Protein 2LF6 (pdb70)

Organism: Pseudomonas savastanoi pv. phaseolicola (strain 1448A / Race 6) (NCBI:txid264730)

CATH classification: 1.20.1280.220

Secondary structure (DSSP, 8-state):
----HHHHHHHHHH-----THHHHHHHHHHHHHT--HHHHHHHHHHHHSSSPPPPHHHHHHHHHHT--S---TTTTTTSSTHHHHHHHHHHHHHHHS----

Structure (mmCIF, N/CA/C/O backbone):
data_2LF6
#
_entry.id   2LF6
#
loop_
_atom_site.group_PDB
_atom_site.id
_atom_site.type_symbol
_atom_site.label_atom_id
_atom_site.label_alt_id
_atom_site.label_comp_id
_atom_site.label_asym_id
_atom_site.label_entity_id
_atom_site.label_seq_id
_atom_site.pdbx_PDB_ins_code
_atom_site.Cartn_x
_atom_site.Cartn_y
_atom_site.Cartn_z
_atom_site.occupancy
_atom_site.B_iso_or_equiv
_atom_site.auth_seq_id
_atom_site.auth_comp_id
_atom_site.auth_asym_id
_atom_site.auth_atom_id
_atom_site.pdbx_PDB_model_num
ATOM 1 N N . GLN A 1 1 ? 2.845 -0.960 3.459 1.00 0.00 220 GLN A N 1
ATOM 2 C CA . GLN A 1 1 ? 3.633 -0.729 2.223 1.00 0.00 220 GLN A CA 1
ATOM 3 C C . GLN A 1 1 ? 4.763 0.286 2.479 1.00 0.00 220 GLN A C 1
ATOM 4 O O . GLN A 1 1 ? 4.789 0.951 3.515 1.00 0.00 220 GLN A O 1
ATOM 20 N N . GLY A 1 2 ? 5.692 0.393 1.516 1.00 0.00 221 GLY A N 1
ATOM 21 C CA . GLY A 1 2 ? 6.870 1.270 1.631 1.00 0.00 221 GLY A CA 1
ATOM 22 C C . GLY A 1 2 ? 8.175 0.496 1.486 1.00 0.00 221 GLY A C 1
ATOM 23 O O . GLY A 1 2 ? 9.171 0.817 2.146 1.00 0.00 221 GLY A O 1
ATOM 27 N N . LEU A 1 3 ? 8.161 -0.530 0.610 1.00 0.00 222 LEU A N 1
ATOM 28 C CA . LEU A 1 3 ? 9.340 -1.369 0.324 1.00 0.00 222 LEU A CA 1
ATOM 29 C C . LEU A 1 3 ? 10.259 -0.646 -0.687 1.00 0.00 222 LEU A C 1
ATOM 30 O O . LEU A 1 3 ? 10.218 -0.895 -1.897 1.00 0.00 222 LEU A O 1
ATOM 46 N N . ASP A 1 4 ? 11.042 0.297 -0.153 1.00 0.00 223 ASP A N 1
ATOM 47 C CA . ASP A 1 4 ? 12.017 1.117 -0.910 1.00 0.00 223 ASP A CA 1
ATOM 48 C C . ASP A 1 4 ? 13.329 1.156 -0.097 1.00 0.00 223 ASP A C 1
ATOM 49 O O . ASP A 1 4 ? 14.150 2.082 -0.187 1.00 0.00 223 ASP A O 1
ATOM 58 N N . LEU A 1 5 ? 13.528 0.057 0.646 1.00 0.00 224 LEU A N 1
ATOM 59 C CA . LEU A 1 5 ? 14.563 -0.073 1.676 1.00 0.00 224 LEU A CA 1
ATOM 60 C C . LEU A 1 5 ? 15.960 -0.199 1.055 1.00 0.00 224 LEU A C 1
ATOM 61 O O . LEU A 1 5 ? 16.942 0.206 1.676 1.00 0.00 224 LEU A O 1
ATOM 77 N N . GLU A 1 6 ? 16.019 -0.763 -0.173 1.00 0.00 225 GLU A N 1
ATOM 78 C CA . GLU A 1 6 ? 17.260 -0.881 -0.964 1.00 0.00 225 GLU A CA 1
ATOM 79 C C . GLU A 1 6 ? 17.874 0.512 -1.209 1.00 0.00 225 GLU A C 1
ATOM 80 O O . GLU A 1 6 ? 19.051 0.741 -0.921 1.00 0.00 225 GLU A O 1
ATOM 92 N N . SER A 1 7 ? 17.018 1.434 -1.695 1.00 0.00 226 SER A N 1
ATOM 93 C CA . SER A 1 7 ? 17.399 2.815 -2.053 1.00 0.00 226 SER A CA 1
ATOM 94 C C . SER A 1 7 ? 17.910 3.586 -0.820 1.00 0.00 226 SER A C 1
ATOM 95 O O . SER A 1 7 ? 18.854 4.384 -0.907 1.00 0.00 226 SER A O 1
ATOM 103 N N . ALA A 1 8 ? 17.269 3.314 0.325 1.00 0.00 227 ALA A N 1
ATOM 104 C CA . ALA A 1 8 ? 17.573 3.971 1.599 1.00 0.00 227 ALA A CA 1
ATOM 105 C C . ALA A 1 8 ? 18.916 3.490 2.182 1.00 0.00 227 ALA A C 1
ATOM 106 O O . ALA A 1 8 ? 19.736 4.300 2.640 1.00 0.00 227 ALA A O 1
ATOM 113 N N . ARG A 1 9 ? 19.130 2.163 2.144 1.00 0.00 228 ARG A N 1
ATOM 114 C CA . ARG A 1 9 ? 20.277 1.520 2.816 1.00 0.00 228 ARG A CA 1
ATOM 115 C C . ARG A 1 9 ? 21.582 1.685 2.020 1.00 0.00 228 ARG A C 1
ATOM 116 O O . ARG A 1 9 ? 22.648 1.718 2.623 1.00 0.00 228 ARG A O 1
ATOM 137 N N . LEU A 1 10 ? 21.494 1.794 0.668 1.00 0.00 229 LEU A N 1
ATOM 138 C CA . LEU A 1 10 ? 22.693 1.965 -0.196 1.00 0.00 229 LEU A CA 1
ATOM 139 C C . LEU A 1 10 ? 23.315 3.359 0.003 1.00 0.00 229 LEU A C 1
ATOM 140 O O . LEU A 1 10 ? 24.533 3.531 -0.105 1.00 0.00 229 LEU A O 1
ATOM 156 N N . ALA A 1 11 ? 22.452 4.339 0.308 1.00 0.00 230 ALA A N 1
ATOM 157 C CA . ALA A 1 11 ? 22.863 5.725 0.586 1.00 0.00 230 ALA A CA 1
ATOM 158 C C . ALA A 1 11 ? 23.634 5.807 1.916 1.00 0.00 230 ALA A C 1
ATOM 159 O O . ALA A 1 11 ? 24.616 6.548 2.046 1.00 0.00 230 ALA A O 1
ATOM 166 N N . SER A 1 12 ? 23.176 5.010 2.892 1.00 0.00 231 SER A N 1
ATOM 167 C CA . SER A 1 12 ? 23.812 4.892 4.211 1.00 0.00 231 SER A CA 1
ATOM 168 C C . SER A 1 12 ? 25.067 3.989 4.141 1.00 0.00 231 SER A C 1
ATOM 169 O O . SER A 1 12 ? 26.009 4.168 4.919 1.00 0.00 231 SER A O 1
ATOM 177 N N . ALA A 1 13 ? 25.062 3.029 3.190 1.00 0.00 232 ALA A N 1
ATOM 178 C CA . ALA A 1 13 ? 26.185 2.095 2.963 1.00 0.00 232 ALA A CA 1
ATOM 179 C C . ALA A 1 13 ? 27.390 2.842 2.386 1.00 0.00 232 ALA A C 1
ATOM 180 O O . ALA A 1 13 ? 28.535 2.562 2.755 1.00 0.00 232 ALA A O 1
ATOM 187 N N . ALA A 1 14 ? 27.104 3.795 1.478 1.00 0.00 233 ALA A N 1
ATOM 188 C CA . ALA A 1 14 ? 28.116 4.679 0.901 1.00 0.00 233 ALA A CA 1
ATOM 189 C C . ALA A 1 14 ? 28.669 5.603 1.999 1.00 0.00 233 ALA A C 1
ATOM 190 O O . ALA A 1 14 ? 29.826 5.451 2.401 1.00 0.00 233 ALA A O 1
ATOM 197 N N . ARG A 1 15 ? 27.799 6.521 2.494 1.00 0.00 234 ARG A N 1
ATOM 198 C CA . ARG A 1 15 ? 28.096 7.481 3.589 1.00 0.00 234 ARG A CA 1
ATOM 199 C C . ARG A 1 15 ? 29.260 8.459 3.238 1.00 0.00 234 ARG A C 1
ATOM 200 O O . ARG A 1 15 ? 30.098 8.178 2.374 1.00 0.00 234 ARG A O 1
ATOM 221 N N . HIS A 1 16 ? 29.289 9.632 3.899 1.00 0.00 235 HIS A N 1
ATOM 222 C CA . HIS A 1 16 ? 30.410 10.591 3.783 1.00 0.00 235 HIS A CA 1
ATOM 223 C C . HIS A 1 16 ? 31.096 10.750 5.156 1.00 0.00 235 HIS A C 1
ATOM 224 O O . HIS A 1 16 ? 30.519 11.309 6.092 1.00 0.00 235 HIS A O 1
ATOM 239 N N . ASN A 1 17 ? 32.325 10.210 5.264 1.00 0.00 236 ASN A N 1
ATOM 240 C CA . ASN A 1 17 ? 33.134 10.250 6.491 1.00 0.00 236 ASN A CA 1
ATOM 241 C C . ASN A 1 17 ? 34.624 9.983 6.149 1.00 0.00 236 ASN A C 1
ATOM 242 O O . ASN A 1 17 ? 34.988 8.888 5.706 1.00 0.00 236 ASN A O 1
ATOM 253 N N . HIS A 1 18 ? 35.460 11.026 6.312 1.00 0.00 237 HIS A N 1
ATOM 254 C CA . HIS A 1 18 ? 36.926 10.973 6.092 1.00 0.00 237 HIS A CA 1
ATOM 255 C C . HIS A 1 18 ? 37.552 12.332 6.428 1.00 0.00 237 HIS A C 1
ATOM 256 O O . HIS A 1 18 ? 36.872 13.363 6.324 1.00 0.00 237 HIS A O 1
ATOM 271 N N . SER A 1 19 ? 38.844 12.314 6.808 1.00 0.00 238 SER A N 1
ATOM 272 C CA . SER A 1 19 ? 39.597 13.524 7.179 1.00 0.00 238 SER A CA 1
ATOM 273 C C . SER A 1 19 ? 41.101 13.207 7.297 1.00 0.00 238 SER A C 1
ATOM 274 O O . SER A 1 19 ? 41.502 12.035 7.302 1.00 0.00 238 SER A O 1
ATOM 282 N N . ALA A 1 20 ? 41.913 14.278 7.427 1.00 0.00 239 ALA A N 1
ATOM 283 C CA . ALA A 1 20 ? 43.348 14.183 7.757 1.00 0.00 239 ALA A CA 1
ATOM 284 C C . ALA A 1 20 ? 43.541 13.749 9.226 1.00 0.00 239 ALA A C 1
ATOM 285 O O . ALA A 1 20 ? 44.667 13.431 9.642 1.00 0.00 239 ALA A O 1
ATOM 292 N N . ASN A 1 21 ? 42.426 13.753 10.000 1.00 0.00 240 ASN A N 1
ATOM 293 C CA . ASN A 1 21 ? 42.378 13.172 11.348 1.00 0.00 240 ASN A CA 1
ATOM 294 C C . ASN A 1 21 ? 42.750 11.690 11.295 1.00 0.00 240 ASN A C 1
ATOM 295 O O . ASN A 1 21 ? 43.513 11.252 12.129 1.00 0.00 240 ASN A O 1
ATOM 306 N N . GLN A 1 22 ? 42.232 10.961 10.273 1.00 0.00 241 GLN A N 1
ATOM 307 C CA . GLN A 1 22 ? 42.449 9.499 10.097 1.00 0.00 241 GLN A CA 1
ATOM 308 C C . GLN A 1 22 ? 43.947 9.144 9.971 1.00 0.00 241 GLN A C 1
ATOM 309 O O . GLN A 1 22 ? 44.364 8.040 10.328 1.00 0.00 241 GLN A O 1
ATOM 323 N N . THR A 1 23 ? 44.727 10.096 9.440 1.00 0.00 242 THR A N 1
ATOM 324 C CA . THR A 1 23 ? 46.185 9.985 9.316 1.00 0.00 242 THR A CA 1
ATOM 325 C C . THR A 1 23 ? 46.858 9.957 10.716 1.00 0.00 242 THR A C 1
ATOM 326 O O . THR A 1 23 ? 47.537 8.984 11.076 1.00 0.00 242 THR A O 1
ATOM 337 N N . ASN A 1 24 ? 46.617 11.030 11.506 1.00 0.00 243 ASN A N 1
ATOM 338 C CA . ASN A 1 24 ? 47.184 11.186 12.869 1.00 0.00 243 ASN A CA 1
ATOM 339 C C . ASN A 1 24 ? 46.586 10.152 13.833 1.00 0.00 243 ASN A C 1
ATOM 340 O O . ASN A 1 24 ? 47.236 9.731 14.797 1.00 0.00 243 ASN A O 1
ATOM 351 N N . GLU A 1 25 ? 45.341 9.752 13.522 1.00 0.00 244 GLU A N 1
ATOM 352 C CA . GLU A 1 25 ? 44.608 8.714 14.237 1.00 0.00 244 GLU A CA 1
ATOM 353 C C . GLU A 1 25 ? 45.339 7.386 14.050 1.00 0.00 244 GLU A C 1
ATOM 354 O O . GLU A 1 25 ? 45.580 6.692 15.015 1.00 0.00 244 GLU A O 1
ATOM 366 N N . ALA A 1 26 ? 45.719 7.072 12.799 1.00 0.00 245 ALA A N 1
ATOM 367 C CA . ALA A 1 26 ? 46.452 5.841 12.477 1.00 0.00 245 ALA A CA 1
ATOM 368 C C . ALA A 1 26 ? 47.779 5.791 13.235 1.00 0.00 245 ALA A C 1
ATOM 369 O O . ALA A 1 26 ? 48.063 4.795 13.879 1.00 0.00 245 ALA A O 1
ATOM 376 N N . LEU A 1 27 ? 48.541 6.901 13.191 1.00 0.00 246 LEU A N 1
ATOM 377 C CA . LEU A 1 27 ? 49.843 7.026 13.891 1.00 0.00 246 LEU A CA 1
ATOM 378 C C . LEU A 1 27 ? 49.723 6.660 15.391 1.00 0.00 246 LEU A C 1
ATOM 379 O O . LEU A 1 27 ? 50.389 5.724 15.875 1.00 0.00 246 LEU A O 1
ATOM 395 N N . ARG A 1 28 ? 48.826 7.383 16.092 1.00 0.00 247 ARG A N 1
ATOM 396 C CA . ARG A 1 28 ? 48.621 7.225 17.542 1.00 0.00 247 ARG A CA 1
ATOM 397 C C . ARG A 1 28 ? 48.016 5.843 17.883 1.00 0.00 247 ARG A C 1
ATOM 398 O O . ARG A 1 28 ? 48.375 5.257 18.901 1.00 0.00 247 ARG A O 1
ATOM 419 N N . ARG A 1 29 ? 47.134 5.313 16.997 1.00 0.00 248 ARG A N 1
ATOM 420 C CA . ARG A 1 29 ? 46.484 4.001 17.201 1.00 0.00 248 ARG A CA 1
ATOM 421 C C . ARG A 1 29 ? 47.517 2.891 17.148 1.00 0.00 248 ARG A C 1
ATOM 422 O O . ARG A 1 29 ? 47.513 2.035 18.016 1.00 0.00 248 ARG A O 1
ATOM 443 N N . LEU A 1 30 ? 48.415 2.942 16.140 1.00 0.00 249 LEU A N 1
ATOM 444 C CA . LEU A 1 30 ? 49.493 1.947 15.984 1.00 0.00 249 LEU A CA 1
ATOM 445 C C . LEU A 1 30 ? 50.410 1.978 17.215 1.00 0.00 249 LEU A C 1
ATOM 446 O O . LEU A 1 30 ? 50.827 0.933 17.691 1.00 0.00 249 LEU A O 1
ATOM 462 N N . THR A 1 31 ? 50.669 3.193 17.743 1.00 0.00 250 THR A N 1
ATOM 463 C CA . THR A 1 31 ? 51.428 3.374 18.998 1.00 0.00 250 THR A CA 1
ATOM 464 C C . THR A 1 31 ? 50.767 2.598 20.172 1.00 0.00 250 THR A C 1
ATOM 465 O O . THR A 1 31 ? 51.443 1.853 20.889 1.00 0.00 250 THR A O 1
ATOM 476 N N . GLN A 1 32 ? 49.428 2.740 20.306 1.00 0.00 251 GLN A N 1
ATOM 477 C CA . GLN A 1 32 ? 48.647 2.104 21.405 1.00 0.00 251 GLN A CA 1
ATOM 478 C C . GLN A 1 32 ? 48.410 0.601 21.122 1.00 0.00 251 GLN A C 1
ATOM 479 O O . GLN A 1 32 ? 48.144 -0.182 22.038 1.00 0.00 251 GLN A O 1
ATOM 493 N N . GLU A 1 33 ? 48.520 0.232 19.834 1.00 0.00 252 GLU A N 1
ATOM 494 C CA . GLU A 1 33 ? 48.282 -1.128 19.326 1.00 0.00 252 GLU A CA 1
ATOM 495 C C . GLU A 1 33 ? 49.507 -2.021 19.632 1.00 0.00 252 GLU A C 1
ATOM 496 O O . GLU A 1 33 ? 49.363 -3.227 19.846 1.00 0.00 252 GLU A O 1
ATOM 508 N N . GLY A 1 34 ? 50.700 -1.401 19.693 1.00 0.00 253 GLY A N 1
ATOM 509 C CA . GLY A 1 34 ? 51.947 -2.108 20.035 1.00 0.00 253 GLY A CA 1
ATOM 510 C C . GLY A 1 34 ? 52.999 -2.003 18.944 1.00 0.00 253 GLY A C 1
ATOM 511 O O . GLY A 1 34 ? 54.001 -2.723 18.976 1.00 0.00 253 GLY A O 1
ATOM 515 N N . VAL A 1 35 ? 52.763 -1.118 17.966 1.00 0.00 254 VAL A N 1
ATOM 516 C CA . VAL A 1 35 ? 53.715 -0.835 16.874 1.00 0.00 254 VAL A CA 1
ATOM 517 C C . VAL A 1 35 ? 54.542 0.408 17.244 1.00 0.00 254 VAL A C 1
ATOM 518 O O . VAL A 1 35 ? 53.969 1.474 17.514 1.00 0.00 254 VAL A O 1
ATOM 531 N N . ASP A 1 36 ? 55.880 0.251 17.269 1.00 0.00 255 ASP A N 1
ATOM 532 C CA . ASP A 1 36 ? 56.812 1.357 17.544 1.00 0.00 255 ASP A CA 1
ATOM 533 C C . ASP A 1 36 ? 56.824 2.339 16.370 1.00 0.00 255 ASP A C 1
ATOM 534 O O . ASP A 1 36 ? 56.821 1.916 15.217 1.00 0.00 255 ASP A O 1
ATOM 543 N N . MET A 1 37 ? 56.846 3.639 16.694 1.00 0.00 256 MET A N 1
ATOM 544 C CA . MET A 1 37 ? 56.807 4.739 15.711 1.00 0.00 256 MET A CA 1
ATOM 545 C C . MET A 1 37 ? 57.977 4.659 14.707 1.00 0.00 256 MET A C 1
ATOM 546 O O . MET A 1 37 ? 57.778 4.823 13.501 1.00 0.00 256 MET A O 1
ATOM 560 N N . GLU A 1 38 ? 59.184 4.393 15.236 1.00 0.00 257 GLU A N 1
ATOM 561 C CA . GLU A 1 38 ? 60.430 4.329 14.445 1.00 0.00 257 GLU A CA 1
ATOM 562 C C . GLU A 1 38 ? 60.424 3.127 13.480 1.00 0.00 257 GLU A C 1
ATOM 563 O O . GLU A 1 38 ? 60.829 3.250 12.326 1.00 0.00 257 GLU A O 1
ATOM 575 N N . ARG A 1 39 ? 59.938 1.971 13.986 1.00 0.00 258 ARG A N 1
ATOM 576 C CA . ARG A 1 39 ? 59.926 0.693 13.232 1.00 0.00 258 ARG A CA 1
ATOM 577 C C . ARG A 1 39 ? 58.880 0.767 12.111 1.00 0.00 258 ARG A C 1
ATOM 578 O O . ARG A 1 39 ? 59.087 0.268 11.002 1.00 0.00 258 ARG A O 1
ATOM 599 N N . LEU A 1 40 ? 57.755 1.405 12.457 1.00 0.00 259 LEU A N 1
ATOM 600 C CA . LEU A 1 40 ? 56.681 1.777 11.530 1.00 0.00 259 LEU A CA 1
ATOM 601 C C . LEU A 1 40 ? 57.238 2.680 10.410 1.00 0.00 259 LEU A C 1
ATOM 602 O O . LEU A 1 40 ? 57.002 2.406 9.241 1.00 0.00 259 LEU A O 1
ATOM 618 N N . ARG A 1 41 ? 58.022 3.711 10.786 1.00 0.00 260 ARG A N 1
ATOM 619 C CA . ARG A 1 41 ? 58.588 4.700 9.836 1.00 0.00 260 ARG A CA 1
ATOM 620 C C . ARG A 1 41 ? 59.585 4.040 8.868 1.00 0.00 260 ARG A C 1
ATOM 621 O O . ARG A 1 41 ? 59.685 4.436 7.697 1.00 0.00 260 ARG A O 1
ATOM 642 N N . THR A 1 42 ? 60.325 3.042 9.380 1.00 0.00 261 THR A N 1
ATOM 643 C CA . THR A 1 42 ? 61.270 2.258 8.581 1.00 0.00 261 THR A CA 1
ATOM 644 C C . THR A 1 42 ? 60.517 1.418 7.534 1.00 0.00 261 THR A C 1
ATOM 645 O O . THR A 1 42 ? 60.731 1.582 6.337 1.00 0.00 261 THR A O 1
ATOM 656 N N . SER A 1 43 ? 59.595 0.565 8.013 1.00 0.00 262 SER A N 1
ATOM 657 C CA . SER A 1 43 ? 58.834 -0.385 7.178 1.00 0.00 262 SER A CA 1
ATOM 658 C C . SER A 1 43 ? 57.946 0.340 6.140 1.00 0.00 262 SER A C 1
ATOM 659 O O . SER A 1 43 ? 57.703 -0.178 5.040 1.00 0.00 262 SER A O 1
ATOM 667 N N . LEU A 1 44 ? 57.485 1.546 6.508 1.00 0.00 263 LEU A N 1
ATOM 668 C CA . LEU A 1 44 ? 56.610 2.368 5.663 1.00 0.00 263 LEU A CA 1
ATOM 669 C C . LEU A 1 44 ? 57.445 3.017 4.538 1.00 0.00 263 LEU A C 1
ATOM 670 O O . LEU A 1 44 ? 57.055 2.975 3.363 1.00 0.00 263 LEU A O 1
ATOM 686 N N . GLY A 1 45 ? 58.589 3.616 4.928 1.00 0.00 264 GLY A N 1
ATOM 687 C CA . GLY A 1 45 ? 59.512 4.254 3.979 1.00 0.00 264 GLY A CA 1
ATOM 688 C C . GLY A 1 45 ? 60.090 3.256 2.974 1.00 0.00 264 GLY A C 1
ATOM 689 O O . GLY A 1 45 ? 60.343 3.601 1.811 1.00 0.00 264 GLY A O 1
ATOM 693 N N . ARG A 1 46 ? 60.274 2.006 3.446 1.00 0.00 265 ARG A N 1
ATOM 694 C CA . ARG A 1 46 ? 60.690 0.865 2.611 1.00 0.00 265 ARG A CA 1
ATOM 695 C C . ARG A 1 46 ? 59.618 0.540 1.554 1.00 0.00 265 ARG A C 1
ATOM 696 O O . ARG A 1 46 ? 59.945 0.294 0.391 1.00 0.00 265 ARG A O 1
ATOM 717 N N . TYR A 1 47 ? 58.344 0.531 1.995 1.00 0.00 266 TYR A N 1
ATOM 718 C CA . TYR A 1 47 ? 57.189 0.257 1.120 1.00 0.00 266 TYR A CA 1
ATOM 719 C C . TYR A 1 47 ? 57.093 1.302 -0.023 1.00 0.00 266 TYR A C 1
ATOM 720 O O . TYR A 1 47 ? 56.748 0.948 -1.155 1.00 0.00 266 TYR A O 1
ATOM 738 N N . ILE A 1 48 ? 57.381 2.582 0.296 1.00 0.00 267 ILE A N 1
ATOM 739 C CA . ILE A 1 48 ? 57.342 3.686 -0.693 1.00 0.00 267 ILE A CA 1
ATOM 740 C C . ILE A 1 48 ? 58.311 3.405 -1.863 1.00 0.00 267 ILE A C 1
ATOM 741 O O . ILE A 1 48 ? 57.976 3.601 -3.040 1.00 0.00 267 ILE A O 1
ATOM 757 N N . MET A 1 49 ? 59.504 2.921 -1.502 1.00 0.00 268 MET A N 1
ATOM 758 C CA . MET A 1 49 ? 60.620 2.713 -2.439 1.00 0.00 268 MET A CA 1
ATOM 759 C C . MET A 1 49 ? 60.705 1.239 -2.893 1.00 0.00 268 MET A C 1
ATOM 760 O O . MET A 1 49 ? 59.912 0.391 -2.461 1.00 0.00 268 MET A O 1
ATOM 774 N N . SER A 1 50 ? 61.665 0.962 -3.795 1.00 0.00 269 SER A N 1
ATOM 775 C CA . SER A 1 50 ? 62.015 -0.407 -4.202 1.00 0.00 269 SER A CA 1
ATOM 776 C C . SER A 1 50 ? 62.884 -1.047 -3.099 1.00 0.00 269 SER A C 1
ATOM 777 O O . SER A 1 50 ? 64.117 -0.975 -3.142 1.00 0.00 269 SER A O 1
ATOM 785 N N . LEU A 1 51 ? 62.218 -1.617 -2.085 1.00 0.00 270 LEU A N 1
ATOM 786 C CA . LEU A 1 51 ? 62.862 -2.123 -0.845 1.00 0.00 270 LEU A CA 1
ATOM 787 C C . LEU A 1 51 ? 62.020 -3.300 -0.290 1.00 0.00 270 LEU A C 1
ATOM 788 O O . LEU A 1 51 ? 61.004 -3.668 -0.882 1.00 0.00 270 LEU A O 1
ATOM 804 N N . GLU A 1 52 ? 62.479 -3.897 0.824 1.00 0.00 271 GLU A N 1
ATOM 805 C CA . GLU A 1 52 ? 61.726 -4.918 1.590 1.00 0.00 271 GLU A CA 1
ATOM 806 C C . GLU A 1 52 ? 60.363 -4.354 2.071 1.00 0.00 271 GLU A C 1
ATOM 807 O O . GLU A 1 52 ? 60.318 -3.227 2.555 1.00 0.00 271 GLU A O 1
ATOM 819 N N . PRO A 1 53 ? 59.234 -5.121 1.950 1.00 0.00 272 PRO A N 1
ATOM 820 C CA . PRO A 1 53 ? 57.893 -4.633 2.354 1.00 0.00 272 PRO A CA 1
ATOM 821 C C . PRO A 1 53 ? 57.716 -4.590 3.889 1.00 0.00 272 PRO A C 1
ATOM 822 O O . PRO A 1 53 ? 58.565 -5.078 4.653 1.00 0.00 272 PRO A O 1
ATOM 833 N N . LEU A 1 54 ? 56.605 -3.982 4.321 1.00 0.00 273 LEU A N 1
ATOM 834 C CA . LEU A 1 54 ? 56.218 -3.934 5.736 1.00 0.00 273 LEU A CA 1
ATOM 835 C C . LEU A 1 54 ? 55.616 -5.297 6.174 1.00 0.00 273 LEU A C 1
ATOM 836 O O . LEU A 1 54 ? 54.968 -5.968 5.354 1.00 0.00 273 LEU A O 1
ATOM 852 N N . PRO A 1 55 ? 55.845 -5.745 7.457 1.00 0.00 274 PRO A N 1
ATOM 853 C CA . PRO A 1 55 ? 55.325 -7.047 7.960 1.00 0.00 274 PRO A CA 1
ATOM 854 C C . PRO A 1 55 ? 53.778 -7.053 8.072 1.00 0.00 274 PRO A C 1
ATOM 855 O O . PRO A 1 55 ? 53.165 -5.976 8.123 1.00 0.00 274 PRO A O 1
ATOM 866 N N . PRO A 1 56 ? 53.121 -8.269 8.102 1.00 0.00 275 PRO A N 1
ATOM 867 C CA . PRO A 1 56 ? 51.648 -8.398 8.277 1.00 0.00 275 PRO A CA 1
ATOM 868 C C . PRO A 1 56 ? 51.132 -7.772 9.597 1.00 0.00 275 PRO A C 1
ATOM 869 O O . PRO A 1 56 ? 49.926 -7.608 9.762 1.00 0.00 275 PRO A O 1
ATOM 880 N N . ASP A 1 57 ? 52.062 -7.469 10.530 1.00 0.00 276 ASP A N 1
ATOM 881 C CA . ASP A 1 57 ? 51.794 -6.649 11.730 1.00 0.00 276 ASP A CA 1
ATOM 882 C C . ASP A 1 57 ? 51.418 -5.212 11.319 1.00 0.00 276 ASP A C 1
ATOM 883 O O . ASP A 1 57 ? 50.348 -4.709 11.683 1.00 0.00 276 ASP A O 1
ATOM 892 N N . LEU A 1 58 ? 52.317 -4.570 10.549 1.00 0.00 277 LEU A N 1
ATOM 893 C CA . LEU A 1 58 ? 52.102 -3.207 10.022 1.00 0.00 277 LEU A CA 1
ATOM 894 C C . LEU A 1 58 ? 50.859 -3.162 9.114 1.00 0.00 277 LEU A C 1
ATOM 895 O O . LEU A 1 58 ? 50.100 -2.190 9.140 1.00 0.00 277 LEU A O 1
ATOM 911 N N . ARG A 1 59 ? 50.677 -4.239 8.329 1.00 0.00 278 ARG A N 1
ATOM 912 C CA . ARG A 1 59 ? 49.554 -4.371 7.398 1.00 0.00 278 ARG A CA 1
ATOM 913 C C . ARG A 1 59 ? 48.211 -4.372 8.148 1.00 0.00 278 ARG A C 1
ATOM 914 O O . ARG A 1 59 ? 47.350 -3.549 7.858 1.00 0.00 278 ARG A O 1
ATOM 935 N N . ARG A 1 60 ? 48.072 -5.297 9.127 1.00 0.00 279 ARG A N 1
ATOM 936 C CA . ARG A 1 60 ? 46.814 -5.496 9.884 1.00 0.00 279 ARG A CA 1
ATOM 937 C C . ARG A 1 60 ? 46.461 -4.233 10.686 1.00 0.00 279 ARG A C 1
ATOM 938 O O . ARG A 1 60 ? 45.296 -3.894 10.813 1.00 0.00 279 ARG A O 1
ATOM 959 N N . ALA A 1 61 ? 47.507 -3.552 11.205 1.00 0.00 280 ALA A N 1
ATOM 960 C CA . ALA A 1 61 ? 47.377 -2.334 12.021 1.00 0.00 280 ALA A CA 1
ATOM 961 C C . ALA A 1 61 ? 46.769 -1.185 11.189 1.00 0.00 280 ALA A C 1
ATOM 962 O O . ALA A 1 61 ? 45.747 -0.582 11.571 1.00 0.00 280 ALA A O 1
ATOM 969 N N . LEU A 1 62 ? 47.391 -0.942 10.021 1.00 0.00 281 LEU A N 1
ATOM 970 C CA . LEU A 1 62 ? 46.960 0.090 9.061 1.00 0.00 281 LEU A CA 1
ATOM 971 C C . LEU A 1 62 ? 45.529 -0.168 8.552 1.00 0.00 281 LEU A C 1
ATOM 972 O O . LEU A 1 62 ? 44.689 0.732 8.575 1.00 0.00 281 LEU A O 1
ATOM 988 N N . GLU A 1 63 ? 45.277 -1.410 8.109 1.00 0.00 282 GLU A N 1
ATOM 989 C CA . GLU A 1 63 ? 43.974 -1.853 7.557 1.00 0.00 282 GLU A CA 1
ATOM 990 C C . GLU A 1 63 ? 42.855 -1.820 8.616 1.00 0.00 282 GLU A C 1
ATOM 991 O O . GLU A 1 63 ? 41.679 -1.630 8.281 1.00 0.00 282 GLU A O 1
ATOM 1003 N N . SER A 1 64 ? 43.233 -2.012 9.885 1.00 0.00 283 SER A N 1
ATOM 1004 C CA . SER A 1 64 ? 42.297 -1.950 11.018 1.00 0.00 283 SER A CA 1
ATOM 1005 C C . SER A 1 64 ? 41.864 -0.500 11.290 1.00 0.00 283 SER A C 1
ATOM 1006 O O . SER A 1 64 ? 40.714 -0.263 11.671 1.00 0.00 283 SER A O 1
ATOM 1014 N N . VAL A 1 65 ? 42.788 0.466 11.084 1.00 0.00 284 VAL A N 1
ATOM 1015 C CA . VAL A 1 65 ? 42.430 1.903 11.115 1.00 0.00 284 VAL A CA 1
ATOM 1016 C C . VAL A 1 65 ? 41.620 2.283 9.845 1.00 0.00 284 VAL A C 1
ATOM 1017 O O . VAL A 1 65 ? 40.718 3.118 9.901 1.00 0.00 284 VAL A O 1
ATOM 1030 N N . GLY A 1 66 ? 41.944 1.649 8.709 1.00 0.00 285 GLY A N 1
ATOM 1031 C CA . GLY A 1 66 ? 41.240 1.888 7.437 1.00 0.00 285 GLY A CA 1
ATOM 1032 C C . GLY A 1 66 ? 42.152 2.383 6.323 1.00 0.00 285 GLY A C 1
ATOM 1033 O O . GLY A 1 66 ? 41.680 2.634 5.205 1.00 0.00 285 GLY A O 1
ATOM 1037 N N . ILE A 1 67 ? 43.454 2.536 6.622 1.00 0.00 286 ILE A N 1
ATOM 1038 C CA . ILE A 1 67 ? 44.464 2.931 5.626 1.00 0.00 286 ILE A CA 1
ATOM 1039 C C . ILE A 1 67 ? 45.092 1.661 5.052 1.00 0.00 286 ILE A C 1
ATOM 1040 O O . ILE A 1 67 ? 45.818 0.967 5.750 1.00 0.00 286 ILE A O 1
ATOM 1056 N N . ASN A 1 68 ? 44.784 1.340 3.795 1.00 0.00 287 ASN A N 1
ATOM 1057 C CA . ASN A 1 68 ? 45.340 0.152 3.138 1.00 0.00 287 ASN A CA 1
ATOM 1058 C C . ASN A 1 68 ? 46.814 0.404 2.764 1.00 0.00 287 ASN A C 1
ATOM 1059 O O . ASN A 1 68 ? 47.080 1.374 2.057 1.00 0.00 287 ASN A O 1
ATOM 1070 N N . PRO A 1 69 ? 47.796 -0.420 3.268 1.00 0.00 288 PRO A N 1
ATOM 1071 C CA . PRO A 1 69 ? 49.192 -0.353 2.810 1.00 0.00 288 PRO A CA 1
ATOM 1072 C C . PRO A 1 69 ? 49.325 -0.807 1.342 1.00 0.00 288 PRO A C 1
ATOM 1073 O O . PRO A 1 69 ? 49.684 -0.004 0.493 1.00 0.00 288 PRO A O 1
ATOM 1084 N N . PHE A 1 70 ? 48.956 -2.073 1.046 1.00 0.00 289 PHE A N 1
ATOM 1085 C CA . PHE A 1 70 ? 49.226 -2.712 -0.256 1.00 0.00 289 PHE A CA 1
ATOM 1086 C C . PHE A 1 70 ? 48.303 -2.180 -1.365 1.00 0.00 289 PHE A C 1
ATOM 1087 O O . PHE A 1 70 ? 47.186 -2.669 -1.576 1.00 0.00 289 PHE A O 1
ATOM 1104 N N . ILE A 1 71 ? 48.801 -1.130 -2.025 1.00 0.00 290 ILE A N 1
ATOM 1105 C CA . ILE A 1 71 ? 48.218 -0.545 -3.235 1.00 0.00 290 ILE A CA 1
ATOM 1106 C C . ILE A 1 71 ? 48.992 -1.093 -4.455 1.00 0.00 290 ILE A C 1
ATOM 1107 O O . ILE A 1 71 ? 50.222 -1.199 -4.386 1.00 0.00 290 ILE A O 1
ATOM 1123 N N . PRO A 1 72 ? 48.295 -1.474 -5.570 1.00 0.00 291 PRO A N 1
ATOM 1124 C CA . PRO A 1 72 ? 48.959 -1.983 -6.790 1.00 0.00 291 PRO A CA 1
ATOM 1125 C C . PRO A 1 72 ? 49.712 -0.871 -7.556 1.00 0.00 291 PRO A C 1
ATOM 1126 O O . PRO A 1 72 ? 49.422 0.331 -7.405 1.00 0.00 291 PRO A O 1
ATOM 1137 N N . GLU A 1 73 ? 50.654 -1.296 -8.405 1.00 0.00 292 GLU A N 1
ATOM 1138 C CA . GLU A 1 73 ? 51.582 -0.388 -9.115 1.00 0.00 292 GLU A CA 1
ATOM 1139 C C . GLU A 1 73 ? 50.930 0.295 -10.335 1.00 0.00 292 GLU A C 1
ATOM 1140 O O . GLU A 1 73 ? 51.608 1.026 -11.069 1.00 0.00 292 GLU A O 1
ATOM 1152 N N . GLU A 1 74 ? 49.615 0.082 -10.532 1.00 0.00 293 GLU A N 1
ATOM 1153 C CA . GLU A 1 74 ? 48.812 0.866 -11.495 1.00 0.00 293 GLU A CA 1
ATOM 1154 C C . GLU A 1 74 ? 48.628 2.321 -10.988 1.00 0.00 293 GLU A C 1
ATOM 1155 O O . GLU A 1 74 ? 48.400 3.233 -11.784 1.00 0.00 293 GLU A O 1
ATOM 1167 N N . LEU A 1 75 ? 48.709 2.514 -9.647 1.00 0.00 294 LEU A N 1
ATOM 1168 C CA . LEU A 1 75 ? 48.796 3.867 -9.033 1.00 0.00 294 LEU A CA 1
ATOM 1169 C C . LEU A 1 75 ? 50.257 4.370 -9.062 1.00 0.00 294 LEU A C 1
ATOM 1170 O O . LEU A 1 75 ? 50.509 5.557 -8.842 1.00 0.00 294 LEU A O 1
ATOM 1186 N N . SER A 1 76 ? 51.193 3.419 -9.285 1.00 0.00 295 SER A N 1
ATOM 1187 C CA . SER A 1 76 ? 52.658 3.628 -9.253 1.00 0.00 295 SER A CA 1
ATOM 1188 C C . SER A 1 76 ? 53.132 4.070 -7.854 1.00 0.00 295 SER A C 1
ATOM 1189 O O . SER A 1 76 ? 54.209 4.648 -7.713 1.00 0.00 295 SER A O 1
ATOM 1197 N N . LEU A 1 77 ? 52.309 3.734 -6.829 1.00 0.00 296 LEU A N 1
ATOM 1198 C CA . LEU A 1 77 ? 52.490 4.158 -5.426 1.00 0.00 296 LEU A CA 1
ATOM 1199 C C . LEU A 1 77 ? 52.543 5.699 -5.298 1.00 0.00 296 LEU A C 1
ATOM 1200 O O . LEU A 1 77 ? 53.262 6.248 -4.453 1.00 0.00 296 LEU A O 1
ATOM 1216 N N . VAL A 1 78 ? 51.740 6.388 -6.128 1.00 0.00 297 VAL A N 1
ATOM 1217 C CA . VAL A 1 78 ? 51.616 7.861 -6.096 1.00 0.00 297 VAL A CA 1
ATOM 1218 C C . VAL A 1 78 ? 50.263 8.253 -5.466 1.00 0.00 297 VAL A C 1
ATOM 1219 O O . VAL A 1 78 ? 50.215 8.932 -4.440 1.00 0.00 297 VAL A O 1
ATOM 1232 N N . ASP A 1 79 ? 49.164 7.773 -6.072 1.00 0.00 298 ASP A N 1
ATOM 1233 C CA . ASP A 1 79 ? 47.779 8.155 -5.683 1.00 0.00 298 ASP A CA 1
ATOM 1234 C C . ASP A 1 79 ? 47.344 7.543 -4.316 1.00 0.00 298 ASP A C 1
ATOM 1235 O O . ASP A 1 79 ? 46.338 7.968 -3.733 1.00 0.00 298 ASP A O 1
ATOM 1244 N N . HIS A 1 80 ? 48.135 6.587 -3.793 1.00 0.00 299 HIS A N 1
ATOM 1245 C CA . HIS A 1 80 ? 47.800 5.831 -2.557 1.00 0.00 299 HIS A CA 1
ATOM 1246 C C . HIS A 1 80 ? 47.693 6.749 -1.304 1.00 0.00 299 HIS A C 1
ATOM 1247 O O . HIS A 1 80 ? 48.434 7.731 -1.205 1.00 0.00 299 HIS A O 1
ATOM 1262 N N . PRO A 1 81 ? 46.795 6.417 -0.311 1.00 0.00 300 PRO A N 1
ATOM 1263 C CA . PRO A 1 81 ? 46.606 7.246 0.922 1.00 0.00 300 PRO A CA 1
ATOM 1264 C C . PRO A 1 81 ? 47.827 7.164 1.873 1.00 0.00 300 PRO A C 1
ATOM 1265 O O . PRO A 1 81 ? 47.985 7.979 2.793 1.00 0.00 300 PRO A O 1
ATOM 1276 N N . VAL A 1 82 ? 48.693 6.176 1.584 1.00 0.00 301 VAL A N 1
ATOM 1277 C CA . VAL A 1 82 ? 49.848 5.804 2.410 1.00 0.00 301 VAL A CA 1
ATOM 1278 C C . VAL A 1 82 ? 50.955 6.887 2.349 1.00 0.00 301 VAL A C 1
ATOM 1279 O O . VAL A 1 82 ? 51.816 6.939 3.231 1.00 0.00 301 VAL A O 1
ATOM 1292 N N . LEU A 1 83 ? 50.921 7.746 1.293 1.00 0.00 302 LEU A N 1
ATOM 1293 C CA . LEU A 1 83 ? 51.854 8.891 1.162 1.00 0.00 302 LEU A CA 1
ATOM 1294 C C . LEU A 1 83 ? 51.627 9.918 2.279 1.00 0.00 302 LEU A C 1
ATOM 1295 O O . LEU A 1 83 ? 52.568 10.279 2.976 1.00 0.00 302 LEU A O 1
ATOM 1311 N N . ASN A 1 84 ? 50.369 10.389 2.406 1.00 0.00 303 ASN A N 1
ATOM 1312 C CA . ASN A 1 84 ? 49.974 11.407 3.411 1.00 0.00 303 ASN A CA 1
ATOM 1313 C C . ASN A 1 84 ? 50.197 10.883 4.837 1.00 0.00 303 ASN A C 1
ATOM 1314 O O . ASN A 1 84 ? 50.571 11.644 5.747 1.00 0.00 303 ASN A O 1
ATOM 1325 N N . PHE A 1 85 ? 49.980 9.563 4.991 1.00 0.00 304 PHE A N 1
ATOM 1326 C CA . PHE A 1 85 ? 50.245 8.845 6.239 1.00 0.00 304 PHE A CA 1
ATOM 1327 C C . PHE A 1 85 ? 51.735 8.936 6.595 1.00 0.00 304 PHE A C 1
ATOM 1328 O O . PHE A 1 85 ? 52.092 9.364 7.695 1.00 0.00 304 PHE A O 1
ATOM 1345 N N . SER A 1 86 ? 52.582 8.555 5.624 1.00 0.00 305 SER A N 1
ATOM 1346 C CA . SER A 1 86 ? 54.037 8.533 5.781 1.00 0.00 305 SER A CA 1
ATOM 1347 C C . SER A 1 86 ? 54.597 9.944 5.981 1.00 0.00 305 SER A C 1
ATOM 1348 O O . SER A 1 86 ? 55.572 10.110 6.701 1.00 0.00 305 SER A O 1
ATOM 1356 N N . ALA A 1 87 ? 53.947 10.938 5.343 1.00 0.00 306 ALA A N 1
ATOM 1357 C CA . ALA A 1 87 ? 54.354 12.347 5.388 1.00 0.00 306 ALA A CA 1
ATOM 1358 C C . ALA A 1 87 ? 54.255 12.858 6.819 1.00 0.00 306 ALA A C 1
ATOM 1359 O O . ALA A 1 87 ? 55.253 13.313 7.395 1.00 0.00 306 ALA A O 1
ATOM 1366 N N . ALA A 1 88 ? 53.047 12.689 7.394 1.00 0.00 307 ALA A N 1
ATOM 1367 C CA . ALA A 1 88 ? 52.747 13.083 8.776 1.00 0.00 307 ALA A CA 1
ATOM 1368 C C . ALA A 1 88 ? 53.615 12.306 9.767 1.00 0.00 307 ALA A C 1
ATOM 1369 O O . ALA A 1 88 ? 54.044 12.859 10.767 1.00 0.00 307 ALA A O 1
ATOM 1376 N N . LEU A 1 89 ? 53.883 11.037 9.434 1.00 0.00 308 LEU A N 1
ATOM 1377 C CA . LEU A 1 89 ? 54.709 10.125 10.239 1.00 0.00 308 LEU A CA 1
ATOM 1378 C C . LEU A 1 89 ? 56.157 10.635 10.380 1.00 0.00 308 LEU A C 1
ATOM 1379 O O . LEU A 1 89 ? 56.626 10.863 11.503 1.00 0.00 308 LEU A O 1
ATOM 1395 N N . ASN A 1 90 ? 56.843 10.841 9.239 1.00 0.00 309 ASN A N 1
ATOM 1396 C CA . ASN A 1 90 ? 58.277 11.184 9.232 1.00 0.00 309 ASN A CA 1
ATOM 1397 C C . ASN A 1 90 ? 58.500 12.597 9.790 1.00 0.00 309 ASN A C 1
ATOM 1398 O O . ASN A 1 90 ? 59.470 12.822 10.503 1.00 0.00 309 ASN A O 1
ATOM 1409 N N . ARG A 1 91 ? 57.576 13.539 9.477 1.00 0.00 310 ARG A N 1
ATOM 1410 C CA . ARG A 1 91 ? 57.694 14.945 9.932 1.00 0.00 310 ARG A CA 1
ATOM 1411 C C . ARG A 1 91 ? 57.404 15.054 11.441 1.00 0.00 310 ARG A C 1
ATOM 1412 O O . ARG A 1 91 ? 57.991 15.895 12.127 1.00 0.00 310 ARG A O 1
ATOM 1433 N N . MET A 1 92 ? 56.509 14.169 11.943 1.00 0.00 311 MET A N 1
ATOM 1434 C CA . MET A 1 92 ? 56.194 14.065 13.379 1.00 0.00 311 MET A CA 1
ATOM 1435 C C . MET A 1 92 ? 57.441 13.634 14.159 1.00 0.00 311 MET A C 1
ATOM 1436 O O . MET A 1 92 ? 57.850 14.309 15.106 1.00 0.00 311 MET A O 1
ATOM 1450 N N . LEU A 1 93 ? 58.059 12.524 13.709 1.00 0.00 312 LEU A N 1
ATOM 1451 C CA . LEU A 1 93 ? 59.238 11.940 14.374 1.00 0.00 312 LEU A CA 1
ATOM 1452 C C . LEU A 1 93 ? 60.462 12.864 14.254 1.00 0.00 312 LEU A C 1
ATOM 1453 O O . LEU A 1 93 ? 61.232 12.986 15.200 1.00 0.00 312 LEU A O 1
ATOM 1469 N N . ALA A 1 94 ? 60.598 13.523 13.088 1.00 0.00 313 ALA A N 1
ATOM 1470 C CA . ALA A 1 94 ? 61.665 14.509 12.824 1.00 0.00 313 ALA A CA 1
ATOM 1471 C C . ALA A 1 94 ? 61.559 15.692 13.799 1.00 0.00 313 ALA A C 1
ATOM 1472 O O . ALA A 1 94 ? 62.570 16.185 14.305 1.00 0.00 313 ALA A O 1
ATOM 1479 N N . SER A 1 95 ? 60.309 16.115 14.059 1.00 0.00 314 SER A N 1
ATOM 1480 C CA . SER A 1 95 ? 60.000 17.204 14.995 1.00 0.00 314 SER A CA 1
ATOM 1481 C C . SER A 1 95 ? 60.246 16.763 16.463 1.00 0.00 314 SER A C 1
ATOM 1482 O O . SER A 1 95 ? 60.646 17.582 17.302 1.00 0.00 314 SER A O 1
ATOM 1490 N N . ARG A 1 96 ? 60.014 15.457 16.748 1.00 0.00 315 ARG A N 1
ATOM 1491 C CA . ARG A 1 96 ? 60.176 14.876 18.103 1.00 0.00 315 ARG A CA 1
ATOM 1492 C C . ARG A 1 96 ? 61.663 14.838 18.520 1.00 0.00 315 ARG A C 1
ATOM 1493 O O . ARG A 1 96 ? 62.045 15.432 19.539 1.00 0.00 315 ARG A O 1
ATOM 1514 N N . GLN A 1 97 ? 62.492 14.126 17.733 1.00 0.00 316 GLN A N 1
ATOM 1515 C CA . GLN A 1 97 ? 63.952 14.084 17.951 1.00 0.00 316 GLN A CA 1
ATOM 1516 C C . GLN A 1 97 ? 64.615 15.349 17.342 1.00 0.00 316 GLN A C 1
ATOM 1517 O O . GLN A 1 97 ? 64.688 16.376 18.024 1.00 0.00 316 GLN A O 1
ATOM 1531 N N . THR A 1 98 ? 65.037 15.286 16.059 1.00 0.00 317 THR A N 1
ATOM 1532 C CA . THR A 1 98 ? 65.745 16.376 15.361 1.00 0.00 317 THR A CA 1
ATOM 1533 C C . THR A 1 98 ? 66.109 15.918 13.930 1.00 0.00 317 THR A C 1
ATOM 1534 O O . THR A 1 98 ? 66.012 14.723 13.601 1.00 0.00 317 THR A O 1
ATOM 1545 N N . THR A 1 99 ? 66.507 16.885 13.086 1.00 0.00 318 THR A N 1
ATOM 1546 C CA . THR A 1 99 ? 67.108 16.633 11.762 1.00 0.00 318 THR A CA 1
ATOM 1547 C C . THR A 1 99 ? 68.425 17.430 11.662 1.00 0.00 318 THR A C 1
ATOM 1548 O O . THR A 1 99 ? 68.442 18.591 11.229 1.00 0.00 318 THR A O 1
ATOM 1559 N N . THR A 1 100 ? 69.515 16.811 12.147 1.00 0.00 319 THR A N 1
ATOM 1560 C CA . THR A 1 100 ? 70.855 17.414 12.175 1.00 0.00 319 THR A CA 1
ATOM 1561 C C . THR A 1 100 ? 71.652 17.023 10.906 1.00 0.00 319 THR A C 1
ATOM 1562 O O . THR A 1 100 ? 71.895 15.831 10.679 1.00 0.00 319 THR A O 1
ATOM 1573 N N . ASN A 1 101 ? 72.018 18.038 10.087 1.00 0.00 320 ASN A N 1
ATOM 1574 C CA . ASN A 1 101 ? 72.799 17.881 8.838 1.00 0.00 320 ASN A CA 1
ATOM 1575 C C . ASN A 1 101 ? 72.106 16.884 7.853 1.00 0.00 320 ASN A C 1
ATOM 1576 O O . ASN A 1 101 ? 72.497 15.696 7.780 1.00 0.00 320 ASN A O 1
ATOM 1588 N N . GLN A 1 1 ? 6.862 17.262 3.760 1.00 0.00 220 GLN A N 2
ATOM 1589 C CA . GLN A 1 1 ? 7.795 17.941 4.677 1.00 0.00 220 GLN A CA 2
ATOM 1590 C C . GLN A 1 1 ? 9.230 17.449 4.424 1.00 0.00 220 GLN A C 2
ATOM 1591 O O . GLN A 1 1 ? 10.090 18.215 3.982 1.00 0.00 220 GLN A O 2
ATOM 1607 N N . GLY A 1 2 ? 9.474 16.158 4.707 1.00 0.00 221 GLY A N 2
ATOM 1608 C CA . GLY A 1 2 ? 10.789 15.542 4.534 1.00 0.00 221 GLY A CA 2
ATOM 1609 C C . GLY A 1 2 ? 10.726 14.317 3.642 1.00 0.00 221 GLY A C 2
ATOM 1610 O O . GLY A 1 2 ? 10.207 13.276 4.051 1.00 0.00 221 GLY A O 2
ATOM 1614 N N . LEU A 1 3 ? 11.219 14.454 2.407 1.00 0.00 222 LEU A N 2
ATOM 1615 C CA . LEU A 1 3 ? 11.347 13.344 1.447 1.00 0.00 222 LEU A CA 2
ATOM 1616 C C . LEU A 1 3 ? 12.795 12.825 1.450 1.00 0.00 222 LEU A C 2
ATOM 1617 O O . LEU A 1 3 ? 13.708 13.528 1.909 1.00 0.00 222 LEU A O 2
ATOM 1633 N N . ASP A 1 4 ? 12.979 11.589 0.940 1.00 0.00 223 ASP A N 2
ATOM 1634 C CA . ASP A 1 4 ? 14.291 10.916 0.839 1.00 0.00 223 ASP A CA 2
ATOM 1635 C C . ASP A 1 4 ? 14.962 10.751 2.216 1.00 0.00 223 ASP A C 2
ATOM 1636 O O . ASP A 1 4 ? 16.184 10.837 2.327 1.00 0.00 223 ASP A O 2
ATOM 1645 N N . LEU A 1 5 ? 14.142 10.459 3.244 1.00 0.00 224 LEU A N 2
ATOM 1646 C CA . LEU A 1 5 ? 14.607 10.275 4.642 1.00 0.00 224 LEU A CA 2
ATOM 1647 C C . LEU A 1 5 ? 15.677 9.169 4.745 1.00 0.00 224 LEU A C 2
ATOM 1648 O O . LEU A 1 5 ? 16.697 9.344 5.420 1.00 0.00 224 LEU A O 2
ATOM 1664 N N . GLU A 1 6 ? 15.429 8.053 4.035 1.00 0.00 225 GLU A N 2
ATOM 1665 C CA . GLU A 1 6 ? 16.340 6.892 3.986 1.00 0.00 225 GLU A CA 2
ATOM 1666 C C . GLU A 1 6 ? 17.688 7.239 3.303 1.00 0.00 225 GLU A C 2
ATOM 1667 O O . GLU A 1 6 ? 18.736 6.734 3.711 1.00 0.00 225 GLU A O 2
ATOM 1679 N N . SER A 1 7 ? 17.646 8.122 2.287 1.00 0.00 226 SER A N 2
ATOM 1680 C CA . SER A 1 7 ? 18.841 8.551 1.533 1.00 0.00 226 SER A CA 2
ATOM 1681 C C . SER A 1 7 ? 19.672 9.559 2.354 1.00 0.00 226 SER A C 2
ATOM 1682 O O . SER A 1 7 ? 20.908 9.530 2.330 1.00 0.00 226 SER A O 2
ATOM 1690 N N . ALA A 1 8 ? 18.964 10.429 3.091 1.00 0.00 227 ALA A N 2
ATOM 1691 C CA . ALA A 1 8 ? 19.571 11.515 3.881 1.00 0.00 227 ALA A CA 2
ATOM 1692 C C . ALA A 1 8 ? 20.276 10.970 5.134 1.00 0.00 227 ALA A C 2
ATOM 1693 O O . ALA A 1 8 ? 21.369 11.424 5.494 1.00 0.00 227 ALA A O 2
ATOM 1700 N N . ARG A 1 9 ? 19.640 9.964 5.765 1.00 0.00 228 ARG A N 2
ATOM 1701 C CA . ARG A 1 9 ? 20.115 9.377 7.031 1.00 0.00 228 ARG A CA 2
ATOM 1702 C C . ARG A 1 9 ? 21.411 8.567 6.837 1.00 0.00 228 ARG A C 2
ATOM 1703 O O . ARG A 1 9 ? 22.262 8.572 7.714 1.00 0.00 228 ARG A O 2
ATOM 1724 N N . LEU A 1 10 ? 21.544 7.870 5.683 1.00 0.00 229 LEU A N 2
ATOM 1725 C CA . LEU A 1 10 ? 22.745 7.055 5.383 1.00 0.00 229 LEU A CA 2
ATOM 1726 C C . LEU A 1 10 ? 23.909 7.967 4.980 1.00 0.00 229 LEU A C 2
ATOM 1727 O O . LEU A 1 10 ? 25.069 7.642 5.218 1.00 0.00 229 LEU A O 2
ATOM 1743 N N . ALA A 1 11 ? 23.563 9.113 4.361 1.00 0.00 230 ALA A N 2
ATOM 1744 C CA . ALA A 1 11 ? 24.532 10.157 3.986 1.00 0.00 230 ALA A CA 2
ATOM 1745 C C . ALA A 1 11 ? 25.100 10.840 5.245 1.00 0.00 230 ALA A C 2
ATOM 1746 O O . ALA A 1 11 ? 26.242 11.310 5.253 1.00 0.00 230 ALA A O 2
ATOM 1753 N N . SER A 1 12 ? 24.277 10.883 6.303 1.00 0.00 231 SER A N 2
ATOM 1754 C CA . SER A 1 12 ? 24.681 11.373 7.626 1.00 0.00 231 SER A CA 2
ATOM 1755 C C . SER A 1 12 ? 25.485 10.283 8.376 1.00 0.00 231 SER A C 2
ATOM 1756 O O . SER A 1 12 ? 26.507 10.573 9.011 1.00 0.00 231 SER A O 2
ATOM 1764 N N . ALA A 1 13 ? 25.017 9.027 8.251 1.00 0.00 232 ALA A N 2
ATOM 1765 C CA . ALA A 1 13 ? 25.581 7.855 8.949 1.00 0.00 232 ALA A CA 2
ATOM 1766 C C . ALA A 1 13 ? 26.979 7.488 8.422 1.00 0.00 232 ALA A C 2
ATOM 1767 O O . ALA A 1 13 ? 27.812 6.952 9.166 1.00 0.00 232 ALA A O 2
ATOM 1774 N N . ALA A 1 14 ? 27.214 7.774 7.129 1.00 0.00 233 ALA A N 2
ATOM 1775 C CA . ALA A 1 14 ? 28.502 7.516 6.467 1.00 0.00 233 ALA A CA 2
ATOM 1776 C C . ALA A 1 14 ? 29.586 8.442 7.032 1.00 0.00 233 ALA A C 2
ATOM 1777 O O . ALA A 1 14 ? 30.672 7.976 7.399 1.00 0.00 233 ALA A O 2
ATOM 1784 N N . ARG A 1 15 ? 29.232 9.747 7.128 1.00 0.00 234 ARG A N 2
ATOM 1785 C CA . ARG A 1 15 ? 30.101 10.826 7.634 1.00 0.00 234 ARG A CA 2
ATOM 1786 C C . ARG A 1 15 ? 31.488 10.787 6.946 1.00 0.00 234 ARG A C 2
ATOM 1787 O O . ARG A 1 15 ? 32.485 10.331 7.535 1.00 0.00 234 ARG A O 2
ATOM 1808 N N . HIS A 1 16 ? 31.491 11.196 5.663 1.00 0.00 235 HIS A N 2
ATOM 1809 C CA . HIS A 1 16 ? 32.672 11.144 4.777 1.00 0.00 235 HIS A CA 2
ATOM 1810 C C . HIS A 1 16 ? 33.899 11.864 5.396 1.00 0.00 235 HIS A C 2
ATOM 1811 O O . HIS A 1 16 ? 33.940 13.099 5.481 1.00 0.00 235 HIS A O 2
ATOM 1826 N N . ASN A 1 17 ? 34.876 11.070 5.873 1.00 0.00 236 ASN A N 2
ATOM 1827 C CA . ASN A 1 17 ? 36.081 11.599 6.525 1.00 0.00 236 ASN A CA 2
ATOM 1828 C C . ASN A 1 17 ? 37.271 10.645 6.315 1.00 0.00 236 ASN A C 2
ATOM 1829 O O . ASN A 1 17 ? 37.288 9.525 6.831 1.00 0.00 236 ASN A O 2
ATOM 1840 N N . HIS A 1 18 ? 38.244 11.109 5.523 1.00 0.00 237 HIS A N 2
ATOM 1841 C CA . HIS A 1 18 ? 39.562 10.472 5.346 1.00 0.00 237 HIS A CA 2
ATOM 1842 C C . HIS A 1 18 ? 40.642 11.570 5.463 1.00 0.00 237 HIS A C 2
ATOM 1843 O O . HIS A 1 18 ? 41.715 11.486 4.859 1.00 0.00 237 HIS A O 2
ATOM 1858 N N . SER A 1 19 ? 40.332 12.575 6.308 1.00 0.00 238 SER A N 2
ATOM 1859 C CA . SER A 1 19 ? 41.142 13.792 6.508 1.00 0.00 238 SER A CA 2
ATOM 1860 C C . SER A 1 19 ? 42.437 13.497 7.308 1.00 0.00 238 SER A C 2
ATOM 1861 O O . SER A 1 19 ? 42.746 12.331 7.610 1.00 0.00 238 SER A O 2
ATOM 1869 N N . ALA A 1 20 ? 43.194 14.567 7.644 1.00 0.00 239 ALA A N 2
ATOM 1870 C CA . ALA A 1 20 ? 44.388 14.485 8.506 1.00 0.00 239 ALA A CA 2
ATOM 1871 C C . ALA A 1 20 ? 44.045 13.905 9.893 1.00 0.00 239 ALA A C 2
ATOM 1872 O O . ALA A 1 20 ? 44.923 13.384 10.576 1.00 0.00 239 ALA A O 2
ATOM 1879 N N . ASN A 1 21 ? 42.756 14.009 10.280 1.00 0.00 240 ASN A N 2
ATOM 1880 C CA . ASN A 1 21 ? 42.206 13.363 11.484 1.00 0.00 240 ASN A CA 2
ATOM 1881 C C . ASN A 1 21 ? 42.449 11.843 11.444 1.00 0.00 240 ASN A C 2
ATOM 1882 O O . ASN A 1 21 ? 42.977 11.289 12.392 1.00 0.00 240 ASN A O 2
ATOM 1893 N N . GLN A 1 22 ? 42.071 11.216 10.312 1.00 0.00 241 GLN A N 2
ATOM 1894 C CA . GLN A 1 22 ? 42.164 9.749 10.095 1.00 0.00 241 GLN A CA 2
ATOM 1895 C C . GLN A 1 22 ? 43.645 9.295 10.047 1.00 0.00 241 GLN A C 2
ATOM 1896 O O . GLN A 1 22 ? 43.997 8.208 10.517 1.00 0.00 241 GLN A O 2
ATOM 1910 N N . THR A 1 23 ? 44.487 10.168 9.483 1.00 0.00 242 THR A N 2
ATOM 1911 C CA . THR A 1 23 ? 45.932 9.951 9.333 1.00 0.00 242 THR A CA 2
ATOM 1912 C C . THR A 1 23 ? 46.658 9.935 10.703 1.00 0.00 242 THR A C 2
ATOM 1913 O O . THR A 1 23 ? 47.417 9.009 11.014 1.00 0.00 242 THR A O 2
ATOM 1924 N N . ASN A 1 24 ? 46.402 10.976 11.512 1.00 0.00 243 ASN A N 2
ATOM 1925 C CA . ASN A 1 24 ? 47.024 11.154 12.842 1.00 0.00 243 ASN A CA 2
ATOM 1926 C C . ASN A 1 24 ? 46.425 10.149 13.845 1.00 0.00 243 ASN A C 2
ATOM 1927 O O . ASN A 1 24 ? 47.105 9.715 14.791 1.00 0.00 243 ASN A O 2
ATOM 1938 N N . GLU A 1 25 ? 45.142 9.787 13.600 1.00 0.00 244 GLU A N 2
ATOM 1939 C CA . GLU A 1 25 ? 44.451 8.674 14.274 1.00 0.00 244 GLU A CA 2
ATOM 1940 C C . GLU A 1 25 ? 45.237 7.377 14.049 1.00 0.00 244 GLU A C 2
ATOM 1941 O O . GLU A 1 25 ? 45.475 6.637 14.989 1.00 0.00 244 GLU A O 2
ATOM 1953 N N . ALA A 1 26 ? 45.648 7.139 12.786 1.00 0.00 245 ALA A N 2
ATOM 1954 C CA . ALA A 1 26 ? 46.417 5.948 12.401 1.00 0.00 245 ALA A CA 2
ATOM 1955 C C . ALA A 1 26 ? 47.748 5.882 13.149 1.00 0.00 245 ALA A C 2
ATOM 1956 O O . ALA A 1 26 ? 48.049 4.858 13.752 1.00 0.00 245 ALA A O 2
ATOM 1963 N N . LEU A 1 27 ? 48.508 6.996 13.135 1.00 0.00 246 LEU A N 2
ATOM 1964 C CA . LEU A 1 27 ? 49.817 7.095 13.822 1.00 0.00 246 LEU A CA 2
ATOM 1965 C C . LEU A 1 27 ? 49.712 6.694 15.310 1.00 0.00 246 LEU A C 2
ATOM 1966 O O . LEU A 1 27 ? 50.384 5.746 15.760 1.00 0.00 246 LEU A O 2
ATOM 1982 N N . ARG A 1 28 ? 48.822 7.400 16.043 1.00 0.00 247 ARG A N 2
ATOM 1983 C CA . ARG A 1 28 ? 48.643 7.204 17.493 1.00 0.00 247 ARG A CA 2
ATOM 1984 C C . ARG A 1 28 ? 48.084 5.800 17.799 1.00 0.00 247 ARG A C 2
ATOM 1985 O O . ARG A 1 28 ? 48.495 5.180 18.777 1.00 0.00 247 ARG A O 2
ATOM 2006 N N . ARG A 1 29 ? 47.174 5.291 16.923 1.00 0.00 248 ARG A N 2
ATOM 2007 C CA . ARG A 1 29 ? 46.567 3.955 17.081 1.00 0.00 248 ARG A CA 2
ATOM 2008 C C . ARG A 1 29 ? 47.649 2.886 17.067 1.00 0.00 248 ARG A C 2
ATOM 2009 O O . ARG A 1 29 ? 47.702 2.074 17.980 1.00 0.00 248 ARG A O 2
ATOM 2030 N N . LEU A 1 30 ? 48.528 2.940 16.042 1.00 0.00 249 LEU A N 2
ATOM 2031 C CA . LEU A 1 30 ? 49.614 1.966 15.866 1.00 0.00 249 LEU A CA 2
ATOM 2032 C C . LEU A 1 30 ? 50.564 2.001 17.070 1.00 0.00 249 LEU A C 2
ATOM 2033 O O . LEU A 1 30 ? 51.004 0.953 17.535 1.00 0.00 249 LEU A O 2
ATOM 2049 N N . THR A 1 31 ? 50.827 3.216 17.595 1.00 0.00 250 THR A N 2
ATOM 2050 C CA . THR A 1 31 ? 51.659 3.401 18.802 1.00 0.00 250 THR A CA 2
ATOM 2051 C C . THR A 1 31 ? 51.071 2.628 20.011 1.00 0.00 250 THR A C 2
ATOM 2052 O O . THR A 1 31 ? 51.791 1.911 20.716 1.00 0.00 250 THR A O 2
ATOM 2063 N N . GLN A 1 32 ? 49.739 2.741 20.185 1.00 0.00 251 GLN A N 2
ATOM 2064 C CA . GLN A 1 32 ? 49.016 2.157 21.345 1.00 0.00 251 GLN A CA 2
ATOM 2065 C C . GLN A 1 32 ? 48.641 0.682 21.081 1.00 0.00 251 GLN A C 2
ATOM 2066 O O . GLN A 1 32 ? 48.236 -0.046 21.995 1.00 0.00 251 GLN A O 2
ATOM 2080 N N . GLU A 1 33 ? 48.772 0.276 19.808 1.00 0.00 252 GLU A N 2
ATOM 2081 C CA . GLU A 1 33 ? 48.529 -1.085 19.323 1.00 0.00 252 GLU A CA 2
ATOM 2082 C C . GLU A 1 33 ? 49.784 -1.943 19.593 1.00 0.00 252 GLU A C 2
ATOM 2083 O O . GLU A 1 33 ? 49.688 -3.147 19.837 1.00 0.00 252 GLU A O 2
ATOM 2095 N N . GLY A 1 34 ? 50.956 -1.292 19.596 1.00 0.00 253 GLY A N 2
ATOM 2096 C CA . GLY A 1 34 ? 52.226 -1.955 19.910 1.00 0.00 253 GLY A CA 2
ATOM 2097 C C . GLY A 1 34 ? 53.279 -1.710 18.850 1.00 0.00 253 GLY A C 2
ATOM 2098 O O . GLY A 1 34 ? 54.452 -2.041 19.052 1.00 0.00 253 GLY A O 2
ATOM 2102 N N . VAL A 1 35 ? 52.859 -1.131 17.712 1.00 0.00 254 VAL A N 2
ATOM 2103 C CA . VAL A 1 35 ? 53.758 -0.825 16.594 1.00 0.00 254 VAL A CA 2
ATOM 2104 C C . VAL A 1 35 ? 54.639 0.383 16.982 1.00 0.00 254 VAL A C 2
ATOM 2105 O O . VAL A 1 35 ? 54.131 1.507 17.145 1.00 0.00 254 VAL A O 2
ATOM 2118 N N . ASP A 1 36 ? 55.944 0.114 17.163 1.00 0.00 255 ASP A N 2
ATOM 2119 C CA . ASP A 1 36 ? 56.956 1.139 17.471 1.00 0.00 255 ASP A CA 2
ATOM 2120 C C . ASP A 1 36 ? 57.024 2.165 16.326 1.00 0.00 255 ASP A C 2
ATOM 2121 O O . ASP A 1 36 ? 57.066 1.772 15.166 1.00 0.00 255 ASP A O 2
ATOM 2130 N N . MET A 1 37 ? 57.035 3.464 16.678 1.00 0.00 256 MET A N 2
ATOM 2131 C CA . MET A 1 37 ? 56.981 4.588 15.711 1.00 0.00 256 MET A CA 2
ATOM 2132 C C . MET A 1 37 ? 58.131 4.546 14.687 1.00 0.00 256 MET A C 2
ATOM 2133 O O . MET A 1 37 ? 57.924 4.823 13.501 1.00 0.00 256 MET A O 2
ATOM 2147 N N . GLU A 1 38 ? 59.329 4.193 15.166 1.00 0.00 257 GLU A N 2
ATOM 2148 C CA . GLU A 1 38 ? 60.550 4.159 14.342 1.00 0.00 257 GLU A CA 2
ATOM 2149 C C . GLU A 1 38 ? 60.558 2.927 13.422 1.00 0.00 257 GLU A C 2
ATOM 2150 O O . GLU A 1 38 ? 60.982 3.020 12.275 1.00 0.00 257 GLU A O 2
ATOM 2162 N N . ARG A 1 39 ? 60.057 1.785 13.944 1.00 0.00 258 ARG A N 2
ATOM 2163 C CA . ARG A 1 39 ? 59.967 0.508 13.190 1.00 0.00 258 ARG A CA 2
ATOM 2164 C C . ARG A 1 39 ? 58.909 0.624 12.090 1.00 0.00 258 ARG A C 2
ATOM 2165 O O . ARG A 1 39 ? 59.074 0.104 10.988 1.00 0.00 258 ARG A O 2
ATOM 2186 N N . LEU A 1 40 ? 57.831 1.328 12.443 1.00 0.00 259 LEU A N 2
ATOM 2187 C CA . LEU A 1 40 ? 56.740 1.707 11.546 1.00 0.00 259 LEU A CA 2
ATOM 2188 C C . LEU A 1 40 ? 57.280 2.574 10.401 1.00 0.00 259 LEU A C 2
ATOM 2189 O O . LEU A 1 40 ? 57.038 2.268 9.243 1.00 0.00 259 LEU A O 2
ATOM 2205 N N . ARG A 1 41 ? 58.036 3.626 10.752 1.00 0.00 260 ARG A N 2
ATOM 2206 C CA . ARG A 1 41 ? 58.612 4.582 9.781 1.00 0.00 260 ARG A CA 2
ATOM 2207 C C . ARG A 1 41 ? 59.649 3.904 8.868 1.00 0.00 260 ARG A C 2
ATOM 2208 O O . ARG A 1 41 ? 59.769 4.259 7.692 1.00 0.00 260 ARG A O 2
ATOM 2229 N N . THR A 1 42 ? 60.381 2.925 9.420 1.00 0.00 261 THR A N 2
ATOM 2230 C CA . THR A 1 42 ? 61.347 2.127 8.657 1.00 0.00 261 THR A CA 2
ATOM 2231 C C . THR A 1 42 ? 60.605 1.248 7.629 1.00 0.00 261 THR A C 2
ATOM 2232 O O . THR A 1 42 ? 60.921 1.274 6.448 1.00 0.00 261 THR A O 2
ATOM 2243 N N . SER A 1 43 ? 59.565 0.537 8.103 1.00 0.00 262 SER A N 2
ATOM 2244 C CA . SER A 1 43 ? 58.759 -0.395 7.285 1.00 0.00 262 SER A CA 2
ATOM 2245 C C . SER A 1 43 ? 57.922 0.350 6.227 1.00 0.00 262 SER A C 2
ATOM 2246 O O . SER A 1 43 ? 57.668 -0.181 5.140 1.00 0.00 262 SER A O 2
ATOM 2254 N N . LEU A 1 44 ? 57.519 1.585 6.563 1.00 0.00 263 LEU A N 2
ATOM 2255 C CA . LEU A 1 44 ? 56.694 2.436 5.697 1.00 0.00 263 LEU A CA 2
ATOM 2256 C C . LEU A 1 44 ? 57.587 3.003 4.578 1.00 0.00 263 LEU A C 2
ATOM 2257 O O . LEU A 1 44 ? 57.210 2.990 3.405 1.00 0.00 263 LEU A O 2
ATOM 2273 N N . GLY A 1 45 ? 58.774 3.496 4.985 1.00 0.00 264 GLY A N 2
ATOM 2274 C CA . GLY A 1 45 ? 59.772 4.024 4.061 1.00 0.00 264 GLY A CA 2
ATOM 2275 C C . GLY A 1 45 ? 60.255 2.968 3.079 1.00 0.00 264 GLY A C 2
ATOM 2276 O O . GLY A 1 45 ? 60.416 3.249 1.895 1.00 0.00 264 GLY A O 2
ATOM 2280 N N . ARG A 1 46 ? 60.443 1.732 3.585 1.00 0.00 265 ARG A N 2
ATOM 2281 C CA . ARG A 1 46 ? 60.825 0.562 2.767 1.00 0.00 265 ARG A CA 2
ATOM 2282 C C . ARG A 1 46 ? 59.720 0.229 1.751 1.00 0.00 265 ARG A C 2
ATOM 2283 O O . ARG A 1 46 ? 60.000 0.035 0.567 1.00 0.00 265 ARG A O 2
ATOM 2304 N N . TYR A 1 47 ? 58.467 0.190 2.246 1.00 0.00 266 TYR A N 2
ATOM 2305 C CA . TYR A 1 47 ? 57.265 -0.058 1.426 1.00 0.00 266 TYR A CA 2
ATOM 2306 C C . TYR A 1 47 ? 57.221 0.895 0.204 1.00 0.00 266 TYR A C 2
ATOM 2307 O O . TYR A 1 47 ? 56.867 0.476 -0.901 1.00 0.00 266 TYR A O 2
ATOM 2325 N N . ILE A 1 48 ? 57.592 2.167 0.429 1.00 0.00 267 ILE A N 2
ATOM 2326 C CA . ILE A 1 48 ? 57.598 3.197 -0.628 1.00 0.00 267 ILE A CA 2
ATOM 2327 C C . ILE A 1 48 ? 58.830 3.049 -1.546 1.00 0.00 267 ILE A C 2
ATOM 2328 O O . ILE A 1 48 ? 58.716 3.185 -2.766 1.00 0.00 267 ILE A O 2
ATOM 2344 N N . MET A 1 49 ? 59.997 2.754 -0.948 1.00 0.00 268 MET A N 2
ATOM 2345 C CA . MET A 1 49 ? 61.302 2.801 -1.650 1.00 0.00 268 MET A CA 2
ATOM 2346 C C . MET A 1 49 ? 61.732 1.407 -2.156 1.00 0.00 268 MET A C 2
ATOM 2347 O O . MET A 1 49 ? 61.561 1.103 -3.342 1.00 0.00 268 MET A O 2
ATOM 2361 N N . SER A 1 50 ? 62.244 0.552 -1.244 1.00 0.00 269 SER A N 2
ATOM 2362 C CA . SER A 1 50 ? 62.907 -0.724 -1.610 1.00 0.00 269 SER A CA 2
ATOM 2363 C C . SER A 1 50 ? 63.018 -1.641 -0.369 1.00 0.00 269 SER A C 2
ATOM 2364 O O . SER A 1 50 ? 62.296 -1.425 0.608 1.00 0.00 269 SER A O 2
ATOM 2372 N N . LEU A 1 51 ? 63.915 -2.670 -0.424 1.00 0.00 270 LEU A N 2
ATOM 2373 C CA . LEU A 1 51 ? 64.107 -3.662 0.660 1.00 0.00 270 LEU A CA 2
ATOM 2374 C C . LEU A 1 51 ? 62.822 -4.517 0.815 1.00 0.00 270 LEU A C 2
ATOM 2375 O O . LEU A 1 51 ? 62.102 -4.736 -0.171 1.00 0.00 270 LEU A O 2
ATOM 2391 N N . GLU A 1 52 ? 62.568 -5.033 2.024 1.00 0.00 271 GLU A N 2
ATOM 2392 C CA . GLU A 1 52 ? 61.309 -5.724 2.354 1.00 0.00 271 GLU A CA 2
ATOM 2393 C C . GLU A 1 52 ? 60.132 -4.709 2.420 1.00 0.00 271 GLU A C 2
ATOM 2394 O O . GLU A 1 52 ? 60.303 -3.615 2.964 1.00 0.00 271 GLU A O 2
ATOM 2406 N N . PRO A 1 53 ? 58.936 -5.018 1.821 1.00 0.00 272 PRO A N 2
ATOM 2407 C CA . PRO A 1 53 ? 57.687 -4.253 2.101 1.00 0.00 272 PRO A CA 2
ATOM 2408 C C . PRO A 1 53 ? 57.280 -4.402 3.583 1.00 0.00 272 PRO A C 2
ATOM 2409 O O . PRO A 1 53 ? 57.752 -5.331 4.258 1.00 0.00 272 PRO A O 2
ATOM 2420 N N . LEU A 1 54 ? 56.406 -3.502 4.081 1.00 0.00 273 LEU A N 2
ATOM 2421 C CA . LEU A 1 54 ? 55.971 -3.509 5.498 1.00 0.00 273 LEU A CA 2
ATOM 2422 C C . LEU A 1 54 ? 55.335 -4.876 5.890 1.00 0.00 273 LEU A C 2
ATOM 2423 O O . LEU A 1 54 ? 54.614 -5.471 5.073 1.00 0.00 273 LEU A O 2
ATOM 2439 N N . PRO A 1 55 ? 55.613 -5.407 7.128 1.00 0.00 274 PRO A N 2
ATOM 2440 C CA . PRO A 1 55 ? 55.146 -6.755 7.553 1.00 0.00 274 PRO A CA 2
ATOM 2441 C C . PRO A 1 55 ? 53.597 -6.844 7.687 1.00 0.00 274 PRO A C 2
ATOM 2442 O O . PRO A 1 55 ? 52.928 -5.807 7.756 1.00 0.00 274 PRO A O 2
ATOM 2453 N N . PRO A 1 56 ? 53.006 -8.094 7.701 1.00 0.00 275 PRO A N 2
ATOM 2454 C CA . PRO A 1 56 ? 51.561 -8.317 7.977 1.00 0.00 275 PRO A CA 2
ATOM 2455 C C . PRO A 1 56 ? 51.086 -7.681 9.307 1.00 0.00 275 PRO A C 2
ATOM 2456 O O . PRO A 1 56 ? 49.895 -7.443 9.471 1.00 0.00 275 PRO A O 2
ATOM 2467 N N . ASP A 1 57 ? 52.034 -7.440 10.239 1.00 0.00 276 ASP A N 2
ATOM 2468 C CA . ASP A 1 57 ? 51.800 -6.667 11.481 1.00 0.00 276 ASP A CA 2
ATOM 2469 C C . ASP A 1 57 ? 51.357 -5.224 11.143 1.00 0.00 276 ASP A C 2
ATOM 2470 O O . ASP A 1 57 ? 50.310 -4.740 11.605 1.00 0.00 276 ASP A O 2
ATOM 2479 N N . LEU A 1 58 ? 52.169 -4.562 10.305 1.00 0.00 277 LEU A N 2
ATOM 2480 C CA . LEU A 1 58 ? 51.892 -3.199 9.811 1.00 0.00 277 LEU A CA 2
ATOM 2481 C C . LEU A 1 58 ? 50.671 -3.178 8.881 1.00 0.00 277 LEU A C 2
ATOM 2482 O O . LEU A 1 58 ? 49.960 -2.168 8.814 1.00 0.00 277 LEU A O 2
ATOM 2498 N N . ARG A 1 59 ? 50.447 -4.302 8.167 1.00 0.00 278 ARG A N 2
ATOM 2499 C CA . ARG A 1 59 ? 49.339 -4.430 7.222 1.00 0.00 278 ARG A CA 2
ATOM 2500 C C . ARG A 1 59 ? 48.006 -4.360 7.978 1.00 0.00 278 ARG A C 2
ATOM 2501 O O . ARG A 1 59 ? 47.216 -3.452 7.754 1.00 0.00 278 ARG A O 2
ATOM 2522 N N . ARG A 1 60 ? 47.827 -5.304 8.925 1.00 0.00 279 ARG A N 2
ATOM 2523 C CA . ARG A 1 60 ? 46.602 -5.428 9.746 1.00 0.00 279 ARG A CA 2
ATOM 2524 C C . ARG A 1 60 ? 46.343 -4.142 10.552 1.00 0.00 279 ARG A C 2
ATOM 2525 O O . ARG A 1 60 ? 45.194 -3.743 10.715 1.00 0.00 279 ARG A O 2
ATOM 2546 N N . ALA A 1 61 ? 47.437 -3.515 11.048 1.00 0.00 280 ALA A N 2
ATOM 2547 C CA . ALA A 1 61 ? 47.386 -2.274 11.840 1.00 0.00 280 ALA A CA 2
ATOM 2548 C C . ALA A 1 61 ? 46.728 -1.130 11.031 1.00 0.00 280 ALA A C 2
ATOM 2549 O O . ALA A 1 61 ? 45.676 -0.572 11.429 1.00 0.00 280 ALA A O 2
ATOM 2556 N N . LEU A 1 62 ? 47.327 -0.847 9.862 1.00 0.00 281 LEU A N 2
ATOM 2557 C CA . LEU A 1 62 ? 46.867 0.209 8.947 1.00 0.00 281 LEU A CA 2
ATOM 2558 C C . LEU A 1 62 ? 45.437 -0.048 8.447 1.00 0.00 281 LEU A C 2
ATOM 2559 O O . LEU A 1 62 ? 44.604 0.863 8.462 1.00 0.00 281 LEU A O 2
ATOM 2575 N N . GLU A 1 63 ? 45.176 -1.294 8.011 1.00 0.00 282 GLU A N 2
ATOM 2576 C CA . GLU A 1 63 ? 43.860 -1.728 7.488 1.00 0.00 282 GLU A CA 2
ATOM 2577 C C . GLU A 1 63 ? 42.754 -1.557 8.539 1.00 0.00 282 GLU A C 2
ATOM 2578 O O . GLU A 1 63 ? 41.625 -1.182 8.205 1.00 0.00 282 GLU A O 2
ATOM 2590 N N . SER A 1 64 ? 43.105 -1.839 9.801 1.00 0.00 283 SER A N 2
ATOM 2591 C CA . SER A 1 64 ? 42.184 -1.720 10.939 1.00 0.00 283 SER A CA 2
ATOM 2592 C C . SER A 1 64 ? 41.768 -0.259 11.148 1.00 0.00 283 SER A C 2
ATOM 2593 O O . SER A 1 64 ? 40.610 0.014 11.495 1.00 0.00 283 SER A O 2
ATOM 2601 N N . VAL A 1 65 ? 42.719 0.679 10.924 1.00 0.00 284 VAL A N 2
ATOM 2602 C CA . VAL A 1 65 ? 42.399 2.124 10.966 1.00 0.00 284 VAL A CA 2
ATOM 2603 C C . VAL A 1 65 ? 41.562 2.542 9.732 1.00 0.00 284 VAL A C 2
ATOM 2604 O O . VAL A 1 65 ? 40.653 3.366 9.841 1.00 0.00 284 VAL A O 2
ATOM 2617 N N . GLY A 1 66 ? 41.868 1.951 8.565 1.00 0.00 285 GLY A N 2
ATOM 2618 C CA . GLY A 1 66 ? 41.160 2.256 7.308 1.00 0.00 285 GLY A CA 2
ATOM 2619 C C . GLY A 1 66 ? 42.092 2.586 6.147 1.00 0.00 285 GLY A C 2
ATOM 2620 O O . GLY A 1 66 ? 41.626 2.812 5.024 1.00 0.00 285 GLY A O 2
ATOM 2624 N N . ILE A 1 67 ? 43.409 2.606 6.413 1.00 0.00 286 ILE A N 2
ATOM 2625 C CA . ILE A 1 67 ? 44.436 2.848 5.385 1.00 0.00 286 ILE A CA 2
ATOM 2626 C C . ILE A 1 67 ? 44.924 1.499 4.862 1.00 0.00 286 ILE A C 2
ATOM 2627 O O . ILE A 1 67 ? 45.572 0.760 5.594 1.00 0.00 286 ILE A O 2
ATOM 2643 N N . ASN A 1 68 ? 44.594 1.153 3.616 1.00 0.00 287 ASN A N 2
ATOM 2644 C CA . ASN A 1 68 ? 45.130 -0.070 3.006 1.00 0.00 287 ASN A CA 2
ATOM 2645 C C . ASN A 1 68 ? 46.596 0.202 2.604 1.00 0.00 287 ASN A C 2
ATOM 2646 O O . ASN A 1 68 ? 46.838 1.146 1.852 1.00 0.00 287 ASN A O 2
ATOM 2657 N N . PRO A 1 69 ? 47.593 -0.553 3.164 1.00 0.00 288 PRO A N 2
ATOM 2658 C CA . PRO A 1 69 ? 49.019 -0.346 2.852 1.00 0.00 288 PRO A CA 2
ATOM 2659 C C . PRO A 1 69 ? 49.391 -0.823 1.432 1.00 0.00 288 PRO A C 2
ATOM 2660 O O . PRO A 1 69 ? 49.840 -0.022 0.622 1.00 0.00 288 PRO A O 2
ATOM 2671 N N . PHE A 1 70 ? 49.151 -2.114 1.130 1.00 0.00 289 PHE A N 2
ATOM 2672 C CA . PHE A 1 70 ? 49.611 -2.751 -0.116 1.00 0.00 289 PHE A CA 2
ATOM 2673 C C . PHE A 1 70 ? 48.800 -2.236 -1.312 1.00 0.00 289 PHE A C 2
ATOM 2674 O O . PHE A 1 70 ? 47.692 -2.713 -1.596 1.00 0.00 289 PHE A O 2
ATOM 2691 N N . ILE A 1 71 ? 49.369 -1.230 -1.986 1.00 0.00 290 ILE A N 2
ATOM 2692 C CA . ILE A 1 71 ? 48.770 -0.566 -3.147 1.00 0.00 290 ILE A CA 2
ATOM 2693 C C . ILE A 1 71 ? 49.360 -1.151 -4.453 1.00 0.00 290 ILE A C 2
ATOM 2694 O O . ILE A 1 71 ? 50.576 -1.391 -4.525 1.00 0.00 290 ILE A O 2
ATOM 2710 N N . PRO A 1 72 ? 48.498 -1.436 -5.484 1.00 0.00 291 PRO A N 2
ATOM 2711 C CA . PRO A 1 72 ? 48.956 -1.999 -6.777 1.00 0.00 291 PRO A CA 2
ATOM 2712 C C . PRO A 1 72 ? 49.783 -1.008 -7.628 1.00 0.00 291 PRO A C 2
ATOM 2713 O O . PRO A 1 72 ? 49.761 0.215 -7.407 1.00 0.00 291 PRO A O 2
ATOM 2724 N N . GLU A 1 73 ? 50.469 -1.579 -8.634 1.00 0.00 292 GLU A N 2
ATOM 2725 C CA . GLU A 1 73 ? 51.440 -0.866 -9.504 1.00 0.00 292 GLU A CA 2
ATOM 2726 C C . GLU A 1 73 ? 50.782 0.245 -10.352 1.00 0.00 292 GLU A C 2
ATOM 2727 O O . GLU A 1 73 ? 51.466 1.155 -10.828 1.00 0.00 292 GLU A O 2
ATOM 2739 N N . GLU A 1 74 ? 49.459 0.141 -10.536 1.00 0.00 293 GLU A N 2
ATOM 2740 C CA . GLU A 1 74 ? 48.654 1.145 -11.255 1.00 0.00 293 GLU A CA 2
ATOM 2741 C C . GLU A 1 74 ? 48.707 2.529 -10.548 1.00 0.00 293 GLU A C 2
ATOM 2742 O O . GLU A 1 74 ? 48.854 3.562 -11.210 1.00 0.00 293 GLU A O 2
ATOM 2754 N N . LEU A 1 75 ? 48.629 2.534 -9.198 1.00 0.00 294 LEU A N 2
ATOM 2755 C CA . LEU A 1 75 ? 48.792 3.772 -8.391 1.00 0.00 294 LEU A CA 2
ATOM 2756 C C . LEU A 1 75 ? 50.280 4.173 -8.312 1.00 0.00 294 LEU A C 2
ATOM 2757 O O . LEU A 1 75 ? 50.590 5.330 -8.029 1.00 0.00 294 LEU A O 2
ATOM 2773 N N . SER A 1 76 ? 51.174 3.171 -8.511 1.00 0.00 295 SER A N 2
ATOM 2774 C CA . SER A 1 76 ? 52.645 3.346 -8.598 1.00 0.00 295 SER A CA 2
ATOM 2775 C C . SER A 1 76 ? 53.269 3.833 -7.270 1.00 0.00 295 SER A C 2
ATOM 2776 O O . SER A 1 76 ? 54.384 4.353 -7.272 1.00 0.00 295 SER A O 2
ATOM 2784 N N . LEU A 1 77 ? 52.535 3.629 -6.143 1.00 0.00 296 LEU A N 2
ATOM 2785 C CA . LEU A 1 77 ? 52.896 4.154 -4.797 1.00 0.00 296 LEU A CA 2
ATOM 2786 C C . LEU A 1 77 ? 52.923 5.698 -4.782 1.00 0.00 296 LEU A C 2
ATOM 2787 O O . LEU A 1 77 ? 53.539 6.307 -3.908 1.00 0.00 296 LEU A O 2
ATOM 2803 N N . VAL A 1 78 ? 52.223 6.310 -5.748 1.00 0.00 297 VAL A N 2
ATOM 2804 C CA . VAL A 1 78 ? 52.037 7.767 -5.828 1.00 0.00 297 VAL A CA 2
ATOM 2805 C C . VAL A 1 78 ? 50.641 8.110 -5.295 1.00 0.00 297 VAL A C 2
ATOM 2806 O O . VAL A 1 78 ? 50.496 8.806 -4.302 1.00 0.00 297 VAL A O 2
ATOM 2819 N N . ASP A 1 79 ? 49.618 7.526 -5.937 1.00 0.00 298 ASP A N 2
ATOM 2820 C CA . ASP A 1 79 ? 48.191 7.820 -5.660 1.00 0.00 298 ASP A CA 2
ATOM 2821 C C . ASP A 1 79 ? 47.677 7.045 -4.404 1.00 0.00 298 ASP A C 2
ATOM 2822 O O . ASP A 1 79 ? 46.476 6.998 -4.134 1.00 0.00 298 ASP A O 2
ATOM 2831 N N . HIS A 1 80 ? 48.604 6.476 -3.604 1.00 0.00 299 HIS A N 2
ATOM 2832 C CA . HIS A 1 80 ? 48.264 5.667 -2.412 1.00 0.00 299 HIS A CA 2
ATOM 2833 C C . HIS A 1 80 ? 47.779 6.561 -1.236 1.00 0.00 299 HIS A C 2
ATOM 2834 O O . HIS A 1 80 ? 48.311 7.660 -1.047 1.00 0.00 299 HIS A O 2
ATOM 2849 N N . PRO A 1 81 ? 46.759 6.108 -0.423 1.00 0.00 300 PRO A N 2
ATOM 2850 C CA . PRO A 1 81 ? 46.301 6.844 0.802 1.00 0.00 300 PRO A CA 2
ATOM 2851 C C . PRO A 1 81 ? 47.391 6.881 1.901 1.00 0.00 300 PRO A C 2
ATOM 2852 O O . PRO A 1 81 ? 47.341 7.694 2.833 1.00 0.00 300 PRO A O 2
ATOM 2863 N N . VAL A 1 82 ? 48.391 5.997 1.735 1.00 0.00 301 VAL A N 2
ATOM 2864 C CA . VAL A 1 82 ? 49.529 5.842 2.655 1.00 0.00 301 VAL A CA 2
ATOM 2865 C C . VAL A 1 82 ? 50.539 7.016 2.493 1.00 0.00 301 VAL A C 2
ATOM 2866 O O . VAL A 1 82 ? 51.496 7.121 3.265 1.00 0.00 301 VAL A O 2
ATOM 2879 N N . LEU A 1 83 ? 50.322 7.877 1.461 1.00 0.00 302 LEU A N 2
ATOM 2880 C CA . LEU A 1 83 ? 51.164 9.066 1.192 1.00 0.00 302 LEU A CA 2
ATOM 2881 C C . LEU A 1 83 ? 51.067 10.049 2.372 1.00 0.00 302 LEU A C 2
ATOM 2882 O O . LEU A 1 83 ? 52.082 10.404 2.974 1.00 0.00 302 LEU A O 2
ATOM 2898 N N . ASN A 1 84 ? 49.819 10.463 2.686 1.00 0.00 303 ASN A N 2
ATOM 2899 C CA . ASN A 1 84 ? 49.522 11.410 3.788 1.00 0.00 303 ASN A CA 2
ATOM 2900 C C . ASN A 1 84 ? 49.987 10.839 5.132 1.00 0.00 303 ASN A C 2
ATOM 2901 O O . ASN A 1 84 ? 50.451 11.581 6.005 1.00 0.00 303 ASN A O 2
ATOM 2912 N N . PHE A 1 85 ? 49.852 9.507 5.265 1.00 0.00 304 PHE A N 2
ATOM 2913 C CA . PHE A 1 85 ? 50.263 8.770 6.457 1.00 0.00 304 PHE A CA 2
ATOM 2914 C C . PHE A 1 85 ? 51.779 8.899 6.683 1.00 0.00 304 PHE A C 2
ATOM 2915 O O . PHE A 1 85 ? 52.206 9.288 7.766 1.00 0.00 304 PHE A O 2
ATOM 2932 N N . SER A 1 86 ? 52.561 8.574 5.638 1.00 0.00 305 SER A N 2
ATOM 2933 C CA . SER A 1 86 ? 54.028 8.682 5.642 1.00 0.00 305 SER A CA 2
ATOM 2934 C C . SER A 1 86 ? 54.475 10.125 5.917 1.00 0.00 305 SER A C 2
ATOM 2935 O O . SER A 1 86 ? 55.418 10.336 6.669 1.00 0.00 305 SER A O 2
ATOM 2943 N N . ALA A 1 87 ? 53.755 11.096 5.316 1.00 0.00 306 ALA A N 2
ATOM 2944 C CA . ALA A 1 87 ? 54.054 12.539 5.411 1.00 0.00 306 ALA A CA 2
ATOM 2945 C C . ALA A 1 87 ? 53.988 13.024 6.871 1.00 0.00 306 ALA A C 2
ATOM 2946 O O . ALA A 1 87 ? 54.945 13.626 7.392 1.00 0.00 306 ALA A O 2
ATOM 2953 N N . ALA A 1 88 ? 52.861 12.696 7.521 1.00 0.00 307 ALA A N 2
ATOM 2954 C CA . ALA A 1 88 ? 52.596 13.047 8.923 1.00 0.00 307 ALA A CA 2
ATOM 2955 C C . ALA A 1 88 ? 53.547 12.296 9.868 1.00 0.00 307 ALA A C 2
ATOM 2956 O O . ALA A 1 88 ? 53.994 12.841 10.878 1.00 0.00 307 ALA A O 2
ATOM 2963 N N . LEU A 1 89 ? 53.868 11.052 9.487 1.00 0.00 308 LEU A N 2
ATOM 2964 C CA . LEU A 1 89 ? 54.760 10.162 10.243 1.00 0.00 308 LEU A CA 2
ATOM 2965 C C . LEU A 1 89 ? 56.193 10.718 10.300 1.00 0.00 308 LEU A C 2
ATOM 2966 O O . LEU A 1 89 ? 56.776 10.832 11.389 1.00 0.00 308 LEU A O 2
ATOM 2982 N N . ASN A 1 90 ? 56.743 11.096 9.127 1.00 0.00 309 ASN A N 2
ATOM 2983 C CA . ASN A 1 90 ? 58.141 11.539 9.022 1.00 0.00 309 ASN A CA 2
ATOM 2984 C C . ASN A 1 90 ? 58.318 12.926 9.657 1.00 0.00 309 ASN A C 2
ATOM 2985 O O . ASN A 1 90 ? 59.324 13.159 10.322 1.00 0.00 309 ASN A O 2
ATOM 2996 N N . ARG A 1 91 ? 57.325 13.837 9.465 1.00 0.00 310 ARG A N 2
ATOM 2997 C CA . ARG A 1 91 ? 57.383 15.205 10.042 1.00 0.00 310 ARG A CA 2
ATOM 2998 C C . ARG A 1 91 ? 57.296 15.148 11.583 1.00 0.00 310 ARG A C 2
ATOM 2999 O O . ARG A 1 91 ? 57.938 15.947 12.278 1.00 0.00 310 ARG A O 2
ATOM 3020 N N . MET A 1 92 ? 56.502 14.177 12.095 1.00 0.00 311 MET A N 2
ATOM 3021 C CA . MET A 1 92 ? 56.310 13.964 13.536 1.00 0.00 311 MET A CA 2
ATOM 3022 C C . MET A 1 92 ? 57.622 13.512 14.178 1.00 0.00 311 MET A C 2
ATOM 3023 O O . MET A 1 92 ? 58.087 14.116 15.150 1.00 0.00 311 MET A O 2
ATOM 3037 N N . LEU A 1 93 ? 58.237 12.474 13.579 1.00 0.00 312 LEU A N 2
ATOM 3038 C CA . LEU A 1 93 ? 59.490 11.894 14.084 1.00 0.00 312 LEU A CA 2
ATOM 3039 C C . LEU A 1 93 ? 60.696 12.802 13.798 1.00 0.00 312 LEU A C 2
ATOM 3040 O O . LEU A 1 93 ? 61.745 12.613 14.392 1.00 0.00 312 LEU A O 2
ATOM 3056 N N . ALA A 1 94 ? 60.540 13.759 12.864 1.00 0.00 313 ALA A N 2
ATOM 3057 C CA . ALA A 1 94 ? 61.556 14.803 12.592 1.00 0.00 313 ALA A CA 2
ATOM 3058 C C . ALA A 1 94 ? 61.522 15.892 13.673 1.00 0.00 313 ALA A C 2
ATOM 3059 O O . ALA A 1 94 ? 62.565 16.413 14.079 1.00 0.00 313 ALA A O 2
ATOM 3066 N N . SER A 1 95 ? 60.303 16.234 14.127 1.00 0.00 314 SER A N 2
ATOM 3067 C CA . SER A 1 95 ? 60.100 17.224 15.203 1.00 0.00 314 SER A CA 2
ATOM 3068 C C . SER A 1 95 ? 60.514 16.633 16.569 1.00 0.00 314 SER A C 2
ATOM 3069 O O . SER A 1 95 ? 60.921 17.371 17.475 1.00 0.00 314 SER A O 2
ATOM 3077 N N . ARG A 1 96 ? 60.394 15.295 16.697 1.00 0.00 315 ARG A N 2
ATOM 3078 C CA . ARG A 1 96 ? 60.839 14.549 17.891 1.00 0.00 315 ARG A CA 2
ATOM 3079 C C . ARG A 1 96 ? 62.372 14.379 17.871 1.00 0.00 315 ARG A C 2
ATOM 3080 O O . ARG A 1 96 ? 63.054 14.645 18.863 1.00 0.00 315 ARG A O 2
ATOM 3101 N N . GLN A 1 97 ? 62.891 13.940 16.717 1.00 0.00 316 GLN A N 2
ATOM 3102 C CA . GLN A 1 97 ? 64.330 13.706 16.492 1.00 0.00 316 GLN A CA 2
ATOM 3103 C C . GLN A 1 97 ? 64.912 14.909 15.724 1.00 0.00 316 GLN A C 2
ATOM 3104 O O . GLN A 1 97 ? 64.988 14.899 14.485 1.00 0.00 316 GLN A O 2
ATOM 3118 N N . THR A 1 98 ? 65.246 15.971 16.472 1.00 0.00 317 THR A N 2
ATOM 3119 C CA . THR A 1 98 ? 65.818 17.206 15.911 1.00 0.00 317 THR A CA 2
ATOM 3120 C C . THR A 1 98 ? 67.283 16.974 15.459 1.00 0.00 317 THR A C 2
ATOM 3121 O O . THR A 1 98 ? 68.210 16.966 16.280 1.00 0.00 317 THR A O 2
ATOM 3132 N N . THR A 1 99 ? 67.457 16.730 14.150 1.00 0.00 318 THR A N 2
ATOM 3133 C CA . THR A 1 99 ? 68.767 16.523 13.517 1.00 0.00 318 THR A CA 2
ATOM 3134 C C . THR A 1 99 ? 68.748 17.145 12.112 1.00 0.00 318 THR A C 2
ATOM 3135 O O . THR A 1 99 ? 67.799 16.938 11.349 1.00 0.00 318 THR A O 2
ATOM 3146 N N . THR A 1 100 ? 69.791 17.929 11.791 1.00 0.00 319 THR A N 2
ATOM 3147 C CA . THR A 1 100 ? 69.981 18.498 10.447 1.00 0.00 319 THR A CA 2
ATOM 3148 C C . THR A 1 100 ? 70.360 17.365 9.466 1.00 0.00 319 THR A C 2
ATOM 3149 O O . THR A 1 100 ? 71.035 16.402 9.859 1.00 0.00 319 THR A O 2
ATOM 3160 N N . ASN A 1 101 ? 69.878 17.458 8.218 1.00 0.00 320 ASN A N 2
ATOM 3161 C CA . ASN A 1 101 ? 70.107 16.434 7.178 1.00 0.00 320 ASN A CA 2
ATOM 3162 C C . ASN A 1 101 ? 70.795 17.107 5.966 1.00 0.00 320 ASN A C 2
ATOM 3163 O O . ASN A 1 101 ? 70.097 17.670 5.096 1.00 0.00 320 ASN A O 2
ATOM 3175 N N . GLN A 1 1 ? 6.466 5.754 -4.848 1.00 0.00 220 GLN A N 3
ATOM 3176 C CA . GLN A 1 1 ? 7.681 4.914 -4.797 1.00 0.00 220 GLN A CA 3
ATOM 3177 C C . GLN A 1 1 ? 8.888 5.765 -4.364 1.00 0.00 220 GLN A C 3
ATOM 3178 O O . GLN A 1 1 ? 8.968 6.945 -4.714 1.00 0.00 220 GLN A O 3
ATOM 3194 N N . GLY A 1 2 ? 9.814 5.158 -3.595 1.00 0.00 221 GLY A N 3
ATOM 3195 C CA . GLY A 1 2 ? 11.013 5.851 -3.102 1.00 0.00 221 GLY A CA 3
ATOM 3196 C C . GLY A 1 2 ? 10.883 6.336 -1.666 1.00 0.00 221 GLY A C 3
ATOM 3197 O O . GLY A 1 2 ? 11.783 7.015 -1.158 1.00 0.00 221 GLY A O 3
ATOM 3201 N N . LEU A 1 3 ? 9.759 5.972 -1.011 1.00 0.00 222 LEU A N 3
ATOM 3202 C CA . LEU A 1 3 ? 9.521 6.250 0.424 1.00 0.00 222 LEU A CA 3
ATOM 3203 C C . LEU A 1 3 ? 10.382 5.328 1.316 1.00 0.00 222 LEU A C 3
ATOM 3204 O O . LEU A 1 3 ? 10.442 5.551 2.528 1.00 0.00 222 LEU A O 3
ATOM 3220 N N . ASP A 1 4 ? 11.028 4.313 0.679 1.00 0.00 223 ASP A N 3
ATOM 3221 C CA . ASP A 1 4 ? 11.830 3.261 1.337 1.00 0.00 223 ASP A CA 3
ATOM 3222 C C . ASP A 1 4 ? 12.797 3.822 2.395 1.00 0.00 223 ASP A C 3
ATOM 3223 O O . ASP A 1 4 ? 13.874 4.333 2.070 1.00 0.00 223 ASP A O 3
ATOM 3232 N N . LEU A 1 5 ? 12.359 3.739 3.663 1.00 0.00 224 LEU A N 3
ATOM 3233 C CA . LEU A 1 5 ? 13.185 4.062 4.837 1.00 0.00 224 LEU A CA 3
ATOM 3234 C C . LEU A 1 5 ? 14.340 3.036 4.934 1.00 0.00 224 LEU A C 3
ATOM 3235 O O . LEU A 1 5 ? 15.392 3.341 5.466 1.00 0.00 224 LEU A O 3
ATOM 3251 N N . GLU A 1 6 ? 14.107 1.818 4.394 1.00 0.00 225 GLU A N 3
ATOM 3252 C CA . GLU A 1 6 ? 15.132 0.764 4.279 1.00 0.00 225 GLU A CA 3
ATOM 3253 C C . GLU A 1 6 ? 16.329 1.244 3.425 1.00 0.00 225 GLU A C 3
ATOM 3254 O O . GLU A 1 6 ? 17.488 0.986 3.761 1.00 0.00 225 GLU A O 3
ATOM 3266 N N . SER A 1 7 ? 16.023 1.967 2.333 1.00 0.00 226 SER A N 3
ATOM 3267 C CA . SER A 1 7 ? 17.042 2.566 1.449 1.00 0.00 226 SER A CA 3
ATOM 3268 C C . SER A 1 7 ? 17.686 3.794 2.129 1.00 0.00 226 SER A C 3
ATOM 3269 O O . SER A 1 7 ? 18.905 3.996 2.059 1.00 0.00 226 SER A O 3
ATOM 3277 N N . ALA A 1 8 ? 16.839 4.575 2.820 1.00 0.00 227 ALA A N 3
ATOM 3278 C CA . ALA A 1 8 ? 17.231 5.836 3.477 1.00 0.00 227 ALA A CA 3
ATOM 3279 C C . ALA A 1 8 ? 18.168 5.612 4.682 1.00 0.00 227 ALA A C 3
ATOM 3280 O O . ALA A 1 8 ? 19.067 6.407 4.917 1.00 0.00 227 ALA A O 3
ATOM 3287 N N . ARG A 1 9 ? 17.953 4.500 5.415 1.00 0.00 228 ARG A N 3
ATOM 3288 C CA . ARG A 1 9 ? 18.643 4.223 6.695 1.00 0.00 228 ARG A CA 3
ATOM 3289 C C . ARG A 1 9 ? 20.104 3.777 6.465 1.00 0.00 228 ARG A C 3
ATOM 3290 O O . ARG A 1 9 ? 20.999 4.193 7.204 1.00 0.00 228 ARG A O 3
ATOM 3311 N N . LEU A 1 10 ? 20.334 2.944 5.421 1.00 0.00 229 LEU A N 3
ATOM 3312 C CA . LEU A 1 10 ? 21.681 2.418 5.105 1.00 0.00 229 LEU A CA 3
ATOM 3313 C C . LEU A 1 10 ? 22.551 3.535 4.514 1.00 0.00 229 LEU A C 3
ATOM 3314 O O . LEU A 1 10 ? 23.751 3.601 4.778 1.00 0.00 229 LEU A O 3
ATOM 3330 N N . ALA A 1 11 ? 21.899 4.424 3.739 1.00 0.00 230 ALA A N 3
ATOM 3331 C CA . ALA A 1 11 ? 22.539 5.593 3.119 1.00 0.00 230 ALA A CA 3
ATOM 3332 C C . ALA A 1 11 ? 22.861 6.660 4.178 1.00 0.00 230 ALA A C 3
ATOM 3333 O O . ALA A 1 11 ? 23.879 7.346 4.089 1.00 0.00 230 ALA A O 3
ATOM 3340 N N . SER A 1 12 ? 21.982 6.763 5.191 1.00 0.00 231 SER A N 3
ATOM 3341 C CA . SER A 1 12 ? 22.167 7.657 6.348 1.00 0.00 231 SER A CA 3
ATOM 3342 C C . SER A 1 12 ? 23.333 7.163 7.236 1.00 0.00 231 SER A C 3
ATOM 3343 O O . SER A 1 12 ? 24.062 7.969 7.829 1.00 0.00 231 SER A O 3
ATOM 3351 N N . ALA A 1 13 ? 23.498 5.828 7.298 1.00 0.00 232 ALA A N 3
ATOM 3352 C CA . ALA A 1 13 ? 24.539 5.170 8.105 1.00 0.00 232 ALA A CA 3
ATOM 3353 C C . ALA A 1 13 ? 25.861 5.024 7.329 1.00 0.00 232 ALA A C 3
ATOM 3354 O O . ALA A 1 13 ? 26.894 4.719 7.935 1.00 0.00 232 ALA A O 3
ATOM 3361 N N . ALA A 1 14 ? 25.817 5.230 5.991 1.00 0.00 233 ALA A N 3
ATOM 3362 C CA . ALA A 1 14 ? 26.984 5.054 5.103 1.00 0.00 233 ALA A CA 3
ATOM 3363 C C . ALA A 1 14 ? 28.095 6.067 5.440 1.00 0.00 233 ALA A C 3
ATOM 3364 O O . ALA A 1 14 ? 29.094 5.698 6.074 1.00 0.00 233 ALA A O 3
ATOM 3371 N N . ARG A 1 15 ? 27.873 7.339 5.043 1.00 0.00 234 ARG A N 3
ATOM 3372 C CA . ARG A 1 15 ? 28.787 8.471 5.308 1.00 0.00 234 ARG A CA 3
ATOM 3373 C C . ARG A 1 15 ? 30.247 8.160 4.894 1.00 0.00 234 ARG A C 3
ATOM 3374 O O . ARG A 1 15 ? 31.112 7.909 5.751 1.00 0.00 234 ARG A O 3
ATOM 3395 N N . HIS A 1 16 ? 30.499 8.127 3.572 1.00 0.00 235 HIS A N 3
ATOM 3396 C CA . HIS A 1 16 ? 31.848 7.915 3.015 1.00 0.00 235 HIS A CA 3
ATOM 3397 C C . HIS A 1 16 ? 32.630 9.238 3.063 1.00 0.00 235 HIS A C 3
ATOM 3398 O O . HIS A 1 16 ? 32.553 10.055 2.135 1.00 0.00 235 HIS A O 3
ATOM 3413 N N . ASN A 1 17 ? 33.352 9.452 4.179 1.00 0.00 236 ASN A N 3
ATOM 3414 C CA . ASN A 1 17 ? 34.139 10.678 4.423 1.00 0.00 236 ASN A CA 3
ATOM 3415 C C . ASN A 1 17 ? 35.373 10.360 5.280 1.00 0.00 236 ASN A C 3
ATOM 3416 O O . ASN A 1 17 ? 35.402 9.361 6.014 1.00 0.00 236 ASN A O 3
ATOM 3427 N N . HIS A 1 18 ? 36.376 11.238 5.178 1.00 0.00 237 HIS A N 3
ATOM 3428 C CA . HIS A 1 18 ? 37.647 11.147 5.905 1.00 0.00 237 HIS A CA 3
ATOM 3429 C C . HIS A 1 18 ? 38.321 12.531 5.893 1.00 0.00 237 HIS A C 3
ATOM 3430 O O . HIS A 1 18 ? 37.827 13.463 5.249 1.00 0.00 237 HIS A O 3
ATOM 3445 N N . SER A 1 19 ? 39.453 12.641 6.595 1.00 0.00 238 SER A N 3
ATOM 3446 C CA . SER A 1 19 ? 40.245 13.882 6.680 1.00 0.00 238 SER A CA 3
ATOM 3447 C C . SER A 1 19 ? 41.686 13.559 7.119 1.00 0.00 238 SER A C 3
ATOM 3448 O O . SER A 1 19 ? 42.057 12.381 7.212 1.00 0.00 238 SER A O 3
ATOM 3456 N N . ALA A 1 20 ? 42.484 14.614 7.413 1.00 0.00 239 ALA A N 3
ATOM 3457 C CA . ALA A 1 20 ? 43.849 14.473 7.963 1.00 0.00 239 ALA A CA 3
ATOM 3458 C C . ALA A 1 20 ? 43.813 13.903 9.400 1.00 0.00 239 ALA A C 3
ATOM 3459 O O . ALA A 1 20 ? 44.836 13.421 9.904 1.00 0.00 239 ALA A O 3
ATOM 3466 N N . ASN A 1 21 ? 42.614 13.957 10.038 1.00 0.00 240 ASN A N 3
ATOM 3467 C CA . ASN A 1 21 ? 42.352 13.314 11.342 1.00 0.00 240 ASN A CA 3
ATOM 3468 C C . ASN A 1 21 ? 42.672 11.819 11.279 1.00 0.00 240 ASN A C 3
ATOM 3469 O O . ASN A 1 21 ? 43.323 11.310 12.170 1.00 0.00 240 ASN A O 3
ATOM 3480 N N . GLN A 1 22 ? 42.206 11.162 10.194 1.00 0.00 241 GLN A N 3
ATOM 3481 C CA . GLN A 1 22 ? 42.339 9.698 9.975 1.00 0.00 241 GLN A CA 3
ATOM 3482 C C . GLN A 1 22 ? 43.828 9.268 9.933 1.00 0.00 241 GLN A C 3
ATOM 3483 O O . GLN A 1 22 ? 44.187 8.167 10.371 1.00 0.00 241 GLN A O 3
ATOM 3497 N N . THR A 1 23 ? 44.674 10.179 9.435 1.00 0.00 242 THR A N 3
ATOM 3498 C CA . THR A 1 23 ? 46.124 9.980 9.315 1.00 0.00 242 THR A CA 3
ATOM 3499 C C . THR A 1 23 ? 46.825 10.021 10.696 1.00 0.00 242 THR A C 3
ATOM 3500 O O . THR A 1 23 ? 47.583 9.109 11.043 1.00 0.00 242 THR A O 3
ATOM 3511 N N . ASN A 1 24 ? 46.567 11.097 11.474 1.00 0.00 243 ASN A N 3
ATOM 3512 C CA . ASN A 1 24 ? 47.149 11.261 12.833 1.00 0.00 243 ASN A CA 3
ATOM 3513 C C . ASN A 1 24 ? 46.564 10.208 13.791 1.00 0.00 243 ASN A C 3
ATOM 3514 O O . ASN A 1 24 ? 47.241 9.752 14.725 1.00 0.00 243 ASN A O 3
ATOM 3525 N N . GLU A 1 25 ? 45.297 9.827 13.511 1.00 0.00 244 GLU A N 3
ATOM 3526 C CA . GLU A 1 25 ? 44.596 8.719 14.178 1.00 0.00 244 GLU A CA 3
ATOM 3527 C C . GLU A 1 25 ? 45.363 7.420 13.940 1.00 0.00 244 GLU A C 3
ATOM 3528 O O . GLU A 1 25 ? 45.564 6.655 14.867 1.00 0.00 244 GLU A O 3
ATOM 3540 N N . ALA A 1 26 ? 45.797 7.204 12.684 1.00 0.00 245 ALA A N 3
ATOM 3541 C CA . ALA A 1 26 ? 46.574 6.022 12.301 1.00 0.00 245 ALA A CA 3
ATOM 3542 C C . ALA A 1 26 ? 47.863 5.925 13.106 1.00 0.00 245 ALA A C 3
ATOM 3543 O O . ALA A 1 26 ? 48.115 4.897 13.721 1.00 0.00 245 ALA A O 3
ATOM 3550 N N . LEU A 1 27 ? 48.625 7.031 13.136 1.00 0.00 246 LEU A N 3
ATOM 3551 C CA . LEU A 1 27 ? 49.906 7.123 13.869 1.00 0.00 246 LEU A CA 3
ATOM 3552 C C . LEU A 1 27 ? 49.740 6.715 15.356 1.00 0.00 246 LEU A C 3
ATOM 3553 O O . LEU A 1 27 ? 50.405 5.770 15.839 1.00 0.00 246 LEU A O 3
ATOM 3569 N N . ARG A 1 28 ? 48.811 7.404 16.053 1.00 0.00 247 ARG A N 3
ATOM 3570 C CA . ARG A 1 28 ? 48.583 7.201 17.496 1.00 0.00 247 ARG A CA 3
ATOM 3571 C C . ARG A 1 28 ? 48.010 5.801 17.792 1.00 0.00 247 ARG A C 3
ATOM 3572 O O . ARG A 1 28 ? 48.460 5.160 18.741 1.00 0.00 247 ARG A O 3
ATOM 3593 N N . ARG A 1 29 ? 47.065 5.311 16.938 1.00 0.00 248 ARG A N 3
ATOM 3594 C CA . ARG A 1 29 ? 46.457 3.958 17.080 1.00 0.00 248 ARG A CA 3
ATOM 3595 C C . ARG A 1 29 ? 47.531 2.885 17.054 1.00 0.00 248 ARG A C 3
ATOM 3596 O O . ARG A 1 29 ? 47.519 1.984 17.890 1.00 0.00 248 ARG A O 3
ATOM 3617 N N . LEU A 1 30 ? 48.465 3.009 16.084 1.00 0.00 249 LEU A N 3
ATOM 3618 C CA . LEU A 1 30 ? 49.571 2.060 15.929 1.00 0.00 249 LEU A CA 3
ATOM 3619 C C . LEU A 1 30 ? 50.422 2.045 17.205 1.00 0.00 249 LEU A C 3
ATOM 3620 O O . LEU A 1 30 ? 50.753 0.973 17.717 1.00 0.00 249 LEU A O 3
ATOM 3636 N N . THR A 1 31 ? 50.683 3.243 17.757 1.00 0.00 250 THR A N 3
ATOM 3637 C CA . THR A 1 31 ? 51.461 3.387 18.998 1.00 0.00 250 THR A CA 3
ATOM 3638 C C . THR A 1 31 ? 50.756 2.710 20.207 1.00 0.00 250 THR A C 3
ATOM 3639 O O . THR A 1 31 ? 51.424 2.189 21.108 1.00 0.00 250 THR A O 3
ATOM 3650 N N . GLN A 1 32 ? 49.402 2.702 20.202 1.00 0.00 251 GLN A N 3
ATOM 3651 C CA . GLN A 1 32 ? 48.608 2.123 21.315 1.00 0.00 251 GLN A CA 3
ATOM 3652 C C . GLN A 1 32 ? 48.526 0.588 21.193 1.00 0.00 251 GLN A C 3
ATOM 3653 O O . GLN A 1 32 ? 48.566 -0.119 22.204 1.00 0.00 251 GLN A O 3
ATOM 3667 N N . GLU A 1 33 ? 48.438 0.083 19.943 1.00 0.00 252 GLU A N 3
ATOM 3668 C CA . GLU A 1 33 ? 48.208 -1.356 19.661 1.00 0.00 252 GLU A CA 3
ATOM 3669 C C . GLU A 1 33 ? 49.510 -2.177 19.678 1.00 0.00 252 GLU A C 3
ATOM 3670 O O . GLU A 1 33 ? 49.484 -3.390 19.444 1.00 0.00 252 GLU A O 3
ATOM 3682 N N . GLY A 1 34 ? 50.642 -1.509 19.966 1.00 0.00 253 GLY A N 3
ATOM 3683 C CA . GLY A 1 34 ? 51.926 -2.185 20.141 1.00 0.00 253 GLY A CA 3
ATOM 3684 C C . GLY A 1 34 ? 52.971 -1.723 19.152 1.00 0.00 253 GLY A C 3
ATOM 3685 O O . GLY A 1 34 ? 54.165 -1.819 19.434 1.00 0.00 253 GLY A O 3
ATOM 3689 N N . VAL A 1 35 ? 52.525 -1.213 17.989 1.00 0.00 254 VAL A N 3
ATOM 3690 C CA . VAL A 1 35 ? 53.420 -0.843 16.871 1.00 0.00 254 VAL A CA 3
ATOM 3691 C C . VAL A 1 35 ? 54.237 0.424 17.225 1.00 0.00 254 VAL A C 3
ATOM 3692 O O . VAL A 1 35 ? 53.660 1.506 17.407 1.00 0.00 254 VAL A O 3
ATOM 3705 N N . ASP A 1 36 ? 55.574 0.269 17.339 1.00 0.00 255 ASP A N 3
ATOM 3706 C CA . ASP A 1 36 ? 56.486 1.378 17.684 1.00 0.00 255 ASP A CA 3
ATOM 3707 C C . ASP A 1 36 ? 56.600 2.355 16.511 1.00 0.00 255 ASP A C 3
ATOM 3708 O O . ASP A 1 36 ? 56.688 1.914 15.371 1.00 0.00 255 ASP A O 3
ATOM 3717 N N . MET A 1 37 ? 56.643 3.661 16.819 1.00 0.00 256 MET A N 3
ATOM 3718 C CA . MET A 1 37 ? 56.630 4.746 15.816 1.00 0.00 256 MET A CA 3
ATOM 3719 C C . MET A 1 37 ? 57.803 4.654 14.824 1.00 0.00 256 MET A C 3
ATOM 3720 O O . MET A 1 37 ? 57.613 4.834 13.619 1.00 0.00 256 MET A O 3
ATOM 3734 N N . GLU A 1 38 ? 59.008 4.372 15.347 1.00 0.00 257 GLU A N 3
ATOM 3735 C CA . GLU A 1 38 ? 60.246 4.382 14.539 1.00 0.00 257 GLU A CA 3
ATOM 3736 C C . GLU A 1 38 ? 60.390 3.102 13.712 1.00 0.00 257 GLU A C 3
ATOM 3737 O O . GLU A 1 38 ? 60.857 3.153 12.576 1.00 0.00 257 GLU A O 3
ATOM 3749 N N . ARG A 1 39 ? 59.980 1.958 14.298 1.00 0.00 258 ARG A N 3
ATOM 3750 C CA . ARG A 1 39 ? 60.023 0.647 13.607 1.00 0.00 258 ARG A CA 3
ATOM 3751 C C . ARG A 1 39 ? 59.004 0.640 12.454 1.00 0.00 258 ARG A C 3
ATOM 3752 O O . ARG A 1 39 ? 59.271 0.125 11.361 1.00 0.00 258 ARG A O 3
ATOM 3773 N N . LEU A 1 40 ? 57.847 1.253 12.747 1.00 0.00 259 LEU A N 3
ATOM 3774 C CA . LEU A 1 40 ? 56.788 1.565 11.780 1.00 0.00 259 LEU A CA 3
ATOM 3775 C C . LEU A 1 40 ? 57.347 2.444 10.649 1.00 0.00 259 LEU A C 3
ATOM 3776 O O . LEU A 1 40 ? 57.184 2.095 9.494 1.00 0.00 259 LEU A O 3
ATOM 3792 N N . ARG A 1 41 ? 58.047 3.544 11.008 1.00 0.00 260 ARG A N 3
ATOM 3793 C CA . ARG A 1 41 ? 58.575 4.531 10.034 1.00 0.00 260 ARG A CA 3
ATOM 3794 C C . ARG A 1 41 ? 59.572 3.888 9.057 1.00 0.00 260 ARG A C 3
ATOM 3795 O O . ARG A 1 41 ? 59.546 4.165 7.852 1.00 0.00 260 ARG A O 3
ATOM 3816 N N . THR A 1 42 ? 60.435 3.025 9.613 1.00 0.00 261 THR A N 3
ATOM 3817 C CA . THR A 1 42 ? 61.457 2.304 8.853 1.00 0.00 261 THR A CA 3
ATOM 3818 C C . THR A 1 42 ? 60.790 1.348 7.852 1.00 0.00 261 THR A C 3
ATOM 3819 O O . THR A 1 42 ? 61.099 1.383 6.667 1.00 0.00 261 THR A O 3
ATOM 3830 N N . SER A 1 43 ? 59.830 0.549 8.360 1.00 0.00 262 SER A N 3
ATOM 3831 C CA . SER A 1 43 ? 59.125 -0.492 7.580 1.00 0.00 262 SER A CA 3
ATOM 3832 C C . SER A 1 43 ? 58.161 0.119 6.532 1.00 0.00 262 SER A C 3
ATOM 3833 O O . SER A 1 43 ? 57.908 -0.490 5.483 1.00 0.00 262 SER A O 3
ATOM 3841 N N . LEU A 1 44 ? 57.646 1.324 6.840 1.00 0.00 263 LEU A N 3
ATOM 3842 C CA . LEU A 1 44 ? 56.667 2.044 6.007 1.00 0.00 263 LEU A CA 3
ATOM 3843 C C . LEU A 1 44 ? 57.387 2.604 4.767 1.00 0.00 263 LEU A C 3
ATOM 3844 O O . LEU A 1 44 ? 56.980 2.343 3.628 1.00 0.00 263 LEU A O 3
ATOM 3860 N N . GLY A 1 45 ? 58.471 3.362 5.029 1.00 0.00 264 GLY A N 3
ATOM 3861 C CA . GLY A 1 45 ? 59.320 3.926 3.976 1.00 0.00 264 GLY A CA 3
ATOM 3862 C C . GLY A 1 45 ? 60.045 2.852 3.170 1.00 0.00 264 GLY A C 3
ATOM 3863 O O . GLY A 1 45 ? 60.330 3.049 1.984 1.00 0.00 264 GLY A O 3
ATOM 3867 N N . ARG A 1 46 ? 60.307 1.700 3.823 1.00 0.00 265 ARG A N 3
ATOM 3868 C CA . ARG A 1 46 ? 60.957 0.534 3.190 1.00 0.00 265 ARG A CA 3
ATOM 3869 C C . ARG A 1 46 ? 60.027 -0.072 2.116 1.00 0.00 265 ARG A C 3
ATOM 3870 O O . ARG A 1 46 ? 60.491 -0.508 1.054 1.00 0.00 265 ARG A O 3
ATOM 3891 N N . TYR A 1 47 ? 58.703 -0.076 2.419 1.00 0.00 266 TYR A N 3
ATOM 3892 C CA . TYR A 1 47 ? 57.656 -0.509 1.470 1.00 0.00 266 TYR A CA 3
ATOM 3893 C C . TYR A 1 47 ? 57.593 0.436 0.253 1.00 0.00 266 TYR A C 3
ATOM 3894 O O . TYR A 1 47 ? 57.470 -0.021 -0.888 1.00 0.00 266 TYR A O 3
ATOM 3912 N N . ILE A 1 48 ? 57.631 1.753 0.526 1.00 0.00 267 ILE A N 3
ATOM 3913 C CA . ILE A 1 48 ? 57.512 2.802 -0.514 1.00 0.00 267 ILE A CA 3
ATOM 3914 C C . ILE A 1 48 ? 58.698 2.727 -1.506 1.00 0.00 267 ILE A C 3
ATOM 3915 O O . ILE A 1 48 ? 58.538 2.960 -2.712 1.00 0.00 267 ILE A O 3
ATOM 3931 N N . MET A 1 49 ? 59.883 2.386 -0.974 1.00 0.00 268 MET A N 3
ATOM 3932 C CA . MET A 1 49 ? 61.095 2.158 -1.780 1.00 0.00 268 MET A CA 3
ATOM 3933 C C . MET A 1 49 ? 61.085 0.735 -2.389 1.00 0.00 268 MET A C 3
ATOM 3934 O O . MET A 1 49 ? 60.224 -0.089 -2.060 1.00 0.00 268 MET A O 3
ATOM 3948 N N . SER A 1 50 ? 62.082 0.447 -3.245 1.00 0.00 269 SER A N 3
ATOM 3949 C CA . SER A 1 50 ? 62.252 -0.872 -3.899 1.00 0.00 269 SER A CA 3
ATOM 3950 C C . SER A 1 50 ? 62.897 -1.905 -2.925 1.00 0.00 269 SER A C 3
ATOM 3951 O O . SER A 1 50 ? 63.298 -3.001 -3.339 1.00 0.00 269 SER A O 3
ATOM 3959 N N . LEU A 1 51 ? 62.998 -1.532 -1.631 1.00 0.00 270 LEU A N 3
ATOM 3960 C CA . LEU A 1 51 ? 63.443 -2.424 -0.548 1.00 0.00 270 LEU A CA 3
ATOM 3961 C C . LEU A 1 51 ? 62.327 -3.437 -0.174 1.00 0.00 270 LEU A C 3
ATOM 3962 O O . LEU A 1 51 ? 61.377 -3.633 -0.936 1.00 0.00 270 LEU A O 3
ATOM 3978 N N . GLU A 1 52 ? 62.480 -4.106 0.990 1.00 0.00 271 GLU A N 3
ATOM 3979 C CA . GLU A 1 52 ? 61.489 -5.076 1.510 1.00 0.00 271 GLU A CA 3
ATOM 3980 C C . GLU A 1 52 ? 60.127 -4.394 1.811 1.00 0.00 271 GLU A C 3
ATOM 3981 O O . GLU A 1 52 ? 60.105 -3.251 2.274 1.00 0.00 271 GLU A O 3
ATOM 3993 N N . PRO A 1 53 ? 58.969 -5.081 1.555 1.00 0.00 272 PRO A N 3
ATOM 3994 C CA . PRO A 1 53 ? 57.635 -4.563 1.952 1.00 0.00 272 PRO A CA 3
ATOM 3995 C C . PRO A 1 53 ? 57.445 -4.628 3.483 1.00 0.00 272 PRO A C 3
ATOM 3996 O O . PRO A 1 53 ? 58.232 -5.272 4.196 1.00 0.00 272 PRO A O 3
ATOM 4007 N N . LEU A 1 54 ? 56.411 -3.949 3.985 1.00 0.00 273 LEU A N 3
ATOM 4008 C CA . LEU A 1 54 ? 56.045 -3.999 5.410 1.00 0.00 273 LEU A CA 3
ATOM 4009 C C . LEU A 1 54 ? 55.369 -5.358 5.740 1.00 0.00 273 LEU A C 3
ATOM 4010 O O . LEU A 1 54 ? 54.677 -5.916 4.872 1.00 0.00 273 LEU A O 3
ATOM 4026 N N . PRO A 1 55 ? 55.585 -5.932 6.976 1.00 0.00 274 PRO A N 3
ATOM 4027 C CA . PRO A 1 55 ? 55.000 -7.245 7.371 1.00 0.00 274 PRO A CA 3
ATOM 4028 C C . PRO A 1 55 ? 53.456 -7.173 7.523 1.00 0.00 274 PRO A C 3
ATOM 4029 O O . PRO A 1 55 ? 52.906 -6.065 7.614 1.00 0.00 274 PRO A O 3
ATOM 4040 N N . PRO A 1 56 ? 52.737 -8.357 7.559 1.00 0.00 275 PRO A N 3
ATOM 4041 C CA . PRO A 1 56 ? 51.280 -8.420 7.846 1.00 0.00 275 PRO A CA 3
ATOM 4042 C C . PRO A 1 56 ? 50.907 -7.820 9.227 1.00 0.00 275 PRO A C 3
ATOM 4043 O O . PRO A 1 56 ? 49.731 -7.597 9.494 1.00 0.00 275 PRO A O 3
ATOM 4054 N N . ASP A 1 57 ? 51.919 -7.598 10.092 1.00 0.00 276 ASP A N 3
ATOM 4055 C CA . ASP A 1 57 ? 51.768 -6.867 11.367 1.00 0.00 276 ASP A CA 3
ATOM 4056 C C . ASP A 1 57 ? 51.471 -5.373 11.106 1.00 0.00 276 ASP A C 3
ATOM 4057 O O . ASP A 1 57 ? 50.478 -4.823 11.600 1.00 0.00 276 ASP A O 3
ATOM 4066 N N . LEU A 1 58 ? 52.352 -4.721 10.323 1.00 0.00 277 LEU A N 3
ATOM 4067 C CA . LEU A 1 58 ? 52.159 -3.316 9.901 1.00 0.00 277 LEU A CA 3
ATOM 4068 C C . LEU A 1 58 ? 50.933 -3.176 8.971 1.00 0.00 277 LEU A C 3
ATOM 4069 O O . LEU A 1 58 ? 50.258 -2.133 8.973 1.00 0.00 277 LEU A O 3
ATOM 4085 N N . ARG A 1 59 ? 50.654 -4.248 8.202 1.00 0.00 278 ARG A N 3
ATOM 4086 C CA . ARG A 1 59 ? 49.511 -4.308 7.285 1.00 0.00 278 ARG A CA 3
ATOM 4087 C C . ARG A 1 59 ? 48.198 -4.244 8.076 1.00 0.00 278 ARG A C 3
ATOM 4088 O O . ARG A 1 59 ? 47.380 -3.359 7.844 1.00 0.00 278 ARG A O 3
ATOM 4109 N N . ARG A 1 60 ? 48.055 -5.180 9.044 1.00 0.00 279 ARG A N 3
ATOM 4110 C CA . ARG A 1 60 ? 46.838 -5.317 9.878 1.00 0.00 279 ARG A CA 3
ATOM 4111 C C . ARG A 1 60 ? 46.619 -4.045 10.715 1.00 0.00 279 ARG A C 3
ATOM 4112 O O . ARG A 1 60 ? 45.485 -3.679 10.972 1.00 0.00 279 ARG A O 3
ATOM 4133 N N . ALA A 1 61 ? 47.735 -3.401 11.130 1.00 0.00 280 ALA A N 3
ATOM 4134 C CA . ALA A 1 61 ? 47.731 -2.146 11.901 1.00 0.00 280 ALA A CA 3
ATOM 4135 C C . ALA A 1 61 ? 47.035 -1.016 11.120 1.00 0.00 280 ALA A C 3
ATOM 4136 O O . ALA A 1 61 ? 46.009 -0.449 11.562 1.00 0.00 280 ALA A O 3
ATOM 4143 N N . LEU A 1 62 ? 47.582 -0.746 9.927 1.00 0.00 281 LEU A N 3
ATOM 4144 C CA . LEU A 1 62 ? 47.082 0.295 9.021 1.00 0.00 281 LEU A CA 3
ATOM 4145 C C . LEU A 1 62 ? 45.626 0.044 8.612 1.00 0.00 281 LEU A C 3
ATOM 4146 O O . LEU A 1 62 ? 44.805 0.961 8.653 1.00 0.00 281 LEU A O 3
ATOM 4162 N N . GLU A 1 63 ? 45.333 -1.208 8.228 1.00 0.00 282 GLU A N 3
ATOM 4163 C CA . GLU A 1 63 ? 43.992 -1.653 7.802 1.00 0.00 282 GLU A CA 3
ATOM 4164 C C . GLU A 1 63 ? 42.965 -1.541 8.940 1.00 0.00 282 GLU A C 3
ATOM 4165 O O . GLU A 1 63 ? 41.789 -1.281 8.691 1.00 0.00 282 GLU A O 3
ATOM 4177 N N . SER A 1 64 ? 43.433 -1.737 10.176 1.00 0.00 283 SER A N 3
ATOM 4178 C CA . SER A 1 64 ? 42.599 -1.621 11.384 1.00 0.00 283 SER A CA 3
ATOM 4179 C C . SER A 1 64 ? 42.190 -0.161 11.626 1.00 0.00 283 SER A C 3
ATOM 4180 O O . SER A 1 64 ? 41.140 0.098 12.230 1.00 0.00 283 SER A O 3
ATOM 4188 N N . VAL A 1 65 ? 43.047 0.785 11.184 1.00 0.00 284 VAL A N 3
ATOM 4189 C CA . VAL A 1 65 ? 42.665 2.216 11.126 1.00 0.00 284 VAL A CA 3
ATOM 4190 C C . VAL A 1 65 ? 41.730 2.476 9.919 1.00 0.00 284 VAL A C 3
ATOM 4191 O O . VAL A 1 65 ? 40.760 3.232 10.027 1.00 0.00 284 VAL A O 3
ATOM 4204 N N . GLY A 1 66 ? 42.035 1.828 8.780 1.00 0.00 285 GLY A N 3
ATOM 4205 C CA . GLY A 1 66 ? 41.299 2.020 7.520 1.00 0.00 285 GLY A CA 3
ATOM 4206 C C . GLY A 1 66 ? 42.204 2.289 6.319 1.00 0.00 285 GLY A C 3
ATOM 4207 O O . GLY A 1 66 ? 41.718 2.314 5.181 1.00 0.00 285 GLY A O 3
ATOM 4211 N N . ILE A 1 67 ? 43.517 2.493 6.563 1.00 0.00 286 ILE A N 3
ATOM 4212 C CA . ILE A 1 67 ? 44.520 2.698 5.489 1.00 0.00 286 ILE A CA 3
ATOM 4213 C C . ILE A 1 67 ? 44.997 1.338 4.960 1.00 0.00 286 ILE A C 3
ATOM 4214 O O . ILE A 1 67 ? 45.580 0.559 5.707 1.00 0.00 286 ILE A O 3
ATOM 4230 N N . ASN A 1 68 ? 44.745 1.037 3.680 1.00 0.00 287 ASN A N 3
ATOM 4231 C CA . ASN A 1 68 ? 45.307 -0.175 3.063 1.00 0.00 287 ASN A CA 3
ATOM 4232 C C . ASN A 1 68 ? 46.756 0.145 2.630 1.00 0.00 287 ASN A C 3
ATOM 4233 O O . ASN A 1 68 ? 46.963 1.158 1.963 1.00 0.00 287 ASN A O 3
ATOM 4244 N N . PRO A 1 69 ? 47.787 -0.638 3.091 1.00 0.00 288 PRO A N 3
ATOM 4245 C CA . PRO A 1 69 ? 49.209 -0.403 2.726 1.00 0.00 288 PRO A CA 3
ATOM 4246 C C . PRO A 1 69 ? 49.603 -0.892 1.309 1.00 0.00 288 PRO A C 3
ATOM 4247 O O . PRO A 1 69 ? 50.273 -0.152 0.570 1.00 0.00 288 PRO A O 3
ATOM 4258 N N . PHE A 1 70 ? 49.198 -2.132 0.942 1.00 0.00 289 PHE A N 3
ATOM 4259 C CA . PHE A 1 70 ? 49.623 -2.770 -0.321 1.00 0.00 289 PHE A CA 3
ATOM 4260 C C . PHE A 1 70 ? 48.833 -2.205 -1.518 1.00 0.00 289 PHE A C 3
ATOM 4261 O O . PHE A 1 70 ? 47.756 -2.695 -1.861 1.00 0.00 289 PHE A O 3
ATOM 4278 N N . ILE A 1 71 ? 49.382 -1.125 -2.105 1.00 0.00 290 ILE A N 3
ATOM 4279 C CA . ILE A 1 71 ? 48.853 -0.478 -3.313 1.00 0.00 290 ILE A CA 3
ATOM 4280 C C . ILE A 1 71 ? 49.599 -1.023 -4.556 1.00 0.00 290 ILE A C 3
ATOM 4281 O O . ILE A 1 71 ? 50.833 -1.050 -4.557 1.00 0.00 290 ILE A O 3
ATOM 4297 N N . PRO A 1 72 ? 48.857 -1.473 -5.615 1.00 0.00 291 PRO A N 3
ATOM 4298 C CA . PRO A 1 72 ? 49.458 -1.973 -6.880 1.00 0.00 291 PRO A CA 3
ATOM 4299 C C . PRO A 1 72 ? 50.055 -0.841 -7.760 1.00 0.00 291 PRO A C 3
ATOM 4300 O O . PRO A 1 72 ? 49.828 0.358 -7.518 1.00 0.00 291 PRO A O 3
ATOM 4311 N N . GLU A 1 73 ? 50.798 -1.254 -8.804 1.00 0.00 292 GLU A N 3
ATOM 4312 C CA . GLU A 1 73 ? 51.549 -0.341 -9.696 1.00 0.00 292 GLU A CA 3
ATOM 4313 C C . GLU A 1 73 ? 50.634 0.471 -10.641 1.00 0.00 292 GLU A C 3
ATOM 4314 O O . GLU A 1 73 ? 51.119 1.364 -11.342 1.00 0.00 292 GLU A O 3
ATOM 4326 N N . GLU A 1 74 ? 49.325 0.160 -10.669 1.00 0.00 293 GLU A N 3
ATOM 4327 C CA . GLU A 1 74 ? 48.346 0.933 -11.461 1.00 0.00 293 GLU A CA 3
ATOM 4328 C C . GLU A 1 74 ? 48.166 2.363 -10.881 1.00 0.00 293 GLU A C 3
ATOM 4329 O O . GLU A 1 74 ? 47.984 3.318 -11.640 1.00 0.00 293 GLU A O 3
ATOM 4341 N N . LEU A 1 75 ? 48.248 2.502 -9.533 1.00 0.00 294 LEU A N 3
ATOM 4342 C CA . LEU A 1 75 ? 48.300 3.838 -8.869 1.00 0.00 294 LEU A CA 3
ATOM 4343 C C . LEU A 1 75 ? 49.720 4.442 -8.987 1.00 0.00 294 LEU A C 3
ATOM 4344 O O . LEU A 1 75 ? 49.900 5.635 -8.725 1.00 0.00 294 LEU A O 3
ATOM 4360 N N . SER A 1 76 ? 50.711 3.574 -9.323 1.00 0.00 295 SER A N 3
ATOM 4361 C CA . SER A 1 76 ? 52.139 3.924 -9.504 1.00 0.00 295 SER A CA 3
ATOM 4362 C C . SER A 1 76 ? 52.791 4.409 -8.191 1.00 0.00 295 SER A C 3
ATOM 4363 O O . SER A 1 76 ? 53.846 5.043 -8.224 1.00 0.00 295 SER A O 3
ATOM 4371 N N . LEU A 1 77 ? 52.153 4.056 -7.039 1.00 0.00 296 LEU A N 3
ATOM 4372 C CA . LEU A 1 77 ? 52.536 4.526 -5.684 1.00 0.00 296 LEU A CA 3
ATOM 4373 C C . LEU A 1 77 ? 52.465 6.066 -5.583 1.00 0.00 296 LEU A C 3
ATOM 4374 O O . LEU A 1 77 ? 53.147 6.685 -4.759 1.00 0.00 296 LEU A O 3
ATOM 4390 N N . VAL A 1 78 ? 51.591 6.661 -6.413 1.00 0.00 297 VAL A N 3
ATOM 4391 C CA . VAL A 1 78 ? 51.319 8.109 -6.416 1.00 0.00 297 VAL A CA 3
ATOM 4392 C C . VAL A 1 78 ? 50.032 8.382 -5.627 1.00 0.00 297 VAL A C 3
ATOM 4393 O O . VAL A 1 78 ? 50.047 9.092 -4.628 1.00 0.00 297 VAL A O 3
ATOM 4406 N N . ASP A 1 79 ? 48.924 7.750 -6.057 1.00 0.00 298 ASP A N 3
ATOM 4407 C CA . ASP A 1 79 ? 47.576 7.986 -5.477 1.00 0.00 298 ASP A CA 3
ATOM 4408 C C . ASP A 1 79 ? 47.315 7.065 -4.243 1.00 0.00 298 ASP A C 3
ATOM 4409 O O . ASP A 1 79 ? 46.176 6.841 -3.833 1.00 0.00 298 ASP A O 3
ATOM 4418 N N . HIS A 1 80 ? 48.390 6.559 -3.610 1.00 0.00 299 HIS A N 3
ATOM 4419 C CA . HIS A 1 80 ? 48.274 5.662 -2.439 1.00 0.00 299 HIS A CA 3
ATOM 4420 C C . HIS A 1 80 ? 47.870 6.469 -1.173 1.00 0.00 299 HIS A C 3
ATOM 4421 O O . HIS A 1 80 ? 48.425 7.545 -0.946 1.00 0.00 299 HIS A O 3
ATOM 4436 N N . PRO A 1 81 ? 46.881 5.983 -0.338 1.00 0.00 300 PRO A N 3
ATOM 4437 C CA . PRO A 1 81 ? 46.504 6.644 0.963 1.00 0.00 300 PRO A CA 3
ATOM 4438 C C . PRO A 1 81 ? 47.677 6.673 1.981 1.00 0.00 300 PRO A C 3
ATOM 4439 O O . PRO A 1 81 ? 47.679 7.445 2.947 1.00 0.00 300 PRO A O 3
ATOM 4450 N N . VAL A 1 82 ? 48.672 5.815 1.711 1.00 0.00 301 VAL A N 3
ATOM 4451 C CA . VAL A 1 82 ? 49.918 5.684 2.487 1.00 0.00 301 VAL A CA 3
ATOM 4452 C C . VAL A 1 82 ? 50.838 6.935 2.317 1.00 0.00 301 VAL A C 3
ATOM 4453 O O . VAL A 1 82 ? 51.793 7.115 3.081 1.00 0.00 301 VAL A O 3
ATOM 4466 N N . LEU A 1 83 ? 50.520 7.798 1.318 1.00 0.00 302 LEU A N 3
ATOM 4467 C CA . LEU A 1 83 ? 51.275 9.039 1.017 1.00 0.00 302 LEU A CA 3
ATOM 4468 C C . LEU A 1 83 ? 51.209 9.989 2.228 1.00 0.00 302 LEU A C 3
ATOM 4469 O O . LEU A 1 83 ? 52.239 10.323 2.823 1.00 0.00 302 LEU A O 3
ATOM 4485 N N . ASN A 1 84 ? 49.966 10.390 2.572 1.00 0.00 303 ASN A N 3
ATOM 4486 C CA . ASN A 1 84 ? 49.683 11.339 3.670 1.00 0.00 303 ASN A CA 3
ATOM 4487 C C . ASN A 1 84 ? 50.166 10.759 5.012 1.00 0.00 303 ASN A C 3
ATOM 4488 O O . ASN A 1 84 ? 50.654 11.497 5.874 1.00 0.00 303 ASN A O 3
ATOM 4499 N N . PHE A 1 85 ? 50.032 9.423 5.150 1.00 0.00 304 PHE A N 3
ATOM 4500 C CA . PHE A 1 85 ? 50.441 8.694 6.352 1.00 0.00 304 PHE A CA 3
ATOM 4501 C C . PHE A 1 85 ? 51.953 8.842 6.608 1.00 0.00 304 PHE A C 3
ATOM 4502 O O . PHE A 1 85 ? 52.346 9.343 7.658 1.00 0.00 304 PHE A O 3
ATOM 4519 N N . SER A 1 86 ? 52.771 8.391 5.632 1.00 0.00 305 SER A N 3
ATOM 4520 C CA . SER A 1 86 ? 54.243 8.466 5.686 1.00 0.00 305 SER A CA 3
ATOM 4521 C C . SER A 1 86 ? 54.727 9.908 5.896 1.00 0.00 305 SER A C 3
ATOM 4522 O O . SER A 1 86 ? 55.675 10.131 6.646 1.00 0.00 305 SER A O 3
ATOM 4530 N N . ALA A 1 87 ? 54.047 10.865 5.229 1.00 0.00 306 ALA A N 3
ATOM 4531 C CA . ALA A 1 87 ? 54.348 12.307 5.307 1.00 0.00 306 ALA A CA 3
ATOM 4532 C C . ALA A 1 87 ? 54.241 12.804 6.761 1.00 0.00 306 ALA A C 3
ATOM 4533 O O . ALA A 1 87 ? 55.212 13.339 7.319 1.00 0.00 306 ALA A O 3
ATOM 4540 N N . ALA A 1 88 ? 53.068 12.545 7.369 1.00 0.00 307 ALA A N 3
ATOM 4541 C CA . ALA A 1 88 ? 52.758 12.930 8.757 1.00 0.00 307 ALA A CA 3
ATOM 4542 C C . ALA A 1 88 ? 53.674 12.205 9.757 1.00 0.00 307 ALA A C 3
ATOM 4543 O O . ALA A 1 88 ? 54.083 12.778 10.765 1.00 0.00 307 ALA A O 3
ATOM 4550 N N . LEU A 1 89 ? 54.007 10.957 9.421 1.00 0.00 308 LEU A N 3
ATOM 4551 C CA . LEU A 1 89 ? 54.835 10.071 10.249 1.00 0.00 308 LEU A CA 3
ATOM 4552 C C . LEU A 1 89 ? 56.278 10.593 10.364 1.00 0.00 308 LEU A C 3
ATOM 4553 O O . LEU A 1 89 ? 56.795 10.779 11.480 1.00 0.00 308 LEU A O 3
ATOM 4569 N N . ASN A 1 90 ? 56.913 10.850 9.203 1.00 0.00 309 ASN A N 3
ATOM 4570 C CA . ASN A 1 90 ? 58.330 11.242 9.147 1.00 0.00 309 ASN A CA 3
ATOM 4571 C C . ASN A 1 90 ? 58.518 12.663 9.712 1.00 0.00 309 ASN A C 3
ATOM 4572 O O . ASN A 1 90 ? 59.496 12.912 10.414 1.00 0.00 309 ASN A O 3
ATOM 4583 N N . ARG A 1 91 ? 57.559 13.576 9.405 1.00 0.00 310 ARG A N 3
ATOM 4584 C CA . ARG A 1 91 ? 57.622 14.989 9.860 1.00 0.00 310 ARG A CA 3
ATOM 4585 C C . ARG A 1 91 ? 57.403 15.084 11.387 1.00 0.00 310 ARG A C 3
ATOM 4586 O O . ARG A 1 91 ? 57.970 15.963 12.042 1.00 0.00 310 ARG A O 3
ATOM 4607 N N . MET A 1 92 ? 56.569 14.166 11.935 1.00 0.00 311 MET A N 3
ATOM 4608 C CA . MET A 1 92 ? 56.276 14.098 13.378 1.00 0.00 311 MET A CA 3
ATOM 4609 C C . MET A 1 92 ? 57.518 13.650 14.152 1.00 0.00 311 MET A C 3
ATOM 4610 O O . MET A 1 92 ? 57.914 14.288 15.132 1.00 0.00 311 MET A O 3
ATOM 4624 N N . LEU A 1 93 ? 58.136 12.550 13.681 1.00 0.00 312 LEU A N 3
ATOM 4625 C CA . LEU A 1 93 ? 59.337 11.973 14.317 1.00 0.00 312 LEU A CA 3
ATOM 4626 C C . LEU A 1 93 ? 60.577 12.860 14.084 1.00 0.00 312 LEU A C 3
ATOM 4627 O O . LEU A 1 93 ? 61.534 12.788 14.850 1.00 0.00 312 LEU A O 3
ATOM 4643 N N . ALA A 1 94 ? 60.533 13.695 13.024 1.00 0.00 313 ALA A N 3
ATOM 4644 C CA . ALA A 1 94 ? 61.561 14.729 12.753 1.00 0.00 313 ALA A CA 3
ATOM 4645 C C . ALA A 1 94 ? 61.416 15.897 13.743 1.00 0.00 313 ALA A C 3
ATOM 4646 O O . ALA A 1 94 ? 62.411 16.450 14.224 1.00 0.00 313 ALA A O 3
ATOM 4653 N N . SER A 1 95 ? 60.150 16.247 14.043 1.00 0.00 314 SER A N 3
ATOM 4654 C CA . SER A 1 95 ? 59.795 17.301 15.011 1.00 0.00 314 SER A CA 3
ATOM 4655 C C . SER A 1 95 ? 60.188 16.878 16.444 1.00 0.00 314 SER A C 3
ATOM 4656 O O . SER A 1 95 ? 60.524 17.727 17.282 1.00 0.00 314 SER A O 3
ATOM 4664 N N . ARG A 1 96 ? 60.143 15.557 16.700 1.00 0.00 315 ARG A N 3
ATOM 4665 C CA . ARG A 1 96 ? 60.582 14.964 17.976 1.00 0.00 315 ARG A CA 3
ATOM 4666 C C . ARG A 1 96 ? 62.122 14.953 18.057 1.00 0.00 315 ARG A C 3
ATOM 4667 O O . ARG A 1 96 ? 62.717 15.412 19.039 1.00 0.00 315 ARG A O 3
ATOM 4688 N N . GLN A 1 97 ? 62.751 14.435 16.992 1.00 0.00 316 GLN A N 3
ATOM 4689 C CA . GLN A 1 97 ? 64.192 14.129 16.970 1.00 0.00 316 GLN A CA 3
ATOM 4690 C C . GLN A 1 97 ? 64.946 15.147 16.104 1.00 0.00 316 GLN A C 3
ATOM 4691 O O . GLN A 1 97 ? 64.995 15.014 14.874 1.00 0.00 316 GLN A O 3
ATOM 4705 N N . THR A 1 98 ? 65.485 16.183 16.758 1.00 0.00 317 THR A N 3
ATOM 4706 C CA . THR A 1 98 ? 66.393 17.150 16.130 1.00 0.00 317 THR A CA 3
ATOM 4707 C C . THR A 1 98 ? 67.773 16.483 15.942 1.00 0.00 317 THR A C 3
ATOM 4708 O O . THR A 1 98 ? 68.241 16.331 14.810 1.00 0.00 317 THR A O 3
ATOM 4719 N N . THR A 1 99 ? 68.353 16.025 17.076 1.00 0.00 318 THR A N 3
ATOM 4720 C CA . THR A 1 99 ? 69.647 15.317 17.165 1.00 0.00 318 THR A CA 3
ATOM 4721 C C . THR A 1 99 ? 70.808 16.064 16.438 1.00 0.00 318 THR A C 3
ATOM 4722 O O . THR A 1 99 ? 71.468 16.912 17.050 1.00 0.00 318 THR A O 3
ATOM 4733 N N . THR A 1 100 ? 71.024 15.768 15.132 1.00 0.00 319 THR A N 3
ATOM 4734 C CA . THR A 1 100 ? 72.141 16.310 14.331 1.00 0.00 319 THR A CA 3
ATOM 4735 C C . THR A 1 100 ? 71.692 16.518 12.870 1.00 0.00 319 THR A C 3
ATOM 4736 O O . THR A 1 100 ? 70.974 15.674 12.311 1.00 0.00 319 THR A O 3
ATOM 4747 N N . ASN A 1 101 ? 72.115 17.648 12.272 1.00 0.00 320 ASN A N 3
ATOM 4748 C CA . ASN A 1 101 ? 71.914 17.954 10.843 1.00 0.00 320 ASN A CA 3
ATOM 4749 C C . ASN A 1 101 ? 72.891 19.092 10.452 1.00 0.00 320 ASN A C 3
ATOM 4750 O O . ASN A 1 101 ? 72.638 20.262 10.816 1.00 0.00 320 ASN A O 3
ATOM 4762 N N . GLN A 1 1 ? 6.152 9.332 -0.347 1.00 0.00 220 GLN A N 4
ATOM 4763 C CA . GLN A 1 1 ? 6.702 10.701 -0.271 1.00 0.00 220 GLN A CA 4
ATOM 4764 C C . GLN A 1 1 ? 7.002 11.083 1.187 1.00 0.00 220 GLN A C 4
ATOM 4765 O O . GLN A 1 1 ? 6.184 10.833 2.079 1.00 0.00 220 GLN A O 4
ATOM 4781 N N . GLY A 1 2 ? 8.190 11.684 1.412 1.00 0.00 221 GLY A N 4
ATOM 4782 C CA . GLY A 1 2 ? 8.593 12.151 2.735 1.00 0.00 221 GLY A CA 4
ATOM 4783 C C . GLY A 1 2 ? 10.067 12.534 2.792 1.00 0.00 221 GLY A C 4
ATOM 4784 O O . GLY A 1 2 ? 10.921 11.794 2.297 1.00 0.00 221 GLY A O 4
ATOM 4788 N N . LEU A 1 3 ? 10.359 13.712 3.376 1.00 0.00 222 LEU A N 4
ATOM 4789 C CA . LEU A 1 3 ? 11.732 14.176 3.632 1.00 0.00 222 LEU A CA 4
ATOM 4790 C C . LEU A 1 3 ? 12.162 13.674 5.017 1.00 0.00 222 LEU A C 4
ATOM 4791 O O . LEU A 1 3 ? 11.664 14.162 6.043 1.00 0.00 222 LEU A O 4
ATOM 4807 N N . ASP A 1 4 ? 13.050 12.671 5.035 1.00 0.00 223 ASP A N 4
ATOM 4808 C CA . ASP A 1 4 ? 13.651 12.133 6.279 1.00 0.00 223 ASP A CA 4
ATOM 4809 C C . ASP A 1 4 ? 15.109 12.619 6.406 1.00 0.00 223 ASP A C 4
ATOM 4810 O O . ASP A 1 4 ? 15.924 11.993 7.088 1.00 0.00 223 ASP A O 4
ATOM 4819 N N . LEU A 1 5 ? 15.397 13.785 5.780 1.00 0.00 224 LEU A N 4
ATOM 4820 C CA . LEU A 1 5 ? 16.735 14.427 5.752 1.00 0.00 224 LEU A CA 4
ATOM 4821 C C . LEU A 1 5 ? 17.346 14.603 7.156 1.00 0.00 224 LEU A C 4
ATOM 4822 O O . LEU A 1 5 ? 18.556 14.495 7.320 1.00 0.00 224 LEU A O 4
ATOM 4838 N N . GLU A 1 6 ? 16.484 14.869 8.147 1.00 0.00 225 GLU A N 4
ATOM 4839 C CA . GLU A 1 6 ? 16.885 15.038 9.557 1.00 0.00 225 GLU A CA 4
ATOM 4840 C C . GLU A 1 6 ? 17.386 13.704 10.168 1.00 0.00 225 GLU A C 4
ATOM 4841 O O . GLU A 1 6 ? 18.357 13.691 10.933 1.00 0.00 225 GLU A O 4
ATOM 4853 N N . SER A 1 7 ? 16.734 12.596 9.789 1.00 0.00 226 SER A N 4
ATOM 4854 C CA . SER A 1 7 ? 17.122 11.233 10.218 1.00 0.00 226 SER A CA 4
ATOM 4855 C C . SER A 1 7 ? 18.355 10.729 9.426 1.00 0.00 226 SER A C 4
ATOM 4856 O O . SER A 1 7 ? 19.136 9.907 9.920 1.00 0.00 226 SER A O 4
ATOM 4864 N N . ALA A 1 8 ? 18.516 11.250 8.200 1.00 0.00 227 ALA A N 4
ATOM 4865 C CA . ALA A 1 8 ? 19.554 10.809 7.247 1.00 0.00 227 ALA A CA 4
ATOM 4866 C C . ALA A 1 8 ? 20.904 11.520 7.486 1.00 0.00 227 ALA A C 4
ATOM 4867 O O . ALA A 1 8 ? 21.972 10.914 7.327 1.00 0.00 227 ALA A O 4
ATOM 4874 N N . ARG A 1 9 ? 20.833 12.804 7.885 1.00 0.00 228 ARG A N 4
ATOM 4875 C CA . ARG A 1 9 ? 22.012 13.701 8.003 1.00 0.00 228 ARG A CA 4
ATOM 4876 C C . ARG A 1 9 ? 22.997 13.231 9.092 1.00 0.00 228 ARG A C 4
ATOM 4877 O O . ARG A 1 9 ? 24.206 13.363 8.927 1.00 0.00 228 ARG A O 4
ATOM 4898 N N . LEU A 1 10 ? 22.451 12.668 10.192 1.00 0.00 229 LEU A N 4
ATOM 4899 C CA . LEU A 1 10 ? 23.246 12.212 11.350 1.00 0.00 229 LEU A CA 4
ATOM 4900 C C . LEU A 1 10 ? 24.096 10.981 10.975 1.00 0.00 229 LEU A C 4
ATOM 4901 O O . LEU A 1 10 ? 25.220 10.819 11.457 1.00 0.00 229 LEU A O 4
ATOM 4917 N N . ALA A 1 11 ? 23.547 10.147 10.072 1.00 0.00 230 ALA A N 4
ATOM 4918 C CA . ALA A 1 11 ? 24.200 8.920 9.595 1.00 0.00 230 ALA A CA 4
ATOM 4919 C C . ALA A 1 11 ? 25.360 9.260 8.643 1.00 0.00 230 ALA A C 4
ATOM 4920 O O . ALA A 1 11 ? 26.451 8.681 8.738 1.00 0.00 230 ALA A O 4
ATOM 4927 N N . SER A 1 12 ? 25.105 10.227 7.748 1.00 0.00 231 SER A N 4
ATOM 4928 C CA . SER A 1 12 ? 26.097 10.733 6.781 1.00 0.00 231 SER A CA 4
ATOM 4929 C C . SER A 1 12 ? 27.257 11.462 7.496 1.00 0.00 231 SER A C 4
ATOM 4930 O O . SER A 1 12 ? 28.425 11.308 7.123 1.00 0.00 231 SER A O 4
ATOM 4938 N N . ALA A 1 13 ? 26.911 12.234 8.544 1.00 0.00 232 ALA A N 4
ATOM 4939 C CA . ALA A 1 13 ? 27.879 13.019 9.341 1.00 0.00 232 ALA A CA 4
ATOM 4940 C C . ALA A 1 13 ? 28.704 12.131 10.290 1.00 0.00 232 ALA A C 4
ATOM 4941 O O . ALA A 1 13 ? 29.801 12.510 10.710 1.00 0.00 232 ALA A O 4
ATOM 4948 N N . ALA A 1 14 ? 28.147 10.958 10.636 1.00 0.00 233 ALA A N 4
ATOM 4949 C CA . ALA A 1 14 ? 28.853 9.938 11.427 1.00 0.00 233 ALA A CA 4
ATOM 4950 C C . ALA A 1 14 ? 29.930 9.242 10.574 1.00 0.00 233 ALA A C 4
ATOM 4951 O O . ALA A 1 14 ? 30.968 8.816 11.086 1.00 0.00 233 ALA A O 4
ATOM 4958 N N . ARG A 1 15 ? 29.670 9.157 9.250 1.00 0.00 234 ARG A N 4
ATOM 4959 C CA . ARG A 1 15 ? 30.590 8.543 8.261 1.00 0.00 234 ARG A CA 4
ATOM 4960 C C . ARG A 1 15 ? 31.428 9.626 7.545 1.00 0.00 234 ARG A C 4
ATOM 4961 O O . ARG A 1 15 ? 31.876 9.438 6.402 1.00 0.00 234 ARG A O 4
ATOM 4982 N N . HIS A 1 16 ? 31.669 10.751 8.255 1.00 0.00 235 HIS A N 4
ATOM 4983 C CA . HIS A 1 16 ? 32.478 11.885 7.749 1.00 0.00 235 HIS A CA 4
ATOM 4984 C C . HIS A 1 16 ? 34.004 11.602 7.858 1.00 0.00 235 HIS A C 4
ATOM 4985 O O . HIS A 1 16 ? 34.824 12.430 7.444 1.00 0.00 235 HIS A O 4
ATOM 5000 N N . ASN A 1 17 ? 34.380 10.419 8.392 1.00 0.00 236 ASN A N 4
ATOM 5001 C CA . ASN A 1 17 ? 35.795 10.017 8.556 1.00 0.00 236 ASN A CA 4
ATOM 5002 C C . ASN A 1 17 ? 36.435 9.706 7.188 1.00 0.00 236 ASN A C 4
ATOM 5003 O O . ASN A 1 17 ? 36.483 8.548 6.761 1.00 0.00 236 ASN A O 4
ATOM 5014 N N . HIS A 1 18 ? 36.856 10.786 6.509 1.00 0.00 237 HIS A N 4
ATOM 5015 C CA . HIS A 1 18 ? 37.630 10.785 5.254 1.00 0.00 237 HIS A CA 4
ATOM 5016 C C . HIS A 1 18 ? 38.390 12.113 5.203 1.00 0.00 237 HIS A C 4
ATOM 5017 O O . HIS A 1 18 ? 38.009 13.044 4.482 1.00 0.00 237 HIS A O 4
ATOM 5032 N N . SER A 1 19 ? 39.437 12.210 6.040 1.00 0.00 238 SER A N 4
ATOM 5033 C CA . SER A 1 19 ? 40.177 13.460 6.289 1.00 0.00 238 SER A CA 4
ATOM 5034 C C . SER A 1 19 ? 41.634 13.150 6.699 1.00 0.00 238 SER A C 4
ATOM 5035 O O . SER A 1 19 ? 41.992 11.982 6.914 1.00 0.00 238 SER A O 4
ATOM 5043 N N . ALA A 1 20 ? 42.455 14.217 6.832 1.00 0.00 239 ALA A N 4
ATOM 5044 C CA . ALA A 1 20 ? 43.843 14.136 7.358 1.00 0.00 239 ALA A CA 4
ATOM 5045 C C . ALA A 1 20 ? 43.853 13.756 8.853 1.00 0.00 239 ALA A C 4
ATOM 5046 O O . ALA A 1 20 ? 44.881 13.325 9.387 1.00 0.00 239 ALA A O 4
ATOM 5053 N N . ASN A 1 21 ? 42.686 13.936 9.505 1.00 0.00 240 ASN A N 4
ATOM 5054 C CA . ASN A 1 21 ? 42.425 13.481 10.881 1.00 0.00 240 ASN A CA 4
ATOM 5055 C C . ASN A 1 21 ? 42.669 11.966 11.027 1.00 0.00 240 ASN A C 4
ATOM 5056 O O . ASN A 1 21 ? 43.177 11.531 12.056 1.00 0.00 240 ASN A O 4
ATOM 5067 N N . GLN A 1 22 ? 42.337 11.184 9.967 1.00 0.00 241 GLN A N 4
ATOM 5068 C CA . GLN A 1 22 ? 42.507 9.711 9.972 1.00 0.00 241 GLN A CA 4
ATOM 5069 C C . GLN A 1 22 ? 43.992 9.304 9.980 1.00 0.00 241 GLN A C 4
ATOM 5070 O O . GLN A 1 22 ? 44.329 8.214 10.434 1.00 0.00 241 GLN A O 4
ATOM 5084 N N . THR A 1 23 ? 44.847 10.171 9.413 1.00 0.00 242 THR A N 4
ATOM 5085 C CA . THR A 1 23 ? 46.302 9.973 9.398 1.00 0.00 242 THR A CA 4
ATOM 5086 C C . THR A 1 23 ? 46.882 10.056 10.830 1.00 0.00 242 THR A C 4
ATOM 5087 O O . THR A 1 23 ? 47.643 9.183 11.247 1.00 0.00 242 THR A O 4
ATOM 5098 N N . ASN A 1 24 ? 46.473 11.100 11.576 1.00 0.00 243 ASN A N 4
ATOM 5099 C CA . ASN A 1 24 ? 46.880 11.301 12.989 1.00 0.00 243 ASN A CA 4
ATOM 5100 C C . ASN A 1 24 ? 46.303 10.186 13.880 1.00 0.00 243 ASN A C 4
ATOM 5101 O O . ASN A 1 24 ? 46.996 9.663 14.776 1.00 0.00 243 ASN A O 4
ATOM 5112 N N . GLU A 1 25 ? 45.020 9.856 13.606 1.00 0.00 244 GLU A N 4
ATOM 5113 C CA . GLU A 1 25 ? 44.304 8.725 14.211 1.00 0.00 244 GLU A CA 4
ATOM 5114 C C . GLU A 1 25 ? 45.114 7.429 14.021 1.00 0.00 244 GLU A C 4
ATOM 5115 O O . GLU A 1 25 ? 45.331 6.701 14.974 1.00 0.00 244 GLU A O 4
ATOM 5127 N N . ALA A 1 26 ? 45.604 7.198 12.790 1.00 0.00 245 ALA A N 4
ATOM 5128 C CA . ALA A 1 26 ? 46.356 5.989 12.441 1.00 0.00 245 ALA A CA 4
ATOM 5129 C C . ALA A 1 26 ? 47.655 5.905 13.238 1.00 0.00 245 ALA A C 4
ATOM 5130 O O . ALA A 1 26 ? 47.899 4.892 13.871 1.00 0.00 245 ALA A O 4
ATOM 5137 N N . LEU A 1 27 ? 48.432 7.012 13.248 1.00 0.00 246 LEU A N 4
ATOM 5138 C CA . LEU A 1 27 ? 49.726 7.097 13.970 1.00 0.00 246 LEU A CA 4
ATOM 5139 C C . LEU A 1 27 ? 49.578 6.691 15.452 1.00 0.00 246 LEU A C 4
ATOM 5140 O O . LEU A 1 27 ? 50.280 5.774 15.929 1.00 0.00 246 LEU A O 4
ATOM 5156 N N . ARG A 1 28 ? 48.624 7.347 16.156 1.00 0.00 247 ARG A N 4
ATOM 5157 C CA . ARG A 1 28 ? 48.386 7.091 17.589 1.00 0.00 247 ARG A CA 4
ATOM 5158 C C . ARG A 1 28 ? 47.859 5.649 17.819 1.00 0.00 247 ARG A C 4
ATOM 5159 O O . ARG A 1 28 ? 48.362 4.961 18.700 1.00 0.00 247 ARG A O 4
ATOM 5180 N N . ARG A 1 29 ? 46.911 5.176 16.959 1.00 0.00 248 ARG A N 4
ATOM 5181 C CA . ARG A 1 29 ? 46.302 3.818 17.075 1.00 0.00 248 ARG A CA 4
ATOM 5182 C C . ARG A 1 29 ? 47.355 2.723 16.945 1.00 0.00 248 ARG A C 4
ATOM 5183 O O . ARG A 1 29 ? 47.320 1.743 17.690 1.00 0.00 248 ARG A O 4
ATOM 5204 N N . LEU A 1 30 ? 48.294 2.916 16.000 1.00 0.00 249 LEU A N 4
ATOM 5205 C CA . LEU A 1 30 ? 49.387 1.968 15.762 1.00 0.00 249 LEU A CA 4
ATOM 5206 C C . LEU A 1 30 ? 50.295 1.906 16.990 1.00 0.00 249 LEU A C 4
ATOM 5207 O O . LEU A 1 30 ? 50.678 0.822 17.420 1.00 0.00 249 LEU A O 4
ATOM 5223 N N . THR A 1 31 ? 50.585 3.080 17.580 1.00 0.00 250 THR A N 4
ATOM 5224 C CA . THR A 1 31 ? 51.430 3.161 18.787 1.00 0.00 250 THR A CA 4
ATOM 5225 C C . THR A 1 31 ? 50.766 2.440 19.988 1.00 0.00 250 THR A C 4
ATOM 5226 O O . THR A 1 31 ? 51.451 1.794 20.789 1.00 0.00 250 THR A O 4
ATOM 5237 N N . GLN A 1 32 ? 49.418 2.513 20.061 1.00 0.00 251 GLN A N 4
ATOM 5238 C CA . GLN A 1 32 ? 48.648 1.948 21.193 1.00 0.00 251 GLN A CA 4
ATOM 5239 C C . GLN A 1 32 ? 48.431 0.437 21.017 1.00 0.00 251 GLN A C 4
ATOM 5240 O O . GLN A 1 32 ? 48.363 -0.297 22.004 1.00 0.00 251 GLN A O 4
ATOM 5254 N N . GLU A 1 33 ? 48.340 -0.015 19.753 1.00 0.00 252 GLU A N 4
ATOM 5255 C CA . GLU A 1 33 ? 48.059 -1.428 19.428 1.00 0.00 252 GLU A CA 4
ATOM 5256 C C . GLU A 1 33 ? 49.333 -2.281 19.589 1.00 0.00 252 GLU A C 4
ATOM 5257 O O . GLU A 1 33 ? 49.244 -3.481 19.848 1.00 0.00 252 GLU A O 4
ATOM 5269 N N . GLY A 1 34 ? 50.518 -1.645 19.423 1.00 0.00 253 GLY A N 4
ATOM 5270 C CA . GLY A 1 34 ? 51.803 -2.323 19.619 1.00 0.00 253 GLY A CA 4
ATOM 5271 C C . GLY A 1 34 ? 52.899 -1.855 18.675 1.00 0.00 253 GLY A C 4
ATOM 5272 O O . GLY A 1 34 ? 54.086 -2.055 18.962 1.00 0.00 253 GLY A O 4
ATOM 5276 N N . VAL A 1 35 ? 52.510 -1.243 17.543 1.00 0.00 254 VAL A N 4
ATOM 5277 C CA . VAL A 1 35 ? 53.461 -0.794 16.496 1.00 0.00 254 VAL A CA 4
ATOM 5278 C C . VAL A 1 35 ? 54.187 0.490 16.945 1.00 0.00 254 VAL A C 4
ATOM 5279 O O . VAL A 1 35 ? 53.575 1.556 17.045 1.00 0.00 254 VAL A O 4
ATOM 5292 N N . ASP A 1 36 ? 55.491 0.358 17.233 1.00 0.00 255 ASP A N 4
ATOM 5293 C CA . ASP A 1 36 ? 56.350 1.478 17.672 1.00 0.00 255 ASP A CA 4
ATOM 5294 C C . ASP A 1 36 ? 56.586 2.456 16.512 1.00 0.00 255 ASP A C 4
ATOM 5295 O O . ASP A 1 36 ? 56.808 2.022 15.384 1.00 0.00 255 ASP A O 4
ATOM 5304 N N . MET A 1 37 ? 56.558 3.768 16.827 1.00 0.00 256 MET A N 4
ATOM 5305 C CA . MET A 1 37 ? 56.638 4.879 15.849 1.00 0.00 256 MET A CA 4
ATOM 5306 C C . MET A 1 37 ? 57.859 4.772 14.919 1.00 0.00 256 MET A C 4
ATOM 5307 O O . MET A 1 37 ? 57.753 5.029 13.719 1.00 0.00 256 MET A O 4
ATOM 5321 N N . GLU A 1 38 ? 59.006 4.384 15.497 1.00 0.00 257 GLU A N 4
ATOM 5322 C CA . GLU A 1 38 ? 60.291 4.298 14.770 1.00 0.00 257 GLU A CA 4
ATOM 5323 C C . GLU A 1 38 ? 60.316 3.096 13.801 1.00 0.00 257 GLU A C 4
ATOM 5324 O O . GLU A 1 38 ? 60.799 3.208 12.666 1.00 0.00 257 GLU A O 4
ATOM 5336 N N . ARG A 1 39 ? 59.768 1.957 14.272 1.00 0.00 258 ARG A N 4
ATOM 5337 C CA . ARG A 1 39 ? 59.711 0.697 13.496 1.00 0.00 258 ARG A CA 4
ATOM 5338 C C . ARG A 1 39 ? 58.753 0.877 12.316 1.00 0.00 258 ARG A C 4
ATOM 5339 O O . ARG A 1 39 ? 59.045 0.483 11.182 1.00 0.00 258 ARG A O 4
ATOM 5360 N N . LEU A 1 40 ? 57.616 1.498 12.651 1.00 0.00 259 LEU A N 4
ATOM 5361 C CA . LEU A 1 40 ? 56.586 1.953 11.723 1.00 0.00 259 LEU A CA 4
ATOM 5362 C C . LEU A 1 40 ? 57.202 2.848 10.632 1.00 0.00 259 LEU A C 4
ATOM 5363 O O . LEU A 1 40 ? 57.008 2.575 9.454 1.00 0.00 259 LEU A O 4
ATOM 5379 N N . ARG A 1 41 ? 57.994 3.859 11.049 1.00 0.00 260 ARG A N 4
ATOM 5380 C CA . ARG A 1 41 ? 58.592 4.858 10.138 1.00 0.00 260 ARG A CA 4
ATOM 5381 C C . ARG A 1 41 ? 59.493 4.194 9.088 1.00 0.00 260 ARG A C 4
ATOM 5382 O O . ARG A 1 41 ? 59.328 4.418 7.879 1.00 0.00 260 ARG A O 4
ATOM 5403 N N . THR A 1 42 ? 60.424 3.369 9.584 1.00 0.00 261 THR A N 4
ATOM 5404 C CA . THR A 1 42 ? 61.430 2.695 8.762 1.00 0.00 261 THR A CA 4
ATOM 5405 C C . THR A 1 42 ? 60.767 1.739 7.748 1.00 0.00 261 THR A C 4
ATOM 5406 O O . THR A 1 42 ? 61.028 1.833 6.551 1.00 0.00 261 THR A O 4
ATOM 5417 N N . SER A 1 43 ? 59.859 0.877 8.245 1.00 0.00 262 SER A N 4
ATOM 5418 C CA . SER A 1 43 ? 59.155 -0.137 7.427 1.00 0.00 262 SER A CA 4
ATOM 5419 C C . SER A 1 43 ? 58.226 0.507 6.376 1.00 0.00 262 SER A C 4
ATOM 5420 O O . SER A 1 43 ? 58.019 -0.053 5.286 1.00 0.00 262 SER A O 4
ATOM 5428 N N . LEU A 1 44 ? 57.682 1.689 6.718 1.00 0.00 263 LEU A N 4
ATOM 5429 C CA . LEU A 1 44 ? 56.787 2.459 5.838 1.00 0.00 263 LEU A CA 4
ATOM 5430 C C . LEU A 1 44 ? 57.604 3.006 4.643 1.00 0.00 263 LEU A C 4
ATOM 5431 O O . LEU A 1 44 ? 57.198 2.866 3.477 1.00 0.00 263 LEU A O 4
ATOM 5447 N N . GLY A 1 45 ? 58.771 3.601 4.972 1.00 0.00 264 GLY A N 4
ATOM 5448 C CA . GLY A 1 45 ? 59.699 4.143 3.975 1.00 0.00 264 GLY A CA 4
ATOM 5449 C C . GLY A 1 45 ? 60.332 3.058 3.104 1.00 0.00 264 GLY A C 4
ATOM 5450 O O . GLY A 1 45 ? 60.668 3.312 1.944 1.00 0.00 264 GLY A O 4
ATOM 5454 N N . ARG A 1 46 ? 60.478 1.840 3.676 1.00 0.00 265 ARG A N 4
ATOM 5455 C CA . ARG A 1 46 ? 60.977 0.648 2.955 1.00 0.00 265 ARG A CA 4
ATOM 5456 C C . ARG A 1 46 ? 59.985 0.202 1.860 1.00 0.00 265 ARG A C 4
ATOM 5457 O O . ARG A 1 46 ? 60.404 -0.209 0.771 1.00 0.00 265 ARG A O 4
ATOM 5478 N N . TYR A 1 47 ? 58.678 0.282 2.182 1.00 0.00 266 TYR A N 4
ATOM 5479 C CA . TYR A 1 47 ? 57.598 -0.069 1.240 1.00 0.00 266 TYR A CA 4
ATOM 5480 C C . TYR A 1 47 ? 57.569 0.908 0.042 1.00 0.00 266 TYR A C 4
ATOM 5481 O O . TYR A 1 47 ? 57.322 0.498 -1.099 1.00 0.00 266 TYR A O 4
ATOM 5499 N N . ILE A 1 48 ? 57.795 2.201 0.324 1.00 0.00 267 ILE A N 4
ATOM 5500 C CA . ILE A 1 48 ? 57.800 3.262 -0.706 1.00 0.00 267 ILE A CA 4
ATOM 5501 C C . ILE A 1 48 ? 59.044 3.145 -1.610 1.00 0.00 267 ILE A C 4
ATOM 5502 O O . ILE A 1 48 ? 58.951 3.286 -2.839 1.00 0.00 267 ILE A O 4
ATOM 5518 N N . MET A 1 49 ? 60.204 2.882 -0.980 1.00 0.00 268 MET A N 4
ATOM 5519 C CA . MET A 1 49 ? 61.501 2.735 -1.680 1.00 0.00 268 MET A CA 4
ATOM 5520 C C . MET A 1 49 ? 61.635 1.286 -2.234 1.00 0.00 268 MET A C 4
ATOM 5521 O O . MET A 1 49 ? 60.768 0.453 -1.982 1.00 0.00 268 MET A O 4
ATOM 5535 N N . SER A 1 50 ? 62.726 0.979 -2.969 1.00 0.00 269 SER A N 4
ATOM 5536 C CA . SER A 1 50 ? 62.971 -0.362 -3.562 1.00 0.00 269 SER A CA 4
ATOM 5537 C C . SER A 1 50 ? 63.496 -1.391 -2.510 1.00 0.00 269 SER A C 4
ATOM 5538 O O . SER A 1 50 ? 64.184 -2.358 -2.863 1.00 0.00 269 SER A O 4
ATOM 5546 N N . LEU A 1 51 ? 63.128 -1.193 -1.230 1.00 0.00 270 LEU A N 4
ATOM 5547 C CA . LEU A 1 51 ? 63.586 -2.009 -0.095 1.00 0.00 270 LEU A CA 4
ATOM 5548 C C . LEU A 1 51 ? 62.531 -3.086 0.231 1.00 0.00 270 LEU A C 4
ATOM 5549 O O . LEU A 1 51 ? 61.691 -3.420 -0.614 1.00 0.00 270 LEU A O 4
ATOM 5565 N N . GLU A 1 52 ? 62.620 -3.647 1.450 1.00 0.00 271 GLU A N 4
ATOM 5566 C CA . GLU A 1 52 ? 61.664 -4.641 1.979 1.00 0.00 271 GLU A CA 4
ATOM 5567 C C . GLU A 1 52 ? 60.222 -4.074 2.029 1.00 0.00 271 GLU A C 4
ATOM 5568 O O . GLU A 1 52 ? 60.046 -2.895 2.313 1.00 0.00 271 GLU A O 4
ATOM 5580 N N . PRO A 1 53 ? 59.163 -4.898 1.756 1.00 0.00 272 PRO A N 4
ATOM 5581 C CA . PRO A 1 53 ? 57.766 -4.492 2.044 1.00 0.00 272 PRO A CA 4
ATOM 5582 C C . PRO A 1 53 ? 57.528 -4.469 3.569 1.00 0.00 272 PRO A C 4
ATOM 5583 O O . PRO A 1 53 ? 58.191 -5.213 4.313 1.00 0.00 272 PRO A O 4
ATOM 5594 N N . LEU A 1 54 ? 56.600 -3.607 4.032 1.00 0.00 273 LEU A N 4
ATOM 5595 C CA . LEU A 1 54 ? 56.263 -3.489 5.470 1.00 0.00 273 LEU A CA 4
ATOM 5596 C C . LEU A 1 54 ? 55.716 -4.843 6.025 1.00 0.00 273 LEU A C 4
ATOM 5597 O O . LEU A 1 54 ? 55.044 -5.573 5.284 1.00 0.00 273 LEU A O 4
ATOM 5613 N N . PRO A 1 55 ? 56.037 -5.211 7.318 1.00 0.00 274 PRO A N 4
ATOM 5614 C CA . PRO A 1 55 ? 55.684 -6.538 7.901 1.00 0.00 274 PRO A CA 4
ATOM 5615 C C . PRO A 1 55 ? 54.154 -6.753 8.020 1.00 0.00 274 PRO A C 4
ATOM 5616 O O . PRO A 1 55 ? 53.384 -5.784 7.896 1.00 0.00 274 PRO A O 4
ATOM 5627 N N . PRO A 1 56 ? 53.679 -8.030 8.284 1.00 0.00 275 PRO A N 4
ATOM 5628 C CA . PRO A 1 56 ? 52.239 -8.324 8.516 1.00 0.00 275 PRO A CA 4
ATOM 5629 C C . PRO A 1 56 ? 51.661 -7.496 9.679 1.00 0.00 275 PRO A C 4
ATOM 5630 O O . PRO A 1 56 ? 50.467 -7.226 9.705 1.00 0.00 275 PRO A O 4
ATOM 5641 N N . ASP A 1 57 ? 52.548 -7.086 10.612 1.00 0.00 276 ASP A N 4
ATOM 5642 C CA . ASP A 1 57 ? 52.226 -6.181 11.728 1.00 0.00 276 ASP A CA 4
ATOM 5643 C C . ASP A 1 57 ? 51.662 -4.852 11.213 1.00 0.00 276 ASP A C 4
ATOM 5644 O O . ASP A 1 57 ? 50.590 -4.417 11.633 1.00 0.00 276 ASP A O 4
ATOM 5653 N N . LEU A 1 58 ? 52.387 -4.246 10.261 1.00 0.00 277 LEU A N 4
ATOM 5654 C CA . LEU A 1 58 ? 52.022 -2.950 9.670 1.00 0.00 277 LEU A CA 4
ATOM 5655 C C . LEU A 1 58 ? 50.828 -3.081 8.713 1.00 0.00 277 LEU A C 4
ATOM 5656 O O . LEU A 1 58 ? 50.058 -2.125 8.558 1.00 0.00 277 LEU A O 4
ATOM 5672 N N . ARG A 1 59 ? 50.677 -4.265 8.094 1.00 0.00 278 ARG A N 4
ATOM 5673 C CA . ARG A 1 59 ? 49.574 -4.530 7.161 1.00 0.00 278 ARG A CA 4
ATOM 5674 C C . ARG A 1 59 ? 48.230 -4.526 7.924 1.00 0.00 278 ARG A C 4
ATOM 5675 O O . ARG A 1 59 ? 47.332 -3.738 7.607 1.00 0.00 278 ARG A O 4
ATOM 5696 N N . ARG A 1 60 ? 48.151 -5.382 8.970 1.00 0.00 279 ARG A N 4
ATOM 5697 C CA . ARG A 1 60 ? 46.949 -5.517 9.828 1.00 0.00 279 ARG A CA 4
ATOM 5698 C C . ARG A 1 60 ? 46.648 -4.206 10.579 1.00 0.00 279 ARG A C 4
ATOM 5699 O O . ARG A 1 60 ? 45.487 -3.854 10.724 1.00 0.00 279 ARG A O 4
ATOM 5720 N N . ALA A 1 61 ? 47.715 -3.494 11.014 1.00 0.00 280 ALA A N 4
ATOM 5721 C CA . ALA A 1 61 ? 47.613 -2.236 11.785 1.00 0.00 280 ALA A CA 4
ATOM 5722 C C . ALA A 1 61 ? 46.911 -1.141 10.970 1.00 0.00 280 ALA A C 4
ATOM 5723 O O . ALA A 1 61 ? 45.855 -0.612 11.376 1.00 0.00 280 ALA A O 4
ATOM 5730 N N . LEU A 1 62 ? 47.500 -0.840 9.796 1.00 0.00 281 LEU A N 4
ATOM 5731 C CA . LEU A 1 62 ? 46.984 0.172 8.868 1.00 0.00 281 LEU A CA 4
ATOM 5732 C C . LEU A 1 62 ? 45.548 -0.143 8.442 1.00 0.00 281 LEU A C 4
ATOM 5733 O O . LEU A 1 62 ? 44.686 0.740 8.487 1.00 0.00 281 LEU A O 4
ATOM 5749 N N . GLU A 1 63 ? 45.307 -1.406 8.044 1.00 0.00 282 GLU A N 4
ATOM 5750 C CA . GLU A 1 63 ? 43.979 -1.870 7.581 1.00 0.00 282 GLU A CA 4
ATOM 5751 C C . GLU A 1 63 ? 42.926 -1.854 8.707 1.00 0.00 282 GLU A C 4
ATOM 5752 O O . GLU A 1 63 ? 41.730 -1.696 8.435 1.00 0.00 282 GLU A O 4
ATOM 5764 N N . SER A 1 64 ? 43.377 -2.006 9.961 1.00 0.00 283 SER A N 4
ATOM 5765 C CA . SER A 1 64 ? 42.492 -1.970 11.142 1.00 0.00 283 SER A CA 4
ATOM 5766 C C . SER A 1 64 ? 42.099 -0.521 11.491 1.00 0.00 283 SER A C 4
ATOM 5767 O O . SER A 1 64 ? 41.089 -0.303 12.169 1.00 0.00 283 SER A O 4
ATOM 5775 N N . VAL A 1 65 ? 42.912 0.467 11.052 1.00 0.00 284 VAL A N 4
ATOM 5776 C CA . VAL A 1 65 ? 42.503 1.895 11.099 1.00 0.00 284 VAL A CA 4
ATOM 5777 C C . VAL A 1 65 ? 41.589 2.243 9.896 1.00 0.00 284 VAL A C 4
ATOM 5778 O O . VAL A 1 65 ? 40.589 2.959 10.054 1.00 0.00 284 VAL A O 4
ATOM 5791 N N . GLY A 1 66 ? 41.933 1.706 8.707 1.00 0.00 285 GLY A N 4
ATOM 5792 C CA . GLY A 1 66 ? 41.203 1.990 7.458 1.00 0.00 285 GLY A CA 4
ATOM 5793 C C . GLY A 1 66 ? 42.106 2.421 6.302 1.00 0.00 285 GLY A C 4
ATOM 5794 O O . GLY A 1 66 ? 41.608 2.679 5.200 1.00 0.00 285 GLY A O 4
ATOM 5798 N N . ILE A 1 67 ? 43.431 2.506 6.545 1.00 0.00 286 ILE A N 4
ATOM 5799 C CA . ILE A 1 67 ? 44.428 2.823 5.496 1.00 0.00 286 ILE A CA 4
ATOM 5800 C C . ILE A 1 67 ? 44.938 1.510 4.891 1.00 0.00 286 ILE A C 4
ATOM 5801 O O . ILE A 1 67 ? 45.456 0.669 5.612 1.00 0.00 286 ILE A O 4
ATOM 5817 N N . ASN A 1 68 ? 44.785 1.317 3.575 1.00 0.00 287 ASN A N 4
ATOM 5818 C CA . ASN A 1 68 ? 45.318 0.114 2.907 1.00 0.00 287 ASN A CA 4
ATOM 5819 C C . ASN A 1 68 ? 46.813 0.338 2.583 1.00 0.00 287 ASN A C 4
ATOM 5820 O O . ASN A 1 68 ? 47.130 1.317 1.907 1.00 0.00 287 ASN A O 4
ATOM 5831 N N . PRO A 1 69 ? 47.756 -0.522 3.106 1.00 0.00 288 PRO A N 4
ATOM 5832 C CA . PRO A 1 69 ? 49.200 -0.419 2.796 1.00 0.00 288 PRO A CA 4
ATOM 5833 C C . PRO A 1 69 ? 49.529 -0.829 1.336 1.00 0.00 288 PRO A C 4
ATOM 5834 O O . PRO A 1 69 ? 50.046 -0.007 0.562 1.00 0.00 288 PRO A O 4
ATOM 5845 N N . PHE A 1 70 ? 49.184 -2.081 0.965 1.00 0.00 289 PHE A N 4
ATOM 5846 C CA . PHE A 1 70 ? 49.570 -2.684 -0.320 1.00 0.00 289 PHE A CA 4
ATOM 5847 C C . PHE A 1 70 ? 48.623 -2.226 -1.427 1.00 0.00 289 PHE A C 4
ATOM 5848 O O . PHE A 1 70 ? 47.529 -2.776 -1.606 1.00 0.00 289 PHE A O 4
ATOM 5865 N N . ILE A 1 71 ? 49.037 -1.154 -2.103 1.00 0.00 290 ILE A N 4
ATOM 5866 C CA . ILE A 1 71 ? 48.367 -0.608 -3.279 1.00 0.00 290 ILE A CA 4
ATOM 5867 C C . ILE A 1 71 ? 48.981 -1.221 -4.566 1.00 0.00 290 ILE A C 4
ATOM 5868 O O . ILE A 1 71 ? 50.179 -1.497 -4.600 1.00 0.00 290 ILE A O 4
ATOM 5884 N N . PRO A 1 72 ? 48.151 -1.481 -5.620 1.00 0.00 291 PRO A N 4
ATOM 5885 C CA . PRO A 1 72 ? 48.642 -1.984 -6.933 1.00 0.00 291 PRO A CA 4
ATOM 5886 C C . PRO A 1 72 ? 49.415 -0.918 -7.760 1.00 0.00 291 PRO A C 4
ATOM 5887 O O . PRO A 1 72 ? 49.377 0.286 -7.464 1.00 0.00 291 PRO A O 4
ATOM 5898 N N . GLU A 1 73 ? 50.077 -1.386 -8.835 1.00 0.00 292 GLU A N 4
ATOM 5899 C CA . GLU A 1 73 ? 50.962 -0.550 -9.679 1.00 0.00 292 GLU A CA 4
ATOM 5900 C C . GLU A 1 73 ? 50.169 0.372 -10.629 1.00 0.00 292 GLU A C 4
ATOM 5901 O O . GLU A 1 73 ? 50.765 1.207 -11.315 1.00 0.00 292 GLU A O 4
ATOM 5913 N N . GLU A 1 74 ? 48.833 0.215 -10.665 1.00 0.00 293 GLU A N 4
ATOM 5914 C CA . GLU A 1 74 ? 47.931 1.094 -11.445 1.00 0.00 293 GLU A CA 4
ATOM 5915 C C . GLU A 1 74 ? 47.870 2.521 -10.835 1.00 0.00 293 GLU A C 4
ATOM 5916 O O . GLU A 1 74 ? 47.682 3.499 -11.563 1.00 0.00 293 GLU A O 4
ATOM 5928 N N . LEU A 1 75 ? 48.041 2.622 -9.496 1.00 0.00 294 LEU A N 4
ATOM 5929 C CA . LEU A 1 75 ? 48.223 3.927 -8.798 1.00 0.00 294 LEU A CA 4
ATOM 5930 C C . LEU A 1 75 ? 49.690 4.409 -8.897 1.00 0.00 294 LEU A C 4
ATOM 5931 O O . LEU A 1 75 ? 49.989 5.546 -8.509 1.00 0.00 294 LEU A O 4
ATOM 5947 N N . SER A 1 76 ? 50.578 3.506 -9.379 1.00 0.00 295 SER A N 4
ATOM 5948 C CA . SER A 1 76 ? 52.037 3.716 -9.515 1.00 0.00 295 SER A CA 4
ATOM 5949 C C . SER A 1 76 ? 52.722 3.890 -8.138 1.00 0.00 295 SER A C 4
ATOM 5950 O O . SER A 1 76 ? 53.851 4.388 -8.066 1.00 0.00 295 SER A O 4
ATOM 5958 N N . LEU A 1 77 ? 52.021 3.435 -7.063 1.00 0.00 296 LEU A N 4
ATOM 5959 C CA . LEU A 1 77 ? 52.398 3.656 -5.645 1.00 0.00 296 LEU A CA 4
ATOM 5960 C C . LEU A 1 77 ? 52.478 5.161 -5.305 1.00 0.00 296 LEU A C 4
ATOM 5961 O O . LEU A 1 77 ? 53.142 5.549 -4.347 1.00 0.00 296 LEU A O 4
ATOM 5977 N N . VAL A 1 78 ? 51.757 5.992 -6.077 1.00 0.00 297 VAL A N 4
ATOM 5978 C CA . VAL A 1 78 ? 51.726 7.454 -5.887 1.00 0.00 297 VAL A CA 4
ATOM 5979 C C . VAL A 1 78 ? 50.415 7.866 -5.207 1.00 0.00 297 VAL A C 4
ATOM 5980 O O . VAL A 1 78 ? 50.424 8.418 -4.111 1.00 0.00 297 VAL A O 4
ATOM 5993 N N . ASP A 1 79 ? 49.284 7.543 -5.857 1.00 0.00 298 ASP A N 4
ATOM 5994 C CA . ASP A 1 79 ? 47.937 7.960 -5.398 1.00 0.00 298 ASP A CA 4
ATOM 5995 C C . ASP A 1 79 ? 47.529 7.291 -4.054 1.00 0.00 298 ASP A C 4
ATOM 5996 O O . ASP A 1 79 ? 46.530 7.674 -3.448 1.00 0.00 298 ASP A O 4
ATOM 6005 N N . HIS A 1 80 ? 48.337 6.307 -3.583 1.00 0.00 299 HIS A N 4
ATOM 6006 C CA . HIS A 1 80 ? 48.062 5.533 -2.351 1.00 0.00 299 HIS A CA 4
ATOM 6007 C C . HIS A 1 80 ? 47.899 6.444 -1.097 1.00 0.00 299 HIS A C 4
ATOM 6008 O O . HIS A 1 80 ? 48.642 7.420 -0.953 1.00 0.00 299 HIS A O 4
ATOM 6023 N N . PRO A 1 81 ? 46.941 6.117 -0.157 1.00 0.00 300 PRO A N 4
ATOM 6024 C CA . PRO A 1 81 ? 46.699 6.922 1.090 1.00 0.00 300 PRO A CA 4
ATOM 6025 C C . PRO A 1 81 ? 47.869 6.833 2.101 1.00 0.00 300 PRO A C 4
ATOM 6026 O O . PRO A 1 81 ? 47.895 7.536 3.122 1.00 0.00 300 PRO A O 4
ATOM 6037 N N . VAL A 1 82 ? 48.837 5.970 1.771 1.00 0.00 301 VAL A N 4
ATOM 6038 C CA . VAL A 1 82 ? 50.017 5.683 2.591 1.00 0.00 301 VAL A CA 4
ATOM 6039 C C . VAL A 1 82 ? 51.066 6.828 2.473 1.00 0.00 301 VAL A C 4
ATOM 6040 O O . VAL A 1 82 ? 51.995 6.889 3.278 1.00 0.00 301 VAL A O 4
ATOM 6053 N N . LEU A 1 83 ? 50.898 7.736 1.468 1.00 0.00 302 LEU A N 4
ATOM 6054 C CA . LEU A 1 83 ? 51.817 8.887 1.254 1.00 0.00 302 LEU A CA 4
ATOM 6055 C C . LEU A 1 83 ? 51.624 9.980 2.323 1.00 0.00 302 LEU A C 4
ATOM 6056 O O . LEU A 1 83 ? 52.604 10.433 2.919 1.00 0.00 302 LEU A O 4
ATOM 6072 N N . ASN A 1 84 ? 50.358 10.413 2.525 1.00 0.00 303 ASN A N 4
ATOM 6073 C CA . ASN A 1 84 ? 49.999 11.434 3.541 1.00 0.00 303 ASN A CA 4
ATOM 6074 C C . ASN A 1 84 ? 50.366 10.925 4.942 1.00 0.00 303 ASN A C 4
ATOM 6075 O O . ASN A 1 84 ? 50.842 11.688 5.803 1.00 0.00 303 ASN A O 4
ATOM 6086 N N . PHE A 1 85 ? 50.156 9.609 5.117 1.00 0.00 304 PHE A N 4
ATOM 6087 C CA . PHE A 1 85 ? 50.487 8.887 6.336 1.00 0.00 304 PHE A CA 4
ATOM 6088 C C . PHE A 1 85 ? 52.005 8.933 6.609 1.00 0.00 304 PHE A C 4
ATOM 6089 O O . PHE A 1 85 ? 52.418 9.319 7.702 1.00 0.00 304 PHE A O 4
ATOM 6106 N N . SER A 1 86 ? 52.804 8.567 5.583 1.00 0.00 305 SER A N 4
ATOM 6107 C CA . SER A 1 86 ? 54.280 8.549 5.645 1.00 0.00 305 SER A CA 4
ATOM 6108 C C . SER A 1 86 ? 54.839 9.933 5.971 1.00 0.00 305 SER A C 4
ATOM 6109 O O . SER A 1 86 ? 55.713 10.059 6.827 1.00 0.00 305 SER A O 4
ATOM 6117 N N . ALA A 1 87 ? 54.299 10.953 5.273 1.00 0.00 306 ALA A N 4
ATOM 6118 C CA . ALA A 1 87 ? 54.726 12.357 5.381 1.00 0.00 306 ALA A CA 4
ATOM 6119 C C . ALA A 1 87 ? 54.586 12.842 6.825 1.00 0.00 306 ALA A C 4
ATOM 6120 O O . ALA A 1 87 ? 55.577 13.241 7.449 1.00 0.00 306 ALA A O 4
ATOM 6127 N N . ALA A 1 88 ? 53.352 12.700 7.359 1.00 0.00 307 ALA A N 4
ATOM 6128 C CA . ALA A 1 88 ? 52.993 13.110 8.729 1.00 0.00 307 ALA A CA 4
ATOM 6129 C C . ALA A 1 88 ? 53.799 12.342 9.787 1.00 0.00 307 ALA A C 4
ATOM 6130 O O . ALA A 1 88 ? 54.193 12.903 10.804 1.00 0.00 307 ALA A O 4
ATOM 6137 N N . LEU A 1 89 ? 54.057 11.070 9.491 1.00 0.00 308 LEU A N 4
ATOM 6138 C CA . LEU A 1 89 ? 54.806 10.153 10.357 1.00 0.00 308 LEU A CA 4
ATOM 6139 C C . LEU A 1 89 ? 56.263 10.612 10.558 1.00 0.00 308 LEU A C 4
ATOM 6140 O O . LEU A 1 89 ? 56.685 10.904 11.693 1.00 0.00 308 LEU A O 4
ATOM 6156 N N . ASN A 1 90 ? 57.014 10.708 9.440 1.00 0.00 309 ASN A N 4
ATOM 6157 C CA . ASN A 1 90 ? 58.465 10.970 9.486 1.00 0.00 309 ASN A CA 4
ATOM 6158 C C . ASN A 1 90 ? 58.740 12.417 9.933 1.00 0.00 309 ASN A C 4
ATOM 6159 O O . ASN A 1 90 ? 59.751 12.666 10.586 1.00 0.00 309 ASN A O 4
ATOM 6170 N N . ARG A 1 91 ? 57.817 13.358 9.594 1.00 0.00 310 ARG A N 4
ATOM 6171 C CA . ARG A 1 91 ? 57.944 14.779 9.995 1.00 0.00 310 ARG A CA 4
ATOM 6172 C C . ARG A 1 91 ? 57.629 14.952 11.493 1.00 0.00 310 ARG A C 4
ATOM 6173 O O . ARG A 1 91 ? 58.221 15.808 12.150 1.00 0.00 310 ARG A O 4
ATOM 6194 N N . MET A 1 92 ? 56.709 14.115 12.027 1.00 0.00 311 MET A N 4
ATOM 6195 C CA . MET A 1 92 ? 56.377 14.101 13.466 1.00 0.00 311 MET A CA 4
ATOM 6196 C C . MET A 1 92 ? 57.606 13.695 14.284 1.00 0.00 311 MET A C 4
ATOM 6197 O O . MET A 1 92 ? 57.993 14.391 15.228 1.00 0.00 311 MET A O 4
ATOM 6211 N N . LEU A 1 93 ? 58.228 12.581 13.872 1.00 0.00 312 LEU A N 4
ATOM 6212 C CA . LEU A 1 93 ? 59.413 12.030 14.552 1.00 0.00 312 LEU A CA 4
ATOM 6213 C C . LEU A 1 93 ? 60.642 12.931 14.357 1.00 0.00 312 LEU A C 4
ATOM 6214 O O . LEU A 1 93 ? 61.487 13.013 15.245 1.00 0.00 312 LEU A O 4
ATOM 6230 N N . ALA A 1 94 ? 60.718 13.605 13.193 1.00 0.00 313 ALA A N 4
ATOM 6231 C CA . ALA A 1 94 ? 61.785 14.587 12.892 1.00 0.00 313 ALA A CA 4
ATOM 6232 C C . ALA A 1 94 ? 61.615 15.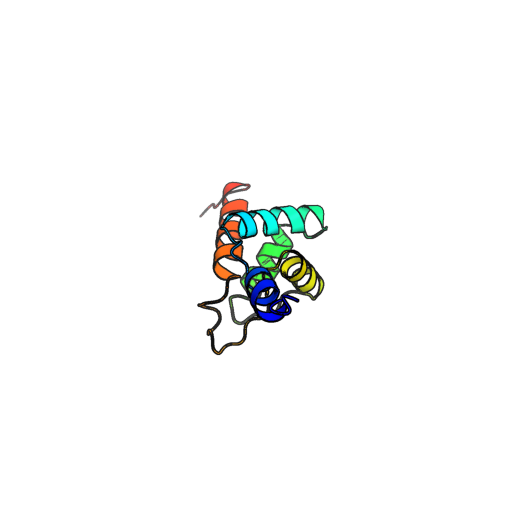851 13.751 1.00 0.00 313 ALA A C 4
ATOM 6233 O O . ALA A 1 94 ? 62.595 16.497 14.105 1.00 0.00 313 ALA A O 4
ATOM 6240 N N . SER A 1 95 ? 60.351 16.186 14.081 1.00 0.00 314 SER A N 4
ATOM 6241 C CA . SER A 1 95 ? 60.015 17.339 14.939 1.00 0.00 314 SER A CA 4
ATOM 6242 C C . SER A 1 95 ? 60.305 17.025 16.422 1.00 0.00 314 SER A C 4
ATOM 6243 O O . SER A 1 95 ? 60.596 17.936 17.199 1.00 0.00 314 SER A O 4
ATOM 6251 N N . ARG A 1 96 ? 60.196 15.733 16.799 1.00 0.00 315 ARG A N 4
ATOM 6252 C CA . ARG A 1 96 ? 60.509 15.245 18.161 1.00 0.00 315 ARG A CA 4
ATOM 6253 C C . ARG A 1 96 ? 62.034 15.243 18.390 1.00 0.00 315 ARG A C 4
ATOM 6254 O O . ARG A 1 96 ? 62.533 15.791 19.380 1.00 0.00 315 ARG A O 4
ATOM 6275 N N . GLN A 1 97 ? 62.749 14.637 17.434 1.00 0.00 316 GLN A N 4
ATOM 6276 C CA . GLN A 1 97 ? 64.208 14.464 17.488 1.00 0.00 316 GLN A CA 4
ATOM 6277 C C . GLN A 1 97 ? 64.911 15.758 17.040 1.00 0.00 316 GLN A C 4
ATOM 6278 O O . GLN A 1 97 ? 64.564 16.329 16.003 1.00 0.00 316 GLN A O 4
ATOM 6292 N N . THR A 1 98 ? 65.880 16.223 17.844 1.00 0.00 317 THR A N 4
ATOM 6293 C CA . THR A 1 98 ? 66.679 17.424 17.543 1.00 0.00 317 THR A CA 4
ATOM 6294 C C . THR A 1 98 ? 67.671 17.124 16.404 1.00 0.00 317 THR A C 4
ATOM 6295 O O . THR A 1 98 ? 68.770 16.610 16.644 1.00 0.00 317 THR A O 4
ATOM 6306 N N . THR A 1 99 ? 67.231 17.402 15.164 1.00 0.00 318 THR A N 4
ATOM 6307 C CA . THR A 1 99 ? 67.993 17.145 13.931 1.00 0.00 318 THR A CA 4
ATOM 6308 C C . THR A 1 99 ? 69.246 18.056 13.846 1.00 0.00 318 THR A C 4
ATOM 6309 O O . THR A 1 99 ? 69.157 19.235 13.485 1.00 0.00 318 THR A O 4
ATOM 6320 N N . THR A 1 100 ? 70.404 17.484 14.223 1.00 0.00 319 THR A N 4
ATOM 6321 C CA . THR A 1 100 ? 71.689 18.203 14.353 1.00 0.00 319 THR A CA 4
ATOM 6322 C C . THR A 1 100 ? 72.583 17.963 13.114 1.00 0.00 319 THR A C 4
ATOM 6323 O O . THR A 1 100 ? 72.434 16.930 12.449 1.00 0.00 319 THR A O 4
ATOM 6334 N N . ASN A 1 101 ? 73.459 18.954 12.805 1.00 0.00 320 ASN A N 4
ATOM 6335 C CA . ASN A 1 101 ? 74.494 18.894 11.735 1.00 0.00 320 ASN A CA 4
ATOM 6336 C C . ASN A 1 101 ? 73.871 19.034 10.312 1.00 0.00 320 ASN A C 4
ATOM 6337 O O . ASN A 1 101 ? 73.200 18.089 9.848 1.00 0.00 320 ASN A O 4
ATOM 6349 N N . GLN A 1 1 ? 30.516 -16.380 -3.588 1.00 0.00 220 GLN A N 5
ATOM 6350 C CA . GLN A 1 1 ? 29.062 -16.339 -3.882 1.00 0.00 220 GLN A CA 5
ATOM 6351 C C . GLN A 1 1 ? 28.384 -15.239 -3.047 1.00 0.00 220 GLN A C 5
ATOM 6352 O O . GLN A 1 1 ? 28.637 -15.140 -1.841 1.00 0.00 220 GLN A O 5
ATOM 6368 N N . GLY A 1 2 ? 27.525 -14.422 -3.690 1.00 0.00 221 GLY A N 5
ATOM 6369 C CA . GLY A 1 2 ? 26.801 -13.356 -2.994 1.00 0.00 221 GLY A CA 5
ATOM 6370 C C . GLY A 1 2 ? 26.277 -12.288 -3.938 1.00 0.00 221 GLY A C 5
ATOM 6371 O O . GLY A 1 2 ? 26.701 -12.210 -5.098 1.00 0.00 221 GLY A O 5
ATOM 6375 N N . LEU A 1 3 ? 25.348 -11.465 -3.437 1.00 0.00 222 LEU A N 5
ATOM 6376 C CA . LEU A 1 3 ? 24.807 -10.289 -4.165 1.00 0.00 222 LEU A CA 5
ATOM 6377 C C . LEU A 1 3 ? 24.656 -9.127 -3.152 1.00 0.00 222 LEU A C 5
ATOM 6378 O O . LEU A 1 3 ? 23.955 -8.138 -3.395 1.00 0.00 222 LEU A O 5
ATOM 6394 N N . ASP A 1 4 ? 25.391 -9.241 -2.028 1.00 0.00 223 ASP A N 5
ATOM 6395 C CA . ASP A 1 4 ? 25.310 -8.308 -0.883 1.00 0.00 223 ASP A CA 5
ATOM 6396 C C . ASP A 1 4 ? 26.219 -7.085 -1.101 1.00 0.00 223 ASP A C 5
ATOM 6397 O O . ASP A 1 4 ? 26.581 -6.404 -0.139 1.00 0.00 223 ASP A O 5
ATOM 6406 N N . LEU A 1 5 ? 26.575 -6.820 -2.377 1.00 0.00 224 LEU A N 5
ATOM 6407 C CA . LEU A 1 5 ? 27.406 -5.673 -2.784 1.00 0.00 224 LEU A CA 5
ATOM 6408 C C . LEU A 1 5 ? 26.774 -4.338 -2.351 1.00 0.00 224 LEU A C 5
ATOM 6409 O O . LEU A 1 5 ? 27.494 -3.380 -2.094 1.00 0.00 224 LEU A O 5
ATOM 6425 N N . GLU A 1 6 ? 25.427 -4.313 -2.294 1.00 0.00 225 GLU A N 5
ATOM 6426 C CA . GLU A 1 6 ? 24.643 -3.200 -1.725 1.00 0.00 225 GLU A CA 5
ATOM 6427 C C . GLU A 1 6 ? 25.067 -2.915 -0.273 1.00 0.00 225 GLU A C 5
ATOM 6428 O O . GLU A 1 6 ? 25.575 -1.832 0.031 1.00 0.00 225 GLU A O 5
ATOM 6440 N N . SER A 1 7 ? 24.902 -3.940 0.584 1.00 0.00 226 SER A N 5
ATOM 6441 C CA . SER A 1 7 ? 25.188 -3.867 2.029 1.00 0.00 226 SER A CA 5
ATOM 6442 C C . SER A 1 7 ? 26.683 -3.588 2.298 1.00 0.00 226 SER A C 5
ATOM 6443 O O . SER A 1 7 ? 27.040 -2.916 3.269 1.00 0.00 226 SER A O 5
ATOM 6451 N N . ALA A 1 8 ? 27.537 -4.100 1.398 1.00 0.00 227 ALA A N 5
ATOM 6452 C CA . ALA A 1 8 ? 28.992 -3.958 1.489 1.00 0.00 227 ALA A CA 5
ATOM 6453 C C . ALA A 1 8 ? 29.429 -2.519 1.203 1.00 0.00 227 ALA A C 5
ATOM 6454 O O . ALA A 1 8 ? 30.169 -1.922 1.983 1.00 0.00 227 ALA A O 5
ATOM 6461 N N . ARG A 1 9 ? 28.926 -1.964 0.082 1.00 0.00 228 ARG A N 5
ATOM 6462 C CA . ARG A 1 9 ? 29.384 -0.665 -0.443 1.00 0.00 228 ARG A CA 5
ATOM 6463 C C . ARG A 1 9 ? 28.942 0.496 0.464 1.00 0.00 228 ARG A C 5
ATOM 6464 O O . ARG A 1 9 ? 29.697 1.431 0.653 1.00 0.00 228 ARG A O 5
ATOM 6485 N N . LEU A 1 10 ? 27.716 0.415 1.034 1.00 0.00 229 LEU A N 5
ATOM 6486 C CA . LEU A 1 10 ? 27.178 1.477 1.917 1.00 0.00 229 LEU A CA 5
ATOM 6487 C C . LEU A 1 10 ? 27.930 1.504 3.257 1.00 0.00 229 LEU A C 5
ATOM 6488 O O . LEU A 1 10 ? 28.147 2.567 3.839 1.00 0.00 229 LEU A O 5
ATOM 6504 N N . ALA A 1 11 ? 28.352 0.312 3.711 1.00 0.00 230 ALA A N 5
ATOM 6505 C CA . ALA A 1 11 ? 29.078 0.138 4.978 1.00 0.00 230 ALA A CA 5
ATOM 6506 C C . ALA A 1 11 ? 30.524 0.648 4.851 1.00 0.00 230 ALA A C 5
ATOM 6507 O O . ALA A 1 11 ? 31.020 1.390 5.709 1.00 0.00 230 ALA A O 5
ATOM 6514 N N . SER A 1 12 ? 31.167 0.264 3.742 1.00 0.00 231 SER A N 5
ATOM 6515 C CA . SER A 1 12 ? 32.564 0.605 3.457 1.00 0.00 231 SER A CA 5
ATOM 6516 C C . SER A 1 12 ? 32.706 2.109 3.146 1.00 0.00 231 SER A C 5
ATOM 6517 O O . SER A 1 12 ? 33.610 2.768 3.662 1.00 0.00 231 SER A O 5
ATOM 6525 N N . ALA A 1 13 ? 31.764 2.647 2.340 1.00 0.00 232 ALA A N 5
ATOM 6526 C CA . ALA A 1 13 ? 31.762 4.063 1.906 1.00 0.00 232 ALA A CA 5
ATOM 6527 C C . ALA A 1 13 ? 31.504 5.019 3.075 1.00 0.00 232 ALA A C 5
ATOM 6528 O O . ALA A 1 13 ? 32.047 6.129 3.096 1.00 0.00 232 ALA A O 5
ATOM 6535 N N . ALA A 1 14 ? 30.680 4.571 4.044 1.00 0.00 233 ALA A N 5
ATOM 6536 C CA . ALA A 1 14 ? 30.393 5.331 5.278 1.00 0.00 233 ALA A CA 5
ATOM 6537 C C . ALA A 1 14 ? 31.691 5.624 6.056 1.00 0.00 233 ALA A C 5
ATOM 6538 O O . ALA A 1 14 ? 31.829 6.681 6.682 1.00 0.00 233 ALA A O 5
ATOM 6545 N N . ARG A 1 15 ? 32.647 4.684 5.968 1.00 0.00 234 ARG A N 5
ATOM 6546 C CA . ARG A 1 15 ? 33.954 4.796 6.632 1.00 0.00 234 ARG A CA 5
ATOM 6547 C C . ARG A 1 15 ? 35.002 5.480 5.714 1.00 0.00 234 ARG A C 5
ATOM 6548 O O . ARG A 1 15 ? 35.894 6.184 6.210 1.00 0.00 234 ARG A O 5
ATOM 6569 N N . HIS A 1 16 ? 34.875 5.274 4.381 1.00 0.00 235 HIS A N 5
ATOM 6570 C CA . HIS A 1 16 ? 35.811 5.843 3.380 1.00 0.00 235 HIS A CA 5
ATOM 6571 C C . HIS A 1 16 ? 35.676 7.379 3.325 1.00 0.00 235 HIS A C 5
ATOM 6572 O O . HIS A 1 16 ? 34.789 7.915 2.651 1.00 0.00 235 HIS A O 5
ATOM 6587 N N . ASN A 1 17 ? 36.541 8.061 4.084 1.00 0.00 236 ASN A N 5
ATOM 6588 C CA . ASN A 1 17 ? 36.635 9.533 4.119 1.00 0.00 236 ASN A CA 5
ATOM 6589 C C . ASN A 1 17 ? 38.125 9.918 4.114 1.00 0.00 236 ASN A C 5
ATOM 6590 O O . ASN A 1 17 ? 38.700 10.238 5.164 1.00 0.00 236 ASN A O 5
ATOM 6601 N N . HIS A 1 18 ? 38.746 9.831 2.911 1.00 0.00 237 HIS A N 5
ATOM 6602 C CA . HIS A 1 18 ? 40.204 10.004 2.728 1.00 0.00 237 HIS A CA 5
ATOM 6603 C C . HIS A 1 18 ? 40.637 11.425 3.136 1.00 0.00 237 HIS A C 5
ATOM 6604 O O . HIS A 1 18 ? 40.510 12.379 2.357 1.00 0.00 237 HIS A O 5
ATOM 6619 N N . SER A 1 19 ? 41.115 11.552 4.380 1.00 0.00 238 SER A N 5
ATOM 6620 C CA . SER A 1 19 ? 41.529 12.829 4.964 1.00 0.00 238 SER A CA 5
ATOM 6621 C C . SER A 1 19 ? 42.811 12.638 5.793 1.00 0.00 238 SER A C 5
ATOM 6622 O O . SER A 1 19 ? 43.209 11.498 6.090 1.00 0.00 238 SER A O 5
ATOM 6630 N N . ALA A 1 20 ? 43.433 13.768 6.186 1.00 0.00 239 ALA A N 5
ATOM 6631 C CA . ALA A 1 20 ? 44.573 13.780 7.127 1.00 0.00 239 ALA A CA 5
ATOM 6632 C C . ALA A 1 20 ? 44.133 13.334 8.540 1.00 0.00 239 ALA A C 5
ATOM 6633 O O . ALA A 1 20 ? 44.975 13.070 9.404 1.00 0.00 239 ALA A O 5
ATOM 6640 N N . ASN A 1 21 ? 42.801 13.258 8.749 1.00 0.00 240 ASN A N 5
ATOM 6641 C CA . ASN A 1 21 ? 42.192 12.684 9.948 1.00 0.00 240 ASN A CA 5
ATOM 6642 C C . ASN A 1 21 ? 42.560 11.200 10.064 1.00 0.00 240 ASN A C 5
ATOM 6643 O O . ASN A 1 21 ? 43.088 10.815 11.083 1.00 0.00 240 ASN A O 5
ATOM 6654 N N . GLN A 1 22 ? 42.330 10.396 8.985 1.00 0.00 241 GLN A N 5
ATOM 6655 C CA . GLN A 1 22 ? 42.641 8.933 8.983 1.00 0.00 241 GLN A CA 5
ATOM 6656 C C . GLN A 1 22 ? 44.161 8.674 9.131 1.00 0.00 241 GLN A C 5
ATOM 6657 O O . GLN A 1 22 ? 44.584 7.608 9.578 1.00 0.00 241 GLN A O 5
ATOM 6671 N N . THR A 1 23 ? 44.943 9.679 8.743 1.00 0.00 242 THR A N 5
ATOM 6672 C CA . THR A 1 23 ? 46.412 9.664 8.776 1.00 0.00 242 THR A CA 5
ATOM 6673 C C . THR A 1 23 ? 46.933 9.768 10.223 1.00 0.00 242 THR A C 5
ATOM 6674 O O . THR A 1 23 ? 47.595 8.854 10.719 1.00 0.00 242 THR A O 5
ATOM 6685 N N . ASN A 1 24 ? 46.591 10.894 10.880 1.00 0.00 243 ASN A N 5
ATOM 6686 C CA . ASN A 1 24 ? 47.002 11.189 12.269 1.00 0.00 243 ASN A CA 5
ATOM 6687 C C . ASN A 1 24 ? 46.361 10.194 13.234 1.00 0.00 243 ASN A C 5
ATOM 6688 O O . ASN A 1 24 ? 46.927 9.863 14.295 1.00 0.00 243 ASN A O 5
ATOM 6699 N N . GLU A 1 25 ? 45.156 9.739 12.831 1.00 0.00 244 GLU A N 5
ATOM 6700 C CA . GLU A 1 25 ? 44.440 8.646 13.473 1.00 0.00 244 GLU A CA 5
ATOM 6701 C C . GLU A 1 25 ? 45.323 7.413 13.484 1.00 0.00 244 GLU A C 5
ATOM 6702 O O . GLU A 1 25 ? 45.644 6.926 14.536 1.00 0.00 244 GLU A O 5
ATOM 6714 N N . ALA A 1 26 ? 45.761 6.973 12.287 1.00 0.00 245 ALA A N 5
ATOM 6715 C CA . ALA A 1 26 ? 46.560 5.748 12.126 1.00 0.00 245 ALA A CA 5
ATOM 6716 C C . ALA A 1 26 ? 47.861 5.806 12.930 1.00 0.00 245 ALA A C 5
ATOM 6717 O O . ALA A 1 26 ? 48.260 4.801 13.497 1.00 0.00 245 ALA A O 5
ATOM 6724 N N . LEU A 1 27 ? 48.492 6.993 12.998 1.00 0.00 246 LEU A N 5
ATOM 6725 C CA . LEU A 1 27 ? 49.700 7.204 13.820 1.00 0.00 246 LEU A CA 5
ATOM 6726 C C . LEU A 1 27 ? 49.423 6.839 15.296 1.00 0.00 246 LEU A C 5
ATOM 6727 O O . LEU A 1 27 ? 50.066 5.925 15.849 1.00 0.00 246 LEU A O 5
ATOM 6743 N N . ARG A 1 28 ? 48.423 7.523 15.899 1.00 0.00 247 ARG A N 5
ATOM 6744 C CA . ARG A 1 28 ? 48.076 7.335 17.327 1.00 0.00 247 ARG A CA 5
ATOM 6745 C C . ARG A 1 28 ? 47.469 5.932 17.587 1.00 0.00 247 ARG A C 5
ATOM 6746 O O . ARG A 1 28 ? 47.703 5.357 18.647 1.00 0.00 247 ARG A O 5
ATOM 6767 N N . ARG A 1 29 ? 46.727 5.379 16.586 1.00 0.00 248 ARG A N 5
ATOM 6768 C CA . ARG A 1 29 ? 46.134 4.026 16.648 1.00 0.00 248 ARG A CA 5
ATOM 6769 C C . ARG A 1 29 ? 47.226 2.991 16.892 1.00 0.00 248 ARG A C 5
ATOM 6770 O O . ARG A 1 29 ? 47.162 2.233 17.864 1.00 0.00 248 ARG A O 5
ATOM 6791 N N . LEU A 1 30 ? 48.241 2.993 15.995 1.00 0.00 249 LEU A N 5
ATOM 6792 C CA . LEU A 1 30 ? 49.324 2.007 16.024 1.00 0.00 249 LEU A CA 5
ATOM 6793 C C . LEU A 1 30 ? 50.135 2.161 17.315 1.00 0.00 249 LEU A C 5
ATOM 6794 O O . LEU A 1 30 ? 50.505 1.164 17.925 1.00 0.00 249 LEU A O 5
ATOM 6810 N N . THR A 1 31 ? 50.356 3.424 17.739 1.00 0.00 250 THR A N 5
ATOM 6811 C CA . THR A 1 31 ? 51.096 3.736 18.976 1.00 0.00 250 THR A CA 5
ATOM 6812 C C . THR A 1 31 ? 50.451 3.054 20.209 1.00 0.00 250 THR A C 5
ATOM 6813 O O . THR A 1 31 ? 51.140 2.408 21.005 1.00 0.00 250 THR A O 5
ATOM 6824 N N . GLN A 1 32 ? 49.112 3.183 20.328 1.00 0.00 251 GLN A N 5
ATOM 6825 C CA . GLN A 1 32 ? 48.363 2.659 21.495 1.00 0.00 251 GLN A CA 5
ATOM 6826 C C . GLN A 1 32 ? 48.100 1.152 21.361 1.00 0.00 251 GLN A C 5
ATOM 6827 O O . GLN A 1 32 ? 47.905 0.466 22.374 1.00 0.00 251 GLN A O 5
ATOM 6841 N N . GLU A 1 33 ? 48.090 0.636 20.115 1.00 0.00 252 GLU A N 5
ATOM 6842 C CA . GLU A 1 33 ? 47.803 -0.784 19.853 1.00 0.00 252 GLU A CA 5
ATOM 6843 C C . GLU A 1 33 ? 49.039 -1.647 20.191 1.00 0.00 252 GLU A C 5
ATOM 6844 O O . GLU A 1 33 ? 48.900 -2.803 20.599 1.00 0.00 252 GLU A O 5
ATOM 6856 N N . GLY A 1 34 ? 50.247 -1.059 20.033 1.00 0.00 253 GLY A N 5
ATOM 6857 C CA . GLY A 1 34 ? 51.503 -1.750 20.350 1.00 0.00 253 GLY A CA 5
ATOM 6858 C C . GLY A 1 34 ? 52.442 -1.863 19.155 1.00 0.00 253 GLY A C 5
ATOM 6859 O O . GLY A 1 34 ? 53.078 -2.900 18.956 1.00 0.00 253 GLY A O 5
ATOM 6863 N N . VAL A 1 35 ? 52.514 -0.796 18.352 1.00 0.00 254 VAL A N 5
ATOM 6864 C CA . VAL A 1 35 ? 53.495 -0.661 17.252 1.00 0.00 254 VAL A CA 5
ATOM 6865 C C . VAL A 1 35 ? 54.404 0.542 17.567 1.00 0.00 254 VAL A C 5
ATOM 6866 O O . VAL A 1 35 ? 53.902 1.663 17.761 1.00 0.00 254 VAL A O 5
ATOM 6879 N N . ASP A 1 36 ? 55.728 0.296 17.626 1.00 0.00 255 ASP A N 5
ATOM 6880 C CA . ASP A 1 36 ? 56.735 1.341 17.892 1.00 0.00 255 ASP A CA 5
ATOM 6881 C C . ASP A 1 36 ? 56.882 2.274 16.685 1.00 0.00 255 ASP A C 5
ATOM 6882 O O . ASP A 1 36 ? 56.910 1.816 15.542 1.00 0.00 255 ASP A O 5
ATOM 6891 N N . MET A 1 37 ? 57.013 3.577 16.981 1.00 0.00 256 MET A N 5
ATOM 6892 C CA . MET A 1 37 ? 57.052 4.669 15.985 1.00 0.00 256 MET A CA 5
ATOM 6893 C C . MET A 1 37 ? 58.211 4.506 14.980 1.00 0.00 256 MET A C 5
ATOM 6894 O O . MET A 1 37 ? 58.017 4.666 13.772 1.00 0.00 256 MET A O 5
ATOM 6908 N N . GLU A 1 38 ? 59.404 4.170 15.502 1.00 0.00 257 GLU A N 5
ATOM 6909 C CA . GLU A 1 38 ? 60.647 4.075 14.703 1.00 0.00 257 GLU A CA 5
ATOM 6910 C C . GLU A 1 38 ? 60.602 2.874 13.738 1.00 0.00 257 GLU A C 5
ATOM 6911 O O . GLU A 1 38 ? 60.996 2.993 12.570 1.00 0.00 257 GLU A O 5
ATOM 6923 N N . ARG A 1 39 ? 60.092 1.733 14.250 1.00 0.00 258 ARG A N 5
ATOM 6924 C CA . ARG A 1 39 ? 59.977 0.476 13.480 1.00 0.00 258 ARG A CA 5
ATOM 6925 C C . ARG A 1 39 ? 58.965 0.663 12.345 1.00 0.00 258 ARG A C 5
ATOM 6926 O O . ARG A 1 39 ? 59.220 0.294 11.196 1.00 0.00 258 ARG A O 5
ATOM 6947 N N . LEU A 1 40 ? 57.820 1.251 12.725 1.00 0.00 259 LEU A N 5
ATOM 6948 C CA . LEU A 1 40 ? 56.735 1.648 11.824 1.00 0.00 259 LEU A CA 5
ATOM 6949 C C . LEU A 1 40 ? 57.266 2.543 10.687 1.00 0.00 259 LEU A C 5
ATOM 6950 O O . LEU A 1 40 ? 57.007 2.259 9.516 1.00 0.00 259 LEU A O 5
ATOM 6966 N N . ARG A 1 41 ? 58.051 3.580 11.043 1.00 0.00 260 ARG A N 5
ATOM 6967 C CA . ARG A 1 41 ? 58.555 4.581 10.080 1.00 0.00 260 ARG A CA 5
ATOM 6968 C C . ARG A 1 41 ? 59.479 3.942 9.034 1.00 0.00 260 ARG A C 5
ATOM 6969 O O . ARG A 1 41 ? 59.358 4.223 7.828 1.00 0.00 260 ARG A O 5
ATOM 6990 N N . THR A 1 42 ? 60.397 3.086 9.517 1.00 0.00 261 THR A N 5
ATOM 6991 C CA . THR A 1 42 ? 61.366 2.387 8.671 1.00 0.00 261 THR A CA 5
ATOM 6992 C C . THR A 1 42 ? 60.643 1.467 7.669 1.00 0.00 261 THR A C 5
ATOM 6993 O O . THR A 1 42 ? 60.898 1.535 6.472 1.00 0.00 261 THR A O 5
ATOM 7004 N N . SER A 1 43 ? 59.702 0.649 8.189 1.00 0.00 262 SER A N 5
ATOM 7005 C CA . SER A 1 43 ? 58.937 -0.334 7.394 1.00 0.00 262 SER A CA 5
ATOM 7006 C C . SER A 1 43 ? 58.060 0.359 6.332 1.00 0.00 262 SER A C 5
ATOM 7007 O O . SER A 1 43 ? 57.862 -0.163 5.221 1.00 0.00 262 SER A O 5
ATOM 7015 N N . LEU A 1 44 ? 57.559 1.546 6.700 1.00 0.00 263 LEU A N 5
ATOM 7016 C CA . LEU A 1 44 ? 56.636 2.332 5.879 1.00 0.00 263 LEU A CA 5
ATOM 7017 C C . LEU A 1 44 ? 57.383 2.902 4.648 1.00 0.00 263 LEU A C 5
ATOM 7018 O O . LEU A 1 44 ? 56.952 2.711 3.504 1.00 0.00 263 LEU A O 5
ATOM 7034 N N . GLY A 1 45 ? 58.517 3.583 4.917 1.00 0.00 264 GLY A N 5
ATOM 7035 C CA . GLY A 1 45 ? 59.359 4.174 3.864 1.00 0.00 264 GLY A CA 5
ATOM 7036 C C . GLY A 1 45 ? 60.085 3.124 3.024 1.00 0.00 264 GLY A C 5
ATOM 7037 O O . GLY A 1 45 ? 60.439 3.381 1.866 1.00 0.00 264 GLY A O 5
ATOM 7041 N N . ARG A 1 46 ? 60.296 1.936 3.619 1.00 0.00 265 ARG A N 5
ATOM 7042 C CA . ARG A 1 46 ? 60.928 0.776 2.946 1.00 0.00 265 ARG A CA 5
ATOM 7043 C C . ARG A 1 46 ? 59.997 0.239 1.839 1.00 0.00 265 ARG A C 5
ATOM 7044 O O . ARG A 1 46 ? 60.461 -0.212 0.785 1.00 0.00 265 ARG A O 5
ATOM 7065 N N . TYR A 1 47 ? 58.672 0.314 2.101 1.00 0.00 266 TYR A N 5
ATOM 7066 C CA . TYR A 1 47 ? 57.642 -0.039 1.113 1.00 0.00 266 TYR A CA 5
ATOM 7067 C C . TYR A 1 47 ? 57.605 1.002 -0.031 1.00 0.00 266 TYR A C 5
ATOM 7068 O O . TYR A 1 47 ? 57.435 0.641 -1.202 1.00 0.00 266 TYR A O 5
ATOM 7086 N N . ILE A 1 48 ? 57.752 2.293 0.319 1.00 0.00 267 ILE A N 5
ATOM 7087 C CA . ILE A 1 48 ? 57.622 3.405 -0.650 1.00 0.00 267 ILE A CA 5
ATOM 7088 C C . ILE A 1 48 ? 59.004 3.759 -1.251 1.00 0.00 267 ILE A C 5
ATOM 7089 O O . ILE A 1 48 ? 59.596 4.799 -0.926 1.00 0.00 267 ILE A O 5
ATOM 7105 N N . MET A 1 49 ? 59.535 2.839 -2.088 1.00 0.00 268 MET A N 5
ATOM 7106 C CA . MET A 1 49 ? 60.781 3.050 -2.859 1.00 0.00 268 MET A CA 5
ATOM 7107 C C . MET A 1 49 ? 60.938 1.924 -3.906 1.00 0.00 268 MET A C 5
ATOM 7108 O O . MET A 1 49 ? 60.462 2.063 -5.036 1.00 0.00 268 MET A O 5
ATOM 7122 N N . SER A 1 50 ? 61.558 0.800 -3.491 1.00 0.00 269 SER A N 5
ATOM 7123 C CA . SER A 1 50 ? 61.923 -0.324 -4.381 1.00 0.00 269 SER A CA 5
ATOM 7124 C C . SER A 1 50 ? 62.474 -1.503 -3.532 1.00 0.00 269 SER A C 5
ATOM 7125 O O . SER A 1 50 ? 63.038 -2.459 -4.067 1.00 0.00 269 SER A O 5
ATOM 7133 N N . LEU A 1 51 ? 62.259 -1.429 -2.201 1.00 0.00 270 LEU A N 5
ATOM 7134 C CA . LEU A 1 51 ? 62.801 -2.390 -1.213 1.00 0.00 270 LEU A CA 5
ATOM 7135 C C . LEU A 1 51 ? 61.713 -3.383 -0.764 1.00 0.00 270 LEU A C 5
ATOM 7136 O O . LEU A 1 51 ? 60.621 -3.426 -1.344 1.00 0.00 270 LEU A O 5
ATOM 7152 N N . GLU A 1 52 ? 62.042 -4.194 0.259 1.00 0.00 271 GLU A N 5
ATOM 7153 C CA . GLU A 1 52 ? 61.123 -5.195 0.824 1.00 0.00 271 GLU A CA 5
ATOM 7154 C C . GLU A 1 52 ? 59.930 -4.484 1.503 1.00 0.00 271 GLU A C 5
ATOM 7155 O O . GLU A 1 52 ? 60.138 -3.500 2.216 1.00 0.00 271 GLU A O 5
ATOM 7167 N N . PRO A 1 53 ? 58.661 -4.941 1.266 1.00 0.00 272 PRO A N 5
ATOM 7168 C CA . PRO A 1 53 ? 57.459 -4.348 1.915 1.00 0.00 272 PRO A CA 5
ATOM 7169 C C . PRO A 1 53 ? 57.466 -4.460 3.455 1.00 0.00 272 PRO A C 5
ATOM 7170 O O . PRO A 1 53 ? 58.282 -5.189 4.045 1.00 0.00 272 PRO A O 5
ATOM 7181 N N . LEU A 1 54 ? 56.534 -3.729 4.088 1.00 0.00 273 LEU A N 5
ATOM 7182 C CA . LEU A 1 54 ? 56.339 -3.741 5.551 1.00 0.00 273 LEU A CA 5
ATOM 7183 C C . LEU A 1 54 ? 55.806 -5.121 6.043 1.00 0.00 273 LEU A C 5
ATOM 7184 O O . LEU A 1 54 ? 55.109 -5.817 5.282 1.00 0.00 273 LEU A O 5
ATOM 7200 N N . PRO A 1 55 ? 56.150 -5.548 7.308 1.00 0.00 274 PRO A N 5
ATOM 7201 C CA . PRO A 1 55 ? 55.730 -6.866 7.857 1.00 0.00 274 PRO A CA 5
ATOM 7202 C C . PRO A 1 55 ? 54.187 -6.971 8.043 1.00 0.00 274 PRO A C 5
ATOM 7203 O O . PRO A 1 55 ? 53.501 -5.937 8.085 1.00 0.00 274 PRO A O 5
ATOM 7214 N N . PRO A 1 56 ? 53.627 -8.231 8.161 1.00 0.00 275 PRO A N 5
ATOM 7215 C CA . PRO A 1 56 ? 52.173 -8.479 8.362 1.00 0.00 275 PRO A CA 5
ATOM 7216 C C . PRO A 1 56 ? 51.581 -7.727 9.569 1.00 0.00 275 PRO A C 5
ATOM 7217 O O . PRO A 1 56 ? 50.388 -7.439 9.575 1.00 0.00 275 PRO A O 5
ATOM 7228 N N . ASP A 1 57 ? 52.426 -7.436 10.580 1.00 0.00 276 ASP A N 5
ATOM 7229 C CA . ASP A 1 57 ? 52.027 -6.663 11.777 1.00 0.00 276 ASP A CA 5
ATOM 7230 C C . ASP A 1 57 ? 51.616 -5.232 11.384 1.00 0.00 276 ASP A C 5
ATOM 7231 O O . ASP A 1 57 ? 50.536 -4.755 11.747 1.00 0.00 276 ASP A O 5
ATOM 7240 N N . LEU A 1 58 ? 52.509 -4.556 10.637 1.00 0.00 277 LEU A N 5
ATOM 7241 C CA . LEU A 1 58 ? 52.268 -3.195 10.123 1.00 0.00 277 LEU A CA 5
ATOM 7242 C C . LEU A 1 58 ? 51.077 -3.167 9.152 1.00 0.00 277 LEU A C 5
ATOM 7243 O O . LEU A 1 58 ? 50.302 -2.199 9.146 1.00 0.00 277 LEU A O 5
ATOM 7259 N N . ARG A 1 59 ? 50.943 -4.239 8.346 1.00 0.00 278 ARG A N 5
ATOM 7260 C CA . ARG A 1 59 ? 49.856 -4.371 7.366 1.00 0.00 278 ARG A CA 5
ATOM 7261 C C . ARG A 1 59 ? 48.482 -4.394 8.064 1.00 0.00 278 ARG A C 5
ATOM 7262 O O . ARG A 1 59 ? 47.638 -3.545 7.788 1.00 0.00 278 ARG A O 5
ATOM 7283 N N . ARG A 1 60 ? 48.301 -5.365 8.981 1.00 0.00 279 ARG A N 5
ATOM 7284 C CA . ARG A 1 60 ? 47.029 -5.578 9.708 1.00 0.00 279 ARG A CA 5
ATOM 7285 C C . ARG A 1 60 ? 46.656 -4.336 10.541 1.00 0.00 279 ARG A C 5
ATOM 7286 O O . ARG A 1 60 ? 45.485 -3.994 10.637 1.00 0.00 279 ARG A O 5
ATOM 7307 N N . ALA A 1 61 ? 47.684 -3.682 11.131 1.00 0.00 280 ALA A N 5
ATOM 7308 C CA . ALA A 1 61 ? 47.527 -2.497 11.988 1.00 0.00 280 ALA A CA 5
ATOM 7309 C C . ALA A 1 61 ? 46.904 -1.340 11.187 1.00 0.00 280 ALA A C 5
ATOM 7310 O O . ALA A 1 61 ? 45.848 -0.801 11.563 1.00 0.00 280 ALA A O 5
ATOM 7317 N N . LEU A 1 62 ? 47.545 -1.020 10.046 1.00 0.00 281 LEU A N 5
ATOM 7318 C CA . LEU A 1 62 ? 47.087 0.027 9.121 1.00 0.00 281 LEU A CA 5
ATOM 7319 C C . LEU A 1 62 ? 45.670 -0.261 8.596 1.00 0.00 281 LEU A C 5
ATOM 7320 O O . LEU A 1 62 ? 44.822 0.634 8.570 1.00 0.00 281 LEU A O 5
ATOM 7336 N N . GLU A 1 63 ? 45.437 -1.515 8.178 1.00 0.00 282 GLU A N 5
ATOM 7337 C CA . GLU A 1 63 ? 44.141 -1.972 7.624 1.00 0.00 282 GLU A CA 5
ATOM 7338 C C . GLU A 1 63 ? 43.021 -1.924 8.678 1.00 0.00 282 GLU A C 5
ATOM 7339 O O . GLU A 1 63 ? 41.856 -1.727 8.336 1.00 0.00 282 GLU A O 5
ATOM 7351 N N . SER A 1 64 ? 43.396 -2.117 9.950 1.00 0.00 283 SER A N 5
ATOM 7352 C CA . SER A 1 64 ? 42.462 -2.066 11.084 1.00 0.00 283 SER A CA 5
ATOM 7353 C C . SER A 1 64 ? 42.066 -0.609 11.385 1.00 0.00 283 SER A C 5
ATOM 7354 O O . SER A 1 64 ? 40.999 -0.357 11.957 1.00 0.00 283 SER A O 5
ATOM 7362 N N . VAL A 1 65 ? 42.954 0.345 11.026 1.00 0.00 284 VAL A N 5
ATOM 7363 C CA . VAL A 1 65 ? 42.605 1.784 11.034 1.00 0.00 284 VAL A CA 5
ATOM 7364 C C . VAL A 1 65 ? 41.716 2.135 9.821 1.00 0.00 284 VAL A C 5
ATOM 7365 O O . VAL A 1 65 ? 40.803 2.962 9.931 1.00 0.00 284 VAL A O 5
ATOM 7378 N N . GLY A 1 66 ? 42.023 1.523 8.664 1.00 0.00 285 GLY A N 5
ATOM 7379 C CA . GLY A 1 66 ? 41.304 1.780 7.412 1.00 0.00 285 GLY A CA 5
ATOM 7380 C C . GLY A 1 66 ? 42.226 2.133 6.249 1.00 0.00 285 GLY A C 5
ATOM 7381 O O . GLY A 1 66 ? 41.751 2.268 5.113 1.00 0.00 285 GLY A O 5
ATOM 7385 N N . ILE A 1 67 ? 43.539 2.295 6.530 1.00 0.00 286 ILE A N 5
ATOM 7386 C CA . ILE A 1 67 ? 44.552 2.595 5.497 1.00 0.00 286 ILE A CA 5
ATOM 7387 C C . ILE A 1 67 ? 45.161 1.278 4.994 1.00 0.00 286 ILE A C 5
ATOM 7388 O O . ILE A 1 67 ? 45.839 0.583 5.740 1.00 0.00 286 ILE A O 5
ATOM 7404 N N . ASN A 1 68 ? 44.905 0.927 3.731 1.00 0.00 287 ASN A N 5
ATOM 7405 C CA . ASN A 1 68 ? 45.509 -0.266 3.119 1.00 0.00 287 ASN A CA 5
ATOM 7406 C C . ASN A 1 68 ? 46.960 0.082 2.704 1.00 0.00 287 ASN A C 5
ATOM 7407 O O . ASN A 1 68 ? 47.150 1.083 2.018 1.00 0.00 287 ASN A O 5
ATOM 7418 N N . PRO A 1 69 ? 48.006 -0.670 3.183 1.00 0.00 288 PRO A N 5
ATOM 7419 C CA . PRO A 1 69 ? 49.419 -0.422 2.797 1.00 0.00 288 PRO A CA 5
ATOM 7420 C C . PRO A 1 69 ? 49.771 -0.873 1.349 1.00 0.00 288 PRO A C 5
ATOM 7421 O O . PRO A 1 69 ? 50.366 -0.095 0.587 1.00 0.00 288 PRO A O 5
ATOM 7432 N N . PHE A 1 70 ? 49.409 -2.128 0.987 1.00 0.00 289 PHE A N 5
ATOM 7433 C CA . PHE A 1 70 ? 49.795 -2.747 -0.304 1.00 0.00 289 PHE A CA 5
ATOM 7434 C C . PHE A 1 70 ? 48.951 -2.197 -1.460 1.00 0.00 289 PHE A C 5
ATOM 7435 O O . PHE A 1 70 ? 47.860 -2.700 -1.761 1.00 0.00 289 PHE A O 5
ATOM 7452 N N . ILE A 1 71 ? 49.471 -1.126 -2.069 1.00 0.00 290 ILE A N 5
ATOM 7453 C CA . ILE A 1 71 ? 48.852 -0.433 -3.203 1.00 0.00 290 ILE A CA 5
ATOM 7454 C C . ILE A 1 71 ? 49.438 -0.937 -4.549 1.00 0.00 290 ILE A C 5
ATOM 7455 O O . ILE A 1 71 ? 50.665 -1.088 -4.675 1.00 0.00 290 ILE A O 5
ATOM 7471 N N . PRO A 1 72 ? 48.554 -1.226 -5.561 1.00 0.00 291 PRO A N 5
ATOM 7472 C CA . PRO A 1 72 ? 48.983 -1.659 -6.910 1.00 0.00 291 PRO A CA 5
ATOM 7473 C C . PRO A 1 72 ? 49.550 -0.504 -7.777 1.00 0.00 291 PRO A C 5
ATOM 7474 O O . PRO A 1 72 ? 49.410 0.692 -7.455 1.00 0.00 291 PRO A O 5
ATOM 7485 N N . GLU A 1 73 ? 50.155 -0.907 -8.899 1.00 0.00 292 GLU A N 5
ATOM 7486 C CA . GLU A 1 73 ? 50.843 -0.019 -9.869 1.00 0.00 292 GLU A CA 5
ATOM 7487 C C . GLU A 1 73 ? 49.909 1.029 -10.515 1.00 0.00 292 GLU A C 5
ATOM 7488 O O . GLU A 1 73 ? 50.383 2.064 -10.994 1.00 0.00 292 GLU A O 5
ATOM 7500 N N . GLU A 1 74 ? 48.596 0.757 -10.518 1.00 0.00 293 GLU A N 5
ATOM 7501 C CA . GLU A 1 74 ? 47.577 1.680 -11.073 1.00 0.00 293 GLU A CA 5
ATOM 7502 C C . GLU A 1 74 ? 47.512 3.020 -10.291 1.00 0.00 293 GLU A C 5
ATOM 7503 O O . GLU A 1 74 ? 47.092 4.045 -10.843 1.00 0.00 293 GLU A O 5
ATOM 7515 N N . LEU A 1 75 ? 47.924 2.999 -9.003 1.00 0.00 294 LEU A N 5
ATOM 7516 C CA . LEU A 1 75 ? 48.113 4.231 -8.192 1.00 0.00 294 LEU A CA 5
ATOM 7517 C C . LEU A 1 75 ? 49.574 4.729 -8.308 1.00 0.00 294 LEU A C 5
ATOM 7518 O O . LEU A 1 75 ? 49.848 5.896 -8.026 1.00 0.00 294 LEU A O 5
ATOM 7534 N N . SER A 1 76 ? 50.497 3.802 -8.672 1.00 0.00 295 SER A N 5
ATOM 7535 C CA . SER A 1 76 ? 51.942 4.070 -8.897 1.00 0.00 295 SER A CA 5
ATOM 7536 C C . SER A 1 76 ? 52.668 4.528 -7.613 1.00 0.00 295 SER A C 5
ATOM 7537 O O . SER A 1 76 ? 53.725 5.160 -7.689 1.00 0.00 295 SER A O 5
ATOM 7545 N N . LEU A 1 77 ? 52.087 4.166 -6.441 1.00 0.00 296 LEU A N 5
ATOM 7546 C CA . LEU A 1 77 ? 52.566 4.598 -5.104 1.00 0.00 296 LEU A CA 5
ATOM 7547 C C . LEU A 1 77 ? 52.513 6.138 -4.964 1.00 0.00 296 LEU A C 5
ATOM 7548 O O . LEU A 1 77 ? 53.181 6.716 -4.107 1.00 0.00 296 LEU A O 5
ATOM 7564 N N . VAL A 1 78 ? 51.673 6.776 -5.797 1.00 0.00 297 VAL A N 5
ATOM 7565 C CA . VAL A 1 78 ? 51.435 8.226 -5.775 1.00 0.00 297 VAL A CA 5
ATOM 7566 C C . VAL A 1 78 ? 50.086 8.492 -5.099 1.00 0.00 297 VAL A C 5
ATOM 7567 O O . VAL A 1 78 ? 50.028 9.048 -4.015 1.00 0.00 297 VAL A O 5
ATOM 7580 N N . ASP A 1 79 ? 49.008 7.988 -5.721 1.00 0.00 298 ASP A N 5
ATOM 7581 C CA . ASP A 1 79 ? 47.614 8.252 -5.294 1.00 0.00 298 ASP A CA 5
ATOM 7582 C C . ASP A 1 79 ? 47.249 7.556 -3.944 1.00 0.00 298 ASP A C 5
ATOM 7583 O O . ASP A 1 79 ? 46.168 7.777 -3.401 1.00 0.00 298 ASP A O 5
ATOM 7592 N N . HIS A 1 80 ? 48.193 6.775 -3.375 1.00 0.00 299 HIS A N 5
ATOM 7593 C CA . HIS A 1 80 ? 47.946 5.908 -2.201 1.00 0.00 299 HIS A CA 5
ATOM 7594 C C . HIS A 1 80 ? 47.644 6.710 -0.900 1.00 0.00 299 HIS A C 5
ATOM 7595 O O . HIS A 1 80 ? 48.182 7.806 -0.716 1.00 0.00 299 HIS A O 5
ATOM 7610 N N . PRO A 1 81 ? 46.779 6.164 0.032 1.00 0.00 300 PRO A N 5
ATOM 7611 C CA . PRO A 1 81 ? 46.496 6.799 1.361 1.00 0.00 300 PRO A CA 5
ATOM 7612 C C . PRO A 1 81 ? 47.737 6.785 2.283 1.00 0.00 300 PRO A C 5
ATOM 7613 O O . PRO A 1 81 ? 47.832 7.544 3.255 1.00 0.00 300 PRO A O 5
ATOM 7624 N N . VAL A 1 82 ? 48.690 5.915 1.914 1.00 0.00 301 VAL A N 5
ATOM 7625 C CA . VAL A 1 82 ? 49.965 5.711 2.617 1.00 0.00 301 VAL A CA 5
ATOM 7626 C C . VAL A 1 82 ? 50.929 6.911 2.378 1.00 0.00 301 VAL A C 5
ATOM 7627 O O . VAL A 1 82 ? 51.961 7.020 3.041 1.00 0.00 301 VAL A O 5
ATOM 7640 N N . LEU A 1 83 ? 50.563 7.811 1.423 1.00 0.00 302 LEU A N 5
ATOM 7641 C CA . LEU A 1 83 ? 51.329 9.041 1.115 1.00 0.00 302 LEU A CA 5
ATOM 7642 C C . LEU A 1 83 ? 51.260 9.981 2.321 1.00 0.00 302 LEU A C 5
ATOM 7643 O O . LEU A 1 83 ? 52.278 10.298 2.936 1.00 0.00 302 LEU A O 5
ATOM 7659 N N . ASN A 1 84 ? 50.016 10.403 2.631 1.00 0.00 303 ASN A N 5
ATOM 7660 C CA . ASN A 1 84 ? 49.716 11.353 3.710 1.00 0.00 303 ASN A CA 5
ATOM 7661 C C . ASN A 1 84 ? 50.196 10.793 5.049 1.00 0.00 303 ASN A C 5
ATOM 7662 O O . ASN A 1 84 ? 50.701 11.536 5.899 1.00 0.00 303 ASN A O 5
ATOM 7673 N N . PHE A 1 85 ? 50.045 9.459 5.196 1.00 0.00 304 PHE A N 5
ATOM 7674 C CA . PHE A 1 85 ? 50.477 8.725 6.380 1.00 0.00 304 PHE A CA 5
ATOM 7675 C C . PHE A 1 85 ? 51.999 8.856 6.582 1.00 0.00 304 PHE A C 5
ATOM 7676 O O . PHE A 1 85 ? 52.435 9.282 7.645 1.00 0.00 304 PHE A O 5
ATOM 7693 N N . SER A 1 86 ? 52.777 8.506 5.538 1.00 0.00 305 SER A N 5
ATOM 7694 C CA . SER A 1 86 ? 54.254 8.592 5.536 1.00 0.00 305 SER A CA 5
ATOM 7695 C C . SER A 1 86 ? 54.738 10.021 5.814 1.00 0.00 305 SER A C 5
ATOM 7696 O O . SER A 1 86 ? 55.720 10.212 6.530 1.00 0.00 305 SER A O 5
ATOM 7704 N N . ALA A 1 87 ? 54.020 11.006 5.242 1.00 0.00 306 ALA A N 5
ATOM 7705 C CA . ALA A 1 87 ? 54.341 12.440 5.346 1.00 0.00 306 ALA A CA 5
ATOM 7706 C C . ALA A 1 87 ? 54.275 12.905 6.809 1.00 0.00 306 ALA A C 5
ATOM 7707 O O . ALA A 1 87 ? 55.269 13.409 7.357 1.00 0.00 306 ALA A O 5
ATOM 7714 N N . ALA A 1 88 ? 53.111 12.664 7.439 1.00 0.00 307 ALA A N 5
ATOM 7715 C CA . ALA A 1 88 ? 52.847 13.052 8.835 1.00 0.00 307 ALA A CA 5
ATOM 7716 C C . ALA A 1 88 ? 53.735 12.263 9.813 1.00 0.00 307 ALA A C 5
ATOM 7717 O O . ALA A 1 88 ? 54.186 12.803 10.824 1.00 0.00 307 ALA A O 5
ATOM 7724 N N . LEU A 1 89 ? 54.002 11.000 9.462 1.00 0.00 308 LEU A N 5
ATOM 7725 C CA . LEU A 1 89 ? 54.820 10.080 10.266 1.00 0.00 308 LEU A CA 5
ATOM 7726 C C . LEU A 1 89 ? 56.285 10.550 10.338 1.00 0.00 308 LEU A C 5
ATOM 7727 O O . LEU A 1 89 ? 56.853 10.712 11.434 1.00 0.00 308 LEU A O 5
ATOM 7743 N N . ASN A 1 90 ? 56.878 10.798 9.155 1.00 0.00 309 ASN A N 5
ATOM 7744 C CA . ASN A 1 90 ? 58.310 11.104 9.037 1.00 0.00 309 ASN A CA 5
ATOM 7745 C C . ASN A 1 90 ? 58.602 12.509 9.602 1.00 0.00 309 ASN A C 5
ATOM 7746 O O . ASN A 1 90 ? 59.632 12.700 10.253 1.00 0.00 309 ASN A O 5
ATOM 7757 N N . ARG A 1 91 ? 57.671 13.472 9.368 1.00 0.00 310 ARG A N 5
ATOM 7758 C CA . ARG A 1 91 ? 57.810 14.858 9.876 1.00 0.00 310 ARG A CA 5
ATOM 7759 C C . ARG A 1 91 ? 57.705 14.872 11.414 1.00 0.00 310 ARG A C 5
ATOM 7760 O O . ARG A 1 91 ? 58.419 15.626 12.076 1.00 0.00 310 ARG A O 5
ATOM 7781 N N . MET A 1 92 ? 56.815 14.006 11.964 1.00 0.00 311 MET A N 5
ATOM 7782 C CA . MET A 1 92 ? 56.578 13.893 13.411 1.00 0.00 311 MET A CA 5
ATOM 7783 C C . MET A 1 92 ? 57.845 13.420 14.123 1.00 0.00 311 MET A C 5
ATOM 7784 O O . MET A 1 92 ? 58.286 14.031 15.101 1.00 0.00 311 MET A O 5
ATOM 7798 N N . LEU A 1 93 ? 58.442 12.346 13.593 1.00 0.00 312 LEU A N 5
ATOM 7799 C CA . LEU A 1 93 ? 59.618 11.701 14.205 1.00 0.00 312 LEU A CA 5
ATOM 7800 C C . LEU A 1 93 ? 60.919 12.464 13.894 1.00 0.00 312 LEU A C 5
ATOM 7801 O O . LEU A 1 93 ? 61.912 12.303 14.602 1.00 0.00 312 LEU A O 5
ATOM 7817 N N . ALA A 1 94 ? 60.900 13.302 12.843 1.00 0.00 313 ALA A N 5
ATOM 7818 C CA . ALA A 1 94 ? 62.001 14.243 12.544 1.00 0.00 313 ALA A CA 5
ATOM 7819 C C . ALA A 1 94 ? 61.936 15.458 13.495 1.00 0.00 313 ALA A C 5
ATOM 7820 O O . ALA A 1 94 ? 62.964 16.015 13.880 1.00 0.00 313 ALA A O 5
ATOM 7827 N N . SER A 1 95 ? 60.702 15.841 13.876 1.00 0.00 314 SER A N 5
ATOM 7828 C CA . SER A 1 95 ? 60.447 16.960 14.805 1.00 0.00 314 SER A CA 5
ATOM 7829 C C . SER A 1 95 ? 60.743 16.545 16.260 1.00 0.00 314 SER A C 5
ATOM 7830 O O . SER A 1 95 ? 61.166 17.374 17.076 1.00 0.00 314 SER A O 5
ATOM 7838 N N . ARG A 1 96 ? 60.516 15.253 16.568 1.00 0.00 315 ARG A N 5
ATOM 7839 C CA . ARG A 1 96 ? 60.802 14.678 17.897 1.00 0.00 315 ARG A CA 5
ATOM 7840 C C . ARG A 1 96 ? 62.318 14.481 18.086 1.00 0.00 315 ARG A C 5
ATOM 7841 O O . ARG A 1 96 ? 62.914 15.007 19.031 1.00 0.00 315 ARG A O 5
ATOM 7862 N N . GLN A 1 97 ? 62.927 13.721 17.166 1.00 0.00 316 GLN A N 5
ATOM 7863 C CA . GLN A 1 97 ? 64.331 13.291 17.270 1.00 0.00 316 GLN A CA 5
ATOM 7864 C C . GLN A 1 97 ? 65.270 14.374 16.699 1.00 0.00 316 GLN A C 5
ATOM 7865 O O . GLN A 1 97 ? 65.888 15.130 17.452 1.00 0.00 316 GLN A O 5
ATOM 7879 N N . THR A 1 98 ? 65.311 14.463 15.356 1.00 0.00 317 THR A N 5
ATOM 7880 C CA . THR A 1 98 ? 66.245 15.323 14.605 1.00 0.00 317 THR A CA 5
ATOM 7881 C C . THR A 1 98 ? 65.935 15.217 13.103 1.00 0.00 317 THR A C 5
ATOM 7882 O O . THR A 1 98 ? 65.376 14.203 12.648 1.00 0.00 317 THR A O 5
ATOM 7893 N N . THR A 1 99 ? 66.294 16.262 12.328 1.00 0.00 318 THR A N 5
ATOM 7894 C CA . THR A 1 99 ? 66.109 16.277 10.866 1.00 0.00 318 THR A CA 5
ATOM 7895 C C . THR A 1 99 ? 67.299 15.572 10.174 1.00 0.00 318 THR A C 5
ATOM 7896 O O . THR A 1 99 ? 68.067 16.175 9.411 1.00 0.00 318 THR A O 5
ATOM 7907 N N . THR A 1 100 ? 67.459 14.280 10.489 1.00 0.00 319 THR A N 5
ATOM 7908 C CA . THR A 1 100 ? 68.492 13.418 9.898 1.00 0.00 319 THR A CA 5
ATOM 7909 C C . THR A 1 100 ? 67.933 12.755 8.615 1.00 0.00 319 THR A C 5
ATOM 7910 O O . THR A 1 100 ? 66.815 13.081 8.187 1.00 0.00 319 THR A O 5
ATOM 7921 N N . ASN A 1 101 ? 68.712 11.865 7.989 1.00 0.00 320 ASN A N 5
ATOM 7922 C CA . ASN A 1 101 ? 68.245 11.065 6.845 1.00 0.00 320 ASN A CA 5
ATOM 7923 C C . ASN A 1 101 ? 67.507 9.810 7.379 1.00 0.00 320 ASN A C 5
ATOM 7924 O O . ASN A 1 101 ? 68.172 8.793 7.676 1.00 0.00 320 ASN A O 5
ATOM 7936 N N . GLN A 1 1 ? 16.305 22.836 -11.459 1.00 0.00 220 GLN A N 6
ATOM 7937 C CA . GLN A 1 1 ? 15.237 23.707 -10.900 1.00 0.00 220 GLN A CA 6
ATOM 7938 C C . GLN A 1 1 ? 15.008 23.427 -9.396 1.00 0.00 220 GLN A C 6
ATOM 7939 O O . GLN A 1 1 ? 14.312 24.193 -8.719 1.00 0.00 220 GLN A O 6
ATOM 7955 N N . GLY A 1 2 ? 15.594 22.325 -8.887 1.00 0.00 221 GLY A N 6
ATOM 7956 C CA . GLY A 1 2 ? 15.490 21.956 -7.473 1.00 0.00 221 GLY A CA 6
ATOM 7957 C C . GLY A 1 2 ? 15.533 20.445 -7.294 1.00 0.00 221 GLY A C 6
ATOM 7958 O O . GLY A 1 2 ? 14.553 19.760 -7.604 1.00 0.00 221 GLY A O 6
ATOM 7962 N N . LEU A 1 3 ? 16.684 19.927 -6.825 1.00 0.00 222 LEU A N 6
ATOM 7963 C CA . LEU A 1 3 ? 16.918 18.481 -6.603 1.00 0.00 222 LEU A CA 6
ATOM 7964 C C . LEU A 1 3 ? 17.240 18.201 -5.121 1.00 0.00 222 LEU A C 6
ATOM 7965 O O . LEU A 1 3 ? 17.233 19.114 -4.282 1.00 0.00 222 LEU A O 6
ATOM 7981 N N . ASP A 1 4 ? 17.549 16.925 -4.824 1.00 0.00 223 ASP A N 6
ATOM 7982 C CA . ASP A 1 4 ? 17.914 16.457 -3.469 1.00 0.00 223 ASP A CA 6
ATOM 7983 C C . ASP A 1 4 ? 19.440 16.527 -3.251 1.00 0.00 223 ASP A C 6
ATOM 7984 O O . ASP A 1 4 ? 19.977 15.831 -2.382 1.00 0.00 223 ASP A O 6
ATOM 7993 N N . LEU A 1 5 ? 20.124 17.396 -4.032 1.00 0.00 224 LEU A N 6
ATOM 7994 C CA . LEU A 1 5 ? 21.585 17.605 -3.947 1.00 0.00 224 LEU A CA 6
ATOM 7995 C C . LEU A 1 5 ? 22.029 17.966 -2.517 1.00 0.00 224 LEU A C 6
ATOM 7996 O O . LEU A 1 5 ? 23.047 17.469 -2.044 1.00 0.00 224 LEU A O 6
ATOM 8012 N N . GLU A 1 6 ? 21.229 18.825 -1.858 1.00 0.00 225 GLU A N 6
ATOM 8013 C CA . GLU A 1 6 ? 21.454 19.264 -0.469 1.00 0.00 225 GLU A CA 6
ATOM 8014 C C . GLU A 1 6 ? 21.382 18.078 0.508 1.00 0.00 225 GLU A C 6
ATOM 8015 O O . GLU A 1 6 ? 22.305 17.863 1.294 1.00 0.00 225 GLU A O 6
ATOM 8027 N N . SER A 1 7 ? 20.289 17.299 0.396 1.00 0.00 226 SER A N 6
ATOM 8028 C CA . SER A 1 7 ? 20.023 16.127 1.254 1.00 0.00 226 SER A CA 6
ATOM 8029 C C . SER A 1 7 ? 21.131 15.058 1.113 1.00 0.00 226 SER A C 6
ATOM 8030 O O . SER A 1 7 ? 21.440 14.334 2.066 1.00 0.00 226 SER A O 6
ATOM 8038 N N . ALA A 1 8 ? 21.719 14.994 -0.091 1.00 0.00 227 ALA A N 6
ATOM 8039 C CA . ALA A 1 8 ? 22.802 14.062 -0.419 1.00 0.00 227 ALA A CA 6
ATOM 8040 C C . ALA A 1 8 ? 24.136 14.513 0.207 1.00 0.00 227 ALA A C 6
ATOM 8041 O O . ALA A 1 8 ? 24.762 13.757 0.943 1.00 0.00 227 ALA A O 6
ATOM 8048 N N . ARG A 1 9 ? 24.535 15.768 -0.070 1.00 0.00 228 ARG A N 6
ATOM 8049 C CA . ARG A 1 9 ? 25.880 16.286 0.281 1.00 0.00 228 ARG A CA 6
ATOM 8050 C C . ARG A 1 9 ? 26.084 16.436 1.802 1.00 0.00 228 ARG A C 6
ATOM 8051 O O . ARG A 1 9 ? 27.203 16.260 2.287 1.00 0.00 228 ARG A O 6
ATOM 8072 N N . LEU A 1 10 ? 25.006 16.751 2.550 1.00 0.00 229 LEU A N 6
ATOM 8073 C CA . LEU A 1 10 ? 25.088 16.894 4.023 1.00 0.00 229 LEU A CA 6
ATOM 8074 C C . LEU A 1 10 ? 25.377 15.533 4.685 1.00 0.00 229 LEU A C 6
ATOM 8075 O O . LEU A 1 10 ? 26.081 15.460 5.695 1.00 0.00 229 LEU A O 6
ATOM 8091 N N . ALA A 1 11 ? 24.836 14.461 4.075 1.00 0.00 230 ALA A N 6
ATOM 8092 C CA . ALA A 1 11 ? 24.978 13.079 4.563 1.00 0.00 230 ALA A CA 6
ATOM 8093 C C . ALA A 1 11 ? 26.290 12.429 4.068 1.00 0.00 230 ALA A C 6
ATOM 8094 O O . ALA A 1 11 ? 26.935 11.683 4.801 1.00 0.00 230 ALA A O 6
ATOM 8101 N N . SER A 1 12 ? 26.684 12.749 2.824 1.00 0.00 231 SER A N 6
ATOM 8102 C CA . SER A 1 12 ? 27.818 12.095 2.135 1.00 0.00 231 SER A CA 6
ATOM 8103 C C . SER A 1 12 ? 29.159 12.722 2.569 1.00 0.00 231 SER A C 6
ATOM 8104 O O . SER A 1 12 ? 30.079 12.012 2.989 1.00 0.00 231 SER A O 6
ATOM 8112 N N . ALA A 1 13 ? 29.237 14.072 2.489 1.00 0.00 232 ALA A N 6
ATOM 8113 C CA . ALA A 1 13 ? 30.430 14.850 2.912 1.00 0.00 232 ALA A CA 6
ATOM 8114 C C . ALA A 1 13 ? 30.572 14.897 4.451 1.00 0.00 232 ALA A C 6
ATOM 8115 O O . ALA A 1 13 ? 31.549 15.446 4.964 1.00 0.00 232 ALA A O 6
ATOM 8122 N N . ALA A 1 14 ? 29.578 14.327 5.173 1.00 0.00 233 ALA A N 6
ATOM 8123 C CA . ALA A 1 14 ? 29.652 14.105 6.634 1.00 0.00 233 ALA A CA 6
ATOM 8124 C C . ALA A 1 14 ? 30.846 13.194 6.998 1.00 0.00 233 ALA A C 6
ATOM 8125 O O . ALA A 1 14 ? 31.446 13.338 8.069 1.00 0.00 233 ALA A O 6
ATOM 8132 N N . ARG A 1 15 ? 31.162 12.249 6.087 1.00 0.00 234 ARG A N 6
ATOM 8133 C CA . ARG A 1 15 ? 32.367 11.406 6.170 1.00 0.00 234 ARG A CA 6
ATOM 8134 C C . ARG A 1 15 ? 33.495 12.044 5.349 1.00 0.00 234 ARG A C 6
ATOM 8135 O O . ARG A 1 15 ? 33.502 11.963 4.110 1.00 0.00 234 ARG A O 6
ATOM 8156 N N . HIS A 1 16 ? 34.424 12.713 6.044 1.00 0.00 235 HIS A N 6
ATOM 8157 C CA . HIS A 1 16 ? 35.675 13.201 5.446 1.00 0.00 235 HIS A CA 6
ATOM 8158 C C . HIS A 1 16 ? 36.725 12.075 5.550 1.00 0.00 235 HIS A C 6
ATOM 8159 O O . HIS A 1 16 ? 37.499 12.010 6.518 1.00 0.00 235 HIS A O 6
ATOM 8174 N N . ASN A 1 17 ? 36.675 11.145 4.572 1.00 0.00 236 ASN A N 6
ATOM 8175 C CA . ASN A 1 17 ? 37.577 9.970 4.507 1.00 0.00 236 ASN A CA 6
ATOM 8176 C C . ASN A 1 17 ? 39.016 10.431 4.204 1.00 0.00 236 ASN A C 6
ATOM 8177 O O . ASN A 1 17 ? 39.973 10.044 4.895 1.00 0.00 236 ASN A O 6
ATOM 8188 N N . HIS A 1 18 ? 39.141 11.271 3.159 1.00 0.00 237 HIS A N 6
ATOM 8189 C CA . HIS A 1 18 ? 40.401 11.934 2.811 1.00 0.00 237 HIS A CA 6
ATOM 8190 C C . HIS A 1 18 ? 40.623 13.091 3.804 1.00 0.00 237 HIS A C 6
ATOM 8191 O O . HIS A 1 18 ? 40.128 14.210 3.601 1.00 0.00 237 HIS A O 6
ATOM 8206 N N . SER A 1 19 ? 41.323 12.788 4.906 1.00 0.00 238 SER A N 6
ATOM 8207 C CA . SER A 1 19 ? 41.534 13.732 6.009 1.00 0.00 238 SER A CA 6
ATOM 8208 C C . SER A 1 19 ? 42.860 13.434 6.731 1.00 0.00 238 SER A C 6
ATOM 8209 O O . SER A 1 19 ? 43.234 12.266 6.918 1.00 0.00 238 SER A O 6
ATOM 8217 N N . ALA A 1 20 ? 43.543 14.515 7.149 1.00 0.00 239 ALA A N 6
ATOM 8218 C CA . ALA A 1 20 ? 44.771 14.450 7.964 1.00 0.00 239 ALA A CA 6
ATOM 8219 C C . ALA A 1 20 ? 44.458 13.946 9.387 1.00 0.00 239 ALA A C 6
ATOM 8220 O O . ALA A 1 20 ? 45.363 13.515 10.111 1.00 0.00 239 ALA A O 6
ATOM 8227 N N . ASN A 1 21 ? 43.167 14.018 9.771 1.00 0.00 240 ASN A N 6
ATOM 8228 C CA . ASN A 1 21 ? 42.670 13.477 11.046 1.00 0.00 240 ASN A CA 6
ATOM 8229 C C . ASN A 1 21 ? 42.802 11.948 11.082 1.00 0.00 240 ASN A C 6
ATOM 8230 O O . ASN A 1 21 ? 43.216 11.398 12.093 1.00 0.00 240 ASN A O 6
ATOM 8241 N N . GLN A 1 22 ? 42.449 11.291 9.957 1.00 0.00 241 GLN A N 6
ATOM 8242 C CA . GLN A 1 22 ? 42.504 9.814 9.822 1.00 0.00 241 GLN A CA 6
ATOM 8243 C C . GLN A 1 22 ? 43.966 9.318 9.842 1.00 0.00 241 GLN A C 6
ATOM 8244 O O . GLN A 1 22 ? 44.250 8.189 10.253 1.00 0.00 241 GLN A O 6
ATOM 8258 N N . THR A 1 23 ? 44.868 10.195 9.386 1.00 0.00 242 THR A N 6
ATOM 8259 C CA . THR A 1 23 ? 46.312 9.975 9.424 1.00 0.00 242 THR A CA 6
ATOM 8260 C C . THR A 1 23 ? 46.839 9.983 10.874 1.00 0.00 242 THR A C 6
ATOM 8261 O O . THR A 1 23 ? 47.459 9.015 11.307 1.00 0.00 242 THR A O 6
ATOM 8272 N N . ASN A 1 24 ? 46.574 11.088 11.608 1.00 0.00 243 ASN A N 6
ATOM 8273 C CA . ASN A 1 24 ? 47.000 11.257 13.020 1.00 0.00 243 ASN A CA 6
ATOM 8274 C C . ASN A 1 24 ? 46.367 10.175 13.901 1.00 0.00 243 ASN A C 6
ATOM 8275 O O . ASN A 1 24 ? 46.990 9.685 14.849 1.00 0.00 243 ASN A O 6
ATOM 8286 N N . GLU A 1 25 ? 45.117 9.819 13.545 1.00 0.00 244 GLU A N 6
ATOM 8287 C CA . GLU A 1 25 ? 44.378 8.708 14.148 1.00 0.00 244 GLU A CA 6
ATOM 8288 C C . GLU A 1 25 ? 45.163 7.404 13.977 1.00 0.00 244 GLU A C 6
ATOM 8289 O O . GLU A 1 25 ? 45.402 6.707 14.948 1.00 0.00 244 GLU A O 6
ATOM 8301 N N . ALA A 1 26 ? 45.594 7.111 12.740 1.00 0.00 245 ALA A N 6
ATOM 8302 C CA . ALA A 1 26 ? 46.335 5.880 12.432 1.00 0.00 245 ALA A CA 6
ATOM 8303 C C . ALA A 1 26 ? 47.658 5.815 13.213 1.00 0.00 245 ALA A C 6
ATOM 8304 O O . ALA A 1 26 ? 47.921 4.813 13.857 1.00 0.00 245 ALA A O 6
ATOM 8311 N N . LEU A 1 27 ? 48.434 6.915 13.183 1.00 0.00 246 LEU A N 6
ATOM 8312 C CA . LEU A 1 27 ? 49.739 7.030 13.882 1.00 0.00 246 LEU A CA 6
ATOM 8313 C C . LEU A 1 27 ? 49.611 6.664 15.379 1.00 0.00 246 LEU A C 6
ATOM 8314 O O . LEU A 1 27 ? 50.309 5.764 15.874 1.00 0.00 246 LEU A O 6
ATOM 8330 N N . ARG A 1 28 ? 48.675 7.354 16.071 1.00 0.00 247 ARG A N 6
ATOM 8331 C CA . ARG A 1 28 ? 48.456 7.180 17.521 1.00 0.00 247 ARG A CA 6
ATOM 8332 C C . ARG A 1 28 ? 47.924 5.761 17.831 1.00 0.00 247 ARG A C 6
ATOM 8333 O O . ARG A 1 28 ? 48.390 5.138 18.778 1.00 0.00 247 ARG A O 6
ATOM 8354 N N . ARG A 1 29 ? 47.005 5.240 16.979 1.00 0.00 248 ARG A N 6
ATOM 8355 C CA . ARG A 1 29 ? 46.381 3.907 17.171 1.00 0.00 248 ARG A CA 6
ATOM 8356 C C . ARG A 1 29 ? 47.425 2.794 17.092 1.00 0.00 248 ARG A C 6
ATOM 8357 O O . ARG A 1 29 ? 47.386 1.853 17.884 1.00 0.00 248 ARG A O 6
ATOM 8378 N N . LEU A 1 30 ? 48.359 2.927 16.133 1.00 0.00 249 LEU A N 6
ATOM 8379 C CA . LEU A 1 30 ? 49.447 1.953 15.957 1.00 0.00 249 LEU A CA 6
ATOM 8380 C C . LEU A 1 30 ? 50.367 1.983 17.188 1.00 0.00 249 LEU A C 6
ATOM 8381 O O . LEU A 1 30 ? 50.756 0.938 17.701 1.00 0.00 249 LEU A O 6
ATOM 8397 N N . THR A 1 31 ? 50.659 3.200 17.678 1.00 0.00 250 THR A N 6
ATOM 8398 C CA . THR A 1 31 ? 51.468 3.397 18.895 1.00 0.00 250 THR A CA 6
ATOM 8399 C C . THR A 1 31 ? 50.811 2.726 20.134 1.00 0.00 250 THR A C 6
ATOM 8400 O O . THR A 1 31 ? 51.509 2.143 20.977 1.00 0.00 250 THR A O 6
ATOM 8411 N N . GLN A 1 32 ? 49.465 2.781 20.210 1.00 0.00 251 GLN A N 6
ATOM 8412 C CA . GLN A 1 32 ? 48.709 2.254 21.370 1.00 0.00 251 GLN A CA 6
ATOM 8413 C C . GLN A 1 32 ? 48.471 0.739 21.245 1.00 0.00 251 GLN A C 6
ATOM 8414 O O . GLN A 1 32 ? 48.286 0.054 22.259 1.00 0.00 251 GLN A O 6
ATOM 8428 N N . GLU A 1 33 ? 48.462 0.218 20.000 1.00 0.00 252 GLU A N 6
ATOM 8429 C CA . GLU A 1 33 ? 48.197 -1.212 19.749 1.00 0.00 252 GLU A CA 6
ATOM 8430 C C . GLU A 1 33 ? 49.478 -2.039 19.956 1.00 0.00 252 GLU A C 6
ATOM 8431 O O . GLU A 1 33 ? 49.402 -3.230 20.263 1.00 0.00 252 GLU A O 6
ATOM 8443 N N . GLY A 1 34 ? 50.657 -1.393 19.788 1.00 0.00 253 GLY A N 6
ATOM 8444 C CA . GLY A 1 34 ? 51.951 -2.045 20.052 1.00 0.00 253 GLY A CA 6
ATOM 8445 C C . GLY A 1 34 ? 52.984 -1.847 18.951 1.00 0.00 253 GLY A C 6
ATOM 8446 O O . GLY A 1 34 ? 54.110 -2.339 19.076 1.00 0.00 253 GLY A O 6
ATOM 8450 N N . VAL A 1 35 ? 52.612 -1.151 17.864 1.00 0.00 254 VAL A N 6
ATOM 8451 C CA . VAL A 1 35 ? 53.549 -0.821 16.766 1.00 0.00 254 VAL A CA 6
ATOM 8452 C C . VAL A 1 35 ? 54.417 0.385 17.174 1.00 0.00 254 VAL A C 6
ATOM 8453 O O . VAL A 1 35 ? 53.880 1.428 17.568 1.00 0.00 254 VAL A O 6
ATOM 8466 N N . ASP A 1 36 ? 55.749 0.221 17.084 1.00 0.00 255 ASP A N 6
ATOM 8467 C CA . ASP A 1 36 ? 56.714 1.279 17.437 1.00 0.00 255 ASP A CA 6
ATOM 8468 C C . ASP A 1 36 ? 56.787 2.308 16.304 1.00 0.00 255 ASP A C 6
ATOM 8469 O O . ASP A 1 36 ? 56.914 1.921 15.153 1.00 0.00 255 ASP A O 6
ATOM 8478 N N . MET A 1 37 ? 56.718 3.607 16.655 1.00 0.00 256 MET A N 6
ATOM 8479 C CA . MET A 1 37 ? 56.718 4.740 15.698 1.00 0.00 256 MET A CA 6
ATOM 8480 C C . MET A 1 37 ? 57.911 4.685 14.719 1.00 0.00 256 MET A C 6
ATOM 8481 O O . MET A 1 37 ? 57.748 4.906 13.517 1.00 0.00 256 MET A O 6
ATOM 8495 N N . GLU A 1 38 ? 59.094 4.361 15.268 1.00 0.00 257 GLU A N 6
ATOM 8496 C CA . GLU A 1 38 ? 60.375 4.377 14.531 1.00 0.00 257 GLU A CA 6
ATOM 8497 C C . GLU A 1 38 ? 60.434 3.228 13.510 1.00 0.00 257 GLU A C 6
ATOM 8498 O O . GLU A 1 38 ? 60.842 3.420 12.360 1.00 0.00 257 GLU A O 6
ATOM 8510 N N . ARG A 1 39 ? 59.985 2.041 13.958 1.00 0.00 258 ARG A N 6
ATOM 8511 C CA . ARG A 1 39 ? 60.036 0.795 13.164 1.00 0.00 258 ARG A CA 6
ATOM 8512 C C . ARG A 1 39 ? 58.953 0.816 12.075 1.00 0.00 258 ARG A C 6
ATOM 8513 O O . ARG A 1 39 ? 59.171 0.352 10.953 1.00 0.00 258 ARG A O 6
ATOM 8534 N N . LEU A 1 40 ? 57.796 1.373 12.461 1.00 0.00 259 LEU A N 6
ATOM 8535 C CA . LEU A 1 40 ? 56.685 1.718 11.562 1.00 0.00 259 LEU A CA 6
ATOM 8536 C C . LEU A 1 40 ? 57.194 2.621 10.429 1.00 0.00 259 LEU A C 6
ATOM 8537 O O . LEU A 1 40 ? 56.980 2.309 9.267 1.00 0.00 259 LEU A O 6
ATOM 8553 N N . ARG A 1 41 ? 57.909 3.700 10.796 1.00 0.00 260 ARG A N 6
ATOM 8554 C CA . ARG A 1 41 ? 58.402 4.713 9.844 1.00 0.00 260 ARG A CA 6
ATOM 8555 C C . ARG A 1 41 ? 59.390 4.106 8.842 1.00 0.00 260 ARG A C 6
ATOM 8556 O O . ARG A 1 41 ? 59.313 4.391 7.638 1.00 0.00 260 ARG A O 6
ATOM 8577 N N . THR A 1 42 ? 60.312 3.279 9.356 1.00 0.00 261 THR A N 6
ATOM 8578 C CA . THR A 1 42 ? 61.332 2.615 8.537 1.00 0.00 261 THR A CA 6
ATOM 8579 C C . THR A 1 42 ? 60.675 1.672 7.509 1.00 0.00 261 THR A C 6
ATOM 8580 O O . THR A 1 42 ? 60.974 1.732 6.315 1.00 0.00 261 THR A O 6
ATOM 8591 N N . SER A 1 43 ? 59.742 0.838 7.998 1.00 0.00 262 SER A N 6
ATOM 8592 C CA . SER A 1 43 ? 59.107 -0.230 7.205 1.00 0.00 262 SER A CA 6
ATOM 8593 C C . SER A 1 43 ? 58.055 0.341 6.221 1.00 0.00 262 SER A C 6
ATOM 8594 O O . SER A 1 43 ? 57.761 -0.273 5.181 1.00 0.00 262 SER A O 6
ATOM 8602 N N . LEU A 1 44 ? 57.515 1.529 6.561 1.00 0.00 263 LEU A N 6
ATOM 8603 C CA . LEU A 1 44 ? 56.537 2.254 5.728 1.00 0.00 263 LEU A CA 6
ATOM 8604 C C . LEU A 1 44 ? 57.290 2.907 4.550 1.00 0.00 263 LEU A C 6
ATOM 8605 O O . LEU A 1 44 ? 56.882 2.777 3.385 1.00 0.00 263 LEU A O 6
ATOM 8621 N N . GLY A 1 45 ? 58.398 3.599 4.890 1.00 0.00 264 GLY A N 6
ATOM 8622 C CA . GLY A 1 45 ? 59.260 4.260 3.905 1.00 0.00 264 GLY A CA 6
ATOM 8623 C C . GLY A 1 45 ? 59.922 3.270 2.949 1.00 0.00 264 GLY A C 6
ATOM 8624 O O . GLY A 1 45 ? 60.155 3.592 1.782 1.00 0.00 264 GLY A O 6
ATOM 8628 N N . ARG A 1 46 ? 60.212 2.057 3.475 1.00 0.00 265 ARG A N 6
ATOM 8629 C CA . ARG A 1 46 ? 60.707 0.906 2.690 1.00 0.00 265 ARG A CA 6
ATOM 8630 C C . ARG A 1 46 ? 59.738 0.576 1.545 1.00 0.00 265 ARG A C 6
ATOM 8631 O O . ARG A 1 46 ? 60.151 0.484 0.390 1.00 0.00 265 ARG A O 6
ATOM 8652 N N . TYR A 1 47 ? 58.448 0.432 1.897 1.00 0.00 266 TYR A N 6
ATOM 8653 C CA . TYR A 1 47 ? 57.392 0.045 0.948 1.00 0.00 266 TYR A CA 6
ATOM 8654 C C . TYR A 1 47 ? 57.292 1.058 -0.216 1.00 0.00 266 TYR A C 6
ATOM 8655 O O . TYR A 1 47 ? 57.227 0.666 -1.381 1.00 0.00 266 TYR A O 6
ATOM 8673 N N . ILE A 1 48 ? 57.309 2.357 0.132 1.00 0.00 267 ILE A N 6
ATOM 8674 C CA . ILE A 1 48 ? 57.108 3.462 -0.833 1.00 0.00 267 ILE A CA 6
ATOM 8675 C C . ILE A 1 48 ? 58.339 3.644 -1.745 1.00 0.00 267 ILE A C 6
ATOM 8676 O O . ILE A 1 48 ? 58.203 3.923 -2.945 1.00 0.00 267 ILE A O 6
ATOM 8692 N N . MET A 1 49 ? 59.540 3.456 -1.164 1.00 0.00 268 MET A N 6
ATOM 8693 C CA . MET A 1 49 ? 60.818 3.551 -1.909 1.00 0.00 268 MET A CA 6
ATOM 8694 C C . MET A 1 49 ? 61.095 2.215 -2.665 1.00 0.00 268 MET A C 6
ATOM 8695 O O . MET A 1 49 ? 62.159 2.036 -3.252 1.00 0.00 268 MET A O 6
ATOM 8709 N N . SER A 1 50 ? 60.111 1.287 -2.618 1.00 0.00 269 SER A N 6
ATOM 8710 C CA . SER A 1 50 ? 60.081 0.032 -3.402 1.00 0.00 269 SER A CA 6
ATOM 8711 C C . SER A 1 50 ? 61.072 -1.026 -2.871 1.00 0.00 269 SER A C 6
ATOM 8712 O O . SER A 1 50 ? 61.343 -2.018 -3.552 1.00 0.00 269 SER A O 6
ATOM 8720 N N . LEU A 1 51 ? 61.590 -0.816 -1.646 1.00 0.00 270 LEU A N 6
ATOM 8721 C CA . LEU A 1 51 ? 62.407 -1.817 -0.921 1.00 0.00 270 LEU A CA 6
ATOM 8722 C C . LEU A 1 51 ? 61.497 -2.933 -0.349 1.00 0.00 270 LEU A C 6
ATOM 8723 O O . LEU A 1 51 ? 60.326 -3.052 -0.745 1.00 0.00 270 LEU A O 6
ATOM 8739 N N . GLU A 1 52 ? 62.063 -3.761 0.558 1.00 0.00 271 GLU A N 6
ATOM 8740 C CA . GLU A 1 52 ? 61.328 -4.84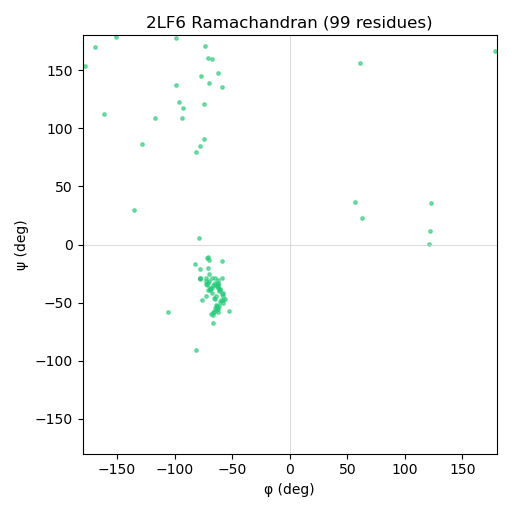3 1.243 1.00 0.00 271 GLU A CA 6
ATOM 8741 C C . GLU A 1 52 ? 60.036 -4.293 1.904 1.00 0.00 271 GLU A C 6
ATOM 8742 O O . GLU A 1 52 ? 60.101 -3.279 2.602 1.00 0.00 271 GLU A O 6
ATOM 8754 N N . PRO A 1 53 ? 58.849 -4.943 1.695 1.00 0.00 272 PRO A N 6
ATOM 8755 C CA . PRO A 1 53 ? 57.556 -4.425 2.205 1.00 0.00 272 PRO A CA 6
ATOM 8756 C C . PRO A 1 53 ? 57.449 -4.519 3.743 1.00 0.00 272 PRO A C 6
ATOM 8757 O O . PRO A 1 53 ? 58.338 -5.064 4.418 1.00 0.00 272 PRO A O 6
ATOM 8768 N N . LEU A 1 54 ? 56.351 -3.983 4.275 1.00 0.00 273 LEU A N 6
ATOM 8769 C CA . LEU A 1 54 ? 56.065 -4.007 5.714 1.00 0.00 273 LEU A CA 6
ATOM 8770 C C . LEU A 1 54 ? 55.528 -5.397 6.158 1.00 0.00 273 LEU A C 6
ATOM 8771 O O . LEU A 1 54 ? 54.938 -6.114 5.334 1.00 0.00 273 LEU A O 6
ATOM 8787 N N . PRO A 1 55 ? 55.770 -5.815 7.454 1.00 0.00 274 PRO A N 6
ATOM 8788 C CA . PRO A 1 55 ? 55.282 -7.115 7.990 1.00 0.00 274 PRO A CA 6
ATOM 8789 C C . PRO A 1 55 ? 53.735 -7.162 8.073 1.00 0.00 274 PRO A C 6
ATOM 8790 O O . PRO A 1 55 ? 53.084 -6.106 8.016 1.00 0.00 274 PRO A O 6
ATOM 8801 N N . PRO A 1 56 ? 53.119 -8.383 8.232 1.00 0.00 275 PRO A N 6
ATOM 8802 C CA . PRO A 1 56 ? 51.646 -8.525 8.391 1.00 0.00 275 PRO A CA 6
ATOM 8803 C C . PRO A 1 56 ? 51.125 -7.840 9.673 1.00 0.00 275 PRO A C 6
ATOM 8804 O O . PRO A 1 56 ? 49.927 -7.649 9.818 1.00 0.00 275 PRO A O 6
ATOM 8815 N N . ASP A 1 57 ? 52.057 -7.507 10.588 1.00 0.00 276 ASP A N 6
ATOM 8816 C CA . ASP A 1 57 ? 51.793 -6.730 11.812 1.00 0.00 276 ASP A CA 6
ATOM 8817 C C . ASP A 1 57 ? 51.387 -5.290 11.444 1.00 0.00 276 ASP A C 6
ATOM 8818 O O . ASP A 1 57 ? 50.352 -4.781 11.893 1.00 0.00 276 ASP A O 6
ATOM 8827 N N . LEU A 1 58 ? 52.221 -4.660 10.598 1.00 0.00 277 LEU A N 6
ATOM 8828 C CA . LEU A 1 58 ? 51.992 -3.296 10.081 1.00 0.00 277 LEU A CA 6
ATOM 8829 C C . LEU A 1 58 ? 50.772 -3.261 9.149 1.00 0.00 277 LEU A C 6
ATOM 8830 O O . LEU A 1 58 ? 50.024 -2.273 9.133 1.00 0.00 277 LEU A O 6
ATOM 8846 N N . ARG A 1 59 ? 50.597 -4.348 8.377 1.00 0.00 278 ARG A N 6
ATOM 8847 C CA . ARG A 1 59 ? 49.472 -4.491 7.449 1.00 0.00 278 ARG A CA 6
ATOM 8848 C C . ARG A 1 59 ? 48.136 -4.491 8.210 1.00 0.00 278 ARG A C 6
ATOM 8849 O O . ARG A 1 59 ? 47.266 -3.669 7.930 1.00 0.00 278 ARG A O 6
ATOM 8870 N N . ARG A 1 60 ? 48.007 -5.414 9.191 1.00 0.00 279 ARG A N 6
ATOM 8871 C CA . ARG A 1 60 ? 46.772 -5.577 9.983 1.00 0.00 279 ARG A CA 6
ATOM 8872 C C . ARG A 1 60 ? 46.472 -4.313 10.811 1.00 0.00 279 ARG A C 6
ATOM 8873 O O . ARG A 1 60 ? 45.319 -3.959 10.973 1.00 0.00 279 ARG A O 6
ATOM 8894 N N . ALA A 1 61 ? 47.537 -3.648 11.310 1.00 0.00 280 ALA A N 6
ATOM 8895 C CA . ALA A 1 61 ? 47.438 -2.420 12.124 1.00 0.00 280 ALA A CA 6
ATOM 8896 C C . ALA A 1 61 ? 46.773 -1.276 11.323 1.00 0.00 280 ALA A C 6
ATOM 8897 O O . ALA A 1 61 ? 45.741 -0.708 11.741 1.00 0.00 280 ALA A O 6
ATOM 8904 N N . LEU A 1 62 ? 47.366 -0.988 10.153 1.00 0.00 281 LEU A N 6
ATOM 8905 C CA . LEU A 1 62 ? 46.889 0.055 9.224 1.00 0.00 281 LEU A CA 6
ATOM 8906 C C . LEU A 1 62 ? 45.447 -0.217 8.764 1.00 0.00 281 LEU A C 6
ATOM 8907 O O . LEU A 1 62 ? 44.605 0.682 8.793 1.00 0.00 281 LEU A O 6
ATOM 8923 N N . GLU A 1 63 ? 45.193 -1.464 8.340 1.00 0.00 282 GLU A N 6
ATOM 8924 C CA . GLU A 1 63 ? 43.872 -1.922 7.852 1.00 0.00 282 GLU A CA 6
ATOM 8925 C C . GLU A 1 63 ? 42.808 -1.906 8.969 1.00 0.00 282 GLU A C 6
ATOM 8926 O O . GLU A 1 63 ? 41.614 -1.734 8.696 1.00 0.00 282 GLU A O 6
ATOM 8938 N N . SER A 1 64 ? 43.256 -2.076 10.221 1.00 0.00 283 SER A N 6
ATOM 8939 C CA . SER A 1 64 ? 42.376 -2.037 11.399 1.00 0.00 283 SER A CA 6
ATOM 8940 C C . SER A 1 64 ? 41.962 -0.588 11.716 1.00 0.00 283 SER A C 6
ATOM 8941 O O . SER A 1 64 ? 40.914 -0.360 12.335 1.00 0.00 283 SER A O 6
ATOM 8949 N N . VAL A 1 65 ? 42.803 0.389 11.303 1.00 0.00 284 VAL A N 6
ATOM 8950 C CA . VAL A 1 65 ? 42.403 1.814 11.285 1.00 0.00 284 VAL A CA 6
ATOM 8951 C C . VAL A 1 65 ? 41.492 2.105 10.065 1.00 0.00 284 VAL A C 6
ATOM 8952 O O . VAL A 1 65 ? 40.514 2.851 10.173 1.00 0.00 284 VAL A O 6
ATOM 8965 N N . GLY A 1 66 ? 41.823 1.486 8.916 1.00 0.00 285 GLY A N 6
ATOM 8966 C CA . GLY A 1 66 ? 41.088 1.685 7.657 1.00 0.00 285 GLY A CA 6
ATOM 8967 C C . GLY A 1 66 ? 41.987 2.021 6.473 1.00 0.00 285 GLY A C 6
ATOM 8968 O O . GLY A 1 66 ? 41.517 2.040 5.326 1.00 0.00 285 GLY A O 6
ATOM 8972 N N . ILE A 1 67 ? 43.281 2.286 6.737 1.00 0.00 286 ILE A N 6
ATOM 8973 C CA . ILE A 1 67 ? 44.270 2.590 5.686 1.00 0.00 286 ILE A CA 6
ATOM 8974 C C . ILE A 1 67 ? 44.862 1.276 5.151 1.00 0.00 286 ILE A C 6
ATOM 8975 O O . ILE A 1 67 ? 45.554 0.572 5.882 1.00 0.00 286 ILE A O 6
ATOM 8991 N N . ASN A 1 68 ? 44.583 0.933 3.887 1.00 0.00 287 ASN A N 6
ATOM 8992 C CA . ASN A 1 68 ? 45.190 -0.252 3.262 1.00 0.00 287 ASN A CA 6
ATOM 8993 C C . ASN A 1 68 ? 46.648 0.097 2.866 1.00 0.00 287 ASN A C 6
ATOM 8994 O O . ASN A 1 68 ? 46.838 1.093 2.177 1.00 0.00 287 ASN A O 6
ATOM 9005 N N . PRO A 1 69 ? 47.688 -0.659 3.351 1.00 0.00 288 PRO A N 6
ATOM 9006 C CA . PRO A 1 69 ? 49.108 -0.405 2.991 1.00 0.00 288 PRO A CA 6
ATOM 9007 C C . PRO A 1 69 ? 49.455 -0.796 1.535 1.00 0.00 288 PRO A C 6
ATOM 9008 O O . PRO A 1 69 ? 50.162 -0.051 0.837 1.00 0.00 288 PRO A O 6
ATOM 9019 N N . PHE A 1 70 ? 48.932 -1.955 1.083 1.00 0.00 289 PHE A N 6
ATOM 9020 C CA . PHE A 1 70 ? 49.325 -2.585 -0.191 1.00 0.00 289 PHE A CA 6
ATOM 9021 C C . PHE A 1 70 ? 48.543 -1.997 -1.378 1.00 0.00 289 PHE A C 6
ATOM 9022 O O . PHE A 1 70 ? 47.428 -2.429 -1.688 1.00 0.00 289 PHE A O 6
ATOM 9039 N N . ILE A 1 71 ? 49.138 -0.969 -2.010 1.00 0.00 290 ILE A N 6
ATOM 9040 C CA . ILE A 1 71 ? 48.612 -0.334 -3.234 1.00 0.00 290 ILE A CA 6
ATOM 9041 C C . ILE A 1 71 ? 49.429 -0.812 -4.464 1.00 0.00 290 ILE A C 6
ATOM 9042 O O . ILE A 1 71 ? 50.666 -0.852 -4.395 1.00 0.00 290 ILE A O 6
ATOM 9058 N N . PRO A 1 72 ? 48.748 -1.192 -5.595 1.00 0.00 291 PRO A N 6
ATOM 9059 C CA . PRO A 1 72 ? 49.420 -1.637 -6.845 1.00 0.00 291 PRO A CA 6
ATOM 9060 C C . PRO A 1 72 ? 50.258 -0.531 -7.541 1.00 0.00 291 PRO A C 6
ATOM 9061 O O . PRO A 1 72 ? 50.069 0.678 -7.312 1.00 0.00 291 PRO A O 6
ATOM 9072 N N . GLU A 1 73 ? 51.154 -0.993 -8.432 1.00 0.00 292 GLU A N 6
ATOM 9073 C CA . GLU A 1 73 ? 52.161 -0.150 -9.124 1.00 0.00 292 GLU A CA 6
ATOM 9074 C C . GLU A 1 73 ? 51.563 0.630 -10.322 1.00 0.00 292 GLU A C 6
ATOM 9075 O O . GLU A 1 73 ? 52.273 1.399 -10.983 1.00 0.00 292 GLU A O 6
ATOM 9087 N N . GLU A 1 74 ? 50.256 0.438 -10.572 1.00 0.00 293 GLU A N 6
ATOM 9088 C CA . GLU A 1 74 ? 49.489 1.238 -11.548 1.00 0.00 293 GLU A CA 6
ATOM 9089 C C . GLU A 1 74 ? 49.310 2.692 -11.040 1.00 0.00 293 GLU A C 6
ATOM 9090 O O . GLU A 1 74 ? 49.252 3.629 -11.842 1.00 0.00 293 GLU A O 6
ATOM 9102 N N . LEU A 1 75 ? 49.212 2.866 -9.699 1.00 0.00 294 LEU A N 6
ATOM 9103 C CA . LEU A 1 75 ? 49.244 4.209 -9.056 1.00 0.00 294 LEU A CA 6
ATOM 9104 C C . LEU A 1 75 ? 50.705 4.694 -8.903 1.00 0.00 294 LEU A C 6
ATOM 9105 O O . LEU A 1 75 ? 50.938 5.880 -8.654 1.00 0.00 294 LEU A O 6
ATOM 9121 N N . SER A 1 76 ? 51.661 3.735 -9.013 1.00 0.00 295 SER A N 6
ATOM 9122 C CA . SER A 1 76 ? 53.118 3.958 -8.842 1.00 0.00 295 SER A CA 6
ATOM 9123 C C . SER A 1 76 ? 53.453 4.474 -7.427 1.00 0.00 295 SER A C 6
ATOM 9124 O O . SER A 1 76 ? 54.496 5.107 -7.217 1.00 0.00 295 SER A O 6
ATOM 9132 N N . LEU A 1 77 ? 52.557 4.152 -6.460 1.00 0.00 296 LEU A N 6
ATOM 9133 C CA . LEU A 1 77 ? 52.646 4.588 -5.051 1.00 0.00 296 LEU A CA 6
ATOM 9134 C C . LEU A 1 77 ? 52.642 6.120 -4.930 1.00 0.00 296 LEU A C 6
ATOM 9135 O O . LEU A 1 77 ? 53.239 6.684 -4.010 1.00 0.00 296 LEU A O 6
ATOM 9151 N N . VAL A 1 78 ? 51.910 6.783 -5.846 1.00 0.00 297 VAL A N 6
ATOM 9152 C CA . VAL A 1 78 ? 51.689 8.241 -5.807 1.00 0.00 297 VAL A CA 6
ATOM 9153 C C . VAL A 1 78 ? 50.297 8.524 -5.216 1.00 0.00 297 VAL A C 6
ATOM 9154 O O . VAL A 1 78 ? 50.182 9.088 -4.142 1.00 0.00 297 VAL A O 6
ATOM 9167 N N . ASP A 1 79 ? 49.243 8.051 -5.899 1.00 0.00 298 ASP A N 6
ATOM 9168 C CA . ASP A 1 79 ? 47.829 8.337 -5.531 1.00 0.00 298 ASP A CA 6
ATOM 9169 C C . ASP A 1 79 ? 47.338 7.452 -4.335 1.00 0.00 298 ASP A C 6
ATOM 9170 O O . ASP A 1 79 ? 46.162 7.480 -3.962 1.00 0.00 298 ASP A O 6
ATOM 9179 N N . HIS A 1 80 ? 48.260 6.689 -3.715 1.00 0.00 299 HIS A N 6
ATOM 9180 C CA . HIS A 1 80 ? 47.942 5.816 -2.557 1.00 0.00 299 HIS A CA 6
ATOM 9181 C C . HIS A 1 80 ? 47.477 6.640 -1.318 1.00 0.00 299 HIS A C 6
ATOM 9182 O O . HIS A 1 80 ? 48.026 7.718 -1.066 1.00 0.00 299 HIS A O 6
ATOM 9197 N N . PRO A 1 81 ? 46.460 6.146 -0.521 1.00 0.00 300 PRO A N 6
ATOM 9198 C CA . PRO A 1 81 ? 45.999 6.830 0.734 1.00 0.00 300 PRO A CA 6
ATOM 9199 C C . PRO A 1 81 ? 47.114 6.907 1.807 1.00 0.00 300 PRO A C 6
ATOM 9200 O O . PRO A 1 81 ? 47.099 7.779 2.689 1.00 0.00 300 PRO A O 6
ATOM 9211 N N . VAL A 1 82 ? 48.095 5.995 1.669 1.00 0.00 301 VAL A N 6
ATOM 9212 C CA . VAL A 1 82 ? 49.240 5.848 2.587 1.00 0.00 301 VAL A CA 6
ATOM 9213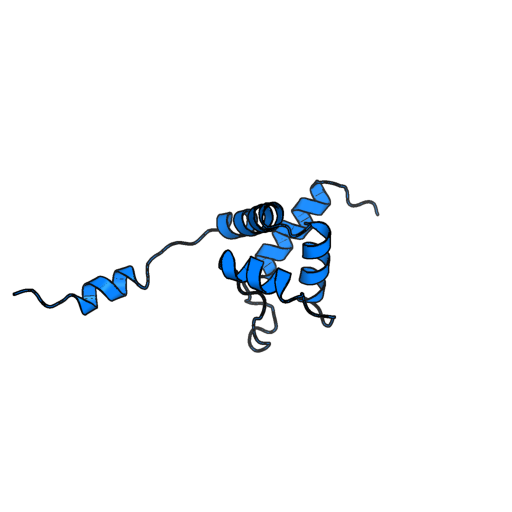 C C . VAL A 1 82 ? 50.229 7.039 2.453 1.00 0.00 301 VAL A C 6
ATOM 9214 O O . VAL A 1 82 ? 51.153 7.171 3.255 1.00 0.00 301 VAL A O 6
ATOM 9227 N N . LEU A 1 83 ? 50.028 7.895 1.421 1.00 0.00 302 LEU A N 6
ATOM 9228 C CA . LEU A 1 83 ? 50.862 9.097 1.195 1.00 0.00 302 LEU A CA 6
ATOM 9229 C C . LEU A 1 83 ? 50.726 10.055 2.395 1.00 0.00 302 LEU A C 6
ATOM 9230 O O . LEU A 1 83 ? 51.728 10.453 2.982 1.00 0.00 302 LEU A O 6
ATOM 9246 N N . ASN A 1 84 ? 49.463 10.395 2.730 1.00 0.00 303 ASN A N 6
ATOM 9247 C CA . ASN A 1 84 ? 49.118 11.305 3.851 1.00 0.00 303 ASN A CA 6
ATOM 9248 C C . ASN A 1 84 ? 49.729 10.789 5.163 1.00 0.00 303 ASN A C 6
ATOM 9249 O O . ASN A 1 84 ? 50.352 11.545 5.935 1.00 0.00 303 ASN A O 6
ATOM 9260 N N . PHE A 1 85 ? 49.553 9.464 5.352 1.00 0.00 304 PHE A N 6
ATOM 9261 C CA . PHE A 1 85 ? 50.016 8.731 6.524 1.00 0.00 304 PHE A CA 6
ATOM 9262 C C . PHE A 1 85 ? 51.538 8.871 6.700 1.00 0.00 304 PHE A C 6
ATOM 9263 O O . PHE A 1 85 ? 51.998 9.376 7.723 1.00 0.00 304 PHE A O 6
ATOM 9280 N N . SER A 1 86 ? 52.283 8.422 5.674 1.00 0.00 305 SER A N 6
ATOM 9281 C CA . SER A 1 86 ? 53.747 8.432 5.640 1.00 0.00 305 SER A CA 6
ATOM 9282 C C . SER A 1 86 ? 54.314 9.841 5.831 1.00 0.00 305 SER A C 6
ATOM 9283 O O . SER A 1 86 ? 55.256 10.013 6.594 1.00 0.00 305 SER A O 6
ATOM 9291 N N . ALA A 1 87 ? 53.720 10.820 5.117 1.00 0.00 306 ALA A N 6
ATOM 9292 C CA . ALA A 1 87 ? 54.153 12.232 5.121 1.00 0.00 306 ALA A CA 6
ATOM 9293 C C . ALA A 1 87 ? 54.219 12.757 6.555 1.00 0.00 306 ALA A C 6
ATOM 9294 O O . ALA A 1 87 ? 55.294 13.172 7.033 1.00 0.00 306 ALA A O 6
ATOM 9301 N N . ALA A 1 88 ? 53.064 12.636 7.247 1.00 0.00 307 ALA A N 6
ATOM 9302 C CA . ALA A 1 88 ? 52.916 13.070 8.640 1.00 0.00 307 ALA A CA 6
ATOM 9303 C C . ALA A 1 88 ? 53.829 12.273 9.569 1.00 0.00 307 ALA A C 6
ATOM 9304 O O . ALA A 1 88 ? 54.401 12.836 10.476 1.00 0.00 307 ALA A O 6
ATOM 9311 N N . LEU A 1 89 ? 53.975 10.974 9.286 1.00 0.00 308 LEU A N 6
ATOM 9312 C CA . LEU A 1 89 ? 54.769 10.025 10.091 1.00 0.00 308 LEU A CA 6
ATOM 9313 C C . LEU A 1 89 ? 56.265 10.412 10.150 1.00 0.00 308 LEU A C 6
ATOM 9314 O O . LEU A 1 89 ? 56.826 10.609 11.250 1.00 0.00 308 LEU A O 6
ATOM 9330 N N . ASN A 1 90 ? 56.897 10.535 8.967 1.00 0.00 309 ASN A N 6
ATOM 9331 C CA . ASN A 1 90 ? 58.347 10.758 8.872 1.00 0.00 309 ASN A CA 6
ATOM 9332 C C . ASN A 1 90 ? 58.700 12.185 9.326 1.00 0.00 309 ASN A C 6
ATOM 9333 O O . ASN A 1 90 ? 59.741 12.388 9.954 1.00 0.00 309 ASN A O 6
ATOM 9344 N N . ARG A 1 91 ? 57.807 13.169 9.027 1.00 0.00 310 ARG A N 6
ATOM 9345 C CA . ARG A 1 91 ? 58.021 14.575 9.453 1.00 0.00 310 ARG A CA 6
ATOM 9346 C C . ARG A 1 91 ? 57.782 14.728 10.973 1.00 0.00 310 ARG A C 6
ATOM 9347 O O . ARG A 1 91 ? 58.364 15.604 11.601 1.00 0.00 310 ARG A O 6
ATOM 9368 N N . MET A 1 92 ? 56.910 13.857 11.542 1.00 0.00 311 MET A N 6
ATOM 9369 C CA . MET A 1 92 ? 56.580 13.844 12.990 1.00 0.00 311 MET A CA 6
ATOM 9370 C C . MET A 1 92 ? 57.790 13.416 13.816 1.00 0.00 311 MET A C 6
ATOM 9371 O O . MET A 1 92 ? 58.118 14.050 14.824 1.00 0.00 311 MET A O 6
ATOM 9385 N N . LEU A 1 93 ? 58.441 12.324 13.376 1.00 0.00 312 LEU A N 6
ATOM 9386 C CA . LEU A 1 93 ? 59.638 11.799 14.054 1.00 0.00 312 LEU A CA 6
ATOM 9387 C C . LEU A 1 93 ? 60.856 12.702 13.797 1.00 0.00 312 LEU A C 6
ATOM 9388 O O . LEU A 1 93 ? 61.709 12.844 14.669 1.00 0.00 312 LEU A O 6
ATOM 9404 N N . ALA A 1 94 ? 60.908 13.315 12.596 1.00 0.00 313 ALA A N 6
ATOM 9405 C CA . ALA A 1 94 ? 61.930 14.329 12.251 1.00 0.00 313 ALA A CA 6
ATOM 9406 C C . ALA A 1 94 ? 61.741 15.605 13.097 1.00 0.00 313 ALA A C 6
ATOM 9407 O O . ALA A 1 94 ? 62.708 16.306 13.383 1.00 0.00 313 ALA A O 6
ATOM 9414 N N . SER A 1 95 ? 60.479 15.880 13.489 1.00 0.00 314 SER A N 6
ATOM 9415 C CA . SER A 1 95 ? 60.122 17.020 14.351 1.00 0.00 314 SER A CA 6
ATOM 9416 C C . SER A 1 95 ? 60.516 16.732 15.813 1.00 0.00 314 SER A C 6
ATOM 9417 O O . SER A 1 95 ? 60.980 17.632 16.522 1.00 0.00 314 SER A O 6
ATOM 9425 N N . ARG A 1 96 ? 60.316 15.461 16.244 1.00 0.00 315 ARG A N 6
ATOM 9426 C CA . ARG A 1 96 ? 60.709 14.987 17.590 1.00 0.00 315 ARG A CA 6
ATOM 9427 C C . ARG A 1 96 ? 62.233 15.095 17.767 1.00 0.00 315 ARG A C 6
ATOM 9428 O O . ARG A 1 96 ? 62.725 15.582 18.796 1.00 0.00 315 ARG A O 6
ATOM 9449 N N . GLN A 1 97 ? 62.963 14.642 16.734 1.00 0.00 316 GLN A N 6
ATOM 9450 C CA . GLN A 1 97 ? 64.426 14.695 16.697 1.00 0.00 316 GLN A CA 6
ATOM 9451 C C . GLN A 1 97 ? 64.878 16.116 16.318 1.00 0.00 316 GLN A C 6
ATOM 9452 O O . GLN A 1 97 ? 64.948 16.468 15.132 1.00 0.00 316 GLN A O 6
ATOM 9466 N N . THR A 1 98 ? 65.131 16.940 17.347 1.00 0.00 317 THR A N 6
ATOM 9467 C CA . THR A 1 98 ? 65.590 18.321 17.170 1.00 0.00 317 THR A CA 6
ATOM 9468 C C . THR A 1 98 ? 67.075 18.324 16.748 1.00 0.00 317 THR A C 6
ATOM 9469 O O . THR A 1 98 ? 67.985 18.367 17.590 1.00 0.00 317 THR A O 6
ATOM 9480 N N . THR A 1 99 ? 67.289 18.212 15.432 1.00 0.00 318 THR A N 6
ATOM 9481 C CA . THR A 1 99 ? 68.617 18.123 14.814 1.00 0.00 318 THR A CA 6
ATOM 9482 C C . THR A 1 99 ? 68.561 18.676 13.377 1.00 0.00 318 THR A C 6
ATOM 9483 O O . THR A 1 99 ? 67.491 18.706 12.748 1.00 0.00 318 THR A O 6
ATOM 9494 N N . THR A 1 100 ? 69.722 19.105 12.876 1.00 0.00 319 THR A N 6
ATOM 9495 C CA . THR A 1 100 ? 69.883 19.658 11.521 1.00 0.00 319 THR A CA 6
ATOM 9496 C C . THR A 1 100 ? 71.027 18.912 10.799 1.00 0.00 319 THR A C 6
ATOM 9497 O O . THR A 1 100 ? 71.733 18.108 11.427 1.00 0.00 319 THR A O 6
ATOM 9508 N N . ASN A 1 101 ? 71.187 19.194 9.489 1.00 0.00 320 ASN A N 6
ATOM 9509 C CA . ASN A 1 101 ? 72.241 18.630 8.618 1.00 0.00 320 ASN A CA 6
ATOM 9510 C C . ASN A 1 101 ? 71.983 17.117 8.350 1.00 0.00 320 ASN A C 6
ATOM 9511 O O . ASN A 1 101 ? 72.343 16.268 9.195 1.00 0.00 320 ASN A O 6
ATOM 9523 N N . GLN A 1 1 ? 19.233 -11.438 -4.270 1.00 0.00 220 GLN A N 7
ATOM 9524 C CA . GLN A 1 1 ? 18.810 -10.064 -4.631 1.00 0.00 220 GLN A CA 7
ATOM 9525 C C . GLN A 1 1 ? 19.275 -9.062 -3.559 1.00 0.00 220 GLN A C 7
ATOM 9526 O O . GLN A 1 1 ? 19.125 -9.317 -2.357 1.00 0.00 220 GLN A O 7
ATOM 9542 N N . GLY A 1 2 ? 19.847 -7.929 -4.012 1.00 0.00 221 GLY A N 7
ATOM 9543 C CA . GLY A 1 2 ? 20.334 -6.882 -3.124 1.00 0.00 221 GLY A CA 7
ATOM 9544 C C . GLY A 1 2 ? 19.205 -5.996 -2.625 1.00 0.00 221 GLY A C 7
ATOM 9545 O O . GLY A 1 2 ? 18.649 -5.213 -3.397 1.00 0.00 221 GLY A O 7
ATOM 9549 N N . LEU A 1 3 ? 18.848 -6.145 -1.345 1.00 0.00 222 LEU A N 7
ATOM 9550 C CA . LEU A 1 3 ? 17.790 -5.335 -0.690 1.00 0.00 222 LEU A CA 7
ATOM 9551 C C . LEU A 1 3 ? 18.318 -4.769 0.638 1.00 0.00 222 LEU A C 7
ATOM 9552 O O . LEU A 1 3 ? 17.542 -4.312 1.487 1.00 0.00 222 LEU A O 7
ATOM 9568 N N . ASP A 1 4 ? 19.657 -4.746 0.767 1.00 0.00 223 ASP A N 7
ATOM 9569 C CA . ASP A 1 4 ? 20.378 -4.430 2.020 1.00 0.00 223 ASP A CA 7
ATOM 9570 C C . ASP A 1 4 ? 20.534 -2.904 2.197 1.00 0.00 223 ASP A C 7
ATOM 9571 O O . ASP A 1 4 ? 21.544 -2.440 2.728 1.00 0.00 223 ASP A O 7
ATOM 9580 N N . LEU A 1 5 ? 19.487 -2.150 1.806 1.00 0.00 224 LEU A N 7
ATOM 9581 C CA . LEU A 1 5 ? 19.480 -0.678 1.769 1.00 0.00 224 LEU A CA 7
ATOM 9582 C C . LEU A 1 5 ? 19.820 -0.070 3.139 1.00 0.00 224 LEU A C 7
ATOM 9583 O O . LEU A 1 5 ? 20.665 0.817 3.225 1.00 0.00 224 LEU A O 7
ATOM 9599 N N . GLU A 1 6 ? 19.172 -0.601 4.193 1.00 0.00 225 GLU A N 7
ATOM 9600 C CA . GLU A 1 6 ? 19.280 -0.068 5.564 1.00 0.00 225 GLU A CA 7
ATOM 9601 C C . GLU A 1 6 ? 20.660 -0.326 6.177 1.00 0.00 225 GLU A C 7
ATOM 9602 O O . GLU A 1 6 ? 21.240 0.564 6.797 1.00 0.00 225 GLU A O 7
ATOM 9614 N N . SER A 1 7 ? 21.182 -1.538 5.962 1.00 0.00 226 SER A N 7
ATOM 9615 C CA . SER A 1 7 ? 22.492 -1.953 6.487 1.00 0.00 226 SER A CA 7
ATOM 9616 C C . SER A 1 7 ? 23.633 -1.210 5.755 1.00 0.00 226 SER A C 7
ATOM 9617 O O . SER A 1 7 ? 24.626 -0.814 6.372 1.00 0.00 226 SER A O 7
ATOM 9625 N N . ALA A 1 8 ? 23.441 -0.991 4.439 1.00 0.00 227 ALA A N 7
ATOM 9626 C CA . ALA A 1 8 ? 24.453 -0.378 3.558 1.00 0.00 227 ALA A CA 7
ATOM 9627 C C . ALA A 1 8 ? 24.508 1.153 3.717 1.00 0.00 227 ALA A C 7
ATOM 9628 O O . ALA A 1 8 ? 25.580 1.730 3.622 1.00 0.00 227 ALA A O 7
ATOM 9635 N N . ARG A 1 9 ? 23.346 1.793 3.964 1.00 0.00 228 ARG A N 7
ATOM 9636 C CA . ARG A 1 9 ? 23.246 3.276 4.018 1.00 0.00 228 ARG A CA 7
ATOM 9637 C C . ARG A 1 9 ? 23.959 3.842 5.271 1.00 0.00 228 ARG A C 7
ATOM 9638 O O . ARG A 1 9 ? 24.557 4.920 5.212 1.00 0.00 228 ARG A O 7
ATOM 9659 N N . LEU A 1 10 ? 23.904 3.088 6.396 1.00 0.00 229 LEU A N 7
ATOM 9660 C CA . LEU A 1 10 ? 24.513 3.515 7.680 1.00 0.00 229 LEU A CA 7
ATOM 9661 C C . LEU A 1 10 ? 26.021 3.195 7.695 1.00 0.00 229 LEU A C 7
ATOM 9662 O O . LEU A 1 10 ? 26.822 3.969 8.234 1.00 0.00 229 LEU A O 7
ATOM 9678 N N . ALA A 1 11 ? 26.392 2.059 7.067 1.00 0.00 230 ALA A N 7
ATOM 9679 C CA . ALA A 1 11 ? 27.790 1.585 7.000 1.00 0.00 230 ALA A CA 7
ATOM 9680 C C . ALA A 1 11 ? 28.616 2.469 6.051 1.00 0.00 230 ALA A C 7
ATOM 9681 O O . ALA A 1 11 ? 29.766 2.806 6.342 1.00 0.00 230 ALA A O 7
ATOM 9688 N N . SER A 1 12 ? 27.988 2.845 4.923 1.00 0.00 231 SER A N 7
ATOM 9689 C CA . SER A 1 12 ? 28.572 3.759 3.931 1.00 0.00 231 SER A CA 7
ATOM 9690 C C . SER A 1 12 ? 28.786 5.146 4.548 1.00 0.00 231 SER A C 7
ATOM 9691 O O . SER A 1 12 ? 29.865 5.711 4.424 1.00 0.00 231 SER A O 7
ATOM 9699 N N . ALA A 1 13 ? 27.747 5.648 5.251 1.00 0.00 232 ALA A N 7
ATOM 9700 C CA . ALA A 1 13 ? 27.760 6.979 5.894 1.00 0.00 232 ALA A CA 7
ATOM 9701 C C . ALA A 1 13 ? 28.859 7.084 6.973 1.00 0.00 232 ALA A C 7
ATOM 9702 O O . ALA A 1 13 ? 29.501 8.130 7.110 1.00 0.00 232 ALA A O 7
ATOM 9709 N N . ALA A 1 14 ? 29.069 5.981 7.713 1.00 0.00 233 ALA A N 7
ATOM 9710 C CA . ALA A 1 14 ? 30.108 5.899 8.759 1.00 0.00 233 ALA A CA 7
ATOM 9711 C C . ALA A 1 14 ? 31.512 5.948 8.133 1.00 0.00 233 ALA A C 7
ATOM 9712 O O . ALA A 1 14 ? 32.340 6.788 8.496 1.00 0.00 233 ALA A O 7
ATOM 9719 N N . ARG A 1 15 ? 31.736 5.059 7.148 1.00 0.00 234 ARG A N 7
ATOM 9720 C CA . ARG A 1 15 ? 33.059 4.837 6.511 1.00 0.00 234 ARG A CA 7
ATOM 9721 C C . ARG A 1 15 ? 33.266 5.735 5.269 1.00 0.00 234 ARG A C 7
ATOM 9722 O O . ARG A 1 15 ? 34.178 5.501 4.470 1.00 0.00 234 ARG A O 7
ATOM 9743 N N . HIS A 1 16 ? 32.430 6.787 5.142 1.00 0.00 235 HIS A N 7
ATOM 9744 C CA . HIS A 1 16 ? 32.507 7.775 4.037 1.00 0.00 235 HIS A CA 7
ATOM 9745 C C . HIS A 1 16 ? 33.667 8.773 4.260 1.00 0.00 235 HIS A C 7
ATOM 9746 O O . HIS A 1 16 ? 34.074 9.485 3.337 1.00 0.00 235 HIS A O 7
ATOM 9761 N N . ASN A 1 17 ? 34.185 8.815 5.506 1.00 0.00 236 ASN A N 7
ATOM 9762 C CA . ASN A 1 17 ? 35.303 9.689 5.901 1.00 0.00 236 ASN A CA 7
ATOM 9763 C C . ASN A 1 17 ? 36.642 9.136 5.378 1.00 0.00 236 ASN A C 7
ATOM 9764 O O . ASN A 1 17 ? 36.888 7.926 5.416 1.00 0.00 236 ASN A O 7
ATOM 9775 N N . HIS A 1 18 ? 37.476 10.046 4.846 1.00 0.00 237 HIS A N 7
ATOM 9776 C CA . HIS A 1 18 ? 38.844 9.752 4.385 1.00 0.00 237 HIS A CA 7
ATOM 9777 C C . HIS A 1 18 ? 39.626 11.079 4.326 1.00 0.00 237 HIS A C 7
ATOM 9778 O O . HIS A 1 18 ? 39.510 11.847 3.365 1.00 0.00 237 HIS A O 7
ATOM 9793 N N . SER A 1 19 ? 40.374 11.367 5.407 1.00 0.00 238 SER A N 7
ATOM 9794 C CA . SER A 1 19 ? 41.058 12.667 5.605 1.00 0.00 238 SER A CA 7
ATOM 9795 C C . SER A 1 19 ? 42.369 12.491 6.402 1.00 0.00 238 SER A C 7
ATOM 9796 O O . SER A 1 19 ? 42.721 11.374 6.807 1.00 0.00 238 SER A O 7
ATOM 9804 N N . ALA A 1 20 ? 43.060 13.626 6.635 1.00 0.00 239 ALA A N 7
ATOM 9805 C CA . ALA A 1 20 ? 44.334 13.686 7.382 1.00 0.00 239 ALA A CA 7
ATOM 9806 C C . ALA A 1 20 ? 44.134 13.386 8.880 1.00 0.00 239 ALA A C 7
ATOM 9807 O O . ALA A 1 20 ? 45.104 13.115 9.593 1.00 0.00 239 ALA A O 7
ATOM 9814 N N . ASN A 1 21 ? 42.869 13.436 9.342 1.00 0.00 240 ASN A N 7
ATOM 9815 C CA . ASN A 1 21 ? 42.493 13.011 10.705 1.00 0.00 240 ASN A CA 7
ATOM 9816 C C . ASN A 1 21 ? 42.777 11.516 10.870 1.00 0.00 240 ASN A C 7
ATOM 9817 O O . ASN A 1 21 ? 43.331 11.103 11.880 1.00 0.00 240 ASN A O 7
ATOM 9828 N N . GLN A 1 22 ? 42.409 10.730 9.832 1.00 0.00 241 GLN A N 7
ATOM 9829 C CA . GLN A 1 22 ? 42.632 9.271 9.805 1.00 0.00 241 GLN A CA 7
ATOM 9830 C C . GLN A 1 22 ? 44.125 8.934 9.785 1.00 0.00 241 GLN A C 7
ATOM 9831 O O . GLN A 1 22 ? 44.525 7.886 10.268 1.00 0.00 241 GLN A O 7
ATOM 9845 N N . THR A 1 23 ? 44.920 9.844 9.214 1.00 0.00 242 THR A N 7
ATOM 9846 C CA . THR A 1 23 ? 46.379 9.734 9.164 1.00 0.00 242 THR A CA 7
ATOM 9847 C C . THR A 1 23 ? 47.011 9.841 10.581 1.00 0.00 242 THR A C 7
ATOM 9848 O O . THR A 1 23 ? 47.744 8.937 11.007 1.00 0.00 242 THR A O 7
ATOM 9859 N N . ASN A 1 24 ? 46.698 10.938 11.305 1.00 0.00 243 ASN A N 7
ATOM 9860 C CA . ASN A 1 24 ? 47.274 11.204 12.647 1.00 0.00 243 ASN A CA 7
ATOM 9861 C C . ASN A 1 24 ? 46.718 10.223 13.690 1.00 0.00 243 ASN A C 7
ATOM 9862 O O . ASN A 1 24 ? 47.447 9.774 14.596 1.00 0.00 243 ASN A O 7
ATOM 9873 N N . GLU A 1 25 ? 45.417 9.886 13.537 1.00 0.00 244 GLU A N 7
ATOM 9874 C CA . GLU A 1 25 ? 44.741 8.926 14.414 1.00 0.00 244 GLU A CA 7
ATOM 9875 C C . GLU A 1 25 ? 45.322 7.528 14.177 1.00 0.00 244 GLU A C 7
ATOM 9876 O O . GLU A 1 25 ? 45.434 6.756 15.107 1.00 0.00 244 GLU A O 7
ATOM 9888 N N . ALA A 1 26 ? 45.718 7.242 12.918 1.00 0.00 245 ALA A N 7
ATOM 9889 C CA . ALA A 1 26 ? 46.432 5.996 12.565 1.00 0.00 245 ALA A CA 7
ATOM 9890 C C . ALA A 1 26 ? 47.751 5.901 13.326 1.00 0.00 245 ALA A C 7
ATOM 9891 O O . ALA A 1 26 ? 47.981 4.899 13.980 1.00 0.00 245 ALA A O 7
ATOM 9898 N N . LEU A 1 27 ? 48.566 6.978 13.273 1.00 0.00 246 LEU A N 7
ATOM 9899 C CA . LEU A 1 27 ? 49.877 7.056 13.974 1.00 0.00 246 LEU A CA 7
ATOM 9900 C C . LEU A 1 27 ? 49.758 6.656 15.465 1.00 0.00 246 LEU A C 7
ATOM 9901 O O . LEU A 1 27 ? 50.424 5.700 15.926 1.00 0.00 246 LEU A O 7
ATOM 9917 N N . ARG A 1 28 ? 48.868 7.368 16.188 1.00 0.00 247 ARG A N 7
ATOM 9918 C CA . ARG A 1 28 ? 48.646 7.127 17.633 1.00 0.00 247 ARG A CA 7
ATOM 9919 C C . ARG A 1 28 ? 48.022 5.727 17.888 1.00 0.00 247 ARG A C 7
ATOM 9920 O O . ARG A 1 28 ? 48.417 5.052 18.837 1.00 0.00 247 ARG A O 7
ATOM 9941 N N . ARG A 1 29 ? 47.103 5.278 16.989 1.00 0.00 248 ARG A N 7
ATOM 9942 C CA . ARG A 1 29 ? 46.450 3.946 17.101 1.00 0.00 248 ARG A CA 7
ATOM 9943 C C . ARG A 1 29 ? 47.476 2.818 16.988 1.00 0.00 248 ARG A C 7
ATOM 9944 O O . ARG A 1 29 ? 47.399 1.856 17.746 1.00 0.00 248 ARG A O 7
ATOM 9965 N N . LEU A 1 30 ? 48.426 2.964 16.047 1.00 0.00 249 LEU A N 7
ATOM 9966 C CA . LEU A 1 30 ? 49.489 1.966 15.820 1.00 0.00 249 LEU A CA 7
ATOM 9967 C C . LEU A 1 30 ? 50.371 1.870 17.067 1.00 0.00 249 LEU A C 7
ATOM 9968 O O . LEU A 1 30 ? 50.723 0.768 17.486 1.00 0.00 249 LEU A O 7
ATOM 9984 N N . THR A 1 31 ? 50.669 3.039 17.676 1.00 0.00 250 THR A N 7
ATOM 9985 C CA . THR A 1 31 ? 51.427 3.108 18.946 1.00 0.00 250 THR A CA 7
ATOM 9986 C C . THR A 1 31 ? 50.719 2.286 20.061 1.00 0.00 250 THR A C 7
ATOM 9987 O O . THR A 1 31 ? 51.374 1.571 20.832 1.00 0.00 250 THR A O 7
ATOM 9998 N N . GLN A 1 32 ? 49.369 2.366 20.092 1.00 0.00 251 GLN A N 7
ATOM 9999 C CA . GLN A 1 32 ? 48.531 1.655 21.095 1.00 0.00 251 GLN A CA 7
ATOM 10000 C C . GLN A 1 32 ? 48.332 0.172 20.717 1.00 0.00 251 GLN A C 7
ATOM 10001 O O . GLN A 1 32 ? 48.088 -0.671 21.583 1.00 0.00 251 GLN A O 7
ATOM 10015 N N . GLU A 1 33 ? 48.449 -0.120 19.414 1.00 0.00 252 GLU A N 7
ATOM 10016 C CA . GLU A 1 33 ? 48.232 -1.461 18.838 1.00 0.00 252 GLU A CA 7
ATOM 10017 C C . GLU A 1 33 ? 49.493 -2.337 19.037 1.00 0.00 252 GLU A C 7
ATOM 10018 O O . GLU A 1 33 ? 49.426 -3.559 18.932 1.00 0.00 252 GLU A O 7
ATOM 10030 N N . GLY A 1 34 ? 50.627 -1.689 19.387 1.00 0.00 253 GLY A N 7
ATOM 10031 C CA . GLY A 1 34 ? 51.881 -2.386 19.716 1.00 0.00 253 GLY A CA 7
ATOM 10032 C C . GLY A 1 34 ? 53.010 -2.048 18.754 1.00 0.00 253 GLY A C 7
ATOM 10033 O O . GLY A 1 34 ? 54.154 -2.465 18.961 1.00 0.00 253 GLY A O 7
ATOM 10037 N N . VAL A 1 35 ? 52.674 -1.292 17.699 1.00 0.00 254 VAL A N 7
ATOM 10038 C CA . VAL A 1 35 ? 53.621 -0.883 16.652 1.00 0.00 254 VAL A CA 7
ATOM 10039 C C . VAL A 1 35 ? 54.434 0.334 17.131 1.00 0.00 254 VAL A C 7
ATOM 10040 O O . VAL A 1 35 ? 53.857 1.372 17.477 1.00 0.00 254 VAL A O 7
ATOM 10053 N N . ASP A 1 36 ? 55.767 0.178 17.169 1.00 0.00 255 ASP A N 7
ATOM 10054 C CA . ASP A 1 36 ? 56.698 1.266 17.525 1.00 0.00 255 ASP A CA 7
ATOM 10055 C C . ASP A 1 36 ? 56.747 2.294 16.386 1.00 0.00 255 ASP A C 7
ATOM 10056 O O . ASP A 1 36 ? 56.665 1.914 15.222 1.00 0.00 255 ASP A O 7
ATOM 10065 N N . MET A 1 37 ? 56.922 3.576 16.735 1.00 0.00 256 MET A N 7
ATOM 10066 C CA . MET A 1 37 ? 56.919 4.695 15.765 1.00 0.00 256 MET A CA 7
ATOM 10067 C C . MET A 1 37 ? 58.079 4.581 14.755 1.00 0.00 256 MET A C 7
ATOM 10068 O O . MET A 1 37 ? 57.896 4.816 13.559 1.00 0.00 256 MET A O 7
ATOM 10082 N N . GLU A 1 38 ? 59.258 4.205 15.270 1.00 0.00 257 GLU A N 7
ATOM 10083 C CA . GLU A 1 38 ? 60.496 4.074 14.477 1.00 0.00 257 GLU A CA 7
ATOM 10084 C C . GLU A 1 38 ? 60.427 2.854 13.532 1.00 0.00 257 GLU A C 7
ATOM 10085 O O . GLU A 1 38 ? 60.859 2.926 12.377 1.00 0.00 257 GLU A O 7
ATOM 10097 N N . ARG A 1 39 ? 59.858 1.745 14.051 1.00 0.00 258 ARG A N 7
ATOM 10098 C CA . ARG A 1 39 ? 59.704 0.474 13.306 1.00 0.00 258 ARG A CA 7
ATOM 10099 C C . ARG A 1 39 ? 58.705 0.679 12.161 1.00 0.00 258 ARG A C 7
ATOM 10100 O O . ARG A 1 39 ? 58.909 0.212 11.041 1.00 0.00 258 ARG A O 7
ATOM 10121 N N . LEU A 1 40 ? 57.635 1.406 12.498 1.00 0.00 259 LEU A N 7
ATOM 10122 C CA . LEU A 1 40 ? 56.592 1.850 11.574 1.00 0.00 259 LEU A CA 7
ATOM 10123 C C . LEU A 1 40 ? 57.196 2.726 10.459 1.00 0.00 259 LEU A C 7
ATOM 10124 O O . LEU A 1 40 ? 56.930 2.477 9.289 1.00 0.00 259 LEU A O 7
ATOM 10140 N N . ARG A 1 41 ? 58.035 3.710 10.837 1.00 0.00 260 ARG A N 7
ATOM 10141 C CA . ARG A 1 41 ? 58.620 4.687 9.887 1.00 0.00 260 ARG A CA 7
ATOM 10142 C C . ARG A 1 41 ? 59.522 3.982 8.861 1.00 0.00 260 ARG A C 7
ATOM 10143 O O . ARG A 1 41 ? 59.440 4.266 7.657 1.00 0.00 260 ARG A O 7
ATOM 10164 N N . THR A 1 42 ? 60.367 3.066 9.358 1.00 0.00 261 THR A N 7
ATOM 10165 C CA . THR A 1 42 ? 61.296 2.291 8.524 1.00 0.00 261 THR A CA 7
ATOM 10166 C C . THR A 1 42 ? 60.532 1.366 7.555 1.00 0.00 261 THR A C 7
ATOM 10167 O O . THR A 1 42 ? 60.785 1.391 6.361 1.00 0.00 261 THR A O 7
ATOM 10178 N N . SER A 1 43 ? 59.564 0.599 8.091 1.00 0.00 262 SER A N 7
ATOM 10179 C CA . SER A 1 43 ? 58.738 -0.352 7.304 1.00 0.00 262 SER A CA 7
ATOM 10180 C C . SER A 1 43 ? 57.923 0.372 6.206 1.00 0.00 262 SER A C 7
ATOM 10181 O O . SER A 1 43 ? 57.797 -0.125 5.077 1.00 0.00 262 SER A O 7
ATOM 10189 N N . LEU A 1 44 ? 57.405 1.559 6.561 1.00 0.00 263 LEU A N 7
ATOM 10190 C CA . LEU A 1 44 ? 56.591 2.401 5.667 1.00 0.00 263 LEU A CA 7
ATOM 10191 C C . LEU A 1 44 ? 57.487 2.938 4.523 1.00 0.00 263 LEU A C 7
ATOM 10192 O O . LEU A 1 44 ? 57.114 2.894 3.339 1.00 0.00 263 LEU A O 7
ATOM 10208 N N . GLY A 1 45 ? 58.689 3.406 4.917 1.00 0.00 264 GLY A N 7
ATOM 10209 C CA . GLY A 1 45 ? 59.690 3.929 3.985 1.00 0.00 264 GLY A CA 7
ATOM 10210 C C . GLY A 1 45 ? 60.303 2.840 3.103 1.00 0.00 264 GLY A C 7
ATOM 10211 O O . GLY A 1 45 ? 60.737 3.119 1.991 1.00 0.00 264 GLY A O 7
ATOM 10215 N N . ARG A 1 46 ? 60.322 1.589 3.599 1.00 0.00 265 ARG A N 7
ATOM 10216 C CA . ARG A 1 46 ? 60.822 0.435 2.830 1.00 0.00 265 ARG A CA 7
ATOM 10217 C C . ARG A 1 46 ? 59.826 0.035 1.745 1.00 0.00 265 ARG A C 7
ATOM 10218 O O . ARG A 1 46 ? 60.235 -0.371 0.657 1.00 0.00 265 ARG A O 7
ATOM 10239 N N . TYR A 1 47 ? 58.521 0.149 2.048 1.00 0.00 266 TYR A N 7
ATOM 10240 C CA . TYR A 1 47 ? 57.470 -0.195 1.083 1.00 0.00 266 TYR A CA 7
ATOM 10241 C C . TYR A 1 47 ? 57.504 0.788 -0.106 1.00 0.00 266 TYR A C 7
ATOM 10242 O O . TYR A 1 47 ? 57.446 0.375 -1.268 1.00 0.00 266 TYR A O 7
ATOM 10260 N N . ILE A 1 48 ? 57.608 2.088 0.206 1.00 0.00 267 ILE A N 7
ATOM 10261 C CA . ILE A 1 48 ? 57.538 3.151 -0.810 1.00 0.00 267 ILE A CA 7
ATOM 10262 C C . ILE A 1 48 ? 58.909 3.379 -1.491 1.00 0.00 267 ILE A C 7
ATOM 10263 O O . ILE A 1 48 ? 59.064 3.148 -2.695 1.00 0.00 267 ILE A O 7
ATOM 10279 N N . MET A 1 49 ? 59.894 3.805 -0.688 1.00 0.00 268 MET A N 7
ATOM 10280 C CA . MET A 1 49 ? 61.181 4.335 -1.181 1.00 0.00 268 MET A CA 7
ATOM 10281 C C . MET A 1 49 ? 62.140 3.204 -1.595 1.00 0.00 268 MET A C 7
ATOM 10282 O O . MET A 1 49 ? 62.717 3.251 -2.685 1.00 0.00 268 MET A O 7
ATOM 10296 N N . SER A 1 50 ? 62.314 2.195 -0.715 1.00 0.00 269 SER A N 7
ATOM 10297 C CA . SER A 1 50 ? 63.265 1.093 -0.958 1.00 0.00 269 SER A CA 7
ATOM 10298 C C . SER A 1 50 ? 62.715 0.130 -2.036 1.00 0.00 269 SER A C 7
ATOM 10299 O O . SER A 1 50 ? 62.997 0.328 -3.222 1.00 0.00 269 SER A O 7
ATOM 10307 N N . LEU A 1 51 ? 61.897 -0.861 -1.599 1.00 0.00 270 LEU A N 7
ATOM 10308 C CA . LEU A 1 51 ? 61.265 -1.894 -2.454 1.00 0.00 270 LEU A CA 7
ATOM 10309 C C . LEU A 1 51 ? 60.590 -2.945 -1.547 1.00 0.00 270 LEU A C 7
ATOM 10310 O O . LEU A 1 51 ? 59.513 -3.469 -1.869 1.00 0.00 270 LEU A O 7
ATOM 10326 N N . GLU A 1 52 ? 61.252 -3.221 -0.400 1.00 0.00 271 GLU A N 7
ATOM 10327 C CA . GLU A 1 52 ? 60.870 -4.285 0.546 1.00 0.00 271 GLU A CA 7
ATOM 10328 C C . GLU A 1 52 ? 59.475 -4.014 1.157 1.00 0.00 271 GLU A C 7
ATOM 10329 O O . GLU A 1 52 ? 59.298 -2.989 1.814 1.00 0.00 271 GLU A O 7
ATOM 10341 N N . PRO A 1 53 ? 58.471 -4.929 0.966 1.00 0.00 272 PRO A N 7
ATOM 10342 C CA . PRO A 1 53 ? 57.110 -4.736 1.516 1.00 0.00 272 PRO A CA 7
ATOM 10343 C C . PRO A 1 53 ? 57.107 -4.766 3.060 1.00 0.00 272 PRO A C 7
ATOM 10344 O O . PRO A 1 53 ? 57.795 -5.592 3.669 1.00 0.00 272 PRO A O 7
ATOM 10355 N N . LEU A 1 54 ? 56.353 -3.840 3.676 1.00 0.00 273 LEU A N 7
ATOM 10356 C CA . LEU A 1 54 ? 56.210 -3.760 5.147 1.00 0.00 273 LEU A CA 7
ATOM 10357 C C . LEU A 1 54 ? 55.562 -5.055 5.718 1.00 0.00 273 LEU A C 7
ATOM 10358 O O . LEU A 1 54 ? 54.785 -5.712 5.004 1.00 0.00 273 LEU A O 7
ATOM 10374 N N . PRO A 1 55 ? 55.893 -5.455 6.997 1.00 0.00 274 PRO A N 7
ATOM 10375 C CA . PRO A 1 55 ? 55.381 -6.709 7.606 1.00 0.00 274 PRO A CA 7
ATOM 10376 C C . PRO A 1 55 ? 53.835 -6.729 7.723 1.00 0.00 274 PRO A C 7
ATOM 10377 O O . PRO A 1 55 ? 53.203 -5.657 7.744 1.00 0.00 274 PRO A O 7
ATOM 10388 N N . PRO A 1 56 ? 53.212 -7.954 7.826 1.00 0.00 275 PRO A N 7
ATOM 10389 C CA . PRO A 1 56 ? 51.750 -8.116 8.033 1.00 0.00 275 PRO A CA 7
ATOM 10390 C C . PRO A 1 56 ? 51.260 -7.509 9.373 1.00 0.00 275 PRO A C 7
ATOM 10391 O O . PRO A 1 56 ? 50.052 -7.411 9.601 1.00 0.00 275 PRO A O 7
ATOM 10402 N N . ASP A 1 57 ? 52.214 -7.143 10.255 1.00 0.00 276 ASP A N 7
ATOM 10403 C CA . ASP A 1 57 ? 51.950 -6.353 11.472 1.00 0.00 276 ASP A CA 7
ATOM 10404 C C . ASP A 1 57 ? 51.484 -4.932 11.106 1.00 0.00 276 ASP A C 7
ATOM 10405 O O . ASP A 1 57 ? 50.424 -4.476 11.546 1.00 0.00 276 ASP A O 7
ATOM 10414 N N . LEU A 1 58 ? 52.297 -4.248 10.286 1.00 0.00 277 LEU A N 7
ATOM 10415 C CA . LEU A 1 58 ? 51.977 -2.899 9.776 1.00 0.00 277 LEU A CA 7
ATOM 10416 C C . LEU A 1 58 ? 50.721 -2.935 8.884 1.00 0.00 277 LEU A C 7
ATOM 10417 O O . LEU A 1 58 ? 49.955 -1.963 8.831 1.00 0.00 277 LEU A O 7
ATOM 10433 N N . ARG A 1 59 ? 50.531 -4.080 8.206 1.00 0.00 278 ARG A N 7
ATOM 10434 C CA . ARG A 1 59 ? 49.376 -4.314 7.332 1.00 0.00 278 ARG A CA 7
ATOM 10435 C C . ARG A 1 59 ? 48.064 -4.367 8.146 1.00 0.00 278 ARG A C 7
ATOM 10436 O O . ARG A 1 59 ? 47.122 -3.630 7.848 1.00 0.00 278 ARG A O 7
ATOM 10457 N N . ARG A 1 60 ? 48.046 -5.218 9.202 1.00 0.00 279 ARG A N 7
ATOM 10458 C CA . ARG A 1 60 ? 46.848 -5.435 10.052 1.00 0.00 279 ARG A CA 7
ATOM 10459 C C . ARG A 1 60 ? 46.481 -4.136 10.797 1.00 0.00 279 ARG A C 7
ATOM 10460 O O . ARG A 1 60 ? 45.308 -3.801 10.925 1.00 0.00 279 ARG A O 7
ATOM 10481 N N . ALA A 1 61 ? 47.528 -3.405 11.230 1.00 0.00 280 ALA A N 7
ATOM 10482 C CA . ALA A 1 61 ? 47.412 -2.185 12.035 1.00 0.00 280 ALA A CA 7
ATOM 10483 C C . ALA A 1 61 ? 46.744 -1.051 11.234 1.00 0.00 280 ALA A C 7
ATOM 10484 O O . ALA A 1 61 ? 45.710 -0.483 11.648 1.00 0.00 280 ALA A O 7
ATOM 10491 N N . LEU A 1 62 ? 47.340 -0.765 10.067 1.00 0.00 281 LEU A N 7
ATOM 10492 C CA . LEU A 1 62 ? 46.870 0.292 9.164 1.00 0.00 281 LEU A CA 7
ATOM 10493 C C . LEU A 1 62 ? 45.461 0.013 8.645 1.00 0.00 281 LEU A C 7
ATOM 10494 O O . LEU A 1 62 ? 44.626 0.917 8.647 1.00 0.00 281 LEU A O 7
ATOM 10510 N N . GLU A 1 63 ? 45.208 -1.230 8.212 1.00 0.00 282 GLU A N 7
ATOM 10511 C CA . GLU A 1 63 ? 43.881 -1.655 7.714 1.00 0.00 282 GLU A CA 7
ATOM 10512 C C . GLU A 1 63 ? 42.805 -1.597 8.815 1.00 0.00 282 GLU A C 7
ATOM 10513 O O . GLU A 1 63 ? 41.630 -1.347 8.528 1.00 0.00 282 GLU A O 7
ATOM 10525 N N . SER A 1 64 ? 43.225 -1.835 10.066 1.00 0.00 283 SER A N 7
ATOM 10526 C CA . SER A 1 64 ? 42.347 -1.737 11.244 1.00 0.00 283 SER A CA 7
ATOM 10527 C C . SER A 1 64 ? 41.886 -0.284 11.460 1.00 0.00 283 SER A C 7
ATOM 10528 O O . SER A 1 64 ? 40.752 -0.045 11.907 1.00 0.00 283 SER A O 7
ATOM 10536 N N . VAL A 1 65 ? 42.774 0.683 11.141 1.00 0.00 284 VAL A N 7
ATOM 10537 C CA . VAL A 1 65 ? 42.401 2.115 11.132 1.00 0.00 284 VAL A CA 7
ATOM 10538 C C . VAL A 1 65 ? 41.548 2.451 9.882 1.00 0.00 284 VAL A C 7
ATOM 10539 O O . VAL A 1 65 ? 40.589 3.217 9.971 1.00 0.00 284 VAL A O 7
ATOM 10552 N N . GLY A 1 66 ? 41.904 1.854 8.727 1.00 0.00 285 GLY A N 7
ATOM 10553 C CA . GLY A 1 66 ? 41.199 2.086 7.452 1.00 0.00 285 GLY A CA 7
ATOM 10554 C C . GLY A 1 66 ? 42.124 2.458 6.293 1.00 0.00 285 GLY A C 7
ATOM 10555 O O . GLY A 1 66 ? 41.646 2.691 5.177 1.00 0.00 285 GLY A O 7
ATOM 10559 N N . ILE A 1 67 ? 43.442 2.517 6.550 1.00 0.00 286 ILE A N 7
ATOM 10560 C CA . ILE A 1 67 ? 44.465 2.833 5.527 1.00 0.00 286 ILE A CA 7
ATOM 10561 C C . ILE A 1 67 ? 45.042 1.523 4.951 1.00 0.00 286 ILE A C 7
ATOM 10562 O O . ILE A 1 67 ? 45.516 0.681 5.708 1.00 0.00 286 ILE A O 7
ATOM 10578 N N . ASN A 1 68 ? 45.011 1.353 3.615 1.00 0.00 287 ASN A N 7
ATOM 10579 C CA . ASN A 1 68 ? 45.483 0.106 2.966 1.00 0.00 287 ASN A CA 7
ATOM 10580 C C . ASN A 1 68 ? 46.968 0.249 2.547 1.00 0.00 287 ASN A C 7
ATOM 10581 O O . ASN A 1 68 ? 47.262 0.976 1.595 1.00 0.00 287 ASN A O 7
ATOM 10592 N N . PRO A 1 69 ? 47.925 -0.440 3.244 1.00 0.00 288 PRO A N 7
ATOM 10593 C CA . PRO A 1 69 ? 49.383 -0.271 3.012 1.00 0.00 288 PRO A CA 7
ATOM 10594 C C . PRO A 1 69 ? 49.949 -1.104 1.840 1.00 0.00 288 PRO A C 7
ATOM 10595 O O . PRO A 1 69 ? 51.124 -0.944 1.491 1.00 0.00 288 PRO A O 7
ATOM 10606 N N . PHE A 1 70 ? 49.122 -1.994 1.255 1.00 0.00 289 PHE A N 7
ATOM 10607 C CA . PHE A 1 70 ? 49.522 -2.818 0.094 1.00 0.00 289 PHE A CA 7
ATOM 10608 C C . PHE A 1 70 ? 48.917 -2.237 -1.197 1.00 0.00 289 PHE A C 7
ATOM 10609 O O . PHE A 1 70 ? 47.797 -2.550 -1.596 1.00 0.00 289 PHE A O 7
ATOM 10626 N N . ILE A 1 71 ? 49.707 -1.346 -1.805 1.00 0.00 290 ILE A N 7
ATOM 10627 C CA . ILE A 1 71 ? 49.379 -0.611 -3.030 1.00 0.00 290 ILE A CA 7
ATOM 10628 C C . ILE A 1 71 ? 49.675 -1.475 -4.281 1.00 0.00 290 ILE A C 7
ATOM 10629 O O . ILE A 1 71 ? 50.803 -1.973 -4.416 1.00 0.00 290 ILE A O 7
ATOM 10645 N N . PRO A 1 72 ? 48.681 -1.666 -5.208 1.00 0.00 291 PRO A N 7
ATOM 10646 C CA . PRO A 1 72 ? 48.930 -2.281 -6.537 1.00 0.00 291 PRO A CA 7
ATOM 10647 C C . PRO A 1 72 ? 49.662 -1.311 -7.502 1.00 0.00 291 PRO A C 7
ATOM 10648 O O . PRO A 1 72 ? 49.684 -0.087 -7.289 1.00 0.00 291 PRO A O 7
ATOM 10659 N N . GLU A 1 73 ? 50.209 -1.880 -8.585 1.00 0.00 292 GLU A N 7
ATOM 10660 C CA . GLU A 1 73 ? 51.148 -1.174 -9.491 1.00 0.00 292 GLU A CA 7
ATOM 10661 C C . GLU A 1 73 ? 50.493 -0.002 -10.259 1.00 0.00 292 GLU A C 7
ATOM 10662 O O . GLU A 1 73 ? 51.201 0.881 -10.741 1.00 0.00 292 GLU A O 7
ATOM 10674 N N . GLU A 1 74 ? 49.152 -0.012 -10.360 1.00 0.00 293 GLU A N 7
ATOM 10675 C CA . GLU A 1 74 ? 48.379 1.044 -11.056 1.00 0.00 293 GLU A CA 7
ATOM 10676 C C . GLU A 1 74 ? 48.500 2.422 -10.346 1.00 0.00 293 GLU A C 7
ATOM 10677 O O . GLU A 1 74 ? 48.589 3.456 -11.017 1.00 0.00 293 GLU A O 7
ATOM 10689 N N . LEU A 1 75 ? 48.510 2.416 -8.993 1.00 0.00 294 LEU A N 7
ATOM 10690 C CA . LEU A 1 75 ? 48.729 3.647 -8.185 1.00 0.00 294 LEU A CA 7
ATOM 10691 C C . LEU A 1 75 ? 50.187 4.125 -8.340 1.00 0.00 294 LEU A C 7
ATOM 10692 O O . LEU A 1 75 ? 50.453 5.325 -8.288 1.00 0.00 294 LEU A O 7
ATOM 10708 N N . SER A 1 76 ? 51.112 3.135 -8.472 1.00 0.00 295 SER A N 7
ATOM 10709 C CA . SER A 1 76 ? 52.572 3.349 -8.640 1.00 0.00 295 SER A CA 7
ATOM 10710 C C . SER A 1 76 ? 53.188 4.083 -7.427 1.00 0.00 295 SER A C 7
ATOM 10711 O O . SER A 1 76 ? 54.214 4.758 -7.563 1.00 0.00 295 SER A O 7
ATOM 10719 N N . LEU A 1 77 ? 52.543 3.917 -6.237 1.00 0.00 296 LEU A N 7
ATOM 10720 C CA . LEU A 1 77 ? 52.938 4.568 -4.959 1.00 0.00 296 LEU A CA 7
ATOM 10721 C C . LEU A 1 77 ? 52.756 6.100 -5.030 1.00 0.00 296 LEU A C 7
ATOM 10722 O O . LEU A 1 77 ? 53.309 6.836 -4.207 1.00 0.00 296 LEU A O 7
ATOM 10738 N N . VAL A 1 78 ? 51.945 6.566 -5.997 1.00 0.00 297 VAL A N 7
ATOM 10739 C CA . VAL A 1 78 ? 51.660 7.995 -6.186 1.00 0.00 297 VAL A CA 7
ATOM 10740 C C . VAL A 1 78 ? 50.299 8.322 -5.562 1.00 0.00 297 VAL A C 7
ATOM 10741 O O . VAL A 1 78 ? 50.227 8.988 -4.533 1.00 0.00 297 VAL A O 7
ATOM 10754 N N . ASP A 1 79 ? 49.218 7.798 -6.162 1.00 0.00 298 ASP A N 7
ATOM 10755 C CA . ASP A 1 79 ? 47.846 8.138 -5.748 1.00 0.00 298 ASP A CA 7
ATOM 10756 C C . ASP A 1 79 ? 47.341 7.148 -4.675 1.00 0.00 298 ASP A C 7
ATOM 10757 O O . ASP A 1 79 ? 46.447 6.343 -4.919 1.00 0.00 298 ASP A O 7
ATOM 10766 N N . HIS A 1 80 ? 47.980 7.181 -3.488 1.00 0.00 299 HIS A N 7
ATOM 10767 C CA . HIS A 1 80 ? 47.589 6.343 -2.326 1.00 0.00 299 HIS A CA 7
ATOM 10768 C C . HIS A 1 80 ? 47.422 7.194 -1.041 1.00 0.00 299 HIS A C 7
ATOM 10769 O O . HIS A 1 80 ? 48.125 8.197 -0.883 1.00 0.00 299 HIS A O 7
ATOM 10784 N N . PRO A 1 81 ? 46.506 6.786 -0.084 1.00 0.00 300 PRO A N 7
ATOM 10785 C CA . PRO A 1 81 ? 46.336 7.482 1.234 1.00 0.00 300 PRO A CA 7
ATOM 10786 C C . PRO A 1 81 ? 47.611 7.392 2.113 1.00 0.00 300 PRO A C 7
ATOM 10787 O O . PRO A 1 81 ? 47.863 8.247 2.973 1.00 0.00 300 PRO A O 7
ATOM 10798 N N . VAL A 1 82 ? 48.413 6.347 1.840 1.00 0.00 301 VAL A N 7
ATOM 10799 C CA . VAL A 1 82 ? 49.650 6.026 2.577 1.00 0.00 301 VAL A CA 7
ATOM 10800 C C . VAL A 1 82 ? 50.770 7.068 2.293 1.00 0.00 301 VAL A C 7
ATOM 10801 O O . VAL A 1 82 ? 51.790 7.094 2.985 1.00 0.00 301 VAL A O 7
ATOM 10814 N N . LEU A 1 83 ? 50.550 7.937 1.277 1.00 0.00 302 LEU A N 7
ATOM 10815 C CA . LEU A 1 83 ? 51.445 9.078 0.975 1.00 0.00 302 LEU A CA 7
ATOM 10816 C C . LEU A 1 83 ? 51.345 10.098 2.128 1.00 0.00 302 LEU A C 7
ATOM 10817 O O . LEU A 1 83 ? 52.349 10.452 2.750 1.00 0.00 302 LEU A O 7
ATOM 10833 N N . ASN A 1 84 ? 50.097 10.531 2.395 1.00 0.00 303 ASN A N 7
ATOM 10834 C CA . ASN A 1 84 ? 49.770 11.491 3.469 1.00 0.00 303 ASN A CA 7
ATOM 10835 C C . ASN A 1 84 ? 50.124 10.913 4.844 1.00 0.00 303 ASN A C 7
ATOM 10836 O O . ASN A 1 84 ? 50.518 11.654 5.760 1.00 0.00 303 ASN A O 7
ATOM 10847 N N . PHE A 1 85 ? 49.983 9.577 4.960 1.00 0.00 304 PHE A N 7
ATOM 10848 C CA . PHE A 1 85 ? 50.333 8.847 6.174 1.00 0.00 304 PHE A CA 7
ATOM 10849 C C . PHE A 1 85 ? 51.843 8.940 6.449 1.00 0.00 304 PHE A C 7
ATOM 10850 O O . PHE A 1 85 ? 52.248 9.324 7.549 1.00 0.00 304 PHE A O 7
ATOM 10867 N N . SER A 1 86 ? 52.648 8.613 5.419 1.00 0.00 305 SER A N 7
ATOM 10868 C CA . SER A 1 86 ? 54.115 8.669 5.477 1.00 0.00 305 SER A CA 7
ATOM 10869 C C . SER A 1 86 ? 54.595 10.108 5.759 1.00 0.00 305 SER A C 7
ATOM 10870 O O . SER A 1 86 ? 55.594 10.294 6.450 1.00 0.00 305 SER A O 7
ATOM 10878 N N . ALA A 1 87 ? 53.837 11.101 5.232 1.00 0.00 306 ALA A N 7
ATOM 10879 C CA . ALA A 1 87 ? 54.126 12.541 5.384 1.00 0.00 306 ALA A CA 7
ATOM 10880 C C . ALA A 1 87 ? 54.075 12.965 6.860 1.00 0.00 306 ALA A C 7
ATOM 10881 O O . ALA A 1 87 ? 55.079 13.444 7.417 1.00 0.00 306 ALA A O 7
ATOM 10888 N N . ALA A 1 88 ? 52.905 12.731 7.490 1.00 0.00 307 ALA A N 7
ATOM 10889 C CA . ALA A 1 88 ? 52.665 13.083 8.903 1.00 0.00 307 ALA A CA 7
ATOM 10890 C C . ALA A 1 88 ? 53.588 12.291 9.840 1.00 0.00 307 ALA A C 7
ATOM 10891 O O . ALA A 1 88 ? 54.033 12.810 10.863 1.00 0.00 307 ALA A O 7
ATOM 10898 N N . LEU A 1 89 ? 53.876 11.047 9.443 1.00 0.00 308 LEU A N 7
ATOM 10899 C CA . LEU A 1 89 ? 54.758 10.131 10.181 1.00 0.00 308 LEU A CA 7
ATOM 10900 C C . LEU A 1 89 ? 56.197 10.673 10.268 1.00 0.00 308 LEU A C 7
ATOM 10901 O O . LEU A 1 89 ? 56.739 10.843 11.380 1.00 0.00 308 LEU A O 7
ATOM 10917 N N . ASN A 1 90 ? 56.793 10.963 9.091 1.00 0.00 309 ASN A N 7
ATOM 10918 C CA . ASN A 1 90 ? 58.205 11.370 8.999 1.00 0.00 309 ASN A CA 7
ATOM 10919 C C . ASN A 1 90 ? 58.410 12.732 9.680 1.00 0.00 309 ASN A C 7
ATOM 10920 O O . ASN A 1 90 ? 59.402 12.913 10.369 1.00 0.00 309 ASN A O 7
ATOM 10931 N N . ARG A 1 91 ? 57.438 13.669 9.501 1.00 0.00 310 ARG A N 7
ATOM 10932 C CA . ARG A 1 91 ? 57.534 15.042 10.058 1.00 0.00 310 ARG A CA 7
ATOM 10933 C C . ARG A 1 91 ? 57.331 15.047 11.584 1.00 0.00 310 ARG A C 7
ATOM 10934 O O . ARG A 1 91 ? 57.915 15.874 12.278 1.00 0.00 310 ARG A O 7
ATOM 10955 N N . MET A 1 92 ? 56.501 14.102 12.088 1.00 0.00 311 MET A N 7
ATOM 10956 C CA . MET A 1 92 ? 56.259 13.930 13.538 1.00 0.00 311 MET A CA 7
ATOM 10957 C C . MET A 1 92 ? 57.550 13.495 14.243 1.00 0.00 311 MET A C 7
ATOM 10958 O O . MET A 1 92 ? 57.961 14.097 15.242 1.00 0.00 311 MET A O 7
ATOM 10972 N N . LEU A 1 93 ? 58.198 12.461 13.681 1.00 0.00 312 LEU A N 7
ATOM 10973 C CA . LEU A 1 93 ? 59.451 11.906 14.228 1.00 0.00 312 LEU A CA 7
ATOM 10974 C C . LEU A 1 93 ? 60.649 12.835 13.946 1.00 0.00 312 LEU A C 7
ATOM 10975 O O . LEU A 1 93 ? 61.640 12.808 14.678 1.00 0.00 312 LEU A O 7
ATOM 10991 N N . ALA A 1 94 ? 60.530 13.660 12.881 1.00 0.00 313 ALA A N 7
ATOM 10992 C CA . ALA A 1 94 ? 61.520 14.711 12.546 1.00 0.00 313 ALA A CA 7
ATOM 10993 C C . ALA A 1 94 ? 61.376 15.907 13.499 1.00 0.00 313 ALA A C 7
ATOM 10994 O O . ALA A 1 94 ? 62.339 16.631 13.732 1.00 0.00 313 ALA A O 7
ATOM 11001 N N . SER A 1 95 ? 60.153 16.101 14.036 1.00 0.00 314 SER A N 7
ATOM 11002 C CA . SER A 1 95 ? 59.853 17.157 15.030 1.00 0.00 314 SER A CA 7
ATOM 11003 C C . SER A 1 95 ? 60.367 16.741 16.422 1.00 0.00 314 SER A C 7
ATOM 11004 O O . SER A 1 95 ? 60.698 17.591 17.254 1.00 0.00 314 SER A O 7
ATOM 11012 N N . ARG A 1 96 ? 60.433 15.413 16.651 1.00 0.00 315 ARG A N 7
ATOM 11013 C CA . ARG A 1 96 ? 60.953 14.820 17.902 1.00 0.00 315 ARG A CA 7
ATOM 11014 C C . ARG A 1 96 ? 62.494 14.906 17.980 1.00 0.00 315 ARG A C 7
ATOM 11015 O O . ARG A 1 96 ? 63.076 14.705 19.048 1.00 0.00 315 ARG A O 7
ATOM 11036 N N . GLN A 1 97 ? 63.137 15.214 16.844 1.00 0.00 316 GLN A N 7
ATOM 11037 C CA . GLN A 1 97 ? 64.604 15.389 16.744 1.00 0.00 316 GLN A CA 7
ATOM 11038 C C . GLN A 1 97 ? 64.927 16.709 16.009 1.00 0.00 316 GLN A C 7
ATOM 11039 O O . GLN A 1 97 ? 64.020 17.490 15.698 1.00 0.00 316 GLN A O 7
ATOM 11053 N N . THR A 1 98 ? 66.228 16.966 15.784 1.00 0.00 317 THR A N 7
ATOM 11054 C CA . THR A 1 98 ? 66.708 18.078 14.954 1.00 0.00 317 THR A CA 7
ATOM 11055 C C . THR A 1 98 ? 68.177 17.822 14.551 1.00 0.00 317 THR A C 7
ATOM 11056 O O . THR A 1 98 ? 69.024 17.503 15.400 1.00 0.00 317 THR A O 7
ATOM 11067 N N . THR A 1 99 ? 68.461 17.909 13.238 1.00 0.00 318 THR A N 7
ATOM 11068 C CA . THR A 1 99 ? 69.822 17.755 12.703 1.00 0.00 318 THR A CA 7
ATOM 11069 C C . THR A 1 99 ? 70.572 19.097 12.822 1.00 0.00 318 THR A C 7
ATOM 11070 O O . THR A 1 99 ? 70.041 20.149 12.448 1.00 0.00 318 THR A O 7
ATOM 11081 N N . THR A 1 100 ? 71.798 19.052 13.368 1.00 0.00 319 THR A N 7
ATOM 11082 C CA . THR A 1 100 ? 72.603 20.254 13.643 1.00 0.00 319 THR A CA 7
ATOM 11083 C C . THR A 1 100 ? 73.161 20.880 12.349 1.00 0.00 319 THR A C 7
ATOM 11084 O O . THR A 1 100 ? 73.584 20.167 11.428 1.00 0.00 319 THR A O 7
ATOM 11095 N N . ASN A 1 101 ? 73.114 22.218 12.291 1.00 0.00 320 ASN A N 7
ATOM 11096 C CA . ASN A 1 101 ? 73.664 23.016 11.189 1.00 0.00 320 ASN A CA 7
ATOM 11097 C C . ASN A 1 101 ? 75.177 23.269 11.450 1.00 0.00 320 ASN A C 7
ATOM 11098 O O . ASN A 1 101 ? 75.507 23.993 12.421 1.00 0.00 320 ASN A O 7
ATOM 11110 N N . GLN A 1 1 ? 22.911 32.049 11.002 1.00 0.00 220 GLN A N 8
ATOM 11111 C CA . GLN A 1 1 ? 23.022 31.493 12.371 1.00 0.00 220 GLN A CA 8
ATOM 11112 C C . GLN A 1 1 ? 24.470 31.026 12.601 1.00 0.00 220 GLN A C 8
ATOM 11113 O O . GLN A 1 1 ? 25.000 30.234 11.811 1.00 0.00 220 GLN A O 8
ATOM 11129 N N . GLY A 1 2 ? 25.086 31.519 13.686 1.00 0.00 221 GLY A N 8
ATOM 11130 C CA . GLY A 1 2 ? 26.452 31.167 14.042 1.00 0.00 221 GLY A CA 8
ATOM 11131 C C . GLY A 1 2 ? 26.773 31.549 15.482 1.00 0.00 221 GLY A C 8
ATOM 11132 O O . GLY A 1 2 ? 27.422 32.569 15.729 1.00 0.00 221 GLY A O 8
ATOM 11136 N N . LEU A 1 3 ? 26.265 30.749 16.434 1.00 0.00 222 LEU A N 8
ATOM 11137 C CA . LEU A 1 3 ? 26.601 30.891 17.871 1.00 0.00 222 LEU A CA 8
ATOM 11138 C C . LEU A 1 3 ? 28.033 30.366 18.105 1.00 0.00 222 LEU A C 8
ATOM 11139 O O . LEU A 1 3 ? 28.282 29.170 17.929 1.00 0.00 222 LEU A O 8
ATOM 11155 N N . ASP A 1 4 ? 28.947 31.284 18.497 1.00 0.00 223 ASP A N 8
ATOM 11156 C CA . ASP A 1 4 ? 30.406 31.062 18.473 1.00 0.00 223 ASP A CA 8
ATOM 11157 C C . ASP A 1 4 ? 30.848 30.777 17.026 1.00 0.00 223 ASP A C 8
ATOM 11158 O O . ASP A 1 4 ? 30.784 29.634 16.567 1.00 0.00 223 ASP A O 8
ATOM 11167 N N . LEU A 1 5 ? 31.259 31.840 16.314 1.00 0.00 224 LEU A N 8
ATOM 11168 C CA . LEU A 1 5 ? 31.535 31.803 14.856 1.00 0.00 224 LEU A CA 8
ATOM 11169 C C . LEU A 1 5 ? 32.591 30.754 14.478 1.00 0.00 224 LEU A C 8
ATOM 11170 O O . LEU A 1 5 ? 32.395 29.982 13.536 1.00 0.00 224 LEU A O 8
ATOM 11186 N N . GLU A 1 6 ? 33.692 30.735 15.235 1.00 0.00 225 GLU A N 8
ATOM 11187 C CA . GLU A 1 6 ? 34.828 29.832 14.987 1.00 0.00 225 GLU A CA 8
ATOM 11188 C C . GLU A 1 6 ? 34.441 28.376 15.285 1.00 0.00 225 GLU A C 8
ATOM 11189 O O . GLU A 1 6 ? 34.821 27.476 14.541 1.00 0.00 225 GLU A O 8
ATOM 11201 N N . SER A 1 7 ? 33.648 28.179 16.356 1.00 0.00 226 SER A N 8
ATOM 11202 C CA . SER A 1 7 ? 33.144 26.860 16.772 1.00 0.00 226 SER A CA 8
ATOM 11203 C C . SER A 1 7 ? 32.149 26.301 15.732 1.00 0.00 226 SER A C 8
ATOM 11204 O O . SER A 1 7 ? 32.132 25.095 15.466 1.00 0.00 226 SER A O 8
ATOM 11212 N N . ALA A 1 8 ? 31.354 27.206 15.131 1.00 0.00 227 ALA A N 8
ATOM 11213 C CA . ALA A 1 8 ? 30.345 26.867 14.112 1.00 0.00 227 ALA A CA 8
ATOM 11214 C C . ALA A 1 8 ? 31.014 26.423 12.803 1.00 0.00 227 ALA A C 8
ATOM 11215 O O . ALA A 1 8 ? 30.647 25.399 12.213 1.00 0.00 227 ALA A O 8
ATOM 11222 N N . ARG A 1 9 ? 32.026 27.195 12.381 1.00 0.00 228 ARG A N 8
ATOM 11223 C CA . ARG A 1 9 ? 32.699 26.995 11.090 1.00 0.00 228 ARG A CA 8
ATOM 11224 C C . ARG A 1 9 ? 33.630 25.764 11.129 1.00 0.00 228 ARG A C 8
ATOM 11225 O O . ARG A 1 9 ? 33.743 25.041 10.135 1.00 0.00 228 ARG A O 8
ATOM 11246 N N . LEU A 1 10 ? 34.285 25.519 12.296 1.00 0.00 229 LEU A N 8
ATOM 11247 C CA . LEU A 1 10 ? 35.183 24.353 12.465 1.00 0.00 229 LEU A CA 8
ATOM 11248 C C . LEU A 1 10 ? 34.353 23.071 12.551 1.00 0.00 229 LEU A C 8
ATOM 11249 O O . LEU A 1 10 ? 34.856 22.006 12.235 1.00 0.00 229 LEU A O 8
ATOM 11265 N N . ALA A 1 11 ? 33.087 23.202 13.002 1.00 0.00 230 ALA A N 8
ATOM 11266 C CA . ALA A 1 11 ? 32.116 22.093 13.070 1.00 0.00 230 ALA A CA 8
ATOM 11267 C C . ALA A 1 11 ? 31.691 21.661 11.655 1.00 0.00 230 ALA A C 8
ATOM 11268 O O . ALA A 1 11 ? 31.539 20.464 11.376 1.00 0.00 230 ALA A O 8
ATOM 11275 N N . SER A 1 12 ? 31.529 22.655 10.763 1.00 0.00 231 SER A N 8
ATOM 11276 C CA . SER A 1 12 ? 31.242 22.417 9.334 1.00 0.00 231 SER A CA 8
ATOM 11277 C C . SER A 1 12 ? 32.478 21.806 8.622 1.00 0.00 231 SER A C 8
ATOM 11278 O O . SER A 1 12 ? 32.341 21.026 7.671 1.00 0.00 231 SER A O 8
ATOM 11286 N N . ALA A 1 13 ? 33.680 22.173 9.108 1.00 0.00 232 ALA A N 8
ATOM 11287 C CA . ALA A 1 13 ? 34.953 21.576 8.660 1.00 0.00 232 ALA A CA 8
ATOM 11288 C C . ALA A 1 13 ? 35.153 20.173 9.277 1.00 0.00 232 ALA A C 8
ATOM 11289 O O . ALA A 1 13 ? 35.801 19.309 8.679 1.00 0.00 232 ALA A O 8
ATOM 11296 N N . ALA A 1 14 ? 34.572 19.959 10.474 1.00 0.00 233 ALA A N 8
ATOM 11297 C CA . ALA A 1 14 ? 34.690 18.693 11.230 1.00 0.00 233 ALA A CA 8
ATOM 11298 C C . ALA A 1 14 ? 33.741 17.614 10.690 1.00 0.00 233 ALA A C 8
ATOM 11299 O O . ALA A 1 14 ? 33.770 16.474 11.162 1.00 0.00 233 ALA A O 8
ATOM 11306 N N . ARG A 1 15 ? 32.881 17.988 9.721 1.00 0.00 234 ARG A N 8
ATOM 11307 C CA . ARG A 1 15 ? 32.098 17.020 8.936 1.00 0.00 234 ARG A CA 8
ATOM 11308 C C . ARG A 1 15 ? 33.079 16.175 8.100 1.00 0.00 234 ARG A C 8
ATOM 11309 O O . ARG A 1 15 ? 34.058 16.722 7.576 1.00 0.00 234 ARG A O 8
ATOM 11330 N N . HIS A 1 16 ? 32.815 14.846 8.025 1.00 0.00 235 HIS A N 8
ATOM 11331 C CA . HIS A 1 16 ? 33.718 13.822 7.418 1.00 0.00 235 HIS A CA 8
ATOM 11332 C C . HIS A 1 16 ? 34.957 13.565 8.313 1.00 0.00 235 HIS A C 8
ATOM 11333 O O . HIS A 1 16 ? 35.829 12.774 7.950 1.00 0.00 235 HIS A O 8
ATOM 11348 N N . ASN A 1 17 ? 34.998 14.249 9.487 1.00 0.00 236 ASN A N 8
ATOM 11349 C CA . ASN A 1 17 ? 36.102 14.196 10.473 1.00 0.00 236 ASN A CA 8
ATOM 11350 C C . ASN A 1 17 ? 37.450 14.673 9.888 1.00 0.00 236 ASN A C 8
ATOM 11351 O O . ASN A 1 17 ? 38.475 14.434 10.504 1.00 0.00 236 ASN A O 8
ATOM 11362 N N . HIS A 1 18 ? 37.419 15.393 8.728 1.00 0.00 237 HIS A N 8
ATOM 11363 C CA . HIS A 1 18 ? 38.620 15.752 7.907 1.00 0.00 237 HIS A CA 8
ATOM 11364 C C . HIS A 1 18 ? 39.251 14.485 7.260 1.00 0.00 237 HIS A C 8
ATOM 11365 O O . HIS A 1 18 ? 38.790 13.364 7.498 1.00 0.00 237 HIS A O 8
ATOM 11380 N N . SER A 1 19 ? 40.295 14.672 6.426 1.00 0.00 238 SER A N 8
ATOM 11381 C CA . SER A 1 19 ? 41.003 13.553 5.750 1.00 0.00 238 SER A CA 8
ATOM 11382 C C . SER A 1 19 ? 42.316 13.220 6.482 1.00 0.00 238 SER A C 8
ATOM 11383 O O . SER A 1 19 ? 42.531 12.078 6.911 1.00 0.00 238 SER A O 8
ATOM 11391 N N . ALA A 1 20 ? 43.176 14.247 6.645 1.00 0.00 239 ALA A N 8
ATOM 11392 C CA . ALA A 1 20 ? 44.493 14.124 7.305 1.00 0.00 239 ALA A CA 8
ATOM 11393 C C . ALA A 1 20 ? 44.365 13.876 8.824 1.00 0.00 239 ALA A C 8
ATOM 11394 O O . ALA A 1 20 ? 45.355 13.557 9.487 1.00 0.00 239 ALA A O 8
ATOM 11401 N N . ASN A 1 21 ? 43.144 14.031 9.368 1.00 0.00 240 ASN A N 8
ATOM 11402 C CA . ASN A 1 21 ? 42.825 13.632 10.753 1.00 0.00 240 ASN A CA 8
ATOM 11403 C C . ASN A 1 21 ? 42.989 12.121 10.917 1.00 0.00 240 ASN A C 8
ATOM 11404 O O . ASN A 1 21 ? 43.605 11.680 11.875 1.00 0.00 240 ASN A O 8
ATOM 11415 N N . GLN A 1 22 ? 42.443 11.361 9.940 1.00 0.00 241 GLN A N 8
ATOM 11416 C CA . GLN A 1 22 ? 42.491 9.877 9.918 1.00 0.00 241 GLN A CA 8
ATOM 11417 C C . GLN A 1 22 ? 43.947 9.364 9.774 1.00 0.00 241 GLN A C 8
ATOM 11418 O O . GLN A 1 22 ? 44.268 8.229 10.146 1.00 0.00 241 GLN A O 8
ATOM 11432 N N . THR A 1 23 ? 44.809 10.238 9.255 1.00 0.00 242 THR A N 8
ATOM 11433 C CA . THR A 1 23 ? 46.243 9.993 9.114 1.00 0.00 242 THR A CA 8
ATOM 11434 C C . THR A 1 23 ? 46.961 10.033 10.486 1.00 0.00 242 THR A C 8
ATOM 11435 O O . THR A 1 23 ? 47.614 9.059 10.877 1.00 0.00 242 THR A O 8
ATOM 11446 N N . ASN A 1 24 ? 46.829 11.173 11.210 1.00 0.00 243 ASN A N 8
ATOM 11447 C CA . ASN A 1 24 ? 47.420 11.346 12.567 1.00 0.00 243 ASN A CA 8
ATOM 11448 C C . ASN A 1 24 ? 46.763 10.376 13.560 1.00 0.00 243 ASN A C 8
ATOM 11449 O O . ASN A 1 24 ? 47.391 9.924 14.539 1.00 0.00 243 ASN A O 8
ATOM 11460 N N . GLU A 1 25 ? 45.489 10.072 13.266 1.00 0.00 244 GLU A N 8
ATOM 11461 C CA . GLU A 1 25 ? 44.711 9.035 13.935 1.00 0.00 244 GLU A CA 8
ATOM 11462 C C . GLU A 1 25 ? 45.429 7.702 13.809 1.00 0.00 244 GLU A C 8
ATOM 11463 O O . GLU A 1 25 ? 45.673 7.055 14.802 1.00 0.00 244 GLU A O 8
ATOM 11475 N N . ALA A 1 26 ? 45.785 7.337 12.565 1.00 0.00 245 ALA A N 8
ATOM 11476 C CA . ALA A 1 26 ? 46.440 6.063 12.261 1.00 0.00 245 ALA A CA 8
ATOM 11477 C C . ALA A 1 26 ? 47.790 5.944 12.970 1.00 0.00 245 ALA A C 8
ATOM 11478 O O . ALA A 1 26 ? 48.111 4.881 13.478 1.00 0.00 245 ALA A O 8
ATOM 11485 N N . LEU A 1 27 ? 48.546 7.056 13.025 1.00 0.00 246 LEU A N 8
ATOM 11486 C CA . LEU A 1 27 ? 49.834 7.125 13.752 1.00 0.00 246 LEU A CA 8
ATOM 11487 C C . LEU A 1 27 ? 49.664 6.702 15.228 1.00 0.00 246 LEU A C 8
ATOM 11488 O O . LEU A 1 27 ? 50.316 5.744 15.703 1.00 0.00 246 LEU A O 8
ATOM 11504 N N . ARG A 1 28 ? 48.748 7.402 15.932 1.00 0.00 247 ARG A N 8
ATOM 11505 C CA . ARG A 1 28 ? 48.503 7.166 17.366 1.00 0.00 247 ARG A CA 8
ATOM 11506 C C . ARG A 1 28 ? 47.831 5.796 17.602 1.00 0.00 247 ARG A C 8
ATOM 11507 O O . ARG A 1 28 ? 48.134 5.146 18.586 1.00 0.00 247 ARG A O 8
ATOM 11528 N N . ARG A 1 29 ? 46.963 5.356 16.656 1.00 0.00 248 ARG A N 8
ATOM 11529 C CA . ARG A 1 29 ? 46.332 4.009 16.671 1.00 0.00 248 ARG A CA 8
ATOM 11530 C C . ARG A 1 29 ? 47.394 2.913 16.746 1.00 0.00 248 ARG A C 8
ATOM 11531 O O . ARG A 1 29 ? 47.291 2.000 17.568 1.00 0.00 248 ARG A O 8
ATOM 11552 N N . LEU A 1 30 ? 48.426 3.035 15.886 1.00 0.00 249 LEU A N 8
ATOM 11553 C CA . LEU A 1 30 ? 49.512 2.052 15.815 1.00 0.00 249 LEU A CA 8
ATOM 11554 C C . LEU A 1 30 ? 50.309 2.070 17.127 1.00 0.00 249 LEU A C 8
ATOM 11555 O O . LEU A 1 30 ? 50.696 1.022 17.625 1.00 0.00 249 LEU A O 8
ATOM 11571 N N . THR A 1 31 ? 50.496 3.279 17.696 1.00 0.00 250 THR A N 8
ATOM 11572 C CA . THR A 1 31 ? 51.163 3.452 19.005 1.00 0.00 250 THR A CA 8
ATOM 11573 C C . THR A 1 31 ? 50.384 2.723 20.138 1.00 0.00 250 THR A C 8
ATOM 11574 O O . THR A 1 31 ? 50.985 2.135 21.044 1.00 0.00 250 THR A O 8
ATOM 11585 N N . GLN A 1 32 ? 49.034 2.749 20.046 1.00 0.00 251 GLN A N 8
ATOM 11586 C CA . GLN A 1 32 ? 48.149 2.167 21.090 1.00 0.00 251 GLN A CA 8
ATOM 11587 C C . GLN A 1 32 ? 48.003 0.652 20.907 1.00 0.00 251 GLN A C 8
ATOM 11588 O O . GLN A 1 32 ? 47.770 -0.072 21.883 1.00 0.00 251 GLN A O 8
ATOM 11602 N N . GLU A 1 33 ? 48.138 0.175 19.652 1.00 0.00 252 GLU A N 8
ATOM 11603 C CA . GLU A 1 33 ? 48.005 -1.256 19.334 1.00 0.00 252 GLU A CA 8
ATOM 11604 C C . GLU A 1 33 ? 49.302 -1.993 19.726 1.00 0.00 252 GLU A C 8
ATOM 11605 O O . GLU A 1 33 ? 49.262 -3.169 20.096 1.00 0.00 252 GLU A O 8
ATOM 11617 N N . GLY A 1 34 ? 50.452 -1.276 19.663 1.00 0.00 253 GLY A N 8
ATOM 11618 C CA . GLY A 1 34 ? 51.742 -1.815 20.125 1.00 0.00 253 GLY A CA 8
ATOM 11619 C C . GLY A 1 34 ? 52.914 -1.530 19.186 1.00 0.00 253 GLY A C 8
ATOM 11620 O O . GLY A 1 34 ? 54.064 -1.831 19.533 1.00 0.00 253 GLY A O 8
ATOM 11624 N N . VAL A 1 35 ? 52.624 -0.962 17.999 1.00 0.00 254 VAL A N 8
ATOM 11625 C CA . VAL A 1 35 ? 53.640 -0.697 16.954 1.00 0.00 254 VAL A CA 8
ATOM 11626 C C . VAL A 1 35 ? 54.585 0.450 17.374 1.00 0.00 254 VAL A C 8
ATOM 11627 O O . VAL A 1 35 ? 54.123 1.555 17.708 1.00 0.00 254 VAL A O 8
ATOM 11640 N N . ASP A 1 36 ? 55.904 0.162 17.347 1.00 0.00 255 ASP A N 8
ATOM 11641 C CA . ASP A 1 36 ? 56.965 1.154 17.614 1.00 0.00 255 ASP A CA 8
ATOM 11642 C C . ASP A 1 36 ? 57.036 2.160 16.458 1.00 0.00 255 ASP A C 8
ATOM 11643 O O . ASP A 1 36 ? 56.994 1.759 15.300 1.00 0.00 255 ASP A O 8
ATOM 11652 N N . MET A 1 37 ? 57.171 3.454 16.794 1.00 0.00 256 MET A N 8
ATOM 11653 C CA . MET A 1 37 ? 57.098 4.578 15.828 1.00 0.00 256 MET A CA 8
ATOM 11654 C C . MET A 1 37 ? 58.201 4.516 14.751 1.00 0.00 256 MET A C 8
ATOM 11655 O O . MET A 1 37 ? 57.926 4.704 13.561 1.00 0.00 256 MET A O 8
ATOM 11669 N N . GLU A 1 38 ? 59.444 4.260 15.188 1.00 0.00 257 GLU A N 8
ATOM 11670 C CA . GLU A 1 38 ? 60.628 4.238 14.302 1.00 0.00 257 GLU A CA 8
ATOM 11671 C C . GLU A 1 38 ? 60.626 2.987 13.411 1.00 0.00 257 GLU A C 8
ATOM 11672 O O . GLU A 1 38 ? 60.967 3.066 12.231 1.00 0.00 257 GLU A O 8
ATOM 11684 N N . ARG A 1 39 ? 60.206 1.843 13.996 1.00 0.00 258 ARG A N 8
ATOM 11685 C CA . ARG A 1 39 ? 60.109 0.547 13.284 1.00 0.00 258 ARG A CA 8
ATOM 11686 C C . ARG A 1 39 ? 59.033 0.632 12.196 1.00 0.00 258 ARG A C 8
ATOM 11687 O O . ARG A 1 39 ? 59.219 0.157 11.071 1.00 0.00 258 ARG A O 8
ATOM 11708 N N . LEU A 1 40 ? 57.914 1.267 12.578 1.00 0.00 259 LEU A N 8
ATOM 11709 C CA . LEU A 1 40 ? 56.806 1.627 11.687 1.00 0.00 259 LEU A CA 8
ATOM 11710 C C . LEU A 1 40 ? 57.321 2.461 10.510 1.00 0.00 259 LEU A C 8
ATOM 11711 O O . LEU A 1 40 ? 57.062 2.111 9.369 1.00 0.00 259 LEU A O 8
ATOM 11727 N N . ARG A 1 41 ? 58.076 3.531 10.804 1.00 0.00 260 ARG A N 8
ATOM 11728 C CA . ARG A 1 41 ? 58.569 4.469 9.775 1.00 0.00 260 ARG A CA 8
ATOM 11729 C C . ARG A 1 41 ? 59.564 3.793 8.812 1.00 0.00 260 ARG A C 8
ATOM 11730 O O . ARG A 1 41 ? 59.623 4.140 7.630 1.00 0.00 260 ARG A O 8
ATOM 11751 N N . THR A 1 42 ? 60.337 2.829 9.334 1.00 0.00 261 THR A N 8
ATOM 11752 C CA . THR A 1 42 ? 61.331 2.093 8.541 1.00 0.00 261 THR A CA 8
ATOM 11753 C C . THR A 1 42 ? 60.632 1.105 7.581 1.00 0.00 261 THR A C 8
ATOM 11754 O O . THR A 1 42 ? 61.043 0.957 6.433 1.00 0.00 261 THR A O 8
ATOM 11765 N N . SER A 1 43 ? 59.554 0.467 8.074 1.00 0.00 262 SER A N 8
ATOM 11766 C CA . SER A 1 43 ? 58.745 -0.506 7.309 1.00 0.00 262 SER A CA 8
ATOM 11767 C C . SER A 1 43 ? 57.855 0.198 6.262 1.00 0.00 262 SER A C 8
ATOM 11768 O O . SER A 1 43 ? 57.650 -0.304 5.145 1.00 0.00 262 SER A O 8
ATOM 11776 N N . LEU A 1 44 ? 57.346 1.372 6.653 1.00 0.00 263 LEU A N 8
ATOM 11777 C CA . LEU A 1 44 ? 56.400 2.173 5.859 1.00 0.00 263 LEU A CA 8
ATOM 11778 C C . LEU A 1 44 ? 57.170 2.863 4.726 1.00 0.00 263 LEU A C 8
ATOM 11779 O O . LEU A 1 44 ? 56.777 2.807 3.551 1.00 0.00 263 LEU A O 8
ATOM 11795 N N . GLY A 1 45 ? 58.276 3.514 5.128 1.00 0.00 264 GLY A N 8
ATOM 11796 C CA . GLY A 1 45 ? 59.185 4.186 4.213 1.00 0.00 264 GLY A CA 8
ATOM 11797 C C . GLY A 1 45 ? 59.853 3.219 3.253 1.00 0.00 264 GLY A C 8
ATOM 11798 O O . GLY A 1 45 ? 60.194 3.607 2.145 1.00 0.00 264 GLY A O 8
ATOM 11802 N N . ARG A 1 46 ? 60.022 1.948 3.686 1.00 0.00 265 ARG A N 8
ATOM 11803 C CA . ARG A 1 46 ? 60.553 0.866 2.831 1.00 0.00 265 ARG A CA 8
ATOM 11804 C C . ARG A 1 46 ? 59.603 0.573 1.653 1.00 0.00 265 ARG A C 8
ATOM 11805 O O . ARG A 1 46 ? 60.059 0.325 0.543 1.00 0.00 265 ARG A O 8
ATOM 11826 N N . TYR A 1 47 ? 58.283 0.624 1.916 1.00 0.00 266 TYR A N 8
ATOM 11827 C CA . TYR A 1 47 ? 57.251 0.319 0.898 1.00 0.00 266 TYR A CA 8
ATOM 11828 C C . TYR A 1 47 ? 57.267 1.343 -0.258 1.00 0.00 266 TYR A C 8
ATOM 11829 O O . TYR A 1 47 ? 56.896 1.021 -1.395 1.00 0.00 266 TYR A O 8
ATOM 11847 N N . ILE A 1 48 ? 57.698 2.574 0.046 1.00 0.00 267 ILE A N 8
ATOM 11848 C CA . ILE A 1 48 ? 57.671 3.703 -0.904 1.00 0.00 267 ILE A CA 8
ATOM 11849 C C . ILE A 1 48 ? 59.061 3.922 -1.555 1.00 0.00 267 ILE A C 8
ATOM 11850 O O . ILE A 1 48 ? 59.161 4.126 -2.770 1.00 0.00 267 ILE A O 8
ATOM 11866 N N . MET A 1 49 ? 60.122 3.861 -0.728 1.00 0.00 268 MET A N 8
ATOM 11867 C CA . MET A 1 49 ? 61.521 4.130 -1.151 1.00 0.00 268 MET A CA 8
ATOM 11868 C C . MET A 1 49 ? 62.125 2.902 -1.872 1.00 0.00 268 MET A C 8
ATOM 11869 O O . MET A 1 49 ? 62.986 3.038 -2.749 1.00 0.00 268 MET A O 8
ATOM 11883 N N . SER A 1 50 ? 61.647 1.708 -1.491 1.00 0.00 269 SER A N 8
ATOM 11884 C CA . SER A 1 50 ? 62.052 0.414 -2.090 1.00 0.00 269 SER A CA 8
ATOM 11885 C C . SER A 1 50 ? 60.804 -0.297 -2.650 1.00 0.00 269 SER A C 8
ATOM 11886 O O . SER A 1 50 ? 59.672 0.130 -2.390 1.00 0.00 269 SER A O 8
ATOM 11894 N N . LEU A 1 51 ? 61.018 -1.386 -3.410 1.00 0.00 270 LEU A N 8
ATOM 11895 C CA . LEU A 1 51 ? 59.918 -2.200 -3.989 1.00 0.00 270 LEU A CA 8
ATOM 11896 C C . LEU A 1 51 ? 59.536 -3.335 -2.999 1.00 0.00 270 LEU A C 8
ATOM 11897 O O . LEU A 1 51 ? 58.670 -4.171 -3.285 1.00 0.00 270 LEU A O 8
ATOM 11913 N N . GLU A 1 52 ? 60.200 -3.353 -1.827 1.00 0.00 271 GLU A N 8
ATOM 11914 C CA . GLU A 1 52 ? 59.909 -4.301 -0.746 1.00 0.00 271 GLU A CA 8
ATOM 11915 C C . GLU A 1 52 ? 58.643 -3.870 0.027 1.00 0.00 271 GLU A C 8
ATOM 11916 O O . GLU A 1 52 ? 58.458 -2.674 0.273 1.00 0.00 271 GLU A O 8
ATOM 11928 N N . PRO A 1 53 ? 57.750 -4.831 0.426 1.00 0.00 272 PRO A N 8
ATOM 11929 C CA . PRO A 1 53 ? 56.576 -4.527 1.274 1.00 0.00 272 PRO A CA 8
ATOM 11930 C C . PRO A 1 53 ? 56.958 -4.354 2.764 1.00 0.00 272 PRO A C 8
ATOM 11931 O O . PRO A 1 53 ? 58.142 -4.407 3.137 1.00 0.00 272 PRO A O 8
ATOM 11942 N N . LEU A 1 54 ? 55.935 -4.141 3.601 1.00 0.00 273 LEU A N 8
ATOM 11943 C CA . LEU A 1 54 ? 56.075 -4.055 5.070 1.00 0.00 273 LEU A CA 8
ATOM 11944 C C . LEU A 1 54 ? 55.613 -5.387 5.734 1.00 0.00 273 LEU A C 8
ATOM 11945 O O . LEU A 1 54 ? 54.888 -6.159 5.086 1.00 0.00 273 LEU A O 8
ATOM 11961 N N . PRO A 1 55 ? 56.044 -5.693 7.010 1.00 0.00 274 PRO A N 8
ATOM 11962 C CA . PRO A 1 55 ? 55.646 -6.936 7.733 1.00 0.00 274 PRO A CA 8
ATOM 11963 C C . PRO A 1 55 ? 54.115 -7.020 7.988 1.00 0.00 274 PRO A C 8
ATOM 11964 O O . PRO A 1 55 ? 53.429 -5.984 7.973 1.00 0.00 274 PRO A O 8
ATOM 11975 N N . PRO A 1 56 ? 53.569 -8.265 8.251 1.00 0.00 275 PRO A N 8
ATOM 11976 C CA . PRO A 1 56 ? 52.135 -8.478 8.572 1.00 0.00 275 PRO A CA 8
ATOM 11977 C C . PRO A 1 56 ? 51.653 -7.641 9.777 1.00 0.00 275 PRO A C 8
ATOM 11978 O O . PRO A 1 56 ? 50.473 -7.322 9.857 1.00 0.00 275 PRO A O 8
ATOM 11989 N N . ASP A 1 57 ? 52.591 -7.297 10.684 1.00 0.00 276 ASP A N 8
ATOM 11990 C CA . ASP A 1 57 ? 52.344 -6.428 11.860 1.00 0.00 276 ASP A CA 8
ATOM 11991 C C . ASP A 1 57 ? 51.777 -5.058 11.431 1.00 0.00 276 ASP A C 8
ATOM 11992 O O . ASP A 1 57 ? 50.685 -4.636 11.864 1.00 0.00 276 ASP A O 8
ATOM 12001 N N . LEU A 1 58 ? 52.526 -4.391 10.537 1.00 0.00 277 LEU A N 8
ATOM 12002 C CA . LEU A 1 58 ? 52.160 -3.069 10.008 1.00 0.00 277 LEU A CA 8
ATOM 12003 C C . LEU A 1 58 ? 50.917 -3.151 9.115 1.00 0.00 277 LEU A C 8
ATOM 12004 O O . LEU A 1 58 ? 50.147 -2.188 9.044 1.00 0.00 277 LEU A O 8
ATOM 12020 N N . ARG A 1 59 ? 50.730 -4.309 8.454 1.00 0.00 278 ARG A N 8
ATOM 12021 C CA . ARG A 1 59 ? 49.615 -4.512 7.527 1.00 0.00 278 ARG A CA 8
ATOM 12022 C C . ARG A 1 59 ? 48.283 -4.472 8.304 1.00 0.00 278 ARG A C 8
ATOM 12023 O O . ARG A 1 59 ? 47.458 -3.591 8.063 1.00 0.00 278 ARG A O 8
ATOM 12044 N N . ARG A 1 60 ? 48.132 -5.406 9.280 1.00 0.00 279 ARG A N 8
ATOM 12045 C CA . ARG A 1 60 ? 46.918 -5.517 10.133 1.00 0.00 279 ARG A CA 8
ATOM 12046 C C . ARG A 1 60 ? 46.639 -4.207 10.896 1.00 0.00 279 ARG A C 8
ATOM 12047 O O . ARG A 1 60 ? 45.479 -3.815 11.028 1.00 0.00 279 ARG A O 8
ATOM 12068 N N . ALA A 1 61 ? 47.715 -3.546 11.381 1.00 0.00 280 ALA A N 8
ATOM 12069 C CA . ALA A 1 61 ? 47.617 -2.288 12.143 1.00 0.00 280 ALA A CA 8
ATOM 12070 C C . ALA A 1 61 ? 46.931 -1.173 11.307 1.00 0.00 280 ALA A C 8
ATOM 12071 O O . ALA A 1 61 ? 45.874 -0.621 11.700 1.00 0.00 280 ALA A O 8
ATOM 12078 N N . LEU A 1 62 ? 47.521 -0.897 10.128 1.00 0.00 281 LEU A N 8
ATOM 12079 C CA . LEU A 1 62 ? 47.021 0.114 9.180 1.00 0.00 281 LEU A CA 8
ATOM 12080 C C . LEU A 1 62 ? 45.573 -0.172 8.758 1.00 0.00 281 LEU A C 8
ATOM 12081 O O . LEU A 1 62 ? 44.720 0.718 8.808 1.00 0.00 281 LEU A O 8
ATOM 12097 N N . GLU A 1 63 ? 45.331 -1.425 8.343 1.00 0.00 282 GLU A N 8
ATOM 12098 C CA . GLU A 1 63 ? 44.021 -1.893 7.852 1.00 0.00 282 GLU A CA 8
ATOM 12099 C C . GLU A 1 63 ? 42.928 -1.765 8.922 1.00 0.00 282 GLU A C 8
ATOM 12100 O O . GLU A 1 63 ? 41.759 -1.520 8.602 1.00 0.00 282 GLU A O 8
ATOM 12112 N N . SER A 1 64 ? 43.328 -1.941 10.189 1.00 0.00 283 SER A N 8
ATOM 12113 C CA . SER A 1 64 ? 42.425 -1.826 11.335 1.00 0.00 283 SER A CA 8
ATOM 12114 C C . SER A 1 64 ? 41.954 -0.374 11.511 1.00 0.00 283 SER A C 8
ATOM 12115 O O . SER A 1 64 ? 40.795 -0.138 11.883 1.00 0.00 283 SER A O 8
ATOM 12123 N N . VAL A 1 65 ? 42.850 0.600 11.222 1.00 0.00 284 VAL A N 8
ATOM 12124 C CA . VAL A 1 65 ? 42.453 2.036 11.209 1.00 0.00 284 VAL A CA 8
ATOM 12125 C C . VAL A 1 65 ? 41.553 2.336 9.987 1.00 0.00 284 VAL A C 8
ATOM 12126 O O . VAL A 1 65 ? 40.544 3.033 10.106 1.00 0.00 284 VAL A O 8
ATOM 12139 N N . GLY A 1 66 ? 41.926 1.765 8.823 1.00 0.00 285 GLY A N 8
ATOM 12140 C CA . GLY A 1 66 ? 41.213 1.994 7.554 1.00 0.00 285 GLY A CA 8
ATOM 12141 C C . GLY A 1 66 ? 42.135 2.397 6.403 1.00 0.00 285 GLY A C 8
ATOM 12142 O O . GLY A 1 66 ? 41.653 2.798 5.337 1.00 0.00 285 GLY A O 8
ATOM 12146 N N . ILE A 1 67 ? 43.462 2.310 6.614 1.00 0.00 286 ILE A N 8
ATOM 12147 C CA . ILE A 1 67 ? 44.468 2.523 5.549 1.00 0.00 286 ILE A CA 8
ATOM 12148 C C . ILE A 1 67 ? 44.997 1.162 5.075 1.00 0.00 286 ILE A C 8
ATOM 12149 O O . ILE A 1 67 ? 45.601 0.437 5.852 1.00 0.00 286 ILE A O 8
ATOM 12165 N N . ASN A 1 68 ? 44.758 0.798 3.811 1.00 0.00 287 ASN A N 8
ATOM 12166 C CA . ASN A 1 68 ? 45.364 -0.416 3.236 1.00 0.00 287 ASN A CA 8
ATOM 12167 C C . ASN A 1 68 ? 46.783 -0.054 2.750 1.00 0.00 287 ASN A C 8
ATOM 12168 O O . ASN A 1 68 ? 46.933 0.959 2.065 1.00 0.00 287 ASN A O 8
ATOM 12179 N N . PRO A 1 69 ? 47.853 -0.806 3.167 1.00 0.00 288 PRO A N 8
ATOM 12180 C CA . PRO A 1 69 ? 49.236 -0.560 2.693 1.00 0.00 288 PRO A CA 8
ATOM 12181 C C . PRO A 1 69 ? 49.467 -0.992 1.222 1.00 0.00 288 PRO A C 8
ATOM 12182 O O . PRO A 1 69 ? 50.117 -0.266 0.462 1.00 0.00 288 PRO A O 8
ATOM 12193 N N . PHE A 1 70 ? 48.899 -2.151 0.830 1.00 0.00 289 PHE A N 8
ATOM 12194 C CA . PHE A 1 70 ? 49.177 -2.791 -0.475 1.00 0.00 289 PHE A CA 8
ATOM 12195 C C . PHE A 1 70 ? 48.347 -2.165 -1.605 1.00 0.00 289 PHE A C 8
ATOM 12196 O O . PHE A 1 70 ? 47.205 -2.564 -1.861 1.00 0.00 289 PHE A O 8
ATOM 12213 N N . ILE A 1 71 ? 48.938 -1.141 -2.238 1.00 0.00 290 ILE A N 8
ATOM 12214 C CA . ILE A 1 71 ? 48.393 -0.479 -3.435 1.00 0.00 290 ILE A CA 8
ATOM 12215 C C . ILE A 1 71 ? 49.169 -0.978 -4.685 1.00 0.00 290 ILE A C 8
ATOM 12216 O O . ILE A 1 71 ? 50.402 -1.072 -4.641 1.00 0.00 290 ILE A O 8
ATOM 12232 N N . PRO A 1 72 ? 48.455 -1.331 -5.807 1.00 0.00 291 PRO A N 8
ATOM 12233 C CA . PRO A 1 72 ? 49.098 -1.807 -7.061 1.00 0.00 291 PRO A CA 8
ATOM 12234 C C . PRO A 1 72 ? 49.898 -0.706 -7.809 1.00 0.00 291 PRO A C 8
ATOM 12235 O O . PRO A 1 72 ? 49.771 0.500 -7.533 1.00 0.00 291 PRO A O 8
ATOM 12246 N N . GLU A 1 73 ? 50.682 -1.160 -8.800 1.00 0.00 292 GLU A N 8
ATOM 12247 C CA . GLU A 1 73 ? 51.646 -0.324 -9.554 1.00 0.00 292 GLU A CA 8
ATOM 12248 C C . GLU A 1 73 ? 50.949 0.590 -10.587 1.00 0.00 292 GLU A C 8
ATOM 12249 O O . GLU A 1 73 ? 51.592 1.472 -11.171 1.00 0.00 292 GLU A O 8
ATOM 12261 N N . GLU A 1 74 ? 49.638 0.384 -10.792 1.00 0.00 293 GLU A N 8
ATOM 12262 C CA . GLU A 1 74 ? 48.815 1.209 -11.703 1.00 0.00 293 GLU A CA 8
ATOM 12263 C C . GLU A 1 74 ? 48.567 2.626 -11.130 1.00 0.00 293 GLU A C 8
ATOM 12264 O O . GLU A 1 74 ? 48.225 3.548 -11.879 1.00 0.00 293 GLU A O 8
ATOM 12276 N N . LEU A 1 75 ? 48.729 2.788 -9.794 1.00 0.00 294 LEU A N 8
ATOM 12277 C CA . LEU A 1 75 ? 48.768 4.124 -9.148 1.00 0.00 294 LEU A CA 8
ATOM 12278 C C . LEU A 1 75 ? 50.221 4.651 -9.092 1.00 0.00 294 LEU A C 8
ATOM 12279 O O . LEU A 1 75 ? 50.433 5.833 -8.822 1.00 0.00 294 LEU A O 8
ATOM 12295 N N . SER A 1 76 ? 51.198 3.737 -9.310 1.00 0.00 295 SER A N 8
ATOM 12296 C CA . SER A 1 76 ? 52.654 3.996 -9.189 1.00 0.00 295 SER A CA 8
ATOM 12297 C C . SER A 1 76 ? 53.048 4.402 -7.751 1.00 0.00 295 SER A C 8
ATOM 12298 O O . SER A 1 76 ? 54.117 4.986 -7.535 1.00 0.00 295 SER A O 8
ATOM 12306 N N . LEU A 1 77 ? 52.174 4.032 -6.782 1.00 0.00 296 LEU A N 8
ATOM 12307 C CA . LEU A 1 77 ? 52.261 4.448 -5.373 1.00 0.00 296 LEU A CA 8
ATOM 12308 C C . LEU A 1 77 ? 52.276 5.986 -5.245 1.00 0.00 296 LEU A C 8
ATOM 12309 O O . LEU A 1 77 ? 53.007 6.555 -4.421 1.00 0.00 296 LEU A O 8
ATOM 12325 N N . VAL A 1 78 ? 51.437 6.645 -6.066 1.00 0.00 297 VAL A N 8
ATOM 12326 C CA . VAL A 1 78 ? 51.228 8.103 -6.007 1.00 0.00 297 VAL A CA 8
ATOM 12327 C C . VAL A 1 78 ? 49.905 8.398 -5.280 1.00 0.00 297 VAL A C 8
ATOM 12328 O O . VAL A 1 78 ? 49.912 8.966 -4.193 1.00 0.00 297 VAL A O 8
ATOM 12341 N N . ASP A 1 79 ? 48.770 7.948 -5.844 1.00 0.00 298 ASP A N 8
ATOM 12342 C CA . ASP A 1 79 ? 47.422 8.232 -5.274 1.00 0.00 298 ASP A CA 8
ATOM 12343 C C . ASP A 1 79 ? 47.036 7.174 -4.195 1.00 0.00 298 ASP A C 8
ATOM 12344 O O . ASP A 1 79 ? 45.884 6.736 -4.086 1.00 0.00 298 ASP A O 8
ATOM 12353 N N . HIS A 1 80 ? 48.015 6.795 -3.354 1.00 0.00 299 HIS A N 8
ATOM 12354 C CA . HIS A 1 80 ? 47.821 5.786 -2.293 1.00 0.00 299 HIS A CA 8
ATOM 12355 C C . HIS A 1 80 ? 47.587 6.492 -0.934 1.00 0.00 299 HIS A C 8
ATOM 12356 O O . HIS A 1 80 ? 48.201 7.536 -0.687 1.00 0.00 299 HIS A O 8
ATOM 12371 N N . PRO A 1 81 ? 46.704 5.946 -0.022 1.00 0.00 300 PRO A N 8
ATOM 12372 C CA . PRO A 1 81 ? 46.438 6.562 1.327 1.00 0.00 300 PRO A CA 8
ATOM 12373 C C . PRO A 1 81 ? 47.691 6.546 2.241 1.00 0.00 300 PRO A C 8
ATOM 12374 O O . PRO A 1 81 ? 47.793 7.301 3.218 1.00 0.00 300 PRO A O 8
ATOM 12385 N N . VAL A 1 82 ? 48.646 5.685 1.858 1.00 0.00 301 VAL A N 8
ATOM 12386 C CA . VAL A 1 82 ? 49.933 5.480 2.545 1.00 0.00 301 VAL A CA 8
ATOM 12387 C C . VAL A 1 82 ? 50.874 6.708 2.368 1.00 0.00 301 VAL A C 8
ATOM 12388 O O . VAL A 1 82 ? 51.854 6.855 3.110 1.00 0.00 301 VAL A O 8
ATOM 12401 N N . LEU A 1 83 ? 50.550 7.594 1.387 1.00 0.00 302 LEU A N 8
ATOM 12402 C CA . LEU A 1 83 ? 51.333 8.825 1.105 1.00 0.00 302 LEU A CA 8
ATOM 12403 C C . LEU A 1 83 ? 51.230 9.779 2.305 1.00 0.00 302 LEU A C 8
ATOM 12404 O O . LEU A 1 83 ? 52.237 10.067 2.956 1.00 0.00 302 LEU A O 8
ATOM 12420 N N . ASN A 1 84 ? 49.992 10.254 2.569 1.00 0.00 303 ASN A N 8
ATOM 12421 C CA . ASN A 1 84 ? 49.702 11.220 3.648 1.00 0.00 303 ASN A CA 8
ATOM 12422 C C . ASN A 1 84 ? 50.156 10.670 4.999 1.00 0.00 303 ASN A C 8
ATOM 12423 O O . ASN A 1 84 ? 50.614 11.427 5.863 1.00 0.00 303 ASN A O 8
ATOM 12434 N N . PHE A 1 85 ? 50.035 9.337 5.148 1.00 0.00 304 PHE A N 8
ATOM 12435 C CA . PHE A 1 85 ? 50.449 8.623 6.350 1.00 0.00 304 PHE A CA 8
ATOM 12436 C C . PHE A 1 85 ? 51.965 8.765 6.579 1.00 0.00 304 PHE A C 8
ATOM 12437 O O . PHE A 1 85 ? 52.378 9.181 7.657 1.00 0.00 304 PHE A O 8
ATOM 12454 N N . SER A 1 86 ? 52.766 8.447 5.540 1.00 0.00 305 SER A N 8
ATOM 12455 C CA . SER A 1 86 ? 54.240 8.583 5.560 1.00 0.00 305 SER A CA 8
ATOM 12456 C C . SER A 1 86 ? 54.666 10.040 5.828 1.00 0.00 305 SER A C 8
ATOM 12457 O O . SER A 1 86 ? 55.675 10.272 6.494 1.00 0.00 305 SER A O 8
ATOM 12465 N N . ALA A 1 87 ? 53.876 10.996 5.295 1.00 0.00 306 ALA A N 8
ATOM 12466 C CA . ALA A 1 87 ? 54.135 12.445 5.399 1.00 0.00 306 ALA A CA 8
ATOM 12467 C C . ALA A 1 87 ? 54.052 12.918 6.863 1.00 0.00 306 ALA A C 8
ATOM 12468 O O . ALA A 1 87 ? 55.019 13.475 7.416 1.00 0.00 306 ALA A O 8
ATOM 12475 N N . ALA A 1 88 ? 52.901 12.629 7.498 1.00 0.00 307 ALA A N 8
ATOM 12476 C CA . ALA A 1 88 ? 52.640 12.998 8.897 1.00 0.00 307 ALA A CA 8
ATOM 12477 C C . ALA A 1 88 ? 53.540 12.199 9.859 1.00 0.00 307 ALA A C 8
ATOM 12478 O O . ALA A 1 88 ? 53.910 12.694 10.926 1.00 0.00 307 ALA A O 8
ATOM 12485 N N . LEU A 1 89 ? 53.905 10.978 9.444 1.00 0.00 308 LEU A N 8
ATOM 12486 C CA . LEU A 1 89 ? 54.790 10.087 10.211 1.00 0.00 308 LEU A CA 8
ATOM 12487 C C . LEU A 1 89 ? 56.213 10.657 10.297 1.00 0.00 308 LEU A C 8
ATOM 12488 O O . LEU A 1 89 ? 56.771 10.793 11.398 1.00 0.00 308 LEU A O 8
ATOM 12504 N N . ASN A 1 90 ? 56.778 11.028 9.126 1.00 0.00 309 ASN A N 8
ATOM 12505 C CA . ASN A 1 90 ? 58.178 11.479 9.042 1.00 0.00 309 ASN A CA 8
ATOM 12506 C C . ASN A 1 90 ? 58.340 12.853 9.706 1.00 0.00 309 ASN A C 8
ATOM 12507 O O . ASN A 1 90 ? 59.358 13.093 10.346 1.00 0.00 309 ASN A O 8
ATOM 12518 N N . ARG A 1 91 ? 57.319 13.746 9.561 1.00 0.00 310 ARG A N 8
ATOM 12519 C CA . ARG A 1 91 ? 57.351 15.091 10.194 1.00 0.00 310 ARG A CA 8
ATOM 12520 C C . ARG A 1 91 ? 57.277 14.971 11.728 1.00 0.00 310 ARG A C 8
ATOM 12521 O O . ARG A 1 91 ? 57.965 15.703 12.446 1.00 0.00 310 ARG A O 8
ATOM 12542 N N . MET A 1 92 ? 56.429 14.027 12.209 1.00 0.00 311 MET A N 8
ATOM 12543 C CA . MET A 1 92 ? 56.190 13.807 13.640 1.00 0.00 311 MET A CA 8
ATOM 12544 C C . MET A 1 92 ? 57.485 13.369 14.325 1.00 0.00 311 MET A C 8
ATOM 12545 O O . MET A 1 92 ? 57.887 13.944 15.335 1.00 0.00 311 MET A O 8
ATOM 12559 N N . LEU A 1 93 ? 58.156 12.384 13.714 1.00 0.00 312 LEU A N 8
ATOM 12560 C CA . LEU A 1 93 ? 59.388 11.803 14.265 1.00 0.00 312 LEU A CA 8
ATOM 12561 C C . LEU A 1 93 ? 60.612 12.708 14.026 1.00 0.00 312 LEU A C 8
ATOM 12562 O O . LEU A 1 93 ? 61.580 12.637 14.779 1.00 0.00 312 LEU A O 8
ATOM 12578 N N . ALA A 1 94 ? 60.563 13.558 12.985 1.00 0.00 313 ALA A N 8
ATOM 12579 C CA . ALA A 1 94 ? 61.618 14.568 12.720 1.00 0.00 313 ALA A CA 8
ATOM 12580 C C . ALA A 1 94 ? 61.531 15.715 13.739 1.00 0.00 313 ALA A C 8
ATOM 12581 O O . ALA A 1 94 ? 62.540 16.358 14.060 1.00 0.00 313 ALA A O 8
ATOM 12588 N N . SER A 1 95 ? 60.301 15.972 14.222 1.00 0.00 314 SER A N 8
ATOM 12589 C CA . SER A 1 95 ? 60.037 16.972 15.264 1.00 0.00 314 SER A CA 8
ATOM 12590 C C . SER A 1 95 ? 60.469 16.431 16.641 1.00 0.00 314 SER A C 8
ATOM 12591 O O . SER A 1 95 ? 61.123 17.142 17.413 1.00 0.00 314 SER A O 8
ATOM 12599 N N . ARG A 1 96 ? 60.095 15.166 16.926 1.00 0.00 315 ARG A N 8
ATOM 12600 C CA . ARG A 1 96 ? 60.418 14.486 18.199 1.00 0.00 315 ARG A CA 8
ATOM 12601 C C . ARG A 1 96 ? 61.932 14.253 18.297 1.00 0.00 315 ARG A C 8
ATOM 12602 O O . ARG A 1 96 ? 62.611 14.854 19.136 1.00 0.00 315 ARG A O 8
ATOM 12623 N N . GLN A 1 97 ? 62.462 13.404 17.411 1.00 0.00 316 GLN A N 8
ATOM 12624 C CA . GLN A 1 97 ? 63.907 13.191 17.282 1.00 0.00 316 GLN A CA 8
ATOM 12625 C C . GLN A 1 97 ? 64.476 14.274 16.352 1.00 0.00 316 GLN A C 8
ATOM 12626 O O . GLN A 1 97 ? 64.311 14.192 15.122 1.00 0.00 316 GLN A O 8
ATOM 12640 N N . THR A 1 98 ? 65.086 15.313 16.967 1.00 0.00 317 THR A N 8
ATOM 12641 C CA . THR A 1 98 ? 65.692 16.444 16.249 1.00 0.00 317 THR A CA 8
ATOM 12642 C C . THR A 1 98 ? 66.819 15.937 15.324 1.00 0.00 317 THR A C 8
ATOM 12643 O O . THR A 1 98 ? 67.804 15.372 15.790 1.00 0.00 317 THR A O 8
ATOM 12654 N N . THR A 1 99 ? 66.626 16.093 14.009 1.00 0.00 318 THR A N 8
ATOM 12655 C CA . THR A 1 99 ? 67.537 15.559 12.987 1.00 0.00 318 THR A CA 8
ATOM 12656 C C . THR A 1 99 ? 68.568 16.617 12.557 1.00 0.00 318 THR A C 8
ATOM 12657 O O . THR A 1 99 ? 69.780 16.373 12.627 1.00 0.00 318 THR A O 8
ATOM 12668 N N . THR A 1 100 ? 68.080 17.796 12.132 1.00 0.00 319 THR A N 8
ATOM 12669 C CA . THR A 1 100 ? 68.938 18.920 11.716 1.00 0.00 319 THR A CA 8
ATOM 12670 C C . THR A 1 100 ? 69.571 19.597 12.952 1.00 0.00 319 THR A C 8
ATOM 12671 O O . THR A 1 100 ? 69.032 20.558 13.511 1.00 0.00 319 THR A O 8
ATOM 12682 N N . ASN A 1 101 ? 70.691 19.010 13.407 1.00 0.00 320 ASN A N 8
ATOM 12683 C CA . ASN A 1 101 ? 71.459 19.485 14.570 1.00 0.00 320 ASN A CA 8
ATOM 12684 C C . ASN A 1 101 ? 72.449 20.581 14.118 1.00 0.00 320 ASN A C 8
ATOM 12685 O O . ASN A 1 101 ? 73.394 20.256 13.374 1.00 0.00 320 ASN A O 8
ATOM 12697 N N . GLN A 1 1 ? 5.532 4.565 4.266 1.00 0.00 220 GLN A N 9
ATOM 12698 C CA . GLN A 1 1 ? 4.976 5.639 3.425 1.00 0.00 220 GLN A CA 9
ATOM 12699 C C . GLN A 1 1 ? 5.881 6.892 3.462 1.00 0.00 220 GLN A C 9
ATOM 12700 O O . GLN A 1 1 ? 6.479 7.267 2.444 1.00 0.00 220 GLN A O 9
ATOM 12716 N N . GLY A 1 2 ? 5.999 7.523 4.652 1.00 0.00 221 GLY A N 9
ATOM 12717 C CA . GLY A 1 2 ? 6.687 8.816 4.795 1.00 0.00 221 GLY A CA 9
ATOM 12718 C C . GLY A 1 2 ? 8.110 8.728 5.356 1.00 0.00 221 GLY A C 9
ATOM 12719 O O . GLY A 1 2 ? 8.646 9.744 5.802 1.00 0.00 221 GLY A O 9
ATOM 12723 N N . LEU A 1 3 ? 8.738 7.531 5.327 1.00 0.00 222 LEU A N 9
ATOM 12724 C CA . LEU A 1 3 ? 10.096 7.317 5.905 1.00 0.00 222 LEU A CA 9
ATOM 12725 C C . LEU A 1 3 ? 11.050 6.667 4.879 1.00 0.00 222 LEU A C 9
ATOM 12726 O O . LEU A 1 3 ? 10.855 5.516 4.483 1.00 0.00 222 LEU A O 9
ATOM 12742 N N . ASP A 1 4 ? 12.087 7.426 4.459 1.00 0.00 223 ASP A N 9
ATOM 12743 C CA . ASP A 1 4 ? 13.149 6.958 3.532 1.00 0.00 223 ASP A CA 9
ATOM 12744 C C . ASP A 1 4 ? 14.405 6.563 4.335 1.00 0.00 223 ASP A C 9
ATOM 12745 O O . ASP A 1 4 ? 15.527 7.001 4.043 1.00 0.00 223 ASP A O 9
ATOM 12754 N N . LEU A 1 5 ? 14.184 5.700 5.342 1.00 0.00 224 LEU A N 9
ATOM 12755 C CA . LEU A 1 5 ? 15.227 5.234 6.286 1.00 0.00 224 LEU A CA 9
ATOM 12756 C C . LEU A 1 5 ? 16.283 4.357 5.590 1.00 0.00 224 LEU A C 9
ATOM 12757 O O . LEU A 1 5 ? 17.478 4.454 5.889 1.00 0.00 224 LEU A O 9
ATOM 12773 N N . GLU A 1 6 ? 15.814 3.507 4.664 1.00 0.00 225 GLU A N 9
ATOM 12774 C CA . GLU A 1 6 ? 16.670 2.566 3.920 1.00 0.00 225 GLU A CA 9
ATOM 12775 C C . GLU A 1 6 ? 17.553 3.314 2.904 1.00 0.00 225 GLU A C 9
ATOM 12776 O O . GLU A 1 6 ? 18.705 2.941 2.688 1.00 0.00 225 GLU A O 9
ATOM 12788 N N . SER A 1 7 ? 16.998 4.383 2.308 1.00 0.00 226 SER A N 9
ATOM 12789 C CA . SER A 1 7 ? 17.727 5.251 1.368 1.00 0.00 226 SER A CA 9
ATOM 12790 C C . SER A 1 7 ? 18.774 6.090 2.121 1.00 0.00 226 SER A C 9
ATOM 12791 O O . SER A 1 7 ? 19.883 6.309 1.628 1.00 0.00 226 SER A O 9
ATOM 12799 N N . ALA A 1 8 ? 18.397 6.523 3.338 1.00 0.00 227 ALA A N 9
ATOM 12800 C CA . ALA A 1 8 ? 19.246 7.357 4.203 1.00 0.00 227 ALA A CA 9
ATOM 12801 C C . ALA A 1 8 ? 20.468 6.581 4.707 1.00 0.00 227 ALA A C 9
ATOM 12802 O O . ALA A 1 8 ? 21.577 7.111 4.715 1.00 0.00 227 ALA A O 9
ATOM 12809 N N . ARG A 1 9 ? 20.244 5.310 5.100 1.00 0.00 228 ARG A N 9
ATOM 12810 C CA . ARG A 1 9 ? 21.288 4.470 5.723 1.00 0.00 228 ARG A CA 9
ATOM 12811 C C . ARG A 1 9 ? 22.362 4.042 4.703 1.00 0.00 228 ARG A C 9
ATOM 12812 O O . ARG A 1 9 ? 23.528 3.957 5.065 1.00 0.00 228 ARG A O 9
ATOM 12833 N N . LEU A 1 10 ? 21.956 3.785 3.431 1.00 0.00 229 LEU A N 9
ATOM 12834 C CA . LEU A 1 10 ? 22.902 3.364 2.365 1.00 0.00 229 LEU A CA 9
ATOM 12835 C C . LEU A 1 10 ? 23.721 4.568 1.867 1.00 0.00 229 LEU A C 9
ATOM 12836 O O . LEU A 1 10 ? 24.901 4.432 1.517 1.00 0.00 229 LEU A O 9
ATOM 12852 N N . ALA A 1 11 ? 23.073 5.746 1.867 1.00 0.00 230 ALA A N 9
ATOM 12853 C CA . ALA A 1 11 ? 23.704 7.022 1.492 1.00 0.00 230 ALA A CA 9
ATOM 12854 C C . ALA A 1 11 ? 24.717 7.456 2.565 1.00 0.00 230 ALA A C 9
ATOM 12855 O O . ALA A 1 11 ? 25.783 8.002 2.255 1.00 0.00 230 ALA A O 9
ATOM 12862 N N . SER A 1 12 ? 24.370 7.175 3.830 1.00 0.00 231 SER A N 9
ATOM 12863 C CA . SER A 1 12 ? 25.240 7.430 4.984 1.00 0.00 231 SER A CA 9
ATOM 12864 C C . SER A 1 12 ? 26.351 6.357 5.054 1.00 0.00 231 SER A C 9
ATOM 12865 O O . SER A 1 12 ? 27.453 6.632 5.527 1.00 0.00 231 SER A O 9
ATOM 12873 N N . ALA A 1 13 ? 26.047 5.141 4.526 1.00 0.00 232 ALA A N 9
ATOM 12874 C CA . ALA A 1 13 ? 26.997 3.999 4.474 1.00 0.00 232 ALA A CA 9
ATOM 12875 C C . ALA A 1 13 ? 28.119 4.225 3.443 1.00 0.00 232 ALA A C 9
ATOM 12876 O O . ALA A 1 13 ? 29.039 3.403 3.341 1.00 0.00 232 ALA A O 9
ATOM 12883 N N . ALA A 1 14 ? 28.008 5.316 2.657 1.00 0.00 233 ALA A N 9
ATOM 12884 C CA . ALA A 1 14 ? 29.113 5.832 1.833 1.00 0.00 233 ALA A CA 9
ATOM 12885 C C . ALA A 1 14 ? 30.241 6.354 2.748 1.00 0.00 233 ALA A C 9
ATOM 12886 O O . ALA A 1 14 ? 31.422 6.051 2.530 1.00 0.00 233 ALA A O 9
ATOM 12893 N N . ARG A 1 15 ? 29.819 7.115 3.790 1.00 0.00 234 ARG A N 9
ATOM 12894 C CA . ARG A 1 15 ? 30.686 7.703 4.839 1.00 0.00 234 ARG A CA 9
ATOM 12895 C C . ARG A 1 15 ? 31.768 8.605 4.211 1.00 0.00 234 ARG A C 9
ATOM 12896 O O . ARG A 1 15 ? 32.878 8.146 3.923 1.00 0.00 234 ARG A O 9
ATOM 12917 N N . HIS A 1 16 ? 31.410 9.875 3.957 1.00 0.00 235 HIS A N 9
ATOM 12918 C CA . HIS A 1 16 ? 32.307 10.851 3.315 1.00 0.00 235 HIS A CA 9
ATOM 12919 C C . HIS A 1 16 ? 33.329 11.388 4.329 1.00 0.00 235 HIS A C 9
ATOM 12920 O O . HIS A 1 16 ? 33.114 12.429 4.964 1.00 0.00 235 HIS A O 9
ATOM 12935 N N . ASN A 1 17 ? 34.434 10.631 4.493 1.00 0.00 236 ASN A N 9
ATOM 12936 C CA . ASN A 1 17 ? 35.535 10.963 5.421 1.00 0.00 236 ASN A CA 9
ATOM 12937 C C . ASN A 1 17 ? 36.888 10.650 4.754 1.00 0.00 236 ASN A C 9
ATOM 12938 O O . ASN A 1 17 ? 37.191 9.485 4.480 1.00 0.00 236 ASN A O 9
ATOM 12949 N N . HIS A 1 18 ? 37.669 11.706 4.458 1.00 0.00 237 HIS A N 9
ATOM 12950 C CA . HIS A 1 18 ? 39.082 11.608 4.013 1.00 0.00 237 HIS A CA 9
ATOM 12951 C C . HIS A 1 18 ? 39.875 12.753 4.678 1.00 0.00 237 HIS A C 9
ATOM 12952 O O . HIS A 1 18 ? 40.447 13.619 4.006 1.00 0.00 237 HIS A O 9
ATOM 12967 N N . SER A 1 19 ? 39.863 12.754 6.017 1.00 0.00 238 SER A N 9
ATOM 12968 C CA . SER A 1 19 ? 40.471 13.817 6.836 1.00 0.00 238 SER A CA 9
ATOM 12969 C C . SER A 1 19 ? 41.924 13.473 7.215 1.00 0.00 238 SER A C 9
ATOM 12970 O O . SER A 1 19 ? 42.303 12.294 7.286 1.00 0.00 238 SER A O 9
ATOM 12978 N N . ALA A 1 20 ? 42.720 14.531 7.477 1.00 0.00 239 ALA A N 9
ATOM 12979 C CA . ALA A 1 20 ? 44.076 14.412 8.062 1.00 0.00 239 ALA A CA 9
ATOM 12980 C C . ALA A 1 20 ? 44.001 13.973 9.535 1.00 0.00 239 ALA A C 9
ATOM 12981 O O . ALA A 1 20 ? 45.008 13.550 10.119 1.00 0.00 239 ALA A O 9
ATOM 12988 N N . ASN A 1 21 ? 42.788 14.090 10.119 1.00 0.00 240 ASN A N 9
ATOM 12989 C CA . ASN A 1 21 ? 42.458 13.538 11.443 1.00 0.00 240 ASN A CA 9
ATOM 12990 C C . ASN A 1 21 ? 42.677 12.019 11.444 1.00 0.00 240 ASN A C 9
ATOM 12991 O O . ASN A 1 21 ? 43.215 11.496 12.401 1.00 0.00 240 ASN A O 9
ATOM 13002 N N . GLN A 1 22 ? 42.271 11.351 10.334 1.00 0.00 241 GLN A N 9
ATOM 13003 C CA . GLN A 1 22 ? 42.387 9.880 10.160 1.00 0.00 241 GLN A CA 9
ATOM 13004 C C . GLN A 1 22 ? 43.850 9.440 9.953 1.00 0.00 241 GLN A C 9
ATOM 13005 O O . GLN A 1 22 ? 44.210 8.309 10.277 1.00 0.00 241 GLN A O 9
ATOM 13019 N N . THR A 1 23 ? 44.665 10.348 9.395 1.00 0.00 242 THR A N 9
ATOM 13020 C CA . THR A 1 23 ? 46.108 10.131 9.194 1.00 0.00 242 THR A CA 9
ATOM 13021 C C . THR A 1 23 ? 46.850 10.122 10.549 1.00 0.00 242 THR A C 9
ATOM 13022 O O . THR A 1 23 ? 47.596 9.183 10.861 1.00 0.00 242 THR A O 9
ATOM 13033 N N . ASN A 1 24 ? 46.609 11.178 11.345 1.00 0.00 243 ASN A N 9
ATOM 13034 C CA . ASN A 1 24 ? 47.173 11.321 12.704 1.00 0.00 243 ASN A CA 9
ATOM 13035 C C . ASN A 1 24 ? 46.600 10.241 13.633 1.00 0.00 243 ASN A C 9
ATOM 13036 O O . ASN A 1 24 ? 47.300 9.733 14.518 1.00 0.00 243 ASN A O 9
ATOM 13047 N N . GLU A 1 25 ? 45.318 9.897 13.387 1.00 0.00 244 GLU A N 9
ATOM 13048 C CA . GLU A 1 25 ? 44.622 8.785 14.052 1.00 0.00 244 GLU A CA 9
ATOM 13049 C C . GLU A 1 25 ? 45.336 7.474 13.772 1.00 0.00 244 GLU A C 9
ATOM 13050 O O . GLU A 1 25 ? 45.535 6.698 14.684 1.00 0.00 244 GLU A O 9
ATOM 13062 N N . ALA A 1 26 ? 45.748 7.265 12.510 1.00 0.00 245 ALA A N 9
ATOM 13063 C CA . ALA A 1 26 ? 46.459 6.050 12.100 1.00 0.00 245 ALA A CA 9
ATOM 13064 C C . ALA A 1 26 ? 47.772 5.910 12.868 1.00 0.00 245 ALA A C 9
ATOM 13065 O O . ALA A 1 26 ? 48.012 4.871 13.465 1.00 0.00 245 ALA A O 9
ATOM 13072 N N . LEU A 1 27 ? 48.567 6.994 12.889 1.00 0.00 246 LEU A N 9
ATOM 13073 C CA . LEU A 1 27 ? 49.852 7.060 13.622 1.00 0.00 246 LEU A CA 9
ATOM 13074 C C . LEU A 1 27 ? 49.698 6.633 15.108 1.00 0.00 246 LEU A C 9
ATOM 13075 O O . LEU A 1 27 ? 50.340 5.667 15.566 1.00 0.00 246 LEU A O 9
ATOM 13091 N N . ARG A 1 28 ? 48.798 7.334 15.827 1.00 0.00 247 ARG A N 9
ATOM 13092 C CA . ARG A 1 28 ? 48.592 7.126 17.275 1.00 0.00 247 ARG A CA 9
ATOM 13093 C C . ARG A 1 28 ? 47.906 5.780 17.577 1.00 0.00 247 ARG A C 9
ATOM 13094 O O . ARG A 1 28 ? 48.181 5.177 18.614 1.00 0.00 247 ARG A O 9
ATOM 13115 N N . ARG A 1 29 ? 47.019 5.316 16.664 1.00 0.00 248 ARG A N 9
ATOM 13116 C CA . ARG A 1 29 ? 46.354 3.998 16.803 1.00 0.00 248 ARG A CA 9
ATOM 13117 C C . ARG A 1 29 ? 47.385 2.881 16.743 1.00 0.00 248 ARG A C 9
ATOM 13118 O O . ARG A 1 29 ? 47.305 1.958 17.542 1.00 0.00 248 ARG A O 9
ATOM 13139 N N . LEU A 1 30 ? 48.364 2.999 15.818 1.00 0.00 249 LEU A N 9
ATOM 13140 C CA . LEU A 1 30 ? 49.451 2.003 15.686 1.00 0.00 249 LEU A CA 9
ATOM 13141 C C . LEU A 1 30 ? 50.293 1.991 16.969 1.00 0.00 249 LEU A C 9
ATOM 13142 O O . LEU A 1 30 ? 50.669 0.923 17.441 1.00 0.00 249 LEU A O 9
ATOM 13158 N N . THR A 1 31 ? 50.537 3.197 17.536 1.00 0.00 250 THR A N 9
ATOM 13159 C CA . THR A 1 31 ? 51.259 3.359 18.818 1.00 0.00 250 THR A CA 9
ATOM 13160 C C . THR A 1 31 ? 50.593 2.522 19.942 1.00 0.00 250 THR A C 9
ATOM 13161 O O . THR A 1 31 ? 51.267 1.764 20.649 1.00 0.00 250 THR A O 9
ATOM 13172 N N . GLN A 1 32 ? 49.251 2.653 20.059 1.00 0.00 251 GLN A N 9
ATOM 13173 C CA . GLN A 1 32 ? 48.467 1.998 21.136 1.00 0.00 251 GLN A CA 9
ATOM 13174 C C . GLN A 1 32 ? 48.175 0.518 20.800 1.00 0.00 251 GLN A C 9
ATOM 13175 O O . GLN A 1 32 ? 47.901 -0.280 21.704 1.00 0.00 251 GLN A O 9
ATOM 13189 N N . GLU A 1 33 ? 48.230 0.170 19.498 1.00 0.00 252 GLU A N 9
ATOM 13190 C CA . GLU A 1 33 ? 47.971 -1.204 19.003 1.00 0.00 252 GLU A CA 9
ATOM 13191 C C . GLU A 1 33 ? 49.180 -2.102 19.338 1.00 0.00 252 GLU A C 9
ATOM 13192 O O . GLU A 1 33 ? 49.026 -3.304 19.562 1.00 0.00 252 GLU A O 9
ATOM 13204 N N . GLY A 1 34 ? 50.377 -1.482 19.420 1.00 0.00 253 GLY A N 9
ATOM 13205 C CA . GLY A 1 34 ? 51.599 -2.175 19.844 1.00 0.00 253 GLY A CA 9
ATOM 13206 C C . GLY A 1 34 ? 52.710 -2.109 18.810 1.00 0.00 253 GLY A C 9
ATOM 13207 O O . GLY A 1 34 ? 53.582 -2.980 18.782 1.00 0.00 253 GLY A O 9
ATOM 13211 N N . VAL A 1 35 ? 52.685 -1.073 17.964 1.00 0.00 254 VAL A N 9
ATOM 13212 C CA . VAL A 1 35 ? 53.703 -0.841 16.920 1.00 0.00 254 VAL A CA 9
ATOM 13213 C C . VAL A 1 35 ? 54.608 0.331 17.336 1.00 0.00 254 VAL A C 9
ATOM 13214 O O . VAL A 1 35 ? 54.103 1.419 17.653 1.00 0.00 254 VAL A O 9
ATOM 13227 N N . ASP A 1 36 ? 55.938 0.088 17.358 1.00 0.00 255 ASP A N 9
ATOM 13228 C CA . ASP A 1 36 ? 56.941 1.146 17.590 1.00 0.00 255 ASP A CA 9
ATOM 13229 C C . ASP A 1 36 ? 57.010 2.056 16.371 1.00 0.00 255 ASP A C 9
ATOM 13230 O O . ASP A 1 36 ? 57.104 1.579 15.244 1.00 0.00 255 ASP A O 9
ATOM 13239 N N . MET A 1 37 ? 56.997 3.363 16.641 1.00 0.00 256 MET A N 9
ATOM 13240 C CA . MET A 1 37 ? 56.853 4.425 15.631 1.00 0.00 256 MET A CA 9
ATOM 13241 C C . MET A 1 37 ? 58.078 4.537 14.722 1.00 0.00 256 MET A C 9
ATOM 13242 O O . MET A 1 37 ? 57.943 4.804 13.531 1.00 0.00 256 MET A O 9
ATOM 13256 N N . GLU A 1 38 ? 59.262 4.343 15.311 1.00 0.00 257 GLU A N 9
ATOM 13257 C CA . GLU A 1 38 ? 60.557 4.394 14.598 1.00 0.00 257 GLU A CA 9
ATOM 13258 C C . GLU A 1 38 ? 60.706 3.182 13.654 1.00 0.00 257 GLU A C 9
ATOM 13259 O O . GLU A 1 38 ? 61.185 3.322 12.528 1.00 0.00 257 GLU A O 9
ATOM 13271 N N . ARG A 1 39 ? 60.244 2.008 14.131 1.00 0.00 258 ARG A N 9
ATOM 13272 C CA . ARG A 1 39 ? 60.263 0.736 13.367 1.00 0.00 258 ARG A CA 9
ATOM 13273 C C . ARG A 1 39 ? 59.246 0.800 12.215 1.00 0.00 258 ARG A C 9
ATOM 13274 O O . ARG A 1 39 ? 59.504 0.335 11.102 1.00 0.00 258 ARG A O 9
ATOM 13295 N N . LEU A 1 40 ? 58.087 1.387 12.543 1.00 0.00 259 LEU A N 9
ATOM 13296 C CA . LEU A 1 40 ? 56.997 1.699 11.610 1.00 0.00 259 LEU A CA 9
ATOM 13297 C C . LEU A 1 40 ? 57.511 2.636 10.499 1.00 0.00 259 LEU A C 9
ATOM 13298 O O . LEU A 1 40 ? 57.326 2.343 9.330 1.00 0.00 259 LEU A O 9
ATOM 13314 N N . ARG A 1 41 ? 58.199 3.726 10.894 1.00 0.00 260 ARG A N 9
ATOM 13315 C CA . ARG A 1 41 ? 58.695 4.764 9.960 1.00 0.00 260 ARG A CA 9
ATOM 13316 C C . ARG A 1 41 ? 59.794 4.206 9.041 1.00 0.00 260 ARG A C 9
ATOM 13317 O O . ARG A 1 41 ? 59.892 4.605 7.875 1.00 0.00 260 ARG A O 9
ATOM 13338 N N . THR A 1 42 ? 60.606 3.279 9.578 1.00 0.00 261 THR A N 9
ATOM 13339 C CA . THR A 1 42 ? 61.621 2.563 8.801 1.00 0.00 261 THR A CA 9
ATOM 13340 C C . THR A 1 42 ? 60.951 1.669 7.740 1.00 0.00 261 THR A C 9
ATOM 13341 O O . THR A 1 42 ? 61.237 1.798 6.552 1.00 0.00 261 THR A O 9
ATOM 13352 N N . SER A 1 43 ? 60.015 0.811 8.189 1.00 0.00 262 SER A N 9
ATOM 13353 C CA . SER A 1 43 ? 59.365 -0.206 7.335 1.00 0.00 262 SER A CA 9
ATOM 13354 C C . SER A 1 43 ? 58.388 0.438 6.323 1.00 0.00 262 SER A C 9
ATOM 13355 O O . SER A 1 43 ? 58.100 -0.146 5.267 1.00 0.00 262 SER A O 9
ATOM 13363 N N . LEU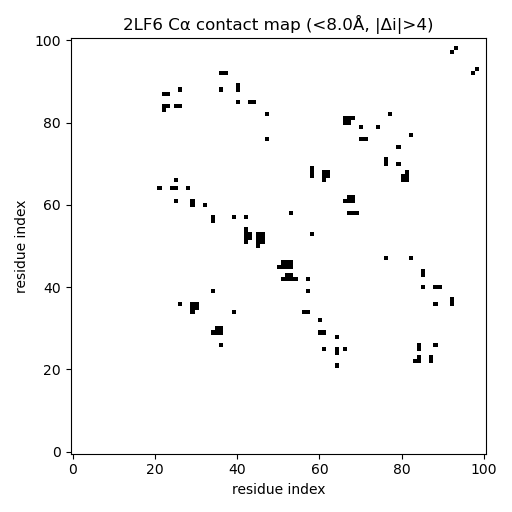 A 1 44 ? 57.900 1.646 6.659 1.00 0.00 263 LEU A N 9
ATOM 13364 C CA . LEU A 1 44 ? 57.019 2.442 5.783 1.00 0.00 263 LEU A CA 9
ATOM 13365 C C . LEU A 1 44 ? 57.893 3.160 4.735 1.00 0.00 263 LEU A C 9
ATOM 13366 O O . LEU A 1 44 ? 57.530 3.236 3.562 1.00 0.00 263 LEU A O 9
ATOM 13382 N N . GLY A 1 45 ? 59.056 3.666 5.195 1.00 0.00 264 GLY A N 9
ATOM 13383 C CA . GLY A 1 45 ? 60.057 4.295 4.325 1.00 0.00 264 GLY A CA 9
ATOM 13384 C C . GLY A 1 45 ? 60.649 3.302 3.325 1.00 0.00 264 GLY A C 9
ATOM 13385 O O . GLY A 1 45 ? 61.001 3.679 2.209 1.00 0.00 264 GLY A O 9
ATOM 13389 N N . ARG A 1 46 ? 60.722 2.018 3.737 1.00 0.00 265 ARG A N 9
ATOM 13390 C CA . ARG A 1 46 ? 61.127 0.896 2.866 1.00 0.00 265 ARG A CA 9
ATOM 13391 C C . ARG A 1 46 ? 60.092 0.698 1.740 1.00 0.00 265 ARG A C 9
ATOM 13392 O O . ARG A 1 46 ? 60.458 0.450 0.601 1.00 0.00 265 ARG A O 9
ATOM 13413 N N . TYR A 1 47 ? 58.803 0.820 2.097 1.00 0.00 266 TYR A N 9
ATOM 13414 C CA . TYR A 1 47 ? 57.672 0.689 1.153 1.00 0.00 266 TYR A CA 9
ATOM 13415 C C . TYR A 1 47 ? 57.629 1.871 0.140 1.00 0.00 266 TYR A C 9
ATOM 13416 O O . TYR A 1 47 ? 57.323 1.676 -1.042 1.00 0.00 266 TYR A O 9
ATOM 13434 N N . ILE A 1 48 ? 57.924 3.094 0.615 1.00 0.00 267 ILE A N 9
ATOM 13435 C CA . ILE A 1 48 ? 57.853 4.314 -0.222 1.00 0.00 267 ILE A CA 9
ATOM 13436 C C . ILE A 1 48 ? 59.054 4.395 -1.191 1.00 0.00 267 ILE A C 9
ATOM 13437 O O . ILE A 1 48 ? 58.887 4.636 -2.388 1.00 0.00 267 ILE A O 9
ATOM 13453 N N . MET A 1 49 ? 60.259 4.177 -0.652 1.00 0.00 268 MET A N 9
ATOM 13454 C CA . MET A 1 49 ? 61.524 4.355 -1.388 1.00 0.00 268 MET A CA 9
ATOM 13455 C C . MET A 1 49 ? 61.884 3.098 -2.202 1.00 0.00 268 MET A C 9
ATOM 13456 O O . MET A 1 49 ? 62.149 3.181 -3.406 1.00 0.00 268 MET A O 9
ATOM 13470 N N . SER A 1 50 ? 61.877 1.935 -1.533 1.00 0.00 269 SER A N 9
ATOM 13471 C CA . SER A 1 50 ? 62.402 0.673 -2.097 1.00 0.00 269 SER A CA 9
ATOM 13472 C C . SER A 1 50 ? 61.271 -0.325 -2.466 1.00 0.00 269 SER A C 9
ATOM 13473 O O . SER A 1 50 ? 61.547 -1.379 -3.047 1.00 0.00 269 SER A O 9
ATOM 13481 N N . LEU A 1 51 ? 60.012 0.022 -2.105 1.00 0.00 270 LEU A N 9
ATOM 13482 C CA . LEU A 1 51 ? 58.806 -0.834 -2.301 1.00 0.00 270 LEU A CA 9
ATOM 13483 C C . LEU A 1 51 ? 58.916 -2.184 -1.524 1.00 0.00 270 LEU A C 9
ATOM 13484 O O . LEU A 1 51 ? 58.164 -3.128 -1.772 1.00 0.00 270 LEU A O 9
ATOM 13500 N N . GLU A 1 52 ? 59.822 -2.235 -0.526 1.00 0.00 271 GLU A N 9
ATOM 13501 C CA . GLU A 1 52 ? 60.033 -3.430 0.306 1.00 0.00 271 GLU A CA 9
ATOM 13502 C C . GLU A 1 52 ? 58.806 -3.703 1.204 1.00 0.00 271 GLU A C 9
ATOM 13503 O O . GLU A 1 52 ? 58.269 -2.762 1.818 1.00 0.00 271 GLU A O 9
ATOM 13515 N N . PRO A 1 53 ? 58.342 -4.998 1.285 1.00 0.00 272 PRO A N 9
ATOM 13516 C CA . PRO A 1 53 ? 57.136 -5.369 2.054 1.00 0.00 272 PRO A CA 9
ATOM 13517 C C . PRO A 1 53 ? 57.338 -5.226 3.580 1.00 0.00 272 PRO A C 9
ATOM 13518 O O . PRO A 1 53 ? 58.450 -5.407 4.108 1.00 0.00 272 PRO A O 9
ATOM 13529 N N . LEU A 1 54 ? 56.238 -4.897 4.260 1.00 0.00 273 LEU A N 9
ATOM 13530 C CA . LEU A 1 54 ? 56.177 -4.741 5.722 1.00 0.00 273 LEU A CA 9
ATOM 13531 C C . LEU A 1 54 ? 55.512 -5.994 6.350 1.00 0.00 273 LEU A C 9
ATOM 13532 O O . LEU A 1 54 ? 54.815 -6.729 5.631 1.00 0.00 273 LEU A O 9
ATOM 13548 N N . PRO A 1 55 ? 55.721 -6.274 7.684 1.00 0.00 274 PRO A N 9
ATOM 13549 C CA . PRO A 1 55 ? 55.126 -7.466 8.343 1.00 0.00 274 PRO A CA 9
ATOM 13550 C C . PRO A 1 55 ? 53.576 -7.369 8.431 1.00 0.00 274 PRO A C 9
ATOM 13551 O O . PRO A 1 55 ? 53.026 -6.253 8.391 1.00 0.00 274 PRO A O 9
ATOM 13562 N N . PRO A 1 56 ? 52.849 -8.539 8.553 1.00 0.00 275 PRO A N 9
ATOM 13563 C CA . PRO A 1 56 ? 51.366 -8.577 8.682 1.00 0.00 275 PRO A CA 9
ATOM 13564 C C . PRO A 1 56 ? 50.839 -7.821 9.921 1.00 0.00 275 PRO A C 9
ATOM 13565 O O . PRO A 1 56 ? 49.644 -7.553 10.003 1.00 0.00 275 PRO A O 9
ATOM 13576 N N . ASP A 1 57 ? 51.738 -7.525 10.885 1.00 0.00 276 ASP A N 9
ATOM 13577 C CA . ASP A 1 57 ? 51.444 -6.647 12.040 1.00 0.00 276 ASP A CA 9
ATOM 13578 C C . ASP A 1 57 ? 51.179 -5.200 11.571 1.00 0.00 276 ASP A C 9
ATOM 13579 O O . ASP A 1 57 ? 50.169 -4.589 11.936 1.00 0.00 276 ASP A O 9
ATOM 13588 N N . LEU A 1 58 ? 52.101 -4.673 10.746 1.00 0.00 277 LEU A N 9
ATOM 13589 C CA . LEU A 1 58 ? 51.969 -3.327 10.142 1.00 0.00 277 LEU A CA 9
ATOM 13590 C C . LEU A 1 58 ? 50.738 -3.262 9.220 1.00 0.00 277 LEU A C 9
ATOM 13591 O O . LEU A 1 58 ? 50.034 -2.242 9.178 1.00 0.00 277 LEU A O 9
ATOM 13607 N N . ARG A 1 59 ? 50.492 -4.375 8.504 1.00 0.00 278 ARG A N 9
ATOM 13608 C CA . ARG A 1 59 ? 49.373 -4.493 7.564 1.00 0.00 278 ARG A CA 9
ATOM 13609 C C . ARG A 1 59 ? 48.024 -4.404 8.306 1.00 0.00 278 ARG A C 9
ATOM 13610 O O . ARG A 1 59 ? 47.211 -3.543 7.991 1.00 0.00 278 ARG A O 9
ATOM 13631 N N . ARG A 1 60 ? 47.839 -5.284 9.320 1.00 0.00 279 ARG A N 9
ATOM 13632 C CA . ARG A 1 60 ? 46.583 -5.388 10.102 1.00 0.00 279 ARG A CA 9
ATOM 13633 C C . ARG A 1 60 ? 46.286 -4.067 10.842 1.00 0.00 279 ARG A C 9
ATOM 13634 O O . ARG A 1 60 ? 45.138 -3.672 10.942 1.00 0.00 279 ARG A O 9
ATOM 13655 N N . ALA A 1 61 ? 47.356 -3.404 11.336 1.00 0.00 280 ALA A N 9
ATOM 13656 C CA . ALA A 1 61 ? 47.269 -2.157 12.114 1.00 0.00 280 ALA A CA 9
ATOM 13657 C C . ALA A 1 61 ? 46.728 -1.005 11.248 1.00 0.00 280 ALA A C 9
ATOM 13658 O O . ALA A 1 61 ? 45.720 -0.345 11.590 1.00 0.00 280 ALA A O 9
ATOM 13665 N N . LEU A 1 62 ? 47.398 -0.809 10.099 1.00 0.00 281 LEU A N 9
ATOM 13666 C CA . LEU A 1 62 ? 47.004 0.184 9.091 1.00 0.00 281 LEU A CA 9
ATOM 13667 C C . LEU A 1 62 ? 45.563 -0.050 8.607 1.00 0.00 281 LEU A C 9
ATOM 13668 O O . LEU A 1 62 ? 44.761 0.886 8.568 1.00 0.00 281 LEU A O 9
ATOM 13684 N N . GLU A 1 63 ? 45.257 -1.311 8.256 1.00 0.00 282 GLU A N 9
ATOM 13685 C CA . GLU A 1 63 ? 43.922 -1.736 7.778 1.00 0.00 282 GLU A CA 9
ATOM 13686 C C . GLU A 1 63 ? 42.843 -1.543 8.851 1.00 0.00 282 GLU A C 9
ATOM 13687 O O . GLU A 1 63 ? 41.685 -1.288 8.526 1.00 0.00 282 GLU A O 9
ATOM 13699 N N . SER A 1 64 ? 43.245 -1.691 10.118 1.00 0.00 283 SER A N 9
ATOM 13700 C CA . SER A 1 64 ? 42.357 -1.525 11.275 1.00 0.00 283 SER A CA 9
ATOM 13701 C C . SER A 1 64 ? 41.888 -0.071 11.378 1.00 0.00 283 SER A C 9
ATOM 13702 O O . SER A 1 64 ? 40.752 0.195 11.792 1.00 0.00 283 SER A O 9
ATOM 13710 N N . VAL A 1 65 ? 42.783 0.868 10.999 1.00 0.00 284 VAL A N 9
ATOM 13711 C CA . VAL A 1 65 ? 42.415 2.292 10.867 1.00 0.00 284 VAL A CA 9
ATOM 13712 C C . VAL A 1 65 ? 41.604 2.528 9.565 1.00 0.00 284 VAL A C 9
ATOM 13713 O O . VAL A 1 65 ? 40.652 3.312 9.551 1.00 0.00 284 VAL A O 9
ATOM 13726 N N . GLY A 1 66 ? 41.980 1.811 8.490 1.00 0.00 285 GLY A N 9
ATOM 13727 C CA . GLY A 1 66 ? 41.311 1.920 7.184 1.00 0.00 285 GLY A CA 9
ATOM 13728 C C . GLY A 1 66 ? 42.280 2.137 6.025 1.00 0.00 285 GLY A C 9
ATOM 13729 O O . GLY A 1 66 ? 41.864 2.113 4.862 1.00 0.00 285 GLY A O 9
ATOM 13733 N N . ILE A 1 67 ? 43.568 2.358 6.335 1.00 0.00 286 ILE A N 9
ATOM 13734 C CA . ILE A 1 67 ? 44.624 2.544 5.318 1.00 0.00 286 ILE A CA 9
ATOM 13735 C C . ILE A 1 67 ? 45.194 1.176 4.912 1.00 0.00 286 ILE A C 9
ATOM 13736 O O . ILE A 1 67 ? 45.769 0.487 5.738 1.00 0.00 286 ILE A O 9
ATOM 13752 N N . ASN A 1 68 ? 45.027 0.766 3.652 1.00 0.00 287 ASN A N 9
ATOM 13753 C CA . ASN A 1 68 ? 45.668 -0.468 3.165 1.00 0.00 287 ASN A CA 9
ATOM 13754 C C . ASN A 1 68 ? 47.118 -0.127 2.770 1.00 0.00 287 ASN A C 9
ATOM 13755 O O . ASN A 1 68 ? 47.311 0.863 2.072 1.00 0.00 287 ASN A O 9
ATOM 13766 N N . PRO A 1 69 ? 48.156 -0.874 3.279 1.00 0.00 288 PRO A N 9
ATOM 13767 C CA . PRO A 1 69 ? 49.572 -0.637 2.904 1.00 0.00 288 PRO A CA 9
ATOM 13768 C C . PRO A 1 69 ? 49.918 -1.097 1.464 1.00 0.00 288 PRO A C 9
ATOM 13769 O O . PRO A 1 69 ? 50.470 -0.316 0.686 1.00 0.00 288 PRO A O 9
ATOM 13780 N N . PHE A 1 70 ? 49.569 -2.355 1.116 1.00 0.00 289 PHE A N 9
ATOM 13781 C CA . PHE A 1 70 ? 49.957 -2.984 -0.163 1.00 0.00 289 PHE A CA 9
ATOM 13782 C C . PHE A 1 70 ? 49.142 -2.392 -1.330 1.00 0.00 289 PHE A C 9
ATOM 13783 O O . PHE A 1 70 ? 47.998 -2.790 -1.574 1.00 0.00 289 PHE A O 9
ATOM 13800 N N . ILE A 1 71 ? 49.731 -1.399 -2.018 1.00 0.00 290 ILE A N 9
ATOM 13801 C CA . ILE A 1 71 ? 49.132 -0.752 -3.202 1.00 0.00 290 ILE A CA 9
ATOM 13802 C C . ILE A 1 71 ? 49.859 -1.230 -4.483 1.00 0.00 290 ILE A C 9
ATOM 13803 O O . ILE A 1 71 ? 51.098 -1.256 -4.511 1.00 0.00 290 ILE A O 9
ATOM 13819 N N . PRO A 1 72 ? 49.096 -1.637 -5.553 1.00 0.00 291 PRO A N 9
ATOM 13820 C CA . PRO A 1 72 ? 49.679 -1.999 -6.865 1.00 0.00 291 PRO A CA 9
ATOM 13821 C C . PRO A 1 72 ? 50.144 -0.764 -7.673 1.00 0.00 291 PRO A C 9
ATOM 13822 O O . PRO A 1 72 ? 49.776 0.385 -7.373 1.00 0.00 291 PRO A O 9
ATOM 13833 N N . GLU A 1 73 ? 50.919 -1.031 -8.731 1.00 0.00 292 GLU A N 9
ATOM 13834 C CA . GLU A 1 73 ? 51.596 0.008 -9.532 1.00 0.00 292 GLU A CA 9
ATOM 13835 C C . GLU A 1 73 ? 50.626 0.755 -10.477 1.00 0.00 292 GLU A C 9
ATOM 13836 O O . GLU A 1 73 ? 51.043 1.671 -11.184 1.00 0.00 292 GLU A O 9
ATOM 13848 N N . GLU A 1 74 ? 49.337 0.364 -10.480 1.00 0.00 293 GLU A N 9
ATOM 13849 C CA . GLU A 1 74 ? 48.274 1.085 -11.220 1.00 0.00 293 GLU A CA 9
ATOM 13850 C C . GLU A 1 74 ? 47.990 2.466 -10.571 1.00 0.00 293 GLU A C 9
ATOM 13851 O O . GLU A 1 74 ? 47.611 3.417 -11.264 1.00 0.00 293 GLU A O 9
ATOM 13863 N N . LEU A 1 75 ? 48.175 2.549 -9.234 1.00 0.00 294 LEU A N 9
ATOM 13864 C CA . LEU A 1 75 ? 48.162 3.832 -8.479 1.00 0.00 294 LEU A CA 9
ATOM 13865 C C . LEU A 1 75 ? 49.528 4.542 -8.594 1.00 0.00 294 LEU A C 9
ATOM 13866 O O . LEU A 1 75 ? 49.634 5.738 -8.297 1.00 0.00 294 LEU A O 9
ATOM 13882 N N . SER A 1 76 ? 50.563 3.755 -8.975 1.00 0.00 295 SER A N 9
ATOM 13883 C CA . SER A 1 76 ? 51.955 4.207 -9.206 1.00 0.00 295 SER A CA 9
ATOM 13884 C C . SER A 1 76 ? 52.634 4.692 -7.904 1.00 0.00 295 SER A C 9
ATOM 13885 O O . SER A 1 76 ? 53.669 5.363 -7.959 1.00 0.00 295 SER A O 9
ATOM 13893 N N . LEU A 1 77 ? 52.036 4.320 -6.738 1.00 0.00 296 LEU A N 9
ATOM 13894 C CA . LEU A 1 77 ? 52.449 4.785 -5.392 1.00 0.00 296 LEU A CA 9
ATOM 13895 C C . LEU A 1 77 ? 52.311 6.319 -5.261 1.00 0.00 296 LEU A C 9
ATOM 13896 O O . LEU A 1 77 ? 52.923 6.942 -4.383 1.00 0.00 296 LEU A O 9
ATOM 13912 N N . VAL A 1 78 ? 51.460 6.906 -6.121 1.00 0.00 297 VAL A N 9
ATOM 13913 C CA . VAL A 1 78 ? 51.157 8.339 -6.115 1.00 0.00 297 VAL A CA 9
ATOM 13914 C C . VAL A 1 78 ? 49.840 8.553 -5.365 1.00 0.00 297 VAL A C 9
ATOM 13915 O O . VAL A 1 78 ? 49.845 8.965 -4.213 1.00 0.00 297 VAL A O 9
ATOM 13928 N N . ASP A 1 79 ? 48.711 8.201 -5.995 1.00 0.00 298 ASP A N 9
ATOM 13929 C CA . ASP A 1 79 ? 47.384 8.402 -5.398 1.00 0.00 298 ASP A CA 9
ATOM 13930 C C . ASP A 1 79 ? 47.049 7.191 -4.516 1.00 0.00 298 ASP A C 9
ATOM 13931 O O . ASP A 1 79 ? 46.230 6.356 -4.874 1.00 0.00 298 ASP A O 9
ATOM 13940 N N . HIS A 1 80 ? 47.764 7.061 -3.382 1.00 0.00 299 HIS A N 9
ATOM 13941 C CA . HIS A 1 80 ? 47.540 5.979 -2.402 1.00 0.00 299 HIS A CA 9
ATOM 13942 C C . HIS A 1 80 ? 47.392 6.583 -0.987 1.00 0.00 299 HIS A C 9
ATOM 13943 O O . HIS A 1 80 ? 48.023 7.606 -0.698 1.00 0.00 299 HIS A O 9
ATOM 13958 N N . PRO A 1 81 ? 46.579 5.958 -0.066 1.00 0.00 300 PRO A N 9
ATOM 13959 C CA . PRO A 1 81 ? 46.307 6.527 1.293 1.00 0.00 300 PRO A CA 9
ATOM 13960 C C . PRO A 1 81 ? 47.550 6.500 2.216 1.00 0.00 300 PRO A C 9
ATOM 13961 O O . PRO A 1 81 ? 47.603 7.193 3.244 1.00 0.00 300 PRO A O 9
ATOM 13972 N N . VAL A 1 82 ? 48.552 5.705 1.808 1.00 0.00 301 VAL A N 9
ATOM 13973 C CA . VAL A 1 82 ? 49.794 5.496 2.571 1.00 0.00 301 VAL A CA 9
ATOM 13974 C C . VAL A 1 82 ? 50.768 6.683 2.374 1.00 0.00 301 VAL A C 9
ATOM 13975 O O . VAL A 1 82 ? 51.768 6.789 3.092 1.00 0.00 301 VAL A O 9
ATOM 13988 N N . LEU A 1 83 ? 50.458 7.567 1.394 1.00 0.00 302 LEU A N 9
ATOM 13989 C CA . LEU A 1 83 ? 51.261 8.776 1.108 1.00 0.00 302 LEU A CA 9
ATOM 13990 C C . LEU A 1 83 ? 51.157 9.732 2.298 1.00 0.00 302 LEU A C 9
ATOM 13991 O O . LEU A 1 83 ? 52.160 10.053 2.930 1.00 0.00 302 LEU A O 9
ATOM 14007 N N . ASN A 1 84 ? 49.911 10.166 2.567 1.00 0.00 303 ASN A N 9
ATOM 14008 C CA . ASN A 1 84 ? 49.585 11.137 3.625 1.00 0.00 303 ASN A CA 9
ATOM 14009 C C . ASN A 1 84 ? 50.062 10.628 4.987 1.00 0.00 303 ASN A C 9
ATOM 14010 O O . ASN A 1 84 ? 50.590 11.396 5.806 1.00 0.00 303 ASN A O 9
ATOM 14021 N N . PHE A 1 85 ? 49.889 9.305 5.179 1.00 0.00 304 PHE A N 9
ATOM 14022 C CA . PHE A 1 85 ? 50.330 8.593 6.374 1.00 0.00 304 PHE A CA 9
ATOM 14023 C C . PHE A 1 85 ? 51.853 8.741 6.567 1.00 0.00 304 PHE A C 9
ATOM 14024 O O . PHE A 1 85 ? 52.294 9.207 7.613 1.00 0.00 304 PHE A O 9
ATOM 14041 N N . SER A 1 86 ? 52.622 8.351 5.526 1.00 0.00 305 SER A N 9
ATOM 14042 C CA . SER A 1 86 ? 54.097 8.385 5.525 1.00 0.00 305 SER A CA 9
ATOM 14043 C C . SER A 1 86 ? 54.622 9.799 5.786 1.00 0.00 305 SER A C 9
ATOM 14044 O O . SER A 1 86 ? 55.523 9.979 6.602 1.00 0.00 305 SER A O 9
ATOM 14052 N N . ALA A 1 87 ? 54.010 10.778 5.095 1.00 0.00 306 ALA A N 9
ATOM 14053 C CA . ALA A 1 87 ? 54.383 12.203 5.139 1.00 0.00 306 ALA A CA 9
ATOM 14054 C C . ALA A 1 87 ? 54.315 12.738 6.578 1.00 0.00 306 ALA A C 9
ATOM 14055 O O . ALA A 1 87 ? 55.319 13.238 7.123 1.00 0.00 306 ALA A O 9
ATOM 14062 N N . ALA A 1 88 ? 53.134 12.544 7.197 1.00 0.00 307 ALA A N 9
ATOM 14063 C CA . ALA A 1 88 ? 52.858 12.972 8.576 1.00 0.00 307 ALA A CA 9
ATOM 14064 C C . ALA A 1 88 ? 53.737 12.208 9.577 1.00 0.00 307 ALA A C 9
ATOM 14065 O O . ALA A 1 88 ? 54.182 12.773 10.566 1.00 0.00 307 ALA A O 9
ATOM 14072 N N . LEU A 1 89 ? 54.009 10.934 9.265 1.00 0.00 308 LEU A N 9
ATOM 14073 C CA . LEU A 1 89 ? 54.813 10.021 10.104 1.00 0.00 308 LEU A CA 9
ATOM 14074 C C . LEU A 1 89 ? 56.272 10.501 10.249 1.00 0.00 308 LEU A C 9
ATOM 14075 O O . LEU A 1 89 ? 56.758 10.706 11.381 1.00 0.00 308 LEU A O 9
ATOM 14091 N N . ASN A 1 90 ? 56.955 10.695 9.103 1.00 0.00 309 ASN A N 9
ATOM 14092 C CA . ASN A 1 90 ? 58.388 11.038 9.087 1.00 0.00 309 ASN A CA 9
ATOM 14093 C C . ASN A 1 90 ? 58.604 12.464 9.614 1.00 0.00 309 ASN A C 9
ATOM 14094 O O . ASN A 1 90 ? 59.571 12.708 10.350 1.00 0.00 309 ASN A O 9
ATOM 14105 N N . ARG A 1 91 ? 57.679 13.398 9.258 1.00 0.00 310 ARG A N 9
ATOM 14106 C CA . ARG A 1 91 ? 57.771 14.800 9.713 1.00 0.00 310 ARG A CA 9
ATOM 14107 C C . ARG A 1 91 ? 57.526 14.887 11.238 1.00 0.00 310 ARG A C 9
ATOM 14108 O O . ARG A 1 91 ? 58.141 15.709 11.916 1.00 0.00 310 ARG A O 9
ATOM 14129 N N . MET A 1 92 ? 56.644 13.998 11.761 1.00 0.00 311 MET A N 9
ATOM 14130 C CA . MET A 1 92 ? 56.285 13.954 13.192 1.00 0.00 311 MET A CA 9
ATOM 14131 C C . MET A 1 92 ? 57.488 13.540 14.036 1.00 0.00 311 MET A C 9
ATOM 14132 O O . MET A 1 92 ? 57.855 14.230 14.988 1.00 0.00 311 MET A O 9
ATOM 14146 N N . LEU A 1 93 ? 58.106 12.413 13.650 1.00 0.00 312 LEU A N 9
ATOM 14147 C CA . LEU A 1 93 ? 59.241 11.835 14.389 1.00 0.00 312 LEU A CA 9
ATOM 14148 C C . LEU A 1 93 ? 60.498 12.712 14.283 1.00 0.00 312 LEU A C 9
ATOM 14149 O O . LEU A 1 93 ? 61.301 12.757 15.221 1.00 0.00 312 LEU A O 9
ATOM 14165 N N . ALA A 1 94 ? 60.651 13.406 13.139 1.00 0.00 313 ALA A N 9
ATOM 14166 C CA . ALA A 1 94 ? 61.712 14.413 12.947 1.00 0.00 313 ALA A CA 9
ATOM 14167 C C . ALA A 1 94 ? 61.490 15.600 13.906 1.00 0.00 313 ALA A C 9
ATOM 14168 O O . ALA A 1 94 ? 62.428 16.084 14.541 1.00 0.00 313 ALA A O 9
ATOM 14175 N N . SER A 1 95 ? 60.211 16.012 14.029 1.00 0.00 314 SER A N 9
ATOM 14176 C CA . SER A 1 95 ? 59.785 17.140 14.883 1.00 0.00 314 SER A CA 9
ATOM 14177 C C . SER A 1 95 ? 59.880 16.780 16.388 1.00 0.00 314 SER A C 9
ATOM 14178 O O . SER A 1 95 ? 59.927 17.675 17.238 1.00 0.00 314 SER A O 9
ATOM 14186 N N . ARG A 1 96 ? 59.891 15.466 16.703 1.00 0.00 315 ARG A N 9
ATOM 14187 C CA . ARG A 1 96 ? 60.071 14.968 18.083 1.00 0.00 315 ARG A CA 9
ATOM 14188 C C . ARG A 1 96 ? 61.562 14.964 18.461 1.00 0.00 315 ARG A C 9
ATOM 14189 O O . ARG A 1 96 ? 61.957 15.632 19.422 1.00 0.00 315 ARG A O 9
ATOM 14210 N N . GLN A 1 97 ? 62.377 14.225 17.681 1.00 0.00 316 GLN A N 9
ATOM 14211 C CA . GLN A 1 97 ? 63.836 14.119 17.906 1.00 0.00 316 GLN A CA 9
ATOM 14212 C C . GLN A 1 97 ? 64.525 13.404 16.733 1.00 0.00 316 GLN A C 9
ATOM 14213 O O . GLN A 1 97 ? 65.512 13.916 16.182 1.00 0.00 316 GLN A O 9
ATOM 14227 N N . THR A 1 98 ? 64.000 12.204 16.389 1.00 0.00 317 THR A N 9
ATOM 14228 C CA . THR A 1 98 ? 64.602 11.299 15.391 1.00 0.00 317 THR A CA 9
ATOM 14229 C C . THR A 1 98 ? 64.557 11.925 13.980 1.00 0.00 317 THR A C 9
ATOM 14230 O O . THR A 1 98 ? 63.597 11.733 13.216 1.00 0.00 317 THR A O 9
ATOM 14241 N N . THR A 1 99 ? 65.599 12.717 13.687 1.00 0.00 318 THR A N 9
ATOM 14242 C CA . THR A 1 99 ? 65.715 13.491 12.451 1.00 0.00 318 THR A CA 9
ATOM 14243 C C . THR A 1 99 ? 65.965 12.564 11.242 1.00 0.00 318 THR A C 9
ATOM 14244 O O . THR A 1 99 ? 66.562 11.488 11.374 1.00 0.00 318 THR A O 9
ATOM 14255 N N . THR A 1 100 ? 65.476 12.997 10.079 1.00 0.00 319 THR A N 9
ATOM 14256 C CA . THR A 1 100 ? 65.595 12.264 8.818 1.00 0.00 319 THR A CA 9
ATOM 14257 C C . THR A 1 100 ? 65.607 13.264 7.661 1.00 0.00 319 THR A C 9
ATOM 14258 O O . THR A 1 100 ? 65.246 14.432 7.838 1.00 0.00 319 THR A O 9
ATOM 14269 N N . ASN A 1 101 ? 66.046 12.800 6.485 1.00 0.00 320 ASN A N 9
ATOM 14270 C CA . ASN A 1 101 ? 66.037 13.595 5.244 1.00 0.00 320 ASN A CA 9
ATOM 14271 C C . ASN A 1 101 ? 64.764 13.237 4.443 1.00 0.00 320 ASN A C 9
ATOM 14272 O O . ASN A 1 101 ? 64.713 12.142 3.831 1.00 0.00 320 ASN A O 9
ATOM 14284 N N . GLN A 1 1 ? 4.661 17.664 10.670 1.00 0.00 220 GLN A N 10
ATOM 14285 C CA . GLN A 1 1 ? 5.817 17.718 9.755 1.00 0.00 220 GLN A CA 10
ATOM 14286 C C . GLN A 1 1 ? 7.033 18.272 10.513 1.00 0.00 220 GLN A C 10
ATOM 14287 O O . GLN A 1 1 ? 7.036 19.439 10.931 1.00 0.00 220 GLN A O 10
ATOM 14303 N N . GLY A 1 2 ? 8.045 17.413 10.712 1.00 0.00 221 GLY A N 10
ATOM 14304 C CA . GLY A 1 2 ? 9.249 17.758 11.456 1.00 0.00 221 GLY A CA 10
ATOM 14305 C C . GLY A 1 2 ? 10.011 16.512 11.885 1.00 0.00 221 GLY A C 10
ATOM 14306 O O . GLY A 1 2 ? 9.833 16.028 13.013 1.00 0.00 221 GLY A O 10
ATOM 14310 N N . LEU A 1 3 ? 10.851 15.971 10.970 1.00 0.00 222 LEU A N 10
ATOM 14311 C CA . LEU A 1 3 ? 11.719 14.800 11.252 1.00 0.00 222 LEU A CA 10
ATOM 14312 C C . LEU A 1 3 ? 12.865 15.177 12.222 1.00 0.00 222 LEU A C 10
ATOM 14313 O O . LEU A 1 3 ? 13.019 16.349 12.599 1.00 0.00 222 LEU A O 10
ATOM 14329 N N . ASP A 1 4 ? 13.710 14.177 12.570 1.00 0.00 223 ASP A N 10
ATOM 14330 C CA . ASP A 1 4 ? 14.889 14.368 13.456 1.00 0.00 223 ASP A CA 10
ATOM 14331 C C . ASP A 1 4 ? 16.069 15.043 12.723 1.00 0.00 223 ASP A C 10
ATOM 14332 O O . ASP A 1 4 ? 17.169 15.058 13.250 1.00 0.00 223 ASP A O 10
ATOM 14341 N N . LEU A 1 5 ? 15.814 15.625 11.530 1.00 0.00 224 LEU A N 10
ATOM 14342 C CA . LEU A 1 5 ? 16.827 16.264 10.659 1.00 0.00 224 LEU A CA 10
ATOM 14343 C C . LEU A 1 5 ? 17.701 17.299 11.402 1.00 0.00 224 LEU A C 10
ATOM 14344 O O . LEU A 1 5 ? 18.895 17.396 11.148 1.00 0.00 224 LEU A O 10
ATOM 14360 N N . GLU A 1 6 ? 17.082 18.040 12.333 1.00 0.00 225 GLU A N 10
ATOM 14361 C CA . GLU A 1 6 ? 17.762 19.082 13.134 1.00 0.00 225 GLU A CA 10
ATOM 14362 C C . GLU A 1 6 ? 18.673 18.446 14.206 1.00 0.00 225 GLU A C 10
ATOM 14363 O O . GLU A 1 6 ? 19.798 18.904 14.435 1.00 0.00 225 GLU A O 10
ATOM 14375 N N . SER A 1 7 ? 18.169 17.369 14.826 1.00 0.00 226 SER A N 10
ATOM 14376 C CA . SER A 1 7 ? 18.892 16.599 15.862 1.00 0.00 226 SER A CA 10
ATOM 14377 C C . SER A 1 7 ? 19.978 15.699 15.231 1.00 0.00 226 SER A C 10
ATOM 14378 O O . SER A 1 7 ? 20.929 15.281 15.901 1.00 0.00 226 SER A O 10
ATOM 14386 N N . ALA A 1 8 ? 19.819 15.412 13.930 1.00 0.00 227 ALA A N 10
ATOM 14387 C CA . ALA A 1 8 ? 20.692 14.507 13.174 1.00 0.00 227 ALA A CA 10
ATOM 14388 C C . ALA A 1 8 ? 21.853 15.270 12.528 1.00 0.00 227 ALA A C 10
ATOM 14389 O O . ALA A 1 8 ? 22.985 14.800 12.556 1.00 0.00 227 ALA A O 10
ATOM 14396 N N . ARG A 1 9 ? 21.557 16.471 11.987 1.00 0.00 228 ARG A N 10
ATOM 14397 C CA . ARG A 1 9 ? 22.522 17.278 11.197 1.00 0.00 228 ARG A CA 10
ATOM 14398 C C . ARG A 1 9 ? 23.724 17.753 12.042 1.00 0.00 228 ARG A C 10
ATOM 14399 O O . ARG A 1 9 ? 24.808 17.949 11.501 1.00 0.00 228 ARG A O 10
ATOM 14420 N N . LEU A 1 10 ? 23.520 17.932 13.364 1.00 0.00 229 LEU A N 10
ATOM 14421 C CA . LEU A 1 10 ? 24.598 18.350 14.294 1.00 0.00 229 LEU A CA 10
ATOM 14422 C C . LEU A 1 10 ? 25.653 17.235 14.435 1.00 0.00 229 LEU A C 10
ATOM 14423 O O . LEU A 1 10 ? 26.862 17.502 14.446 1.00 0.00 229 LEU A O 10
ATOM 14439 N N . ALA A 1 11 ? 25.171 15.983 14.485 1.00 0.00 230 ALA A N 10
ATOM 14440 C CA . ALA A 1 11 ? 26.023 14.785 14.609 1.00 0.00 230 ALA A CA 10
ATOM 14441 C C . ALA A 1 11 ? 26.562 14.359 13.235 1.00 0.00 230 ALA A C 10
ATOM 14442 O O . ALA A 1 11 ? 27.623 13.737 13.140 1.00 0.00 230 ALA A O 10
ATOM 14449 N N . SER A 1 12 ? 25.819 14.722 12.177 1.00 0.00 231 SER A N 10
ATOM 14450 C CA . SER A 1 12 ? 26.207 14.491 10.776 1.00 0.00 231 SER A CA 10
ATOM 14451 C C . SER A 1 12 ? 27.316 15.481 10.367 1.00 0.00 231 SER A C 10
ATOM 14452 O O . SER A 1 12 ? 28.157 15.168 9.527 1.00 0.00 231 SER A O 10
ATOM 14460 N N . ALA A 1 13 ? 27.320 16.666 11.007 1.00 0.00 232 ALA A N 10
ATOM 14461 C CA . ALA A 1 13 ? 28.333 17.716 10.786 1.00 0.00 232 ALA A CA 10
ATOM 14462 C C . ALA A 1 13 ? 29.698 17.322 11.387 1.00 0.00 232 ALA A C 10
ATOM 14463 O O . ALA A 1 13 ? 30.720 17.920 11.044 1.00 0.00 232 ALA A O 10
ATOM 14470 N N . ALA A 1 14 ? 29.699 16.313 12.281 1.00 0.00 233 ALA A N 10
ATOM 14471 C CA . ALA A 1 14 ? 30.912 15.852 12.970 1.00 0.00 233 ALA A CA 10
ATOM 14472 C C . ALA A 1 14 ? 31.839 15.064 12.013 1.00 0.00 233 ALA A C 10
ATOM 14473 O O . ALA A 1 14 ? 32.835 15.615 11.543 1.00 0.00 233 ALA A O 10
ATOM 14480 N N . ARG A 1 15 ? 31.461 13.798 11.704 1.00 0.00 234 ARG A N 10
ATOM 14481 C CA . ARG A 1 15 ? 32.271 12.831 10.904 1.00 0.00 234 ARG A CA 10
ATOM 14482 C C . ARG A 1 15 ? 33.560 12.382 11.648 1.00 0.00 234 ARG A C 10
ATOM 14483 O O . ARG A 1 15 ? 34.047 13.061 12.558 1.00 0.00 234 ARG A O 10
ATOM 14504 N N . HIS A 1 16 ? 34.100 11.223 11.229 1.00 0.00 235 HIS A N 10
ATOM 14505 C CA . HIS A 1 16 ? 35.274 10.577 11.866 1.00 0.00 235 HIS A CA 10
ATOM 14506 C C . HIS A 1 16 ? 35.804 9.446 10.951 1.00 0.00 235 HIS A C 10
ATOM 14507 O O . HIS A 1 16 ? 35.080 8.997 10.058 1.00 0.00 235 HIS A O 10
ATOM 14522 N N . ASN A 1 17 ? 37.076 9.023 11.180 1.00 0.00 236 ASN A N 10
ATOM 14523 C CA . ASN A 1 17 ? 37.760 7.937 10.421 1.00 0.00 236 ASN A CA 10
ATOM 14524 C C . ASN A 1 17 ? 37.980 8.316 8.933 1.00 0.00 236 ASN A C 10
ATOM 14525 O O . ASN A 1 17 ? 37.935 7.451 8.045 1.00 0.00 236 ASN A O 10
ATOM 14536 N N . HIS A 1 18 ? 38.256 9.605 8.672 1.00 0.00 237 HIS A N 10
ATOM 14537 C CA . HIS A 1 18 ? 38.541 10.110 7.308 1.00 0.00 237 HIS A CA 10
ATOM 14538 C C . HIS A 1 18 ? 39.366 11.409 7.403 1.00 0.00 237 HIS A C 10
ATOM 14539 O O . HIS A 1 18 ? 39.329 12.072 8.434 1.00 0.00 237 HIS A O 10
ATOM 14554 N N . SER A 1 19 ? 40.123 11.731 6.324 1.00 0.00 238 SER A N 10
ATOM 14555 C CA . SER A 1 19 ? 40.935 12.977 6.195 1.00 0.00 238 SER A CA 10
ATOM 14556 C C . SER A 1 19 ? 42.193 12.939 7.111 1.00 0.00 238 SER A C 10
ATOM 14557 O O . SER A 1 19 ? 42.656 11.848 7.486 1.00 0.00 238 SER A O 10
ATOM 14565 N N . ALA A 1 20 ? 42.757 14.134 7.433 1.00 0.00 239 ALA A N 10
ATOM 14566 C CA . ALA A 1 20 ? 43.900 14.293 8.368 1.00 0.00 239 ALA A CA 10
ATOM 14567 C C . ALA A 1 20 ? 43.604 13.689 9.757 1.00 0.00 239 ALA A C 10
ATOM 14568 O O . ALA A 1 20 ? 44.537 13.335 10.491 1.00 0.00 239 ALA A O 10
ATOM 14575 N N . ASN A 1 21 ? 42.295 13.589 10.092 1.00 0.00 240 ASN A N 10
ATOM 14576 C CA . ASN A 1 21 ? 41.806 12.863 11.277 1.00 0.00 240 ASN A CA 10
ATOM 14577 C C . ASN A 1 21 ? 42.319 11.432 11.247 1.00 0.00 240 ASN A C 10
ATOM 14578 O O . ASN A 1 21 ? 43.029 11.045 12.149 1.00 0.00 240 ASN A O 10
ATOM 14589 N N . GLN A 1 22 ? 41.993 10.699 10.158 1.00 0.00 241 GLN A N 10
ATOM 14590 C CA . GLN A 1 22 ? 42.310 9.259 10.015 1.00 0.00 241 GLN A CA 10
ATOM 14591 C C . GLN A 1 22 ? 43.831 9.014 9.981 1.00 0.00 241 GLN A C 10
ATOM 14592 O O . GLN A 1 22 ? 44.305 7.950 10.368 1.00 0.00 241 GLN A O 10
ATOM 14606 N N . THR A 1 23 ? 44.570 10.026 9.510 1.00 0.00 242 THR A N 10
ATOM 14607 C CA . THR A 1 23 ? 46.033 9.984 9.413 1.00 0.00 242 THR A CA 10
ATOM 14608 C C . THR A 1 23 ? 46.684 10.029 10.816 1.00 0.00 242 THR A C 10
ATOM 14609 O O . THR A 1 23 ? 47.483 9.156 11.167 1.00 0.00 242 THR A O 10
ATOM 14620 N N . ASN A 1 24 ? 46.298 11.045 11.615 1.00 0.00 243 ASN A N 10
ATOM 14621 C CA . ASN A 1 24 ? 46.782 11.236 13.008 1.00 0.00 243 ASN A CA 10
ATOM 14622 C C . ASN A 1 24 ? 46.236 10.133 13.923 1.00 0.00 243 ASN A C 10
ATOM 14623 O O . ASN A 1 24 ? 46.902 9.704 14.875 1.00 0.00 243 ASN A O 10
ATOM 14634 N N . GLU A 1 25 ? 45.003 9.701 13.599 1.00 0.00 244 GLU A N 10
ATOM 14635 C CA . GLU A 1 25 ? 44.307 8.573 14.231 1.00 0.00 244 GLU A CA 10
ATOM 14636 C C . GLU A 1 25 ? 45.140 7.307 14.049 1.00 0.00 244 GLU A C 10
ATOM 14637 O O . GLU A 1 25 ? 45.374 6.594 15.001 1.00 0.00 244 GLU A O 10
ATOM 14649 N N . ALA A 1 26 ? 45.626 7.091 12.819 1.00 0.00 245 ALA A N 10
ATOM 14650 C CA . ALA A 1 26 ? 46.466 5.939 12.478 1.00 0.00 245 ALA A CA 10
ATOM 14651 C C . ALA A 1 26 ? 47.772 5.952 13.270 1.00 0.00 245 ALA A C 10
ATOM 14652 O O . ALA A 1 26 ? 48.089 4.965 13.918 1.00 0.00 245 ALA A O 10
ATOM 14659 N N . LEU A 1 27 ? 48.488 7.099 13.251 1.00 0.00 246 LEU A N 10
ATOM 14660 C CA . LEU A 1 27 ? 49.778 7.260 13.967 1.00 0.00 246 LEU A CA 10
ATOM 14661 C C . LEU A 1 27 ? 49.646 6.875 15.457 1.00 0.00 246 LEU A C 10
ATOM 14662 O O . LEU A 1 27 ? 50.363 5.983 15.947 1.00 0.00 246 LEU A O 10
ATOM 14678 N N . ARG A 1 28 ? 48.676 7.525 16.144 1.00 0.00 247 ARG A N 10
ATOM 14679 C CA . ARG A 1 28 ? 48.447 7.330 17.586 1.00 0.00 247 ARG A CA 10
ATOM 14680 C C . ARG A 1 28 ? 47.975 5.894 17.875 1.00 0.00 247 ARG A C 10
ATOM 14681 O O . ARG A 1 28 ? 48.488 5.266 18.793 1.00 0.00 247 ARG A O 10
ATOM 14702 N N . ARG A 1 29 ? 47.047 5.364 17.028 1.00 0.00 248 ARG A N 10
ATOM 14703 C CA . ARG A 1 29 ? 46.464 4.020 17.200 1.00 0.00 248 ARG A CA 10
ATOM 14704 C C . ARG A 1 29 ? 47.557 2.968 17.209 1.00 0.00 248 ARG A C 10
ATOM 14705 O O . ARG A 1 29 ? 47.620 2.175 18.137 1.00 0.00 248 ARG A O 10
ATOM 14726 N N . LEU A 1 30 ? 48.438 3.021 16.196 1.00 0.00 249 LEU A N 10
ATOM 14727 C CA . LEU A 1 30 ? 49.538 2.063 16.037 1.00 0.00 249 LEU A CA 10
ATOM 14728 C C . LEU A 1 30 ? 50.494 2.143 17.239 1.00 0.00 249 LEU A C 10
ATOM 14729 O O . LEU A 1 30 ? 50.931 1.106 17.742 1.00 0.00 249 LEU A O 10
ATOM 14745 N N . THR A 1 31 ? 50.758 3.378 17.725 1.00 0.00 250 THR A N 10
ATOM 14746 C CA . THR A 1 31 ? 51.615 3.590 18.914 1.00 0.00 250 THR A CA 10
ATOM 14747 C C . THR A 1 31 ? 51.028 2.895 20.173 1.00 0.00 250 THR A C 10
ATOM 14748 O O . THR A 1 31 ? 51.768 2.319 20.978 1.00 0.00 250 THR A O 10
ATOM 14759 N N . GLN A 1 32 ? 49.689 2.935 20.309 1.00 0.00 251 GLN A N 10
ATOM 14760 C CA . GLN A 1 32 ? 48.988 2.385 21.499 1.00 0.00 251 GLN A CA 10
ATOM 14761 C C . GLN A 1 32 ? 48.686 0.889 21.312 1.00 0.00 251 GLN A C 10
ATOM 14762 O O . GLN A 1 32 ? 48.438 0.168 22.282 1.00 0.00 251 GLN A O 10
ATOM 14776 N N . GLU A 1 33 ? 48.701 0.452 20.045 1.00 0.00 252 GLU A N 10
ATOM 14777 C CA . GLU A 1 33 ? 48.389 -0.921 19.634 1.00 0.00 252 GLU A CA 10
ATOM 14778 C C . GLU A 1 33 ? 49.601 -1.834 19.921 1.00 0.00 252 GLU A C 10
ATOM 14779 O O . GLU A 1 33 ? 49.435 -3.009 20.270 1.00 0.00 252 GLU A O 10
ATOM 14791 N N . GLY A 1 34 ? 50.814 -1.253 19.835 1.00 0.00 253 GLY A N 10
ATOM 14792 C CA . GLY A 1 34 ? 52.066 -1.977 20.099 1.00 0.00 253 GLY A CA 10
ATOM 14793 C C . GLY A 1 34 ? 53.133 -1.704 19.051 1.00 0.00 253 GLY A C 10
ATOM 14794 O O . GLY A 1 34 ? 54.307 -2.033 19.257 1.00 0.00 253 GLY A O 10
ATOM 14798 N N . VAL A 1 35 ? 52.721 -1.083 17.931 1.00 0.00 254 VAL A N 10
ATOM 14799 C CA . VAL A 1 35 ? 53.610 -0.788 16.796 1.00 0.00 254 VAL A CA 10
ATOM 14800 C C . VAL A 1 35 ? 54.485 0.432 17.132 1.00 0.00 254 VAL A C 10
ATOM 14801 O O . VAL A 1 35 ? 53.971 1.548 17.298 1.00 0.00 254 VAL A O 10
ATOM 14814 N N . ASP A 1 36 ? 55.799 0.183 17.280 1.00 0.00 255 ASP A N 10
ATOM 14815 C CA . ASP A 1 36 ? 56.807 1.224 17.570 1.00 0.00 255 ASP A CA 10
ATOM 14816 C C . ASP A 1 36 ? 56.857 2.245 16.433 1.00 0.00 255 ASP A C 10
ATOM 14817 O O . ASP A 1 36 ? 56.878 1.854 15.273 1.00 0.00 255 ASP A O 10
ATOM 14826 N N . MET A 1 37 ? 56.888 3.540 16.789 1.00 0.00 256 MET A N 10
ATOM 14827 C CA . MET A 1 37 ? 56.927 4.667 15.830 1.00 0.00 256 MET A CA 10
ATOM 14828 C C . MET A 1 37 ? 58.081 4.532 14.820 1.00 0.00 256 MET A C 10
ATOM 14829 O O . MET A 1 37 ? 57.907 4.793 13.626 1.00 0.00 256 MET A O 10
ATOM 14843 N N . GLU A 1 38 ? 59.246 4.103 15.329 1.00 0.00 257 GLU A N 10
ATOM 14844 C CA . GLU A 1 38 ? 60.481 3.990 14.538 1.00 0.00 257 GLU A CA 10
ATOM 14845 C C . GLU A 1 38 ? 60.399 2.807 13.552 1.00 0.00 257 GLU A C 10
ATOM 14846 O O . GLU A 1 38 ? 60.791 2.937 12.394 1.00 0.00 257 GLU A O 10
ATOM 14858 N N . ARG A 1 39 ? 59.838 1.674 14.028 1.00 0.00 258 ARG A N 10
ATOM 14859 C CA . ARG A 1 39 ? 59.701 0.431 13.229 1.00 0.00 258 ARG A CA 10
ATOM 14860 C C . ARG A 1 39 ? 58.663 0.639 12.126 1.00 0.00 258 ARG A C 10
ATOM 14861 O O . ARG A 1 39 ? 58.846 0.211 10.989 1.00 0.00 258 ARG A O 10
ATOM 14882 N N . LEU A 1 40 ? 57.579 1.309 12.521 1.00 0.00 259 LEU A N 10
ATOM 14883 C CA . LEU A 1 40 ? 56.484 1.739 11.653 1.00 0.00 259 LEU A CA 10
ATOM 14884 C C . LEU A 1 40 ? 57.013 2.635 10.522 1.00 0.00 259 LEU A C 10
ATOM 14885 O O . LEU A 1 40 ? 56.715 2.382 9.359 1.00 0.00 259 LEU A O 10
ATOM 14901 N N . ARG A 1 41 ? 57.829 3.646 10.875 1.00 0.00 260 ARG A N 10
ATOM 14902 C CA . ARG A 1 41 ? 58.358 4.619 9.902 1.00 0.00 260 ARG A CA 10
ATOM 14903 C C . ARG A 1 41 ? 59.344 3.944 8.942 1.00 0.00 260 ARG A C 10
ATOM 14904 O O . ARG A 1 41 ? 59.383 4.294 7.758 1.00 0.00 260 ARG A O 10
ATOM 14925 N N . THR A 1 42 ? 60.129 2.983 9.461 1.00 0.00 261 THR A N 10
ATOM 14926 C CA . THR A 1 42 ? 61.046 2.193 8.639 1.00 0.00 261 THR A CA 10
ATOM 14927 C C . THR A 1 42 ? 60.244 1.407 7.584 1.00 0.00 261 THR A C 10
ATOM 14928 O O . THR A 1 42 ? 60.434 1.611 6.398 1.00 0.00 261 THR A O 10
ATOM 14939 N N . SER A 1 43 ? 59.288 0.585 8.061 1.00 0.00 262 SER A N 10
ATOM 14940 C CA . SER A 1 43 ? 58.456 -0.307 7.222 1.00 0.00 262 SER A CA 10
ATOM 14941 C C . SER A 1 43 ? 57.672 0.471 6.147 1.00 0.00 262 SER A C 10
ATOM 14942 O O . SER A 1 43 ? 57.532 0.019 5.001 1.00 0.00 262 SER A O 10
ATOM 14950 N N . LEU A 1 44 ? 57.184 1.650 6.552 1.00 0.00 263 LEU A N 10
ATOM 14951 C CA . LEU A 1 44 ? 56.362 2.530 5.717 1.00 0.00 263 LEU A CA 10
ATOM 14952 C C . LEU A 1 44 ? 57.241 3.160 4.614 1.00 0.00 263 LEU A C 10
ATOM 14953 O O . LEU A 1 44 ? 56.873 3.167 3.431 1.00 0.00 263 LEU A O 10
ATOM 14969 N N . GLY A 1 45 ? 58.420 3.659 5.042 1.00 0.00 264 GLY A N 10
ATOM 14970 C CA . GLY A 1 45 ? 59.400 4.281 4.149 1.00 0.00 264 GLY A CA 10
ATOM 14971 C C . GLY A 1 45 ? 59.989 3.290 3.153 1.00 0.00 264 GLY A C 10
ATOM 14972 O O . GLY A 1 45 ? 60.292 3.657 2.022 1.00 0.00 264 GLY A O 10
ATOM 14976 N N . ARG A 1 46 ? 60.115 2.015 3.577 1.00 0.00 265 ARG A N 10
ATOM 14977 C CA . ARG A 1 46 ? 60.596 0.917 2.716 1.00 0.00 265 ARG A CA 10
ATOM 14978 C C . ARG A 1 46 ? 59.581 0.641 1.609 1.00 0.00 265 ARG A C 10
ATOM 14979 O O . ARG A 1 46 ? 59.959 0.460 0.451 1.00 0.00 265 ARG A O 10
ATOM 15000 N N . TYR A 1 47 ? 58.285 0.629 1.996 1.00 0.00 266 TYR A N 10
ATOM 15001 C CA . TYR A 1 47 ? 57.192 0.281 1.084 1.00 0.00 266 TYR A CA 10
ATOM 15002 C C . TYR A 1 47 ? 57.068 1.313 -0.059 1.00 0.00 266 TYR A C 10
ATOM 15003 O O . TYR A 1 47 ? 56.828 0.940 -1.201 1.00 0.00 266 TYR A O 10
ATOM 15021 N N . ILE A 1 48 ? 57.209 2.608 0.255 1.00 0.00 267 ILE A N 10
ATOM 15022 C CA . ILE A 1 48 ? 56.942 3.687 -0.727 1.00 0.00 267 ILE A CA 10
ATOM 15023 C C . ILE A 1 48 ? 58.207 4.075 -1.517 1.00 0.00 267 ILE A C 10
ATOM 15024 O O . ILE A 1 48 ? 58.159 4.205 -2.743 1.00 0.00 267 ILE A O 10
ATOM 15040 N N . MET A 1 49 ? 59.329 4.271 -0.801 1.00 0.00 268 MET A N 10
ATOM 15041 C CA . MET A 1 49 ? 60.606 4.739 -1.401 1.00 0.00 268 MET A CA 10
ATOM 15042 C C . MET A 1 49 ? 61.282 3.611 -2.212 1.00 0.00 268 MET A C 10
ATOM 15043 O O . MET A 1 49 ? 62.000 3.880 -3.182 1.00 0.00 268 MET A O 10
ATOM 15057 N N . SER A 1 50 ? 61.026 2.349 -1.819 1.00 0.00 269 SER A N 10
ATOM 15058 C CA . SER A 1 50 ? 61.527 1.147 -2.524 1.00 0.00 269 SER A CA 10
ATOM 15059 C C . SER A 1 50 ? 60.359 0.180 -2.824 1.00 0.00 269 SER A C 10
ATOM 15060 O O . SER A 1 50 ? 59.211 0.467 -2.485 1.00 0.00 269 SER A O 10
ATOM 15068 N N . LEU A 1 51 ? 60.661 -0.954 -3.487 1.00 0.00 270 LEU A N 10
ATOM 15069 C CA . LEU A 1 51 ? 59.655 -1.993 -3.810 1.00 0.00 270 LEU A CA 10
ATOM 15070 C C . LEU A 1 51 ? 59.545 -3.049 -2.689 1.00 0.00 270 LEU A C 10
ATOM 15071 O O . LEU A 1 51 ? 58.588 -3.832 -2.676 1.00 0.00 270 LEU A O 10
ATOM 15087 N N . GLU A 1 52 ? 60.519 -3.059 -1.758 1.00 0.00 271 GLU A N 10
ATOM 15088 C CA . GLU A 1 52 ? 60.512 -3.968 -0.598 1.00 0.00 271 GLU A CA 10
ATOM 15089 C C . GLU A 1 52 ? 59.345 -3.590 0.354 1.00 0.00 271 GLU A C 10
ATOM 15090 O O . GLU A 1 52 ? 59.206 -2.423 0.728 1.00 0.00 271 GLU A O 10
ATOM 15102 N N . PRO A 1 53 ? 58.460 -4.568 0.729 1.00 0.00 272 PRO A N 10
ATOM 15103 C CA . PRO A 1 53 ? 57.192 -4.270 1.435 1.00 0.00 272 PRO A CA 10
ATOM 15104 C C . PRO A 1 53 ? 57.370 -4.047 2.953 1.00 0.00 272 PRO A C 10
ATOM 15105 O O . PRO A 1 53 ? 58.499 -3.957 3.467 1.00 0.00 272 PRO A O 10
ATOM 15116 N N . LEU A 1 54 ? 56.230 -3.951 3.655 1.00 0.00 273 LEU A N 10
ATOM 15117 C CA . LEU A 1 54 ? 56.169 -3.868 5.126 1.00 0.00 273 LEU A CA 10
ATOM 15118 C C . LEU A 1 54 ? 55.624 -5.199 5.714 1.00 0.00 273 LEU A C 10
ATOM 15119 O O . LEU A 1 54 ? 54.888 -5.911 5.013 1.00 0.00 273 LEU A O 10
ATOM 15135 N N . PRO A 1 55 ? 56.008 -5.572 6.984 1.00 0.00 274 PRO A N 10
ATOM 15136 C CA . PRO A 1 55 ? 55.538 -6.829 7.645 1.00 0.00 274 PRO A CA 10
ATOM 15137 C C . PRO A 1 55 ? 53.989 -6.877 7.842 1.00 0.00 274 PRO A C 10
ATOM 15138 O O . PRO A 1 55 ? 53.337 -5.824 7.844 1.00 0.00 274 PRO A O 10
ATOM 15149 N N . PRO A 1 56 ? 53.385 -8.111 8.034 1.00 0.00 275 PRO A N 10
ATOM 15150 C CA . PRO A 1 56 ? 51.914 -8.291 8.212 1.00 0.00 275 PRO A CA 10
ATOM 15151 C C . PRO A 1 56 ? 51.357 -7.611 9.484 1.00 0.00 275 PRO A C 10
ATOM 15152 O O . PRO A 1 56 ? 50.152 -7.366 9.569 1.00 0.00 275 PRO A O 10
ATOM 15163 N N . ASP A 1 57 ? 52.242 -7.335 10.461 1.00 0.00 276 ASP A N 10
ATOM 15164 C CA . ASP A 1 57 ? 51.912 -6.526 11.658 1.00 0.00 276 ASP A CA 10
ATOM 15165 C C . ASP A 1 57 ? 51.503 -5.101 11.240 1.00 0.00 276 ASP A C 10
ATOM 15166 O O . ASP A 1 57 ? 50.457 -4.591 11.654 1.00 0.00 276 ASP A O 10
ATOM 15175 N N . LEU A 1 58 ? 52.346 -4.488 10.392 1.00 0.00 277 LEU A N 10
ATOM 15176 C CA . LEU A 1 58 ? 52.097 -3.144 9.845 1.00 0.00 277 LEU A CA 10
ATOM 15177 C C . LEU A 1 58 ? 50.895 -3.151 8.892 1.00 0.00 277 LEU A C 10
ATOM 15178 O O . LEU A 1 58 ? 50.144 -2.167 8.828 1.00 0.00 277 LEU A O 10
ATOM 15194 N N . ARG A 1 59 ? 50.724 -4.274 8.164 1.00 0.00 278 ARG A N 10
ATOM 15195 C CA . ARG A 1 59 ? 49.612 -4.444 7.225 1.00 0.00 278 ARG A CA 10
ATOM 15196 C C . ARG A 1 59 ? 48.272 -4.380 7.984 1.00 0.00 278 ARG A C 10
ATOM 15197 O O . ARG A 1 59 ? 47.426 -3.550 7.673 1.00 0.00 278 ARG A O 10
ATOM 15218 N N . ARG A 1 60 ? 48.141 -5.232 9.028 1.00 0.00 279 ARG A N 10
ATOM 15219 C CA . ARG A 1 60 ? 46.896 -5.360 9.823 1.00 0.00 279 ARG A CA 10
ATOM 15220 C C . ARG A 1 60 ? 46.593 -4.058 10.576 1.00 0.00 279 ARG A C 10
ATOM 15221 O O . ARG A 1 60 ? 45.437 -3.681 10.700 1.00 0.00 279 ARG A O 10
ATOM 15242 N N . ALA A 1 61 ? 47.663 -3.394 11.063 1.00 0.00 280 ALA A N 10
ATOM 15243 C CA . ALA A 1 61 ? 47.579 -2.154 11.845 1.00 0.00 280 ALA A CA 10
ATOM 15244 C C . ALA A 1 61 ? 46.924 -1.031 11.019 1.00 0.00 280 ALA A C 10
ATOM 15245 O O . ALA A 1 61 ? 45.897 -0.447 11.419 1.00 0.00 280 ALA A O 10
ATOM 15252 N N . LEU A 1 62 ? 47.509 -0.788 9.833 1.00 0.00 281 LEU A N 10
ATOM 15253 C CA . LEU A 1 62 ? 47.023 0.216 8.884 1.00 0.00 281 LEU A CA 10
ATOM 15254 C C . LEU A 1 62 ? 45.591 -0.098 8.422 1.00 0.00 281 LEU A C 10
ATOM 15255 O O . LEU A 1 62 ? 44.726 0.778 8.451 1.00 0.00 281 LEU A O 10
ATOM 15271 N N . GLU A 1 63 ? 45.364 -1.357 8.003 1.00 0.00 282 GLU A N 10
ATOM 15272 C CA . GLU A 1 63 ? 44.052 -1.842 7.511 1.00 0.00 282 GLU A CA 10
ATOM 15273 C C . GLU A 1 63 ? 42.952 -1.697 8.581 1.00 0.00 282 GLU A C 10
ATOM 15274 O O . GLU A 1 63 ? 41.786 -1.451 8.259 1.00 0.00 282 GLU A O 10
ATOM 15286 N N . SER A 1 64 ? 43.348 -1.866 9.850 1.00 0.00 283 SER A N 10
ATOM 15287 C CA . SER A 1 64 ? 42.447 -1.749 11.004 1.00 0.00 283 SER A CA 10
ATOM 15288 C C . SER A 1 64 ? 41.979 -0.297 11.167 1.00 0.00 283 SER A C 10
ATOM 15289 O O . SER A 1 64 ? 40.803 -0.049 11.470 1.00 0.00 283 SER A O 10
ATOM 15297 N N . VAL A 1 65 ? 42.902 0.663 10.947 1.00 0.00 284 VAL A N 10
ATOM 15298 C CA . VAL A 1 65 ? 42.545 2.100 10.937 1.00 0.00 284 VAL A CA 10
ATOM 15299 C C . VAL A 1 65 ? 41.746 2.460 9.659 1.00 0.00 284 VAL A C 10
ATOM 15300 O O . VAL A 1 65 ? 40.941 3.392 9.665 1.00 0.00 284 VAL A O 10
ATOM 15313 N N . GLY A 1 66 ? 41.976 1.705 8.571 1.00 0.00 285 GLY A N 10
ATOM 15314 C CA . GLY A 1 66 ? 41.254 1.883 7.300 1.00 0.00 285 GLY A CA 10
ATOM 15315 C C . GLY A 1 66 ? 42.152 2.297 6.144 1.00 0.00 285 GLY A C 10
ATOM 15316 O O . GLY A 1 66 ? 41.655 2.553 5.045 1.00 0.00 285 GLY A O 10
ATOM 15320 N N . ILE A 1 67 ? 43.470 2.396 6.398 1.00 0.00 286 ILE A N 10
ATOM 15321 C CA . ILE A 1 67 ? 44.477 2.724 5.370 1.00 0.00 286 ILE A CA 10
ATOM 15322 C C . ILE A 1 67 ? 45.069 1.416 4.827 1.00 0.00 286 ILE A C 10
ATOM 15323 O O . ILE A 1 67 ? 45.733 0.699 5.558 1.00 0.00 286 ILE A O 10
ATOM 15339 N N . ASN A 1 68 ? 44.824 1.094 3.554 1.00 0.00 287 ASN A N 10
ATOM 15340 C CA . ASN A 1 68 ? 45.353 -0.147 2.962 1.00 0.00 287 ASN A CA 10
ATOM 15341 C C . ASN A 1 68 ? 46.803 0.097 2.488 1.00 0.00 287 ASN A C 10
ATOM 15342 O O . ASN A 1 68 ? 47.009 0.959 1.636 1.00 0.00 287 ASN A O 10
ATOM 15353 N N . PRO A 1 69 ? 47.835 -0.609 3.073 1.00 0.00 288 PRO A N 10
ATOM 15354 C CA . PRO A 1 69 ? 49.256 -0.431 2.682 1.00 0.00 288 PRO A CA 10
ATOM 15355 C C . PRO A 1 69 ? 49.543 -0.921 1.248 1.00 0.00 288 PRO A C 10
ATOM 15356 O O . PRO A 1 69 ? 50.081 -0.162 0.425 1.00 0.00 288 PRO A O 10
ATOM 15367 N N . PHE A 1 70 ? 49.148 -2.182 0.960 1.00 0.00 289 PHE A N 10
ATOM 15368 C CA . PHE A 1 70 ? 49.468 -2.864 -0.303 1.00 0.00 289 PHE A CA 10
ATOM 15369 C C . PHE A 1 70 ? 48.632 -2.292 -1.454 1.00 0.00 289 PHE A C 10
ATOM 15370 O O . PHE A 1 70 ? 47.480 -2.669 -1.656 1.00 0.00 289 PHE A O 10
ATOM 15387 N N . ILE A 1 71 ? 49.234 -1.330 -2.168 1.00 0.00 290 ILE A N 10
ATOM 15388 C CA . ILE A 1 71 ? 48.610 -0.604 -3.280 1.00 0.00 290 ILE A CA 10
ATOM 15389 C C . ILE A 1 71 ? 49.225 -1.065 -4.634 1.00 0.00 290 ILE A C 10
ATOM 15390 O O . ILE A 1 71 ? 50.421 -1.385 -4.686 1.00 0.00 290 ILE A O 10
ATOM 15406 N N . PRO A 1 72 ? 48.401 -1.126 -5.739 1.00 0.00 291 PRO A N 10
ATOM 15407 C CA . PRO A 1 72 ? 48.855 -1.624 -7.070 1.00 0.00 291 PRO A CA 10
ATOM 15408 C C . PRO A 1 72 ? 49.802 -0.650 -7.820 1.00 0.00 291 PRO A C 10
ATOM 15409 O O . PRO A 1 72 ? 49.997 0.513 -7.420 1.00 0.00 291 PRO A O 10
ATOM 15420 N N . GLU A 1 73 ? 50.340 -1.149 -8.948 1.00 0.00 292 GLU A N 10
ATOM 15421 C CA . GLU A 1 73 ? 51.332 -0.442 -9.779 1.00 0.00 292 GLU A CA 10
ATOM 15422 C C . GLU A 1 73 ? 50.648 0.677 -10.599 1.00 0.00 292 GLU A C 10
ATOM 15423 O O . GLU A 1 73 ? 51.293 1.643 -10.977 1.00 0.00 292 GLU A O 10
ATOM 15435 N N . GLU A 1 74 ? 49.330 0.559 -10.843 1.00 0.00 293 GLU A N 10
ATOM 15436 C CA . GLU A 1 74 ? 48.545 1.616 -11.528 1.00 0.00 293 GLU A CA 10
ATOM 15437 C C . GLU A 1 74 ? 48.547 2.943 -10.723 1.00 0.00 293 GLU A C 10
ATOM 15438 O O . GLU A 1 74 ? 48.381 4.022 -11.296 1.00 0.00 293 GLU A O 10
ATOM 15450 N N . LEU A 1 75 ? 48.728 2.838 -9.391 1.00 0.00 294 LEU A N 10
ATOM 15451 C CA . LEU A 1 75 ? 48.953 4.006 -8.503 1.00 0.00 294 LEU A CA 10
ATOM 15452 C C . LEU A 1 75 ? 50.464 4.329 -8.402 1.00 0.00 294 LEU A C 10
ATOM 15453 O O . LEU A 1 75 ? 50.833 5.459 -8.071 1.00 0.00 294 LEU A O 10
ATOM 15469 N N . SER A 1 76 ? 51.307 3.292 -8.638 1.00 0.00 295 SER A N 10
ATOM 15470 C CA . SER A 1 76 ? 52.792 3.362 -8.631 1.00 0.00 295 SER A CA 10
ATOM 15471 C C . SER A 1 76 ? 53.348 3.730 -7.244 1.00 0.00 295 SER A C 10
ATOM 15472 O O . SER A 1 76 ? 54.474 4.223 -7.142 1.00 0.00 295 SER A O 10
ATOM 15480 N N . LEU A 1 77 ? 52.540 3.449 -6.185 1.00 0.00 296 LEU A N 10
ATOM 15481 C CA . LEU A 1 77 ? 52.848 3.792 -4.772 1.00 0.00 296 LEU A CA 10
ATOM 15482 C C . LEU A 1 77 ? 52.935 5.318 -4.575 1.00 0.00 296 LEU A C 10
ATOM 15483 O O . LEU A 1 77 ? 53.479 5.799 -3.577 1.00 0.00 296 LEU A O 10
ATOM 15499 N N . VAL A 1 78 ? 52.362 6.072 -5.531 1.00 0.00 297 VAL A N 10
ATOM 15500 C CA . VAL A 1 78 ? 52.313 7.532 -5.485 1.00 0.00 297 VAL A CA 10
ATOM 15501 C C . VAL A 1 78 ? 50.921 7.957 -5.022 1.00 0.00 297 VAL A C 10
ATOM 15502 O O . VAL A 1 78 ? 50.759 8.402 -3.902 1.00 0.00 297 VAL A O 10
ATOM 15515 N N . ASP A 1 79 ? 49.900 7.728 -5.864 1.00 0.00 298 ASP A N 10
ATOM 15516 C CA . ASP A 1 79 ? 48.526 8.223 -5.611 1.00 0.00 298 ASP A CA 10
ATOM 15517 C C . ASP A 1 79 ? 47.752 7.270 -4.659 1.00 0.00 298 ASP A C 10
ATOM 15518 O O . ASP A 1 79 ? 46.665 6.790 -4.973 1.00 0.00 298 ASP A O 10
ATOM 15527 N N . HIS A 1 80 ? 48.320 7.021 -3.460 1.00 0.00 299 HIS A N 10
ATOM 15528 C CA . HIS A 1 80 ? 47.749 6.107 -2.453 1.00 0.00 299 HIS A CA 10
ATOM 15529 C C . HIS A 1 80 ? 47.518 6.833 -1.103 1.00 0.00 299 HIS A C 10
ATOM 15530 O O . HIS A 1 80 ? 48.209 7.817 -0.821 1.00 0.00 299 HIS A O 10
ATOM 15545 N N . PRO A 1 81 ? 46.564 6.347 -0.224 1.00 0.00 300 PRO A N 10
ATOM 15546 C CA . PRO A 1 81 ? 46.258 7.008 1.090 1.00 0.00 300 PRO A CA 10
ATOM 15547 C C . PRO A 1 81 ? 47.435 6.922 2.087 1.00 0.00 300 PRO A C 10
ATOM 15548 O O . PRO A 1 81 ? 47.527 7.698 3.051 1.00 0.00 300 PRO A O 10
ATOM 15559 N N . VAL A 1 82 ? 48.345 5.976 1.806 1.00 0.00 301 VAL A N 10
ATOM 15560 C CA . VAL A 1 82 ? 49.531 5.684 2.629 1.00 0.00 301 VAL A CA 10
ATOM 15561 C C . VAL A 1 82 ? 50.573 6.830 2.532 1.00 0.00 301 VAL A C 10
ATOM 15562 O O . VAL A 1 82 ? 51.475 6.924 3.368 1.00 0.00 301 VAL A O 10
ATOM 15575 N N . LEU A 1 83 ? 50.424 7.693 1.500 1.00 0.00 302 LEU A N 10
ATOM 15576 C CA . LEU A 1 83 ? 51.305 8.858 1.269 1.00 0.00 302 LEU A CA 10
ATOM 15577 C C . LEU A 1 83 ? 51.095 9.901 2.383 1.00 0.00 302 LEU A C 10
ATOM 15578 O O . LEU A 1 83 ? 52.060 10.354 2.989 1.00 0.00 302 LEU A O 10
ATOM 15594 N N . ASN A 1 84 ? 49.818 10.281 2.618 1.00 0.00 303 ASN A N 10
ATOM 15595 C CA . ASN A 1 84 ? 49.444 11.298 3.635 1.00 0.00 303 ASN A CA 10
ATOM 15596 C C . ASN A 1 84 ? 49.883 10.837 5.036 1.00 0.00 303 ASN A C 10
ATOM 15597 O O . ASN A 1 84 ? 50.372 11.636 5.864 1.00 0.00 303 ASN A O 10
ATOM 15608 N N . PHE A 1 85 ? 49.706 9.524 5.258 1.00 0.00 304 PHE A N 10
ATOM 15609 C CA . PHE A 1 85 ? 50.140 8.837 6.468 1.00 0.00 304 PHE A CA 10
ATOM 15610 C C . PHE A 1 85 ? 51.667 8.955 6.648 1.00 0.00 304 PHE A C 10
ATOM 15611 O O . PHE A 1 85 ? 52.132 9.354 7.717 1.00 0.00 304 PHE A O 10
ATOM 15628 N N . SER A 1 86 ? 52.416 8.620 5.578 1.00 0.00 305 SER A N 10
ATOM 15629 C CA . SER A 1 86 ? 53.889 8.679 5.543 1.00 0.00 305 SER A CA 10
ATOM 15630 C C . SER A 1 86 ? 54.388 10.090 5.846 1.00 0.00 305 SER A C 10
ATOM 15631 O O . SER A 1 86 ? 55.326 10.259 6.615 1.00 0.00 305 SER A O 10
ATOM 15639 N N . ALA A 1 87 ? 53.705 11.083 5.245 1.00 0.00 306 ALA A N 10
ATOM 15640 C CA . ALA A 1 87 ? 54.045 12.510 5.334 1.00 0.00 306 ALA A CA 10
ATOM 15641 C C . ALA A 1 87 ? 54.040 12.968 6.796 1.00 0.00 306 ALA A C 10
ATOM 15642 O O . ALA A 1 87 ? 55.057 13.475 7.305 1.00 0.00 306 ALA A O 10
ATOM 15649 N N . ALA A 1 88 ? 52.904 12.702 7.474 1.00 0.00 307 ALA A N 10
ATOM 15650 C CA . ALA A 1 88 ? 52.713 13.047 8.892 1.00 0.00 307 ALA A CA 10
ATOM 15651 C C . ALA A 1 88 ? 53.674 12.265 9.799 1.00 0.00 307 ALA A C 10
ATOM 15652 O O . ALA A 1 88 ? 54.181 12.804 10.777 1.00 0.00 307 ALA A O 10
ATOM 15659 N N . LEU A 1 89 ? 53.932 11.008 9.425 1.00 0.00 308 LEU A N 10
ATOM 15660 C CA . LEU A 1 89 ? 54.762 10.071 10.199 1.00 0.00 308 LEU A CA 10
ATOM 15661 C C . LEU A 1 89 ? 56.240 10.517 10.244 1.00 0.00 308 LEU A C 10
ATOM 15662 O O . LEU A 1 89 ? 56.830 10.649 11.335 1.00 0.00 308 LEU A O 10
ATOM 15678 N N . ASN A 1 90 ? 56.820 10.777 9.052 1.00 0.00 309 ASN A N 10
ATOM 15679 C CA . ASN A 1 90 ? 58.248 11.113 8.924 1.00 0.00 309 ASN A CA 10
ATOM 15680 C C . ASN A 1 90 ? 58.512 12.524 9.474 1.00 0.00 309 ASN A C 10
ATOM 15681 O O . ASN A 1 90 ? 59.537 12.744 10.117 1.00 0.00 309 ASN A O 10
ATOM 15692 N N . ARG A 1 91 ? 57.561 13.472 9.234 1.00 0.00 310 ARG A N 10
ATOM 15693 C CA . ARG A 1 91 ? 57.692 14.865 9.730 1.00 0.00 310 ARG A CA 10
ATOM 15694 C C . ARG A 1 91 ? 57.571 14.898 11.268 1.00 0.00 310 ARG A C 10
ATOM 15695 O O . ARG A 1 91 ? 58.198 15.730 11.919 1.00 0.00 310 ARG A O 10
ATOM 15716 N N . MET A 1 92 ? 56.755 13.970 11.825 1.00 0.00 311 MET A N 10
ATOM 15717 C CA . MET A 1 92 ? 56.545 13.841 13.278 1.00 0.00 311 MET A CA 10
ATOM 15718 C C . MET A 1 92 ? 57.833 13.396 13.972 1.00 0.00 311 MET A C 10
ATOM 15719 O O . MET A 1 92 ? 58.263 14.024 14.942 1.00 0.00 311 MET A O 10
ATOM 15733 N N . LEU A 1 93 ? 58.457 12.322 13.452 1.00 0.00 312 LEU A N 10
ATOM 15734 C CA . LEU A 1 93 ? 59.687 11.770 14.050 1.00 0.00 312 LEU A CA 10
ATOM 15735 C C . LEU A 1 93 ? 60.900 12.681 13.788 1.00 0.00 312 LEU A C 10
ATOM 15736 O O . LEU A 1 93 ? 61.832 12.713 14.593 1.00 0.00 312 LEU A O 10
ATOM 15752 N N . ALA A 1 94 ? 60.865 13.434 12.669 1.00 0.00 313 ALA A N 10
ATOM 15753 C CA . ALA A 1 94 ? 61.876 14.467 12.355 1.00 0.00 313 ALA A CA 10
ATOM 15754 C C . ALA A 1 94 ? 61.713 15.677 13.293 1.00 0.00 313 ALA A C 10
ATOM 15755 O O . ALA A 1 94 ? 62.686 16.340 13.633 1.00 0.00 313 ALA A O 10
ATOM 15762 N N . SER A 1 95 ? 60.465 15.946 13.715 1.00 0.00 314 SER A N 10
ATOM 15763 C CA . SER A 1 95 ? 60.156 17.001 14.701 1.00 0.00 314 SER A CA 10
ATOM 15764 C C . SER A 1 95 ? 60.589 16.552 16.113 1.00 0.00 314 SER A C 10
ATOM 15765 O O . SER A 1 95 ? 60.965 17.379 16.945 1.00 0.00 314 SER A O 10
ATOM 15773 N N . ARG A 1 96 ? 60.556 15.222 16.356 1.00 0.00 315 ARG A N 10
ATOM 15774 C CA . ARG A 1 96 ? 61.009 14.609 17.625 1.00 0.00 315 ARG A CA 10
ATOM 15775 C C . ARG A 1 96 ? 62.547 14.446 17.657 1.00 0.00 315 ARG A C 10
ATOM 15776 O O . ARG A 1 96 ? 63.099 13.987 18.658 1.00 0.00 315 ARG A O 10
ATOM 15797 N N . GLN A 1 97 ? 63.230 14.812 16.554 1.00 0.00 316 GLN A N 10
ATOM 15798 C CA . GLN A 1 97 ? 64.704 14.789 16.467 1.00 0.00 316 GLN A CA 10
ATOM 15799 C C . GLN A 1 97 ? 65.216 16.179 16.035 1.00 0.00 316 GLN A C 10
ATOM 15800 O O . GLN A 1 97 ? 65.528 17.023 16.881 1.00 0.00 316 GLN A O 10
ATOM 15814 N N . THR A 1 98 ? 65.225 16.407 14.702 1.00 0.00 317 THR A N 10
ATOM 15815 C CA . THR A 1 98 ? 65.754 17.617 14.045 1.00 0.00 317 THR A CA 10
ATOM 15816 C C . THR A 1 98 ? 65.645 17.435 12.508 1.00 0.00 317 THR A C 10
ATOM 15817 O O . THR A 1 98 ? 65.185 16.382 12.029 1.00 0.00 317 THR A O 10
ATOM 15828 N N . THR A 1 99 ? 66.059 18.461 11.747 1.00 0.00 318 THR A N 10
ATOM 15829 C CA . THR A 1 99 ? 66.144 18.395 10.281 1.00 0.00 318 THR A CA 10
ATOM 15830 C C . THR A 1 99 ? 67.317 17.471 9.874 1.00 0.00 318 THR A C 10
ATOM 15831 O O . THR A 1 99 ? 68.433 17.618 10.390 1.00 0.00 318 THR A O 10
ATOM 15842 N N . THR A 1 100 ? 67.054 16.517 8.958 1.00 0.00 319 THR A N 10
ATOM 15843 C CA . THR A 1 100 ? 68.047 15.500 8.553 1.00 0.00 319 THR A CA 10
ATOM 15844 C C . THR A 1 100 ? 67.901 15.144 7.063 1.00 0.00 319 THR A C 10
ATOM 15845 O O . THR A 1 100 ? 66.853 15.395 6.450 1.00 0.00 319 THR A O 10
ATOM 15856 N N . ASN A 1 101 ? 68.978 14.569 6.498 1.00 0.00 320 ASN A N 10
ATOM 15857 C CA . ASN A 1 101 ? 69.014 14.075 5.109 1.00 0.00 320 ASN A CA 10
ATOM 15858 C C . ASN A 1 101 ? 69.334 12.560 5.132 1.00 0.00 320 ASN A C 10
ATOM 15859 O O . ASN A 1 101 ? 70.513 12.194 5.334 1.00 0.00 320 ASN A O 10
ATOM 15871 N N . GLN A 1 1 ? 21.678 -5.926 -11.359 1.00 0.00 220 GLN A N 11
ATOM 15872 C CA . GLN A 1 1 ? 20.427 -5.824 -10.585 1.00 0.00 220 GLN A CA 11
ATOM 15873 C C . GLN A 1 1 ? 20.712 -6.121 -9.115 1.00 0.00 220 GLN A C 11
ATOM 15874 O O . GLN A 1 1 ? 21.534 -6.990 -8.801 1.00 0.00 220 GLN A O 11
ATOM 15890 N N . GLY A 1 2 ? 20.022 -5.391 -8.223 1.00 0.00 221 GLY A N 11
ATOM 15891 C CA . GLY A 1 2 ? 20.305 -5.418 -6.790 1.00 0.00 221 GLY A CA 11
ATOM 15892 C C . GLY A 1 2 ? 21.378 -4.394 -6.406 1.00 0.00 221 GLY A C 11
ATOM 15893 O O . GLY A 1 2 ? 22.227 -4.030 -7.231 1.00 0.00 221 GLY A O 11
ATOM 15897 N N . LEU A 1 3 ? 21.347 -3.933 -5.150 1.00 0.00 222 LEU A N 11
ATOM 15898 C CA . LEU A 1 3 ? 22.305 -2.945 -4.630 1.00 0.00 222 LEU A CA 11
ATOM 15899 C C . LEU A 1 3 ? 23.622 -3.641 -4.246 1.00 0.00 222 LEU A C 11
ATOM 15900 O O . LEU A 1 3 ? 23.667 -4.392 -3.261 1.00 0.00 222 LEU A O 11
ATOM 15916 N N . ASP A 1 4 ? 24.675 -3.433 -5.059 1.00 0.00 223 ASP A N 11
ATOM 15917 C CA . ASP A 1 4 ? 26.022 -3.947 -4.762 1.00 0.00 223 ASP A CA 11
ATOM 15918 C C . ASP A 1 4 ? 26.609 -3.215 -3.548 1.00 0.00 223 ASP A C 11
ATOM 15919 O O . ASP A 1 4 ? 27.213 -2.139 -3.682 1.00 0.00 223 ASP A O 11
ATOM 15928 N N . LEU A 1 5 ? 26.384 -3.795 -2.357 1.00 0.00 224 LEU A N 11
ATOM 15929 C CA . LEU A 1 5 ? 26.888 -3.248 -1.088 1.00 0.00 224 LEU A CA 11
ATOM 15930 C C . LEU A 1 5 ? 28.421 -3.382 -0.996 1.00 0.00 224 LEU A C 11
ATOM 15931 O O . LEU A 1 5 ? 29.060 -2.641 -0.247 1.00 0.00 224 LEU A O 11
ATOM 15947 N N . GLU A 1 6 ? 28.992 -4.329 -1.770 1.00 0.00 225 GLU A N 11
ATOM 15948 C CA . GLU A 1 6 ? 30.454 -4.474 -1.925 1.00 0.00 225 GLU A CA 11
ATOM 15949 C C . GLU A 1 6 ? 31.032 -3.261 -2.681 1.00 0.00 225 GLU A C 11
ATOM 15950 O O . GLU A 1 6 ? 31.989 -2.633 -2.216 1.00 0.00 225 GLU A O 11
ATOM 15962 N N . SER A 1 7 ? 30.412 -2.931 -3.835 1.00 0.00 226 SER A N 11
ATOM 15963 C CA . SER A 1 7 ? 30.800 -1.764 -4.659 1.00 0.00 226 SER A CA 11
ATOM 15964 C C . SER A 1 7 ? 30.573 -0.444 -3.893 1.00 0.00 226 SER A C 11
ATOM 15965 O O . SER A 1 7 ? 31.287 0.544 -4.110 1.00 0.00 226 SER A O 11
ATOM 15973 N N . ALA A 1 8 ? 29.571 -0.453 -2.994 1.00 0.00 227 ALA A N 11
ATOM 15974 C CA . ALA A 1 8 ? 29.251 0.692 -2.134 1.00 0.00 227 ALA A CA 11
ATOM 15975 C C . ALA A 1 8 ? 30.316 0.875 -1.035 1.00 0.00 227 ALA A C 11
ATOM 15976 O O . ALA A 1 8 ? 30.822 1.980 -0.845 1.00 0.00 227 ALA A O 11
ATOM 15983 N N . ARG A 1 9 ? 30.684 -0.233 -0.352 1.00 0.00 228 ARG A N 11
ATOM 15984 C CA . ARG A 1 9 ? 31.557 -0.181 0.847 1.00 0.00 228 ARG A CA 11
ATOM 15985 C C . ARG A 1 9 ? 33.013 0.169 0.497 1.00 0.00 228 ARG A C 11
ATOM 15986 O O . ARG A 1 9 ? 33.672 0.836 1.272 1.00 0.00 228 ARG A O 11
ATOM 16007 N N . LEU A 1 10 ? 33.514 -0.301 -0.663 1.00 0.00 229 LEU A N 11
ATOM 16008 C CA . LEU A 1 10 ? 34.908 -0.020 -1.094 1.00 0.00 229 LEU A CA 11
ATOM 16009 C C . LEU A 1 10 ? 35.079 1.470 -1.449 1.00 0.00 229 LEU A C 11
ATOM 16010 O O . LEU A 1 10 ? 36.141 2.062 -1.231 1.00 0.00 229 LEU A O 11
ATOM 16026 N N . ALA A 1 11 ? 33.994 2.054 -1.979 1.00 0.00 230 ALA A N 11
ATOM 16027 C CA . ALA A 1 11 ? 33.929 3.476 -2.343 1.00 0.00 230 ALA A CA 11
ATOM 16028 C C . ALA A 1 11 ? 33.825 4.349 -1.080 1.00 0.00 230 ALA A C 11
ATOM 16029 O O . ALA A 1 11 ? 34.489 5.382 -0.969 1.00 0.00 230 ALA A O 11
ATOM 16036 N N . SER A 1 12 ? 33.007 3.877 -0.120 1.00 0.00 231 SER A N 11
ATOM 16037 C CA . SER A 1 12 ? 32.720 4.582 1.142 1.00 0.00 231 SER A CA 11
ATOM 16038 C C . SER A 1 12 ? 33.887 4.477 2.142 1.00 0.00 231 SER A C 11
ATOM 16039 O O . SER A 1 12 ? 34.084 5.382 2.947 1.00 0.00 231 SER A O 11
ATOM 16047 N N . ALA A 1 13 ? 34.637 3.362 2.083 1.00 0.00 232 ALA A N 11
ATOM 16048 C CA . ALA A 1 13 ? 35.788 3.105 2.977 1.00 0.00 232 ALA A CA 11
ATOM 16049 C C . ALA A 1 13 ? 36.981 3.982 2.577 1.00 0.00 232 ALA A C 11
ATOM 16050 O O . ALA A 1 13 ? 37.636 4.586 3.432 1.00 0.00 232 ALA A O 11
ATOM 16057 N N . ALA A 1 14 ? 37.236 4.041 1.257 1.00 0.00 233 ALA A N 11
ATOM 16058 C CA . ALA A 1 14 ? 38.275 4.909 0.673 1.00 0.00 233 ALA A CA 11
ATOM 16059 C C . ALA A 1 14 ? 37.926 6.400 0.871 1.00 0.00 233 ALA A C 11
ATOM 16060 O O . ALA A 1 14 ? 38.817 7.233 1.051 1.00 0.00 233 ALA A O 11
ATOM 16067 N N . ARG A 1 15 ? 36.614 6.709 0.843 1.00 0.00 234 ARG A N 11
ATOM 16068 C CA . ARG A 1 15 ? 36.102 8.085 1.030 1.00 0.00 234 ARG A CA 11
ATOM 16069 C C . ARG A 1 15 ? 36.240 8.526 2.505 1.00 0.00 234 ARG A C 11
ATOM 16070 O O . ARG A 1 15 ? 36.630 9.664 2.785 1.00 0.00 234 ARG A O 11
ATOM 16091 N N . HIS A 1 16 ? 35.928 7.593 3.433 1.00 0.00 235 HIS A N 11
ATOM 16092 C CA . HIS A 1 16 ? 35.943 7.848 4.891 1.00 0.00 235 HIS A CA 11
ATOM 16093 C C . HIS A 1 16 ? 37.385 7.887 5.426 1.00 0.00 235 HIS A C 11
ATOM 16094 O O . HIS A 1 16 ? 37.664 8.570 6.401 1.00 0.00 235 HIS A O 11
ATOM 16109 N N . ASN A 1 17 ? 38.285 7.132 4.787 1.00 0.00 236 ASN A N 11
ATOM 16110 C CA . ASN A 1 17 ? 39.714 7.086 5.151 1.00 0.00 236 ASN A CA 11
ATOM 16111 C C . ASN A 1 17 ? 40.543 7.666 3.991 1.00 0.00 236 ASN A C 11
ATOM 16112 O O . ASN A 1 17 ? 40.865 6.957 3.019 1.00 0.00 236 ASN A O 11
ATOM 16123 N N . HIS A 1 18 ? 40.861 8.967 4.091 1.00 0.00 237 HIS A N 11
ATOM 16124 C CA . HIS A 1 18 ? 41.562 9.717 3.027 1.00 0.00 237 HIS A CA 11
ATOM 16125 C C . HIS A 1 18 ? 42.220 10.985 3.601 1.00 0.00 237 HIS A C 11
ATOM 16126 O O . HIS A 1 18 ? 43.359 11.320 3.246 1.00 0.00 237 HIS A O 11
ATOM 16141 N N . SER A 1 19 ? 41.479 11.688 4.476 1.00 0.00 238 SER A N 11
ATOM 16142 C CA . SER A 1 19 ? 41.909 12.978 5.047 1.00 0.00 238 SER A CA 11
ATOM 16143 C C . SER A 1 19 ? 43.083 12.814 6.039 1.00 0.00 238 SER A C 11
ATOM 16144 O O . SER A 1 19 ? 43.325 11.720 6.576 1.00 0.00 238 SER A O 11
ATOM 16152 N N . ALA A 1 20 ? 43.787 13.934 6.293 1.00 0.00 239 ALA A N 11
ATOM 16153 C CA . ALA A 1 20 ? 44.993 13.966 7.143 1.00 0.00 239 ALA A CA 11
ATOM 16154 C C . ALA A 1 20 ? 44.673 13.689 8.629 1.00 0.00 239 ALA A C 11
ATOM 16155 O O . ALA A 1 20 ? 45.566 13.330 9.392 1.00 0.00 239 ALA A O 11
ATOM 16162 N N . ASN A 1 21 ? 43.397 13.853 9.021 1.00 0.00 240 ASN A N 11
ATOM 16163 C CA . ASN A 1 21 ? 42.928 13.537 10.388 1.00 0.00 240 ASN A CA 11
ATOM 16164 C C . ASN A 1 21 ? 42.965 12.017 10.631 1.00 0.00 240 ASN A C 11
ATOM 16165 O O . ASN A 1 21 ? 43.329 11.560 11.718 1.00 0.00 240 ASN A O 11
ATOM 16176 N N . GLN A 1 22 ? 42.605 11.261 9.580 1.00 0.00 241 GLN A N 11
ATOM 16177 C CA . GLN A 1 22 ? 42.606 9.786 9.587 1.00 0.00 241 GLN A CA 11
ATOM 16178 C C . GLN A 1 22 ? 44.054 9.262 9.574 1.00 0.00 241 GLN A C 11
ATOM 16179 O O . GLN A 1 22 ? 44.339 8.168 10.060 1.00 0.00 241 GLN A O 11
ATOM 16193 N N . THR A 1 23 ? 44.951 10.080 9.008 1.00 0.00 242 THR A N 11
ATOM 16194 C CA . THR A 1 23 ? 46.399 9.848 9.030 1.00 0.00 242 THR A CA 11
ATOM 16195 C C . THR A 1 23 ? 46.979 9.971 10.468 1.00 0.00 242 THR A C 11
ATOM 16196 O O . THR A 1 23 ? 47.682 9.066 10.928 1.00 0.00 242 THR A O 11
ATOM 16207 N N . ASN A 1 24 ? 46.675 11.095 11.165 1.00 0.00 243 ASN A N 11
ATOM 16208 C CA . ASN A 1 24 ? 47.174 11.347 12.544 1.00 0.00 243 ASN A CA 11
ATOM 16209 C C . ASN A 1 24 ? 46.596 10.321 13.524 1.00 0.00 243 ASN A C 11
ATOM 16210 O O . ASN A 1 24 ? 47.296 9.854 14.445 1.00 0.00 243 ASN A O 11
ATOM 16221 N N . GLU A 1 25 ? 45.302 9.974 13.310 1.00 0.00 244 GLU A N 11
ATOM 16222 C CA . GLU A 1 25 ? 44.617 8.970 14.121 1.00 0.00 244 GLU A CA 11
ATOM 16223 C C . GLU A 1 25 ? 45.310 7.615 13.916 1.00 0.00 244 GLU A C 11
ATOM 16224 O O . GLU A 1 25 ? 45.533 6.903 14.873 1.00 0.00 244 GLU A O 11
ATOM 16236 N N . ALA A 1 26 ? 45.687 7.317 12.653 1.00 0.00 245 ALA A N 11
ATOM 16237 C CA . ALA A 1 26 ? 46.415 6.086 12.293 1.00 0.00 245 ALA A CA 11
ATOM 16238 C C . ALA A 1 26 ? 47.748 5.982 13.039 1.00 0.00 245 ALA A C 11
ATOM 16239 O O . ALA A 1 26 ? 48.040 4.940 13.606 1.00 0.00 245 ALA A O 11
ATOM 16246 N N . LEU A 1 27 ? 48.517 7.089 13.058 1.00 0.00 246 LEU A N 11
ATOM 16247 C CA . LEU A 1 27 ? 49.822 7.162 13.755 1.00 0.00 246 LEU A CA 11
ATOM 16248 C C . LEU A 1 27 ? 49.679 6.770 15.240 1.00 0.00 246 LEU A C 11
ATOM 16249 O O . LEU A 1 27 ? 50.322 5.807 15.705 1.00 0.00 246 LEU A O 11
ATOM 16265 N N . ARG A 1 28 ? 48.795 7.502 15.963 1.00 0.00 247 ARG A N 11
ATOM 16266 C CA . ARG A 1 28 ? 48.584 7.271 17.402 1.00 0.00 247 ARG A CA 11
ATOM 16267 C C . ARG A 1 28 ? 47.955 5.881 17.653 1.00 0.00 247 ARG A C 11
ATOM 16268 O O . ARG A 1 28 ? 48.327 5.220 18.611 1.00 0.00 247 ARG A O 11
ATOM 16289 N N . ARG A 1 29 ? 47.034 5.440 16.756 1.00 0.00 248 ARG A N 11
ATOM 16290 C CA . ARG A 1 29 ? 46.347 4.125 16.867 1.00 0.00 248 ARG A CA 11
ATOM 16291 C C . ARG A 1 29 ? 47.348 2.977 16.798 1.00 0.00 248 ARG A C 11
ATOM 16292 O O . ARG A 1 29 ? 47.213 2.000 17.534 1.00 0.00 248 ARG A O 11
ATOM 16313 N N . LEU A 1 30 ? 48.340 3.101 15.902 1.00 0.00 249 LEU A N 11
ATOM 16314 C CA . LEU A 1 30 ? 49.400 2.093 15.764 1.00 0.00 249 LEU A CA 11
ATOM 16315 C C . LEU A 1 30 ? 50.233 2.077 17.048 1.00 0.00 249 LEU A C 11
ATOM 16316 O O . LEU A 1 30 ? 50.550 1.012 17.573 1.00 0.00 249 LEU A O 11
ATOM 16332 N N . THR A 1 31 ? 50.511 3.278 17.583 1.00 0.00 250 THR A N 11
ATOM 16333 C CA . THR A 1 31 ? 51.277 3.428 18.826 1.00 0.00 250 THR A CA 11
ATOM 16334 C C . THR A 1 31 ? 50.511 2.830 20.040 1.00 0.00 250 THR A C 11
ATOM 16335 O O . THR A 1 31 ? 51.124 2.292 20.970 1.00 0.00 250 THR A O 11
ATOM 16346 N N . GLN A 1 32 ? 49.161 2.909 19.998 1.00 0.00 251 GLN A N 11
ATOM 16347 C CA . GLN A 1 32 ? 48.298 2.456 21.111 1.00 0.00 251 GLN A CA 11
ATOM 16348 C C . GLN A 1 32 ? 48.048 0.947 21.021 1.00 0.00 251 GLN A C 11
ATOM 16349 O O . GLN A 1 32 ? 47.914 0.266 22.050 1.00 0.00 251 GLN A O 11
ATOM 16363 N N . GLU A 1 33 ? 47.987 0.427 19.778 1.00 0.00 252 GLU A N 11
ATOM 16364 C CA . GLU A 1 33 ? 47.679 -0.986 19.529 1.00 0.00 252 GLU A CA 11
ATOM 16365 C C . GLU A 1 33 ? 48.906 -1.844 19.880 1.00 0.00 252 GLU A C 11
ATOM 16366 O O . GLU A 1 33 ? 48.755 -2.991 20.307 1.00 0.00 252 GLU A O 11
ATOM 16378 N N . GLY A 1 34 ? 50.124 -1.268 19.727 1.00 0.00 253 GLY A N 11
ATOM 16379 C CA . GLY A 1 34 ? 51.362 -1.963 20.098 1.00 0.00 253 GLY A CA 11
ATOM 16380 C C . GLY A 1 34 ? 52.525 -1.694 19.155 1.00 0.00 253 GLY A C 11
ATOM 16381 O O . GLY A 1 34 ? 53.672 -1.971 19.512 1.00 0.00 253 GLY A O 11
ATOM 16385 N N . VAL A 1 35 ? 52.240 -1.167 17.951 1.00 0.00 254 VAL A N 11
ATOM 16386 C CA . VAL A 1 35 ? 53.280 -0.875 16.940 1.00 0.00 254 VAL A CA 11
ATOM 16387 C C . VAL A 1 35 ? 54.113 0.349 17.365 1.00 0.00 254 VAL A C 11
ATOM 16388 O O . VAL A 1 35 ? 53.552 1.414 17.656 1.00 0.00 254 VAL A O 11
ATOM 16401 N N . ASP A 1 36 ? 55.445 0.170 17.390 1.00 0.00 255 ASP A N 11
ATOM 16402 C CA . ASP A 1 36 ? 56.399 1.242 17.718 1.00 0.00 255 ASP A CA 11
ATOM 16403 C C . ASP A 1 36 ? 56.563 2.191 16.510 1.00 0.00 255 ASP A C 11
ATOM 16404 O O . ASP A 1 36 ? 56.657 1.725 15.381 1.00 0.00 255 ASP A O 11
ATOM 16413 N N . MET A 1 37 ? 56.638 3.507 16.781 1.00 0.00 256 MET A N 11
ATOM 16414 C CA . MET A 1 37 ? 56.653 4.577 15.750 1.00 0.00 256 MET A CA 11
ATOM 16415 C C . MET A 1 37 ? 57.886 4.507 14.823 1.00 0.00 256 MET A C 11
ATOM 16416 O O . MET A 1 37 ? 57.772 4.716 13.612 1.00 0.00 256 MET A O 11
ATOM 16430 N N . GLU A 1 38 ? 59.053 4.236 15.423 1.00 0.00 257 GLU A N 11
ATOM 16431 C CA . GLU A 1 38 ? 60.344 4.169 14.705 1.00 0.00 257 GLU A CA 11
ATOM 16432 C C . GLU A 1 38 ? 60.394 2.931 13.796 1.00 0.00 257 GLU A C 11
ATOM 16433 O O . GLU A 1 38 ? 60.832 3.011 12.646 1.00 0.00 257 GLU A O 11
ATOM 16445 N N . ARG A 1 39 ? 59.903 1.794 14.330 1.00 0.00 258 ARG A N 11
ATOM 16446 C CA . ARG A 1 39 ? 59.877 0.508 13.600 1.00 0.00 258 ARG A CA 11
ATOM 16447 C C . ARG A 1 39 ? 58.893 0.609 12.427 1.00 0.00 258 ARG A C 11
ATOM 16448 O O . ARG A 1 39 ? 59.149 0.109 11.325 1.00 0.00 258 ARG A O 11
ATOM 16469 N N . LEU A 1 40 ? 57.780 1.299 12.710 1.00 0.00 259 LEU A N 11
ATOM 16470 C CA . LEU A 1 40 ? 56.735 1.640 11.745 1.00 0.00 259 LEU A CA 11
ATOM 16471 C C . LEU A 1 40 ? 57.314 2.487 10.598 1.00 0.00 259 LEU A C 11
ATOM 16472 O O . LEU A 1 40 ? 57.089 2.165 9.434 1.00 0.00 259 LEU A O 11
ATOM 16488 N N . ARG A 1 41 ? 58.080 3.543 10.937 1.00 0.00 260 ARG A N 11
ATOM 16489 C CA . ARG A 1 41 ? 58.616 4.495 9.939 1.00 0.00 260 ARG A CA 11
ATOM 16490 C C . ARG A 1 41 ? 59.655 3.823 9.031 1.00 0.00 260 ARG A C 11
ATOM 16491 O O . ARG A 1 41 ? 59.752 4.147 7.838 1.00 0.00 260 ARG A O 11
ATOM 16512 N N . THR A 1 42 ? 60.436 2.900 9.619 1.00 0.00 261 THR A N 11
ATOM 16513 C CA . THR A 1 42 ? 61.412 2.097 8.876 1.00 0.00 261 THR A CA 11
ATOM 16514 C C . THR A 1 42 ? 60.683 1.244 7.817 1.00 0.00 261 THR A C 11
ATOM 16515 O O . THR A 1 42 ? 60.983 1.331 6.626 1.00 0.00 261 THR A O 11
ATOM 16526 N N . SER A 1 43 ? 59.679 0.474 8.288 1.00 0.00 262 SER A N 11
ATOM 16527 C CA . SER A 1 43 ? 58.871 -0.443 7.457 1.00 0.00 262 SER A CA 11
ATOM 16528 C C . SER A 1 43 ? 58.091 0.309 6.357 1.00 0.00 262 SER A C 11
ATOM 16529 O O . SER A 1 43 ? 57.935 -0.190 5.233 1.00 0.00 262 SER A O 11
ATOM 16537 N N . LEU A 1 44 ? 57.620 1.513 6.703 1.00 0.00 263 LEU A N 11
ATOM 16538 C CA . LEU A 1 44 ? 56.811 2.353 5.811 1.00 0.00 263 LEU A CA 11
ATOM 16539 C C . LEU A 1 44 ? 57.726 2.932 4.702 1.00 0.00 26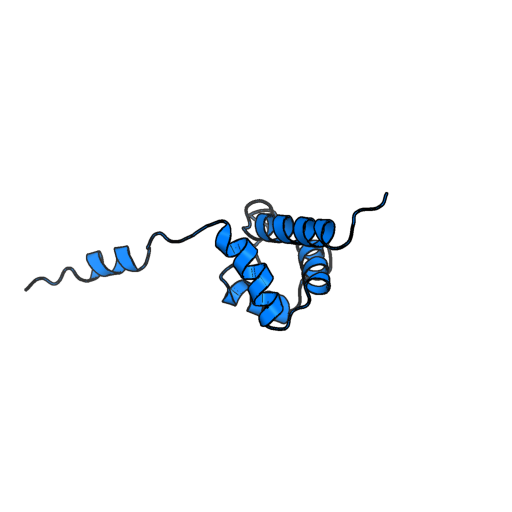3 LEU A C 11
ATOM 16540 O O . LEU A 1 44 ? 57.336 3.021 3.526 1.00 0.00 263 LEU A O 11
ATOM 16556 N N . GLY A 1 45 ? 58.958 3.302 5.114 1.00 0.00 264 GLY A N 11
ATOM 16557 C CA . GLY A 1 45 ? 59.989 3.803 4.206 1.00 0.00 264 GLY A CA 11
ATOM 16558 C C . GLY A 1 45 ? 60.503 2.726 3.256 1.00 0.00 264 GLY A C 11
ATOM 16559 O O . GLY A 1 45 ? 60.924 3.030 2.142 1.00 0.00 264 GLY A O 11
ATOM 16563 N N . ARG A 1 46 ? 60.445 1.453 3.698 1.00 0.00 265 ARG A N 11
ATOM 16564 C CA . ARG A 1 46 ? 60.819 0.294 2.860 1.00 0.00 265 ARG A CA 11
ATOM 16565 C C . ARG A 1 46 ? 59.841 0.133 1.688 1.00 0.00 265 ARG A C 11
ATOM 16566 O O . ARG A 1 46 ? 60.226 -0.331 0.621 1.00 0.00 265 ARG A O 11
ATOM 16587 N N . TYR A 1 47 ? 58.575 0.530 1.905 1.00 0.00 266 TYR A N 11
ATOM 16588 C CA . TYR A 1 47 ? 57.519 0.383 0.897 1.00 0.00 266 TYR A CA 11
ATOM 16589 C C . TYR A 1 47 ? 57.578 1.534 -0.137 1.00 0.00 266 TYR A C 11
ATOM 16590 O O . TYR A 1 47 ? 57.422 1.302 -1.342 1.00 0.00 266 TYR A O 11
ATOM 16608 N N . ILE A 1 48 ? 57.791 2.772 0.354 1.00 0.00 267 ILE A N 11
ATOM 16609 C CA . ILE A 1 48 ? 57.704 3.999 -0.480 1.00 0.00 267 ILE A CA 11
ATOM 16610 C C . ILE A 1 48 ? 59.090 4.469 -0.963 1.00 0.00 267 ILE A C 11
ATOM 16611 O O . ILE A 1 48 ? 59.322 4.576 -2.175 1.00 0.00 267 ILE A O 11
ATOM 16627 N N . MET A 1 49 ? 60.005 4.760 -0.013 1.00 0.00 268 MET A N 11
ATOM 16628 C CA . MET A 1 49 ? 61.381 5.229 -0.324 1.00 0.00 268 MET A CA 11
ATOM 16629 C C . MET A 1 49 ? 62.218 4.104 -0.973 1.00 0.00 268 MET A C 11
ATOM 16630 O O . MET A 1 49 ? 63.274 4.366 -1.547 1.00 0.00 268 MET A O 11
ATOM 16644 N N . SER A 1 50 ? 61.726 2.859 -0.857 1.00 0.00 269 SER A N 11
ATOM 16645 C CA . SER A 1 50 ? 62.299 1.666 -1.501 1.00 0.00 269 SER A CA 11
ATOM 16646 C C . SER A 1 50 ? 61.150 0.861 -2.171 1.00 0.00 269 SER A C 11
ATOM 16647 O O . SER A 1 50 ? 60.160 1.466 -2.610 1.00 0.00 269 SER A O 11
ATOM 16655 N N . LEU A 1 51 ? 61.287 -0.483 -2.291 1.00 0.00 270 LEU A N 11
ATOM 16656 C CA . LEU A 1 51 ? 60.240 -1.347 -2.900 1.00 0.00 270 LEU A CA 11
ATOM 16657 C C . LEU A 1 51 ? 60.029 -2.634 -2.053 1.00 0.00 270 LEU A C 11
ATOM 16658 O O . LEU A 1 51 ? 59.302 -3.551 -2.453 1.00 0.00 270 LEU A O 11
ATOM 16674 N N . GLU A 1 52 ? 60.654 -2.682 -0.862 1.00 0.00 271 GLU A N 11
ATOM 16675 C CA . GLU A 1 52 ? 60.595 -3.851 0.034 1.00 0.00 271 GLU A CA 11
ATOM 16676 C C . GLU A 1 52 ? 59.264 -3.860 0.832 1.00 0.00 271 GLU A C 11
ATOM 16677 O O . GLU A 1 52 ? 58.946 -2.871 1.501 1.00 0.00 271 GLU A O 11
ATOM 16689 N N . PRO A 1 53 ? 58.455 -4.970 0.759 1.00 0.00 272 PRO A N 11
ATOM 16690 C CA . PRO A 1 53 ? 57.166 -5.076 1.489 1.00 0.00 272 PRO A CA 11
ATOM 16691 C C . PRO A 1 53 ? 57.357 -4.999 3.026 1.00 0.00 272 PRO A C 11
ATOM 16692 O O . PRO A 1 53 ? 58.242 -5.660 3.588 1.00 0.00 272 PRO A O 11
ATOM 16703 N N . LEU A 1 54 ? 56.536 -4.158 3.680 1.00 0.00 273 LEU A N 11
ATOM 16704 C CA . LEU A 1 54 ? 56.495 -4.049 5.151 1.00 0.00 273 LEU A CA 11
ATOM 16705 C C . LEU A 1 54 ? 55.895 -5.343 5.781 1.00 0.00 273 LEU A C 11
ATOM 16706 O O . LEU A 1 54 ? 55.142 -6.056 5.100 1.00 0.00 273 LEU A O 11
ATOM 16722 N N . PRO A 1 55 ? 56.237 -5.684 7.074 1.00 0.00 274 PRO A N 11
ATOM 16723 C CA . PRO A 1 55 ? 55.736 -6.921 7.735 1.00 0.00 274 PRO A CA 11
ATOM 16724 C C . PRO A 1 55 ? 54.192 -6.920 7.911 1.00 0.00 274 PRO A C 11
ATOM 16725 O O . PRO A 1 55 ? 53.581 -5.841 7.958 1.00 0.00 274 PRO A O 11
ATOM 16736 N N . PRO A 1 56 ? 53.547 -8.136 8.033 1.00 0.00 275 PRO A N 11
ATOM 16737 C CA . PRO A 1 56 ? 52.080 -8.269 8.237 1.00 0.00 275 PRO A CA 11
ATOM 16738 C C . PRO A 1 56 ? 51.594 -7.610 9.543 1.00 0.00 275 PRO A C 11
ATOM 16739 O O . PRO A 1 56 ? 50.393 -7.449 9.727 1.00 0.00 275 PRO A O 11
ATOM 16750 N N . ASP A 1 57 ? 52.543 -7.276 10.444 1.00 0.00 276 ASP A N 11
ATOM 16751 C CA . ASP A 1 57 ? 52.289 -6.456 11.647 1.00 0.00 276 ASP A CA 11
ATOM 16752 C C . ASP A 1 57 ? 51.816 -5.048 11.252 1.00 0.00 276 ASP A C 11
ATOM 16753 O O . ASP A 1 57 ? 50.745 -4.585 11.675 1.00 0.00 276 ASP A O 11
ATOM 16762 N N . LEU A 1 58 ? 52.628 -4.387 10.416 1.00 0.00 277 LEU A N 11
ATOM 16763 C CA . LEU A 1 58 ? 52.328 -3.044 9.903 1.00 0.00 277 LEU A CA 11
ATOM 16764 C C . LEU A 1 58 ? 51.106 -3.068 8.979 1.00 0.00 277 LEU A C 11
ATOM 16765 O O . LEU A 1 58 ? 50.324 -2.110 8.949 1.00 0.00 277 LEU A O 11
ATOM 16781 N N . ARG A 1 59 ? 50.956 -4.181 8.243 1.00 0.00 278 ARG A N 11
ATOM 16782 C CA . ARG A 1 59 ? 49.832 -4.383 7.328 1.00 0.00 278 ARG A CA 11
ATOM 16783 C C . ARG A 1 59 ? 48.504 -4.384 8.111 1.00 0.00 278 ARG A C 11
ATOM 16784 O O . ARG A 1 59 ? 47.633 -3.570 7.841 1.00 0.00 278 ARG A O 11
ATOM 16805 N N . ARG A 1 60 ? 48.419 -5.266 9.126 1.00 0.00 279 ARG A N 11
ATOM 16806 C CA . ARG A 1 60 ? 47.183 -5.489 9.915 1.00 0.00 279 ARG A CA 11
ATOM 16807 C C . ARG A 1 60 ? 46.806 -4.239 10.734 1.00 0.00 279 ARG A C 11
ATOM 16808 O O . ARG A 1 60 ? 45.622 -3.929 10.876 1.00 0.00 279 ARG A O 11
ATOM 16829 N N . ALA A 1 61 ? 47.830 -3.532 11.250 1.00 0.00 280 ALA A N 11
ATOM 16830 C CA . ALA A 1 61 ? 47.656 -2.308 12.047 1.00 0.00 280 ALA A CA 11
ATOM 16831 C C . ALA A 1 61 ? 47.004 -1.196 11.202 1.00 0.00 280 ALA A C 11
ATOM 16832 O O . ALA A 1 61 ? 45.949 -0.631 11.572 1.00 0.00 280 ALA A O 11
ATOM 16839 N N . LEU A 1 62 ? 47.629 -0.934 10.042 1.00 0.00 281 LEU A N 11
ATOM 16840 C CA . LEU A 1 62 ? 47.154 0.061 9.072 1.00 0.00 281 LEU A CA 11
ATOM 16841 C C . LEU A 1 62 ? 45.728 -0.255 8.583 1.00 0.00 281 LEU A C 11
ATOM 16842 O O . LEU A 1 62 ? 44.866 0.626 8.577 1.00 0.00 281 LEU A O 11
ATOM 16858 N N . GLU A 1 63 ? 45.501 -1.520 8.189 1.00 0.00 282 GLU A N 11
ATOM 16859 C CA . GLU A 1 63 ? 44.191 -2.013 7.710 1.00 0.00 282 GLU A CA 11
ATOM 16860 C C . GLU A 1 63 ? 43.102 -1.862 8.787 1.00 0.00 282 GLU A C 11
ATOM 16861 O O . GLU A 1 63 ? 41.937 -1.599 8.466 1.00 0.00 282 GLU A O 11
ATOM 16873 N N . SER A 1 64 ? 43.496 -2.038 10.056 1.00 0.00 283 SER A N 11
ATOM 16874 C CA . SER A 1 64 ? 42.580 -1.920 11.197 1.00 0.00 283 SER A CA 11
ATOM 16875 C C . SER A 1 64 ? 42.116 -0.463 11.379 1.00 0.00 283 SER A C 11
ATOM 16876 O O . SER A 1 64 ? 40.977 -0.220 11.806 1.00 0.00 283 SER A O 11
ATOM 16884 N N . VAL A 1 65 ? 43.004 0.502 11.050 1.00 0.00 284 VAL A N 11
ATOM 16885 C CA . VAL A 1 65 ? 42.610 1.931 10.989 1.00 0.00 284 VAL A CA 11
ATOM 16886 C C . VAL A 1 65 ? 41.771 2.221 9.719 1.00 0.00 284 VAL A C 11
ATOM 16887 O O . VAL A 1 65 ? 40.848 3.045 9.745 1.00 0.00 284 VAL A O 11
ATOM 16900 N N . GLY A 1 66 ? 42.103 1.531 8.619 1.00 0.00 285 GLY A N 11
ATOM 16901 C CA . GLY A 1 66 ? 41.418 1.693 7.331 1.00 0.00 285 GLY A CA 11
ATOM 16902 C C . GLY A 1 66 ? 42.367 2.028 6.188 1.00 0.00 285 GLY A C 11
ATOM 16903 O O . GLY A 1 66 ? 41.935 2.110 5.029 1.00 0.00 285 GLY A O 11
ATOM 16907 N N . ILE A 1 67 ? 43.656 2.247 6.505 1.00 0.00 286 ILE A N 11
ATOM 16908 C CA . ILE A 1 67 ? 44.684 2.545 5.494 1.00 0.00 286 ILE A CA 11
ATOM 16909 C C . ILE A 1 67 ? 45.268 1.226 4.992 1.00 0.00 286 ILE A C 11
ATOM 16910 O O . ILE A 1 67 ? 45.966 0.546 5.730 1.00 0.00 286 ILE A O 11
ATOM 16926 N N . ASN A 1 68 ? 44.961 0.836 3.754 1.00 0.00 287 ASN A N 11
ATOM 16927 C CA . ASN A 1 68 ? 45.597 -0.346 3.158 1.00 0.00 287 ASN A CA 11
ATOM 16928 C C . ASN A 1 68 ? 47.029 0.044 2.723 1.00 0.00 287 ASN A C 11
ATOM 16929 O O . ASN A 1 68 ? 47.177 1.020 1.987 1.00 0.00 287 ASN A O 11
ATOM 16940 N N . PRO A 1 69 ? 48.101 -0.648 3.232 1.00 0.00 288 PRO A N 11
ATOM 16941 C CA . PRO A 1 69 ? 49.501 -0.349 2.844 1.00 0.00 288 PRO A CA 11
ATOM 16942 C C . PRO A 1 69 ? 49.825 -0.773 1.392 1.00 0.00 288 PRO A C 11
ATOM 16943 O O . PRO A 1 69 ? 50.452 -0.009 0.642 1.00 0.00 288 PRO A O 11
ATOM 16954 N N . PHE A 1 70 ? 49.359 -1.976 1.002 1.00 0.00 289 PHE A N 11
ATOM 16955 C CA . PHE A 1 70 ? 49.727 -2.614 -0.273 1.00 0.00 289 PHE A CA 11
ATOM 16956 C C . PHE A 1 70 ? 48.826 -2.129 -1.420 1.00 0.00 289 PHE A C 11
ATOM 16957 O O . PHE A 1 70 ? 47.761 -2.689 -1.695 1.00 0.00 289 PHE A O 11
ATOM 16974 N N . ILE A 1 71 ? 49.274 -1.040 -2.057 1.00 0.00 290 ILE A N 11
ATOM 16975 C CA . ILE A 1 71 ? 48.649 -0.457 -3.249 1.00 0.00 290 ILE A CA 11
ATOM 16976 C C . ILE A 1 71 ? 49.428 -0.920 -4.507 1.00 0.00 290 ILE A C 11
ATOM 16977 O O . ILE A 1 71 ? 50.663 -0.887 -4.509 1.00 0.00 290 ILE A O 11
ATOM 16993 N N . PRO A 1 72 ? 48.723 -1.398 -5.579 1.00 0.00 291 PRO A N 11
ATOM 16994 C CA . PRO A 1 72 ? 49.372 -1.841 -6.835 1.00 0.00 291 PRO A CA 11
ATOM 16995 C C . PRO A 1 72 ? 49.975 -0.677 -7.662 1.00 0.00 291 PRO A C 11
ATOM 16996 O O . PRO A 1 72 ? 49.682 0.511 -7.431 1.00 0.00 291 PRO A O 11
ATOM 17007 N N . GLU A 1 73 ? 50.793 -1.062 -8.651 1.00 0.00 292 GLU A N 11
ATOM 17008 C CA . GLU A 1 73 ? 51.575 -0.141 -9.508 1.00 0.00 292 GLU A CA 11
ATOM 17009 C C . GLU A 1 73 ? 50.688 0.663 -10.488 1.00 0.00 292 GLU A C 11
ATOM 17010 O O . GLU A 1 73 ? 51.165 1.603 -11.132 1.00 0.00 292 GLU A O 11
ATOM 17022 N N . GLU A 1 74 ? 49.403 0.280 -10.586 1.00 0.00 293 GLU A N 11
ATOM 17023 C CA . GLU A 1 74 ? 48.413 0.970 -11.435 1.00 0.00 293 GLU A CA 11
ATOM 17024 C C . GLU A 1 74 ? 47.982 2.330 -10.832 1.00 0.00 293 GLU A C 11
ATOM 17025 O O . GLU A 1 74 ? 47.421 3.174 -11.539 1.00 0.00 293 GLU A O 11
ATOM 17037 N N . LEU A 1 75 ? 48.229 2.525 -9.516 1.00 0.00 294 LEU A N 11
ATOM 17038 C CA . LEU A 1 75 ? 48.141 3.868 -8.881 1.00 0.00 294 LEU A CA 11
ATOM 17039 C C . LEU A 1 75 ? 49.501 4.597 -8.987 1.00 0.00 294 LEU A C 11
ATOM 17040 O O . LEU A 1 75 ? 49.583 5.796 -8.720 1.00 0.00 294 LEU A O 11
ATOM 17056 N N . SER A 1 76 ? 50.559 3.825 -9.335 1.00 0.00 295 SER A N 11
ATOM 17057 C CA . SER A 1 76 ? 51.972 4.273 -9.395 1.00 0.00 295 SER A CA 11
ATOM 17058 C C . SER A 1 76 ? 52.498 4.688 -8.004 1.00 0.00 295 SER A C 11
ATOM 17059 O O . SER A 1 76 ? 53.508 5.392 -7.903 1.00 0.00 295 SER A O 11
ATOM 17067 N N . LEU A 1 77 ? 51.809 4.187 -6.945 1.00 0.00 296 LEU A N 11
ATOM 17068 C CA . LEU A 1 77 ? 52.027 4.578 -5.533 1.00 0.00 296 LEU A CA 11
ATOM 17069 C C . LEU A 1 77 ? 51.808 6.094 -5.335 1.00 0.00 296 LEU A C 11
ATOM 17070 O O . LEU A 1 77 ? 52.421 6.708 -4.466 1.00 0.00 296 LEU A O 11
ATOM 17086 N N . VAL A 1 78 ? 50.896 6.676 -6.137 1.00 0.00 297 VAL A N 11
ATOM 17087 C CA . VAL A 1 78 ? 50.543 8.111 -6.058 1.00 0.00 297 VAL A CA 11
ATOM 17088 C C . VAL A 1 78 ? 49.227 8.290 -5.284 1.00 0.00 297 VAL A C 11
ATOM 17089 O O . VAL A 1 78 ? 49.187 8.952 -4.250 1.00 0.00 297 VAL A O 11
ATOM 17102 N N . ASP A 1 79 ? 48.155 7.645 -5.766 1.00 0.00 298 ASP A N 11
ATOM 17103 C CA . ASP A 1 79 ? 46.785 7.842 -5.228 1.00 0.00 298 ASP A CA 11
ATOM 17104 C C . ASP A 1 79 ? 46.538 7.017 -3.928 1.00 0.00 298 ASP A C 11
ATOM 17105 O O . ASP A 1 79 ? 45.404 6.874 -3.472 1.00 0.00 298 ASP A O 11
ATOM 17114 N N . HIS A 1 80 ? 47.616 6.521 -3.292 1.00 0.00 299 HIS A N 11
ATOM 17115 C CA . HIS A 1 80 ? 47.514 5.671 -2.090 1.00 0.00 299 HIS A CA 11
ATOM 17116 C C . HIS A 1 80 ? 47.283 6.527 -0.814 1.00 0.00 299 HIS A C 11
ATOM 17117 O O . HIS A 1 80 ? 47.849 7.622 -0.706 1.00 0.00 299 HIS A O 11
ATOM 17132 N N . PRO A 1 81 ? 46.452 6.046 0.177 1.00 0.00 300 PRO A N 11
ATOM 17133 C CA . PRO A 1 81 ? 46.253 6.757 1.482 1.00 0.00 300 PRO A CA 11
ATOM 17134 C C . PRO A 1 81 ? 47.539 6.758 2.352 1.00 0.00 300 PRO A C 11
ATOM 17135 O O . PRO A 1 81 ? 47.646 7.488 3.345 1.00 0.00 300 PRO A O 11
ATOM 17146 N N . VAL A 1 82 ? 48.509 5.927 1.929 1.00 0.00 301 VAL A N 11
ATOM 17147 C CA . VAL A 1 82 ? 49.814 5.747 2.584 1.00 0.00 301 VAL A CA 11
ATOM 17148 C C . VAL A 1 82 ? 50.747 6.968 2.330 1.00 0.00 301 VAL A C 11
ATOM 17149 O O . VAL A 1 82 ? 51.778 7.110 2.996 1.00 0.00 301 VAL A O 11
ATOM 17162 N N . LEU A 1 83 ? 50.361 7.848 1.370 1.00 0.00 302 LEU A N 11
ATOM 17163 C CA . LEU A 1 83 ? 51.149 9.051 1.001 1.00 0.00 302 LEU A CA 11
ATOM 17164 C C . LEU A 1 83 ? 51.168 10.039 2.183 1.00 0.00 302 LEU A C 11
ATOM 17165 O O . LEU A 1 83 ? 52.237 10.360 2.722 1.00 0.00 302 LEU A O 11
ATOM 17181 N N . ASN A 1 84 ? 49.956 10.507 2.557 1.00 0.00 303 ASN A N 11
ATOM 17182 C CA . ASN A 1 84 ? 49.746 11.443 3.683 1.00 0.00 303 ASN A CA 11
ATOM 17183 C C . ASN A 1 84 ? 50.269 10.836 4.987 1.00 0.00 303 ASN A C 11
ATOM 17184 O O . ASN A 1 84 ? 50.796 11.549 5.849 1.00 0.00 303 ASN A O 11
ATOM 17195 N N . PHE A 1 85 ? 50.118 9.502 5.096 1.00 0.00 304 PHE A N 11
ATOM 17196 C CA . PHE A 1 85 ? 50.538 8.741 6.266 1.00 0.00 304 PHE A CA 11
ATOM 17197 C C . PHE A 1 85 ? 52.058 8.845 6.475 1.00 0.00 304 PHE A C 11
ATOM 17198 O O . PHE A 1 85 ? 52.503 9.241 7.552 1.00 0.00 304 PHE A O 11
ATOM 17215 N N . SER A 1 86 ? 52.827 8.505 5.426 1.00 0.00 305 SER A N 11
ATOM 17216 C CA . SER A 1 86 ? 54.300 8.560 5.434 1.00 0.00 305 SER A CA 11
ATOM 17217 C C . SER A 1 86 ? 54.806 9.974 5.763 1.00 0.00 305 SER A C 11
ATOM 17218 O O . SER A 1 86 ? 55.732 10.130 6.564 1.00 0.00 305 SER A O 11
ATOM 17226 N N . ALA A 1 87 ? 54.158 10.981 5.144 1.00 0.00 306 ALA A N 11
ATOM 17227 C CA . ALA A 1 87 ? 54.505 12.407 5.284 1.00 0.00 306 ALA A CA 11
ATOM 17228 C C . ALA A 1 87 ? 54.436 12.854 6.758 1.00 0.00 306 ALA A C 11
ATOM 17229 O O . ALA A 1 87 ? 55.445 13.291 7.342 1.00 0.00 306 ALA A O 11
ATOM 17236 N N . ALA A 1 88 ? 53.242 12.671 7.352 1.00 0.00 307 ALA A N 11
ATOM 17237 C CA . ALA A 1 88 ? 52.956 13.048 8.747 1.00 0.00 307 ALA A CA 11
ATOM 17238 C C . ALA A 1 88 ? 53.819 12.250 9.738 1.00 0.00 307 ALA A C 11
ATOM 17239 O O . ALA A 1 88 ? 54.244 12.779 10.766 1.00 0.00 307 ALA A O 11
ATOM 17246 N N . LEU A 1 89 ? 54.089 10.987 9.386 1.00 0.00 308 LEU A N 11
ATOM 17247 C CA . LEU A 1 89 ? 54.887 10.059 10.199 1.00 0.00 308 LEU A CA 11
ATOM 17248 C C . LEU A 1 89 ? 56.344 10.542 10.347 1.00 0.00 308 LEU A C 11
ATOM 17249 O O . LEU A 1 89 ? 56.831 10.729 11.476 1.00 0.00 308 LEU A O 11
ATOM 17265 N N . ASN A 1 90 ? 57.025 10.761 9.200 1.00 0.00 309 ASN A N 11
ATOM 17266 C CA . ASN A 1 90 ? 58.462 11.109 9.187 1.00 0.00 309 ASN A CA 11
ATOM 17267 C C . ASN A 1 90 ? 58.684 12.513 9.781 1.00 0.00 309 ASN A C 11
ATOM 17268 O O . ASN A 1 90 ? 59.669 12.734 10.493 1.00 0.00 309 ASN A O 11
ATOM 17279 N N . ARG A 1 91 ? 57.747 13.453 9.498 1.00 0.00 310 ARG A N 11
ATOM 17280 C CA . ARG A 1 91 ? 57.844 14.849 9.993 1.00 0.00 310 ARG A CA 11
ATOM 17281 C C . ARG A 1 91 ? 57.615 14.906 11.520 1.00 0.00 310 ARG A C 11
ATOM 17282 O O . ARG A 1 91 ? 58.199 15.749 12.205 1.00 0.00 310 ARG A O 11
ATOM 17303 N N . MET A 1 92 ? 56.750 14.002 12.032 1.00 0.00 311 MET A N 11
ATOM 17304 C CA . MET A 1 92 ? 56.433 13.910 13.473 1.00 0.00 311 MET A CA 11
ATOM 17305 C C . MET A 1 92 ? 57.639 13.383 14.256 1.00 0.00 311 MET A C 11
ATOM 17306 O O . MET A 1 92 ? 57.984 13.919 15.311 1.00 0.00 311 MET A O 11
ATOM 17320 N N . LEU A 1 93 ? 58.283 12.333 13.717 1.00 0.00 312 LEU A N 11
ATOM 17321 C CA . LEU A 1 93 ? 59.463 11.720 14.354 1.00 0.00 312 LEU A CA 11
ATOM 17322 C C . LEU A 1 93 ? 60.690 12.647 14.260 1.00 0.00 312 LEU A C 11
ATOM 17323 O O . LEU A 1 93 ? 61.554 12.628 15.138 1.00 0.00 312 LEU A O 11
ATOM 17339 N N . ALA A 1 94 ? 60.738 13.457 13.185 1.00 0.00 313 ALA A N 11
ATOM 17340 C CA . ALA A 1 94 ? 61.739 14.527 13.012 1.00 0.00 313 ALA A CA 11
ATOM 17341 C C . ALA A 1 94 ? 61.495 15.659 14.034 1.00 0.00 313 ALA A C 11
ATOM 17342 O O . ALA A 1 94 ? 62.441 16.245 14.561 1.00 0.00 313 ALA A O 11
ATOM 17349 N N . SER A 1 95 ? 60.204 15.926 14.322 1.00 0.00 314 SER A N 11
ATOM 17350 C CA . SER A 1 95 ? 59.777 16.925 15.329 1.00 0.00 314 SER A CA 11
ATOM 17351 C C . SER A 1 95 ? 60.151 16.466 16.761 1.00 0.00 314 SER A C 11
ATOM 17352 O O . SER A 1 95 ? 60.412 17.298 17.639 1.00 0.00 314 SER A O 11
ATOM 17360 N N . ARG A 1 96 ? 60.170 15.136 16.972 1.00 0.00 315 ARG A N 11
ATOM 17361 C CA . ARG A 1 96 ? 60.567 14.514 18.253 1.00 0.00 315 ARG A CA 11
ATOM 17362 C C . ARG A 1 96 ? 62.101 14.525 18.415 1.00 0.00 315 ARG A C 11
ATOM 17363 O O . ARG A 1 96 ? 62.618 14.747 19.518 1.00 0.00 315 ARG A O 11
ATOM 17384 N N . GLN A 1 97 ? 62.811 14.290 17.296 1.00 0.00 316 GLN A N 11
ATOM 17385 C CA . GLN A 1 97 ? 64.285 14.341 17.246 1.00 0.00 316 GLN A CA 11
ATOM 17386 C C . GLN A 1 97 ? 64.761 15.810 17.222 1.00 0.00 316 GLN A C 11
ATOM 17387 O O . GLN A 1 97 ? 64.783 16.465 16.169 1.00 0.00 316 GLN A O 11
ATOM 17401 N N . THR A 1 98 ? 65.084 16.327 18.417 1.00 0.00 317 THR A N 11
ATOM 17402 C CA . THR A 1 98 ? 65.505 17.720 18.623 1.00 0.00 317 THR A CA 11
ATOM 17403 C C . THR A 1 98 ? 67.015 17.902 18.326 1.00 0.00 317 THR A C 11
ATOM 17404 O O . THR A 1 98 ? 67.845 18.066 19.241 1.00 0.00 317 THR A O 11
ATOM 17415 N N . THR A 1 99 ? 67.375 17.820 17.035 1.00 0.00 318 THR A N 11
ATOM 17416 C CA . THR A 1 99 ? 68.760 18.026 16.573 1.00 0.00 318 THR A CA 11
ATOM 17417 C C . THR A 1 99 ? 69.073 19.536 16.466 1.00 0.00 318 THR A C 11
ATOM 17418 O O . THR A 1 99 ? 68.172 20.340 16.198 1.00 0.00 318 THR A O 11
ATOM 17429 N N . THR A 1 100 ? 70.359 19.884 16.663 1.00 0.00 319 THR A N 11
ATOM 17430 C CA . THR A 1 100 ? 70.842 21.273 16.771 1.00 0.00 319 THR A CA 11
ATOM 17431 C C . THR A 1 100 ? 70.188 21.987 17.977 1.00 0.00 319 THR A C 11
ATOM 17432 O O . THR A 1 100 ? 69.092 22.550 17.872 1.00 0.00 319 THR A O 11
ATOM 17443 N N . ASN A 1 101 ? 70.836 21.883 19.143 1.00 0.00 320 ASN A N 11
ATOM 17444 C CA . ASN A 1 101 ? 70.415 22.582 20.369 1.00 0.00 320 ASN A CA 11
ATOM 17445 C C . ASN A 1 101 ? 71.336 23.809 20.597 1.00 0.00 320 ASN A C 11
ATOM 17446 O O . ASN A 1 101 ? 70.955 24.929 20.203 1.00 0.00 320 ASN A O 11
ATOM 17458 N N . GLN A 1 1 ? 11.662 -1.400 -8.762 1.00 0.00 220 GLN A N 12
ATOM 17459 C CA . GLN A 1 1 ? 11.427 0.051 -8.913 1.00 0.00 220 GLN A CA 12
ATOM 17460 C C . GLN A 1 1 ? 11.964 0.800 -7.682 1.00 0.00 220 GLN A C 12
ATOM 17461 O O . GLN A 1 1 ? 11.689 0.400 -6.543 1.00 0.00 220 GLN A O 12
ATOM 17477 N N . GLY A 1 2 ? 12.720 1.890 -7.932 1.00 0.00 221 GLY A N 12
ATOM 17478 C CA . GLY A 1 2 ? 13.382 2.656 -6.877 1.00 0.00 221 GLY A CA 12
ATOM 17479 C C . GLY A 1 2 ? 14.482 1.848 -6.188 1.00 0.00 221 GLY A C 12
ATOM 17480 O O . GLY A 1 2 ? 15.474 1.493 -6.838 1.00 0.00 221 GLY A O 12
ATOM 17484 N N . LEU A 1 3 ? 14.260 1.521 -4.889 1.00 0.00 222 LEU A N 12
ATOM 17485 C CA . LEU A 1 3 ? 15.200 0.763 -4.030 1.00 0.00 222 LEU A CA 12
ATOM 17486 C C . LEU A 1 3 ? 16.606 1.403 -4.041 1.00 0.00 222 LEU A C 12
ATOM 17487 O O . LEU A 1 3 ? 17.565 0.857 -4.606 1.00 0.00 222 LEU A O 12
ATOM 17503 N N . ASP A 1 4 ? 16.689 2.588 -3.411 1.00 0.00 223 ASP A N 12
ATOM 17504 C CA . ASP A 1 4 ? 17.904 3.434 -3.385 1.00 0.00 223 ASP A CA 12
ATOM 17505 C C . ASP A 1 4 ? 19.049 2.805 -2.581 1.00 0.00 223 ASP A C 12
ATOM 17506 O O . ASP A 1 4 ? 20.185 3.246 -2.727 1.00 0.00 223 ASP A O 12
ATOM 17515 N N . LEU A 1 5 ? 18.716 1.774 -1.760 1.00 0.00 224 LEU A N 12
ATOM 17516 C CA . LEU A 1 5 ? 19.629 1.125 -0.779 1.00 0.00 224 LEU A CA 12
ATOM 17517 C C . LEU A 1 5 ? 21.018 0.848 -1.395 1.00 0.00 224 LEU A C 12
ATOM 17518 O O . LEU A 1 5 ? 22.021 1.271 -0.846 1.00 0.00 224 LEU A O 12
ATOM 17534 N N . GLU A 1 6 ? 21.024 0.182 -2.559 1.00 0.00 225 GLU A N 12
ATOM 17535 C CA . GLU A 1 6 ? 22.251 -0.320 -3.227 1.00 0.00 225 GLU A CA 12
ATOM 17536 C C . GLU A 1 6 ? 23.263 0.809 -3.505 1.00 0.00 225 GLU A C 12
ATOM 17537 O O . GLU A 1 6 ? 24.462 0.658 -3.268 1.00 0.00 225 GLU A O 12
ATOM 17549 N N . SER A 1 7 ? 22.749 1.943 -4.001 1.00 0.00 226 SER A N 12
ATOM 17550 C CA . SER A 1 7 ? 23.562 3.124 -4.335 1.00 0.00 226 SER A CA 12
ATOM 17551 C C . SER A 1 7 ? 23.834 3.995 -3.082 1.00 0.00 226 SER A C 12
ATOM 17552 O O . SER A 1 7 ? 24.909 4.579 -2.943 1.00 0.00 226 SER A O 12
ATOM 17560 N N . ALA A 1 8 ? 22.863 4.040 -2.158 1.00 0.00 227 ALA A N 12
ATOM 17561 C CA . ALA A 1 8 ? 22.887 4.949 -0.990 1.00 0.00 227 ALA A CA 12
ATOM 17562 C C . ALA A 1 8 ? 23.794 4.422 0.137 1.00 0.00 227 ALA A C 12
ATOM 17563 O O . ALA A 1 8 ? 24.348 5.208 0.902 1.00 0.00 227 ALA A O 12
ATOM 17570 N N . ARG A 1 9 ? 23.933 3.086 0.210 1.00 0.00 228 ARG A N 12
ATOM 17571 C CA . ARG A 1 9 ? 24.683 2.391 1.279 1.00 0.00 228 ARG A CA 12
ATOM 17572 C C . ARG A 1 9 ? 26.187 2.733 1.203 1.00 0.00 228 ARG A C 12
ATOM 17573 O O . ARG A 1 9 ? 26.819 3.024 2.224 1.00 0.00 228 ARG A O 12
ATOM 17594 N N . LEU A 1 10 ? 26.732 2.742 -0.032 1.00 0.00 229 LEU A N 12
ATOM 17595 C CA . LEU A 1 10 ? 28.164 2.986 -0.290 1.00 0.00 229 LEU A CA 12
ATOM 17596 C C . LEU A 1 10 ? 28.519 4.466 -0.068 1.00 0.00 229 LEU A C 12
ATOM 17597 O O . LEU A 1 10 ? 29.610 4.795 0.418 1.00 0.00 229 LEU A O 12
ATOM 17613 N N . ALA A 1 11 ? 27.555 5.344 -0.391 1.00 0.00 230 ALA A N 12
ATOM 17614 C CA . ALA A 1 11 ? 27.695 6.795 -0.240 1.00 0.00 230 ALA A CA 12
ATOM 17615 C C . ALA A 1 11 ? 27.688 7.185 1.249 1.00 0.00 230 ALA A C 12
ATOM 17616 O O . ALA A 1 11 ? 28.535 7.964 1.706 1.00 0.00 230 ALA A O 12
ATOM 17623 N N . SER A 1 12 ? 26.752 6.576 1.996 1.00 0.00 231 SER A N 12
ATOM 17624 C CA . SER A 1 12 ? 26.543 6.849 3.424 1.00 0.00 231 SER A CA 12
ATOM 17625 C C . SER A 1 12 ? 27.706 6.287 4.274 1.00 0.00 231 SER A C 12
ATOM 17626 O O . SER A 1 12 ? 28.118 6.914 5.247 1.00 0.00 231 SER A O 12
ATOM 17634 N N . ALA A 1 13 ? 28.249 5.119 3.861 1.00 0.00 232 ALA A N 12
ATOM 17635 C CA . ALA A 1 13 ? 29.359 4.431 4.573 1.00 0.00 232 ALA A CA 12
ATOM 17636 C C . ALA A 1 13 ? 30.679 5.223 4.506 1.00 0.00 232 ALA A C 12
ATOM 17637 O O . ALA A 1 13 ? 31.549 5.063 5.371 1.00 0.00 232 ALA A O 12
ATOM 17644 N N . ALA A 1 14 ? 30.824 6.058 3.462 1.00 0.00 233 ALA A N 12
ATOM 17645 C CA . ALA A 1 14 ? 31.998 6.942 3.296 1.00 0.00 233 ALA A CA 12
ATOM 17646 C C . ALA A 1 14 ? 31.926 8.143 4.259 1.00 0.00 233 ALA A C 12
ATOM 17647 O O . ALA A 1 14 ? 32.955 8.575 4.806 1.00 0.00 233 ALA A O 12
ATOM 17654 N N . ARG A 1 15 ? 30.682 8.641 4.463 1.00 0.00 234 ARG A N 12
ATOM 17655 C CA . ARG A 1 15 ? 30.375 9.875 5.218 1.00 0.00 234 ARG A CA 12
ATOM 17656 C C . ARG A 1 15 ? 31.105 11.087 4.597 1.00 0.00 234 ARG A C 12
ATOM 17657 O O . ARG A 1 15 ? 30.565 11.711 3.674 1.00 0.00 234 ARG A O 12
ATOM 17678 N N . HIS A 1 16 ? 32.356 11.341 5.058 1.00 0.00 235 HIS A N 12
ATOM 17679 C CA . HIS A 1 16 ? 33.205 12.484 4.643 1.00 0.00 235 HIS A CA 12
ATOM 17680 C C . HIS A 1 16 ? 34.464 12.549 5.544 1.00 0.00 235 HIS A C 12
ATOM 17681 O O . HIS A 1 16 ? 35.473 13.155 5.172 1.00 0.00 235 HIS A O 12
ATOM 17696 N N . ASN A 1 17 ? 34.384 11.895 6.732 1.00 0.00 236 ASN A N 12
ATOM 17697 C CA . ASN A 1 17 ? 35.436 11.930 7.785 1.00 0.00 236 ASN A CA 12
ATOM 17698 C C . ASN A 1 17 ? 36.791 11.337 7.314 1.00 0.00 236 ASN A C 12
ATOM 17699 O O . ASN A 1 17 ? 37.835 11.593 7.945 1.00 0.00 236 ASN A O 12
ATOM 17710 N N . HIS A 1 18 ? 36.764 10.553 6.210 1.00 0.00 237 HIS A N 12
ATOM 17711 C CA . HIS A 1 18 ? 37.976 9.976 5.590 1.00 0.00 237 HIS A CA 12
ATOM 17712 C C . HIS A 1 18 ? 38.883 11.103 5.019 1.00 0.00 237 HIS A C 12
ATOM 17713 O O . HIS A 1 18 ? 38.622 11.630 3.924 1.00 0.00 237 HIS A O 12
ATOM 17728 N N . SER A 1 19 ? 39.928 11.468 5.793 1.00 0.00 238 SER A N 12
ATOM 17729 C CA . SER A 1 19 ? 40.875 12.551 5.448 1.00 0.00 238 SER A CA 12
ATOM 17730 C C . SER A 1 19 ? 42.138 12.435 6.345 1.00 0.00 238 SER A C 12
ATOM 17731 O O . SER A 1 19 ? 42.387 11.366 6.921 1.00 0.00 238 SER A O 12
ATOM 17739 N N . ALA A 1 20 ? 42.930 13.533 6.454 1.00 0.00 239 ALA A N 12
ATOM 17740 C CA . ALA A 1 20 ? 44.150 13.591 7.292 1.00 0.00 239 ALA A CA 12
ATOM 17741 C C . ALA A 1 20 ? 43.857 13.399 8.800 1.00 0.00 239 ALA A C 12
ATOM 17742 O O . ALA A 1 20 ? 44.789 13.180 9.582 1.00 0.00 239 ALA A O 12
ATOM 17749 N N . ASN A 1 21 ? 42.568 13.491 9.195 1.00 0.00 240 ASN A N 12
ATOM 17750 C CA . ASN A 1 21 ? 42.102 13.078 10.542 1.00 0.00 240 ASN A CA 12
ATOM 17751 C C . ASN A 1 21 ? 42.465 11.613 10.796 1.00 0.00 240 ASN A C 12
ATOM 17752 O O . ASN A 1 21 ? 43.072 11.293 11.810 1.00 0.00 240 ASN A O 12
ATOM 17763 N N . GLN A 1 22 ? 42.107 10.752 9.824 1.00 0.00 241 GLN A N 12
ATOM 17764 C CA . GLN A 1 22 ? 42.340 9.300 9.893 1.00 0.00 241 GLN A CA 12
ATOM 17765 C C . GLN A 1 22 ? 43.852 8.968 9.811 1.00 0.00 241 GLN A C 12
ATOM 17766 O O . GLN A 1 22 ? 44.283 7.918 10.282 1.00 0.00 241 GLN A O 12
ATOM 17780 N N . THR A 1 23 ? 44.636 9.882 9.208 1.00 0.00 242 THR A N 12
ATOM 17781 C CA . THR A 1 23 ? 46.107 9.777 9.128 1.00 0.00 242 THR A CA 12
ATOM 17782 C C . THR A 1 23 ? 46.758 9.881 10.531 1.00 0.00 242 THR A C 12
ATOM 17783 O O . THR A 1 23 ? 47.522 8.997 10.936 1.00 0.00 242 THR A O 12
ATOM 17794 N N . ASN A 1 24 ? 46.440 10.973 11.257 1.00 0.00 243 ASN A N 12
ATOM 17795 C CA . ASN A 1 24 ? 46.968 11.237 12.623 1.00 0.00 243 ASN A CA 12
ATOM 17796 C C . ASN A 1 24 ? 46.401 10.220 13.623 1.00 0.00 243 ASN A C 12
ATOM 17797 O O . ASN A 1 24 ? 47.111 9.753 14.537 1.00 0.00 243 ASN A O 12
ATOM 17808 N N . GLU A 1 25 ? 45.113 9.889 13.412 1.00 0.00 244 GLU A N 12
ATOM 17809 C CA . GLU A 1 25 ? 44.422 8.798 14.105 1.00 0.00 244 GLU A CA 12
ATOM 17810 C C . GLU A 1 25 ? 45.197 7.482 13.934 1.00 0.00 244 GLU A C 12
ATOM 17811 O O . GLU A 1 25 ? 45.411 6.771 14.901 1.00 0.00 244 GLU A O 12
ATOM 17823 N N . ALA A 1 26 ? 45.658 7.205 12.705 1.00 0.00 245 ALA A N 12
ATOM 17824 C CA . ALA A 1 26 ? 46.429 5.996 12.395 1.00 0.00 245 ALA A CA 12
ATOM 17825 C C . ALA A 1 26 ? 47.743 5.966 13.169 1.00 0.00 245 ALA A C 12
ATOM 17826 O O . ALA A 1 26 ? 48.012 4.983 13.839 1.00 0.00 245 ALA A O 12
ATOM 17833 N N . LEU A 1 27 ? 48.507 7.078 13.121 1.00 0.00 246 LEU A N 12
ATOM 17834 C CA . LEU A 1 27 ? 49.815 7.208 13.813 1.00 0.00 246 LEU A CA 12
ATOM 17835 C C . LEU A 1 27 ? 49.712 6.811 15.302 1.00 0.00 246 LEU A C 12
ATOM 17836 O O . LEU A 1 27 ? 50.424 5.893 15.767 1.00 0.00 246 LEU A O 12
ATOM 17852 N N . ARG A 1 28 ? 48.778 7.475 16.026 1.00 0.00 247 ARG A N 12
ATOM 17853 C CA . ARG A 1 28 ? 48.572 7.221 17.466 1.00 0.00 247 ARG A CA 12
ATOM 17854 C C . ARG A 1 28 ? 48.055 5.782 17.718 1.00 0.00 247 ARG A C 12
ATOM 17855 O O . ARG A 1 28 ? 48.551 5.119 18.616 1.00 0.00 247 ARG A O 12
ATOM 17876 N N . ARG A 1 29 ? 47.096 5.295 16.886 1.00 0.00 248 ARG A N 12
ATO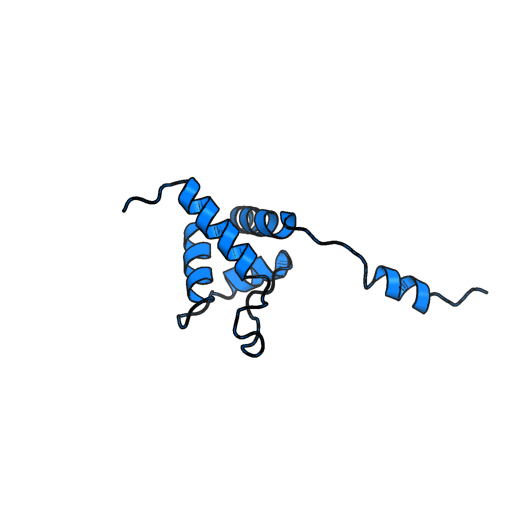M 17877 C CA . ARG A 1 29 ? 46.481 3.945 17.054 1.00 0.00 248 ARG A CA 12
ATOM 17878 C C . ARG A 1 29 ? 47.514 2.835 16.897 1.00 0.00 248 ARG A C 12
ATOM 17879 O O . ARG A 1 29 ? 47.445 1.824 17.599 1.00 0.00 248 ARG A O 12
ATOM 17900 N N . LEU A 1 30 ? 48.467 3.042 15.979 1.00 0.00 249 LEU A N 12
ATOM 17901 C CA . LEU A 1 30 ? 49.560 2.087 15.751 1.00 0.00 249 LEU A CA 12
ATOM 17902 C C . LEU A 1 30 ? 50.468 2.067 16.981 1.00 0.00 249 LEU A C 12
ATOM 17903 O O . LEU A 1 30 ? 50.864 1.000 17.448 1.00 0.00 249 LEU A O 12
ATOM 17919 N N . THR A 1 31 ? 50.742 3.270 17.532 1.00 0.00 250 THR A N 12
ATOM 17920 C CA . THR A 1 31 ? 51.583 3.409 18.734 1.00 0.00 250 THR A CA 12
ATOM 17921 C C . THR A 1 31 ? 50.963 2.661 19.940 1.00 0.00 250 THR A C 12
ATOM 17922 O O . THR A 1 31 ? 51.673 1.974 20.687 1.00 0.00 250 THR A O 12
ATOM 17933 N N . GLN A 1 32 ? 49.630 2.784 20.091 1.00 0.00 251 GLN A N 12
ATOM 17934 C CA . GLN A 1 32 ? 48.898 2.222 21.242 1.00 0.00 251 GLN A CA 12
ATOM 17935 C C . GLN A 1 32 ? 48.649 0.712 21.070 1.00 0.00 251 GLN A C 12
ATOM 17936 O O . GLN A 1 32 ? 48.599 -0.016 22.067 1.00 0.00 251 GLN A O 12
ATOM 17950 N N . GLU A 1 33 ? 48.516 0.242 19.804 1.00 0.00 252 GLU A N 12
ATOM 17951 C CA . GLU A 1 33 ? 48.195 -1.174 19.514 1.00 0.00 252 GLU A CA 12
ATOM 17952 C C . GLU A 1 33 ? 49.411 -2.071 19.818 1.00 0.00 252 GLU A C 12
ATOM 17953 O O . GLU A 1 33 ? 49.243 -3.216 20.236 1.00 0.00 252 GLU A O 12
ATOM 17965 N N . GLY A 1 34 ? 50.637 -1.522 19.653 1.00 0.00 253 GLY A N 12
ATOM 17966 C CA . GLY A 1 34 ? 51.877 -2.282 19.914 1.00 0.00 253 GLY A CA 12
ATOM 17967 C C . GLY A 1 34 ? 52.877 -2.207 18.771 1.00 0.00 253 GLY A C 12
ATOM 17968 O O . GLY A 1 34 ? 53.702 -3.114 18.602 1.00 0.00 253 GLY A O 12
ATOM 17972 N N . VAL A 1 35 ? 52.796 -1.136 17.973 1.00 0.00 254 VAL A N 12
ATOM 17973 C CA . VAL A 1 35 ? 53.757 -0.839 16.894 1.00 0.00 254 VAL A CA 12
ATOM 17974 C C . VAL A 1 35 ? 54.637 0.345 17.325 1.00 0.00 254 VAL A C 12
ATOM 17975 O O . VAL A 1 35 ? 54.103 1.394 17.711 1.00 0.00 254 VAL A O 12
ATOM 17988 N N . ASP A 1 36 ? 55.975 0.170 17.263 1.00 0.00 255 ASP A N 12
ATOM 17989 C CA . ASP A 1 36 ? 56.941 1.258 17.533 1.00 0.00 255 ASP A CA 12
ATOM 17990 C C . ASP A 1 36 ? 56.938 2.247 16.368 1.00 0.00 255 ASP A C 12
ATOM 17991 O O . ASP A 1 36 ? 56.860 1.834 15.221 1.00 0.00 255 ASP A O 12
ATOM 18000 N N . MET A 1 37 ? 57.057 3.539 16.692 1.00 0.00 256 MET A N 12
ATOM 18001 C CA . MET A 1 37 ? 57.003 4.643 15.720 1.00 0.00 256 MET A CA 12
ATOM 18002 C C . MET A 1 37 ? 58.143 4.555 14.681 1.00 0.00 256 MET A C 12
ATOM 18003 O O . MET A 1 37 ? 57.918 4.750 13.484 1.00 0.00 256 MET A O 12
ATOM 18017 N N . GLU A 1 38 ? 59.352 4.237 15.168 1.00 0.00 257 GLU A N 12
ATOM 18018 C CA . GLU A 1 38 ? 60.575 4.142 14.342 1.00 0.00 257 GLU A CA 12
ATOM 18019 C C . GLU A 1 38 ? 60.532 2.915 13.409 1.00 0.00 257 GLU A C 12
ATOM 18020 O O . GLU A 1 38 ? 60.898 3.005 12.230 1.00 0.00 257 GLU A O 12
ATOM 18032 N N . ARG A 1 39 ? 60.044 1.781 13.951 1.00 0.00 258 ARG A N 12
ATOM 18033 C CA . ARG A 1 39 ? 59.931 0.506 13.206 1.00 0.00 258 ARG A CA 12
ATOM 18034 C C . ARG A 1 39 ? 58.859 0.632 12.122 1.00 0.00 258 ARG A C 12
ATOM 18035 O O . ARG A 1 39 ? 59.013 0.119 11.014 1.00 0.00 258 ARG A O 12
ATOM 18056 N N . LEU A 1 40 ? 57.782 1.329 12.494 1.00 0.00 259 LEU A N 12
ATOM 18057 C CA . LEU A 1 40 ? 56.693 1.724 11.600 1.00 0.00 259 LEU A CA 12
ATOM 18058 C C . LEU A 1 40 ? 57.238 2.573 10.444 1.00 0.00 259 LEU A C 12
ATOM 18059 O O . LEU A 1 40 ? 56.986 2.241 9.296 1.00 0.00 259 LEU A O 12
ATOM 18075 N N . ARG A 1 41 ? 58.023 3.621 10.759 1.00 0.00 260 ARG A N 12
ATOM 18076 C CA . ARG A 1 41 ? 58.525 4.575 9.747 1.00 0.00 260 ARG A CA 12
ATOM 18077 C C . ARG A 1 41 ? 59.455 3.892 8.731 1.00 0.00 260 ARG A C 12
ATOM 18078 O O . ARG A 1 41 ? 59.407 4.196 7.528 1.00 0.00 260 ARG A O 12
ATOM 18099 N N . THR A 1 42 ? 60.288 2.970 9.240 1.00 0.00 261 THR A N 12
ATOM 18100 C CA . THR A 1 42 ? 61.216 2.186 8.417 1.00 0.00 261 THR A CA 12
ATOM 18101 C C . THR A 1 42 ? 60.432 1.294 7.433 1.00 0.00 261 THR A C 12
ATOM 18102 O O . THR A 1 42 ? 60.588 1.418 6.219 1.00 0.00 261 THR A O 12
ATOM 18113 N N . SER A 1 43 ? 59.549 0.447 7.997 1.00 0.00 262 SER A N 12
ATOM 18114 C CA . SER A 1 43 ? 58.717 -0.525 7.248 1.00 0.00 262 SER A CA 12
ATOM 18115 C C . SER A 1 43 ? 57.821 0.167 6.199 1.00 0.00 262 SER A C 12
ATOM 18116 O O . SER A 1 43 ? 57.653 -0.327 5.075 1.00 0.00 262 SER A O 12
ATOM 18124 N N . LEU A 1 44 ? 57.283 1.326 6.593 1.00 0.00 263 LEU A N 12
ATOM 18125 C CA . LEU A 1 44 ? 56.373 2.131 5.768 1.00 0.00 263 LEU A CA 12
ATOM 18126 C C . LEU A 1 44 ? 57.153 2.680 4.556 1.00 0.00 263 LEU A C 12
ATOM 18127 O O . LEU A 1 44 ? 56.689 2.601 3.411 1.00 0.00 263 LEU A O 12
ATOM 18143 N N . GLY A 1 45 ? 58.365 3.192 4.848 1.00 0.00 264 GLY A N 12
ATOM 18144 C CA . GLY A 1 45 ? 59.269 3.723 3.833 1.00 0.00 264 GLY A CA 12
ATOM 18145 C C . GLY A 1 45 ? 59.822 2.643 2.906 1.00 0.00 264 GLY A C 12
ATOM 18146 O O . GLY A 1 45 ? 60.159 2.941 1.766 1.00 0.00 264 GLY A O 12
ATOM 18150 N N . ARG A 1 46 ? 59.891 1.383 3.399 1.00 0.00 265 ARG A N 12
ATOM 18151 C CA . ARG A 1 46 ? 60.361 0.221 2.604 1.00 0.00 265 ARG A CA 12
ATOM 18152 C C . ARG A 1 46 ? 59.391 -0.089 1.462 1.00 0.00 265 ARG A C 12
ATOM 18153 O O . ARG A 1 46 ? 59.817 -0.431 0.368 1.00 0.00 265 ARG A O 12
ATOM 18174 N N . TYR A 1 47 ? 58.085 0.041 1.729 1.00 0.00 266 TYR A N 12
ATOM 18175 C CA . TYR A 1 47 ? 57.048 -0.232 0.716 1.00 0.00 266 TYR A CA 12
ATOM 18176 C C . TYR A 1 47 ? 57.103 0.815 -0.425 1.00 0.00 266 TYR A C 12
ATOM 18177 O O . TYR A 1 47 ? 56.717 0.530 -1.561 1.00 0.00 266 TYR A O 12
ATOM 18195 N N . ILE A 1 48 ? 57.591 2.024 -0.104 1.00 0.00 267 ILE A N 12
ATOM 18196 C CA . ILE A 1 48 ? 57.614 3.164 -1.045 1.00 0.00 267 ILE A CA 12
ATOM 18197 C C . ILE A 1 48 ? 58.951 3.225 -1.826 1.00 0.00 267 ILE A C 12
ATOM 18198 O O . ILE A 1 48 ? 58.977 3.515 -3.031 1.00 0.00 267 ILE A O 12
ATOM 18214 N N . MET A 1 49 ? 60.052 2.942 -1.114 1.00 0.00 268 MET A N 12
ATOM 18215 C CA . MET A 1 49 ? 61.437 3.140 -1.612 1.00 0.00 268 MET A CA 12
ATOM 18216 C C . MET A 1 49 ? 62.013 1.833 -2.193 1.00 0.00 268 MET A C 12
ATOM 18217 O O . MET A 1 49 ? 62.787 1.859 -3.153 1.00 0.00 268 MET A O 12
ATOM 18231 N N . SER A 1 50 ? 61.644 0.696 -1.585 1.00 0.00 269 SER A N 12
ATOM 18232 C CA . SER A 1 50 ? 62.123 -0.646 -1.986 1.00 0.00 269 SER A CA 12
ATOM 18233 C C . SER A 1 50 ? 60.988 -1.454 -2.636 1.00 0.00 269 SER A C 12
ATOM 18234 O O . SER A 1 50 ? 59.817 -1.050 -2.604 1.00 0.00 269 SER A O 12
ATOM 18242 N N . LEU A 1 51 ? 61.363 -2.596 -3.238 1.00 0.00 270 LEU A N 12
ATOM 18243 C CA . LEU A 1 51 ? 60.410 -3.621 -3.702 1.00 0.00 270 LEU A CA 12
ATOM 18244 C C . LEU A 1 51 ? 59.932 -4.451 -2.499 1.00 0.00 270 LEU A C 12
ATOM 18245 O O . LEU A 1 51 ? 58.831 -5.012 -2.513 1.00 0.00 270 LEU A O 12
ATOM 18261 N N . GLU A 1 52 ? 60.804 -4.523 -1.473 1.00 0.00 271 GLU A N 12
ATOM 18262 C CA . GLU A 1 52 ? 60.551 -5.246 -0.228 1.00 0.00 271 GLU A CA 12
ATOM 18263 C C . GLU A 1 52 ? 59.453 -4.510 0.569 1.00 0.00 271 GLU A C 12
ATOM 18264 O O . GLU A 1 52 ? 59.679 -3.372 0.998 1.00 0.00 271 GLU A O 12
ATOM 18276 N N . PRO A 1 53 ? 58.245 -5.138 0.758 1.00 0.00 272 PRO A N 12
ATOM 18277 C CA . PRO A 1 53 ? 57.090 -4.494 1.428 1.00 0.00 272 PRO A CA 12
ATOM 18278 C C . PRO A 1 53 ? 57.293 -4.284 2.949 1.00 0.00 272 PRO A C 12
ATOM 18279 O O . PRO A 1 53 ? 58.403 -4.407 3.486 1.00 0.00 272 PRO A O 12
ATOM 18290 N N . LEU A 1 54 ? 56.184 -3.959 3.619 1.00 0.00 273 LEU A N 12
ATOM 18291 C CA . LEU A 1 54 ? 56.120 -3.781 5.074 1.00 0.00 273 LEU A CA 12
ATOM 18292 C C . LEU A 1 54 ? 55.551 -5.067 5.723 1.00 0.00 273 LEU A C 12
ATOM 18293 O O . LEU A 1 54 ? 54.685 -5.718 5.113 1.00 0.00 273 LEU A O 12
ATOM 18309 N N . PRO A 1 55 ? 56.050 -5.470 6.953 1.00 0.00 274 PRO A N 12
ATOM 18310 C CA . PRO A 1 55 ? 55.582 -6.684 7.675 1.00 0.00 274 PRO A CA 12
ATOM 18311 C C . PRO A 1 55 ? 54.051 -6.706 7.910 1.00 0.00 274 PRO A C 12
ATOM 18312 O O . PRO A 1 55 ? 53.411 -5.640 7.953 1.00 0.00 274 PRO A O 12
ATOM 18323 N N . PRO A 1 56 ? 53.449 -7.933 8.106 1.00 0.00 275 PRO A N 12
ATOM 18324 C CA . PRO A 1 56 ? 52.000 -8.099 8.387 1.00 0.00 275 PRO A CA 12
ATOM 18325 C C . PRO A 1 56 ? 51.537 -7.354 9.653 1.00 0.00 275 PRO A C 12
ATOM 18326 O O . PRO A 1 56 ? 50.357 -7.074 9.776 1.00 0.00 275 PRO A O 12
ATOM 18337 N N . ASP A 1 57 ? 52.489 -7.043 10.571 1.00 0.00 276 ASP A N 12
ATOM 18338 C CA . ASP A 1 57 ? 52.250 -6.205 11.772 1.00 0.00 276 ASP A CA 12
ATOM 18339 C C . ASP A 1 57 ? 51.693 -4.830 11.371 1.00 0.00 276 ASP A C 12
ATOM 18340 O O . ASP A 1 57 ? 50.659 -4.377 11.876 1.00 0.00 276 ASP A O 12
ATOM 18349 N N . LEU A 1 58 ? 52.396 -4.197 10.431 1.00 0.00 277 LEU A N 12
ATOM 18350 C CA . LEU A 1 58 ? 52.043 -2.871 9.913 1.00 0.00 277 LEU A CA 12
ATOM 18351 C C . LEU A 1 58 ? 50.819 -2.938 8.989 1.00 0.00 277 LEU A C 12
ATOM 18352 O O . LEU A 1 58 ? 50.079 -1.956 8.866 1.00 0.00 277 LEU A O 12
ATOM 18368 N N . ARG A 1 59 ? 50.623 -4.105 8.347 1.00 0.00 278 ARG A N 12
ATOM 18369 C CA . ARG A 1 59 ? 49.467 -4.341 7.473 1.00 0.00 278 ARG A CA 12
ATOM 18370 C C . ARG A 1 59 ? 48.150 -4.330 8.280 1.00 0.00 278 ARG A C 12
ATOM 18371 O O . ARG A 1 59 ? 47.259 -3.531 7.990 1.00 0.00 278 ARG A O 12
ATOM 18392 N N . ARG A 1 60 ? 48.058 -5.219 9.298 1.00 0.00 279 ARG A N 12
ATOM 18393 C CA . ARG A 1 60 ? 46.877 -5.323 10.190 1.00 0.00 279 ARG A CA 12
ATOM 18394 C C . ARG A 1 60 ? 46.632 -4.006 10.936 1.00 0.00 279 ARG A C 12
ATOM 18395 O O . ARG A 1 60 ? 45.490 -3.620 11.114 1.00 0.00 279 ARG A O 12
ATOM 18416 N N . ALA A 1 61 ? 47.723 -3.333 11.361 1.00 0.00 280 ALA A N 12
ATOM 18417 C CA . ALA A 1 61 ? 47.659 -2.062 12.106 1.00 0.00 280 ALA A CA 12
ATOM 18418 C C . ALA A 1 61 ? 46.951 -0.957 11.283 1.00 0.00 280 ALA A C 12
ATOM 18419 O O . ALA A 1 61 ? 45.933 -0.374 11.724 1.00 0.00 280 ALA A O 12
ATOM 18426 N N . LEU A 1 62 ? 47.476 -0.720 10.067 1.00 0.00 281 LEU A N 12
ATOM 18427 C CA . LEU A 1 62 ? 46.921 0.273 9.128 1.00 0.00 281 LEU A CA 12
ATOM 18428 C C . LEU A 1 62 ? 45.469 -0.048 8.753 1.00 0.00 281 LEU A C 12
ATOM 18429 O O . LEU A 1 62 ? 44.615 0.834 8.784 1.00 0.00 281 LEU A O 12
ATOM 18445 N N . GLU A 1 63 ? 45.218 -1.319 8.401 1.00 0.00 282 GLU A N 12
ATOM 18446 C CA . GLU A 1 63 ? 43.883 -1.809 7.988 1.00 0.00 282 GLU A CA 12
ATOM 18447 C C . GLU A 1 63 ? 42.864 -1.790 9.142 1.00 0.00 282 GLU A C 12
ATOM 18448 O O . GLU A 1 63 ? 41.650 -1.727 8.903 1.00 0.00 282 GLU A O 12
ATOM 18460 N N . SER A 1 64 ? 43.367 -1.844 10.377 1.00 0.00 283 SER A N 12
ATOM 18461 C CA . SER A 1 64 ? 42.547 -1.743 11.596 1.00 0.00 283 SER A CA 12
ATOM 18462 C C . SER A 1 64 ? 42.025 -0.310 11.759 1.00 0.00 283 SER A C 12
ATOM 18463 O O . SER A 1 64 ? 40.893 -0.096 12.221 1.00 0.00 283 SER A O 12
ATOM 18471 N N . VAL A 1 65 ? 42.867 0.666 11.368 1.00 0.00 284 VAL A N 12
ATOM 18472 C CA . VAL A 1 65 ? 42.444 2.078 11.271 1.00 0.00 284 VAL A CA 12
ATOM 18473 C C . VAL A 1 65 ? 41.538 2.296 10.029 1.00 0.00 284 VAL A C 12
ATOM 18474 O O . VAL A 1 65 ? 40.573 3.070 10.075 1.00 0.00 284 VAL A O 12
ATOM 18487 N N . GLY A 1 66 ? 41.866 1.583 8.936 1.00 0.00 285 GLY A N 12
ATOM 18488 C CA . GLY A 1 66 ? 41.129 1.657 7.668 1.00 0.00 285 GLY A CA 12
ATOM 18489 C C . GLY A 1 66 ? 42.026 1.912 6.464 1.00 0.00 285 GLY A C 12
ATOM 18490 O O . GLY A 1 66 ? 41.576 1.770 5.323 1.00 0.00 285 GLY A O 12
ATOM 18494 N N . ILE A 1 67 ? 43.293 2.297 6.706 1.00 0.00 286 ILE A N 12
ATOM 18495 C CA . ILE A 1 67 ? 44.271 2.564 5.630 1.00 0.00 286 ILE A CA 12
ATOM 18496 C C . ILE A 1 67 ? 44.767 1.232 5.050 1.00 0.00 286 ILE A C 12
ATOM 18497 O O . ILE A 1 67 ? 45.296 0.397 5.786 1.00 0.00 286 ILE A O 12
ATOM 18513 N N . ASN A 1 68 ? 44.593 1.019 3.738 1.00 0.00 287 ASN A N 12
ATOM 18514 C CA . ASN A 1 68 ? 45.159 -0.167 3.080 1.00 0.00 287 ASN A CA 12
ATOM 18515 C C . ASN A 1 68 ? 46.635 0.129 2.744 1.00 0.00 287 ASN A C 12
ATOM 18516 O O . ASN A 1 68 ? 46.904 1.162 2.141 1.00 0.00 287 ASN A O 12
ATOM 18527 N N . PRO A 1 69 ? 47.610 -0.723 3.199 1.00 0.00 288 PRO A N 12
ATOM 18528 C CA . PRO A 1 69 ? 49.052 -0.546 2.897 1.00 0.00 288 PRO A CA 12
ATOM 18529 C C . PRO A 1 69 ? 49.411 -0.920 1.443 1.00 0.00 288 PRO A C 12
ATOM 18530 O O . PRO A 1 69 ? 50.132 -0.177 0.761 1.00 0.00 288 PRO A O 12
ATOM 18541 N N . PHE A 1 70 ? 48.884 -2.074 0.984 1.00 0.00 289 PHE A N 12
ATOM 18542 C CA . PHE A 1 70 ? 49.273 -2.705 -0.290 1.00 0.00 289 PHE A CA 12
ATOM 18543 C C . PHE A 1 70 ? 48.452 -2.146 -1.463 1.00 0.00 289 PHE A C 12
ATOM 18544 O O . PHE A 1 70 ? 47.358 -2.631 -1.763 1.00 0.00 289 PHE A O 12
ATOM 18561 N N . ILE A 1 71 ? 48.990 -1.090 -2.096 1.00 0.00 290 ILE A N 12
ATOM 18562 C CA . ILE A 1 71 ? 48.402 -0.456 -3.287 1.00 0.00 290 ILE A CA 12
ATOM 18563 C C . ILE A 1 71 ? 49.073 -1.034 -4.564 1.00 0.00 290 ILE A C 12
ATOM 18564 O O . ILE A 1 71 ? 50.301 -1.134 -4.610 1.00 0.00 290 ILE A O 12
ATOM 18580 N N . PRO A 1 72 ? 48.273 -1.436 -5.604 1.00 0.00 291 PRO A N 12
ATOM 18581 C CA . PRO A 1 72 ? 48.812 -1.886 -6.919 1.00 0.00 291 PRO A CA 12
ATOM 18582 C C . PRO A 1 72 ? 49.576 -0.779 -7.697 1.00 0.00 291 PRO A C 12
ATOM 18583 O O . PRO A 1 72 ? 49.536 0.414 -7.351 1.00 0.00 291 PRO A O 12
ATOM 18594 N N . GLU A 1 73 ? 50.229 -1.209 -8.787 1.00 0.00 292 GLU A N 12
ATOM 18595 C CA . GLU A 1 73 ? 51.110 -0.361 -9.626 1.00 0.00 292 GLU A CA 12
ATOM 18596 C C . GLU A 1 73 ? 50.323 0.628 -10.527 1.00 0.00 292 GLU A C 12
ATOM 18597 O O . GLU A 1 73 ? 50.928 1.456 -11.223 1.00 0.00 292 GLU A O 12
ATOM 18609 N N . GLU A 1 74 ? 48.975 0.550 -10.488 1.00 0.00 293 GLU A N 12
ATOM 18610 C CA . GLU A 1 74 ? 48.078 1.473 -11.223 1.00 0.00 293 GLU A CA 12
ATOM 18611 C C . GLU A 1 74 ? 48.095 2.894 -10.611 1.00 0.00 293 GLU A C 12
ATOM 18612 O O . GLU A 1 74 ? 47.831 3.877 -11.310 1.00 0.00 293 GLU A O 12
ATOM 18624 N N . LEU A 1 75 ? 48.385 2.988 -9.294 1.00 0.00 294 LEU A N 12
ATOM 18625 C CA . LEU A 1 75 ? 48.645 4.285 -8.610 1.00 0.00 294 LEU A CA 12
ATOM 18626 C C . LEU A 1 75 ? 50.159 4.594 -8.588 1.00 0.00 294 LEU A C 12
ATOM 18627 O O . LEU A 1 75 ? 50.555 5.694 -8.183 1.00 0.00 294 LEU A O 12
ATOM 18643 N N . SER A 1 76 ? 50.977 3.582 -8.984 1.00 0.00 295 SER A N 12
ATOM 18644 C CA . SER A 1 76 ? 52.457 3.657 -9.093 1.00 0.00 295 SER A CA 12
ATOM 18645 C C . SER A 1 76 ? 53.139 3.964 -7.746 1.00 0.00 295 SER A C 12
ATOM 18646 O O . SER A 1 76 ? 54.296 4.400 -7.717 1.00 0.00 295 SER A O 12
ATOM 18654 N N . LEU A 1 77 ? 52.407 3.690 -6.635 1.00 0.00 296 LEU A N 12
ATOM 18655 C CA . LEU A 1 77 ? 52.825 4.008 -5.247 1.00 0.00 296 LEU A CA 12
ATOM 18656 C C . LEU A 1 77 ? 53.077 5.521 -5.060 1.00 0.00 296 LEU A C 12
ATOM 18657 O O . LEU A 1 77 ? 53.756 5.943 -4.117 1.00 0.00 296 LEU A O 12
ATOM 18673 N N . VAL A 1 78 ? 52.469 6.325 -5.949 1.00 0.00 297 VAL A N 12
ATOM 18674 C CA . VAL A 1 78 ? 52.478 7.785 -5.867 1.00 0.00 297 VAL A CA 12
ATOM 18675 C C . VAL A 1 78 ? 51.153 8.236 -5.243 1.00 0.00 297 VAL A C 12
ATOM 18676 O O . VAL A 1 78 ? 51.135 8.728 -4.130 1.00 0.00 297 VAL A O 12
ATOM 18689 N N . ASP A 1 79 ? 50.034 7.948 -5.925 1.00 0.00 298 ASP A N 12
ATOM 18690 C CA . ASP A 1 79 ? 48.689 8.452 -5.538 1.00 0.00 298 ASP A CA 12
ATOM 18691 C C . ASP A 1 79 ? 48.070 7.645 -4.351 1.00 0.00 298 ASP A C 12
ATOM 18692 O O . ASP A 1 79 ? 46.894 7.811 -4.017 1.00 0.00 298 ASP A O 12
ATOM 18701 N N . HIS A 1 80 ? 48.886 6.803 -3.686 1.00 0.00 299 HIS A N 12
ATOM 18702 C CA . HIS A 1 80 ? 48.424 5.916 -2.593 1.00 0.00 299 HIS A CA 12
ATOM 18703 C C . HIS A 1 80 ? 48.060 6.726 -1.314 1.00 0.00 299 HIS A C 12
ATOM 18704 O O . HIS A 1 80 ? 48.711 7.738 -1.035 1.00 0.00 299 HIS A O 12
ATOM 18719 N N . PRO A 1 81 ? 47.020 6.288 -0.506 1.00 0.00 300 PRO A N 12
ATOM 18720 C CA . PRO A 1 81 ? 46.629 6.978 0.774 1.00 0.00 300 PRO A CA 12
ATOM 18721 C C . PRO A 1 81 ? 47.766 6.943 1.827 1.00 0.00 300 PRO A C 12
ATOM 18722 O O . PRO A 1 81 ? 47.834 7.776 2.742 1.00 0.00 300 PRO A O 12
ATOM 18733 N N . VAL A 1 82 ? 48.663 5.967 1.633 1.00 0.00 301 VAL A N 12
ATOM 18734 C CA . VAL A 1 82 ? 49.827 5.710 2.487 1.00 0.00 301 VAL A CA 12
ATOM 18735 C C . VAL A 1 82 ? 50.906 6.829 2.342 1.00 0.00 301 VAL A C 12
ATOM 18736 O O . VAL A 1 82 ? 51.843 6.896 3.139 1.00 0.00 301 VAL A O 12
ATOM 18749 N N . LEU A 1 83 ? 50.744 7.720 1.327 1.00 0.00 302 LEU A N 12
ATOM 18750 C CA . LEU A 1 83 ? 51.646 8.881 1.115 1.00 0.00 302 LEU A CA 12
ATOM 18751 C C . LEU A 1 83 ? 51.433 9.900 2.244 1.00 0.00 302 LEU A C 12
ATOM 18752 O O . LEU A 1 83 ? 52.386 10.294 2.913 1.00 0.00 302 LEU A O 12
ATOM 18768 N N . ASN A 1 84 ? 50.163 10.311 2.424 1.00 0.00 303 ASN A N 12
ATOM 18769 C CA . ASN A 1 84 ? 49.754 11.294 3.457 1.00 0.00 303 ASN A CA 12
ATOM 18770 C C . ASN A 1 84 ? 50.135 10.777 4.859 1.00 0.00 303 ASN A C 12
ATOM 18771 O O . ASN A 1 84 ? 50.587 11.544 5.722 1.00 0.00 303 ASN A O 12
ATOM 18782 N N . PHE A 1 85 ? 49.976 9.453 5.037 1.00 0.00 304 PHE A N 12
ATOM 18783 C CA . PHE A 1 85 ? 50.363 8.753 6.262 1.00 0.00 304 PHE A CA 12
ATOM 18784 C C . PHE A 1 85 ? 51.881 8.870 6.516 1.00 0.00 304 PHE A C 12
ATOM 18785 O O . PHE A 1 85 ? 52.286 9.303 7.591 1.00 0.00 304 PHE A O 12
ATOM 18802 N N . SER A 1 86 ? 52.689 8.492 5.503 1.00 0.00 305 SER A N 12
ATOM 18803 C CA . SER A 1 86 ? 54.167 8.581 5.535 1.00 0.00 305 SER A CA 12
ATOM 18804 C C . SER A 1 86 ? 54.645 10.014 5.828 1.00 0.00 305 SER A C 12
ATOM 18805 O O . SER A 1 86 ? 55.593 10.196 6.586 1.00 0.00 305 SER A O 12
ATOM 18813 N N . ALA A 1 87 ? 53.947 11.002 5.232 1.00 0.00 306 ALA A N 12
ATOM 18814 C CA . ALA A 1 87 ? 54.290 12.436 5.322 1.00 0.00 306 ALA A CA 12
ATOM 18815 C C . ALA A 1 87 ? 54.178 12.933 6.770 1.00 0.00 306 ALA A C 12
ATOM 18816 O O . ALA A 1 87 ? 55.141 13.483 7.341 1.00 0.00 306 ALA A O 12
ATOM 18823 N N . ALA A 1 88 ? 52.999 12.670 7.359 1.00 0.00 307 ALA A N 12
ATOM 18824 C CA . ALA A 1 88 ? 52.685 13.039 8.746 1.00 0.00 307 ALA A CA 12
ATOM 18825 C C . ALA A 1 88 ? 53.574 12.284 9.737 1.00 0.00 307 ALA A C 12
ATOM 18826 O O . ALA A 1 88 ? 53.973 12.830 10.764 1.00 0.00 307 ALA A O 12
ATOM 18833 N N . LEU A 1 89 ? 53.897 11.040 9.378 1.00 0.00 308 LEU A N 12
ATOM 18834 C CA . LEU A 1 89 ? 54.741 10.141 10.172 1.00 0.00 308 LEU A CA 12
ATOM 18835 C C . LEU A 1 89 ? 56.179 10.679 10.294 1.00 0.00 308 LEU A C 12
ATOM 18836 O O . LEU A 1 89 ? 56.685 10.858 11.413 1.00 0.00 308 LEU A O 12
ATOM 18852 N N . ASN A 1 90 ? 56.807 10.979 9.137 1.00 0.00 309 ASN A N 12
ATOM 18853 C CA . ASN A 1 90 ? 58.222 11.383 9.092 1.00 0.00 309 ASN A CA 12
ATOM 18854 C C . ASN A 1 90 ? 58.419 12.756 9.747 1.00 0.00 309 ASN A C 12
ATOM 18855 O O . ASN A 1 90 ? 59.403 12.955 10.465 1.00 0.00 309 ASN A O 12
ATOM 18866 N N . ARG A 1 91 ? 57.457 13.690 9.522 1.00 0.00 310 ARG A N 12
ATOM 18867 C CA . ARG A 1 91 ? 57.533 15.052 10.093 1.00 0.00 310 ARG A CA 12
ATOM 18868 C C . ARG A 1 91 ? 57.322 15.022 11.620 1.00 0.00 310 ARG A C 12
ATOM 18869 O O . ARG A 1 91 ? 57.960 15.784 12.345 1.00 0.00 310 ARG A O 12
ATOM 18890 N N . MET A 1 92 ? 56.432 14.114 12.086 1.00 0.00 311 MET A N 12
ATOM 18891 C CA . MET A 1 92 ? 56.112 13.948 13.518 1.00 0.00 311 MET A CA 12
ATOM 18892 C C . MET A 1 92 ? 57.344 13.471 14.297 1.00 0.00 311 MET A C 12
ATOM 18893 O O . MET A 1 92 ? 57.689 14.038 15.336 1.00 0.00 311 MET A O 12
ATOM 18907 N N . LEU A 1 93 ? 58.010 12.438 13.759 1.00 0.00 312 LEU A N 12
ATOM 18908 C CA . LEU A 1 93 ? 59.190 11.821 14.394 1.00 0.00 312 LEU A CA 12
ATOM 18909 C C . LEU A 1 93 ? 60.435 12.717 14.262 1.00 0.00 312 LEU A C 12
ATOM 18910 O O . LEU A 1 93 ? 61.332 12.658 15.105 1.00 0.00 312 LEU A O 12
ATOM 18926 N N . ALA A 1 94 ? 60.472 13.539 13.193 1.00 0.00 313 ALA A N 12
ATOM 18927 C CA . ALA A 1 94 ? 61.526 14.557 12.992 1.00 0.00 313 ALA A CA 12
ATOM 18928 C C . ALA A 1 94 ? 61.284 15.788 13.895 1.00 0.00 313 ALA A C 12
ATOM 18929 O O . ALA A 1 94 ? 62.212 16.550 14.184 1.00 0.00 313 ALA A O 12
ATOM 18936 N N . SER A 1 95 ? 60.019 15.977 14.318 1.00 0.00 314 SER A N 12
ATOM 18937 C CA . SER A 1 95 ? 59.632 17.040 15.267 1.00 0.00 314 SER A CA 12
ATOM 18938 C C . SER A 1 95 ? 59.985 16.626 16.711 1.00 0.00 314 SER A C 12
ATOM 18939 O O . SER A 1 95 ? 60.386 17.465 17.522 1.00 0.00 314 SER A O 12
ATOM 18947 N N . ARG A 1 96 ? 59.832 15.315 17.005 1.00 0.00 315 ARG A N 12
ATOM 18948 C CA . ARG A 1 96 ? 60.169 14.720 18.317 1.00 0.00 315 ARG A CA 12
ATOM 18949 C C . ARG A 1 96 ? 61.694 14.618 18.488 1.00 0.00 315 ARG A C 12
ATOM 18950 O O . ARG A 1 96 ? 62.240 14.941 19.545 1.00 0.00 315 ARG A O 12
ATOM 18971 N N . GLN A 1 97 ? 62.365 14.150 17.422 1.00 0.00 316 GLN A N 12
ATOM 18972 C CA . GLN A 1 97 ? 63.823 13.946 17.386 1.00 0.00 316 GLN A CA 12
ATOM 18973 C C . GLN A 1 97 ? 64.439 14.778 16.261 1.00 0.00 316 GLN A C 12
ATOM 18974 O O . GLN A 1 97 ? 64.100 14.583 15.092 1.00 0.00 316 GLN A O 12
ATOM 18988 N N . THR A 1 98 ? 65.321 15.723 16.632 1.00 0.00 317 THR A N 12
ATOM 18989 C CA . THR A 1 98 ? 66.151 16.461 15.673 1.00 0.00 317 THR A CA 12
ATOM 18990 C C . THR A 1 98 ? 67.184 15.472 15.083 1.00 0.00 317 THR A C 12
ATOM 18991 O O . THR A 1 98 ? 68.168 15.139 15.748 1.00 0.00 317 THR A O 12
ATOM 19002 N N . THR A 1 99 ? 66.906 14.981 13.855 1.00 0.00 318 THR A N 12
ATOM 19003 C CA . THR A 1 99 ? 67.537 13.781 13.264 1.00 0.00 318 THR A CA 12
ATOM 19004 C C . THR A 1 99 ? 69.048 13.972 12.943 1.00 0.00 318 THR A C 12
ATOM 19005 O O . THR A 1 99 ? 69.424 14.258 11.800 1.00 0.00 318 THR A O 12
ATOM 19016 N N . THR A 1 100 ? 69.883 13.837 14.009 1.00 0.00 319 THR A N 12
ATOM 19017 C CA . THR A 1 100 ? 71.359 13.841 13.957 1.00 0.00 319 THR A CA 12
ATOM 19018 C C . THR A 1 100 ? 71.956 15.207 13.493 1.00 0.00 319 THR A C 12
ATOM 19019 O O . THR A 1 100 ? 71.416 15.886 12.612 1.00 0.00 319 THR A O 12
ATOM 19030 N N . ASN A 1 101 ? 73.077 15.596 14.116 1.00 0.00 320 ASN A N 12
ATOM 19031 C CA . ASN A 1 101 ? 73.825 16.824 13.789 1.00 0.00 320 ASN A CA 12
ATOM 19032 C C . ASN A 1 101 ? 75.324 16.585 14.086 1.00 0.00 320 ASN A C 12
ATOM 19033 O O . ASN A 1 101 ? 75.691 16.514 15.276 1.00 0.00 320 ASN A O 12
ATOM 19045 N N . GLN A 1 1 ? 16.240 13.077 -3.496 1.00 0.00 220 GLN A N 13
ATOM 19046 C CA . GLN A 1 1 ? 16.428 14.445 -4.038 1.00 0.00 220 GLN A CA 13
ATOM 19047 C C . GLN A 1 1 ? 16.281 15.481 -2.915 1.00 0.00 220 GLN A C 13
ATOM 19048 O O . GLN A 1 1 ? 17.131 16.365 -2.751 1.00 0.00 220 GLN A O 13
ATOM 19064 N N . GLY A 1 2 ? 15.197 15.341 -2.138 1.00 0.00 221 GLY A N 13
ATOM 19065 C CA . GLY A 1 2 ? 14.924 16.189 -0.978 1.00 0.00 221 GLY A CA 13
ATOM 19066 C C . GLY A 1 2 ? 14.276 15.388 0.143 1.00 0.00 221 GLY A C 13
ATOM 19067 O O . GLY A 1 2 ? 13.631 14.368 -0.129 1.00 0.00 221 GLY A O 13
ATOM 19071 N N . LEU A 1 3 ? 14.471 15.841 1.406 1.00 0.00 222 LEU A N 13
ATOM 19072 C CA . LEU A 1 3 ? 13.858 15.241 2.625 1.00 0.00 222 LEU A CA 13
ATOM 19073 C C . LEU A 1 3 ? 14.371 13.804 2.902 1.00 0.00 222 LEU A C 13
ATOM 19074 O O . LEU A 1 3 ? 13.751 13.063 3.676 1.00 0.00 222 LEU A O 13
ATOM 19090 N N . ASP A 1 4 ? 15.522 13.431 2.294 1.00 0.00 223 ASP A N 13
ATOM 19091 C CA . ASP A 1 4 ? 16.074 12.055 2.372 1.00 0.00 223 ASP A CA 13
ATOM 19092 C C . ASP A 1 4 ? 16.760 11.837 3.731 1.00 0.00 223 ASP A C 13
ATOM 19093 O O . ASP A 1 4 ? 17.977 12.003 3.866 1.00 0.00 223 ASP A O 13
ATOM 19102 N N . LEU A 1 5 ? 15.948 11.501 4.742 1.00 0.00 224 LEU A N 13
ATOM 19103 C CA . LEU A 1 5 ? 16.410 11.336 6.131 1.00 0.00 224 LEU A CA 13
ATOM 19104 C C . LEU A 1 5 ? 17.270 10.066 6.272 1.00 0.00 224 LEU A C 13
ATOM 19105 O O . LEU A 1 5 ? 18.487 10.159 6.463 1.00 0.00 224 LEU A O 13
ATOM 19121 N N . GLU A 1 6 ? 16.619 8.896 6.104 1.00 0.00 225 GLU A N 13
ATOM 19122 C CA . GLU A 1 6 ? 17.217 7.570 6.357 1.00 0.00 225 GLU A CA 13
ATOM 19123 C C . GLU A 1 6 ? 18.482 7.331 5.509 1.00 0.00 225 GLU A C 13
ATOM 19124 O O . GLU A 1 6 ? 19.540 6.997 6.050 1.00 0.00 225 GLU A O 13
ATOM 19136 N N . SER A 1 7 ? 18.344 7.552 4.187 1.00 0.00 226 SER A N 13
ATOM 19137 C CA . SER A 1 7 ? 19.401 7.298 3.186 1.00 0.00 226 SER A CA 13
ATOM 19138 C C . SER A 1 7 ? 20.699 8.076 3.505 1.00 0.00 226 SER A C 13
ATOM 19139 O O . SER A 1 7 ? 21.806 7.524 3.442 1.00 0.00 226 SER A O 13
ATOM 19147 N N . ALA A 1 8 ? 20.530 9.351 3.882 1.00 0.00 227 ALA A N 13
ATOM 19148 C CA . ALA A 1 8 ? 21.648 10.262 4.167 1.00 0.00 227 ALA A CA 13
ATOM 19149 C C . ALA A 1 8 ? 22.307 9.941 5.520 1.00 0.00 227 ALA A C 13
ATOM 19150 O O . ALA A 1 8 ? 23.535 9.942 5.630 1.00 0.00 227 ALA A O 13
ATOM 19157 N N . ARG A 1 9 ? 21.476 9.646 6.540 1.00 0.00 228 ARG A N 13
ATOM 19158 C CA . ARG A 1 9 ? 21.945 9.532 7.940 1.00 0.00 228 ARG A CA 13
ATOM 19159 C C . ARG A 1 9 ? 22.609 8.171 8.235 1.00 0.00 228 ARG A C 13
ATOM 19160 O O . ARG A 1 9 ? 23.450 8.082 9.138 1.00 0.00 228 ARG A O 13
ATOM 19181 N N . LEU A 1 10 ? 22.246 7.117 7.466 1.00 0.00 229 LEU A N 13
ATOM 19182 C CA . LEU A 1 10 ? 22.924 5.803 7.571 1.00 0.00 229 LEU A CA 13
ATOM 19183 C C . LEU A 1 10 ? 24.335 5.900 6.958 1.00 0.00 229 LEU A C 13
ATOM 19184 O O . LEU A 1 10 ? 25.284 5.297 7.459 1.00 0.00 229 LEU A O 13
ATOM 19200 N N . ALA A 1 11 ? 24.448 6.707 5.887 1.00 0.00 230 ALA A N 13
ATOM 19201 C CA . ALA A 1 11 ? 25.727 6.994 5.212 1.00 0.00 230 ALA A CA 13
ATOM 19202 C C . ALA A 1 11 ? 26.599 7.931 6.065 1.00 0.00 230 ALA A C 13
ATOM 19203 O O . ALA A 1 11 ? 27.833 7.836 6.059 1.00 0.00 230 ALA A O 13
ATOM 19210 N N . SER A 1 12 ? 25.925 8.827 6.811 1.00 0.00 231 SER A N 13
ATOM 19211 C CA . SER A 1 12 ? 26.573 9.782 7.722 1.00 0.00 231 SER A CA 13
ATOM 19212 C C . SER A 1 12 ? 27.071 9.076 8.997 1.00 0.00 231 SER A C 13
ATOM 19213 O O . SER A 1 12 ? 27.976 9.568 9.668 1.00 0.00 231 SER A O 13
ATOM 19221 N N . ALA A 1 13 ? 26.463 7.922 9.321 1.00 0.00 232 ALA A N 13
ATOM 19222 C CA . ALA A 1 13 ? 26.887 7.071 10.452 1.00 0.00 232 ALA A CA 13
ATOM 19223 C C . ALA A 1 13 ? 28.072 6.163 10.064 1.00 0.00 232 ALA A C 13
ATOM 19224 O O . ALA A 1 13 ? 28.673 5.519 10.927 1.00 0.00 232 ALA A O 13
ATOM 19231 N N . ALA A 1 14 ? 28.385 6.104 8.759 1.00 0.00 233 ALA A N 13
ATOM 19232 C CA . ALA A 1 14 ? 29.492 5.292 8.214 1.00 0.00 233 ALA A CA 13
ATOM 19233 C C . ALA A 1 14 ? 30.790 6.123 8.082 1.00 0.00 233 ALA A C 13
ATOM 19234 O O . ALA A 1 14 ? 31.487 6.057 7.065 1.00 0.00 233 ALA A O 13
ATOM 19241 N N . ARG A 1 15 ? 31.107 6.895 9.130 1.00 0.00 234 ARG A N 13
ATOM 19242 C CA . ARG A 1 15 ? 32.313 7.758 9.169 1.00 0.00 234 ARG A CA 13
ATOM 19243 C C . ARG A 1 15 ? 33.607 6.900 9.181 1.00 0.00 234 ARG A C 13
ATOM 19244 O O . ARG A 1 15 ? 33.911 6.250 10.187 1.00 0.00 234 ARG A O 13
ATOM 19265 N N . HIS A 1 16 ? 34.338 6.880 8.044 1.00 0.00 235 HIS A N 13
ATOM 19266 C CA . HIS A 1 16 ? 35.629 6.166 7.922 1.00 0.00 235 HIS A CA 13
ATOM 19267 C C . HIS A 1 16 ? 36.486 6.747 6.778 1.00 0.00 235 HIS A C 13
ATOM 19268 O O . HIS A 1 16 ? 35.943 7.180 5.757 1.00 0.00 235 HIS A O 13
ATOM 19283 N N . ASN A 1 17 ? 37.814 6.752 6.991 1.00 0.00 236 ASN A N 13
ATOM 19284 C CA . ASN A 1 17 ? 38.849 7.084 5.977 1.00 0.00 236 ASN A CA 13
ATOM 19285 C C . ASN A 1 17 ? 38.596 8.446 5.270 1.00 0.00 236 ASN A C 13
ATOM 19286 O O . ASN A 1 17 ? 38.127 8.491 4.124 1.00 0.00 236 ASN A O 13
ATOM 19297 N N . HIS A 1 18 ? 38.863 9.544 6.005 1.00 0.00 237 HIS A N 13
ATOM 19298 C CA . HIS A 1 18 ? 38.773 10.937 5.495 1.00 0.00 237 HIS A CA 13
ATOM 19299 C C . HIS A 1 18 ? 39.297 11.923 6.558 1.00 0.00 237 HIS A C 13
ATOM 19300 O O . HIS A 1 18 ? 39.272 11.608 7.754 1.00 0.00 237 HIS A O 13
ATOM 19315 N N . SER A 1 19 ? 39.748 13.114 6.095 1.00 0.00 238 SER A N 13
ATOM 19316 C CA . SER A 1 19 ? 40.279 14.207 6.945 1.00 0.00 238 SER A CA 13
ATOM 19317 C C . SER A 1 19 ? 41.676 13.865 7.525 1.00 0.00 238 SER A C 13
ATOM 19318 O O . SER A 1 19 ? 42.070 12.692 7.609 1.00 0.00 238 SER A O 13
ATOM 19326 N N . ALA A 1 20 ? 42.418 14.917 7.929 1.00 0.00 239 ALA A N 13
ATOM 19327 C CA . ALA A 1 20 ? 43.742 14.780 8.572 1.00 0.00 239 ALA A CA 13
ATOM 19328 C C . ALA A 1 20 ? 43.619 14.088 9.943 1.00 0.00 239 ALA A C 13
ATOM 19329 O O . ALA A 1 20 ? 44.582 13.478 10.420 1.00 0.00 239 ALA A O 13
ATOM 19336 N N . ASN A 1 21 ? 42.412 14.188 10.550 1.00 0.00 240 ASN A N 13
ATOM 19337 C CA . ASN A 1 21 ? 42.072 13.510 11.818 1.00 0.00 240 ASN A CA 13
ATOM 19338 C C . ASN A 1 21 ? 42.308 11.991 11.722 1.00 0.00 240 ASN A C 13
ATOM 19339 O O . ASN A 1 21 ? 42.754 11.382 12.686 1.00 0.00 240 ASN A O 13
ATOM 19350 N N . GLN A 1 22 ? 42.026 11.412 10.534 1.00 0.00 241 GLN A N 13
ATOM 19351 C CA . GLN A 1 22 ? 42.154 9.960 10.280 1.00 0.00 241 GLN A CA 13
ATOM 19352 C C . GLN A 1 22 ? 43.642 9.552 10.202 1.00 0.00 241 GLN A C 13
ATOM 19353 O O . GLN A 1 22 ? 44.029 8.495 10.704 1.00 0.00 241 GLN A O 13
ATOM 19367 N N . THR A 1 23 ? 44.457 10.416 9.583 1.00 0.00 242 THR A N 13
ATOM 19368 C CA . THR A 1 23 ? 45.911 10.205 9.432 1.00 0.00 242 THR A CA 13
ATOM 19369 C C . THR A 1 23 ? 46.619 10.196 10.812 1.00 0.00 242 THR A C 13
ATOM 19370 O O . THR A 1 23 ? 47.385 9.271 11.129 1.00 0.00 242 THR A O 13
ATOM 19381 N N . ASN A 1 24 ? 46.317 11.220 11.637 1.00 0.00 243 ASN A N 13
ATOM 19382 C CA . ASN A 1 24 ? 46.852 11.335 13.012 1.00 0.00 243 ASN A CA 13
ATOM 19383 C C . ASN A 1 24 ? 46.263 10.241 13.915 1.00 0.00 243 ASN A C 13
ATOM 19384 O O . ASN A 1 24 ? 46.936 9.767 14.842 1.00 0.00 243 ASN A O 13
ATOM 19395 N N . GLU A 1 25 ? 45.005 9.846 13.619 1.00 0.00 244 GLU A N 13
ATOM 19396 C CA . GLU A 1 25 ? 44.348 8.683 14.249 1.00 0.00 244 GLU A CA 13
ATOM 19397 C C . GLU A 1 25 ? 45.168 7.416 13.992 1.00 0.00 244 GLU A C 13
ATOM 19398 O O . GLU A 1 25 ? 45.393 6.636 14.901 1.00 0.00 244 GLU A O 13
ATOM 19410 N N . ALA A 1 26 ? 45.623 7.247 12.746 1.00 0.00 245 ALA A N 13
ATOM 19411 C CA . ALA A 1 26 ? 46.399 6.077 12.335 1.00 0.00 245 ALA A CA 13
ATOM 19412 C C . ALA A 1 26 ? 47.717 6.006 13.112 1.00 0.00 245 ALA A C 13
ATOM 19413 O O . ALA A 1 26 ? 48.014 4.978 13.712 1.00 0.00 245 ALA A O 13
ATOM 19420 N N . LEU A 1 27 ? 48.445 7.137 13.157 1.00 0.00 246 LEU A N 13
ATOM 19421 C CA . LEU A 1 27 ? 49.726 7.254 13.892 1.00 0.00 246 LEU A CA 13
ATOM 19422 C C . LEU A 1 27 ? 49.582 6.825 15.378 1.00 0.00 246 LEU A C 13
ATOM 19423 O O . LEU A 1 27 ? 50.302 5.923 15.847 1.00 0.00 246 LEU A O 13
ATOM 19439 N N . ARG A 1 28 ? 48.610 7.452 16.090 1.00 0.00 247 ARG A N 13
ATOM 19440 C CA . ARG A 1 28 ? 48.383 7.204 17.532 1.00 0.00 247 ARG A CA 13
ATOM 19441 C C . ARG A 1 28 ? 47.914 5.753 17.785 1.00 0.00 247 ARG A C 13
ATOM 19442 O O . ARG A 1 28 ? 48.456 5.087 18.670 1.00 0.00 247 ARG A O 13
ATOM 19463 N N . ARG A 1 29 ? 46.947 5.261 16.964 1.00 0.00 248 ARG A N 13
ATOM 19464 C CA . ARG A 1 29 ? 46.383 3.895 17.099 1.00 0.00 248 ARG A CA 13
ATOM 19465 C C . ARG A 1 29 ? 47.492 2.851 17.042 1.00 0.00 248 ARG A C 13
ATOM 19466 O O . ARG A 1 29 ? 47.539 1.951 17.885 1.00 0.00 248 ARG A O 13
ATOM 19487 N N . LEU A 1 30 ? 48.392 3.009 16.050 1.00 0.00 249 LEU A N 13
ATOM 19488 C CA . LEU A 1 30 ? 49.497 2.070 15.841 1.00 0.00 249 LEU A CA 13
ATOM 19489 C C . LEU A 1 30 ? 50.437 2.083 17.047 1.00 0.00 249 LEU A C 13
ATOM 19490 O O . LEU A 1 30 ? 50.803 1.021 17.556 1.00 0.00 249 LEU A O 13
ATOM 19506 N N . THR A 1 31 ? 50.761 3.292 17.544 1.00 0.00 250 THR A N 13
ATOM 19507 C CA . THR A 1 31 ? 51.674 3.445 18.690 1.00 0.00 250 THR A CA 13
ATOM 19508 C C . THR A 1 31 ? 51.142 2.708 19.942 1.00 0.00 250 THR A C 13
ATOM 19509 O O . THR A 1 31 ? 51.907 2.040 20.647 1.00 0.00 250 THR A O 13
ATOM 19520 N N . GLN A 1 32 ? 49.819 2.802 20.175 1.00 0.00 251 GLN A N 13
ATOM 19521 C CA . GLN A 1 32 ? 49.183 2.258 21.393 1.00 0.00 251 GLN A CA 13
ATOM 19522 C C . GLN A 1 32 ? 48.967 0.738 21.278 1.00 0.00 251 GLN A C 13
ATOM 19523 O O . GLN A 1 32 ? 49.067 0.015 22.279 1.00 0.00 251 GLN A O 13
ATOM 19537 N N . GLU A 1 33 ? 48.682 0.253 20.046 1.00 0.00 252 GLU A N 13
ATOM 19538 C CA . GLU A 1 33 ? 48.363 -1.170 19.809 1.00 0.00 252 GLU A CA 13
ATOM 19539 C C . GLU A 1 33 ? 49.629 -2.053 19.820 1.00 0.00 252 GLU A C 13
ATOM 19540 O O . GLU A 1 33 ? 49.533 -3.288 19.808 1.00 0.00 252 GLU A O 13
ATOM 19552 N N . GLY A 1 34 ? 50.810 -1.409 19.851 1.00 0.00 253 GLY A N 13
ATOM 19553 C CA . GLY A 1 34 ? 52.086 -2.111 20.005 1.00 0.00 253 GLY A CA 13
ATOM 19554 C C . GLY A 1 34 ? 53.097 -1.733 18.942 1.00 0.00 253 GLY A C 13
ATOM 19555 O O . GLY A 1 34 ? 54.304 -1.946 19.123 1.00 0.00 253 GLY A O 13
ATOM 19559 N N . VAL A 1 35 ? 52.605 -1.166 17.829 1.00 0.00 254 VAL A N 13
ATOM 19560 C CA . VAL A 1 35 ? 53.440 -0.816 16.672 1.00 0.00 254 VAL A CA 13
ATOM 19561 C C . VAL A 1 35 ? 54.242 0.463 16.983 1.00 0.00 254 VAL A C 13
ATOM 19562 O O . VAL A 1 35 ? 53.699 1.572 16.952 1.00 0.00 254 VAL A O 13
ATOM 19575 N N . ASP A 1 36 ? 55.525 0.273 17.317 1.00 0.00 255 ASP A N 13
ATOM 19576 C CA . ASP A 1 36 ? 56.451 1.363 17.686 1.00 0.00 255 ASP A CA 13
ATOM 19577 C C . ASP A 1 36 ? 56.640 2.342 16.516 1.00 0.00 255 ASP A C 13
ATOM 19578 O O . ASP A 1 36 ? 56.857 1.908 15.389 1.00 0.00 255 ASP A O 13
ATOM 19587 N N . MET A 1 37 ? 56.580 3.652 16.825 1.00 0.00 256 MET A N 13
ATOM 19588 C CA . MET A 1 37 ? 56.646 4.756 15.838 1.00 0.00 256 MET A CA 13
ATOM 19589 C C . MET A 1 37 ? 57.837 4.620 14.863 1.00 0.00 256 MET A C 13
ATOM 19590 O O . MET A 1 37 ? 57.677 4.803 13.655 1.00 0.00 256 MET A O 13
ATOM 19604 N N . GLU A 1 38 ? 59.017 4.287 15.412 1.00 0.00 257 GLU A N 13
ATOM 19605 C CA . GLU A 1 38 ? 60.278 4.199 14.642 1.00 0.00 257 GLU A CA 13
ATOM 19606 C C . GLU A 1 38 ? 60.275 2.999 13.671 1.00 0.00 257 GLU A C 13
ATOM 19607 O O . GLU A 1 38 ? 60.686 3.131 12.513 1.00 0.00 257 GLU A O 13
ATOM 19619 N N . ARG A 1 39 ? 59.798 1.841 14.172 1.00 0.00 258 ARG A N 13
ATOM 19620 C CA . ARG A 1 39 ? 59.732 0.569 13.402 1.00 0.00 258 ARG A CA 13
ATOM 19621 C C . ARG A 1 39 ? 58.730 0.719 12.249 1.00 0.00 258 ARG A C 13
ATOM 19622 O O . ARG A 1 39 ? 58.983 0.316 11.107 1.00 0.00 258 ARG A O 13
ATOM 19643 N N . LEU A 1 40 ? 57.593 1.318 12.617 1.00 0.00 259 LEU A N 13
ATOM 19644 C CA . LEU A 1 40 ? 56.514 1.722 11.716 1.00 0.00 259 LEU A CA 13
ATOM 19645 C C . LEU A 1 40 ? 57.048 2.635 10.596 1.00 0.00 259 LEU A C 13
ATOM 19646 O O . LEU A 1 40 ? 56.818 2.353 9.426 1.00 0.00 259 LEU A O 13
ATOM 19662 N N . ARG A 1 41 ? 57.805 3.683 10.974 1.00 0.00 260 ARG A N 13
ATOM 19663 C CA . ARG A 1 41 ? 58.318 4.701 10.031 1.00 0.00 260 ARG A CA 13
ATOM 19664 C C . ARG A 1 41 ? 59.274 4.084 9.005 1.00 0.00 260 ARG A C 13
ATOM 19665 O O . ARG A 1 41 ? 59.218 4.413 7.814 1.00 0.00 260 ARG A O 13
ATOM 19686 N N . THR A 1 42 ? 60.156 3.206 9.505 1.00 0.00 261 THR A N 13
ATOM 19687 C CA . THR A 1 42 ? 61.133 2.491 8.682 1.00 0.00 261 THR A CA 13
ATOM 19688 C C . THR A 1 42 ? 60.409 1.621 7.629 1.00 0.00 261 THR A C 13
ATOM 19689 O O . THR A 1 42 ? 60.546 1.866 6.435 1.00 0.00 261 THR A O 13
ATOM 19700 N N . SER A 1 43 ? 59.573 0.675 8.104 1.00 0.00 262 SER A N 13
ATOM 19701 C CA . SER A 1 43 ? 58.854 -0.303 7.251 1.00 0.00 262 SER A CA 13
ATOM 19702 C C . SER A 1 43 ? 57.913 0.385 6.236 1.00 0.00 262 SER A C 13
ATOM 19703 O O . SER A 1 43 ? 57.724 -0.106 5.113 1.00 0.00 262 SER A O 13
ATOM 19711 N N . LEU A 1 44 ? 57.340 1.524 6.654 1.00 0.00 263 LEU A N 13
ATOM 19712 C CA . LEU A 1 44 ? 56.422 2.320 5.826 1.00 0.00 263 LEU A CA 13
ATOM 19713 C C . LEU A 1 44 ? 57.224 2.972 4.674 1.00 0.00 263 LEU A C 13
ATOM 19714 O O . LEU A 1 44 ? 56.835 2.894 3.500 1.00 0.00 263 LEU A O 13
ATOM 19730 N N . GLY A 1 45 ? 58.362 3.585 5.048 1.00 0.00 264 GLY A N 13
ATOM 19731 C CA . GLY A 1 45 ? 59.252 4.256 4.101 1.00 0.00 264 GLY A CA 13
ATOM 19732 C C . GLY A 1 45 ? 59.950 3.286 3.150 1.00 0.00 264 GLY A C 13
ATOM 19733 O O . GLY A 1 45 ? 60.311 3.660 2.038 1.00 0.00 264 GLY A O 13
ATOM 19737 N N . ARG A 1 46 ? 60.120 2.022 3.586 1.00 0.00 265 ARG A N 13
ATOM 19738 C CA . ARG A 1 46 ? 60.755 0.968 2.767 1.00 0.00 265 ARG A CA 13
ATOM 19739 C C . ARG A 1 46 ? 59.792 0.421 1.707 1.00 0.00 265 ARG A C 13
ATOM 19740 O O . ARG A 1 46 ? 60.223 -0.265 0.781 1.00 0.00 265 ARG A O 13
ATOM 19761 N N . TYR A 1 47 ? 58.490 0.707 1.860 1.00 0.00 266 TYR A N 13
ATOM 19762 C CA . TYR A 1 47 ? 57.483 0.357 0.848 1.00 0.00 266 TYR A CA 13
ATOM 19763 C C . TYR A 1 47 ? 57.458 1.424 -0.276 1.00 0.00 266 TYR A C 13
ATOM 19764 O O . TYR A 1 47 ? 57.168 1.112 -1.437 1.00 0.00 266 TYR A O 13
ATOM 19782 N N . ILE A 1 48 ? 57.771 2.684 0.091 1.00 0.00 267 ILE A N 13
ATOM 19783 C CA . ILE A 1 48 ? 57.647 3.848 -0.816 1.00 0.00 267 ILE A CA 13
ATOM 19784 C C . ILE A 1 48 ? 59.018 4.229 -1.412 1.00 0.00 267 ILE A C 13
ATOM 19785 O O . ILE A 1 48 ? 59.237 4.110 -2.619 1.00 0.00 267 ILE A O 13
ATOM 19801 N N . MET A 1 49 ? 59.927 4.694 -0.533 1.00 0.00 268 MET A N 13
ATOM 19802 C CA . MET A 1 49 ? 61.286 5.152 -0.901 1.00 0.00 268 MET A CA 13
ATOM 19803 C C . MET A 1 49 ? 62.171 3.973 -1.365 1.00 0.00 268 MET A C 13
ATOM 19804 O O . MET A 1 49 ? 63.130 4.159 -2.120 1.00 0.00 268 MET A O 13
ATOM 19818 N N . SER A 1 50 ? 61.833 2.763 -0.897 1.00 0.00 269 SER A N 13
ATOM 19819 C CA . SER A 1 50 ? 62.524 1.512 -1.267 1.00 0.00 269 SER A CA 13
ATOM 19820 C C . SER A 1 50 ? 61.506 0.509 -1.864 1.00 0.00 269 SER A C 13
ATOM 19821 O O . SER A 1 50 ? 60.370 0.888 -2.177 1.00 0.00 269 SER A O 13
ATOM 19829 N N . LEU A 1 51 ? 61.918 -0.766 -2.021 1.00 0.00 270 LEU A N 13
ATOM 19830 C CA . LEU A 1 51 ? 61.101 -1.804 -2.693 1.00 0.00 270 LEU A CA 13
ATOM 19831 C C . LEU A 1 51 ? 60.735 -2.965 -1.746 1.00 0.00 270 LEU A C 13
ATOM 19832 O O . LEU A 1 51 ? 60.113 -3.940 -2.185 1.00 0.00 270 LEU A O 13
ATOM 19848 N N . GLU A 1 52 ? 61.104 -2.857 -0.456 1.00 0.00 271 GLU A N 13
ATOM 19849 C CA . GLU A 1 52 ? 60.855 -3.921 0.538 1.00 0.00 271 GLU A CA 13
ATOM 19850 C C . GLU A 1 52 ? 59.470 -3.722 1.187 1.00 0.00 271 GLU A C 13
ATOM 19851 O O . GLU A 1 52 ? 59.274 -2.735 1.903 1.00 0.00 271 GLU A O 13
ATOM 19863 N N . PRO A 1 53 ? 58.482 -4.650 0.952 1.00 0.00 272 PRO A N 13
ATOM 19864 C CA . PRO A 1 53 ? 57.144 -4.567 1.578 1.00 0.00 272 PRO A CA 13
ATOM 19865 C C . PRO A 1 53 ? 57.220 -4.643 3.118 1.00 0.00 272 PRO A C 13
ATOM 19866 O O . PRO A 1 53 ? 58.111 -5.304 3.672 1.00 0.00 272 PRO A O 13
ATOM 19877 N N . LEU A 1 54 ? 56.300 -3.944 3.788 1.00 0.00 273 LEU A N 13
ATOM 19878 C CA . LEU A 1 54 ? 56.196 -3.953 5.258 1.00 0.00 273 LEU A CA 13
ATOM 19879 C C . LEU A 1 54 ? 55.595 -5.297 5.762 1.00 0.00 273 LEU A C 13
ATOM 19880 O O . LEU A 1 54 ? 54.885 -5.972 5.000 1.00 0.00 273 LEU A O 13
ATOM 19896 N N . PRO A 1 55 ? 55.881 -5.717 7.043 1.00 0.00 274 PRO A N 13
ATOM 19897 C CA . PRO A 1 55 ? 55.352 -6.990 7.610 1.00 0.00 274 PRO A CA 13
ATOM 19898 C C . PRO A 1 55 ? 53.801 -6.993 7.742 1.00 0.00 274 PRO A C 13
ATOM 19899 O O . PRO A 1 55 ? 53.180 -5.921 7.768 1.00 0.00 274 PRO A O 13
ATOM 19910 N N . PRO A 1 56 ? 53.151 -8.209 7.849 1.00 0.00 275 PRO A N 13
ATOM 19911 C CA . PRO A 1 56 ? 51.680 -8.335 8.074 1.00 0.00 275 PRO A CA 13
ATOM 19912 C C . PRO A 1 56 ? 51.224 -7.728 9.424 1.00 0.00 275 PRO A C 13
ATOM 19913 O O . PRO A 1 56 ? 50.024 -7.555 9.663 1.00 0.00 275 PRO A O 13
ATOM 19924 N N . ASP A 1 57 ? 52.210 -7.428 10.294 1.00 0.00 276 ASP A N 13
ATOM 19925 C CA . ASP A 1 57 ? 52.014 -6.649 11.528 1.00 0.00 276 ASP A CA 13
ATOM 19926 C C . ASP A 1 57 ? 51.562 -5.219 11.174 1.00 0.00 276 ASP A C 13
ATOM 19927 O O . ASP A 1 57 ? 50.474 -4.771 11.567 1.00 0.00 276 ASP A O 13
ATOM 19936 N N . LEU A 1 58 ? 52.414 -4.534 10.392 1.00 0.00 277 LEU A N 13
ATOM 19937 C CA . LEU A 1 58 ? 52.163 -3.168 9.904 1.00 0.00 277 LEU A CA 13
ATOM 19938 C C . LEU A 1 58 ? 50.920 -3.112 8.990 1.00 0.00 277 LEU A C 13
ATOM 19939 O O . LEU A 1 58 ? 50.193 -2.099 8.964 1.00 0.00 277 LEU A O 13
ATOM 19955 N N . ARG A 1 59 ? 50.690 -4.220 8.254 1.00 0.00 278 ARG A N 13
ATOM 19956 C CA . ARG A 1 59 ? 49.540 -4.353 7.361 1.00 0.00 278 ARG A CA 13
ATOM 19957 C C . ARG A 1 59 ? 48.239 -4.311 8.178 1.00 0.00 278 ARG A C 13
ATOM 19958 O O . ARG A 1 59 ? 47.410 -3.435 7.955 1.00 0.00 278 ARG A O 13
ATOM 19979 N N . ARG A 1 60 ? 48.119 -5.237 9.167 1.00 0.00 279 ARG A N 13
ATOM 19980 C CA . ARG A 1 60 ? 46.896 -5.390 9.995 1.00 0.00 279 ARG A CA 13
ATOM 19981 C C . ARG A 1 60 ? 46.617 -4.094 10.787 1.00 0.00 279 ARG A C 13
ATOM 19982 O O . ARG A 1 60 ? 45.464 -3.741 11.018 1.00 0.00 279 ARG A O 13
ATOM 20003 N N . ALA A 1 61 ? 47.711 -3.415 11.188 1.00 0.00 280 ALA A N 13
ATOM 20004 C CA . ALA A 1 61 ? 47.674 -2.162 11.950 1.00 0.00 280 ALA A CA 13
ATOM 20005 C C . ALA A 1 61 ? 46.932 -1.071 11.157 1.00 0.00 280 ALA A C 13
ATOM 20006 O O . ALA A 1 61 ? 45.894 -0.528 11.612 1.00 0.00 280 ALA A O 13
ATOM 20013 N N . LEU A 1 62 ? 47.441 -0.804 9.938 1.00 0.00 281 LEU A N 13
ATOM 20014 C CA . LEU A 1 62 ? 46.826 0.163 9.015 1.00 0.00 281 LEU A CA 13
ATOM 20015 C C . LEU A 1 62 ? 45.385 -0.237 8.667 1.00 0.00 281 LEU A C 13
ATOM 20016 O O . LEU A 1 62 ? 44.493 0.610 8.672 1.00 0.00 281 LEU A O 13
ATOM 20032 N N . GLU A 1 63 ? 45.179 -1.533 8.383 1.00 0.00 282 GLU A N 13
ATOM 20033 C CA . GLU A 1 63 ? 43.861 -2.096 8.021 1.00 0.00 282 GLU A CA 13
ATOM 20034 C C . GLU A 1 63 ? 42.826 -1.893 9.140 1.00 0.00 282 GLU A C 13
ATOM 20035 O O . GLU A 1 63 ? 41.635 -1.692 8.872 1.00 0.00 282 GLU A O 13
ATOM 20047 N N . SER A 1 64 ? 43.308 -1.949 10.387 1.00 0.00 283 SER A N 13
ATOM 20048 C CA . SER A 1 64 ? 42.480 -1.764 11.581 1.00 0.00 283 SER A CA 13
ATOM 20049 C C . SER A 1 64 ? 42.030 -0.300 11.707 1.00 0.00 283 SER A C 13
ATOM 20050 O O . SER A 1 64 ? 40.924 -0.027 12.198 1.00 0.00 283 SER A O 13
ATOM 20058 N N . VAL A 1 65 ? 42.898 0.639 11.269 1.00 0.00 284 VAL A N 13
ATOM 20059 C CA . VAL A 1 65 ? 42.520 2.069 11.192 1.00 0.00 284 VAL A CA 13
ATOM 20060 C C . VAL A 1 65 ? 41.531 2.327 10.019 1.00 0.00 284 VAL A C 13
ATOM 20061 O O . VAL A 1 65 ? 40.567 3.084 10.158 1.00 0.00 284 VAL A O 13
ATOM 20074 N N . GLY A 1 66 ? 41.785 1.685 8.870 1.00 0.00 285 GLY A N 13
ATOM 20075 C CA . GLY A 1 66 ? 40.995 1.901 7.642 1.00 0.00 285 GLY A CA 13
ATOM 20076 C C . GLY A 1 66 ? 41.847 2.336 6.450 1.00 0.00 285 GLY A C 13
ATOM 20077 O O . GLY A 1 66 ? 41.315 2.809 5.440 1.00 0.00 285 GLY A O 13
ATOM 20081 N N . ILE A 1 67 ? 43.177 2.200 6.585 1.00 0.00 286 ILE A N 13
ATOM 20082 C CA . ILE A 1 67 ? 44.147 2.418 5.489 1.00 0.00 286 ILE A CA 13
ATOM 20083 C C . ILE A 1 67 ? 44.624 1.043 4.991 1.00 0.00 286 ILE A C 13
ATOM 20084 O O . ILE A 1 67 ? 44.754 0.115 5.783 1.00 0.00 286 ILE A O 13
ATOM 20100 N N . ASN A 1 68 ? 44.863 0.885 3.684 1.00 0.00 287 ASN A N 13
ATOM 20101 C CA . ASN A 1 68 ? 45.494 -0.345 3.158 1.00 0.00 287 ASN A CA 13
ATOM 20102 C C . ASN A 1 68 ? 46.900 0.013 2.642 1.00 0.00 287 ASN A C 13
ATOM 20103 O O . ASN A 1 68 ? 47.014 0.957 1.869 1.00 0.00 287 ASN A O 13
ATOM 20114 N N . PRO A 1 69 ? 47.993 -0.684 3.110 1.00 0.00 288 PRO A N 13
ATOM 20115 C CA . PRO A 1 69 ? 49.383 -0.388 2.668 1.00 0.00 288 PRO A CA 13
ATOM 20116 C C . PRO A 1 69 ? 49.704 -0.850 1.224 1.00 0.00 288 PRO A C 13
ATOM 20117 O O . PRO A 1 69 ? 50.349 -0.111 0.464 1.00 0.00 288 PRO A O 13
ATOM 20128 N N . PHE A 1 70 ? 49.240 -2.061 0.854 1.00 0.00 289 PHE A N 13
ATOM 20129 C CA . PHE A 1 70 ? 49.621 -2.727 -0.412 1.00 0.00 289 PHE A CA 13
ATOM 20130 C C . PHE A 1 70 ? 48.778 -2.223 -1.596 1.00 0.00 289 PHE A C 13
ATOM 20131 O O . PHE A 1 70 ? 47.660 -2.684 -1.831 1.00 0.00 289 PHE A O 13
ATOM 20148 N N . ILE A 1 71 ? 49.331 -1.227 -2.306 1.00 0.00 290 ILE A N 13
ATOM 20149 C CA . ILE A 1 71 ? 48.754 -0.664 -3.539 1.00 0.00 290 ILE A CA 13
ATOM 20150 C C . ILE A 1 71 ? 49.571 -1.167 -4.764 1.00 0.00 290 ILE A C 13
ATOM 20151 O O . ILE A 1 71 ? 50.804 -1.211 -4.700 1.00 0.00 290 ILE A O 13
ATOM 20167 N N . PRO A 1 72 ? 48.897 -1.586 -5.885 1.00 0.00 291 PRO A N 13
ATOM 20168 C CA . PRO A 1 72 ? 49.583 -1.963 -7.152 1.00 0.00 291 PRO A CA 13
ATOM 20169 C C . PRO A 1 72 ? 50.257 -0.763 -7.869 1.00 0.00 291 PRO A C 13
ATOM 20170 O O . PRO A 1 72 ? 50.006 0.412 -7.551 1.00 0.00 291 PRO A O 13
ATOM 20181 N N . GLU A 1 73 ? 51.076 -1.092 -8.882 1.00 0.00 292 GLU A N 13
ATOM 20182 C CA . GLU A 1 73 ? 51.926 -0.123 -9.615 1.00 0.00 292 GLU A CA 13
ATOM 20183 C C . GLU A 1 73 ? 51.117 0.736 -10.623 1.00 0.00 292 GLU A C 13
ATOM 20184 O O . GLU A 1 73 ? 51.683 1.615 -11.288 1.00 0.00 292 GLU A O 13
ATOM 20196 N N . GLU A 1 74 ? 49.800 0.481 -10.724 1.00 0.00 293 GLU A N 13
ATOM 20197 C CA . GLU A 1 74 ? 48.886 1.269 -11.577 1.00 0.00 293 GLU A CA 13
ATOM 20198 C C . GLU A 1 74 ? 48.643 2.686 -10.984 1.00 0.00 293 GLU A C 13
ATOM 20199 O O . GLU A 1 74 ? 48.423 3.646 -11.733 1.00 0.00 293 GLU A O 13
ATOM 20211 N N . LEU A 1 75 ? 48.691 2.802 -9.633 1.00 0.00 294 LEU A N 13
ATOM 20212 C CA . LEU A 1 75 ? 48.726 4.121 -8.931 1.00 0.00 294 LEU A CA 13
ATOM 20213 C C . LEU A 1 75 ? 50.176 4.648 -8.845 1.00 0.00 294 LEU A C 13
ATOM 20214 O O . LEU A 1 75 ? 50.395 5.786 -8.426 1.00 0.00 294 LEU A O 13
ATOM 20230 N N . SER A 1 76 ? 51.144 3.767 -9.194 1.00 0.00 295 SER A N 13
ATOM 20231 C CA . SER A 1 76 ? 52.599 4.049 -9.207 1.00 0.00 295 SER A CA 13
ATOM 20232 C C . SER A 1 76 ? 53.149 4.351 -7.799 1.00 0.00 295 SER A C 13
ATOM 20233 O O . SER A 1 76 ? 54.227 4.942 -7.663 1.00 0.00 295 SER A O 13
ATOM 20241 N N . LEU A 1 77 ? 52.398 3.898 -6.762 1.00 0.00 296 LEU A N 13
ATOM 20242 C CA . LEU A 1 77 ? 52.669 4.186 -5.330 1.00 0.00 296 LEU A CA 13
ATOM 20243 C C . LEU A 1 77 ? 52.690 5.703 -5.053 1.00 0.00 296 LEU A C 13
ATOM 20244 O O . LEU A 1 77 ? 53.285 6.168 -4.075 1.00 0.00 296 LEU A O 13
ATOM 20260 N N . VAL A 1 78 ? 51.985 6.452 -5.913 1.00 0.00 297 VAL A N 13
ATOM 20261 C CA . VAL A 1 78 ? 51.818 7.899 -5.795 1.00 0.00 297 VAL A CA 13
ATOM 20262 C C . VAL A 1 78 ? 50.442 8.185 -5.186 1.00 0.00 297 VAL A C 13
ATOM 20263 O O . VAL A 1 78 ? 50.344 8.654 -4.065 1.00 0.00 297 VAL A O 13
ATOM 20276 N N . ASP A 1 79 ? 49.372 7.806 -5.901 1.00 0.00 298 ASP A N 13
ATOM 20277 C CA . ASP A 1 79 ? 47.982 8.148 -5.510 1.00 0.00 298 ASP A CA 13
ATOM 20278 C C . ASP A 1 79 ? 47.477 7.323 -4.281 1.00 0.00 298 ASP A C 13
ATOM 20279 O O . ASP A 1 79 ? 46.340 7.487 -3.842 1.00 0.00 298 ASP A O 13
ATOM 20288 N N . HIS A 1 80 ? 48.350 6.483 -3.693 1.00 0.00 299 HIS A N 13
ATOM 20289 C CA . HIS A 1 80 ? 47.984 5.597 -2.565 1.00 0.00 299 HIS A CA 13
ATOM 20290 C C . HIS A 1 80 ? 47.598 6.398 -1.284 1.00 0.00 299 HIS A C 13
ATOM 20291 O O . HIS A 1 80 ? 48.177 7.460 -1.037 1.00 0.00 299 HIS A O 13
ATOM 20306 N N . PRO A 1 81 ? 46.627 5.887 -0.438 1.00 0.00 300 PRO A N 13
ATOM 20307 C CA . PRO A 1 81 ? 46.196 6.573 0.831 1.00 0.00 300 PRO A CA 13
ATOM 20308 C C . PRO A 1 81 ? 47.303 6.579 1.919 1.00 0.00 300 PRO A C 13
ATOM 20309 O O . PRO A 1 81 ? 47.186 7.246 2.953 1.00 0.00 300 PRO A O 13
ATOM 20320 N N . VAL A 1 82 ? 48.371 5.821 1.643 1.00 0.00 301 VAL A N 13
ATOM 20321 C CA . VAL A 1 82 ? 49.512 5.617 2.547 1.00 0.00 301 VAL A CA 13
ATOM 20322 C C . VAL A 1 82 ? 50.519 6.797 2.450 1.00 0.00 301 VAL A C 13
ATOM 20323 O O . VAL A 1 82 ? 51.440 6.897 3.265 1.00 0.00 301 VAL A O 13
ATOM 20336 N N . LEU A 1 83 ? 50.317 7.688 1.447 1.00 0.00 302 LEU A N 13
ATOM 20337 C CA . LEU A 1 83 ? 51.232 8.817 1.162 1.00 0.00 302 LEU A CA 13
ATOM 20338 C C . LEU A 1 83 ? 51.176 9.839 2.314 1.00 0.00 302 LEU A C 13
ATOM 20339 O O . LEU A 1 83 ? 52.200 10.130 2.932 1.00 0.00 302 LEU A O 13
ATOM 20355 N N . ASN A 1 84 ? 49.963 10.371 2.575 1.00 0.00 303 ASN A N 13
ATOM 20356 C CA . ASN A 1 84 ? 49.735 11.413 3.604 1.00 0.00 303 ASN A CA 13
ATOM 20357 C C . ASN A 1 84 ? 50.084 10.879 5.001 1.00 0.00 303 ASN A C 13
ATOM 20358 O O . ASN A 1 84 ? 50.562 11.627 5.862 1.00 0.00 303 ASN A O 13
ATOM 20369 N N . PHE A 1 85 ? 49.831 9.569 5.193 1.00 0.00 304 PHE A N 13
ATOM 20370 C CA . PHE A 1 85 ? 50.201 8.844 6.411 1.00 0.00 304 PHE A CA 13
ATOM 20371 C C . PHE A 1 85 ? 51.724 8.898 6.636 1.00 0.00 304 PHE A C 13
ATOM 20372 O O . PHE A 1 85 ? 52.177 9.322 7.700 1.00 0.00 304 PHE A O 13
ATOM 20389 N N . SER A 1 86 ? 52.482 8.477 5.604 1.00 0.00 305 SER A N 13
ATOM 20390 C CA . SER A 1 86 ? 53.951 8.433 5.632 1.00 0.00 305 SER A CA 13
ATOM 20391 C C . SER A 1 86 ? 54.542 9.829 5.863 1.00 0.00 305 SER A C 13
ATOM 20392 O O . SER A 1 86 ? 55.448 9.985 6.673 1.00 0.00 305 SER A O 13
ATOM 20400 N N . ALA A 1 87 ? 53.982 10.823 5.147 1.00 0.00 306 ALA A N 13
ATOM 20401 C CA . ALA A 1 87 ? 54.409 12.231 5.195 1.00 0.00 306 ALA A CA 13
ATOM 20402 C C . ALA A 1 87 ? 54.327 12.764 6.632 1.00 0.00 306 ALA A C 13
ATOM 20403 O O . ALA A 1 87 ? 55.321 13.260 7.176 1.00 0.00 306 ALA A O 13
ATOM 20410 N N . ALA A 1 88 ? 53.141 12.563 7.240 1.00 0.00 307 ALA A N 13
ATOM 20411 C CA . ALA A 1 88 ? 52.842 12.981 8.619 1.00 0.00 307 ALA A CA 13
ATOM 20412 C C . ALA A 1 88 ? 53.737 12.244 9.626 1.00 0.00 307 ALA A C 13
ATOM 20413 O O . ALA A 1 88 ? 54.203 12.827 10.599 1.00 0.00 307 ALA A O 13
ATOM 20420 N N . LEU A 1 89 ? 54.001 10.973 9.327 1.00 0.00 308 LEU A N 13
ATOM 20421 C CA . LEU A 1 89 ? 54.787 10.063 10.169 1.00 0.00 308 LEU A CA 13
ATOM 20422 C C . LEU A 1 89 ? 56.269 10.491 10.260 1.00 0.00 308 LEU A C 13
ATOM 20423 O O . LEU A 1 89 ? 56.792 10.718 11.367 1.00 0.00 308 LEU A O 13
ATOM 20439 N N . ASN A 1 90 ? 56.929 10.625 9.090 1.00 0.00 309 ASN A N 13
ATOM 20440 C CA . ASN A 1 90 ? 58.373 10.915 9.027 1.00 0.00 309 ASN A CA 13
ATOM 20441 C C . ASN A 1 90 ? 58.658 12.351 9.496 1.00 0.00 309 ASN A C 13
ATOM 20442 O O . ASN A 1 90 ? 59.671 12.590 10.171 1.00 0.00 309 ASN A O 13
ATOM 20453 N N . ARG A 1 91 ? 57.749 13.302 9.144 1.00 0.00 310 ARG A N 13
ATOM 20454 C CA . ARG A 1 91 ? 57.902 14.719 9.537 1.00 0.00 310 ARG A CA 13
ATOM 20455 C C . ARG A 1 91 ? 57.761 14.856 11.065 1.00 0.00 310 ARG A C 13
ATOM 20456 O O . ARG A 1 91 ? 58.482 15.631 11.675 1.00 0.00 310 ARG A O 13
ATOM 20477 N N . MET A 1 92 ? 56.830 14.067 11.656 1.00 0.00 311 MET A N 13
ATOM 20478 C CA . MET A 1 92 ? 56.535 14.089 13.097 1.00 0.00 311 MET A CA 13
ATOM 20479 C C . MET A 1 92 ? 57.740 13.621 13.906 1.00 0.00 311 MET A C 13
ATOM 20480 O O . MET A 1 92 ? 58.192 14.327 14.803 1.00 0.00 311 MET A O 13
ATOM 20494 N N . LEU A 1 93 ? 58.254 12.426 13.560 1.00 0.00 312 LEU A N 13
ATOM 20495 C CA . LEU A 1 93 ? 59.362 11.792 14.297 1.00 0.00 312 LEU A CA 13
ATOM 20496 C C . LEU A 1 93 ? 60.657 12.605 14.168 1.00 0.00 312 LEU A C 13
ATOM 20497 O O . LEU A 1 93 ? 61.386 12.755 15.147 1.00 0.00 312 LEU A O 13
ATOM 20513 N N . ALA A 1 94 ? 60.910 13.150 12.961 1.00 0.00 313 ALA A N 13
ATOM 20514 C CA . ALA A 1 94 ? 62.040 14.073 12.725 1.00 0.00 313 ALA A CA 13
ATOM 20515 C C . ALA A 1 94 ? 61.901 15.320 13.619 1.00 0.00 313 ALA A C 13
ATOM 20516 O O . ALA A 1 94 ? 62.845 15.708 14.307 1.00 0.00 313 ALA A O 13
ATOM 20523 N N . SER A 1 95 ? 60.672 15.874 13.644 1.00 0.00 314 SER A N 13
ATOM 20524 C CA . SER A 1 95 ? 60.331 17.099 14.394 1.00 0.00 314 SER A CA 13
ATOM 20525 C C . SER A 1 95 ? 60.279 16.850 15.917 1.00 0.00 314 SER A C 13
ATOM 20526 O O . SER A 1 95 ? 60.282 17.807 16.702 1.00 0.00 314 SER A O 13
ATOM 20534 N N . ARG A 1 96 ? 60.196 15.562 16.327 1.00 0.00 315 ARG A N 13
ATOM 20535 C CA . ARG A 1 96 ? 60.279 15.173 17.747 1.00 0.00 315 ARG A CA 13
ATOM 20536 C C . ARG A 1 96 ? 61.707 15.400 18.268 1.00 0.00 315 ARG A C 13
ATOM 20537 O O . ARG A 1 96 ? 61.894 16.025 19.322 1.00 0.00 315 ARG A O 13
ATOM 20558 N N . GLN A 1 97 ? 62.709 14.903 17.508 1.00 0.00 316 GLN A N 13
ATOM 20559 C CA . GLN A 1 97 ? 64.133 15.106 17.838 1.00 0.00 316 GLN A CA 13
ATOM 20560 C C . GLN A 1 97 ? 64.502 16.592 17.655 1.00 0.00 316 GLN A C 13
ATOM 20561 O O . GLN A 1 97 ? 64.740 17.307 18.633 1.00 0.00 316 GLN A O 13
ATOM 20575 N N . THR A 1 98 ? 64.496 17.047 16.390 1.00 0.00 317 THR A N 13
ATOM 20576 C CA . THR A 1 98 ? 64.826 18.434 16.007 1.00 0.00 317 THR A CA 13
ATOM 20577 C C . THR A 1 98 ? 63.884 18.902 14.877 1.00 0.00 317 THR A C 13
ATOM 20578 O O . THR A 1 98 ? 63.756 18.217 13.863 1.00 0.00 317 THR A O 13
ATOM 20589 N N . THR A 1 99 ? 63.221 20.059 15.065 1.00 0.00 318 THR A N 13
ATOM 20590 C CA . THR A 1 99 ? 62.341 20.664 14.039 1.00 0.00 318 THR A CA 13
ATOM 20591 C C . THR A 1 99 ? 63.149 21.098 12.789 1.00 0.00 318 THR A C 13
ATOM 20592 O O . THR A 1 99 ? 64.328 21.443 12.909 1.00 0.00 318 THR A O 13
ATOM 20603 N N . THR A 1 100 ? 62.498 21.066 11.604 1.00 0.00 319 THR A N 13
ATOM 20604 C CA . THR A 1 100 ? 63.144 21.331 10.302 1.00 0.00 319 THR A CA 13
ATOM 20605 C C . THR A 1 100 ? 63.580 22.814 10.165 1.00 0.00 319 THR A C 13
ATOM 20606 O O . THR A 1 100 ? 62.880 23.637 9.558 1.00 0.00 319 THR A O 13
ATOM 20617 N N . ASN A 1 101 ? 64.732 23.141 10.775 1.00 0.00 320 ASN A N 13
ATOM 20618 C CA . ASN A 1 101 ? 65.276 24.511 10.835 1.00 0.00 320 ASN A CA 13
ATOM 20619 C C . ASN A 1 101 ? 66.777 24.468 10.464 1.00 0.00 320 ASN A C 13
ATOM 20620 O O . ASN A 1 101 ? 67.133 24.803 9.317 1.00 0.00 320 ASN A O 13
ATOM 20632 N N . GLN A 1 1 ? 9.072 13.685 23.424 1.00 0.00 220 GLN A N 14
ATOM 20633 C CA . GLN A 1 1 ? 8.331 14.731 24.168 1.00 0.00 220 GLN A CA 14
ATOM 20634 C C . GLN A 1 1 ? 9.240 15.961 24.347 1.00 0.00 220 GLN A C 14
ATOM 20635 O O . GLN A 1 1 ? 8.929 17.062 23.861 1.00 0.00 220 GLN A O 14
ATOM 20651 N N . GLY A 1 2 ? 10.366 15.752 25.060 1.00 0.00 221 GLY A N 14
ATOM 20652 C CA . GLY A 1 2 ? 11.441 16.743 25.159 1.00 0.00 221 GLY A CA 14
ATOM 20653 C C . GLY A 1 2 ? 12.350 16.694 23.935 1.00 0.00 221 GLY A C 14
ATOM 20654 O O . GLY A 1 2 ? 12.534 15.623 23.335 1.00 0.00 221 GLY A O 14
ATOM 20658 N N . LEU A 1 3 ? 12.922 17.847 23.564 1.00 0.00 222 LEU A N 14
ATOM 20659 C CA . LEU A 1 3 ? 13.788 17.984 22.375 1.00 0.00 222 LEU A CA 14
ATOM 20660 C C . LEU A 1 3 ? 15.197 17.425 22.653 1.00 0.00 222 LEU A C 14
ATOM 20661 O O . LEU A 1 3 ? 15.697 17.495 23.783 1.00 0.00 222 LEU A O 14
ATOM 20677 N N . ASP A 1 4 ? 15.827 16.888 21.597 1.00 0.00 223 ASP A N 14
ATOM 20678 C CA . ASP A 1 4 ? 17.123 16.177 21.679 1.00 0.00 223 ASP A CA 14
ATOM 20679 C C . ASP A 1 4 ? 18.241 17.032 21.071 1.00 0.00 223 ASP A C 14
ATOM 20680 O O . ASP A 1 4 ? 19.203 16.502 20.502 1.00 0.00 223 ASP A O 14
ATOM 20689 N N . LEU A 1 5 ? 18.139 18.363 21.251 1.00 0.00 224 LEU A N 14
ATOM 20690 C CA . LEU A 1 5 ? 19.071 19.332 20.637 1.00 0.00 224 LEU A CA 14
ATOM 20691 C C . LEU A 1 5 ? 20.480 19.268 21.263 1.00 0.00 224 LEU A C 14
ATOM 20692 O O . LEU A 1 5 ? 21.452 19.677 20.626 1.00 0.00 224 LEU A O 14
ATOM 20708 N N . GLU A 1 6 ? 20.578 18.763 22.506 1.00 0.00 225 GLU A N 14
ATOM 20709 C CA . GLU A 1 6 ? 21.879 18.528 23.172 1.00 0.00 225 GLU A CA 14
ATOM 20710 C C . GLU A 1 6 ? 22.593 17.305 22.568 1.00 0.00 225 GLU A C 14
ATOM 20711 O O . GLU A 1 6 ? 23.818 17.297 22.429 1.00 0.00 225 GLU A O 14
ATOM 20723 N N . SER A 1 7 ? 21.801 16.278 22.215 1.00 0.00 226 SER A N 14
ATOM 20724 C CA . SER A 1 7 ? 22.296 15.097 21.493 1.00 0.00 226 SER A CA 14
ATOM 20725 C C . SER A 1 7 ? 22.660 15.482 20.037 1.00 0.00 226 SER A C 14
ATOM 20726 O O . SER A 1 7 ? 23.616 14.951 19.462 1.00 0.00 226 SER A O 14
ATOM 20734 N N . ALA A 1 8 ? 21.905 16.456 19.482 1.00 0.00 227 ALA A N 14
ATOM 20735 C CA . ALA A 1 8 ? 22.040 16.906 18.084 1.00 0.00 227 ALA A CA 14
ATOM 20736 C C . ALA A 1 8 ? 23.241 17.850 17.880 1.00 0.00 227 ALA A C 14
ATOM 20737 O O . ALA A 1 8 ? 23.860 17.827 16.817 1.00 0.00 227 ALA A O 14
ATOM 20744 N N . ARG A 1 9 ? 23.568 18.682 18.897 1.00 0.00 228 ARG A N 14
ATOM 20745 C CA . ARG A 1 9 ? 24.676 19.673 18.799 1.00 0.00 228 ARG A CA 14
ATOM 20746 C C . ARG A 1 9 ? 26.052 18.971 18.781 1.00 0.00 228 ARG A C 14
ATOM 20747 O O . ARG A 1 9 ? 26.924 19.332 17.992 1.00 0.00 228 ARG A O 14
ATOM 20768 N N . LEU A 1 10 ? 26.222 17.952 19.663 1.00 0.00 229 LEU A N 14
ATOM 20769 C CA . LEU A 1 10 ? 27.485 17.188 19.769 1.00 0.00 229 LEU A CA 14
ATOM 20770 C C . LEU A 1 10 ? 27.665 16.292 18.530 1.00 0.00 229 LEU A C 14
ATOM 20771 O O . LEU A 1 10 ? 28.792 16.071 18.071 1.00 0.00 229 LEU A O 14
ATOM 20787 N N . ALA A 1 11 ? 26.522 15.813 17.988 1.00 0.00 230 ALA A N 14
ATOM 20788 C CA . ALA A 1 11 ? 26.484 14.969 16.789 1.00 0.00 230 ALA A CA 14
ATOM 20789 C C . ALA A 1 11 ? 26.920 15.768 15.555 1.00 0.00 230 ALA A C 14
ATOM 20790 O O . ALA A 1 11 ? 27.895 15.411 14.911 1.00 0.00 230 ALA A O 14
ATOM 20797 N N . SER A 1 12 ? 26.213 16.886 15.298 1.00 0.00 231 SER A N 14
ATOM 20798 C CA . SER A 1 12 ? 26.388 17.726 14.093 1.00 0.00 231 SER A CA 14
ATOM 20799 C C . SER A 1 12 ? 27.790 18.363 14.043 1.00 0.00 231 SER A C 14
ATOM 20800 O O . SER A 1 12 ? 28.374 18.486 12.965 1.00 0.00 231 SER A O 14
ATOM 20808 N N . ALA A 1 13 ? 28.307 18.769 15.222 1.00 0.00 232 ALA A N 14
ATOM 20809 C CA . ALA A 1 13 ? 29.644 19.378 15.352 1.00 0.00 232 ALA A CA 14
ATOM 20810 C C . ALA A 1 13 ? 30.747 18.367 14.986 1.00 0.00 232 ALA A C 14
ATOM 20811 O O . ALA A 1 13 ? 31.638 18.683 14.188 1.00 0.00 232 ALA A O 14
ATOM 20818 N N . ALA A 1 14 ? 30.642 17.141 15.540 1.00 0.00 233 ALA A N 14
ATOM 20819 C CA . ALA A 1 14 ? 31.645 16.064 15.353 1.00 0.00 233 ALA A CA 14
ATOM 20820 C C . ALA A 1 14 ? 31.324 15.167 14.130 1.00 0.00 233 ALA A C 14
ATOM 20821 O O . ALA A 1 14 ? 32.017 14.171 13.888 1.00 0.00 233 ALA A O 14
ATOM 20828 N N . ARG A 1 15 ? 30.288 15.548 13.353 1.00 0.00 234 ARG A N 14
ATOM 20829 C CA . ARG A 1 15 ? 29.811 14.779 12.180 1.00 0.00 234 ARG A CA 14
ATOM 20830 C C . ARG A 1 15 ? 30.758 14.948 10.974 1.00 0.00 234 ARG A C 14
ATOM 20831 O O . ARG A 1 15 ? 30.848 14.064 10.108 1.00 0.00 234 ARG A O 14
ATOM 20852 N N . HIS A 1 16 ? 31.474 16.090 10.947 1.00 0.00 235 HIS A N 14
ATOM 20853 C CA . HIS A 1 16 ? 32.346 16.478 9.820 1.00 0.00 235 HIS A CA 14
ATOM 20854 C C . HIS A 1 16 ? 33.583 15.561 9.764 1.00 0.00 235 HIS A C 14
ATOM 20855 O O . HIS A 1 16 ? 33.708 14.748 8.842 1.00 0.00 235 HIS A O 14
ATOM 20870 N N . ASN A 1 17 ? 34.457 15.698 10.788 1.00 0.00 236 ASN A N 14
ATOM 20871 C CA . ASN A 1 17 ? 35.723 14.942 10.958 1.00 0.00 236 ASN A CA 14
ATOM 20872 C C . ASN A 1 17 ? 36.750 15.248 9.836 1.00 0.00 236 ASN A C 14
ATOM 20873 O O . ASN A 1 17 ? 36.396 15.386 8.658 1.00 0.00 236 ASN A O 14
ATOM 20884 N N . HIS A 1 18 ? 38.036 15.362 10.220 1.00 0.00 237 HIS A N 14
ATOM 20885 C CA . HIS A 1 18 ? 39.139 15.687 9.285 1.00 0.00 237 HIS A CA 14
ATOM 20886 C C . HIS A 1 18 ? 39.784 14.389 8.756 1.00 0.00 237 HIS A C 14
ATOM 20887 O O . HIS A 1 18 ? 40.007 13.447 9.523 1.00 0.00 237 HIS A O 14
ATOM 20902 N N . SER A 1 19 ? 40.107 14.365 7.451 1.00 0.00 238 SER A N 14
ATOM 20903 C CA . SER A 1 19 ? 40.790 13.219 6.801 1.00 0.00 238 SER A CA 14
ATOM 20904 C C . SER A 1 19 ? 42.259 13.129 7.255 1.00 0.00 238 SER A C 14
ATOM 20905 O O . SER A 1 19 ? 42.808 12.033 7.431 1.00 0.00 238 SER A O 14
ATOM 20913 N N . ALA A 1 20 ? 42.880 14.309 7.452 1.00 0.00 239 ALA A N 14
ATOM 20914 C CA . ALA A 1 20 ? 44.257 14.435 7.966 1.00 0.00 239 ALA A CA 14
ATOM 20915 C C . ALA A 1 20 ? 44.323 13.988 9.439 1.00 0.00 239 ALA A C 14
ATOM 20916 O O . ALA A 1 20 ? 45.369 13.531 9.905 1.00 0.00 239 ALA A O 14
ATOM 20923 N N . ASN A 1 21 ? 43.180 14.113 10.157 1.00 0.00 240 ASN A N 14
ATOM 20924 C CA . ASN A 1 21 ? 43.054 13.646 11.552 1.00 0.00 240 ASN A CA 14
ATOM 20925 C C . ASN A 1 21 ? 43.052 12.110 11.607 1.00 0.00 240 ASN A C 14
ATOM 20926 O O . ASN A 1 21 ? 43.513 11.546 12.584 1.00 0.00 240 ASN A O 14
ATOM 20937 N N . GLN A 1 22 ? 42.540 11.457 10.531 1.00 0.00 241 GLN A N 14
ATOM 20938 C CA . GLN A 1 22 ? 42.520 9.972 10.410 1.00 0.00 241 GLN A CA 14
ATOM 20939 C C . GLN A 1 22 ? 43.931 9.395 10.193 1.00 0.00 241 GLN A C 14
ATOM 20940 O O . GLN A 1 22 ? 44.190 8.212 10.464 1.00 0.00 241 GLN A O 14
ATOM 20954 N N . THR A 1 23 ? 44.821 10.251 9.704 1.00 0.00 242 THR A N 14
ATOM 20955 C CA . THR A 1 23 ? 46.241 9.955 9.561 1.00 0.00 242 THR A CA 14
ATOM 20956 C C . THR A 1 23 ? 46.932 9.966 10.942 1.00 0.00 242 THR A C 14
ATOM 20957 O O . THR A 1 23 ? 47.616 9.009 11.298 1.00 0.00 242 THR A O 14
ATOM 20968 N N . ASN A 1 24 ? 46.723 11.058 11.714 1.00 0.00 243 ASN A N 14
ATOM 20969 C CA . ASN A 1 24 ? 47.234 11.174 13.101 1.00 0.00 243 ASN A CA 14
ATOM 20970 C C . ASN A 1 24 ? 46.573 10.122 14.013 1.00 0.00 243 ASN A C 14
ATOM 20971 O O . ASN A 1 24 ? 47.176 9.661 14.990 1.00 0.00 243 ASN A O 14
ATOM 20982 N N . GLU A 1 25 ? 45.331 9.758 13.652 1.00 0.00 244 GLU A N 14
ATOM 20983 C CA . GLU A 1 25 ? 44.553 8.688 14.289 1.00 0.00 244 GLU A CA 14
ATOM 20984 C C . GLU A 1 25 ? 45.279 7.360 14.099 1.00 0.00 244 GLU A C 14
ATOM 20985 O O . GLU A 1 25 ? 45.465 6.626 15.050 1.00 0.00 244 GLU A O 14
ATOM 20997 N N . ALA A 1 26 ? 45.699 7.084 12.846 1.00 0.00 245 ALA A N 14
ATOM 20998 C CA . ALA A 1 26 ? 46.448 5.870 12.510 1.00 0.00 245 ALA A CA 14
ATOM 20999 C C . ALA A 1 26 ? 47.762 5.810 13.288 1.00 0.00 245 ALA A C 14
ATOM 21000 O O . ALA A 1 26 ? 48.024 4.809 13.937 1.00 0.00 245 ALA A O 14
ATOM 21007 N N . LEU A 1 27 ? 48.544 6.909 13.261 1.00 0.00 246 LEU A N 14
ATOM 21008 C CA . LEU A 1 27 ? 49.850 7.006 13.957 1.00 0.00 246 LEU A CA 14
ATOM 21009 C C . LEU A 1 27 ? 49.718 6.627 15.455 1.00 0.00 246 LEU A C 14
ATOM 21010 O O . LEU A 1 27 ? 50.436 5.736 15.946 1.00 0.00 246 LEU A O 14
ATOM 21026 N N . ARG A 1 28 ? 48.757 7.285 16.151 1.00 0.00 247 ARG A N 14
ATOM 21027 C CA . ARG A 1 28 ? 48.533 7.076 17.596 1.00 0.00 247 ARG A CA 14
ATOM 21028 C C . ARG A 1 28 ? 47.992 5.659 17.869 1.00 0.00 247 ARG A C 14
ATOM 21029 O O . ARG A 1 28 ? 48.493 4.995 18.772 1.00 0.00 247 ARG A O 14
ATOM 21050 N N . ARG A 1 29 ? 47.011 5.182 17.046 1.00 0.00 248 ARG A N 14
ATOM 21051 C CA . ARG A 1 29 ? 46.396 3.836 17.209 1.00 0.00 248 ARG A CA 14
ATOM 21052 C C . ARG A 1 29 ? 47.430 2.725 17.086 1.00 0.00 248 ARG A C 14
ATOM 21053 O O . ARG A 1 29 ? 47.388 1.754 17.847 1.00 0.00 248 ARG A O 14
ATOM 21074 N N . LEU A 1 30 ? 48.348 2.876 16.116 1.00 0.00 249 LEU A N 14
ATOM 21075 C CA . LEU A 1 30 ? 49.423 1.904 15.893 1.00 0.00 249 LEU A CA 14
ATOM 21076 C C . LEU A 1 30 ? 50.351 1.886 17.116 1.00 0.00 249 LEU A C 14
ATOM 21077 O O . LEU A 1 30 ? 50.721 0.818 17.598 1.00 0.00 249 LEU A O 14
ATOM 21093 N N . THR A 1 31 ? 50.665 3.087 17.641 1.00 0.00 250 THR A N 14
ATOM 21094 C CA . THR A 1 31 ? 51.487 3.241 18.858 1.00 0.00 250 THR A CA 14
ATOM 21095 C C . THR A 1 31 ? 50.831 2.540 20.077 1.00 0.00 250 THR A C 14
ATOM 21096 O O . THR A 1 31 ? 51.519 1.901 20.889 1.00 0.00 250 THR A O 14
ATOM 21107 N N . GLN A 1 32 ? 49.484 2.629 20.159 1.00 0.00 251 GLN A N 14
ATOM 21108 C CA . GLN A 1 32 ? 48.712 2.095 21.303 1.00 0.00 251 GLN A CA 14
ATOM 21109 C C . GLN A 1 32 ? 48.608 0.567 21.214 1.00 0.00 251 GLN A C 14
ATOM 21110 O O . GLN A 1 32 ? 48.723 -0.134 22.233 1.00 0.00 251 GLN A O 14
ATOM 21124 N N . GLU A 1 33 ? 48.415 0.065 19.980 1.00 0.00 252 GLU A N 14
ATOM 21125 C CA . GLU A 1 33 ? 48.124 -1.350 19.722 1.00 0.00 252 GLU A CA 14
ATOM 21126 C C . GLU A 1 33 ? 49.396 -2.205 19.889 1.00 0.00 252 GLU A C 14
ATOM 21127 O O . GLU A 1 33 ? 49.304 -3.375 20.276 1.00 0.00 252 GLU A O 14
ATOM 21139 N N . GLY A 1 34 ? 50.586 -1.607 19.633 1.00 0.00 253 GLY A N 14
ATOM 21140 C CA . GLY A 1 34 ? 51.860 -2.321 19.797 1.00 0.00 253 GLY A CA 14
ATOM 21141 C C . GLY A 1 34 ? 52.929 -1.913 18.799 1.00 0.00 253 GLY A C 14
ATOM 21142 O O . GLY A 1 34 ? 54.116 -2.161 19.035 1.00 0.00 253 GLY A O 14
ATOM 21146 N N . VAL A 1 35 ? 52.516 -1.290 17.683 1.00 0.00 254 VAL A N 14
ATOM 21147 C CA . VAL A 1 35 ? 53.442 -0.884 16.603 1.00 0.00 254 VAL A CA 14
ATOM 21148 C C . VAL A 1 35 ? 54.276 0.342 17.058 1.00 0.00 254 VAL A C 14
ATOM 21149 O O . VAL A 1 35 ? 53.711 1.408 17.325 1.00 0.00 254 VAL A O 14
ATOM 21162 N N . ASP A 1 36 ? 55.607 0.157 17.157 1.00 0.00 255 ASP A N 14
ATOM 21163 C CA . ASP A 1 36 ? 56.560 1.219 17.532 1.00 0.00 255 ASP A CA 14
ATOM 21164 C C . ASP A 1 36 ? 56.686 2.239 16.390 1.00 0.00 255 ASP A C 14
ATOM 21165 O O . ASP A 1 36 ? 56.707 1.850 15.224 1.00 0.00 255 ASP A O 14
ATOM 21174 N N . MET A 1 37 ? 56.788 3.534 16.745 1.00 0.00 256 MET A N 14
ATOM 21175 C CA . MET A 1 37 ? 56.799 4.661 15.783 1.00 0.00 256 MET A CA 14
ATOM 21176 C C . MET A 1 37 ? 57.989 4.602 14.818 1.00 0.00 256 MET A C 14
ATOM 21177 O O . MET A 1 37 ? 57.829 4.842 13.622 1.00 0.00 256 MET A O 14
ATOM 21191 N N . GLU A 1 38 ? 59.177 4.292 15.364 1.00 0.00 257 GLU A N 14
ATOM 21192 C CA . GLU A 1 38 ? 60.442 4.270 14.599 1.00 0.00 257 GLU A CA 14
ATOM 21193 C C . GLU A 1 38 ? 60.504 3.044 13.669 1.00 0.00 257 GLU A C 14
ATOM 21194 O O . GLU A 1 38 ? 61.011 3.141 12.551 1.00 0.00 257 GLU A O 14
ATOM 21206 N N . ARG A 1 39 ? 59.941 1.910 14.139 1.00 0.00 258 ARG A N 14
ATOM 21207 C CA . ARG A 1 39 ? 59.905 0.643 13.368 1.00 0.00 258 ARG A CA 14
ATOM 21208 C C . ARG A 1 39 ? 58.916 0.782 12.205 1.00 0.00 258 ARG A C 14
ATOM 21209 O O . ARG A 1 39 ? 59.185 0.356 11.080 1.00 0.00 258 ARG A O 14
ATOM 21230 N N . LEU A 1 40 ? 57.770 1.399 12.534 1.00 0.00 259 LEU A N 14
ATOM 21231 C CA . LEU A 1 40 ? 56.698 1.761 11.595 1.00 0.00 259 LEU A CA 14
ATOM 21232 C C . LEU A 1 40 ? 57.239 2.697 10.502 1.00 0.00 259 LEU A C 14
ATOM 21233 O O . LEU A 1 40 ? 57.065 2.420 9.321 1.00 0.00 259 LEU A O 14
ATOM 21249 N N . ARG A 1 41 ? 57.923 3.774 10.924 1.00 0.00 260 ARG A N 14
ATOM 21250 C CA . ARG A 1 41 ? 58.446 4.821 10.021 1.00 0.00 260 ARG A CA 14
ATOM 21251 C C . ARG A 1 41 ? 59.492 4.262 9.046 1.00 0.00 260 ARG A C 14
ATOM 21252 O O . ARG A 1 41 ? 59.470 4.590 7.851 1.00 0.00 260 ARG A O 14
ATOM 21273 N N . THR A 1 42 ? 60.393 3.418 9.568 1.00 0.00 261 THR A N 14
ATOM 21274 C CA . THR A 1 42 ? 61.442 2.780 8.771 1.00 0.00 261 THR A CA 14
ATOM 21275 C C . THR A 1 42 ? 60.820 1.805 7.746 1.00 0.00 261 THR A C 14
ATOM 21276 O O . THR A 1 42 ? 61.143 1.863 6.563 1.00 0.00 261 THR A O 14
ATOM 21287 N N . SER A 1 43 ? 59.874 0.964 8.212 1.00 0.00 262 SER A N 14
ATOM 21288 C CA . SER A 1 43 ? 59.211 -0.072 7.378 1.00 0.00 262 SER A CA 14
ATOM 21289 C C . SER A 1 43 ? 58.273 0.555 6.320 1.00 0.00 262 SER A C 14
ATOM 21290 O O . SER A 1 43 ? 58.064 -0.024 5.246 1.00 0.00 262 SER A O 14
ATOM 21298 N N . LEU A 1 44 ? 57.720 1.739 6.645 1.00 0.00 263 LEU A N 14
ATOM 21299 C CA . LEU A 1 44 ? 56.802 2.488 5.762 1.00 0.00 263 LEU A CA 14
ATOM 21300 C C . LEU A 1 44 ? 57.638 3.200 4.669 1.00 0.00 263 LEU A C 14
ATOM 21301 O O . LEU A 1 44 ? 57.220 3.295 3.504 1.00 0.00 263 LEU A O 14
ATOM 21317 N N . GLY A 1 45 ? 58.822 3.700 5.079 1.00 0.00 264 GLY A N 14
ATOM 21318 C CA . GLY A 1 45 ? 59.800 4.269 4.152 1.00 0.00 264 GLY A CA 14
ATOM 21319 C C . GLY A 1 45 ? 60.354 3.209 3.202 1.00 0.00 264 GLY A C 14
ATOM 21320 O O . GLY A 1 45 ? 60.628 3.495 2.032 1.00 0.00 264 GLY A O 14
ATOM 21324 N N . ARG A 1 46 ? 60.480 1.965 3.714 1.00 0.00 265 ARG A N 14
ATOM 21325 C CA . ARG A 1 46 ? 60.892 0.793 2.917 1.00 0.00 265 ARG A CA 14
ATOM 21326 C C . ARG A 1 46 ? 59.769 0.363 1.954 1.00 0.00 265 ARG A C 14
ATOM 21327 O O . ARG A 1 46 ? 60.053 -0.168 0.895 1.00 0.00 265 ARG A O 14
ATOM 21348 N N . TYR A 1 47 ? 58.499 0.591 2.345 1.00 0.00 266 TYR A N 14
ATOM 21349 C CA . TYR A 1 47 ? 57.328 0.320 1.480 1.00 0.00 266 TYR A CA 14
ATOM 21350 C C . TYR A 1 47 ? 57.349 1.216 0.211 1.00 0.00 266 TYR A C 14
ATOM 21351 O O . TYR A 1 47 ? 57.068 0.742 -0.895 1.00 0.00 266 TYR A O 14
ATOM 21369 N N . ILE A 1 48 ? 57.686 2.509 0.379 1.00 0.00 267 ILE A N 14
ATOM 21370 C CA . ILE A 1 48 ? 57.691 3.478 -0.739 1.00 0.00 267 ILE A CA 14
ATOM 21371 C C . ILE A 1 48 ? 59.026 3.433 -1.510 1.00 0.00 267 ILE A C 14
ATOM 21372 O O . ILE A 1 48 ? 59.062 3.036 -2.683 1.00 0.00 267 ILE A O 14
ATOM 21388 N N . MET A 1 49 ? 60.118 3.830 -0.832 1.00 0.00 268 MET A N 14
ATOM 21389 C CA . MET A 1 49 ? 61.446 3.982 -1.457 1.00 0.00 268 MET A CA 14
ATOM 21390 C C . MET A 1 49 ? 62.014 2.621 -1.893 1.00 0.00 268 MET A C 14
ATOM 21391 O O . MET A 1 49 ? 62.303 2.416 -3.073 1.00 0.00 268 MET A O 14
ATOM 21405 N N . SER A 1 50 ? 62.144 1.693 -0.930 1.00 0.00 269 SER A N 14
ATOM 21406 C CA . SER A 1 50 ? 62.749 0.372 -1.170 1.00 0.00 269 SER A CA 14
ATOM 21407 C C . SER A 1 50 ? 61.766 -0.588 -1.890 1.00 0.00 269 SER A C 14
ATOM 21408 O O . SER A 1 50 ? 62.200 -1.590 -2.467 1.00 0.00 269 SER A O 14
ATOM 21416 N N . LEU A 1 51 ? 60.448 -0.264 -1.840 1.00 0.00 270 LEU A N 14
ATOM 21417 C CA . LEU A 1 51 ? 59.345 -1.059 -2.460 1.00 0.00 270 LEU A CA 14
ATOM 21418 C C . LEU A 1 51 ? 59.198 -2.466 -1.785 1.00 0.00 270 LEU A C 14
ATOM 21419 O O . LEU A 1 51 ? 58.568 -3.387 -2.329 1.00 0.00 270 LEU A O 14
ATOM 21435 N N . GLU A 1 52 ? 59.762 -2.596 -0.570 1.00 0.00 271 GLU A N 14
ATOM 21436 C CA . GLU A 1 52 ? 59.725 -3.839 0.220 1.00 0.00 271 GLU A CA 14
ATOM 21437 C C . GLU A 1 52 ? 58.353 -4.029 0.891 1.00 0.00 271 GLU A C 14
ATOM 21438 O O . GLU A 1 52 ? 57.796 -3.060 1.432 1.00 0.00 271 GLU A O 14
ATOM 21450 N N . PRO A 1 53 ? 57.774 -5.279 0.855 1.00 0.00 272 PRO A N 14
ATOM 21451 C CA . PRO A 1 53 ? 56.526 -5.601 1.579 1.00 0.00 272 PRO A CA 14
ATOM 21452 C C . PRO A 1 53 ? 56.710 -5.465 3.109 1.00 0.00 272 PRO A C 14
ATOM 21453 O O . PRO A 1 53 ? 57.504 -6.206 3.711 1.00 0.00 272 PRO A O 14
ATOM 21464 N N . LEU A 1 54 ? 56.014 -4.487 3.714 1.00 0.00 273 LEU A N 14
ATOM 21465 C CA . LEU A 1 54 ? 56.001 -4.291 5.180 1.00 0.00 273 LEU A CA 14
ATOM 21466 C C . LEU A 1 54 ? 55.372 -5.519 5.895 1.00 0.00 273 LEU A C 14
ATOM 21467 O O . LEU A 1 54 ? 54.524 -6.193 5.290 1.00 0.00 273 LEU A O 14
ATOM 21483 N N . PRO A 1 55 ? 55.801 -5.853 7.170 1.00 0.00 274 PRO A N 14
ATOM 21484 C CA . PRO A 1 55 ? 55.313 -7.048 7.918 1.00 0.00 274 PRO A CA 14
ATOM 21485 C C . PRO A 1 55 ? 53.767 -7.097 8.047 1.00 0.00 274 PRO A C 14
ATOM 21486 O O . PRO A 1 55 ? 53.108 -6.049 7.964 1.00 0.00 274 PRO A O 14
ATOM 21497 N N . PRO A 1 56 ? 53.169 -8.318 8.286 1.00 0.00 275 PRO A N 14
ATOM 21498 C CA . PRO A 1 56 ? 51.697 -8.486 8.403 1.00 0.00 275 PRO A CA 14
ATOM 21499 C C . PRO A 1 56 ? 51.125 -7.732 9.619 1.00 0.00 275 PRO A C 14
ATOM 21500 O O . PRO A 1 56 ? 49.931 -7.448 9.657 1.00 0.00 275 PRO A O 14
ATOM 21511 N N . ASP A 1 57 ? 52.010 -7.425 10.593 1.00 0.00 276 ASP A N 14
ATOM 21512 C CA . ASP A 1 57 ? 51.720 -6.566 11.752 1.00 0.00 276 ASP A CA 14
ATOM 21513 C C . ASP A 1 57 ? 51.295 -5.163 11.283 1.00 0.00 276 ASP A C 14
ATOM 21514 O O . ASP A 1 57 ? 50.230 -4.665 11.663 1.00 0.00 276 ASP A O 14
ATOM 21523 N N . LEU A 1 58 ? 52.148 -4.555 10.435 1.00 0.00 277 LEU A N 14
ATOM 21524 C CA . LEU A 1 58 ? 51.914 -3.218 9.850 1.00 0.00 277 LEU A CA 14
ATOM 21525 C C . LEU A 1 58 ? 50.676 -3.222 8.934 1.00 0.00 277 LEU A C 14
ATOM 21526 O O . LEU A 1 58 ? 49.914 -2.242 8.904 1.00 0.00 277 LEU A O 14
ATOM 21542 N N . ARG A 1 59 ? 50.495 -4.341 8.205 1.00 0.00 278 ARG A N 14
ATOM 21543 C CA . ARG A 1 59 ? 49.356 -4.538 7.294 1.00 0.00 278 ARG A CA 14
ATOM 21544 C C . ARG A 1 59 ? 48.013 -4.427 8.050 1.00 0.00 278 ARG A C 14
ATOM 21545 O O . ARG A 1 59 ? 47.211 -3.537 7.765 1.00 0.00 278 ARG A O 14
ATOM 21566 N N . ARG A 1 60 ? 47.821 -5.323 9.040 1.00 0.00 279 ARG A N 14
ATOM 21567 C CA . ARG A 1 60 ? 46.561 -5.444 9.804 1.00 0.00 279 ARG A CA 14
ATOM 21568 C C . ARG A 1 60 ? 46.307 -4.202 10.669 1.00 0.00 279 ARG A C 14
ATOM 21569 O O . ARG A 1 60 ? 45.161 -3.829 10.863 1.00 0.00 279 ARG A O 14
ATOM 21590 N N . ALA A 1 61 ? 47.395 -3.576 11.171 1.00 0.00 280 ALA A N 14
ATOM 21591 C CA . ALA A 1 61 ? 47.325 -2.353 11.995 1.00 0.00 280 ALA A CA 14
ATOM 21592 C C . ALA A 1 61 ? 46.692 -1.196 11.194 1.00 0.00 280 ALA A C 14
ATOM 21593 O O . ALA A 1 61 ? 45.671 -0.606 11.606 1.00 0.00 280 ALA A O 14
ATOM 21600 N N . LEU A 1 62 ? 47.292 -0.929 10.021 1.00 0.00 281 LEU A N 14
ATOM 21601 C CA . LEU A 1 62 ? 46.828 0.105 9.087 1.00 0.00 281 LEU A CA 14
ATOM 21602 C C . LEU A 1 62 ? 45.385 -0.153 8.634 1.00 0.00 281 LEU A C 14
ATOM 21603 O O . LEU A 1 62 ? 44.551 0.754 8.689 1.00 0.00 281 LEU A O 14
ATOM 21619 N N . GLU A 1 63 ? 45.109 -1.396 8.197 1.00 0.00 282 GLU A N 14
ATOM 21620 C CA . GLU A 1 63 ? 43.781 -1.817 7.699 1.00 0.00 282 GLU A CA 14
ATOM 21621 C C . GLU A 1 63 ? 42.701 -1.721 8.788 1.00 0.00 282 GLU A C 14
ATOM 21622 O O . GLU A 1 63 ? 41.530 -1.472 8.483 1.00 0.00 282 GLU A O 14
ATOM 21634 N N . SER A 1 64 ? 43.109 -1.931 10.048 1.00 0.00 283 SER A N 14
ATOM 21635 C CA . SER A 1 64 ? 42.210 -1.854 11.207 1.00 0.00 283 SER A CA 14
ATOM 21636 C C . SER A 1 64 ? 41.800 -0.399 11.476 1.00 0.00 283 SER A C 14
ATOM 21637 O O . SER A 1 64 ? 40.679 -0.148 11.942 1.00 0.00 283 SER A O 14
ATOM 21645 N N . VAL A 1 65 ? 42.719 0.556 11.189 1.00 0.00 284 VAL A N 14
ATOM 21646 C CA . VAL A 1 65 ? 42.384 1.996 11.233 1.00 0.00 284 VAL A CA 14
ATOM 21647 C C . VAL A 1 65 ? 41.519 2.393 10.011 1.00 0.00 284 VAL A C 14
ATOM 21648 O O . VAL A 1 65 ? 40.587 3.199 10.141 1.00 0.00 284 VAL A O 14
ATOM 21661 N N . GLY A 1 66 ? 41.832 1.813 8.833 1.00 0.00 285 GLY A N 14
ATOM 21662 C CA . GLY A 1 66 ? 41.102 2.087 7.585 1.00 0.00 285 GLY A CA 14
ATOM 21663 C C . GLY A 1 66 ? 41.998 2.462 6.411 1.00 0.00 285 GLY A C 14
ATOM 21664 O O . GLY A 1 66 ? 41.483 2.756 5.328 1.00 0.00 285 GLY A O 14
ATOM 21668 N N . ILE A 1 67 ? 43.331 2.475 6.625 1.00 0.00 286 ILE A N 14
ATOM 21669 C CA . ILE A 1 67 ? 44.322 2.749 5.556 1.00 0.00 286 ILE A CA 14
ATOM 21670 C C . ILE A 1 67 ? 44.863 1.418 5.014 1.00 0.00 286 ILE A C 14
ATOM 21671 O O . ILE A 1 67 ? 45.429 0.640 5.774 1.00 0.00 286 ILE A O 14
ATOM 21687 N N . ASN A 1 68 ? 44.687 1.134 3.714 1.00 0.00 287 ASN A N 14
ATOM 21688 C CA . ASN A 1 68 ? 45.276 -0.085 3.119 1.00 0.00 287 ASN A CA 14
ATOM 21689 C C . ASN A 1 68 ? 46.741 0.209 2.755 1.00 0.00 287 ASN A C 14
ATOM 21690 O O . ASN A 1 68 ? 46.987 1.178 2.036 1.00 0.00 287 ASN A O 14
ATOM 21701 N N . PRO A 1 69 ? 47.736 -0.576 3.291 1.00 0.00 288 PRO A N 14
ATOM 21702 C CA . PRO A 1 69 ? 49.168 -0.395 2.954 1.00 0.00 288 PRO A CA 14
ATOM 21703 C C . PRO A 1 69 ? 49.480 -0.753 1.482 1.00 0.00 288 PRO A C 14
ATOM 21704 O O . PRO A 1 69 ? 49.965 0.094 0.730 1.00 0.00 288 PRO A O 14
ATOM 21715 N N . PHE A 1 70 ? 49.143 -1.988 1.074 1.00 0.00 289 PHE A N 14
ATOM 21716 C CA . PHE A 1 70 ? 49.576 -2.564 -0.209 1.00 0.00 289 PHE A CA 14
ATOM 21717 C C . PHE A 1 70 ? 48.734 -2.020 -1.377 1.00 0.00 289 PHE A C 14
ATOM 21718 O O . PHE A 1 70 ? 47.612 -2.472 -1.621 1.00 0.00 289 PHE A O 14
ATOM 21735 N N . ILE A 1 71 ? 49.280 -1.001 -2.054 1.00 0.00 290 ILE A N 14
ATOM 21736 C CA . ILE A 1 71 ? 48.705 -0.428 -3.282 1.00 0.00 290 ILE A CA 14
ATOM 21737 C C . ILE A 1 71 ? 49.520 -0.935 -4.499 1.00 0.00 290 ILE A C 14
ATOM 21738 O O . ILE A 1 71 ? 50.755 -0.969 -4.429 1.00 0.00 290 ILE A O 14
ATOM 21754 N N . PRO A 1 72 ? 48.842 -1.375 -5.612 1.00 0.00 291 PRO A N 14
ATOM 21755 C CA . PRO A 1 72 ? 49.526 -1.893 -6.822 1.00 0.00 291 PRO A CA 14
ATOM 21756 C C . PRO A 1 72 ? 50.304 -0.804 -7.602 1.00 0.00 291 PRO A C 14
ATOM 21757 O O . PRO A 1 72 ? 50.073 0.406 -7.430 1.00 0.00 291 PRO A O 14
ATOM 21768 N N . GLU A 1 73 ? 51.202 -1.270 -8.490 1.00 0.00 292 GLU A N 14
ATOM 21769 C CA . GLU A 1 73 ? 52.169 -0.407 -9.212 1.00 0.00 292 GLU A CA 14
ATOM 21770 C C . GLU A 1 73 ? 51.503 0.419 -10.328 1.00 0.00 292 GLU A C 14
ATOM 21771 O O . GLU A 1 73 ? 52.133 1.315 -10.893 1.00 0.00 292 GLU A O 14
ATOM 21783 N N . GLU A 1 74 ? 50.238 0.103 -10.646 1.00 0.00 293 GLU A N 14
ATOM 21784 C CA . GLU A 1 74 ? 49.437 0.864 -11.629 1.00 0.00 293 GLU A CA 14
ATOM 21785 C C . GLU A 1 74 ? 49.134 2.306 -11.131 1.00 0.00 293 GLU A C 14
ATOM 21786 O O . GLU A 1 74 ? 48.929 3.215 -11.950 1.00 0.00 293 GLU A O 14
ATOM 21798 N N . LEU A 1 75 ? 49.115 2.505 -9.792 1.00 0.00 294 LEU A N 14
ATOM 21799 C CA . LEU A 1 75 ? 49.058 3.863 -9.181 1.00 0.00 294 LEU A CA 14
ATOM 21800 C C . LEU A 1 75 ? 50.476 4.470 -9.089 1.00 0.00 294 LEU A C 14
ATOM 21801 O O . LEU A 1 75 ? 50.614 5.678 -8.905 1.00 0.00 294 LEU A O 14
ATOM 21817 N N . SER A 1 76 ? 51.505 3.587 -9.166 1.00 0.00 295 SER A N 14
ATOM 21818 C CA . SER A 1 76 ? 52.941 3.926 -9.011 1.00 0.00 295 SER A CA 14
ATOM 21819 C C . SER A 1 76 ? 53.241 4.475 -7.602 1.00 0.00 295 SER A C 14
ATOM 21820 O O . SER A 1 76 ? 54.228 5.189 -7.408 1.00 0.00 295 SER A O 14
ATOM 21828 N N . LEU A 1 77 ? 52.388 4.074 -6.624 1.00 0.00 296 LEU A N 14
ATOM 21829 C CA . LEU A 1 77 ? 52.415 4.569 -5.231 1.00 0.00 296 LEU A CA 14
ATOM 21830 C C . LEU A 1 77 ? 52.281 6.104 -5.179 1.00 0.00 296 LEU A C 14
ATOM 21831 O O . LEU A 1 77 ? 52.854 6.751 -4.303 1.00 0.00 296 LEU A O 14
ATOM 21847 N N . VAL A 1 78 ? 51.498 6.671 -6.121 1.00 0.00 297 VAL A N 14
ATOM 21848 C CA . VAL A 1 78 ? 51.194 8.111 -6.148 1.00 0.00 297 VAL A CA 14
ATOM 21849 C C . VAL A 1 78 ? 49.841 8.352 -5.467 1.00 0.00 297 VAL A C 14
ATOM 21850 O O . VAL A 1 78 ? 49.780 8.969 -4.411 1.00 0.00 297 VAL A O 14
ATOM 21863 N N . ASP A 1 79 ? 48.758 7.797 -6.045 1.00 0.00 298 ASP A N 14
ATOM 21864 C CA . ASP A 1 79 ? 47.381 8.030 -5.555 1.00 0.00 298 ASP A CA 14
ATOM 21865 C C . ASP A 1 79 ? 46.983 7.008 -4.450 1.00 0.00 298 ASP A C 14
ATOM 21866 O O . ASP A 1 79 ? 45.841 6.542 -4.371 1.00 0.00 298 ASP A O 14
ATOM 21875 N N . HIS A 1 80 ? 47.931 6.699 -3.549 1.00 0.00 299 HIS A N 14
ATOM 21876 C CA . HIS A 1 80 ? 47.715 5.749 -2.436 1.00 0.00 299 HIS A CA 14
ATOM 21877 C C . HIS A 1 80 ? 47.344 6.523 -1.144 1.00 0.00 299 HIS A C 14
ATOM 21878 O O . HIS A 1 80 ? 47.865 7.623 -0.932 1.00 0.00 299 HIS A O 14
ATOM 21893 N N . PRO A 1 81 ? 46.441 5.974 -0.255 1.00 0.00 300 PRO A N 14
ATOM 21894 C CA . PRO A 1 81 ? 46.058 6.639 1.040 1.00 0.00 300 PRO A CA 14
ATOM 21895 C C . PRO A 1 81 ? 47.241 6.727 2.029 1.00 0.00 300 PRO A C 14
ATOM 21896 O O . PRO A 1 81 ? 47.231 7.517 2.983 1.00 0.00 300 PRO A O 14
ATOM 21907 N N . VAL A 1 82 ? 48.268 5.914 1.753 1.00 0.00 301 VAL A N 14
ATOM 21908 C CA . VAL A 1 82 ? 49.480 5.794 2.575 1.00 0.00 301 VAL A CA 14
ATOM 21909 C C . VAL A 1 82 ? 50.432 7.009 2.359 1.00 0.00 301 VAL A C 14
ATOM 21910 O O . VAL A 1 82 ? 51.454 7.127 3.045 1.00 0.00 301 VAL A O 14
ATOM 21923 N N . LEU A 1 83 ? 50.096 7.882 1.373 1.00 0.00 302 LEU A N 14
ATOM 21924 C CA . LEU A 1 83 ? 50.869 9.104 1.045 1.00 0.00 302 LEU A CA 14
ATOM 21925 C C . LEU A 1 83 ? 50.887 10.044 2.258 1.00 0.00 302 LEU A C 14
ATOM 21926 O O . LEU A 1 83 ? 51.952 10.323 2.814 1.00 0.00 302 LEU A O 14
ATOM 21942 N N . ASN A 1 84 ? 49.679 10.501 2.657 1.00 0.00 303 ASN A N 14
ATOM 21943 C CA . ASN A 1 84 ? 49.492 11.466 3.762 1.00 0.00 303 ASN A CA 14
ATOM 21944 C C . ASN A 1 84 ? 49.969 10.852 5.087 1.00 0.00 303 ASN A C 14
ATOM 21945 O O . ASN A 1 84 ? 50.451 11.568 5.972 1.00 0.00 303 ASN A O 14
ATOM 21956 N N . PHE A 1 85 ? 49.829 9.509 5.188 1.00 0.00 304 PHE A N 14
ATOM 21957 C CA . PHE A 1 85 ? 50.272 8.731 6.345 1.00 0.00 304 PHE A CA 14
ATOM 21958 C C . PHE A 1 85 ? 51.797 8.819 6.517 1.00 0.00 304 PHE A C 14
ATOM 21959 O O . PHE A 1 85 ? 52.271 9.245 7.565 1.00 0.00 304 PHE A O 14
ATOM 21976 N N . SER A 1 86 ? 52.537 8.426 5.462 1.00 0.00 305 SER A N 14
ATOM 21977 C CA . SER A 1 86 ? 54.013 8.442 5.435 1.00 0.00 305 SER A CA 14
ATOM 21978 C C . SER A 1 86 ? 54.551 9.855 5.667 1.00 0.00 305 SER A C 14
ATOM 21979 O O . SER A 1 86 ? 55.526 10.025 6.400 1.00 0.00 305 SER A O 14
ATOM 21987 N N . ALA A 1 87 ? 53.891 10.851 5.030 1.00 0.00 306 ALA A N 14
ATOM 21988 C CA . ALA A 1 87 ? 54.252 12.277 5.118 1.00 0.00 306 ALA A CA 14
ATOM 21989 C C . ALA A 1 87 ? 54.250 12.737 6.581 1.00 0.00 306 ALA A C 14
ATOM 21990 O O . ALA A 1 87 ? 55.291 13.162 7.106 1.00 0.00 306 ALA A O 14
ATOM 21997 N N . ALA A 1 88 ? 53.085 12.557 7.235 1.00 0.00 307 ALA A N 14
ATOM 21998 C CA . ALA A 1 88 ? 52.863 12.942 8.637 1.00 0.00 307 ALA A CA 14
ATOM 21999 C C . ALA A 1 88 ? 53.780 12.179 9.586 1.00 0.00 307 ALA A C 14
ATOM 22000 O O . ALA A 1 88 ? 54.261 12.740 10.554 1.00 0.00 307 ALA A O 14
ATOM 22007 N N . LEU A 1 89 ? 54.025 10.909 9.258 1.00 0.00 308 LEU A N 14
ATOM 22008 C CA . LEU A 1 89 ? 54.832 9.983 10.068 1.00 0.00 308 LEU A CA 14
ATOM 22009 C C . LEU A 1 89 ? 56.315 10.417 10.134 1.00 0.00 308 LEU A C 14
ATOM 22010 O O . LEU A 1 89 ? 56.882 10.594 11.239 1.00 0.00 308 LEU A O 14
ATOM 22026 N N . ASN A 1 90 ? 56.925 10.609 8.941 1.00 0.00 309 ASN A N 14
ATOM 22027 C CA . ASN A 1 90 ? 58.356 10.937 8.822 1.00 0.00 309 ASN A CA 14
ATOM 22028 C C . ASN A 1 90 ? 58.623 12.327 9.419 1.00 0.00 309 ASN A C 14
ATOM 22029 O O . ASN A 1 90 ? 59.591 12.511 10.166 1.00 0.00 309 ASN A O 14
ATOM 22040 N N . ARG A 1 91 ? 57.716 13.293 9.114 1.00 0.00 310 ARG A N 14
ATOM 22041 C CA . ARG A 1 91 ? 57.859 14.685 9.579 1.00 0.00 310 ARG A CA 14
ATOM 22042 C C . ARG A 1 91 ? 57.593 14.781 11.084 1.00 0.00 310 ARG A C 14
ATOM 22043 O O . ARG A 1 91 ? 58.158 15.639 11.743 1.00 0.00 310 ARG A O 14
ATOM 22064 N N . MET A 1 92 ? 56.737 13.875 11.617 1.00 0.00 311 MET A N 14
ATOM 22065 C CA . MET A 1 92 ? 56.423 13.808 13.059 1.00 0.00 311 MET A CA 14
ATOM 22066 C C . MET A 1 92 ? 57.677 13.472 13.863 1.00 0.00 311 MET A C 14
ATOM 22067 O O . MET A 1 92 ? 58.044 14.217 14.769 1.00 0.00 311 MET A O 14
ATOM 22081 N N . LEU A 1 93 ? 58.344 12.358 13.503 1.00 0.00 312 LEU A N 14
ATOM 22082 C CA . LEU A 1 93 ? 59.555 11.900 14.221 1.00 0.00 312 LEU A CA 14
ATOM 22083 C C . LEU A 1 93 ? 60.740 12.864 13.996 1.00 0.00 312 LEU A C 14
ATOM 22084 O O . LEU A 1 93 ? 61.577 13.046 14.888 1.00 0.00 312 LEU A O 14
ATOM 22100 N N . ALA A 1 94 ? 60.791 13.479 12.798 1.00 0.00 313 ALA A N 14
ATOM 22101 C CA . ALA A 1 94 ? 61.811 14.492 12.448 1.00 0.00 313 ALA A CA 14
ATOM 22102 C C . ALA A 1 94 ? 61.476 15.882 13.050 1.00 0.00 313 ALA A C 14
ATOM 22103 O O . ALA A 1 94 ? 62.311 16.788 13.033 1.00 0.00 313 ALA A O 14
ATOM 22110 N N . SER A 1 95 ? 60.236 16.055 13.549 1.00 0.00 314 SER A N 14
ATOM 22111 C CA . SER A 1 95 ? 59.838 17.262 14.307 1.00 0.00 314 SER A CA 14
ATOM 22112 C C . SER A 1 95 ? 60.118 17.047 15.808 1.00 0.00 314 SER A C 14
ATOM 22113 O O . SER A 1 95 ? 60.464 17.993 16.521 1.00 0.00 314 SER A O 14
ATOM 22121 N N . ARG A 1 96 ? 59.967 15.781 16.275 1.00 0.00 315 ARG A N 14
ATOM 22122 C CA . ARG A 1 96 ? 60.249 15.391 17.674 1.00 0.00 315 ARG A CA 14
ATOM 22123 C C . ARG A 1 96 ? 61.755 15.547 17.965 1.00 0.00 315 ARG A C 14
ATOM 22124 O O . ARG A 1 96 ? 62.158 16.220 18.924 1.00 0.00 315 ARG A O 14
ATOM 22145 N N . GLN A 1 97 ? 62.568 14.917 17.106 1.00 0.00 316 GLN A N 14
ATOM 22146 C CA . GLN A 1 97 ? 64.035 14.931 17.201 1.00 0.00 316 GLN A CA 14
ATOM 22147 C C . GLN A 1 97 ? 64.625 15.857 16.132 1.00 0.00 316 GLN A C 14
ATOM 22148 O O . GLN A 1 97 ? 64.112 15.914 15.014 1.00 0.00 316 GLN A O 14
ATOM 22162 N N . THR A 1 98 ? 65.723 16.553 16.479 1.00 0.00 317 THR A N 14
ATOM 22163 C CA . THR A 1 98 ? 66.455 17.428 15.550 1.00 0.00 317 THR A CA 14
ATOM 22164 C C . THR A 1 98 ? 67.462 16.592 14.718 1.00 0.00 317 THR A C 14
ATOM 22165 O O . THR A 1 98 ? 68.685 16.774 14.790 1.00 0.00 317 THR A O 14
ATOM 22176 N N . THR A 1 99 ? 66.909 15.657 13.923 1.00 0.00 318 THR A N 14
ATOM 22177 C CA . THR A 1 99 ? 67.678 14.740 13.058 1.00 0.00 318 THR A CA 14
ATOM 22178 C C . THR A 1 99 ? 68.187 15.444 11.783 1.00 0.00 318 THR A C 14
ATOM 22179 O O . THR A 1 99 ? 68.925 14.829 11.002 1.00 0.00 318 THR A O 14
ATOM 22190 N N . THR A 1 100 ? 67.760 16.725 11.596 1.00 0.00 319 THR A N 14
ATOM 22191 C CA . THR A 1 100 ? 68.069 17.572 10.421 1.00 0.00 319 THR A CA 14
ATOM 22192 C C . THR A 1 100 ? 67.369 17.025 9.147 1.00 0.00 319 THR A C 14
ATOM 22193 O O . THR A 1 100 ? 66.952 15.857 9.110 1.00 0.00 319 THR A O 14
ATOM 22204 N N . ASN A 1 101 ? 67.192 17.882 8.122 1.00 0.00 320 ASN A N 14
ATOM 22205 C CA . ASN A 1 101 ? 66.632 17.468 6.828 1.00 0.00 320 ASN A CA 14
ATOM 22206 C C . ASN A 1 101 ? 67.692 16.622 6.059 1.00 0.00 320 ASN A C 14
ATOM 22207 O O . ASN A 1 101 ? 67.371 15.502 5.620 1.00 0.00 320 ASN A O 14
ATOM 22219 N N . GLN A 1 1 ? 19.071 11.521 -15.338 1.00 0.00 220 GLN A N 15
ATOM 22220 C CA . GLN A 1 1 ? 18.159 12.479 -16.006 1.00 0.00 220 GLN A CA 15
ATOM 22221 C C . GLN A 1 1 ? 17.149 13.024 -14.979 1.00 0.00 220 GLN A C 15
ATOM 22222 O O . GLN A 1 1 ? 17.118 14.226 -14.702 1.00 0.00 220 GLN A O 15
ATOM 22238 N N . GLY A 1 2 ? 16.323 12.111 -14.418 1.00 0.00 221 GLY A N 15
ATOM 22239 C CA . GLY A 1 2 ? 15.391 12.439 -13.330 1.00 0.00 221 GLY A CA 15
ATOM 22240 C C . GLY A 1 2 ? 16.107 12.752 -12.022 1.00 0.00 221 GLY A C 15
ATOM 22241 O O . GLY A 1 2 ? 17.343 12.680 -11.963 1.00 0.00 221 GLY A O 15
ATOM 22245 N N . LEU A 1 3 ? 15.338 13.093 -10.964 1.00 0.00 222 LEU A N 15
ATOM 22246 C CA . LEU A 1 3 ? 15.913 13.472 -9.662 1.00 0.00 222 LEU A CA 15
ATOM 22247 C C . LEU A 1 3 ? 16.743 12.316 -9.065 1.00 0.00 222 LEU A C 15
ATOM 22248 O O . LEU A 1 3 ? 16.370 11.144 -9.176 1.00 0.00 222 LEU A O 15
ATOM 22264 N N . ASP A 1 4 ? 17.893 12.656 -8.479 1.00 0.00 223 ASP A N 15
ATOM 22265 C CA . ASP A 1 4 ? 18.816 11.672 -7.883 1.00 0.00 223 ASP A CA 15
ATOM 22266 C C . ASP A 1 4 ? 18.591 11.587 -6.372 1.00 0.00 223 ASP A C 15
ATOM 22267 O O . ASP A 1 4 ? 19.288 10.842 -5.703 1.00 0.00 223 ASP A O 15
ATOM 22276 N N . LEU A 1 5 ? 17.549 12.299 -5.884 1.00 0.00 224 LEU A N 15
ATOM 22277 C CA . LEU A 1 5 ? 17.313 12.566 -4.449 1.00 0.00 224 LEU A CA 15
ATOM 22278 C C . LEU A 1 5 ? 17.339 11.304 -3.571 1.00 0.00 224 LEU A C 15
ATOM 22279 O O . LEU A 1 5 ? 18.014 11.295 -2.552 1.00 0.00 224 LEU A O 15
ATOM 22295 N N . GLU A 1 6 ? 16.631 10.247 -4.009 1.00 0.00 225 GLU A N 15
ATOM 22296 C CA . GLU A 1 6 ? 16.472 8.984 -3.247 1.00 0.00 225 GLU A CA 15
ATOM 22297 C C . GLU A 1 6 ? 17.828 8.271 -3.044 1.00 0.00 225 GLU A C 15
ATOM 22298 O O . GLU A 1 6 ? 18.129 7.785 -1.953 1.00 0.00 225 GLU A O 15
ATOM 22310 N N . SER A 1 7 ? 18.638 8.248 -4.116 1.00 0.00 226 SER A N 15
ATOM 22311 C CA . SER A 1 7 ? 19.948 7.570 -4.139 1.00 0.00 226 SER A CA 15
ATOM 22312 C C . SER A 1 7 ? 21.060 8.452 -3.522 1.00 0.00 226 SER A C 15
ATOM 22313 O O . SER A 1 7 ? 21.990 7.947 -2.883 1.00 0.00 226 SER A O 15
ATOM 22321 N N . ALA A 1 8 ? 20.937 9.772 -3.719 1.00 0.00 227 ALA A N 15
ATOM 22322 C CA . ALA A 1 8 ? 21.973 10.753 -3.344 1.00 0.00 227 ALA A CA 15
ATOM 22323 C C . ALA A 1 8 ? 21.899 11.086 -1.854 1.00 0.00 227 ALA A C 15
ATOM 22324 O O . ALA A 1 8 ? 22.916 11.409 -1.247 1.00 0.00 227 ALA A O 15
ATOM 22331 N N . ARG A 1 9 ? 20.688 10.997 -1.271 1.00 0.00 228 ARG A N 15
ATOM 22332 C CA . ARG A 1 9 ? 20.480 11.277 0.160 1.00 0.00 228 ARG A CA 15
ATOM 22333 C C . ARG A 1 9 ? 21.176 10.214 1.030 1.00 0.00 228 ARG A C 15
ATOM 22334 O O . ARG A 1 9 ? 21.812 10.556 2.021 1.00 0.00 228 ARG A O 15
ATOM 22355 N N . LEU A 1 10 ? 21.062 8.930 0.636 1.00 0.00 229 LEU A N 15
ATOM 22356 C CA . LEU A 1 10 ? 21.609 7.799 1.419 1.00 0.00 229 LEU A CA 15
ATOM 22357 C C . LEU A 1 10 ? 23.135 7.720 1.257 1.00 0.00 229 LEU A C 15
ATOM 22358 O O . LEU A 1 10 ? 23.849 7.389 2.206 1.00 0.00 229 LEU A O 15
ATOM 22374 N N . ALA A 1 11 ? 23.610 8.066 0.045 1.00 0.00 230 ALA A N 15
ATOM 22375 C CA . ALA A 1 11 ? 25.038 8.037 -0.308 1.00 0.00 230 ALA A CA 15
ATOM 22376 C C . ALA A 1 11 ? 25.801 9.176 0.395 1.00 0.00 230 ALA A C 15
ATOM 22377 O O . ALA A 1 11 ? 26.890 8.963 0.927 1.00 0.00 230 ALA A O 15
ATOM 22384 N N . SER A 1 12 ? 25.193 10.373 0.409 1.00 0.00 231 SER A N 15
ATOM 22385 C CA . SER A 1 12 ? 25.756 11.564 1.076 1.00 0.00 231 SER A CA 15
ATOM 22386 C C . SER A 1 12 ? 25.733 11.393 2.610 1.00 0.00 231 SER A C 15
ATOM 22387 O O . SER A 1 12 ? 26.716 11.707 3.295 1.00 0.00 231 SER A O 15
ATOM 22395 N N . ALA A 1 13 ? 24.611 10.850 3.127 1.00 0.00 232 ALA A N 15
ATOM 22396 C CA . ALA A 1 13 ? 24.402 10.639 4.575 1.00 0.00 232 ALA A CA 15
ATOM 22397 C C . ALA A 1 13 ? 25.151 9.394 5.100 1.00 0.00 232 ALA A C 15
ATOM 22398 O O . ALA A 1 13 ? 25.188 9.167 6.319 1.00 0.00 232 ALA A O 15
ATOM 22405 N N . ALA A 1 14 ? 25.715 8.581 4.180 1.00 0.00 233 ALA A N 15
ATOM 22406 C CA . ALA A 1 14 ? 26.616 7.463 4.541 1.00 0.00 233 ALA A CA 15
ATOM 22407 C C . ALA A 1 14 ? 27.919 8.012 5.156 1.00 0.00 233 ALA A C 15
ATOM 22408 O O . ALA A 1 14 ? 28.496 7.393 6.056 1.00 0.00 233 ALA A O 15
ATOM 22415 N N . ARG A 1 15 ? 28.340 9.197 4.642 1.00 0.00 234 ARG A N 15
ATOM 22416 C CA . ARG A 1 15 ? 29.504 9.981 5.121 1.00 0.00 234 ARG A CA 15
ATOM 22417 C C . ARG A 1 15 ? 30.841 9.239 4.887 1.00 0.00 234 ARG A C 15
ATOM 22418 O O . ARG A 1 15 ? 31.105 8.206 5.505 1.00 0.00 234 ARG A O 15
ATOM 22439 N N . HIS A 1 16 ? 31.671 9.769 3.974 1.00 0.00 235 HIS A N 15
ATOM 22440 C CA . HIS A 1 16 ? 33.039 9.252 3.720 1.00 0.00 235 HIS A CA 15
ATOM 22441 C C . HIS A 1 16 ? 34.089 10.247 4.270 1.00 0.00 235 HIS A C 15
ATOM 22442 O O . HIS A 1 16 ? 35.286 10.155 3.941 1.00 0.00 235 HIS A O 15
ATOM 22457 N N . ASN A 1 17 ? 33.624 11.177 5.129 1.00 0.00 236 ASN A N 15
ATOM 22458 C CA . ASN A 1 17 ? 34.420 12.321 5.610 1.00 0.00 236 ASN A CA 15
ATOM 22459 C C . ASN A 1 17 ? 35.408 11.891 6.709 1.00 0.00 236 ASN A C 15
ATOM 22460 O O . ASN A 1 17 ? 35.008 11.613 7.849 1.00 0.00 236 ASN A O 15
ATOM 22471 N N . HIS A 1 18 ? 36.704 11.815 6.351 1.00 0.00 237 HIS A N 15
ATOM 22472 C CA . HIS A 1 18 ? 37.775 11.372 7.268 1.00 0.00 237 HIS A CA 15
ATOM 22473 C C . HIS A 1 18 ? 38.938 12.375 7.295 1.00 0.00 237 HIS A C 15
ATOM 22474 O O . HIS A 1 18 ? 39.505 12.626 8.358 1.00 0.00 237 HIS A O 15
ATOM 22489 N N . SER A 1 19 ? 39.304 12.900 6.105 1.00 0.00 238 SER A N 15
ATOM 22490 C CA . SER A 1 19 ? 40.376 13.915 5.933 1.00 0.00 238 SER A CA 15
ATOM 22491 C C . SER A 1 19 ? 41.764 13.344 6.377 1.00 0.00 238 SER A C 15
ATOM 22492 O O . SER A 1 19 ? 41.952 12.116 6.448 1.00 0.00 238 SER A O 15
ATOM 22500 N N . ALA A 1 20 ? 42.736 14.244 6.637 1.00 0.00 239 ALA A N 15
ATOM 22501 C CA . ALA A 1 20 ? 44.051 13.893 7.219 1.00 0.00 239 ALA A CA 15
ATOM 22502 C C . ALA A 1 20 ? 43.941 13.513 8.719 1.00 0.00 239 ALA A C 15
ATOM 22503 O O . ALA A 1 20 ? 44.946 13.131 9.341 1.00 0.00 239 ALA A O 15
ATOM 22510 N N . ASN A 1 21 ? 42.713 13.625 9.288 1.00 0.00 240 ASN A N 15
ATOM 22511 C CA . ASN A 1 21 ? 42.406 13.201 10.666 1.00 0.00 240 ASN A CA 15
ATOM 22512 C C . ASN A 1 21 ? 42.691 11.706 10.837 1.00 0.00 240 ASN A C 15
ATOM 22513 O O . ASN A 1 21 ? 43.330 11.316 11.808 1.00 0.00 240 ASN A O 15
ATOM 22524 N N . GLN A 1 22 ? 42.233 10.898 9.852 1.00 0.00 241 GLN A N 15
ATOM 22525 C CA . GLN A 1 22 ? 42.361 9.425 9.877 1.00 0.00 241 GLN A CA 15
ATOM 22526 C C . GLN A 1 22 ? 43.848 8.971 9.824 1.00 0.00 241 GLN A C 15
ATOM 22527 O O . GLN A 1 22 ? 44.194 7.864 10.252 1.00 0.00 241 GLN A O 15
ATOM 22541 N N . THR A 1 23 ? 44.699 9.860 9.307 1.00 0.00 242 THR A N 15
ATOM 22542 C CA . THR A 1 23 ? 46.153 9.662 9.218 1.00 0.00 242 THR A CA 15
ATOM 22543 C C . THR A 1 23 ? 46.832 9.796 10.602 1.00 0.00 242 THR A C 15
ATOM 22544 O O . THR A 1 23 ? 47.620 8.932 11.002 1.00 0.00 242 THR A O 15
ATOM 22555 N N . ASN A 1 24 ? 46.519 10.889 11.321 1.00 0.00 243 ASN A N 15
ATOM 22556 C CA . ASN A 1 24 ? 47.071 11.139 12.676 1.00 0.00 243 ASN A CA 15
ATOM 22557 C C . ASN A 1 24 ? 46.484 10.108 13.652 1.00 0.00 243 ASN A C 15
ATOM 22558 O O . ASN A 1 24 ? 47.163 9.616 14.561 1.00 0.00 243 ASN A O 15
ATOM 22569 N N . GLU A 1 25 ? 45.196 9.793 13.409 1.00 0.00 244 GLU A N 15
ATOM 22570 C CA . GLU A 1 25 ? 44.459 8.704 14.051 1.00 0.00 244 GLU A CA 15
ATOM 22571 C C . GLU A 1 25 ? 45.234 7.389 13.913 1.00 0.00 244 GLU A C 15
ATOM 22572 O O . GLU A 1 25 ? 45.399 6.667 14.883 1.00 0.00 244 GLU A O 15
ATOM 22584 N N . ALA A 1 26 ? 45.706 7.109 12.684 1.00 0.00 245 ALA A N 15
ATOM 22585 C CA . ALA A 1 26 ? 46.480 5.901 12.382 1.00 0.00 245 ALA A CA 15
ATOM 22586 C C . ALA A 1 26 ? 47.745 5.839 13.233 1.00 0.00 245 ALA A C 15
ATOM 22587 O O . ALA A 1 26 ? 47.956 4.850 13.919 1.00 0.00 245 ALA A O 15
ATOM 22594 N N . LEU A 1 27 ? 48.528 6.932 13.219 1.00 0.00 246 LEU A N 15
ATOM 22595 C CA . LEU A 1 27 ? 49.801 7.038 13.969 1.00 0.00 246 LEU A CA 15
ATOM 22596 C C . LEU A 1 27 ? 49.628 6.656 15.460 1.00 0.00 246 LEU A C 15
ATOM 22597 O O . LEU A 1 27 ? 50.327 5.756 15.968 1.00 0.00 246 LEU A O 15
ATOM 22613 N N . ARG A 1 28 ? 48.651 7.312 16.131 1.00 0.00 247 ARG A N 15
ATOM 22614 C CA . ARG A 1 28 ? 48.376 7.074 17.561 1.00 0.00 247 ARG A CA 15
ATOM 22615 C C . ARG A 1 28 ? 47.850 5.640 17.806 1.00 0.00 247 ARG A C 15
ATOM 22616 O O . ARG A 1 28 ? 48.330 4.983 18.731 1.00 0.00 247 ARG A O 15
ATOM 22637 N N . ARG A 1 29 ? 46.904 5.145 16.956 1.00 0.00 248 ARG A N 15
ATOM 22638 C CA . ARG A 1 29 ? 46.344 3.773 17.085 1.00 0.00 248 ARG A CA 15
ATOM 22639 C C . ARG A 1 29 ? 47.445 2.699 17.043 1.00 0.00 248 ARG A C 15
ATOM 22640 O O . ARG A 1 29 ? 47.432 1.765 17.849 1.00 0.00 248 ARG A O 15
ATOM 22661 N N . LEU A 1 30 ? 48.404 2.869 16.118 1.00 0.00 249 LEU A N 15
ATOM 22662 C CA . LEU A 1 30 ? 49.509 1.915 15.940 1.00 0.00 249 LEU A CA 15
ATOM 22663 C C . LEU A 1 30 ? 50.423 1.937 17.163 1.00 0.00 249 LEU A C 15
ATOM 22664 O O . LEU A 1 30 ? 50.873 0.885 17.618 1.00 0.00 249 LEU A O 15
ATOM 22680 N N . THR A 1 31 ? 50.648 3.141 17.721 1.00 0.00 250 THR A N 15
ATOM 22681 C CA . THR A 1 31 ? 51.437 3.292 18.955 1.00 0.00 250 THR A CA 15
ATOM 22682 C C . THR A 1 31 ? 50.748 2.558 20.139 1.00 0.00 250 THR A C 15
ATOM 22683 O O . THR A 1 31 ? 51.421 1.975 20.997 1.00 0.00 250 THR A O 15
ATOM 22694 N N . GLN A 1 32 ? 49.398 2.562 20.151 1.00 0.00 251 GLN A N 15
ATOM 22695 C CA . GLN A 1 32 ? 48.609 1.953 21.247 1.00 0.00 251 GLN A CA 15
ATOM 22696 C C . GLN A 1 32 ? 48.533 0.419 21.124 1.00 0.00 251 GLN A C 15
ATOM 22697 O O . GLN A 1 32 ? 48.496 -0.275 22.143 1.00 0.00 251 GLN A O 15
ATOM 22711 N N . GLU A 1 33 ? 48.506 -0.107 19.880 1.00 0.00 252 GLU A N 15
ATOM 22712 C CA . GLU A 1 33 ? 48.346 -1.556 19.652 1.00 0.00 252 GLU A CA 15
ATOM 22713 C C . GLU A 1 33 ? 49.641 -2.328 19.985 1.00 0.00 252 GLU A C 15
ATOM 22714 O O . GLU A 1 33 ? 49.578 -3.500 20.361 1.00 0.00 252 GLU A O 15
ATOM 22726 N N . GLY A 1 34 ? 50.806 -1.665 19.828 1.00 0.00 253 GLY A N 15
ATOM 22727 C CA . GLY A 1 34 ? 52.107 -2.298 20.100 1.00 0.00 253 GLY A CA 15
ATOM 22728 C C . GLY A 1 34 ? 53.151 -2.030 19.024 1.00 0.00 253 GLY A C 15
ATOM 22729 O O . GLY A 1 34 ? 54.260 -2.575 19.096 1.00 0.00 253 GLY A O 15
ATOM 22733 N N . VAL A 1 35 ? 52.805 -1.217 18.009 1.00 0.00 254 VAL A N 15
ATOM 22734 C CA . VAL A 1 35 ? 53.764 -0.796 16.963 1.00 0.00 254 VAL A CA 15
ATOM 22735 C C . VAL A 1 35 ? 54.517 0.460 17.438 1.00 0.00 254 VAL A C 15
ATOM 22736 O O . VAL A 1 35 ? 53.886 1.464 17.787 1.00 0.00 254 VAL A O 15
ATOM 22749 N N . ASP A 1 36 ? 55.864 0.393 17.459 1.00 0.00 255 ASP A N 15
ATOM 22750 C CA . ASP A 1 36 ? 56.714 1.552 17.802 1.00 0.00 255 ASP A CA 15
ATOM 22751 C C . ASP A 1 36 ? 56.828 2.479 16.596 1.00 0.00 255 ASP A C 15
ATOM 22752 O O . ASP A 1 36 ? 56.822 2.015 15.459 1.00 0.00 255 ASP A O 15
ATOM 22761 N N . MET A 1 37 ? 56.955 3.781 16.873 1.00 0.00 256 MET A N 15
ATOM 22762 C CA . MET A 1 37 ? 56.967 4.845 15.856 1.00 0.00 256 MET A CA 15
ATOM 22763 C C . MET A 1 37 ? 58.144 4.683 14.873 1.00 0.00 256 MET A C 15
ATOM 22764 O O . MET A 1 37 ? 57.968 4.834 13.661 1.00 0.00 256 MET A O 15
ATOM 22778 N N . GLU A 1 38 ? 59.330 4.366 15.422 1.00 0.00 257 GLU A N 15
ATOM 22779 C CA . GLU A 1 38 ? 60.575 4.218 14.643 1.00 0.00 257 GLU A CA 15
ATOM 22780 C C . GLU A 1 38 ? 60.540 2.937 13.776 1.00 0.00 257 GLU A C 15
ATOM 22781 O O . GLU A 1 38 ? 61.001 2.947 12.634 1.00 0.00 257 GLU A O 15
ATOM 22793 N N . ARG A 1 39 ? 59.951 1.851 14.335 1.00 0.00 258 ARG A N 15
ATOM 22794 C CA . ARG A 1 39 ? 59.817 0.541 13.642 1.00 0.00 258 ARG A CA 15
ATOM 22795 C C . ARG A 1 39 ? 58.866 0.698 12.448 1.00 0.00 258 ARG A C 15
ATOM 22796 O O . ARG A 1 39 ? 59.149 0.251 11.334 1.00 0.00 258 ARG A O 15
ATOM 22817 N N . LEU A 1 40 ? 57.753 1.377 12.742 1.00 0.00 259 LEU A N 15
ATOM 22818 C CA . LEU A 1 40 ? 56.710 1.749 11.789 1.00 0.00 259 LEU A CA 15
ATOM 22819 C C . LEU A 1 40 ? 57.297 2.594 10.647 1.00 0.00 259 LEU A C 15
ATOM 22820 O O . LEU A 1 40 ? 57.067 2.276 9.491 1.00 0.00 259 LEU A O 15
ATOM 22836 N N . ARG A 1 41 ? 58.081 3.632 10.984 1.00 0.00 260 ARG A N 15
ATOM 22837 C CA . ARG A 1 41 ? 58.604 4.596 9.992 1.00 0.00 260 ARG A CA 15
ATOM 22838 C C . ARG A 1 41 ? 59.624 3.932 9.047 1.00 0.00 260 ARG A C 15
ATOM 22839 O O . ARG A 1 41 ? 59.625 4.212 7.839 1.00 0.00 260 ARG A O 15
ATOM 22860 N N . THR A 1 42 ? 60.480 3.065 9.611 1.00 0.00 261 THR A N 15
ATOM 22861 C CA . THR A 1 42 ? 61.459 2.280 8.840 1.00 0.00 261 THR A CA 15
ATOM 22862 C C . THR A 1 42 ? 60.727 1.343 7.849 1.00 0.00 261 THR A C 15
ATOM 22863 O O . THR A 1 42 ? 61.014 1.345 6.651 1.00 0.00 261 THR A O 15
ATOM 22874 N N . SER A 1 43 ? 59.734 0.610 8.374 1.00 0.00 262 SER A N 15
ATOM 22875 C CA . SER A 1 43 ? 58.939 -0.385 7.618 1.00 0.00 262 SER A CA 15
ATOM 22876 C C . SER A 1 43 ? 58.086 0.275 6.508 1.00 0.00 262 SER A C 15
ATOM 22877 O O . SER A 1 43 ? 57.928 -0.284 5.412 1.00 0.00 262 SER A O 15
ATOM 22885 N N . LEU A 1 44 ? 57.552 1.460 6.824 1.00 0.00 263 LEU A N 15
ATOM 22886 C CA . LEU A 1 44 ? 56.644 2.216 5.948 1.00 0.00 263 LEU A CA 15
ATOM 22887 C C . LEU A 1 44 ? 57.464 2.814 4.787 1.00 0.00 263 LEU A C 15
ATOM 22888 O O . LEU A 1 44 ? 57.053 2.767 3.618 1.00 0.00 263 LEU A O 15
ATOM 22904 N N . GLY A 1 45 ? 58.644 3.355 5.155 1.00 0.00 264 GLY A N 15
ATOM 22905 C CA . GLY A 1 45 ? 59.588 3.931 4.203 1.00 0.00 264 GLY A CA 15
ATOM 22906 C C . GLY A 1 45 ? 60.162 2.892 3.243 1.00 0.00 264 GLY A C 15
ATOM 22907 O O . GLY A 1 45 ? 60.455 3.219 2.098 1.00 0.00 264 GLY A O 15
ATOM 22911 N N . ARG A 1 46 ? 60.300 1.635 3.720 1.00 0.00 265 ARG A N 15
ATOM 22912 C CA . ARG A 1 46 ? 60.754 0.493 2.893 1.00 0.00 265 ARG A CA 15
ATOM 22913 C C . ARG A 1 46 ? 59.759 0.211 1.758 1.00 0.00 265 ARG A C 15
ATOM 22914 O O . ARG A 1 46 ? 60.157 0.114 0.605 1.00 0.00 265 ARG A O 15
ATOM 22935 N N . TYR A 1 47 ? 58.460 0.126 2.104 1.00 0.00 266 TYR A N 15
ATOM 22936 C CA . TYR A 1 47 ? 57.382 -0.175 1.136 1.00 0.00 266 TYR A CA 15
ATOM 22937 C C . TYR A 1 47 ? 57.380 0.830 -0.048 1.00 0.00 266 TYR A C 15
ATOM 22938 O O . TYR A 1 47 ? 57.055 0.474 -1.186 1.00 0.00 266 TYR A O 15
ATOM 22956 N N . ILE A 1 48 ? 57.759 2.081 0.247 1.00 0.00 267 ILE A N 15
ATOM 22957 C CA . ILE A 1 48 ? 57.677 3.205 -0.706 1.00 0.00 267 ILE A CA 15
ATOM 22958 C C . ILE A 1 48 ? 58.998 3.408 -1.491 1.00 0.00 267 ILE A C 15
ATOM 22959 O O . ILE A 1 48 ? 58.975 3.702 -2.691 1.00 0.00 267 ILE A O 15
ATOM 22975 N N . MET A 1 49 ? 60.144 3.250 -0.798 1.00 0.00 268 MET A N 15
ATOM 22976 C CA . MET A 1 49 ? 61.493 3.548 -1.365 1.00 0.00 268 MET A CA 15
ATOM 22977 C C . MET A 1 49 ? 62.168 2.300 -1.966 1.00 0.00 268 MET A C 15
ATOM 22978 O O . MET A 1 49 ? 63.193 2.423 -2.643 1.00 0.00 268 MET A O 15
ATOM 22992 N N . SER A 1 50 ? 61.588 1.113 -1.733 1.00 0.00 269 SER A N 15
ATOM 22993 C CA . SER A 1 50 ? 62.090 -0.151 -2.300 1.00 0.00 269 SER A CA 15
ATOM 22994 C C . SER A 1 50 ? 60.914 -1.052 -2.706 1.00 0.00 269 SER A C 15
ATOM 22995 O O . SER A 1 50 ? 59.758 -0.784 -2.349 1.00 0.00 269 SER A O 15
ATOM 23003 N N . LEU A 1 51 ? 61.235 -2.124 -3.448 1.00 0.00 270 LEU A N 15
ATOM 23004 C CA . LEU A 1 51 ? 60.245 -3.110 -3.908 1.00 0.00 270 LEU A CA 15
ATOM 23005 C C . LEU A 1 51 ? 59.815 -4.035 -2.753 1.00 0.00 270 LEU A C 15
ATOM 23006 O O . LEU A 1 51 ? 58.784 -4.700 -2.850 1.00 0.00 270 LEU A O 15
ATOM 23022 N N . GLU A 1 52 ? 60.624 -4.069 -1.673 1.00 0.00 271 GLU A N 15
ATOM 23023 C CA . GLU A 1 52 ? 60.339 -4.870 -0.471 1.00 0.00 271 GLU A CA 15
ATOM 23024 C C . GLU A 1 52 ? 59.139 -4.265 0.291 1.00 0.00 271 GLU A C 15
ATOM 23025 O O . GLU A 1 52 ? 59.197 -3.087 0.683 1.00 0.00 271 GLU A O 15
ATOM 23037 N N . PRO A 1 53 ? 58.034 -5.050 0.504 1.00 0.00 272 PRO A N 15
ATOM 23038 C CA . PRO A 1 53 ? 56.827 -4.566 1.208 1.00 0.00 272 PRO A CA 15
ATOM 23039 C C . PRO A 1 53 ? 57.028 -4.471 2.739 1.00 0.00 272 PRO A C 15
ATOM 23040 O O . PRO A 1 53 ? 58.116 -4.764 3.261 1.00 0.00 272 PRO A O 15
ATOM 23051 N N . LEU A 1 54 ? 55.966 -4.054 3.436 1.00 0.00 273 LEU A N 15
ATOM 23052 C CA . LEU A 1 54 ? 55.931 -4.011 4.905 1.00 0.00 273 LEU A CA 15
ATOM 23053 C C . LEU A 1 54 ? 55.329 -5.337 5.456 1.00 0.00 273 LEU A C 15
ATOM 23054 O O . LEU A 1 54 ? 54.552 -5.995 4.745 1.00 0.00 273 LEU A O 15
ATOM 23070 N N . PRO A 1 55 ? 55.715 -5.776 6.707 1.00 0.00 274 PRO A N 15
ATOM 23071 C CA . PRO A 1 55 ? 55.208 -7.036 7.325 1.00 0.00 274 PRO A CA 15
ATOM 23072 C C . PRO A 1 55 ? 53.672 -7.021 7.578 1.00 0.00 274 PRO A C 15
ATOM 23073 O O . PRO A 1 55 ? 53.069 -5.935 7.642 1.00 0.00 274 PRO A O 15
ATOM 23084 N N . PRO A 1 56 ? 53.022 -8.231 7.754 1.00 0.00 275 PRO A N 15
ATOM 23085 C CA . PRO A 1 56 ? 51.570 -8.353 8.063 1.00 0.00 275 PRO A CA 15
ATOM 23086 C C . PRO A 1 56 ? 51.164 -7.694 9.405 1.00 0.00 275 PRO A C 15
ATOM 23087 O O . PRO A 1 56 ? 49.969 -7.528 9.667 1.00 0.00 275 PRO A O 15
ATOM 23098 N N . ASP A 1 57 ? 52.163 -7.350 10.247 1.00 0.00 276 ASP A N 15
ATOM 23099 C CA . ASP A 1 57 ? 51.944 -6.584 11.494 1.00 0.00 276 ASP A CA 15
ATOM 23100 C C . ASP A 1 57 ? 51.544 -5.131 11.155 1.00 0.00 276 ASP A C 15
ATOM 23101 O O . ASP A 1 57 ? 50.547 -4.608 11.665 1.00 0.00 276 ASP A O 15
ATOM 23110 N N . LEU A 1 58 ? 52.327 -4.493 10.273 1.00 0.00 277 LEU A N 15
ATOM 23111 C CA . LEU A 1 58 ? 52.047 -3.119 9.805 1.00 0.00 277 LEU A CA 15
ATOM 23112 C C . LEU A 1 58 ? 50.837 -3.090 8.839 1.00 0.00 277 LEU A C 15
ATOM 23113 O O . LEU A 1 58 ? 50.169 -2.051 8.699 1.00 0.00 277 LEU A O 15
ATOM 23129 N N . ARG A 1 59 ? 50.566 -4.244 8.202 1.00 0.00 278 ARG A N 15
ATOM 23130 C CA . ARG A 1 59 ? 49.394 -4.426 7.335 1.00 0.00 278 ARG A CA 15
ATOM 23131 C C . ARG A 1 59 ? 48.100 -4.386 8.168 1.00 0.00 278 ARG A C 15
ATOM 23132 O O . ARG A 1 59 ? 47.203 -3.583 7.881 1.00 0.00 278 ARG A O 15
ATOM 23153 N N . ARG A 1 60 ? 48.027 -5.271 9.197 1.00 0.00 279 ARG A N 15
ATOM 23154 C CA . ARG A 1 60 ? 46.856 -5.377 10.097 1.00 0.00 279 ARG A CA 15
ATOM 23155 C C . ARG A 1 60 ? 46.621 -4.033 10.797 1.00 0.00 279 ARG A C 15
ATOM 23156 O O . ARG A 1 60 ? 45.489 -3.651 11.023 1.00 0.00 279 ARG A O 15
ATOM 23177 N N . ALA A 1 61 ? 47.740 -3.349 11.105 1.00 0.00 280 ALA A N 15
ATOM 23178 C CA . ALA A 1 61 ? 47.771 -2.056 11.784 1.00 0.00 280 ALA A CA 15
ATOM 23179 C C . ALA A 1 61 ? 46.995 -0.993 10.995 1.00 0.00 280 ALA A C 15
ATOM 23180 O O . ALA A 1 61 ? 45.944 -0.485 11.448 1.00 0.00 280 ALA A O 15
ATOM 23187 N N . LEU A 1 62 ? 47.506 -0.714 9.790 1.00 0.00 281 LEU A N 15
ATOM 23188 C CA . LEU A 1 62 ? 46.942 0.302 8.904 1.00 0.00 281 LEU A CA 15
ATOM 23189 C C . LEU A 1 62 ? 45.478 -0.001 8.549 1.00 0.00 281 LEU A C 15
ATOM 23190 O O . LEU A 1 62 ? 44.629 0.892 8.610 1.00 0.00 281 LEU A O 15
ATOM 23206 N N . GLU A 1 63 ? 45.205 -1.263 8.181 1.00 0.00 282 GLU A N 15
ATOM 23207 C CA . GLU A 1 63 ? 43.857 -1.722 7.780 1.00 0.00 282 GLU A CA 15
ATOM 23208 C C . GLU A 1 63 ? 42.853 -1.670 8.946 1.00 0.00 282 GLU A C 15
ATOM 23209 O O . GLU A 1 63 ? 41.655 -1.462 8.722 1.00 0.00 282 GLU A O 15
ATOM 23221 N N . SER A 1 64 ? 43.343 -1.863 10.176 1.00 0.00 283 SER A N 15
ATOM 23222 C CA . SER A 1 64 ? 42.517 -1.751 11.390 1.00 0.00 283 SER A CA 15
ATOM 23223 C C . SER A 1 64 ? 42.084 -0.291 11.614 1.00 0.00 283 SER A C 15
ATOM 23224 O O . SER A 1 64 ? 41.018 -0.043 12.190 1.00 0.00 283 SER A O 15
ATOM 23232 N N . VAL A 1 65 ? 42.934 0.666 11.173 1.00 0.00 284 VAL A N 15
ATOM 23233 C CA . VAL A 1 65 ? 42.547 2.097 11.129 1.00 0.00 284 VAL A CA 15
ATOM 23234 C C . VAL A 1 65 ? 41.564 2.368 9.960 1.00 0.00 284 VAL A C 15
ATOM 23235 O O . VAL A 1 65 ? 40.612 3.150 10.098 1.00 0.00 284 VAL A O 15
ATOM 23248 N N . GLY A 1 66 ? 41.829 1.717 8.813 1.00 0.00 285 GLY A N 15
ATOM 23249 C CA . GLY A 1 66 ? 41.057 1.923 7.578 1.00 0.00 285 GLY A CA 15
ATOM 23250 C C . GLY A 1 66 ? 41.945 2.242 6.378 1.00 0.00 285 GLY A C 15
ATOM 23251 O O . GLY A 1 66 ? 41.461 2.278 5.241 1.00 0.00 285 GLY A O 15
ATOM 23255 N N . ILE A 1 67 ? 43.244 2.493 6.628 1.00 0.00 286 ILE A N 15
ATOM 23256 C CA . ILE A 1 67 ? 44.235 2.763 5.570 1.00 0.00 286 ILE A CA 15
ATOM 23257 C C . ILE A 1 67 ? 44.717 1.431 4.995 1.00 0.00 286 ILE A C 15
ATOM 23258 O O . ILE A 1 67 ? 45.256 0.611 5.727 1.00 0.00 286 ILE A O 15
ATOM 23274 N N . ASN A 1 68 ? 44.523 1.186 3.699 1.00 0.00 287 ASN A N 15
ATOM 23275 C CA . ASN A 1 68 ? 45.105 -0.007 3.074 1.00 0.00 287 ASN A CA 15
ATOM 23276 C C . ASN A 1 68 ? 46.596 0.275 2.773 1.00 0.00 287 ASN A C 15
ATOM 23277 O O . ASN A 1 68 ? 46.890 1.326 2.217 1.00 0.00 287 ASN A O 15
ATOM 23288 N N . PRO A 1 69 ? 47.554 -0.610 3.208 1.00 0.00 288 PRO A N 15
ATOM 23289 C CA . PRO A 1 69 ? 48.998 -0.458 2.913 1.00 0.00 288 PRO A CA 15
ATOM 23290 C C . PRO A 1 69 ? 49.347 -0.817 1.450 1.00 0.00 288 PRO A C 15
ATOM 23291 O O . PRO A 1 69 ? 50.044 -0.058 0.764 1.00 0.00 288 PRO A O 15
ATOM 23302 N N . PHE A 1 70 ? 48.836 -1.978 0.994 1.00 0.00 289 PHE A N 15
ATOM 23303 C CA . PHE A 1 70 ? 49.221 -2.600 -0.285 1.00 0.00 289 PHE A CA 15
ATOM 23304 C C . PHE A 1 70 ? 48.396 -2.025 -1.446 1.00 0.00 289 PHE A C 15
ATOM 23305 O O . PHE A 1 70 ? 47.304 -2.511 -1.774 1.00 0.00 289 PHE A O 15
ATOM 23322 N N . ILE A 1 71 ? 48.936 -0.949 -2.025 1.00 0.00 290 ILE A N 15
ATOM 23323 C CA . ILE A 1 71 ? 48.407 -0.299 -3.227 1.00 0.00 290 ILE A CA 15
ATOM 23324 C C . ILE A 1 71 ? 49.148 -0.849 -4.471 1.00 0.00 290 ILE A C 15
ATOM 23325 O O . ILE A 1 71 ? 50.387 -0.896 -4.467 1.00 0.00 290 ILE A O 15
ATOM 23341 N N . PRO A 1 72 ? 48.405 -1.300 -5.535 1.00 0.00 291 PRO A N 15
ATOM 23342 C CA . PRO A 1 72 ? 49.013 -1.773 -6.798 1.00 0.00 291 PRO A CA 15
ATOM 23343 C C . PRO A 1 72 ? 49.789 -0.670 -7.562 1.00 0.00 291 PRO A C 15
ATOM 23344 O O . PRO A 1 72 ? 49.611 0.542 -7.336 1.00 0.00 291 PRO A O 15
ATOM 23355 N N . GLU A 1 73 ? 50.618 -1.145 -8.498 1.00 0.00 292 GLU A N 15
ATOM 23356 C CA . GLU A 1 73 ? 51.544 -0.322 -9.318 1.00 0.00 292 GLU A CA 15
ATOM 23357 C C . GLU A 1 73 ? 50.797 0.532 -10.371 1.00 0.00 292 GLU A C 15
ATOM 23358 O O . GLU A 1 73 ? 51.411 1.379 -11.026 1.00 0.00 292 GLU A O 15
ATOM 23370 N N . GLU A 1 74 ? 49.482 0.294 -10.531 1.00 0.00 293 GLU A N 15
ATOM 23371 C CA . GLU A 1 74 ? 48.619 1.122 -11.396 1.00 0.00 293 GLU A CA 15
ATOM 23372 C C . GLU A 1 74 ? 48.469 2.567 -10.838 1.00 0.00 293 GLU A C 15
ATOM 23373 O O . GLU A 1 74 ? 48.318 3.516 -11.614 1.00 0.00 293 GLU A O 15
ATOM 23385 N N . LEU A 1 75 ? 48.505 2.712 -9.486 1.00 0.00 294 LEU A N 15
ATOM 23386 C CA . LEU A 1 75 ? 48.601 4.046 -8.823 1.00 0.00 294 LEU A CA 15
ATOM 23387 C C . LEU A 1 75 ? 50.075 4.522 -8.768 1.00 0.00 294 LEU A C 15
ATOM 23388 O O . LEU A 1 75 ? 50.335 5.680 -8.441 1.00 0.00 294 LEU A O 15
ATOM 23404 N N . SER A 1 76 ? 51.012 3.578 -9.027 1.00 0.00 295 SER A N 15
ATOM 23405 C CA . SER A 1 76 ? 52.479 3.814 -9.088 1.00 0.00 295 SER A CA 15
ATOM 23406 C C . SER A 1 76 ? 53.067 4.233 -7.725 1.00 0.00 295 SER A C 15
ATOM 23407 O O . SER A 1 76 ? 54.178 4.763 -7.666 1.00 0.00 295 SER A O 15
ATOM 23415 N N . LEU A 1 77 ? 52.308 3.946 -6.637 1.00 0.00 296 LEU A N 15
ATOM 23416 C CA . LEU A 1 77 ? 52.610 4.400 -5.256 1.00 0.00 296 LEU A CA 15
ATOM 23417 C C . LEU A 1 77 ? 52.685 5.941 -5.178 1.00 0.00 296 LEU A C 15
ATOM 23418 O O . LEU A 1 77 ? 53.373 6.506 -4.324 1.00 0.00 296 LEU A O 15
ATOM 23434 N N . VAL A 1 78 ? 51.928 6.605 -6.069 1.00 0.00 297 VAL A N 15
ATOM 23435 C CA . VAL A 1 78 ? 51.769 8.070 -6.080 1.00 0.00 297 VAL A CA 15
ATOM 23436 C C . VAL A 1 78 ? 50.414 8.423 -5.454 1.00 0.00 297 VAL A C 15
ATOM 23437 O O . VAL A 1 78 ? 50.339 9.143 -4.467 1.00 0.00 297 VAL A O 15
ATOM 23450 N N . ASP A 1 79 ? 49.344 7.845 -6.013 1.00 0.00 298 ASP A N 15
ATOM 23451 C CA . ASP A 1 79 ? 47.947 8.155 -5.628 1.00 0.00 298 ASP A CA 15
ATOM 23452 C C . ASP A 1 79 ? 47.485 7.308 -4.399 1.00 0.00 298 ASP A C 15
ATOM 23453 O O . ASP A 1 79 ? 46.298 7.197 -4.110 1.00 0.00 298 ASP A O 15
ATOM 23462 N N . HIS A 1 80 ? 48.440 6.743 -3.646 1.00 0.00 299 HIS A N 15
ATOM 23463 C CA . HIS A 1 80 ? 48.146 5.891 -2.461 1.00 0.00 299 HIS A CA 15
ATOM 23464 C C . HIS A 1 80 ? 47.795 6.754 -1.209 1.00 0.00 299 HIS A C 15
ATOM 23465 O O . HIS A 1 80 ? 48.374 7.830 -1.035 1.00 0.00 299 HIS A O 15
ATOM 23480 N N . PRO A 1 81 ? 46.852 6.291 -0.309 1.00 0.00 300 PRO A N 15
ATOM 23481 C CA . PRO A 1 81 ? 46.525 7.007 0.969 1.00 0.00 300 PRO A CA 15
ATOM 23482 C C . PRO A 1 81 ? 47.704 6.962 1.970 1.00 0.00 300 PRO A C 15
ATOM 23483 O O . PRO A 1 81 ? 47.808 7.788 2.888 1.00 0.00 300 PRO A O 15
ATOM 23494 N N . VAL A 1 82 ? 48.595 5.983 1.736 1.00 0.00 301 VAL A N 15
ATOM 23495 C CA . VAL A 1 82 ? 49.821 5.752 2.517 1.00 0.00 301 VAL A CA 15
ATOM 23496 C C . VAL A 1 82 ? 50.845 6.909 2.315 1.00 0.00 301 VAL A C 15
ATOM 23497 O O . VAL A 1 82 ? 51.826 7.005 3.053 1.00 0.00 301 VAL A O 15
ATOM 23510 N N . LEU A 1 83 ? 50.588 7.788 1.314 1.00 0.00 302 LEU A N 15
ATOM 23511 C CA . LEU A 1 83 ? 51.414 8.986 1.054 1.00 0.00 302 LEU A CA 15
ATOM 23512 C C . LEU A 1 83 ? 51.312 9.943 2.250 1.00 0.00 302 LEU A C 15
ATOM 23513 O O . LEU A 1 83 ? 52.318 10.259 2.876 1.00 0.00 302 LEU A O 15
ATOM 23529 N N . ASN A 1 84 ? 50.068 10.376 2.546 1.00 0.00 303 ASN A N 15
ATOM 23530 C CA . ASN A 1 84 ? 49.785 11.354 3.616 1.00 0.00 303 ASN A CA 15
ATOM 23531 C C . ASN A 1 84 ? 50.118 10.763 4.993 1.00 0.00 303 ASN A C 15
ATOM 23532 O O . ASN A 1 84 ? 50.481 11.500 5.914 1.00 0.00 303 ASN A O 15
ATOM 23543 N N . PHE A 1 85 ? 49.987 9.427 5.102 1.00 0.00 304 PHE A N 15
ATOM 23544 C CA . PHE A 1 85 ? 50.373 8.688 6.303 1.00 0.00 304 PHE A CA 15
ATOM 23545 C C . PHE A 1 85 ? 51.887 8.807 6.543 1.00 0.00 304 PHE A C 15
ATOM 23546 O O . PHE A 1 85 ? 52.306 9.257 7.605 1.00 0.00 304 PHE A O 15
ATOM 23563 N N . SER A 1 86 ? 52.674 8.412 5.526 1.00 0.00 305 SER A N 15
ATOM 23564 C CA . SER A 1 86 ? 54.142 8.496 5.530 1.00 0.00 305 SER A CA 15
ATOM 23565 C C . SER A 1 86 ? 54.616 9.943 5.760 1.00 0.00 305 SER A C 15
ATOM 23566 O O . SER A 1 86 ? 55.612 10.162 6.440 1.00 0.00 305 SER A O 15
ATOM 23574 N N . ALA A 1 87 ? 53.857 10.902 5.189 1.00 0.00 306 ALA A N 15
ATOM 23575 C CA . ALA A 1 87 ? 54.150 12.341 5.250 1.00 0.00 306 ALA A CA 15
ATOM 23576 C C . ALA A 1 87 ? 54.094 12.839 6.701 1.00 0.00 306 ALA A C 15
ATOM 23577 O O . ALA A 1 87 ? 55.084 13.367 7.220 1.00 0.00 306 ALA A O 15
ATOM 23584 N N . ALA A 1 88 ? 52.944 12.589 7.351 1.00 0.00 307 ALA A N 15
ATOM 23585 C CA . ALA A 1 88 ? 52.688 12.978 8.747 1.00 0.00 307 ALA A CA 15
ATOM 23586 C C . ALA A 1 88 ? 53.639 12.256 9.711 1.00 0.00 307 ALA A C 15
ATOM 23587 O O . ALA A 1 88 ? 54.129 12.848 10.666 1.00 0.00 307 ALA A O 15
ATOM 23594 N N . LEU A 1 89 ? 53.905 10.985 9.403 1.00 0.00 308 LEU A N 15
ATOM 23595 C CA . LEU A 1 89 ? 54.775 10.098 10.191 1.00 0.00 308 LEU A CA 15
ATOM 23596 C C . LEU A 1 89 ? 56.229 10.613 10.234 1.00 0.00 308 LEU A C 15
ATOM 23597 O O . LEU A 1 89 ? 56.794 10.812 11.325 1.00 0.00 308 LEU A O 15
ATOM 23613 N N . ASN A 1 90 ? 56.811 10.848 9.046 1.00 0.00 309 ASN A N 15
ATOM 23614 C CA . ASN A 1 90 ? 58.237 11.201 8.918 1.00 0.00 309 ASN A CA 15
ATOM 23615 C C . ASN A 1 90 ? 58.484 12.631 9.438 1.00 0.00 309 ASN A C 15
ATOM 23616 O O . ASN A 1 90 ? 59.516 12.896 10.076 1.00 0.00 309 ASN A O 15
ATOM 23627 N N . ARG A 1 91 ? 57.513 13.543 9.185 1.00 0.00 310 ARG A N 15
ATOM 23628 C CA . ARG A 1 91 ? 57.605 14.950 9.636 1.00 0.00 310 ARG A CA 15
ATOM 23629 C C . ARG A 1 91 ? 57.420 15.042 11.166 1.00 0.00 310 ARG A C 15
ATOM 23630 O O . ARG A 1 91 ? 57.986 15.929 11.803 1.00 0.00 310 ARG A O 15
ATOM 23651 N N . MET A 1 92 ? 56.635 14.094 11.741 1.00 0.00 311 MET A N 15
ATOM 23652 C CA . MET A 1 92 ? 56.401 14.013 13.199 1.00 0.00 311 MET A CA 15
ATOM 23653 C C . MET A 1 92 ? 57.684 13.612 13.940 1.00 0.00 311 MET A C 15
ATOM 23654 O O . MET A 1 92 ? 58.118 14.314 14.856 1.00 0.00 311 MET A O 15
ATOM 23668 N N . LEU A 1 93 ? 58.300 12.489 13.511 1.00 0.00 312 LEU A N 15
ATOM 23669 C CA . LEU A 1 93 ? 59.494 11.937 14.179 1.00 0.00 312 LEU A CA 15
ATOM 23670 C C . LEU A 1 93 ? 60.727 12.834 13.953 1.00 0.00 312 LEU A C 15
ATOM 23671 O O . LEU A 1 93 ? 61.642 12.857 14.789 1.00 0.00 312 LEU A O 15
ATOM 23687 N N . ALA A 1 94 ? 60.732 13.574 12.825 1.00 0.00 313 ALA A N 15
ATOM 23688 C CA . ALA A 1 94 ? 61.739 14.614 12.563 1.00 0.00 313 ALA A CA 15
ATOM 23689 C C . ALA A 1 94 ? 61.538 15.795 13.528 1.00 0.00 313 ALA A C 15
ATOM 23690 O O . ALA A 1 94 ? 62.488 16.276 14.124 1.00 0.00 313 ALA A O 15
ATOM 23697 N N . SER A 1 95 ? 60.271 16.209 13.712 1.00 0.00 314 SER A N 15
ATOM 23698 C CA . SER A 1 95 ? 59.898 17.318 14.622 1.00 0.00 314 SER A CA 15
ATOM 23699 C C . SER A 1 95 ? 60.239 16.992 16.097 1.00 0.00 314 SER A C 15
ATOM 23700 O O . SER A 1 95 ? 60.442 17.899 16.906 1.00 0.00 314 SER A O 15
ATOM 23708 N N . ARG A 1 96 ? 60.319 15.688 16.417 1.00 0.00 315 ARG A N 15
ATOM 23709 C CA . ARG A 1 96 ? 60.657 15.200 17.770 1.00 0.00 315 ARG A CA 15
ATOM 23710 C C . ARG A 1 96 ? 62.156 15.374 18.117 1.00 0.00 315 ARG A C 15
ATOM 23711 O O . ARG A 1 96 ? 62.521 15.274 19.298 1.00 0.00 315 ARG A O 15
ATOM 23732 N N . GLN A 1 97 ? 63.018 15.633 17.103 1.00 0.00 316 GLN A N 15
ATOM 23733 C CA . GLN A 1 97 ? 64.479 15.731 17.319 1.00 0.00 316 GLN A CA 15
ATOM 23734 C C . GLN A 1 97 ? 65.194 16.438 16.139 1.00 0.00 316 GLN A C 15
ATOM 23735 O O . GLN A 1 97 ? 65.762 17.526 16.305 1.00 0.00 316 GLN A O 15
ATOM 23749 N N . THR A 1 98 ? 65.125 15.818 14.947 1.00 0.00 317 THR A N 15
ATOM 23750 C CA . THR A 1 98 ? 65.931 16.204 13.759 1.00 0.00 317 THR A CA 15
ATOM 23751 C C . THR A 1 98 ? 65.209 17.253 12.867 1.00 0.00 317 THR A C 15
ATOM 23752 O O . THR A 1 98 ? 65.361 17.253 11.635 1.00 0.00 317 THR A O 15
ATOM 23763 N N . THR A 1 99 ? 64.478 18.179 13.522 1.00 0.00 318 THR A N 15
ATOM 23764 C CA . THR A 1 99 ? 63.652 19.206 12.858 1.00 0.00 318 THR A CA 15
ATOM 23765 C C . THR A 1 99 ? 64.537 20.254 12.126 1.00 0.00 318 THR A C 15
ATOM 23766 O O . THR A 1 99 ? 65.028 21.215 12.720 1.00 0.00 318 THR A O 15
ATOM 23777 N N . THR A 1 100 ? 64.767 20.007 10.821 1.00 0.00 319 THR A N 15
ATOM 23778 C CA . THR A 1 100 ? 65.654 20.830 9.978 1.00 0.00 319 THR A CA 15
ATOM 23779 C C . THR A 1 100 ? 64.917 22.105 9.500 1.00 0.00 319 THR A C 15
ATOM 23780 O O . THR A 1 100 ? 64.212 22.090 8.482 1.00 0.00 319 THR A O 15
ATOM 23791 N N . ASN A 1 101 ? 65.017 23.181 10.306 1.00 0.00 320 ASN A N 15
ATOM 23792 C CA . ASN A 1 101 ? 64.406 24.498 10.004 1.00 0.00 320 ASN A CA 15
ATOM 23793 C C . ASN A 1 101 ? 65.543 25.520 9.759 1.00 0.00 320 ASN A C 15
ATOM 23794 O O . ASN A 1 101 ? 65.740 25.946 8.607 1.00 0.00 320 ASN A O 15
ATOM 23806 N N . GLN A 1 1 ? 7.503 13.819 12.420 1.00 0.00 220 GLN A N 16
ATOM 23807 C CA . GLN A 1 1 ? 8.299 14.748 11.579 1.00 0.00 220 GLN A CA 16
ATOM 23808 C C . GLN A 1 1 ? 9.683 14.983 12.212 1.00 0.00 220 GLN A C 16
ATOM 23809 O O . GLN A 1 1 ? 9.831 14.902 13.436 1.00 0.00 220 GLN A O 16
ATOM 23825 N N . GLY A 1 2 ? 10.687 15.260 11.364 1.00 0.00 221 GLY A N 16
ATOM 23826 C CA . GLY A 1 2 ? 12.054 15.536 11.817 1.00 0.00 221 GLY A CA 16
ATOM 23827 C C . GLY A 1 2 ? 12.885 14.268 11.999 1.00 0.00 221 GLY A C 16
ATOM 23828 O O . GLY A 1 2 ? 13.540 14.090 13.034 1.00 0.00 221 GLY A O 16
ATOM 23832 N N . LEU A 1 3 ? 12.852 13.392 10.980 1.00 0.00 222 LEU A N 16
ATOM 23833 C CA . LEU A 1 3 ? 13.607 12.123 10.949 1.00 0.00 222 LEU A CA 16
ATOM 23834 C C . LEU A 1 3 ? 14.973 12.353 10.253 1.00 0.00 222 LEU A C 16
ATOM 23835 O O . LEU A 1 3 ? 15.329 11.653 9.295 1.00 0.00 222 LEU A O 16
ATOM 23851 N N . ASP A 1 4 ? 15.754 13.331 10.776 1.00 0.00 223 ASP A N 16
ATOM 23852 C CA . ASP A 1 4 ? 17.056 13.739 10.187 1.00 0.00 223 ASP A CA 16
ATOM 23853 C C . ASP A 1 4 ? 18.142 12.659 10.375 1.00 0.00 223 ASP A C 16
ATOM 23854 O O . ASP A 1 4 ? 19.242 12.809 9.844 1.00 0.00 223 ASP A O 16
ATOM 23863 N N . LEU A 1 5 ? 17.804 11.589 11.145 1.00 0.00 224 LEU A N 16
ATOM 23864 C CA . LEU A 1 5 ? 18.667 10.407 11.365 1.00 0.00 224 LEU A CA 16
ATOM 23865 C C . LEU A 1 5 ? 19.283 9.893 10.048 1.00 0.00 224 LEU A C 16
ATOM 23866 O O . LEU A 1 5 ? 20.459 9.562 10.013 1.00 0.00 224 LEU A O 16
ATOM 23882 N N . GLU A 1 6 ? 18.460 9.885 8.974 1.00 0.00 225 GLU A N 16
ATOM 23883 C CA . GLU A 1 6 ? 18.845 9.381 7.635 1.00 0.00 225 GLU A CA 16
ATOM 23884 C C . GLU A 1 6 ? 20.060 10.153 7.078 1.00 0.00 225 GLU A C 16
ATOM 23885 O O . GLU A 1 6 ? 21.039 9.551 6.625 1.00 0.00 225 GLU A O 16
ATOM 23897 N N . SER A 1 7 ? 19.966 11.494 7.138 1.00 0.00 226 SER A N 16
ATOM 23898 C CA . SER A 1 7 ? 21.019 12.409 6.664 1.00 0.00 226 SER A CA 16
ATOM 23899 C C . SER A 1 7 ? 22.256 12.335 7.580 1.00 0.00 226 SER A C 16
ATOM 23900 O O . SER A 1 7 ? 23.393 12.383 7.107 1.00 0.00 226 SER A O 16
ATOM 23908 N N . ALA A 1 8 ? 21.998 12.172 8.886 1.00 0.00 227 ALA A N 16
ATOM 23909 C CA . ALA A 1 8 ? 23.032 12.149 9.933 1.00 0.00 227 ALA A CA 16
ATOM 23910 C C . ALA A 1 8 ? 23.973 10.937 9.782 1.00 0.00 227 ALA A C 16
ATOM 23911 O O . ALA A 1 8 ? 25.197 11.075 9.871 1.00 0.00 227 ALA A O 16
ATOM 23918 N N . ARG A 1 9 ? 23.379 9.756 9.529 1.00 0.00 228 ARG A N 16
ATOM 23919 C CA . ARG A 1 9 ? 24.118 8.482 9.443 1.00 0.00 228 ARG A CA 16
ATOM 23920 C C . ARG A 1 9 ? 24.891 8.349 8.114 1.00 0.00 228 ARG A C 16
ATOM 23921 O O . ARG A 1 9 ? 25.986 7.765 8.096 1.00 0.00 228 ARG A O 16
ATOM 23942 N N . LEU A 1 10 ? 24.326 8.887 7.002 1.00 0.00 229 LEU A N 16
ATOM 23943 C CA . LEU A 1 10 ? 24.987 8.812 5.674 1.00 0.00 229 LEU A CA 16
ATOM 23944 C C . LEU A 1 10 ? 26.192 9.759 5.642 1.00 0.00 229 LEU A C 16
ATOM 23945 O O . LEU A 1 10 ? 27.253 9.410 5.123 1.00 0.00 229 LEU A O 16
ATOM 23961 N N . ALA A 1 11 ? 26.017 10.949 6.252 1.00 0.00 230 ALA A N 16
ATOM 23962 C CA . ALA A 1 11 ? 27.070 11.976 6.347 1.00 0.00 230 ALA A CA 16
ATOM 23963 C C . ALA A 1 11 ? 28.202 11.532 7.290 1.00 0.00 230 ALA A C 16
ATOM 23964 O O . ALA A 1 11 ? 29.334 12.001 7.171 1.00 0.00 230 ALA A O 16
ATOM 23971 N N . SER A 1 12 ? 27.870 10.633 8.229 1.00 0.00 231 SER A N 16
ATOM 23972 C CA . SER A 1 12 ? 28.833 10.069 9.180 1.00 0.00 231 SER A CA 16
ATOM 23973 C C . SER A 1 12 ? 29.738 9.027 8.489 1.00 0.00 231 SER A C 16
ATOM 23974 O O . SER A 1 12 ? 30.957 9.208 8.412 1.00 0.00 231 SER A O 16
ATOM 23982 N N . ALA A 1 13 ? 29.105 7.971 7.944 1.00 0.00 232 ALA A N 16
ATOM 23983 C CA . ALA A 1 13 ? 29.805 6.791 7.402 1.00 0.00 232 ALA A CA 16
ATOM 23984 C C . ALA A 1 13 ? 30.567 7.108 6.098 1.00 0.00 232 ALA A C 16
ATOM 23985 O O . ALA A 1 13 ? 31.750 6.766 5.968 1.00 0.00 232 ALA A O 16
ATOM 23992 N N . ALA A 1 14 ? 29.888 7.790 5.157 1.00 0.00 233 ALA A N 16
ATOM 23993 C CA . ALA A 1 14 ? 30.438 8.074 3.807 1.00 0.00 233 ALA A CA 16
ATOM 23994 C C . ALA A 1 14 ? 31.640 9.039 3.857 1.00 0.00 233 ALA A C 16
ATOM 23995 O O . ALA A 1 14 ? 32.486 9.033 2.958 1.00 0.00 233 ALA A O 16
ATOM 24002 N N . ARG A 1 15 ? 31.693 9.865 4.916 1.00 0.00 234 ARG A N 16
ATOM 24003 C CA . ARG A 1 15 ? 32.786 10.836 5.139 1.00 0.00 234 ARG A CA 16
ATOM 24004 C C . ARG A 1 15 ? 33.951 10.190 5.936 1.00 0.00 234 ARG A C 16
ATOM 24005 O O . ARG A 1 15 ? 35.108 10.631 5.841 1.00 0.00 234 ARG A O 16
ATOM 24026 N N . HIS A 1 16 ? 33.641 9.127 6.700 1.00 0.00 235 HIS A N 16
ATOM 24027 C CA . HIS A 1 16 ? 34.606 8.474 7.609 1.00 0.00 235 HIS A CA 16
ATOM 24028 C C . HIS A 1 16 ? 35.510 7.461 6.852 1.00 0.00 235 HIS A C 16
ATOM 24029 O O . HIS A 1 16 ? 35.218 6.254 6.837 1.00 0.00 235 HIS A O 16
ATOM 24044 N N . ASN A 1 17 ? 36.538 8.020 6.155 1.00 0.00 236 ASN A N 16
ATOM 24045 C CA . ASN A 1 17 ? 37.756 7.314 5.660 1.00 0.00 236 ASN A CA 16
ATOM 24046 C C . ASN A 1 17 ? 38.478 8.234 4.646 1.00 0.00 236 ASN A C 16
ATOM 24047 O O . ASN A 1 17 ? 38.466 7.965 3.431 1.00 0.00 236 ASN A O 16
ATOM 24058 N N . HIS A 1 18 ? 39.032 9.357 5.165 1.00 0.00 237 HIS A N 16
ATOM 24059 C CA . HIS A 1 18 ? 39.892 10.309 4.405 1.00 0.00 237 HIS A CA 16
ATOM 24060 C C . HIS A 1 18 ? 40.328 11.480 5.299 1.00 0.00 237 HIS A C 16
ATOM 24061 O O . HIS A 1 18 ? 39.966 11.530 6.484 1.00 0.00 237 HIS A O 16
ATOM 24076 N N . SER A 1 19 ? 41.122 12.400 4.691 1.00 0.00 238 SER A N 16
ATOM 24077 C CA . SER A 1 19 ? 41.662 13.624 5.323 1.00 0.00 238 SER A CA 16
ATOM 24078 C C . SER A 1 19 ? 42.849 13.299 6.262 1.00 0.00 238 SER A C 16
ATOM 24079 O O . SER A 1 19 ? 43.070 12.133 6.642 1.00 0.00 238 SER A O 16
ATOM 24087 N N . ALA A 1 20 ? 43.615 14.346 6.624 1.00 0.00 239 ALA A N 16
ATOM 24088 C CA . ALA A 1 20 ? 44.793 14.222 7.507 1.00 0.00 239 ALA A CA 16
ATOM 24089 C C . ALA A 1 20 ? 44.397 13.784 8.930 1.00 0.00 239 ALA A C 16
ATOM 24090 O O . ALA A 1 20 ? 45.244 13.318 9.692 1.00 0.00 239 ALA A O 16
ATOM 24097 N N . ASN A 1 21 ? 43.104 13.942 9.271 1.00 0.00 240 ASN A N 16
ATOM 24098 C CA . ASN A 1 21 ? 42.533 13.470 10.549 1.00 0.00 240 ASN A CA 16
ATOM 24099 C C . ASN A 1 21 ? 42.649 11.937 10.674 1.00 0.00 240 ASN A C 16
ATOM 24100 O O . ASN A 1 21 ? 43.026 11.431 11.729 1.00 0.00 240 ASN A O 16
ATOM 24111 N N . GLN A 1 22 ? 42.343 11.228 9.567 1.00 0.00 241 GLN A N 16
ATOM 24112 C CA . GLN A 1 22 ? 42.393 9.747 9.495 1.00 0.00 241 GLN A CA 16
ATOM 24113 C C . GLN A 1 22 ? 43.869 9.260 9.515 1.00 0.00 241 GLN A C 16
ATOM 24114 O O . GLN A 1 22 ? 44.162 8.147 9.958 1.00 0.00 241 GLN A O 16
ATOM 24128 N N . THR A 1 23 ? 44.776 10.134 9.045 1.00 0.00 242 THR A N 16
ATOM 24129 C CA . THR A 1 23 ? 46.228 9.913 9.083 1.00 0.00 242 THR A CA 16
ATOM 24130 C C . THR A 1 23 ? 46.774 9.971 10.531 1.00 0.00 242 THR A C 16
ATOM 24131 O O . THR A 1 23 ? 47.447 9.035 10.976 1.00 0.00 242 THR A O 16
ATOM 24142 N N . ASN A 1 24 ? 46.474 11.080 11.248 1.00 0.00 243 ASN A N 16
ATOM 24143 C CA . ASN A 1 24 ? 46.903 11.275 12.656 1.00 0.00 243 ASN A CA 16
ATOM 24144 C C . ASN A 1 24 ? 46.250 10.221 13.557 1.00 0.00 243 ASN A C 16
ATOM 24145 O O . ASN A 1 24 ? 46.859 9.760 14.537 1.00 0.00 243 ASN A O 16
ATOM 24156 N N . GLU A 1 25 ? 45.002 9.850 13.190 1.00 0.00 244 GLU A N 16
ATOM 24157 C CA . GLU A 1 25 ? 44.287 8.716 13.774 1.00 0.00 244 GLU A CA 16
ATOM 24158 C C . GLU A 1 25 ? 45.136 7.452 13.633 1.00 0.00 244 GLU A C 16
ATOM 24159 O O . GLU A 1 25 ? 45.413 6.810 14.619 1.00 0.00 244 GLU A O 16
ATOM 24171 N N . ALA A 1 26 ? 45.581 7.145 12.402 1.00 0.00 245 ALA A N 16
ATOM 24172 C CA . ALA A 1 26 ? 46.336 5.914 12.108 1.00 0.00 245 ALA A CA 16
ATOM 24173 C C . ALA A 1 26 ? 47.670 5.852 12.874 1.00 0.00 245 ALA A C 16
ATOM 24174 O O . ALA A 1 26 ? 48.047 4.784 13.356 1.00 0.00 245 ALA A O 16
ATOM 24181 N N . LEU A 1 27 ? 48.353 7.004 13.001 1.00 0.00 246 LEU A N 16
ATOM 24182 C CA . LEU A 1 27 ? 49.619 7.108 13.758 1.00 0.00 246 LEU A CA 16
ATOM 24183 C C . LEU A 1 27 ? 49.407 6.698 15.234 1.00 0.00 246 LEU A C 16
ATOM 24184 O O . LEU A 1 27 ? 50.026 5.732 15.716 1.00 0.00 246 LEU A O 16
ATOM 24200 N N . ARG A 1 28 ? 48.485 7.424 15.915 1.00 0.00 247 ARG A N 16
ATOM 24201 C CA . ARG A 1 28 ? 48.173 7.197 17.344 1.00 0.00 247 ARG A CA 16
ATOM 24202 C C . ARG A 1 28 ? 47.566 5.787 17.557 1.00 0.00 247 ARG A C 16
ATOM 24203 O O . ARG A 1 28 ? 47.819 5.167 18.584 1.00 0.00 247 ARG A O 16
ATOM 24224 N N . ARG A 1 29 ? 46.811 5.292 16.547 1.00 0.00 248 ARG A N 16
ATOM 24225 C CA . ARG A 1 29 ? 46.210 3.935 16.544 1.00 0.00 248 ARG A CA 16
ATOM 24226 C C . ARG A 1 29 ? 47.291 2.881 16.729 1.00 0.00 248 ARG A C 16
ATOM 24227 O O . ARG A 1 29 ? 47.236 2.119 17.687 1.00 0.00 248 ARG A O 16
ATOM 24248 N N . LEU A 1 30 ? 48.278 2.881 15.805 1.00 0.00 249 LEU A N 16
ATOM 24249 C CA . LEU A 1 30 ? 49.381 1.915 15.801 1.00 0.00 249 LEU A CA 16
ATOM 24250 C C . LEU A 1 30 ? 50.188 2.025 17.102 1.00 0.00 249 LEU A C 16
ATOM 24251 O O . LEU A 1 30 ? 50.626 1.016 17.637 1.00 0.00 249 LEU A O 16
ATOM 24267 N N . THR A 1 31 ? 50.328 3.260 17.626 1.00 0.00 250 THR A N 16
ATOM 24268 C CA . THR A 1 31 ? 51.035 3.507 18.896 1.00 0.00 250 THR A CA 16
ATOM 24269 C C . THR A 1 31 ? 50.312 2.809 20.087 1.00 0.00 250 THR A C 16
ATOM 24270 O O . THR A 1 31 ? 50.964 2.240 20.974 1.00 0.00 250 THR A O 16
ATOM 24281 N N . GLN A 1 32 ? 48.955 2.826 20.069 1.00 0.00 251 GLN A N 16
ATOM 24282 C CA . GLN A 1 32 ? 48.122 2.198 21.135 1.00 0.00 251 GLN A CA 16
ATOM 24283 C C . GLN A 1 32 ? 47.945 0.687 20.863 1.00 0.00 251 GLN A C 16
ATOM 24284 O O . GLN A 1 32 ? 47.628 -0.088 21.764 1.00 0.00 251 GLN A O 16
ATOM 24298 N N . GLU A 1 33 ? 48.157 0.303 19.597 1.00 0.00 252 GLU A N 16
ATOM 24299 C CA . GLU A 1 33 ? 48.083 -1.070 19.110 1.00 0.00 252 GLU A CA 16
ATOM 24300 C C . GLU A 1 33 ? 49.367 -1.827 19.541 1.00 0.00 252 GLU A C 16
ATOM 24301 O O . GLU A 1 33 ? 49.358 -3.046 19.733 1.00 0.00 252 GLU A O 16
ATOM 24313 N N . GLY A 1 34 ? 50.450 -1.065 19.771 1.00 0.00 253 GLY A N 16
ATOM 24314 C CA . GLY A 1 34 ? 51.701 -1.603 20.316 1.00 0.00 253 GLY A CA 16
ATOM 24315 C C . GLY A 1 34 ? 52.866 -1.472 19.356 1.00 0.00 253 GLY A C 16
ATOM 24316 O O . GLY A 1 34 ? 53.985 -1.879 19.682 1.00 0.00 253 GLY A O 16
ATOM 24320 N N . VAL A 1 35 ? 52.593 -0.912 18.167 1.00 0.00 254 VAL A N 16
ATOM 24321 C CA . VAL A 1 35 ? 53.612 -0.666 17.141 1.00 0.00 254 VAL A CA 16
ATOM 24322 C C . VAL A 1 35 ? 54.387 0.613 17.504 1.00 0.00 254 VAL A C 16
ATOM 24323 O O . VAL A 1 35 ? 53.780 1.687 17.645 1.00 0.00 254 VAL A O 16
ATOM 24336 N N . ASP A 1 36 ? 55.716 0.475 17.677 1.00 0.00 255 ASP A N 16
ATOM 24337 C CA . ASP A 1 36 ? 56.623 1.610 17.952 1.00 0.00 255 ASP A CA 16
ATOM 24338 C C . ASP A 1 36 ? 56.628 2.565 16.752 1.00 0.00 255 ASP A C 16
ATOM 24339 O O . ASP A 1 36 ? 56.682 2.099 15.622 1.00 0.00 255 ASP A O 16
ATOM 24348 N N . MET A 1 37 ? 56.575 3.883 17.015 1.00 0.00 256 MET A N 16
ATOM 24349 C CA . MET A 1 37 ? 56.542 4.934 15.966 1.00 0.00 256 MET A CA 16
ATOM 24350 C C . MET A 1 37 ? 57.748 4.823 15.011 1.00 0.00 256 MET A C 16
ATOM 24351 O O . MET A 1 37 ? 57.611 5.026 13.802 1.00 0.00 256 MET A O 16
ATOM 24365 N N . GLU A 1 38 ? 58.917 4.492 15.584 1.00 0.00 257 GLU A N 16
ATOM 24366 C CA . GLU A 1 38 ? 60.180 4.373 14.836 1.00 0.00 257 GLU A CA 16
ATOM 24367 C C . GLU A 1 38 ? 60.215 3.101 13.966 1.00 0.00 257 GLU A C 16
ATOM 24368 O O . GLU A 1 38 ? 60.631 3.149 12.810 1.00 0.00 257 GLU A O 16
ATOM 24380 N N . ARG A 1 39 ? 59.776 1.967 14.544 1.00 0.00 258 ARG A N 16
ATOM 24381 C CA . ARG A 1 39 ? 59.764 0.654 13.851 1.00 0.00 258 ARG A CA 16
ATOM 24382 C C . ARG A 1 39 ? 58.761 0.700 12.691 1.00 0.00 258 ARG A C 16
ATOM 24383 O O . ARG A 1 39 ? 59.005 0.176 11.604 1.00 0.00 258 ARG A O 16
ATOM 24404 N N . LEU A 1 40 ? 57.642 1.374 12.973 1.00 0.00 259 LEU A N 16
ATOM 24405 C CA . LEU A 1 40 ? 56.615 1.733 12.002 1.00 0.00 259 LEU A CA 16
ATOM 24406 C C . LEU A 1 40 ? 57.230 2.559 10.856 1.00 0.00 259 LEU A C 16
ATOM 24407 O O . LEU A 1 40 ? 57.114 2.155 9.712 1.00 0.00 259 LEU A O 16
ATOM 24423 N N . ARG A 1 41 ? 57.927 3.667 11.185 1.00 0.00 260 ARG A N 16
ATOM 24424 C CA . ARG A 1 41 ? 58.436 4.629 10.175 1.00 0.00 260 ARG A CA 16
ATOM 24425 C C . ARG A 1 41 ? 59.507 4.004 9.267 1.00 0.00 260 ARG A C 16
ATOM 24426 O O . ARG A 1 41 ? 59.569 4.308 8.073 1.00 0.00 260 ARG A O 16
ATOM 24447 N N . THR A 1 42 ? 60.348 3.149 9.858 1.00 0.00 261 THR A N 16
ATOM 24448 C CA . THR A 1 42 ? 61.429 2.461 9.141 1.00 0.00 261 THR A CA 16
ATOM 24449 C C . THR A 1 42 ? 60.843 1.423 8.160 1.00 0.00 261 THR A C 16
ATOM 24450 O O . THR A 1 42 ? 61.217 1.396 6.991 1.00 0.00 261 THR A O 16
ATOM 24461 N N . SER A 1 43 ? 59.887 0.603 8.647 1.00 0.00 262 SER A N 16
ATOM 24462 C CA . SER A 1 43 ? 59.213 -0.433 7.827 1.00 0.00 262 SER A CA 16
ATOM 24463 C C . SER A 1 43 ? 58.325 0.196 6.724 1.00 0.00 262 SER A C 16
ATOM 24464 O O . SER A 1 43 ? 58.189 -0.360 5.622 1.00 0.00 262 SER A O 16
ATOM 24472 N N . LEU A 1 44 ? 57.742 1.360 7.045 1.00 0.00 263 LEU A N 16
ATOM 24473 C CA . LEU A 1 44 ? 56.814 2.085 6.160 1.00 0.00 263 LEU A CA 16
ATOM 24474 C C . LEU A 1 44 ? 57.615 2.709 4.995 1.00 0.00 263 LEU A C 16
ATOM 24475 O O . LEU A 1 44 ? 57.267 2.537 3.820 1.00 0.00 263 LEU A O 16
ATOM 24491 N N . GLY A 1 45 ? 58.696 3.420 5.365 1.00 0.00 264 GLY A N 16
ATOM 24492 C CA . GLY A 1 45 ? 59.586 4.076 4.409 1.00 0.00 264 GLY A CA 16
ATOM 24493 C C . GLY A 1 45 ? 60.381 3.084 3.571 1.00 0.00 264 GLY A C 16
ATOM 24494 O O . GLY A 1 45 ? 60.766 3.397 2.447 1.00 0.00 264 GLY A O 16
ATOM 24498 N N . ARG A 1 46 ? 60.622 1.884 4.132 1.00 0.00 265 ARG A N 16
ATOM 24499 C CA . ARG A 1 46 ? 61.285 0.767 3.427 1.00 0.00 265 ARG A CA 16
ATOM 24500 C C . ARG A 1 46 ? 60.441 0.320 2.222 1.00 0.00 265 ARG A C 16
ATOM 24501 O O . ARG A 1 46 ? 60.972 0.090 1.132 1.00 0.00 265 ARG A O 16
ATOM 24522 N N . TYR A 1 47 ? 59.118 0.239 2.445 1.00 0.00 266 TYR A N 16
ATOM 24523 C CA . TYR A 1 47 ? 58.156 -0.221 1.430 1.00 0.00 266 TYR A CA 16
ATOM 24524 C C . TYR A 1 47 ? 58.036 0.791 0.265 1.00 0.00 266 TYR A C 16
ATOM 24525 O O . TYR A 1 47 ? 57.731 0.410 -0.871 1.00 0.00 266 TYR A O 16
ATOM 24543 N N . ILE A 1 48 ? 58.267 2.079 0.563 1.00 0.00 267 ILE A N 16
ATOM 24544 C CA . ILE A 1 48 ? 58.118 3.165 -0.428 1.00 0.00 267 ILE A CA 16
ATOM 24545 C C . ILE A 1 48 ? 59.429 3.401 -1.210 1.00 0.00 267 ILE A C 16
ATOM 24546 O O . ILE A 1 48 ? 59.431 3.438 -2.444 1.00 0.00 267 ILE A O 16
ATOM 24562 N N . MET A 1 49 ? 60.541 3.551 -0.472 1.00 0.00 268 MET A N 16
ATOM 24563 C CA . MET A 1 49 ? 61.865 3.892 -1.051 1.00 0.00 268 MET A CA 16
ATOM 24564 C C . MET A 1 49 ? 62.538 2.667 -1.706 1.00 0.00 268 MET A C 16
ATOM 24565 O O . MET A 1 49 ? 63.504 2.817 -2.459 1.00 0.00 268 MET A O 16
ATOM 24579 N N . SER A 1 50 ? 62.037 1.460 -1.399 1.00 0.00 269 SER A N 16
ATOM 24580 C CA . SER A 1 50 ? 62.553 0.196 -1.964 1.00 0.00 269 SER A CA 16
ATOM 24581 C C . SER A 1 50 ? 61.383 -0.719 -2.369 1.00 0.00 269 SER A C 16
ATOM 24582 O O . SER A 1 50 ? 60.221 -0.427 -2.072 1.00 0.00 269 SER A O 16
ATOM 24590 N N . LEU A 1 51 ? 61.716 -1.826 -3.055 1.00 0.00 270 LEU A N 16
ATOM 24591 C CA . LEU A 1 51 ? 60.733 -2.839 -3.511 1.00 0.00 270 LEU A CA 16
ATOM 24592 C C . LEU A 1 51 ? 60.435 -3.867 -2.393 1.00 0.00 270 LEU A C 16
ATOM 24593 O O . LEU A 1 51 ? 59.658 -4.810 -2.597 1.00 0.00 270 LEU A O 16
ATOM 24609 N N . GLU A 1 52 ? 61.059 -3.660 -1.218 1.00 0.00 271 GLU A N 16
ATOM 24610 C CA . GLU A 1 52 ? 60.972 -4.568 -0.062 1.00 0.00 271 GLU A CA 16
ATOM 24611 C C . GLU A 1 52 ? 59.636 -4.379 0.688 1.00 0.00 271 GLU A C 16
ATOM 24612 O O . GLU A 1 52 ? 59.200 -3.240 0.869 1.00 0.00 271 GLU A O 16
ATOM 24624 N N . PRO A 1 53 ? 58.965 -5.485 1.145 1.00 0.00 272 PRO A N 16
ATOM 24625 C CA . PRO A 1 53 ? 57.685 -5.384 1.867 1.00 0.00 272 PRO A CA 16
ATOM 24626 C C . PRO A 1 53 ? 57.869 -5.035 3.367 1.00 0.00 272 PRO A C 16
ATOM 24627 O O . PRO A 1 53 ? 58.888 -5.376 3.988 1.00 0.00 272 PRO A O 16
ATOM 24638 N N . LEU A 1 54 ? 56.877 -4.322 3.916 1.00 0.00 273 LEU A N 16
ATOM 24639 C CA . LEU A 1 54 ? 56.734 -4.104 5.371 1.00 0.00 273 LEU A CA 16
ATOM 24640 C C . LEU A 1 54 ? 56.186 -5.405 6.028 1.00 0.00 273 LEU A C 16
ATOM 24641 O O . LEU A 1 54 ? 55.528 -6.195 5.334 1.00 0.00 273 LEU A O 16
ATOM 24657 N N . PRO A 1 55 ? 56.450 -5.667 7.356 1.00 0.00 274 PRO A N 16
ATOM 24658 C CA . PRO A 1 55 ? 55.968 -6.895 8.042 1.00 0.00 274 PRO A CA 16
ATOM 24659 C C . PRO A 1 55 ? 54.419 -6.943 8.167 1.00 0.00 274 PRO A C 16
ATOM 24660 O O . PRO A 1 55 ? 53.771 -5.884 8.191 1.00 0.00 274 PRO A O 16
ATOM 24671 N N . PRO A 1 56 ? 53.811 -8.181 8.250 1.00 0.00 275 PRO A N 16
ATOM 24672 C CA . PRO A 1 56 ? 52.337 -8.375 8.381 1.00 0.00 275 PRO A CA 16
ATOM 24673 C C . PRO A 1 56 ? 51.738 -7.712 9.639 1.00 0.00 275 PRO A C 16
ATOM 24674 O O . PRO A 1 56 ? 50.532 -7.492 9.690 1.00 0.00 275 PRO A O 16
ATOM 24685 N N . ASP A 1 57 ? 52.593 -7.434 10.647 1.00 0.00 276 ASP A N 16
ATOM 24686 C CA . ASP A 1 57 ? 52.223 -6.659 11.856 1.00 0.00 276 ASP A CA 16
ATOM 24687 C C . ASP A 1 57 ? 51.792 -5.233 11.461 1.00 0.00 276 ASP A C 16
ATOM 24688 O O . ASP A 1 57 ? 50.682 -4.778 11.783 1.00 0.00 276 ASP A O 16
ATOM 24697 N N . LEU A 1 58 ? 52.695 -4.559 10.735 1.00 0.00 277 LEU A N 16
ATOM 24698 C CA . LEU A 1 58 ? 52.474 -3.200 10.222 1.00 0.00 277 LEU A CA 16
ATOM 24699 C C . LEU A 1 58 ? 51.289 -3.157 9.238 1.00 0.00 277 LEU A C 16
ATOM 24700 O O . LEU A 1 58 ? 50.511 -2.195 9.240 1.00 0.00 277 LEU A O 16
ATOM 24716 N N . ARG A 1 59 ? 51.168 -4.218 8.420 1.00 0.00 278 ARG A N 16
ATOM 24717 C CA . ARG A 1 59 ? 50.093 -4.343 7.429 1.00 0.00 278 ARG A CA 16
ATOM 24718 C C . ARG A 1 59 ? 48.712 -4.380 8.113 1.00 0.00 278 ARG A C 16
ATOM 24719 O O . ARG A 1 59 ? 47.864 -3.540 7.823 1.00 0.00 278 ARG A O 16
ATOM 24740 N N . ARG A 1 60 ? 48.520 -5.366 9.023 1.00 0.00 279 ARG A N 16
ATOM 24741 C CA . ARG A 1 60 ? 47.228 -5.608 9.700 1.00 0.00 279 ARG A CA 16
ATOM 24742 C C . ARG A 1 60 ? 46.805 -4.379 10.516 1.00 0.00 279 ARG A C 16
ATOM 24743 O O . ARG A 1 60 ? 45.625 -4.068 10.593 1.00 0.00 279 ARG A O 16
ATOM 24764 N N . ALA A 1 61 ? 47.810 -3.693 11.103 1.00 0.00 280 ALA A N 16
ATOM 24765 C CA . ALA A 1 61 ? 47.614 -2.479 11.903 1.00 0.00 280 ALA A CA 16
ATOM 24766 C C . ALA A 1 61 ? 46.995 -1.352 11.041 1.00 0.00 280 ALA A C 16
ATOM 24767 O O . ALA A 1 61 ? 45.926 -0.793 11.377 1.00 0.00 280 ALA A O 16
ATOM 24774 N N . LEU A 1 62 ? 47.658 -1.077 9.903 1.00 0.00 281 LEU A N 16
ATOM 24775 C CA . LEU A 1 62 ? 47.223 -0.060 8.927 1.00 0.00 281 LEU A CA 16
ATOM 24776 C C . LEU A 1 62 ? 45.806 -0.347 8.395 1.00 0.00 281 LEU A C 16
ATOM 24777 O O . LEU A 1 62 ? 44.936 0.530 8.423 1.00 0.00 281 LEU A O 16
ATOM 24793 N N . GLU A 1 63 ? 45.612 -1.585 7.908 1.00 0.00 282 GLU A N 16
ATOM 24794 C CA . GLU A 1 63 ? 44.335 -2.070 7.339 1.00 0.00 282 GLU A CA 16
ATOM 24795 C C . GLU A 1 63 ? 43.188 -1.968 8.360 1.00 0.00 282 GLU A C 16
ATOM 24796 O O . GLU A 1 63 ? 42.037 -1.704 7.991 1.00 0.00 282 GLU A O 16
ATOM 24808 N N . SER A 1 64 ? 43.529 -2.205 9.636 1.00 0.00 283 SER A N 16
ATOM 24809 C CA . SER A 1 64 ? 42.585 -2.140 10.755 1.00 0.00 283 SER A CA 16
ATOM 24810 C C . SER A 1 64 ? 42.084 -0.700 10.968 1.00 0.00 283 SER A C 16
ATOM 24811 O O . SER A 1 64 ? 40.919 -0.500 11.335 1.00 0.00 283 SER A O 16
ATOM 24819 N N . VAL A 1 65 ? 42.967 0.299 10.742 1.00 0.00 284 VAL A N 16
ATOM 24820 C CA . VAL A 1 65 ? 42.556 1.724 10.781 1.00 0.00 284 VAL A CA 16
ATOM 24821 C C . VAL A 1 65 ? 41.715 2.103 9.534 1.00 0.00 284 VAL A C 16
ATOM 24822 O O . VAL A 1 65 ? 40.727 2.835 9.645 1.00 0.00 284 VAL A O 16
ATOM 24835 N N . GLY A 1 66 ? 42.117 1.600 8.353 1.00 0.00 285 GLY A N 16
ATOM 24836 C CA . GLY A 1 66 ? 41.455 1.942 7.079 1.00 0.00 285 GLY A CA 16
ATOM 24837 C C . GLY A 1 66 ? 42.427 2.411 5.996 1.00 0.00 285 GLY A C 16
ATOM 24838 O O . GLY A 1 66 ? 41.992 2.943 4.966 1.00 0.00 285 GLY A O 16
ATOM 24842 N N . ILE A 1 67 ? 43.743 2.236 6.239 1.00 0.00 286 ILE A N 16
ATOM 24843 C CA . ILE A 1 67 ? 44.808 2.513 5.247 1.00 0.00 286 ILE A CA 16
ATOM 24844 C C . ILE A 1 67 ? 45.420 1.182 4.784 1.00 0.00 286 ILE A C 16
ATOM 24845 O O . ILE A 1 67 ? 46.071 0.502 5.564 1.00 0.00 286 ILE A O 16
ATOM 24861 N N . ASN A 1 68 ? 45.210 0.803 3.522 1.00 0.00 287 ASN A N 16
ATOM 24862 C CA . ASN A 1 68 ? 45.810 -0.428 2.977 1.00 0.00 287 ASN A CA 16
ATOM 24863 C C . ASN A 1 68 ? 47.247 -0.105 2.519 1.00 0.00 287 ASN A C 16
ATOM 24864 O O . ASN A 1 68 ? 47.413 0.845 1.756 1.00 0.00 287 ASN A O 16
ATOM 24875 N N . PRO A 1 69 ? 48.302 -0.834 3.015 1.00 0.00 288 PRO A N 16
ATOM 24876 C CA . PRO A 1 69 ? 49.706 -0.596 2.597 1.00 0.00 288 PRO A CA 16
ATOM 24877 C C . PRO A 1 69 ? 50.023 -1.094 1.171 1.00 0.00 288 PRO A C 16
ATOM 24878 O O . PRO A 1 69 ? 50.846 -0.490 0.479 1.00 0.00 288 PRO A O 16
ATOM 24889 N N . PHE A 1 70 ? 49.352 -2.175 0.728 1.00 0.00 289 PHE A N 16
ATOM 24890 C CA . PHE A 1 70 ? 49.625 -2.814 -0.576 1.00 0.00 289 PHE A CA 16
ATOM 24891 C C . PHE A 1 70 ? 48.685 -2.262 -1.658 1.00 0.00 289 PHE A C 16
ATOM 24892 O O . PHE A 1 70 ? 47.560 -2.744 -1.839 1.00 0.00 289 PHE A O 16
ATOM 24909 N N . ILE A 1 71 ? 49.155 -1.217 -2.353 1.00 0.00 290 ILE A N 16
ATOM 24910 C CA . ILE A 1 71 ? 48.411 -0.566 -3.440 1.00 0.00 290 ILE A CA 16
ATOM 24911 C C . ILE A 1 71 ? 48.889 -1.124 -4.807 1.00 0.00 290 ILE A C 16
ATOM 24912 O O . ILE A 1 71 ? 50.102 -1.268 -5.012 1.00 0.00 290 ILE A O 16
ATOM 24928 N N . PRO A 1 72 ? 47.947 -1.484 -5.743 1.00 0.00 291 PRO A N 16
ATOM 24929 C CA . PRO A 1 72 ? 48.296 -1.898 -7.124 1.00 0.00 291 PRO A CA 16
ATOM 24930 C C . PRO A 1 72 ? 48.932 -0.764 -7.966 1.00 0.00 291 PRO A C 16
ATOM 24931 O O . PRO A 1 72 ? 48.867 0.430 -7.623 1.00 0.00 291 PRO A O 16
ATOM 24942 N N . GLU A 1 73 ? 49.494 -1.180 -9.107 1.00 0.00 292 GLU A N 16
ATOM 24943 C CA . GLU A 1 73 ? 50.276 -0.324 -10.021 1.00 0.00 292 GLU A CA 16
ATOM 24944 C C . GLU A 1 73 ? 49.407 0.668 -10.827 1.00 0.00 292 GLU A C 16
ATOM 24945 O O . GLU A 1 73 ? 49.946 1.529 -11.534 1.00 0.00 292 GLU A O 16
ATOM 24957 N N . GLU A 1 74 ? 48.075 0.541 -10.707 1.00 0.00 293 GLU A N 16
ATOM 24958 C CA . GLU A 1 74 ? 47.112 1.472 -11.337 1.00 0.00 293 GLU A CA 16
ATOM 24959 C C . GLU A 1 74 ? 47.195 2.882 -10.700 1.00 0.00 293 GLU A C 16
ATOM 24960 O O . GLU A 1 74 ? 46.977 3.887 -11.379 1.00 0.00 293 GLU A O 16
ATOM 24972 N N . LEU A 1 75 ? 47.502 2.943 -9.382 1.00 0.00 294 LEU A N 16
ATOM 24973 C CA . LEU A 1 75 ? 47.819 4.221 -8.695 1.00 0.00 294 LEU A CA 16
ATOM 24974 C C . LEU A 1 75 ? 49.313 4.552 -8.875 1.00 0.00 294 LEU A C 16
ATOM 24975 O O . LEU A 1 75 ? 49.709 5.704 -8.712 1.00 0.00 294 LEU A O 16
ATOM 24991 N N . SER A 1 76 ? 50.125 3.507 -9.167 1.00 0.00 295 SER A N 16
ATOM 24992 C CA . SER A 1 76 ? 51.599 3.597 -9.318 1.00 0.00 295 SER A CA 16
ATOM 24993 C C . SER A 1 76 ? 52.272 4.042 -8.002 1.00 0.00 295 SER A C 16
ATOM 24994 O O . SER A 1 76 ? 53.390 4.573 -8.020 1.00 0.00 295 SER A O 16
ATOM 25002 N N . LEU A 1 77 ? 51.571 3.781 -6.866 1.00 0.00 296 LEU A N 16
ATOM 25003 C CA . LEU A 1 77 ? 51.976 4.203 -5.506 1.00 0.00 296 LEU A CA 16
ATOM 25004 C C . LEU A 1 77 ? 52.080 5.741 -5.394 1.00 0.00 296 LEU A C 16
ATOM 25005 O O . LEU A 1 77 ? 52.810 6.254 -4.537 1.00 0.00 296 LEU A O 16
ATOM 25021 N N . VAL A 1 78 ? 51.313 6.474 -6.237 1.00 0.00 297 VAL A N 16
ATOM 25022 C CA . VAL A 1 78 ? 51.321 7.942 -6.231 1.00 0.00 297 VAL A CA 16
ATOM 25023 C C . VAL A 1 78 ? 50.231 8.431 -5.272 1.00 0.00 297 VAL A C 16
ATOM 25024 O O . VAL A 1 78 ? 50.533 8.778 -4.143 1.00 0.00 297 VAL A O 16
ATOM 25037 N N . ASP A 1 79 ? 48.953 8.372 -5.693 1.00 0.00 298 ASP A N 16
ATOM 25038 C CA . ASP A 1 79 ? 47.825 8.882 -4.875 1.00 0.00 298 ASP A CA 16
ATOM 25039 C C . ASP A 1 79 ? 47.301 7.759 -3.954 1.00 0.00 298 ASP A C 16
ATOM 25040 O O . ASP A 1 79 ? 46.133 7.378 -3.992 1.00 0.00 298 ASP A O 16
ATOM 25049 N N . HIS A 1 80 ? 48.206 7.227 -3.124 1.00 0.00 299 HIS A N 16
ATOM 25050 C CA . HIS A 1 80 ? 47.912 6.123 -2.194 1.00 0.00 299 HIS A CA 16
ATOM 25051 C C . HIS A 1 80 ? 47.815 6.680 -0.758 1.00 0.00 299 HIS A C 16
ATOM 25052 O O . HIS A 1 80 ? 48.521 7.636 -0.452 1.00 0.00 299 HIS A O 16
ATOM 25067 N N . PRO A 1 81 ? 46.967 6.090 0.159 1.00 0.00 300 PRO A N 16
ATOM 25068 C CA . PRO A 1 81 ? 46.737 6.661 1.529 1.00 0.00 300 PRO A CA 16
ATOM 25069 C C . PRO A 1 81 ? 47.977 6.553 2.449 1.00 0.00 300 PRO A C 16
ATOM 25070 O O . PRO A 1 81 ? 48.027 7.149 3.533 1.00 0.00 300 PRO A O 16
ATOM 25081 N N . VAL A 1 82 ? 48.968 5.788 1.979 1.00 0.00 301 VAL A N 16
ATOM 25082 C CA . VAL A 1 82 ? 50.247 5.566 2.661 1.00 0.00 301 VAL A CA 16
ATOM 25083 C C . VAL A 1 82 ? 51.213 6.765 2.440 1.00 0.00 301 VAL A C 16
ATOM 25084 O O . VAL A 1 82 ? 52.224 6.881 3.137 1.00 0.00 301 VAL A O 16
ATOM 25097 N N . LEU A 1 83 ? 50.864 7.672 1.494 1.00 0.00 302 LEU A N 16
ATOM 25098 C CA . LEU A 1 83 ? 51.675 8.868 1.171 1.00 0.00 302 LEU A CA 16
ATOM 25099 C C . LEU A 1 83 ? 51.652 9.838 2.361 1.00 0.00 302 LEU A C 16
ATOM 25100 O O . LEU A 1 83 ? 52.671 10.052 3.016 1.00 0.00 302 LEU A O 16
ATOM 25116 N N . ASN A 1 84 ? 50.459 10.415 2.611 1.00 0.00 303 ASN A N 16
ATOM 25117 C CA . ASN A 1 84 ? 50.243 11.444 3.644 1.00 0.00 303 ASN A CA 16
ATOM 25118 C C . ASN A 1 84 ? 50.445 10.847 5.047 1.00 0.00 303 ASN A C 16
ATOM 25119 O O . ASN A 1 84 ? 50.783 11.570 5.992 1.00 0.00 303 ASN A O 16
ATOM 25130 N N . PHE A 1 85 ? 50.237 9.516 5.152 1.00 0.00 304 PHE A N 16
ATOM 25131 C CA . PHE A 1 85 ? 50.550 8.751 6.355 1.00 0.00 304 PHE A CA 16
ATOM 25132 C C . PHE A 1 85 ? 52.056 8.840 6.662 1.00 0.00 304 PHE A C 16
ATOM 25133 O O . PHE A 1 85 ? 52.438 9.317 7.731 1.00 0.00 304 PHE A O 16
ATOM 25150 N N . SER A 1 86 ? 52.885 8.393 5.693 1.00 0.00 305 SER A N 16
ATOM 25151 C CA . SER A 1 86 ? 54.354 8.438 5.775 1.00 0.00 305 SER A CA 16
ATOM 25152 C C . SER A 1 86 ? 54.860 9.869 6.011 1.00 0.00 305 SER A C 16
ATOM 25153 O O . SER A 1 86 ? 55.796 10.063 6.775 1.00 0.00 305 SER A O 16
ATOM 25161 N N . ALA A 1 87 ? 54.199 10.846 5.356 1.00 0.00 306 ALA A N 16
ATOM 25162 C CA . ALA A 1 87 ? 54.557 12.277 5.402 1.00 0.00 306 ALA A CA 16
ATOM 25163 C C . ALA A 1 87 ? 54.473 12.813 6.842 1.00 0.00 306 ALA A C 16
ATOM 25164 O O . ALA A 1 87 ? 55.473 13.291 7.398 1.00 0.00 306 ALA A O 16
ATOM 25171 N N . ALA A 1 88 ? 53.275 12.656 7.442 1.00 0.00 307 ALA A N 16
ATOM 25172 C CA . ALA A 1 88 ? 52.987 13.083 8.821 1.00 0.00 307 ALA A CA 16
ATOM 25173 C C . ALA A 1 88 ? 53.856 12.318 9.830 1.00 0.00 307 ALA A C 16
ATOM 25174 O O . ALA A 1 88 ? 54.303 12.879 10.821 1.00 0.00 307 ALA A O 16
ATOM 25181 N N . LEU A 1 89 ? 54.113 11.048 9.515 1.00 0.00 308 LEU A N 16
ATOM 25182 C CA . LEU A 1 89 ? 54.891 10.122 10.351 1.00 0.00 308 LEU A CA 16
ATOM 25183 C C . LEU A 1 89 ? 56.371 10.558 10.471 1.00 0.00 308 LEU A C 16
ATOM 25184 O O . LEU A 1 89 ? 56.889 10.729 11.593 1.00 0.00 308 LEU A O 16
ATOM 25200 N N . ASN A 1 90 ? 57.032 10.765 9.313 1.00 0.00 309 ASN A N 16
ATOM 25201 C CA . ASN A 1 90 ? 58.474 11.073 9.270 1.00 0.00 309 ASN A CA 16
ATOM 25202 C C . ASN A 1 90 ? 58.732 12.488 9.811 1.00 0.00 309 ASN A C 16
ATOM 25203 O O . ASN A 1 90 ? 59.717 12.700 10.514 1.00 0.00 309 ASN A O 16
ATOM 25214 N N . ARG A 1 91 ? 57.826 13.447 9.487 1.00 0.00 310 ARG A N 16
ATOM 25215 C CA . ARG A 1 91 ? 57.967 14.852 9.934 1.00 0.00 310 ARG A CA 16
ATOM 25216 C C . ARG A 1 91 ? 57.731 14.960 11.454 1.00 0.00 310 ARG A C 16
ATOM 25217 O O . ARG A 1 91 ? 58.326 15.809 12.111 1.00 0.00 310 ARG A O 16
ATOM 25238 N N . MET A 1 92 ? 56.839 14.088 11.984 1.00 0.00 311 MET A N 16
ATOM 25239 C CA . MET A 1 92 ? 56.544 14.002 13.428 1.00 0.00 311 MET A CA 16
ATOM 25240 C C . MET A 1 92 ? 57.794 13.590 14.206 1.00 0.00 311 MET A C 16
ATOM 25241 O O . MET A 1 92 ? 58.200 14.273 15.150 1.00 0.00 311 MET A O 16
ATOM 25255 N N . LEU A 1 93 ? 58.413 12.478 13.771 1.00 0.00 312 LEU A N 16
ATOM 25256 C CA . LEU A 1 93 ? 59.601 11.924 14.444 1.00 0.00 312 LEU A CA 16
ATOM 25257 C C . LEU A 1 93 ? 60.832 12.829 14.239 1.00 0.00 312 LEU A C 16
ATOM 25258 O O . LEU A 1 93 ? 61.693 12.911 15.118 1.00 0.00 312 LEU A O 16
ATOM 25274 N N . ALA A 1 94 ? 60.896 13.496 13.069 1.00 0.00 313 ALA A N 16
ATOM 25275 C CA . ALA A 1 94 ? 61.957 14.478 12.746 1.00 0.00 313 ALA A CA 16
ATOM 25276 C C . ALA A 1 94 ? 61.821 15.728 13.631 1.00 0.00 313 ALA A C 16
ATOM 25277 O O . ALA A 1 94 ? 62.820 16.338 14.016 1.00 0.00 313 ALA A O 16
ATOM 25284 N N . SER A 1 95 ? 60.562 16.075 13.953 1.00 0.00 314 SER A N 16
ATOM 25285 C CA . SER A 1 95 ? 60.233 17.189 14.853 1.00 0.00 314 SER A CA 16
ATOM 25286 C C . SER A 1 95 ? 60.638 16.842 16.304 1.00 0.00 314 SER A C 16
ATOM 25287 O O . SER A 1 95 ? 61.114 17.708 17.047 1.00 0.00 314 SER A O 16
ATOM 25295 N N . ARG A 1 96 ? 60.463 15.556 16.672 1.00 0.00 315 ARG A N 16
ATOM 25296 C CA . ARG A 1 96 ? 60.820 15.034 18.007 1.00 0.00 315 ARG A CA 16
ATOM 25297 C C . ARG A 1 96 ? 62.349 14.959 18.195 1.00 0.00 315 ARG A C 16
ATOM 25298 O O . ARG A 1 96 ? 62.867 15.232 19.285 1.00 0.00 315 ARG A O 16
ATOM 25319 N N . GLN A 1 97 ? 63.063 14.586 17.112 1.00 0.00 316 GLN A N 16
ATOM 25320 C CA . GLN A 1 97 ? 64.521 14.357 17.139 1.00 0.00 316 GLN A CA 16
ATOM 25321 C C . GLN A 1 97 ? 65.236 15.422 16.289 1.00 0.00 316 GLN A C 16
ATOM 25322 O O . GLN A 1 97 ? 65.406 15.234 15.081 1.00 0.00 316 GLN A O 16
ATOM 25336 N N . THR A 1 98 ? 65.610 16.536 16.958 1.00 0.00 317 THR A N 16
ATOM 25337 C CA . THR A 1 98 ? 66.274 17.715 16.361 1.00 0.00 317 THR A CA 16
ATOM 25338 C C . THR A 1 98 ? 65.554 18.218 15.085 1.00 0.00 317 THR A C 16
ATOM 25339 O O . THR A 1 98 ? 65.937 17.876 13.953 1.00 0.00 317 THR A O 16
ATOM 25350 N N . THR A 1 99 ? 64.463 18.985 15.301 1.00 0.00 318 THR A N 16
ATOM 25351 C CA . THR A 1 99 ? 63.658 19.571 14.218 1.00 0.00 318 THR A CA 16
ATOM 25352 C C . THR A 1 99 ? 64.486 20.611 13.426 1.00 0.00 318 THR A C 16
ATOM 25353 O O . THR A 1 99 ? 64.904 21.643 13.968 1.00 0.00 318 THR A O 16
ATOM 25364 N N . THR A 1 100 ? 64.761 20.294 12.147 1.00 0.00 319 THR A N 16
ATOM 25365 C CA . THR A 1 100 ? 65.537 21.146 11.235 1.00 0.00 319 THR A CA 16
ATOM 25366 C C . THR A 1 100 ? 64.729 21.427 9.952 1.00 0.00 319 THR A C 16
ATOM 25367 O O . THR A 1 100 ? 63.846 20.637 9.568 1.00 0.00 319 THR A O 16
ATOM 25378 N N . ASN A 1 101 ? 65.033 22.559 9.306 1.00 0.00 320 ASN A N 16
ATOM 25379 C CA . ASN A 1 101 ? 64.402 22.974 8.041 1.00 0.00 320 ASN A CA 16
ATOM 25380 C C . ASN A 1 101 ? 65.215 22.383 6.862 1.00 0.00 320 ASN A C 16
ATOM 25381 O O . ASN A 1 101 ? 64.755 21.409 6.236 1.00 0.00 320 ASN A O 16
ATOM 25393 N N . GLN A 1 1 ? 17.751 28.369 25.053 1.00 0.00 220 GLN A N 17
ATOM 25394 C CA . GLN A 1 1 ? 18.132 27.519 26.206 1.00 0.00 220 GLN A CA 17
ATOM 25395 C C . GLN A 1 1 ? 18.380 26.087 25.719 1.00 0.00 220 GLN A C 17
ATOM 25396 O O . GLN A 1 1 ? 17.590 25.567 24.923 1.00 0.00 220 GLN A O 17
ATOM 25412 N N . GLY A 1 2 ? 19.469 25.460 26.206 1.00 0.00 221 GLY A N 17
ATOM 25413 C CA . GLY A 1 2 ? 19.846 24.104 25.794 1.00 0.00 221 GLY A CA 17
ATOM 25414 C C . GLY A 1 2 ? 20.313 24.033 24.347 1.00 0.00 221 GLY A C 17
ATOM 25415 O O . GLY A 1 2 ? 19.905 23.140 23.604 1.00 0.00 221 GLY A O 17
ATOM 25419 N N . LEU A 1 3 ? 21.146 25.006 23.953 1.00 0.00 222 LEU A N 17
ATOM 25420 C CA . LEU A 1 3 ? 21.685 25.120 22.590 1.00 0.00 222 LEU A CA 17
ATOM 25421 C C . LEU A 1 3 ? 22.882 24.157 22.428 1.00 0.00 222 LEU A C 17
ATOM 25422 O O . LEU A 1 3 ? 23.949 24.380 23.006 1.00 0.00 222 LEU A O 17
ATOM 25438 N N . ASP A 1 4 ? 22.686 23.083 21.642 1.00 0.00 223 ASP A N 17
ATOM 25439 C CA . ASP A 1 4 ? 23.650 21.959 21.533 1.00 0.00 223 ASP A CA 17
ATOM 25440 C C . ASP A 1 4 ? 24.505 22.041 20.253 1.00 0.00 223 ASP A C 17
ATOM 25441 O O . ASP A 1 4 ? 24.972 21.009 19.782 1.00 0.00 223 ASP A O 17
ATOM 25450 N N . LEU A 1 5 ? 24.732 23.254 19.701 1.00 0.00 224 LEU A N 17
ATOM 25451 C CA . LEU A 1 5 ? 25.584 23.425 18.484 1.00 0.00 224 LEU A CA 17
ATOM 25452 C C . LEU A 1 5 ? 27.045 23.004 18.756 1.00 0.00 224 LEU A C 17
ATOM 25453 O O . LEU A 1 5 ? 27.696 22.399 17.891 1.00 0.00 224 LEU A O 17
ATOM 25469 N N . GLU A 1 6 ? 27.522 23.309 19.982 1.00 0.00 225 GLU A N 17
ATOM 25470 C CA . GLU A 1 6 ? 28.862 22.905 20.464 1.00 0.00 225 GLU A CA 17
ATOM 25471 C C . GLU A 1 6 ? 28.968 21.366 20.514 1.00 0.00 225 GLU A C 17
ATOM 25472 O O . GLU A 1 6 ? 29.942 20.774 20.046 1.00 0.00 225 GLU A O 17
ATOM 25484 N N . SER A 1 7 ? 27.917 20.748 21.073 1.00 0.00 226 SER A N 17
ATOM 25485 C CA . SER A 1 7 ? 27.838 19.299 21.296 1.00 0.00 226 SER A CA 17
ATOM 25486 C C . SER A 1 7 ? 27.672 18.530 19.962 1.00 0.00 226 SER A C 17
ATOM 25487 O O . SER A 1 7 ? 28.217 17.437 19.791 1.00 0.00 226 SER A O 17
ATOM 25495 N N . ALA A 1 8 ? 26.951 19.153 19.014 1.00 0.00 227 ALA A N 17
ATOM 25496 C CA . ALA A 1 8 ? 26.558 18.531 17.736 1.00 0.00 227 ALA A CA 17
ATOM 25497 C C . ALA A 1 8 ? 27.735 18.447 16.758 1.00 0.00 227 ALA A C 17
ATOM 25498 O O . ALA A 1 8 ? 27.852 17.475 16.015 1.00 0.00 227 ALA A O 17
ATOM 25505 N N . ARG A 1 9 ? 28.593 19.484 16.769 1.00 0.00 228 ARG A N 17
ATOM 25506 C CA . ARG A 1 9 ? 29.730 19.586 15.829 1.00 0.00 228 ARG A CA 17
ATOM 25507 C C . ARG A 1 9 ? 30.835 18.561 16.150 1.00 0.00 228 ARG A C 17
ATOM 25508 O O . ARG A 1 9 ? 31.429 17.989 15.230 1.00 0.00 228 ARG A O 17
ATOM 25529 N N . LEU A 1 10 ? 31.102 18.331 17.456 1.00 0.00 229 LEU A N 17
ATOM 25530 C CA . LEU A 1 10 ? 32.110 17.341 17.901 1.00 0.00 229 LEU A CA 17
ATOM 25531 C C . LEU A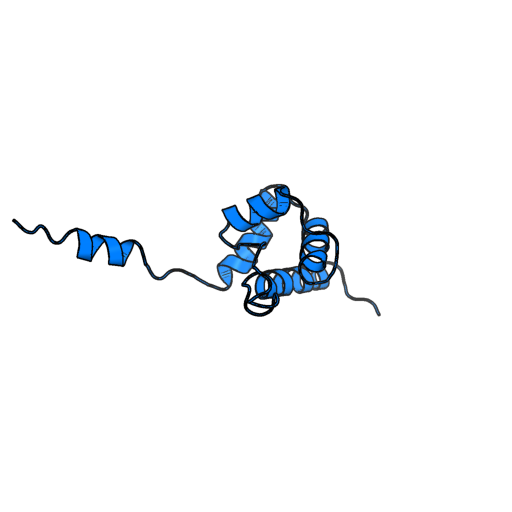 1 10 ? 31.558 15.913 17.743 1.00 0.00 229 LEU A C 17
ATOM 25532 O O . LEU A 1 10 ? 32.316 14.965 17.524 1.00 0.00 229 LEU A O 17
ATOM 25548 N N . ALA A 1 11 ? 30.221 15.787 17.840 1.00 0.00 230 ALA A N 17
ATOM 25549 C CA . ALA A 1 11 ? 29.501 14.527 17.596 1.00 0.00 230 ALA A CA 17
ATOM 25550 C C . ALA A 1 11 ? 29.531 14.164 16.093 1.00 0.00 230 ALA A C 17
ATOM 25551 O O . ALA A 1 11 ? 29.625 12.988 15.730 1.00 0.00 230 ALA A O 17
ATOM 25558 N N . SER A 1 12 ? 29.467 15.196 15.235 1.00 0.00 231 SER A N 17
ATOM 25559 C CA . SER A 1 12 ? 29.578 15.048 13.770 1.00 0.00 231 SER A CA 17
ATOM 25560 C C . SER A 1 12 ? 31.044 14.769 13.368 1.00 0.00 231 SER A C 17
ATOM 25561 O O . SER A 1 12 ? 31.306 14.053 12.392 1.00 0.00 231 SER A O 17
ATOM 25569 N N . ALA A 1 13 ? 31.986 15.336 14.152 1.00 0.00 232 ALA A N 17
ATOM 25570 C CA . ALA A 1 13 ? 33.437 15.109 13.986 1.00 0.00 232 ALA A CA 17
ATOM 25571 C C . ALA A 1 13 ? 33.821 13.679 14.411 1.00 0.00 232 ALA A C 17
ATOM 25572 O O . ALA A 1 13 ? 34.829 13.138 13.941 1.00 0.00 232 ALA A O 17
ATOM 25579 N N . ALA A 1 14 ? 32.995 13.078 15.304 1.00 0.00 233 ALA A N 17
ATOM 25580 C CA . ALA A 1 14 ? 33.152 11.677 15.750 1.00 0.00 233 ALA A CA 17
ATOM 25581 C C . ALA A 1 14 ? 32.892 10.685 14.595 1.00 0.00 233 ALA A C 17
ATOM 25582 O O . ALA A 1 14 ? 33.240 9.504 14.702 1.00 0.00 233 ALA A O 17
ATOM 25589 N N . ARG A 1 15 ? 32.262 11.170 13.505 1.00 0.00 234 ARG A N 17
ATOM 25590 C CA . ARG A 1 15 ? 32.108 10.403 12.263 1.00 0.00 234 ARG A CA 17
ATOM 25591 C C . ARG A 1 15 ? 33.298 10.741 11.337 1.00 0.00 234 ARG A C 17
ATOM 25592 O O . ARG A 1 15 ? 33.232 11.679 10.534 1.00 0.00 234 ARG A O 17
ATOM 25613 N N . HIS A 1 16 ? 34.409 10.000 11.518 1.00 0.00 235 HIS A N 17
ATOM 25614 C CA . HIS A 1 16 ? 35.687 10.223 10.798 1.00 0.00 235 HIS A CA 17
ATOM 25615 C C . HIS A 1 16 ? 36.134 8.915 10.119 1.00 0.00 235 HIS A C 17
ATOM 25616 O O . HIS A 1 16 ? 36.180 7.863 10.766 1.00 0.00 235 HIS A O 17
ATOM 25631 N N . ASN A 1 17 ? 36.448 8.993 8.812 1.00 0.00 236 ASN A N 17
ATOM 25632 C CA . ASN A 1 17 ? 36.909 7.833 8.011 1.00 0.00 236 ASN A CA 17
ATOM 25633 C C . ASN A 1 17 ? 37.903 8.278 6.917 1.00 0.00 236 ASN A C 17
ATOM 25634 O O . ASN A 1 17 ? 38.922 7.626 6.689 1.00 0.00 236 ASN A O 17
ATOM 25645 N N . HIS A 1 18 ? 37.590 9.397 6.237 1.00 0.00 237 HIS A N 17
ATOM 25646 C CA . HIS A 1 18 ? 38.446 9.996 5.193 1.00 0.00 237 HIS A CA 17
ATOM 25647 C C . HIS A 1 18 ? 38.811 11.429 5.607 1.00 0.00 237 HIS A C 17
ATOM 25648 O O . HIS A 1 18 ? 37.924 12.295 5.668 1.00 0.00 237 HIS A O 17
ATOM 25663 N N . SER A 1 19 ? 40.116 11.658 5.870 1.00 0.00 238 SER A N 17
ATOM 25664 C CA . SER A 1 19 ? 40.656 12.954 6.333 1.00 0.00 238 SER A CA 17
ATOM 25665 C C . SER A 1 19 ? 42.190 12.868 6.542 1.00 0.00 238 SER A C 17
ATOM 25666 O O . SER A 1 19 ? 42.756 11.771 6.599 1.00 0.00 238 SER A O 17
ATOM 25674 N N . ALA A 1 20 ? 42.840 14.046 6.681 1.00 0.00 239 ALA A N 17
ATOM 25675 C CA . ALA A 1 20 ? 44.230 14.152 7.189 1.00 0.00 239 ALA A CA 17
ATOM 25676 C C . ALA A 1 20 ? 44.252 13.888 8.711 1.00 0.00 239 ALA A C 17
ATOM 25677 O O . ALA A 1 20 ? 45.313 13.651 9.304 1.00 0.00 239 ALA A O 17
ATOM 25684 N N . ASN A 1 21 ? 43.053 13.960 9.332 1.00 0.00 240 ASN A N 17
ATOM 25685 C CA . ASN A 1 21 ? 42.814 13.489 10.705 1.00 0.00 240 ASN A CA 17
ATOM 25686 C C . ASN A 1 21 ? 43.050 11.982 10.787 1.00 0.00 240 ASN A C 17
ATOM 25687 O O . ASN A 1 21 ? 43.655 11.513 11.745 1.00 0.00 240 ASN A O 17
ATOM 25698 N N . GLN A 1 22 ? 42.555 11.243 9.757 1.00 0.00 241 GLN A N 17
ATOM 25699 C CA . GLN A 1 22 ? 42.686 9.772 9.685 1.00 0.00 241 GLN A CA 17
ATOM 25700 C C . GLN A 1 22 ? 44.165 9.347 9.680 1.00 0.00 241 GLN A C 17
ATOM 25701 O O . GLN A 1 22 ? 44.513 8.290 10.196 1.00 0.00 241 GLN A O 17
ATOM 25715 N N . THR A 1 23 ? 45.004 10.195 9.082 1.00 0.00 242 THR A N 17
ATOM 25716 C CA . THR A 1 23 ? 46.456 10.019 9.040 1.00 0.00 242 THR A CA 17
ATOM 25717 C C . THR A 1 23 ? 47.075 10.021 10.464 1.00 0.00 242 THR A C 17
ATOM 25718 O O . THR A 1 23 ? 47.775 9.077 10.843 1.00 0.00 242 THR A O 17
ATOM 25729 N N . ASN A 1 24 ? 46.783 11.079 11.241 1.00 0.00 243 ASN A N 17
ATOM 25730 C CA . ASN A 1 24 ? 47.369 11.285 12.590 1.00 0.00 243 ASN A CA 17
ATOM 25731 C C . ASN A 1 24 ? 46.767 10.313 13.608 1.00 0.00 243 ASN A C 17
ATOM 25732 O O . ASN A 1 24 ? 47.464 9.828 14.523 1.00 0.00 243 ASN A O 17
ATOM 25743 N N . GLU A 1 25 ? 45.456 10.045 13.438 1.00 0.00 244 GLU A N 17
ATOM 25744 C CA . GLU A 1 25 ? 44.732 9.070 14.244 1.00 0.00 244 GLU A CA 17
ATOM 25745 C C . GLU A 1 25 ? 45.303 7.676 13.985 1.00 0.00 244 GLU A C 17
ATOM 25746 O O . GLU A 1 25 ? 45.382 6.890 14.898 1.00 0.00 244 GLU A O 17
ATOM 25758 N N . ALA A 1 26 ? 45.725 7.422 12.726 1.00 0.00 245 ALA A N 17
ATOM 25759 C CA . ALA A 1 26 ? 46.390 6.163 12.331 1.00 0.00 245 ALA A CA 17
ATOM 25760 C C . ALA A 1 26 ? 47.726 5.997 13.049 1.00 0.00 245 ALA A C 17
ATOM 25761 O O . ALA A 1 26 ? 48.022 4.915 13.543 1.00 0.00 245 ALA A O 17
ATOM 25768 N N . LEU A 1 27 ? 48.513 7.087 13.104 1.00 0.00 246 LEU A N 17
ATOM 25769 C CA . LEU A 1 27 ? 49.807 7.122 13.819 1.00 0.00 246 LEU A CA 17
ATOM 25770 C C . LEU A 1 27 ? 49.644 6.673 15.293 1.00 0.00 246 LEU A C 17
ATOM 25771 O O . LEU A 1 27 ? 50.296 5.706 15.741 1.00 0.00 246 LEU A O 17
ATOM 25787 N N . ARG A 1 28 ? 48.725 7.355 16.019 1.00 0.00 247 ARG A N 17
ATOM 25788 C CA . ARG A 1 28 ? 48.447 7.037 17.440 1.00 0.00 247 ARG A CA 17
ATOM 25789 C C . ARG A 1 28 ? 47.757 5.659 17.594 1.00 0.00 247 ARG A C 17
ATOM 25790 O O . ARG A 1 28 ? 48.039 4.960 18.555 1.00 0.00 247 ARG A O 17
ATOM 25811 N N . ARG A 1 29 ? 46.893 5.272 16.621 1.00 0.00 248 ARG A N 17
ATOM 25812 C CA . ARG A 1 29 ? 46.232 3.928 16.572 1.00 0.00 248 ARG A CA 17
ATOM 25813 C C . ARG A 1 29 ? 47.281 2.817 16.664 1.00 0.00 248 ARG A C 17
ATOM 25814 O O . ARG A 1 29 ? 47.155 1.900 17.481 1.00 0.00 248 ARG A O 17
ATOM 25835 N N . LEU A 1 30 ? 48.326 2.943 15.821 1.00 0.00 249 LEU A N 17
ATOM 25836 C CA . LEU A 1 30 ? 49.399 1.946 15.731 1.00 0.00 249 LEU A CA 17
ATOM 25837 C C . LEU A 1 30 ? 50.199 1.934 17.034 1.00 0.00 249 LEU A C 17
ATOM 25838 O O . LEU A 1 30 ? 50.540 0.867 17.546 1.00 0.00 249 LEU A O 17
ATOM 25854 N N . THR A 1 31 ? 50.446 3.135 17.587 1.00 0.00 250 THR A N 17
ATOM 25855 C CA . THR A 1 31 ? 51.187 3.288 18.848 1.00 0.00 250 THR A CA 17
ATOM 25856 C C . THR A 1 31 ? 50.471 2.573 20.024 1.00 0.00 250 THR A C 17
ATOM 25857 O O . THR A 1 31 ? 51.122 1.959 20.876 1.00 0.00 250 THR A O 17
ATOM 25868 N N . GLN A 1 32 ? 49.124 2.632 20.031 1.00 0.00 251 GLN A N 17
ATOM 25869 C CA . GLN A 1 32 ? 48.305 2.089 21.140 1.00 0.00 251 GLN A CA 17
ATOM 25870 C C . GLN A 1 32 ? 47.995 0.600 20.931 1.00 0.00 251 GLN A C 17
ATOM 25871 O O . GLN A 1 32 ? 47.750 -0.119 21.908 1.00 0.00 251 GLN A O 17
ATOM 25885 N N . GLU A 1 33 ? 48.006 0.134 19.661 1.00 0.00 252 GLU A N 17
ATOM 25886 C CA . GLU A 1 33 ? 47.720 -1.280 19.339 1.00 0.00 252 GLU A CA 17
ATOM 25887 C C . GLU A 1 33 ? 48.935 -2.159 19.705 1.00 0.00 252 GLU A C 17
ATOM 25888 O O . GLU A 1 33 ? 48.769 -3.329 20.065 1.00 0.00 252 GLU A O 17
ATOM 25900 N N . GLY A 1 34 ? 50.159 -1.578 19.620 1.00 0.00 253 GLY A N 17
ATOM 25901 C CA . GLY A 1 34 ? 51.392 -2.300 19.984 1.00 0.00 253 GLY A CA 17
ATOM 25902 C C . GLY A 1 34 ? 52.557 -2.067 19.030 1.00 0.00 253 GLY A C 17
ATOM 25903 O O . GLY A 1 34 ? 53.628 -2.636 19.232 1.00 0.00 253 GLY A O 17
ATOM 25907 N N . VAL A 1 35 ? 52.351 -1.276 17.968 1.00 0.00 254 VAL A N 17
ATOM 25908 C CA . VAL A 1 35 ? 53.438 -0.884 17.035 1.00 0.00 254 VAL A CA 17
ATOM 25909 C C . VAL A 1 35 ? 54.173 0.355 17.595 1.00 0.00 254 VAL A C 17
ATOM 25910 O O . VAL A 1 35 ? 53.536 1.278 18.101 1.00 0.00 254 VAL A O 17
ATOM 25923 N N . ASP A 1 36 ? 55.516 0.353 17.525 1.00 0.00 255 ASP A N 17
ATOM 25924 C CA . ASP A 1 36 ? 56.343 1.486 17.994 1.00 0.00 255 ASP A CA 17
ATOM 25925 C C . ASP A 1 36 ? 56.558 2.476 16.847 1.00 0.00 255 ASP A C 17
ATOM 25926 O O . ASP A 1 36 ? 56.790 2.050 15.721 1.00 0.00 255 ASP A O 17
ATOM 25935 N N . MET A 1 37 ? 56.503 3.787 17.166 1.00 0.00 256 MET A N 17
ATOM 25936 C CA . MET A 1 37 ? 56.549 4.894 16.173 1.00 0.00 256 MET A CA 17
ATOM 25937 C C . MET A 1 37 ? 57.791 4.823 15.257 1.00 0.00 256 MET A C 17
ATOM 25938 O O . MET A 1 37 ? 57.680 4.997 14.041 1.00 0.00 256 MET A O 17
ATOM 25952 N N . GLU A 1 38 ? 58.957 4.559 15.870 1.00 0.00 257 GLU A N 17
ATOM 25953 C CA . GLU A 1 38 ? 60.262 4.523 15.178 1.00 0.00 257 GLU A CA 17
ATOM 25954 C C . GLU A 1 38 ? 60.377 3.300 14.252 1.00 0.00 257 GLU A C 17
ATOM 25955 O O . GLU A 1 38 ? 60.840 3.424 13.118 1.00 0.00 257 GLU A O 17
ATOM 25967 N N . ARG A 1 39 ? 59.911 2.134 14.743 1.00 0.00 258 ARG A N 17
ATOM 25968 C CA . ARG A 1 39 ? 59.984 0.851 14.000 1.00 0.00 258 ARG A CA 17
ATOM 25969 C C . ARG A 1 39 ? 58.974 0.837 12.847 1.00 0.00 258 ARG A C 17
ATOM 25970 O O . ARG A 1 39 ? 59.199 0.218 11.799 1.00 0.00 258 ARG A O 17
ATOM 25991 N N . LEU A 1 40 ? 57.863 1.535 13.087 1.00 0.00 259 LEU A N 17
ATOM 25992 C CA . LEU A 1 40 ? 56.828 1.829 12.098 1.00 0.00 259 LEU A CA 17
ATOM 25993 C C . LEU A 1 40 ? 57.424 2.699 10.979 1.00 0.00 259 LEU A C 17
ATOM 25994 O O . LEU A 1 40 ? 57.276 2.367 9.811 1.00 0.00 259 LEU A O 17
ATOM 26010 N N . ARG A 1 41 ? 58.138 3.775 11.356 1.00 0.00 260 ARG A N 17
ATOM 26011 C CA . ARG A 1 41 ? 58.753 4.723 10.399 1.00 0.00 260 ARG A CA 17
ATOM 26012 C C . ARG A 1 41 ? 59.894 4.050 9.600 1.00 0.00 260 ARG A C 17
ATOM 26013 O O . ARG A 1 41 ? 60.153 4.424 8.451 1.00 0.00 260 ARG A O 17
ATOM 26034 N N . THR A 1 42 ? 60.553 3.048 10.218 1.00 0.00 261 THR A N 17
ATOM 26035 C CA . THR A 1 42 ? 61.566 2.224 9.547 1.00 0.00 261 THR A CA 17
ATOM 26036 C C . THR A 1 42 ? 60.910 1.384 8.429 1.00 0.00 261 THR A C 17
ATOM 26037 O O . THR A 1 42 ? 61.252 1.536 7.259 1.00 0.00 261 THR A O 17
ATOM 26048 N N . SER A 1 43 ? 59.920 0.556 8.823 1.00 0.00 262 SER A N 17
ATOM 26049 C CA . SER A 1 43 ? 59.233 -0.405 7.925 1.00 0.00 262 SER A CA 17
ATOM 26050 C C . SER A 1 43 ? 58.438 0.314 6.808 1.00 0.00 262 SER A C 17
ATOM 26051 O O . SER A 1 43 ? 58.335 -0.188 5.680 1.00 0.00 262 SER A O 17
ATOM 26059 N N . LEU A 1 44 ? 57.888 1.491 7.150 1.00 0.00 263 LEU A N 17
ATOM 26060 C CA . LEU A 1 44 ? 57.082 2.319 6.229 1.00 0.00 263 LEU A CA 17
ATOM 26061 C C . LEU A 1 44 ? 58.024 3.028 5.231 1.00 0.00 263 LEU A C 17
ATOM 26062 O O . LEU A 1 44 ? 57.703 3.169 4.041 1.00 0.00 263 LEU A O 17
ATOM 26078 N N . GLY A 1 45 ? 59.187 3.471 5.756 1.00 0.00 264 GLY A N 17
ATOM 26079 C CA . GLY A 1 45 ? 60.256 4.040 4.940 1.00 0.00 264 GLY A CA 17
ATOM 26080 C C . GLY A 1 45 ? 60.780 3.034 3.921 1.00 0.00 264 GLY A C 17
ATOM 26081 O O . GLY A 1 45 ? 61.026 3.383 2.780 1.00 0.00 264 GLY A O 17
ATOM 26085 N N . ARG A 1 46 ? 60.866 1.758 4.337 1.00 0.00 265 ARG A N 17
ATOM 26086 C CA . ARG A 1 46 ? 61.341 0.642 3.485 1.00 0.00 265 ARG A CA 17
ATOM 26087 C C . ARG A 1 46 ? 60.339 0.304 2.354 1.00 0.00 265 ARG A C 17
ATOM 26088 O O . ARG A 1 46 ? 60.714 -0.318 1.360 1.00 0.00 265 ARG A O 17
ATOM 26109 N N . TYR A 1 47 ? 59.067 0.701 2.546 1.00 0.00 266 TYR A N 17
ATOM 26110 C CA . TYR A 1 47 ? 57.986 0.515 1.552 1.00 0.00 266 TYR A CA 17
ATOM 26111 C C . TYR A 1 47 ? 58.083 1.565 0.408 1.00 0.00 266 TYR A C 17
ATOM 26112 O O . TYR A 1 47 ? 57.700 1.278 -0.735 1.00 0.00 266 TYR A O 17
ATOM 26130 N N . ILE A 1 48 ? 58.592 2.780 0.715 1.00 0.00 267 ILE A N 17
ATOM 26131 C CA . ILE A 1 48 ? 58.665 3.896 -0.273 1.00 0.00 267 ILE A CA 17
ATOM 26132 C C . ILE A 1 48 ? 60.091 4.050 -0.860 1.00 0.00 267 ILE A C 17
ATOM 26133 O O . ILE A 1 48 ? 60.262 4.118 -2.089 1.00 0.00 267 ILE A O 17
ATOM 26149 N N . MET A 1 49 ? 61.100 4.125 0.031 1.00 0.00 268 MET A N 17
ATOM 26150 C CA . MET A 1 49 ? 62.538 4.263 -0.340 1.00 0.00 268 MET A CA 17
ATOM 26151 C C . MET A 1 49 ? 63.014 3.058 -1.173 1.00 0.00 268 MET A C 17
ATOM 26152 O O . MET A 1 49 ? 63.840 3.203 -2.080 1.00 0.00 268 MET A O 17
ATOM 26166 N N . SER A 1 50 ? 62.482 1.875 -0.840 1.00 0.00 269 SER A N 17
ATOM 26167 C CA . SER A 1 50 ? 62.738 0.612 -1.561 1.00 0.00 269 SER A CA 17
ATOM 26168 C C . SER A 1 50 ? 61.405 -0.111 -1.804 1.00 0.00 269 SER A C 17
ATOM 26169 O O . SER A 1 50 ? 60.354 0.364 -1.368 1.00 0.00 269 SER A O 17
ATOM 26177 N N . LEU A 1 51 ? 61.438 -1.231 -2.543 1.00 0.00 270 LEU A N 17
ATOM 26178 C CA . LEU A 1 51 ? 60.254 -2.097 -2.712 1.00 0.00 270 LEU A CA 17
ATOM 26179 C C . LEU A 1 51 ? 60.424 -3.301 -1.769 1.00 0.00 270 LEU A C 17
ATOM 26180 O O . LEU A 1 51 ? 60.757 -4.411 -2.203 1.00 0.00 270 LEU A O 17
ATOM 26196 N N . GLU A 1 52 ? 60.270 -3.047 -0.456 1.00 0.00 271 GLU A N 17
ATOM 26197 C CA . GLU A 1 52 ? 60.337 -4.090 0.582 1.00 0.00 271 GLU A CA 17
ATOM 26198 C C . GLU A 1 52 ? 58.928 -4.343 1.154 1.00 0.00 271 GLU A C 17
ATOM 26199 O O . GLU A 1 52 ? 58.231 -3.380 1.511 1.00 0.00 271 GLU A O 17
ATOM 26211 N N . PRO A 1 53 ? 58.474 -5.637 1.233 1.00 0.00 272 PRO A N 17
ATOM 26212 C CA . PRO A 1 53 ? 57.159 -5.978 1.802 1.00 0.00 272 PRO A CA 17
ATOM 26213 C C . PRO A 1 53 ? 57.170 -5.826 3.339 1.00 0.00 272 PRO A C 17
ATOM 26214 O O . PRO A 1 53 ? 57.776 -6.641 4.050 1.00 0.00 272 PRO A O 17
ATOM 26225 N N . LEU A 1 54 ? 56.545 -4.736 3.830 1.00 0.00 273 LEU A N 17
ATOM 26226 C CA . LEU A 1 54 ? 56.416 -4.455 5.277 1.00 0.00 273 LEU A CA 17
ATOM 26227 C C . LEU A 1 54 ? 55.732 -5.646 6.016 1.00 0.00 273 LEU A C 17
ATOM 26228 O O . LEU A 1 54 ? 54.896 -6.341 5.413 1.00 0.00 273 LEU A O 17
ATOM 26244 N N . PRO A 1 55 ? 56.089 -5.912 7.320 1.00 0.00 274 PRO A N 17
ATOM 26245 C CA . PRO A 1 55 ? 55.621 -7.121 8.050 1.00 0.00 274 PRO A CA 17
ATOM 26246 C C . PRO A 1 55 ? 54.082 -7.141 8.228 1.00 0.00 274 PRO A C 17
ATOM 26247 O O . PRO A 1 55 ? 53.454 -6.075 8.182 1.00 0.00 274 PRO A O 17
ATOM 26258 N N . PRO A 1 56 ? 53.459 -8.358 8.450 1.00 0.00 275 PRO A N 17
ATOM 26259 C CA . PRO A 1 56 ? 52.006 -8.490 8.739 1.00 0.00 275 PRO A CA 17
ATOM 26260 C C . PRO A 1 56 ? 51.576 -7.667 9.971 1.00 0.00 275 PRO A C 17
ATOM 26261 O O . PRO A 1 56 ? 50.396 -7.393 10.142 1.00 0.00 275 PRO A O 17
ATOM 26272 N N . ASP A 1 57 ? 52.553 -7.325 10.834 1.00 0.00 276 ASP A N 17
ATOM 26273 C CA . ASP A 1 57 ? 52.377 -6.394 11.966 1.00 0.00 276 ASP A CA 17
ATOM 26274 C C . ASP A 1 57 ? 51.885 -5.017 11.461 1.00 0.00 276 ASP A C 17
ATOM 26275 O O . ASP A 1 57 ? 50.780 -4.561 11.797 1.00 0.00 276 ASP A O 17
ATOM 26284 N N . LEU A 1 58 ? 52.716 -4.392 10.604 1.00 0.00 277 LEU A N 17
ATOM 26285 C CA . LEU A 1 58 ? 52.410 -3.087 9.992 1.00 0.00 277 LEU A CA 17
ATOM 26286 C C . LEU A 1 58 ? 51.208 -3.180 9.039 1.00 0.00 277 LEU A C 17
ATOM 26287 O O . LEU A 1 58 ? 50.435 -2.224 8.924 1.00 0.00 277 LEU A O 17
ATOM 26303 N N . ARG A 1 59 ? 51.061 -4.349 8.381 1.00 0.00 278 ARG A N 17
ATOM 26304 C CA . ARG A 1 59 ? 50.013 -4.577 7.381 1.00 0.00 278 ARG A CA 17
ATOM 26305 C C . ARG A 1 59 ? 48.627 -4.515 8.055 1.00 0.00 278 ARG A C 17
ATOM 26306 O O . ARG A 1 59 ? 47.798 -3.682 7.689 1.00 0.00 278 ARG A O 17
ATOM 26327 N N . ARG A 1 60 ? 48.435 -5.386 9.081 1.00 0.00 279 ARG A N 17
ATOM 26328 C CA . ARG A 1 60 ? 47.171 -5.481 9.854 1.00 0.00 279 ARG A CA 17
ATOM 26329 C C . ARG A 1 60 ? 46.833 -4.129 10.509 1.00 0.00 279 ARG A C 17
ATOM 26330 O O . ARG A 1 60 ? 45.677 -3.739 10.529 1.00 0.00 279 ARG A O 17
ATOM 26351 N N . ALA A 1 61 ? 47.879 -3.442 11.034 1.00 0.00 280 ALA A N 17
ATOM 26352 C CA . ALA A 1 61 ? 47.744 -2.195 11.798 1.00 0.00 280 ALA A CA 17
ATOM 26353 C C . ALA A 1 61 ? 47.122 -1.086 10.927 1.00 0.00 280 ALA A C 17
ATOM 26354 O O . ALA A 1 61 ? 46.091 -0.476 11.298 1.00 0.00 280 ALA A O 17
ATOM 26361 N N . LEU A 1 62 ? 47.738 -0.887 9.746 1.00 0.00 281 LEU A N 17
ATOM 26362 C CA . LEU A 1 62 ? 47.270 0.073 8.739 1.00 0.00 281 LEU A CA 17
ATOM 26363 C C . LEU A 1 62 ? 45.823 -0.233 8.320 1.00 0.00 281 LEU A C 17
ATOM 26364 O O . LEU A 1 62 ? 44.956 0.647 8.384 1.00 0.00 281 LEU A O 17
ATOM 26380 N N . GLU A 1 63 ? 45.589 -1.493 7.902 1.00 0.00 282 GLU A N 17
ATOM 26381 C CA . GLU A 1 63 ? 44.268 -1.986 7.445 1.00 0.00 282 GLU A CA 17
ATOM 26382 C C . GLU A 1 63 ? 43.178 -1.790 8.522 1.00 0.00 282 GLU A C 17
ATOM 26383 O O . GLU A 1 63 ? 42.013 -1.504 8.205 1.00 0.00 282 GLU A O 17
ATOM 26395 N N . SER A 1 64 ? 43.590 -1.944 9.788 1.00 0.00 283 SER A N 17
ATOM 26396 C CA . SER A 1 64 ? 42.705 -1.857 10.958 1.00 0.00 283 SER A CA 17
ATOM 26397 C C . SER A 1 64 ? 42.220 -0.413 11.177 1.00 0.00 283 SER A C 17
ATOM 26398 O O . SER A 1 64 ? 41.094 -0.208 11.658 1.00 0.00 283 SER A O 17
ATOM 26406 N N . VAL A 1 65 ? 43.071 0.586 10.835 1.00 0.00 284 VAL A N 17
ATOM 26407 C CA . VAL A 1 65 ? 42.636 2.008 10.839 1.00 0.00 284 VAL A CA 17
ATOM 26408 C C . VAL A 1 65 ? 41.723 2.310 9.624 1.00 0.00 284 VAL A C 17
ATOM 26409 O O . VAL A 1 65 ? 40.698 2.996 9.758 1.00 0.00 284 VAL A O 17
ATOM 26422 N N . GLY A 1 66 ? 42.108 1.780 8.447 1.00 0.00 285 GLY A N 17
ATOM 26423 C CA . GLY A 1 66 ? 41.398 2.036 7.183 1.00 0.00 285 GLY A CA 17
ATOM 26424 C C . GLY A 1 66 ? 42.328 2.491 6.061 1.00 0.00 285 GLY A C 17
ATOM 26425 O O . GLY A 1 66 ? 41.869 3.055 5.060 1.00 0.00 285 GLY A O 17
ATOM 26429 N N . ILE A 1 67 ? 43.639 2.264 6.240 1.00 0.00 286 ILE A N 17
ATOM 26430 C CA . ILE A 1 67 ? 44.670 2.525 5.212 1.00 0.00 286 ILE A CA 17
ATOM 26431 C C . ILE A 1 67 ? 45.234 1.183 4.723 1.00 0.00 286 ILE A C 17
ATOM 26432 O O . ILE A 1 67 ? 45.853 0.471 5.493 1.00 0.00 286 ILE A O 17
ATOM 26448 N N . ASN A 1 68 ? 45.018 0.819 3.456 1.00 0.00 287 ASN A N 17
ATOM 26449 C CA . ASN A 1 68 ? 45.630 -0.414 2.910 1.00 0.00 287 ASN A CA 17
ATOM 26450 C C . ASN A 1 68 ? 47.086 -0.100 2.487 1.00 0.00 287 ASN A C 17
ATOM 26451 O O . ASN A 1 68 ? 47.305 0.942 1.871 1.00 0.00 287 ASN A O 17
ATOM 26462 N N . PRO A 1 69 ? 48.109 -0.930 2.891 1.00 0.00 288 PRO A N 17
ATOM 26463 C CA . PRO A 1 69 ? 49.515 -0.757 2.441 1.00 0.00 288 PRO A CA 17
ATOM 26464 C C . PRO A 1 69 ? 49.736 -1.104 0.942 1.00 0.00 288 PRO A C 17
ATOM 26465 O O . PRO A 1 69 ? 50.270 -0.280 0.191 1.00 0.00 288 PRO A O 17
ATOM 26476 N N . PHE A 1 70 ? 49.305 -2.308 0.515 1.00 0.00 289 PHE A N 17
ATOM 26477 C CA . PHE A 1 70 ? 49.615 -2.852 -0.829 1.00 0.00 289 PHE A CA 17
ATOM 26478 C C . PHE A 1 70 ? 48.638 -2.307 -1.893 1.00 0.00 289 PHE A C 17
ATOM 26479 O O . PHE A 1 70 ? 47.543 -2.836 -2.087 1.00 0.00 289 PHE A O 17
ATOM 26496 N N . ILE A 1 71 ? 49.045 -1.206 -2.543 1.00 0.00 290 ILE A N 17
ATOM 26497 C CA . ILE A 1 71 ? 48.283 -0.558 -3.629 1.00 0.00 290 ILE A CA 17
ATOM 26498 C C . ILE A 1 71 ? 48.753 -1.106 -5.003 1.00 0.00 290 ILE A C 17
ATOM 26499 O O . ILE A 1 71 ? 49.955 -1.355 -5.178 1.00 0.00 290 ILE A O 17
ATOM 26515 N N . PRO A 1 72 ? 47.813 -1.332 -5.984 1.00 0.00 291 PRO A N 17
ATOM 26516 C CA . PRO A 1 72 ? 48.176 -1.747 -7.361 1.00 0.00 291 PRO A CA 17
ATOM 26517 C C . PRO A 1 72 ? 48.795 -0.586 -8.178 1.00 0.00 291 PRO A C 17
ATOM 26518 O O . PRO A 1 72 ? 48.616 0.600 -7.863 1.00 0.00 291 PRO A O 17
ATOM 26529 N N . GLU A 1 73 ? 49.493 -0.951 -9.257 1.00 0.00 292 GLU A N 17
ATOM 26530 C CA . GLU A 1 73 ? 50.304 -0.010 -10.060 1.00 0.00 292 GLU A CA 17
ATOM 26531 C C . GLU A 1 73 ? 49.455 0.823 -11.042 1.00 0.00 292 GLU A C 17
ATOM 26532 O O . GLU A 1 73 ? 50.007 1.593 -11.837 1.00 0.00 292 GLU A O 17
ATOM 26544 N N . GLU A 1 74 ? 48.120 0.678 -10.971 1.00 0.00 293 GLU A N 17
ATOM 26545 C CA . GLU A 1 74 ? 47.184 1.562 -11.687 1.00 0.00 293 GLU A CA 17
ATOM 26546 C C . GLU A 1 74 ? 47.172 2.973 -11.040 1.00 0.00 293 GLU A C 17
ATOM 26547 O O . GLU A 1 74 ? 46.994 3.979 -11.739 1.00 0.00 293 GLU A O 17
ATOM 26559 N N . LEU A 1 75 ? 47.371 3.037 -9.695 1.00 0.00 294 LEU A N 17
ATOM 26560 C CA . LEU A 1 75 ? 47.619 4.320 -8.971 1.00 0.00 294 LEU A CA 17
ATOM 26561 C C . LEU A 1 75 ? 49.084 4.770 -9.160 1.00 0.00 294 LEU A C 17
ATOM 26562 O O . LEU A 1 75 ? 49.427 5.909 -8.826 1.00 0.00 294 LEU A O 17
ATOM 26578 N N . SER A 1 76 ? 49.929 3.824 -9.639 1.00 0.00 295 SER A N 17
ATOM 26579 C CA . SER A 1 76 ? 51.382 3.990 -9.845 1.00 0.00 295 SER A CA 17
ATOM 26580 C C . SER A 1 76 ? 52.120 4.250 -8.515 1.00 0.00 295 SER A C 17
ATOM 26581 O O . SER A 1 76 ? 53.224 4.795 -8.518 1.00 0.00 295 SER A O 17
ATOM 26589 N N . LEU A 1 77 ? 51.491 3.816 -7.389 1.00 0.00 296 LEU A N 17
ATOM 26590 C CA . LEU A 1 77 ? 51.991 4.037 -6.007 1.00 0.00 296 LEU A CA 17
ATOM 26591 C C . LEU A 1 77 ? 52.116 5.543 -5.683 1.00 0.00 296 LEU A C 17
ATOM 26592 O O . LEU A 1 77 ? 52.877 5.938 -4.800 1.00 0.00 296 LEU A O 17
ATOM 26608 N N . VAL A 1 78 ? 51.325 6.372 -6.393 1.00 0.00 297 VAL A N 17
ATOM 26609 C CA . VAL A 1 78 ? 51.278 7.828 -6.185 1.00 0.00 297 VAL A CA 17
ATOM 26610 C C . VAL A 1 78 ? 50.072 8.185 -5.304 1.00 0.00 297 VAL A C 17
ATOM 26611 O O . VAL A 1 78 ? 50.230 8.767 -4.241 1.00 0.00 297 VAL A O 17
ATOM 26624 N N . ASP A 1 79 ? 48.864 7.770 -5.723 1.00 0.00 298 ASP A N 17
ATOM 26625 C CA . ASP A 1 79 ? 47.603 8.142 -5.027 1.00 0.00 298 ASP A CA 17
ATOM 26626 C C . ASP A 1 79 ? 47.294 7.171 -3.853 1.00 0.00 298 ASP A C 17
ATOM 26627 O O . ASP A 1 79 ? 46.146 7.033 -3.418 1.00 0.00 298 ASP A O 17
ATOM 26636 N N . HIS A 1 80 ? 48.340 6.514 -3.306 1.00 0.00 299 HIS A N 17
ATOM 26637 C CA . HIS A 1 80 ? 48.183 5.551 -2.199 1.00 0.00 299 HIS A CA 17
ATOM 26638 C C . HIS A 1 80 ? 47.954 6.318 -0.869 1.00 0.00 299 HIS A C 17
ATOM 26639 O O . HIS A 1 80 ? 48.626 7.327 -0.635 1.00 0.00 299 HIS A O 17
ATOM 26654 N N . PRO A 1 81 ? 47.001 5.866 0.023 1.00 0.00 300 PRO A N 17
ATOM 26655 C CA . PRO A 1 81 ? 46.718 6.548 1.334 1.00 0.00 300 PRO A CA 17
ATOM 26656 C C . PRO A 1 81 ? 47.926 6.494 2.303 1.00 0.00 300 PRO A C 17
ATOM 26657 O O . PRO A 1 81 ? 48.000 7.235 3.294 1.00 0.00 300 PRO A O 17
ATOM 26668 N N . VAL A 1 82 ? 48.873 5.605 1.962 1.00 0.00 301 VAL A N 17
ATOM 26669 C CA . VAL A 1 82 ? 50.118 5.380 2.704 1.00 0.00 301 VAL A CA 17
ATOM 26670 C C . VAL A 1 82 ? 51.096 6.575 2.524 1.00 0.00 301 VAL A C 17
ATOM 26671 O O . VAL A 1 82 ? 52.064 6.706 3.282 1.00 0.00 301 VAL A O 17
ATOM 26684 N N . LEU A 1 83 ? 50.826 7.441 1.511 1.00 0.00 302 LEU A N 17
ATOM 26685 C CA . LEU A 1 83 ? 51.656 8.631 1.214 1.00 0.00 302 LEU A CA 17
ATOM 26686 C C . LEU A 1 83 ? 51.497 9.660 2.348 1.00 0.00 302 LEU A C 17
ATOM 26687 O O . LEU A 1 83 ? 52.482 10.027 2.988 1.00 0.00 302 LEU A O 17
ATOM 26703 N N . ASN A 1 84 ? 50.235 10.103 2.569 1.00 0.00 303 ASN A N 17
ATOM 26704 C CA . ASN A 1 84 ? 49.883 11.087 3.625 1.00 0.00 303 ASN A CA 17
ATOM 26705 C C . ASN A 1 84 ? 50.331 10.581 4.997 1.00 0.00 303 ASN A C 17
ATOM 26706 O O . ASN A 1 84 ? 50.846 11.348 5.822 1.00 0.00 303 ASN A O 17
ATOM 26717 N N . PHE A 1 85 ? 50.138 9.263 5.192 1.00 0.00 304 PHE A N 17
ATOM 26718 C CA . PHE A 1 85 ? 50.515 8.557 6.410 1.00 0.00 304 PHE A CA 17
ATOM 26719 C C . PHE A 1 85 ? 52.021 8.707 6.690 1.00 0.00 304 PHE A C 17
ATOM 26720 O O . PHE A 1 85 ? 52.405 9.196 7.752 1.00 0.00 304 PHE A O 17
ATOM 26737 N N . SER A 1 86 ? 52.847 8.320 5.695 1.00 0.00 305 SER A N 17
ATOM 26738 C CA . SER A 1 86 ? 54.316 8.364 5.788 1.00 0.00 305 SER A CA 17
ATOM 26739 C C . SER A 1 86 ? 54.830 9.803 5.952 1.00 0.00 305 SER A C 17
ATOM 26740 O O . SER A 1 86 ? 55.795 10.029 6.682 1.00 0.00 305 SER A O 17
ATOM 26748 N N . ALA A 1 87 ? 54.162 10.756 5.268 1.00 0.00 306 ALA A N 17
ATOM 26749 C CA . ALA A 1 87 ? 54.536 12.184 5.258 1.00 0.00 306 ALA A CA 17
ATOM 26750 C C . ALA A 1 87 ? 54.451 12.767 6.675 1.00 0.00 306 ALA A C 17
ATOM 26751 O O . ALA A 1 87 ? 55.447 13.285 7.211 1.00 0.00 306 ALA A O 17
ATOM 26758 N N . ALA A 1 88 ? 53.263 12.601 7.286 1.00 0.00 307 ALA A N 17
ATOM 26759 C CA . ALA A 1 88 ? 52.983 13.065 8.649 1.00 0.00 307 ALA A CA 17
ATOM 26760 C C . ALA A 1 88 ? 53.851 12.329 9.669 1.00 0.00 307 ALA A C 17
ATOM 26761 O O . ALA A 1 88 ? 54.321 12.934 10.613 1.00 0.00 307 ALA A O 17
ATOM 26768 N N . LEU A 1 89 ? 54.076 11.031 9.424 1.00 0.00 308 LEU A N 17
ATOM 26769 C CA . LEU A 1 89 ? 54.883 10.150 10.291 1.00 0.00 308 LEU A CA 17
ATOM 26770 C C . LEU A 1 89 ? 56.343 10.634 10.419 1.00 0.00 308 LEU A C 17
ATOM 26771 O O . LEU A 1 89 ? 56.847 10.839 11.539 1.00 0.00 308 LEU A O 17
ATOM 26787 N N . ASN A 1 90 ? 57.005 10.833 9.263 1.00 0.00 309 ASN A N 17
ATOM 26788 C CA . ASN A 1 90 ? 58.445 11.143 9.218 1.00 0.00 309 ASN A CA 17
ATOM 26789 C C . ASN A 1 90 ? 58.699 12.579 9.724 1.00 0.00 309 ASN A C 17
ATOM 26790 O O . ASN A 1 90 ? 59.674 12.815 10.447 1.00 0.00 309 ASN A O 17
ATOM 26801 N N . ARG A 1 91 ? 57.787 13.530 9.364 1.00 0.00 310 ARG A N 17
ATOM 26802 C CA . ARG A 1 91 ? 57.904 14.942 9.807 1.00 0.00 310 ARG A CA 17
ATOM 26803 C C . ARG A 1 91 ? 57.602 15.071 11.314 1.00 0.00 310 ARG A C 17
ATOM 26804 O O . ARG A 1 91 ? 58.173 15.929 11.994 1.00 0.00 310 ARG A O 17
ATOM 26825 N N . MET A 1 92 ? 56.709 14.185 11.818 1.00 0.00 311 MET A N 17
ATOM 26826 C CA . MET A 1 92 ? 56.321 14.144 13.237 1.00 0.00 311 MET A CA 17
ATOM 26827 C C . MET A 1 92 ? 57.520 13.757 14.093 1.00 0.00 311 MET A C 17
ATOM 26828 O O . MET A 1 92 ? 57.856 14.468 15.031 1.00 0.00 311 MET A O 17
ATOM 26842 N N . LEU A 1 93 ? 58.180 12.638 13.732 1.00 0.00 312 LEU A N 17
ATOM 26843 C CA . LEU A 1 93 ? 59.340 12.122 14.484 1.00 0.00 312 LEU A CA 17
ATOM 26844 C C . LEU A 1 93 ? 60.576 13.029 14.315 1.00 0.00 312 LEU A C 17
ATOM 26845 O O . LEU A 1 93 ? 61.418 13.091 15.212 1.00 0.00 312 LEU A O 17
ATOM 26861 N N . ALA A 1 94 ? 60.659 13.730 13.163 1.00 0.00 313 ALA A N 17
ATOM 26862 C CA . ALA A 1 94 ? 61.705 14.748 12.909 1.00 0.00 313 ALA A CA 17
ATOM 26863 C C . ALA A 1 94 ? 61.504 15.970 13.822 1.00 0.00 313 ALA A C 17
ATOM 26864 O O . ALA A 1 94 ? 62.475 16.603 14.237 1.00 0.00 313 ALA A O 17
ATOM 26871 N N . SER A 1 95 ? 60.226 16.284 14.115 1.00 0.00 314 SER A N 17
ATOM 26872 C CA . SER A 1 95 ? 59.842 17.361 15.048 1.00 0.00 314 SER A CA 17
ATOM 26873 C C . SER A 1 95 ? 60.103 16.927 16.512 1.00 0.00 314 SER A C 17
ATOM 26874 O O . SER A 1 95 ? 60.613 17.712 17.316 1.00 0.00 314 SER A O 17
ATOM 26882 N N . ARG A 1 96 ? 59.795 15.644 16.820 1.00 0.00 315 ARG A N 17
ATOM 26883 C CA . ARG A 1 96 ? 59.916 15.057 18.184 1.00 0.00 315 ARG A CA 17
ATOM 26884 C C . ARG A 1 96 ? 61.379 14.691 18.519 1.00 0.00 315 ARG A C 17
ATOM 26885 O O . ARG A 1 96 ? 61.662 14.188 19.608 1.00 0.00 315 ARG A O 17
ATOM 26906 N N . GLN A 1 97 ? 62.295 14.950 17.569 1.00 0.00 316 GLN A N 17
ATOM 26907 C CA . GLN A 1 97 ? 63.737 14.696 17.721 1.00 0.00 316 GLN A CA 17
ATOM 26908 C C . GLN A 1 97 ? 64.512 15.978 17.365 1.00 0.00 316 GLN A C 17
ATOM 26909 O O . GLN A 1 97 ? 64.147 16.688 16.420 1.00 0.00 316 GLN A O 17
ATOM 26923 N N . THR A 1 98 ? 65.557 16.284 18.150 1.00 0.00 317 THR A N 17
ATOM 26924 C CA . THR A 1 98 ? 66.474 17.390 17.862 1.00 0.00 317 THR A CA 17
ATOM 26925 C C . THR A 1 98 ? 67.372 17.022 16.663 1.00 0.00 317 THR A C 17
ATOM 26926 O O . THR A 1 98 ? 68.380 16.329 16.816 1.00 0.00 317 THR A O 17
ATOM 26937 N N . THR A 1 99 ? 66.925 17.422 15.463 1.00 0.00 318 THR A N 17
ATOM 26938 C CA . THR A 1 99 ? 67.657 17.189 14.211 1.00 0.00 318 THR A CA 17
ATOM 26939 C C . THR A 1 99 ? 68.701 18.311 13.981 1.00 0.00 318 THR A C 17
ATOM 26940 O O . THR A 1 99 ? 69.877 18.014 13.728 1.00 0.00 318 THR A O 17
ATOM 26951 N N . THR A 1 100 ? 68.254 19.585 14.131 1.00 0.00 319 THR A N 17
ATOM 26952 C CA . THR A 1 100 ? 69.076 20.810 13.949 1.00 0.00 319 THR A CA 17
ATOM 26953 C C . THR A 1 100 ? 69.575 21.003 12.489 1.00 0.00 319 THR A C 17
ATOM 26954 O O . THR A 1 100 ? 69.943 20.043 11.803 1.00 0.00 319 THR A O 17
ATOM 26965 N N . ASN A 1 101 ? 69.592 22.269 12.028 1.00 0.00 320 ASN A N 17
ATOM 26966 C CA . ASN A 1 101 ? 70.065 22.652 10.680 1.00 0.00 320 ASN A CA 17
ATOM 26967 C C . ASN A 1 101 ? 70.994 23.884 10.784 1.00 0.00 320 ASN A C 17
ATOM 26968 O O . ASN A 1 101 ? 70.716 24.781 11.609 1.00 0.00 320 ASN A O 17
ATOM 26980 N N . GLN A 1 1 ? 14.323 -5.371 14.552 1.00 0.00 220 GLN A N 18
ATOM 26981 C CA . GLN A 1 1 ? 13.523 -4.367 13.817 1.00 0.00 220 GLN A CA 18
ATOM 26982 C C . GLN A 1 1 ? 13.918 -2.944 14.274 1.00 0.00 220 GLN A C 18
ATOM 26983 O O . GLN A 1 1 ? 14.080 -2.695 15.475 1.00 0.00 220 GLN A O 18
ATOM 26999 N N . GLY A 1 2 ? 14.128 -2.034 13.299 1.00 0.00 221 GLY A N 18
ATOM 27000 C CA . GLY A 1 2 ? 14.445 -0.621 13.582 1.00 0.00 221 GLY A CA 18
ATOM 27001 C C . GLY A 1 2 ? 15.941 -0.327 13.703 1.00 0.00 221 GLY A C 18
ATOM 27002 O O . GLY A 1 2 ? 16.355 0.823 13.551 1.00 0.00 221 GLY A O 18
ATOM 27006 N N . LEU A 1 3 ? 16.743 -1.366 14.001 1.00 0.00 222 LEU A N 18
ATOM 27007 C CA . LEU A 1 3 ? 18.207 -1.254 14.085 1.00 0.00 222 LEU A CA 18
ATOM 27008 C C . LEU A 1 3 ? 18.806 -1.212 12.666 1.00 0.00 222 LEU A C 18
ATOM 27009 O O . LEU A 1 3 ? 18.974 -2.257 12.022 1.00 0.00 222 LEU A O 18
ATOM 27025 N N . ASP A 1 4 ? 19.081 0.013 12.177 1.00 0.00 223 ASP A N 18
ATOM 27026 C CA . ASP A 1 4 ? 19.600 0.247 10.819 1.00 0.00 223 ASP A CA 18
ATOM 27027 C C . ASP A 1 4 ? 21.099 -0.101 10.711 1.00 0.00 223 ASP A C 18
ATOM 27028 O O . ASP A 1 4 ? 21.970 0.744 10.964 1.00 0.00 223 ASP A O 18
ATOM 27037 N N . LEU A 1 5 ? 21.379 -1.372 10.383 1.00 0.00 224 LEU A N 18
ATOM 27038 C CA . LEU A 1 5 ? 22.735 -1.842 10.041 1.00 0.00 224 LEU A CA 18
ATOM 27039 C C . LEU A 1 5 ? 23.099 -1.371 8.627 1.00 0.00 224 LEU A C 18
ATOM 27040 O O . LEU A 1 5 ? 24.193 -0.841 8.397 1.00 0.00 224 LEU A O 18
ATOM 27056 N N . GLU A 1 6 ? 22.134 -1.540 7.701 1.00 0.00 225 GLU A N 18
ATOM 27057 C CA . GLU A 1 6 ? 22.330 -1.291 6.267 1.00 0.00 225 GLU A CA 18
ATOM 27058 C C . GLU A 1 6 ? 22.589 0.193 5.991 1.00 0.00 225 GLU A C 18
ATOM 27059 O O . GLU A 1 6 ? 23.553 0.526 5.305 1.00 0.00 225 GLU A O 18
ATOM 27071 N N . SER A 1 7 ? 21.755 1.071 6.584 1.00 0.00 226 SER A N 18
ATOM 27072 C CA . SER A 1 7 ? 21.869 2.539 6.424 1.00 0.00 226 SER A CA 18
ATOM 27073 C C . SER A 1 7 ? 23.257 3.066 6.869 1.00 0.00 226 SER A C 18
ATOM 27074 O O . SER A 1 7 ? 23.768 4.043 6.309 1.00 0.00 226 SER A O 18
ATOM 27082 N N . ALA A 1 8 ? 23.856 2.388 7.866 1.00 0.00 227 ALA A N 18
ATOM 27083 C CA . ALA A 1 8 ? 25.178 2.748 8.402 1.00 0.00 227 ALA A CA 18
ATOM 27084 C C . ALA A 1 8 ? 26.317 2.305 7.453 1.00 0.00 227 ALA A C 18
ATOM 27085 O O . ALA A 1 8 ? 27.163 3.116 7.063 1.00 0.00 227 ALA A O 18
ATOM 27092 N N . ARG A 1 9 ? 26.302 1.017 7.067 1.00 0.00 228 ARG A N 18
ATOM 27093 C CA . ARG A 1 9 ? 27.394 0.391 6.279 1.00 0.00 228 ARG A CA 18
ATOM 27094 C C . ARG A 1 9 ? 27.465 0.942 4.830 1.00 0.00 228 ARG A C 18
ATOM 27095 O O . ARG A 1 9 ? 28.562 1.114 4.293 1.00 0.00 228 ARG A O 18
ATOM 27116 N N . LEU A 1 10 ? 26.297 1.248 4.215 1.00 0.00 229 LEU A N 18
ATOM 27117 C CA . LEU A 1 10 ? 26.246 1.791 2.833 1.00 0.00 229 LEU A CA 18
ATOM 27118 C C . LEU A 1 10 ? 26.784 3.230 2.796 1.00 0.00 229 LEU A C 18
ATOM 27119 O O . LEU A 1 10 ? 27.328 3.663 1.785 1.00 0.00 229 LEU A O 18
ATOM 27135 N N . ALA A 1 11 ? 26.614 3.954 3.922 1.00 0.00 230 ALA A N 18
ATOM 27136 C CA . ALA A 1 11 ? 27.087 5.344 4.077 1.00 0.00 230 ALA A CA 18
ATOM 27137 C C . ALA A 1 11 ? 28.622 5.402 4.160 1.00 0.00 230 ALA A C 18
ATOM 27138 O O . ALA A 1 11 ? 29.242 6.394 3.762 1.00 0.00 230 ALA A O 18
ATOM 27145 N N . SER A 1 12 ? 29.222 4.316 4.683 1.00 0.00 231 SER A N 18
ATOM 27146 C CA . SER A 1 12 ? 30.683 4.131 4.695 1.00 0.00 231 SER A CA 18
ATOM 27147 C C . SER A 1 12 ? 31.183 3.796 3.274 1.00 0.00 231 SER A C 18
ATOM 27148 O O . SER A 1 12 ? 32.197 4.336 2.811 1.00 0.00 231 SER A O 18
ATOM 27156 N N . ALA A 1 13 ? 30.425 2.919 2.586 1.00 0.00 232 ALA A N 18
ATOM 27157 C CA . ALA A 1 13 ? 30.727 2.470 1.212 1.00 0.00 232 ALA A CA 18
ATOM 27158 C C . ALA A 1 13 ? 30.404 3.556 0.165 1.00 0.00 232 ALA A C 18
ATOM 27159 O O . ALA A 1 13 ? 30.822 3.442 -0.996 1.00 0.00 232 ALA A O 18
ATOM 27166 N N . ALA A 1 14 ? 29.657 4.596 0.589 1.00 0.00 233 ALA A N 18
ATOM 27167 C CA . ALA A 1 14 ? 29.246 5.715 -0.280 1.00 0.00 233 ALA A CA 18
ATOM 27168 C C . ALA A 1 14 ? 30.460 6.512 -0.783 1.00 0.00 233 ALA A C 18
ATOM 27169 O O . ALA A 1 14 ? 30.459 6.983 -1.926 1.00 0.00 233 ALA A O 18
ATOM 27176 N N . ARG A 1 15 ? 31.483 6.643 0.101 1.00 0.00 234 ARG A N 18
ATOM 27177 C CA . ARG A 1 15 ? 32.752 7.379 -0.163 1.00 0.00 234 ARG A CA 18
ATOM 27178 C C . ARG A 1 15 ? 32.504 8.903 -0.312 1.00 0.00 234 ARG A C 18
ATOM 27179 O O . ARG A 1 15 ? 31.384 9.332 -0.615 1.00 0.00 234 ARG A O 18
ATOM 27200 N N . HIS A 1 16 ? 33.558 9.713 -0.101 1.00 0.00 235 HIS A N 18
ATOM 27201 C CA . HIS A 1 16 ? 33.481 11.177 -0.251 1.00 0.00 235 HIS A CA 18
ATOM 27202 C C . HIS A 1 16 ? 34.898 11.753 -0.369 1.00 0.00 235 HIS A C 18
ATOM 27203 O O . HIS A 1 16 ? 35.283 12.247 -1.435 1.00 0.00 235 HIS A O 18
ATOM 27218 N N . ASN A 1 17 ? 35.660 11.669 0.735 1.00 0.00 236 ASN A N 18
ATOM 27219 C CA . ASN A 1 17 ? 37.057 12.137 0.801 1.00 0.00 236 ASN A CA 18
ATOM 27220 C C . ASN A 1 17 ? 37.733 11.581 2.066 1.00 0.00 236 ASN A C 18
ATOM 27221 O O . ASN A 1 17 ? 37.087 11.439 3.110 1.00 0.00 236 ASN A O 18
ATOM 27232 N N . HIS A 1 18 ? 39.035 11.263 1.967 1.00 0.00 237 HIS A N 18
ATOM 27233 C CA . HIS A 1 18 ? 39.834 10.856 3.134 1.00 0.00 237 HIS A CA 18
ATOM 27234 C C . HIS A 1 18 ? 40.283 12.123 3.888 1.00 0.00 237 HIS A C 18
ATOM 27235 O O . HIS A 1 18 ? 40.719 13.102 3.264 1.00 0.00 237 HIS A O 18
ATOM 27250 N N . SER A 1 19 ? 40.135 12.109 5.215 1.00 0.00 238 SER A N 18
ATOM 27251 C CA . SER A 1 19 ? 40.508 13.242 6.077 1.00 0.00 238 SER A CA 18
ATOM 27252 C C . SER A 1 19 ? 41.962 13.097 6.562 1.00 0.00 238 SER A C 18
ATOM 27253 O O . SER A 1 19 ? 42.515 11.986 6.594 1.00 0.00 238 SER A O 18
ATOM 27261 N N . ALA A 1 20 ? 42.567 14.237 6.948 1.00 0.00 239 ALA A N 18
ATOM 27262 C CA . ALA A 1 20 ? 43.911 14.281 7.568 1.00 0.00 239 ALA A CA 18
ATOM 27263 C C . ALA A 1 20 ? 43.858 13.750 9.014 1.00 0.00 239 ALA A C 18
ATOM 27264 O O . ALA A 1 20 ? 44.900 13.436 9.612 1.00 0.00 239 ALA A O 18
ATOM 27271 N N . ASN A 1 21 ? 42.625 13.657 9.563 1.00 0.00 240 ASN A N 18
ATOM 27272 C CA . ASN A 1 21 ? 42.368 13.055 10.879 1.00 0.00 240 ASN A CA 18
ATOM 27273 C C . ASN A 1 21 ? 42.679 11.546 10.860 1.00 0.00 240 ASN A C 18
ATOM 27274 O O . ASN A 1 21 ? 43.142 11.018 11.859 1.00 0.00 240 ASN A O 18
ATOM 27285 N N . GLN A 1 22 ? 42.434 10.878 9.700 1.00 0.00 241 GLN A N 18
ATOM 27286 C CA . GLN A 1 22 ? 42.750 9.434 9.506 1.00 0.00 241 GLN A CA 18
ATOM 27287 C C . GLN A 1 22 ? 44.256 9.163 9.659 1.00 0.00 241 GLN A C 18
ATOM 27288 O O . GLN A 1 22 ? 44.664 8.074 10.056 1.00 0.00 241 GLN A O 18
ATOM 27302 N N . THR A 1 23 ? 45.059 10.170 9.299 1.00 0.00 242 THR A N 18
ATOM 27303 C CA . THR A 1 23 ? 46.516 10.097 9.327 1.00 0.00 242 THR A CA 18
ATOM 27304 C C . THR A 1 23 ? 47.037 10.129 10.780 1.00 0.00 242 THR A C 18
ATOM 27305 O O . THR A 1 23 ? 47.727 9.206 11.204 1.00 0.00 242 THR A O 18
ATOM 27316 N N . ASN A 1 24 ? 46.667 11.195 11.529 1.00 0.00 243 ASN A N 18
ATOM 27317 C CA . ASN A 1 24 ? 47.108 11.388 12.932 1.00 0.00 243 ASN A CA 18
ATOM 27318 C C . ASN A 1 24 ? 46.524 10.294 13.843 1.00 0.00 243 ASN A C 18
ATOM 27319 O O . ASN A 1 24 ? 47.199 9.848 14.795 1.00 0.00 243 ASN A O 18
ATOM 27330 N N . GLU A 1 25 ? 45.259 9.882 13.528 1.00 0.00 244 GLU A N 18
ATOM 27331 C CA . GLU A 1 25 ? 44.645 8.647 14.057 1.00 0.00 244 GLU A CA 18
ATOM 27332 C C . GLU A 1 25 ? 45.632 7.501 13.872 1.00 0.00 244 GLU A C 18
ATOM 27333 O O . GLU A 1 25 ? 46.212 7.092 14.835 1.00 0.00 244 GLU A O 18
ATOM 27345 N N . ALA A 1 26 ? 45.881 7.102 12.608 1.00 0.00 245 ALA A N 18
ATOM 27346 C CA . ALA A 1 26 ? 46.745 5.967 12.237 1.00 0.00 245 ALA A CA 18
ATOM 27347 C C . ALA A 1 26 ? 48.093 5.955 12.983 1.00 0.00 245 ALA A C 18
ATOM 27348 O O . ALA A 1 26 ? 48.495 4.911 13.462 1.00 0.00 245 ALA A O 18
ATOM 27355 N N . LEU A 1 27 ? 48.742 7.123 13.112 1.00 0.00 246 LEU A N 18
ATOM 27356 C CA . LEU A 1 27 ? 50.037 7.246 13.818 1.00 0.00 246 LEU A CA 18
ATOM 27357 C C . LEU A 1 27 ? 49.907 6.804 15.301 1.00 0.00 246 LEU A C 18
ATOM 27358 O O . LEU A 1 27 ? 50.504 5.785 15.720 1.00 0.00 246 LEU A O 18
ATOM 27374 N N . ARG A 1 28 ? 49.054 7.535 16.060 1.00 0.00 247 ARG A N 18
ATOM 27375 C CA . ARG A 1 28 ? 48.846 7.270 17.505 1.00 0.00 247 ARG A CA 18
ATOM 27376 C C . ARG A 1 28 ? 48.194 5.882 17.708 1.00 0.00 247 ARG A C 18
ATOM 27377 O O . ARG A 1 28 ? 48.474 5.195 18.679 1.00 0.00 247 ARG A O 18
ATOM 27398 N N . ARG A 1 29 ? 47.377 5.484 16.715 1.00 0.00 248 ARG A N 18
ATOM 27399 C CA . ARG A 1 29 ? 46.557 4.259 16.728 1.00 0.00 248 ARG A CA 18
ATOM 27400 C C . ARG A 1 29 ? 47.468 3.043 16.670 1.00 0.00 248 ARG A C 18
ATOM 27401 O O . ARG A 1 29 ? 47.253 2.102 17.417 1.00 0.00 248 ARG A O 18
ATOM 27422 N N . LEU A 1 30 ? 48.488 3.084 15.777 1.00 0.00 249 LEU A N 18
ATOM 27423 C CA . LEU A 1 30 ? 49.479 2.002 15.665 1.00 0.00 249 LEU A CA 18
ATOM 27424 C C . LEU A 1 30 ? 50.283 1.914 16.960 1.00 0.00 249 LEU A C 18
ATOM 27425 O O . LEU A 1 30 ? 50.555 0.818 17.438 1.00 0.00 249 LEU A O 18
ATOM 27441 N N . THR A 1 31 ? 50.609 3.084 17.542 1.00 0.00 250 THR A N 18
ATOM 27442 C CA . THR A 1 31 ? 51.293 3.146 18.850 1.00 0.00 250 THR A CA 18
ATOM 27443 C C . THR A 1 31 ? 50.437 2.476 19.973 1.00 0.00 250 THR A C 18
ATOM 27444 O O . THR A 1 31 ? 50.979 1.818 20.872 1.00 0.00 250 THR A O 18
ATOM 27455 N N . GLN A 1 32 ? 49.089 2.612 19.875 1.00 0.00 251 GLN A N 18
ATOM 27456 C CA . GLN A 1 32 ? 48.139 2.016 20.857 1.00 0.00 251 GLN A CA 18
ATOM 27457 C C . GLN A 1 32 ? 47.916 0.522 20.553 1.00 0.00 251 GLN A C 18
ATOM 27458 O O . GLN A 1 32 ? 47.626 -0.275 21.450 1.00 0.00 251 GLN A O 18
ATOM 27472 N N . GLU A 1 33 ? 48.071 0.170 19.265 1.00 0.00 252 GLU A N 18
ATOM 27473 C CA . GLU A 1 33 ? 47.841 -1.186 18.729 1.00 0.00 252 GLU A CA 18
ATOM 27474 C C . GLU A 1 33 ? 49.066 -2.084 19.026 1.00 0.00 252 GLU A C 18
ATOM 27475 O O . GLU A 1 33 ? 48.965 -3.313 19.011 1.00 0.00 252 GLU A O 18
ATOM 27487 N N . GLY A 1 34 ? 50.216 -1.443 19.322 1.00 0.00 253 GLY A N 18
ATOM 27488 C CA . GLY A 1 34 ? 51.417 -2.147 19.788 1.00 0.00 253 GLY A CA 18
ATOM 27489 C C . GLY A 1 34 ? 52.634 -1.905 18.915 1.00 0.00 253 GLY A C 18
ATOM 27490 O O . GLY A 1 34 ? 53.737 -2.326 19.264 1.00 0.00 253 GLY A O 18
ATOM 27494 N N . VAL A 1 35 ? 52.431 -1.233 17.773 1.00 0.00 254 VAL A N 18
ATOM 27495 C CA . VAL A 1 35 ? 53.502 -0.945 16.802 1.00 0.00 254 VAL A CA 18
ATOM 27496 C C . VAL A 1 35 ? 54.310 0.286 17.259 1.00 0.00 254 VAL A C 18
ATOM 27497 O O . VAL A 1 35 ? 53.729 1.320 17.612 1.00 0.00 254 VAL A O 18
ATOM 27510 N N . ASP A 1 36 ? 55.649 0.158 17.253 1.00 0.00 255 ASP A N 18
ATOM 27511 C CA . ASP A 1 36 ? 56.567 1.256 17.624 1.00 0.00 255 ASP A CA 18
ATOM 27512 C C . ASP A 1 36 ? 56.657 2.280 16.486 1.00 0.00 255 ASP A C 18
ATOM 27513 O O . ASP A 1 36 ? 56.682 1.891 15.325 1.00 0.00 255 ASP A O 18
ATOM 27522 N N . MET A 1 37 ? 56.751 3.576 16.841 1.00 0.00 256 MET A N 18
ATOM 27523 C CA . MET A 1 37 ? 56.656 4.705 15.884 1.00 0.00 256 MET A CA 18
ATOM 27524 C C . MET A 1 37 ? 57.760 4.683 14.810 1.00 0.00 256 MET A C 18
ATOM 27525 O O . MET A 1 37 ? 57.471 4.782 13.614 1.00 0.00 256 MET A O 18
ATOM 27539 N N . GLU A 1 38 ? 59.023 4.566 15.250 1.00 0.00 257 GLU A N 18
ATOM 27540 C CA . GLU A 1 38 ? 60.192 4.653 14.346 1.00 0.00 257 GLU A CA 18
ATOM 27541 C C . GLU A 1 38 ? 60.420 3.328 13.591 1.00 0.00 257 GLU A C 18
ATOM 27542 O O . GLU A 1 38 ? 60.973 3.332 12.491 1.00 0.00 257 GLU A O 18
ATOM 27554 N N . ARG A 1 39 ? 59.981 2.205 14.196 1.00 0.00 258 ARG A N 18
ATOM 27555 C CA . ARG A 1 39 ? 59.986 0.879 13.536 1.00 0.00 258 ARG A CA 18
ATOM 27556 C C . ARG A 1 39 ? 58.949 0.849 12.400 1.00 0.00 258 ARG A C 18
ATOM 27557 O O . ARG A 1 39 ? 59.201 0.306 11.320 1.00 0.00 258 ARG A O 18
ATOM 27578 N N . LEU A 1 40 ? 57.790 1.466 12.685 1.00 0.00 259 LEU A N 18
ATOM 27579 C CA . LEU A 1 40 ? 56.714 1.717 11.715 1.00 0.00 259 LEU A CA 18
ATOM 27580 C C . LEU A 1 40 ? 57.251 2.596 10.574 1.00 0.00 259 LEU A C 18
ATOM 27581 O O . LEU A 1 40 ? 57.036 2.284 9.412 1.00 0.00 259 LEU A O 18
ATOM 27597 N N . ARG A 1 41 ? 57.990 3.659 10.939 1.00 0.00 260 ARG A N 18
ATOM 27598 C CA . ARG A 1 41 ? 58.542 4.646 9.986 1.00 0.00 260 ARG A CA 18
ATOM 27599 C C . ARG A 1 41 ? 59.518 3.990 8.996 1.00 0.00 260 ARG A C 18
ATOM 27600 O O . ARG A 1 41 ? 59.508 4.304 7.802 1.00 0.00 260 ARG A O 18
ATOM 27621 N N . THR A 1 42 ? 60.361 3.088 9.527 1.00 0.00 261 THR A N 18
ATOM 27622 C CA . THR A 1 42 ? 61.341 2.338 8.735 1.00 0.00 261 THR A CA 18
ATOM 27623 C C . THR A 1 42 ? 60.630 1.390 7.746 1.00 0.00 261 THR A C 18
ATOM 27624 O O . THR A 1 42 ? 60.901 1.434 6.550 1.00 0.00 261 THR A O 18
ATOM 27635 N N . SER A 1 43 ? 59.686 0.577 8.267 1.00 0.00 262 SER A N 18
ATOM 27636 C CA . SER A 1 43 ? 58.901 -0.397 7.467 1.00 0.00 262 SER A CA 18
ATOM 27637 C C . SER A 1 43 ? 58.101 0.303 6.343 1.00 0.00 262 SER A C 18
ATOM 27638 O O . SER A 1 43 ? 57.995 -0.203 5.217 1.00 0.00 262 SER A O 18
ATOM 27646 N N . LEU A 1 44 ? 57.566 1.483 6.684 1.00 0.00 263 LEU A N 18
ATOM 27647 C CA . LEU A 1 44 ? 56.712 2.289 5.801 1.00 0.00 263 LEU A CA 18
ATOM 27648 C C . LEU A 1 44 ? 57.575 2.900 4.674 1.00 0.00 263 LEU A C 18
ATOM 27649 O O . LEU A 1 44 ? 57.206 2.865 3.490 1.00 0.00 263 LEU A O 18
ATOM 27665 N N . GLY A 1 45 ? 58.738 3.439 5.083 1.00 0.00 264 GLY A N 18
ATOM 27666 C CA . GLY A 1 45 ? 59.694 4.064 4.170 1.00 0.00 264 GLY A CA 18
ATOM 27667 C C . GLY A 1 45 ? 60.349 3.063 3.227 1.00 0.00 264 GLY A C 18
ATOM 27668 O O . GLY A 1 45 ? 60.703 3.414 2.103 1.00 0.00 264 GLY A O 18
ATOM 27672 N N . ARG A 1 46 ? 60.504 1.805 3.687 1.00 0.00 265 ARG A N 18
ATOM 27673 C CA . ARG A 1 46 ? 61.052 0.711 2.860 1.00 0.00 265 ARG A CA 18
ATOM 27674 C C . ARG A 1 46 ? 60.002 0.192 1.867 1.00 0.00 265 ARG A C 18
ATOM 27675 O O . ARG A 1 46 ? 60.365 -0.278 0.786 1.00 0.00 265 ARG A O 18
ATOM 27696 N N . TYR A 1 47 ? 58.708 0.269 2.239 1.00 0.00 266 TYR A N 18
ATOM 27697 C CA . TYR A 1 47 ? 57.609 -0.142 1.343 1.00 0.00 266 TYR A CA 18
ATOM 27698 C C . TYR A 1 47 ? 57.583 0.754 0.083 1.00 0.00 266 TYR A C 18
ATOM 27699 O O . TYR A 1 47 ? 57.374 0.273 -1.037 1.00 0.00 266 TYR A O 18
ATOM 27717 N N . ILE A 1 48 ? 57.800 2.057 0.291 1.00 0.00 267 ILE A N 18
ATOM 27718 C CA . ILE A 1 48 ? 57.714 3.062 -0.784 1.00 0.00 267 ILE A CA 18
ATOM 27719 C C . ILE A 1 48 ? 59.075 3.232 -1.488 1.00 0.00 267 ILE A C 18
ATOM 27720 O O . ILE A 1 48 ? 59.220 2.937 -2.677 1.00 0.00 267 ILE A O 18
ATOM 27736 N N . MET A 1 49 ? 60.075 3.682 -0.717 1.00 0.00 268 MET A N 18
ATOM 27737 C CA . MET A 1 49 ? 61.367 4.170 -1.246 1.00 0.00 268 MET A CA 18
ATOM 27738 C C . MET A 1 49 ? 62.424 3.058 -1.376 1.00 0.00 268 MET A C 18
ATOM 27739 O O . MET A 1 49 ? 63.559 3.339 -1.770 1.00 0.00 268 MET A O 18
ATOM 27753 N N . SER A 1 50 ? 62.066 1.805 -1.049 1.00 0.00 269 SER A N 18
ATOM 27754 C CA . SER A 1 50 ? 62.986 0.650 -1.151 1.00 0.00 269 SER A CA 18
ATOM 27755 C C . SER A 1 50 ? 62.235 -0.585 -1.692 1.00 0.00 269 SER A C 18
ATOM 27756 O O . SER A 1 50 ? 61.074 -0.476 -2.111 1.00 0.00 269 SER A O 18
ATOM 27764 N N . LEU A 1 51 ? 62.908 -1.752 -1.693 1.00 0.00 270 LEU A N 18
ATOM 27765 C CA . LEU A 1 51 ? 62.357 -3.007 -2.250 1.00 0.00 270 LEU A CA 18
ATOM 27766 C C . LEU A 1 51 ? 61.705 -3.880 -1.161 1.00 0.00 270 LEU A C 18
ATOM 27767 O O . LEU A 1 51 ? 61.051 -4.876 -1.487 1.00 0.00 270 LEU A O 18
ATOM 27783 N N . GLU A 1 52 ? 61.890 -3.498 0.117 1.00 0.00 271 GLU A N 18
ATOM 27784 C CA . GLU A 1 52 ? 61.436 -4.294 1.276 1.00 0.00 271 GLU A CA 18
ATOM 27785 C C . GLU A 1 52 ? 59.986 -3.918 1.646 1.00 0.00 271 GLU A C 18
ATOM 27786 O O . GLU A 1 52 ? 59.768 -2.814 2.146 1.00 0.00 271 GLU A O 18
ATOM 27798 N N . PRO A 1 53 ? 58.967 -4.805 1.408 1.00 0.00 272 PRO A N 18
ATOM 27799 C CA . PRO A 1 53 ? 57.571 -4.521 1.816 1.00 0.00 272 PRO A CA 18
ATOM 27800 C C . PRO A 1 53 ? 57.439 -4.529 3.357 1.00 0.00 272 PRO A C 18
ATOM 27801 O O . PRO A 1 53 ? 58.190 -5.243 4.049 1.00 0.00 272 PRO A O 18
ATOM 27812 N N . LEU A 1 54 ? 56.517 -3.703 3.884 1.00 0.00 273 LEU A N 18
ATOM 27813 C CA . LEU A 1 54 ? 56.228 -3.648 5.328 1.00 0.00 273 LEU A CA 18
ATOM 27814 C C . LEU A 1 54 ? 55.690 -5.019 5.829 1.00 0.00 273 LEU A C 18
ATOM 27815 O O . LEU A 1 54 ? 54.972 -5.705 5.079 1.00 0.00 273 LEU A O 18
ATOM 27831 N N . PRO A 1 55 ? 56.060 -5.460 7.081 1.00 0.00 274 PRO A N 18
ATOM 27832 C CA . PRO A 1 55 ? 55.628 -6.773 7.630 1.00 0.00 274 PRO A CA 18
ATOM 27833 C C . PRO A 1 55 ? 54.090 -6.852 7.812 1.00 0.00 274 PRO A C 18
ATOM 27834 O O . PRO A 1 55 ? 53.423 -5.805 7.885 1.00 0.00 274 PRO A O 18
ATOM 27845 N N . PRO A 1 56 ? 53.501 -8.098 7.899 1.00 0.00 275 PRO A N 18
ATOM 27846 C CA . PRO A 1 56 ? 52.046 -8.295 8.123 1.00 0.00 275 PRO A CA 18
ATOM 27847 C C . PRO A 1 56 ? 51.541 -7.629 9.426 1.00 0.00 275 PRO A C 18
ATOM 27848 O O . PRO A 1 56 ? 50.336 -7.453 9.593 1.00 0.00 275 PRO A O 18
ATOM 27859 N N . ASP A 1 57 ? 52.478 -7.285 10.336 1.00 0.00 276 ASP A N 18
ATOM 27860 C CA . ASP A 1 57 ? 52.206 -6.474 11.546 1.00 0.00 276 ASP A CA 18
ATOM 27861 C C . ASP A 1 57 ? 51.678 -5.076 11.159 1.00 0.00 276 ASP A C 18
ATOM 27862 O O . ASP A 1 57 ? 50.613 -4.644 11.615 1.00 0.00 276 ASP A O 18
ATOM 27871 N N . LEU A 1 58 ? 52.441 -4.393 10.291 1.00 0.00 277 LEU A N 18
ATOM 27872 C CA . LEU A 1 58 ? 52.077 -3.063 9.770 1.00 0.00 277 LEU A CA 18
ATOM 27873 C C . LEU A 1 58 ? 50.837 -3.145 8.860 1.00 0.00 277 LEU A C 18
ATOM 27874 O O . LEU A 1 58 ? 50.085 -2.173 8.740 1.00 0.00 277 LEU A O 18
ATOM 27890 N N . ARG A 1 59 ? 50.645 -4.320 8.230 1.00 0.00 278 ARG A N 18
ATOM 27891 C CA . ARG A 1 59 ? 49.496 -4.582 7.358 1.00 0.00 278 ARG A CA 18
ATOM 27892 C C . ARG A 1 59 ? 48.178 -4.568 8.162 1.00 0.00 278 ARG A C 18
ATOM 27893 O O . ARG A 1 59 ? 47.288 -3.770 7.870 1.00 0.00 278 ARG A O 18
ATOM 27914 N N . ARG A 1 60 ? 48.086 -5.446 9.191 1.00 0.00 279 ARG A N 18
ATOM 27915 C CA . ARG A 1 60 ? 46.885 -5.559 10.056 1.00 0.00 279 ARG A CA 18
ATOM 27916 C C . ARG A 1 60 ? 46.617 -4.238 10.794 1.00 0.00 279 ARG A C 18
ATOM 27917 O O . ARG A 1 60 ? 45.469 -3.850 10.952 1.00 0.00 279 ARG A O 18
ATOM 27938 N N . ALA A 1 61 ? 47.705 -3.563 11.215 1.00 0.00 280 ALA A N 18
ATOM 27939 C CA . ALA A 1 61 ? 47.651 -2.304 11.974 1.00 0.00 280 ALA A CA 18
ATOM 27940 C C . ALA A 1 61 ? 46.955 -1.192 11.162 1.00 0.00 280 ALA A C 18
ATOM 27941 O O . ALA A 1 61 ? 45.941 -0.611 11.600 1.00 0.00 280 ALA A O 18
ATOM 27948 N N . LEU A 1 62 ? 47.497 -0.944 9.959 1.00 0.00 281 LEU A N 18
ATOM 27949 C CA . LEU A 1 62 ? 47.005 0.098 9.048 1.00 0.00 281 LEU A CA 18
ATOM 27950 C C . LEU A 1 62 ? 45.580 -0.194 8.558 1.00 0.00 281 LEU A C 18
ATOM 27951 O O . LEU A 1 62 ? 44.749 0.715 8.502 1.00 0.00 281 LEU A O 18
ATOM 27967 N N . GLU A 1 63 ? 45.311 -1.455 8.192 1.00 0.00 282 GLU A N 18
ATOM 27968 C CA . GLU A 1 63 ? 43.973 -1.891 7.733 1.00 0.00 282 GLU A CA 18
ATOM 27969 C C . GLU A 1 63 ? 42.925 -1.754 8.853 1.00 0.00 282 GLU A C 18
ATOM 27970 O O . GLU A 1 63 ? 41.756 -1.470 8.583 1.00 0.00 282 GLU A O 18
ATOM 27982 N N . SER A 1 64 ? 43.372 -1.960 10.101 1.00 0.00 283 SER A N 18
ATOM 27983 C CA . SER A 1 64 ? 42.521 -1.829 11.291 1.00 0.00 283 SER A CA 18
ATOM 27984 C C . SER A 1 64 ? 42.153 -0.350 11.531 1.00 0.00 283 SER A C 18
ATOM 27985 O O . SER A 1 64 ? 41.087 -0.054 12.089 1.00 0.00 283 SER A O 18
ATOM 27993 N N . VAL A 1 65 ? 43.043 0.569 11.092 1.00 0.00 284 VAL A N 18
ATOM 27994 C CA . VAL A 1 65 ? 42.723 2.016 11.033 1.00 0.00 284 VAL A CA 18
ATOM 27995 C C . VAL A 1 65 ? 41.689 2.276 9.916 1.00 0.00 284 VAL A C 18
ATOM 27996 O O . VAL A 1 65 ? 40.687 2.967 10.125 1.00 0.00 284 VAL A O 18
ATOM 28009 N N . GLY A 1 66 ? 41.944 1.687 8.736 1.00 0.00 285 GLY A N 18
ATOM 28010 C CA . GLY A 1 66 ? 41.166 1.946 7.519 1.00 0.00 285 GLY A CA 18
ATOM 28011 C C . GLY A 1 66 ? 42.056 2.303 6.333 1.00 0.00 285 GLY A C 18
ATOM 28012 O O . GLY A 1 66 ? 41.566 2.434 5.201 1.00 0.00 285 GLY A O 18
ATOM 28016 N N . ILE A 1 67 ? 43.373 2.452 6.588 1.00 0.00 286 ILE A N 18
ATOM 28017 C CA . ILE A 1 67 ? 44.366 2.757 5.546 1.00 0.00 286 ILE A CA 18
ATOM 28018 C C . ILE A 1 67 ? 44.955 1.437 5.050 1.00 0.00 286 ILE A C 18
ATOM 28019 O O . ILE A 1 67 ? 45.718 0.797 5.763 1.00 0.00 286 ILE A O 18
ATOM 28035 N N . ASN A 1 68 ? 44.584 1.006 3.844 1.00 0.00 287 ASN A N 18
ATOM 28036 C CA . ASN A 1 68 ? 45.172 -0.206 3.261 1.00 0.00 287 ASN A CA 18
ATOM 28037 C C . ASN A 1 68 ? 46.640 0.095 2.872 1.00 0.00 287 ASN A C 18
ATOM 28038 O O . ASN A 1 68 ? 46.874 1.088 2.190 1.00 0.00 287 ASN A O 18
ATOM 28049 N N . PRO A 1 69 ? 47.646 -0.692 3.379 1.00 0.00 288 PRO A N 18
ATOM 28050 C CA . PRO A 1 69 ? 49.082 -0.494 3.047 1.00 0.00 288 PRO A CA 18
ATOM 28051 C C . PRO A 1 69 ? 49.466 -0.965 1.621 1.00 0.00 288 PRO A C 18
ATOM 28052 O O . PRO A 1 69 ? 50.192 -0.259 0.909 1.00 0.00 288 PRO A O 18
ATOM 28063 N N . PHE A 1 70 ? 48.959 -2.152 1.218 1.00 0.00 289 PHE A N 18
ATOM 28064 C CA . PHE A 1 70 ? 49.361 -2.828 -0.034 1.00 0.00 289 PHE A CA 18
ATOM 28065 C C . PHE A 1 70 ? 48.561 -2.301 -1.238 1.00 0.00 289 PHE A C 18
ATOM 28066 O O . PHE A 1 70 ? 47.463 -2.782 -1.545 1.00 0.00 289 PHE A O 18
ATOM 28083 N N . ILE A 1 71 ? 49.127 -1.267 -1.883 1.00 0.00 290 ILE A N 18
ATOM 28084 C CA . ILE A 1 71 ? 48.583 -0.650 -3.107 1.00 0.00 290 ILE A CA 18
ATOM 28085 C C . ILE A 1 71 ? 49.315 -1.222 -4.349 1.00 0.00 290 ILE A C 18
ATOM 28086 O O . ILE A 1 71 ? 50.546 -1.365 -4.316 1.00 0.00 290 ILE A O 18
ATOM 28102 N N . PRO A 1 72 ? 48.570 -1.574 -5.456 1.00 0.00 291 PRO A N 18
ATOM 28103 C CA . PRO A 1 72 ? 49.184 -2.067 -6.713 1.00 0.00 291 PRO A CA 18
ATOM 28104 C C . PRO A 1 72 ? 49.915 -0.949 -7.496 1.00 0.00 291 PRO A C 18
ATOM 28105 O O . PRO A 1 72 ? 49.725 0.254 -7.240 1.00 0.00 291 PRO A O 18
ATOM 28116 N N . GLU A 1 73 ? 50.717 -1.370 -8.483 1.00 0.00 292 GLU A N 18
ATOM 28117 C CA . GLU A 1 73 ? 51.614 -0.475 -9.248 1.00 0.00 292 GLU A CA 18
ATOM 28118 C C . GLU A 1 73 ? 50.858 0.417 -10.258 1.00 0.00 292 GLU A C 18
ATOM 28119 O O . GLU A 1 73 ? 51.461 1.321 -10.843 1.00 0.00 292 GLU A O 18
ATOM 28131 N N . GLU A 1 74 ? 49.552 0.165 -10.455 1.00 0.00 293 GLU A N 18
ATOM 28132 C CA . GLU A 1 74 ? 48.707 0.963 -11.374 1.00 0.00 293 GLU A CA 18
ATOM 28133 C C . GLU A 1 74 ? 48.471 2.399 -10.829 1.00 0.00 293 GLU A C 18
ATOM 28134 O O . GLU A 1 74 ? 48.256 3.331 -11.612 1.00 0.00 293 GLU A O 18
ATOM 28146 N N . LEU A 1 75 ? 48.522 2.562 -9.485 1.00 0.00 294 LEU A N 18
ATOM 28147 C CA . LEU A 1 75 ? 48.519 3.901 -8.840 1.00 0.00 294 LEU A CA 18
ATOM 28148 C C . LEU A 1 75 ? 49.936 4.516 -8.882 1.00 0.00 294 LEU A C 18
ATOM 28149 O O . LEU A 1 75 ? 50.090 5.721 -8.686 1.00 0.00 294 LEU A O 18
ATOM 28165 N N . SER A 1 76 ? 50.951 3.642 -9.087 1.00 0.00 295 SER A N 18
ATOM 28166 C CA . SER A 1 76 ? 52.389 3.983 -9.074 1.00 0.00 295 SER A CA 18
ATOM 28167 C C . SER A 1 76 ? 52.829 4.513 -7.692 1.00 0.00 295 SER A C 18
ATOM 28168 O O . SER A 1 76 ? 53.818 5.251 -7.585 1.00 0.00 295 SER A O 18
ATOM 28176 N N . LEU A 1 77 ? 52.088 4.076 -6.643 1.00 0.00 296 LEU A N 18
ATOM 28177 C CA . LEU A 1 77 ? 52.251 4.538 -5.248 1.00 0.00 296 LEU A CA 18
ATOM 28178 C C . LEU A 1 77 ? 52.119 6.077 -5.149 1.00 0.00 296 LEU A C 18
ATOM 28179 O O . LEU A 1 77 ? 52.757 6.718 -4.308 1.00 0.00 296 LEU A O 18
ATOM 28195 N N . VAL A 1 78 ? 51.262 6.658 -6.012 1.00 0.00 297 VAL A N 18
ATOM 28196 C CA . VAL A 1 78 ? 50.957 8.104 -6.009 1.00 0.00 297 VAL A CA 18
ATOM 28197 C C . VAL A 1 78 ? 49.609 8.344 -5.310 1.00 0.00 297 VAL A C 18
ATOM 28198 O O . VAL A 1 78 ? 49.547 8.988 -4.268 1.00 0.00 297 VAL A O 18
ATOM 28211 N N . ASP A 1 79 ? 48.534 7.746 -5.856 1.00 0.00 298 ASP A N 18
ATOM 28212 C CA . ASP A 1 79 ? 47.145 7.985 -5.382 1.00 0.00 298 ASP A CA 18
ATOM 28213 C C . ASP A 1 79 ? 46.798 7.106 -4.139 1.00 0.00 298 ASP A C 18
ATOM 28214 O O . ASP A 1 79 ? 45.630 6.877 -3.819 1.00 0.00 298 ASP A O 18
ATOM 28223 N N . HIS A 1 80 ? 47.828 6.644 -3.406 1.00 0.00 299 HIS A N 18
ATOM 28224 C CA . HIS A 1 80 ? 47.648 5.761 -2.239 1.00 0.00 299 HIS A CA 18
ATOM 28225 C C . HIS A 1 80 ? 47.387 6.590 -0.951 1.00 0.00 299 HIS A C 18
ATOM 28226 O O . HIS A 1 80 ? 47.980 7.662 -0.788 1.00 0.00 299 HIS A O 18
ATOM 28241 N N . PRO A 1 81 ? 46.501 6.108 -0.010 1.00 0.00 300 PRO A N 18
ATOM 28242 C CA . PRO A 1 81 ? 46.220 6.819 1.283 1.00 0.00 300 PRO A CA 18
ATOM 28243 C C . PRO A 1 81 ? 47.448 6.830 2.230 1.00 0.00 300 PRO A C 18
ATOM 28244 O O . PRO A 1 81 ? 47.521 7.614 3.185 1.00 0.00 300 PRO A O 18
ATOM 28255 N N . VAL A 1 82 ? 48.418 5.953 1.911 1.00 0.00 301 VAL A N 18
ATOM 28256 C CA . VAL A 1 82 ? 49.663 5.763 2.674 1.00 0.00 301 VAL A CA 18
ATOM 28257 C C . VAL A 1 82 ? 50.671 6.927 2.414 1.00 0.00 301 VAL A C 18
ATOM 28258 O O . VAL A 1 82 ? 51.694 7.028 3.100 1.00 0.00 301 VAL A O 18
ATOM 28271 N N . LEU A 1 83 ? 50.363 7.807 1.422 1.00 0.00 302 LEU A N 18
ATOM 28272 C CA . LEU A 1 83 ? 51.220 8.964 1.054 1.00 0.00 302 LEU A CA 18
ATOM 28273 C C . LEU A 1 83 ? 51.291 9.950 2.234 1.00 0.00 302 LEU A C 18
ATOM 28274 O O . LEU A 1 83 ? 52.361 10.169 2.811 1.00 0.00 302 LEU A O 18
ATOM 28290 N N . ASN A 1 84 ? 50.118 10.520 2.573 1.00 0.00 303 ASN A N 18
ATOM 28291 C CA . ASN A 1 84 ? 49.972 11.515 3.652 1.00 0.00 303 ASN A CA 18
ATOM 28292 C C . ASN A 1 84 ? 50.364 10.916 5.003 1.00 0.00 303 ASN A C 18
ATOM 28293 O O . ASN A 1 84 ? 50.829 11.634 5.892 1.00 0.00 303 ASN A O 18
ATOM 28304 N N . PHE A 1 85 ? 50.169 9.593 5.128 1.00 0.00 304 PHE A N 18
ATOM 28305 C CA . PHE A 1 85 ? 50.556 8.835 6.308 1.00 0.00 304 PHE A CA 18
ATOM 28306 C C . PHE A 1 85 ? 52.084 8.884 6.511 1.00 0.00 304 PHE A C 18
ATOM 28307 O O . PHE A 1 85 ? 52.541 9.302 7.566 1.00 0.00 304 PHE A O 18
ATOM 28324 N N . SER A 1 86 ? 52.843 8.480 5.469 1.00 0.00 305 SER A N 18
ATOM 28325 C CA . SER A 1 86 ? 54.326 8.473 5.467 1.00 0.00 305 SER A CA 18
ATOM 28326 C C . SER A 1 86 ? 54.893 9.875 5.738 1.00 0.00 305 SER A C 18
ATOM 28327 O O . SER A 1 86 ? 55.812 10.024 6.549 1.00 0.00 305 SER A O 18
ATOM 28335 N N . ALA A 1 87 ? 54.307 10.882 5.063 1.00 0.00 306 ALA A N 18
ATOM 28336 C CA . ALA A 1 87 ? 54.742 12.290 5.120 1.00 0.00 306 ALA A CA 18
ATOM 28337 C C . ALA A 1 87 ? 54.623 12.844 6.551 1.00 0.00 306 ALA A C 18
ATOM 28338 O O . ALA A 1 87 ? 55.610 13.327 7.135 1.00 0.00 306 ALA A O 18
ATOM 28345 N N . ALA A 1 88 ? 53.415 12.700 7.119 1.00 0.00 307 ALA A N 18
ATOM 28346 C CA . ALA A 1 88 ? 53.094 13.166 8.473 1.00 0.00 307 ALA A CA 18
ATOM 28347 C C . ALA A 1 88 ? 53.886 12.390 9.531 1.00 0.00 307 ALA A C 18
ATOM 28348 O O . ALA A 1 88 ? 54.258 12.950 10.550 1.00 0.00 307 ALA A O 18
ATOM 28355 N N . LEU A 1 89 ? 54.153 11.110 9.244 1.00 0.00 308 LEU A N 18
ATOM 28356 C CA . LEU A 1 89 ? 54.908 10.205 10.124 1.00 0.00 308 LEU A CA 18
ATOM 28357 C C . LEU A 1 89 ? 56.361 10.667 10.292 1.00 0.00 308 LEU A C 18
ATOM 28358 O O . LEU A 1 89 ? 56.827 10.865 11.422 1.00 0.00 308 LEU A O 18
ATOM 28374 N N . ASN A 1 90 ? 57.064 10.866 9.158 1.00 0.00 309 ASN A N 18
ATOM 28375 C CA . ASN A 1 90 ? 58.499 11.192 9.178 1.00 0.00 309 ASN A CA 18
ATOM 28376 C C . ASN A 1 90 ? 58.725 12.607 9.739 1.00 0.00 309 ASN A C 18
ATOM 28377 O O . ASN A 1 90 ? 59.691 12.822 10.472 1.00 0.00 309 ASN A O 18
ATOM 28388 N N . ARG A 1 91 ? 57.813 13.564 9.409 1.00 0.00 310 ARG A N 18
ATOM 28389 C CA . ARG A 1 91 ? 57.915 14.954 9.916 1.00 0.00 310 ARG A CA 18
ATOM 28390 C C . ARG A 1 91 ? 57.609 15.006 11.431 1.00 0.00 310 ARG A C 18
ATOM 28391 O O . ARG A 1 91 ? 58.228 15.782 12.168 1.00 0.00 310 ARG A O 18
ATOM 28412 N N . MET A 1 92 ? 56.656 14.158 11.887 1.00 0.00 311 MET A N 18
ATOM 28413 C CA . MET A 1 92 ? 56.229 14.112 13.298 1.00 0.00 311 MET A CA 18
ATOM 28414 C C . MET A 1 92 ? 57.396 13.657 14.171 1.00 0.00 311 MET A C 18
ATOM 28415 O O . MET A 1 92 ? 57.760 14.324 15.138 1.00 0.00 311 MET A O 18
ATOM 28429 N N . LEU A 1 93 ? 58.007 12.534 13.763 1.00 0.00 312 LEU A N 18
ATOM 28430 C CA . LEU A 1 93 ? 59.121 11.922 14.493 1.00 0.00 312 LEU A CA 18
ATOM 28431 C C . LEU A 1 93 ? 60.380 12.794 14.420 1.00 0.00 312 LEU A C 18
ATOM 28432 O O . LEU A 1 93 ? 61.103 12.886 15.399 1.00 0.00 312 LEU A O 18
ATOM 28448 N N . ALA A 1 94 ? 60.602 13.456 13.266 1.00 0.00 313 ALA A N 18
ATOM 28449 C CA . ALA A 1 94 ? 61.730 14.398 13.068 1.00 0.00 313 ALA A CA 18
ATOM 28450 C C . ALA A 1 94 ? 61.648 15.573 14.069 1.00 0.00 313 ALA A C 18
ATOM 28451 O O . ALA A 1 94 ? 62.669 16.014 14.619 1.00 0.00 313 ALA A O 18
ATOM 28458 N N . SER A 1 95 ? 60.406 16.041 14.307 1.00 0.00 314 SER A N 18
ATOM 28459 C CA . SER A 1 95 ? 60.110 17.113 15.277 1.00 0.00 314 SER A CA 18
ATOM 28460 C C . SER A 1 95 ? 60.299 16.617 16.731 1.00 0.00 314 SER A C 18
ATOM 28461 O O . SER A 1 95 ? 60.724 17.383 17.604 1.00 0.00 314 SER A O 18
ATOM 28469 N N . ARG A 1 96 ? 59.981 15.327 16.972 1.00 0.00 315 ARG A N 18
ATOM 28470 C CA . ARG A 1 96 ? 60.079 14.696 18.310 1.00 0.00 315 ARG A CA 18
ATOM 28471 C C . ARG A 1 96 ? 61.535 14.343 18.670 1.00 0.00 315 ARG A C 18
ATOM 28472 O O . ARG A 1 96 ? 61.878 14.252 19.851 1.00 0.00 315 ARG A O 18
ATOM 28493 N N . GLN A 1 97 ? 62.368 14.118 17.639 1.00 0.00 316 GLN A N 18
ATOM 28494 C CA . GLN A 1 97 ? 63.806 13.850 17.804 1.00 0.00 316 GLN A CA 18
ATOM 28495 C C . GLN A 1 97 ? 64.509 15.150 18.222 1.00 0.00 316 GLN A C 18
ATOM 28496 O O . GLN A 1 97 ? 65.085 15.224 19.309 1.00 0.00 316 GLN A O 18
ATOM 28510 N N . THR A 1 98 ? 64.406 16.176 17.352 1.00 0.00 317 THR A N 18
ATOM 28511 C CA . THR A 1 98 ? 64.873 17.553 17.617 1.00 0.00 317 THR A CA 18
ATOM 28512 C C . THR A 1 98 ? 64.086 18.533 16.691 1.00 0.00 317 THR A C 18
ATOM 28513 O O . THR A 1 98 ? 63.023 19.034 17.078 1.00 0.00 317 THR A O 18
ATOM 28524 N N . THR A 1 99 ? 64.624 18.740 15.467 1.00 0.00 318 THR A N 18
ATOM 28525 C CA . THR A 1 99 ? 64.088 19.608 14.403 1.00 0.00 318 THR A CA 18
ATOM 28526 C C . THR A 1 99 ? 65.160 19.689 13.299 1.00 0.00 318 THR A C 18
ATOM 28527 O O . THR A 1 99 ? 66.363 19.636 13.592 1.00 0.00 318 THR A O 18
ATOM 28538 N N . THR A 1 100 ? 64.727 19.793 12.039 1.00 0.00 319 THR A N 18
ATOM 28539 C CA . THR A 1 100 ? 65.629 19.885 10.878 1.00 0.00 319 THR A CA 18
ATOM 28540 C C . THR A 1 100 ? 65.048 20.887 9.871 1.00 0.00 319 THR A C 18
ATOM 28541 O O . THR A 1 100 ? 64.015 20.619 9.245 1.00 0.00 319 THR A O 18
ATOM 28552 N N . ASN A 1 101 ? 65.709 22.046 9.743 1.00 0.00 320 ASN A N 18
ATOM 28553 C CA . ASN A 1 101 ? 65.295 23.122 8.830 1.00 0.00 320 ASN A CA 18
ATOM 28554 C C . ASN A 1 101 ? 66.437 23.348 7.809 1.00 0.00 320 ASN A C 18
ATOM 28555 O O . ASN A 1 101 ? 66.342 22.830 6.675 1.00 0.00 320 ASN A O 18
ATOM 28567 N N . GLN A 1 1 ? 11.903 20.809 1.330 1.00 0.00 220 GLN A N 19
ATOM 28568 C CA . GLN A 1 1 ? 12.517 20.338 2.595 1.00 0.00 220 GLN A CA 19
ATOM 28569 C C . GLN A 1 1 ? 11.609 19.295 3.278 1.00 0.00 220 GLN A C 19
ATOM 28570 O O . GLN A 1 1 ? 10.524 18.982 2.776 1.00 0.00 220 GLN A O 19
ATOM 28586 N N . GLY A 1 2 ? 12.065 18.764 4.425 1.00 0.00 221 GLY A N 19
ATOM 28587 C CA . GLY A 1 2 ? 11.316 17.759 5.191 1.00 0.00 221 GLY A CA 19
ATOM 28588 C C . GLY A 1 2 ? 11.744 17.727 6.649 1.00 0.00 221 GLY A C 19
ATOM 28589 O O . GLY A 1 2 ? 12.320 18.700 7.148 1.00 0.00 221 GLY A O 19
ATOM 28593 N N . LEU A 1 3 ? 11.437 16.617 7.344 1.00 0.00 222 LEU A N 19
ATOM 28594 C CA . LEU A 1 3 ? 11.843 16.391 8.746 1.00 0.00 222 LEU A CA 19
ATOM 28595 C C . LEU A 1 3 ? 13.128 15.544 8.798 1.00 0.00 222 LEU A C 19
ATOM 28596 O O . LEU A 1 3 ? 13.097 14.326 9.017 1.00 0.00 222 LEU A O 19
ATOM 28612 N N . ASP A 1 4 ? 14.256 16.212 8.528 1.00 0.00 223 ASP A N 19
ATOM 28613 C CA . ASP A 1 4 ? 15.618 15.615 8.596 1.00 0.00 223 ASP A CA 19
ATOM 28614 C C . ASP A 1 4 ? 16.369 16.166 9.829 1.00 0.00 223 ASP A C 19
ATOM 28615 O O . ASP A 1 4 ? 17.539 15.864 10.029 1.00 0.00 223 ASP A O 19
ATOM 28624 N N . LEU A 1 5 ? 15.635 16.903 10.694 1.00 0.00 224 LEU A N 19
ATOM 28625 C CA . LEU A 1 5 ? 16.197 17.692 11.819 1.00 0.00 224 LEU A CA 19
ATOM 28626 C C . LEU A 1 5 ? 17.143 16.878 12.715 1.00 0.00 224 LEU A C 19
ATOM 28627 O O . LEU A 1 5 ? 18.195 17.377 13.115 1.00 0.00 224 LEU A O 19
ATOM 28643 N N . GLU A 1 6 ? 16.758 15.616 12.989 1.00 0.00 225 GLU A N 19
ATOM 28644 C CA . GLU A 1 6 ? 17.543 14.690 13.826 1.00 0.00 225 GLU A CA 19
ATOM 28645 C C . GLU A 1 6 ? 18.882 14.353 13.145 1.00 0.00 225 GLU A C 19
ATOM 28646 O O . GLU A 1 6 ? 19.946 14.532 13.741 1.00 0.00 225 GLU A O 19
ATOM 28658 N N . SER A 1 7 ? 18.802 13.926 11.873 1.00 0.00 226 SER A N 19
ATOM 28659 C CA . SER A 1 7 ? 19.971 13.519 11.062 1.00 0.00 226 SER A CA 19
ATOM 28660 C C . SER A 1 7 ? 20.946 14.694 10.847 1.00 0.00 226 SER A C 19
ATOM 28661 O O . SER A 1 7 ? 22.165 14.499 10.813 1.00 0.00 226 SER A O 19
ATOM 28669 N N . ALA A 1 8 ? 20.378 15.905 10.733 1.00 0.00 227 ALA A N 19
ATOM 28670 C CA . ALA A 1 8 ? 21.128 17.145 10.506 1.00 0.00 227 ALA A CA 19
ATOM 28671 C C . ALA A 1 8 ? 21.932 17.546 11.753 1.00 0.00 227 ALA A C 19
ATOM 28672 O O . ALA A 1 8 ? 23.145 17.775 11.672 1.00 0.00 227 ALA A O 19
ATOM 28679 N N . ARG A 1 9 ? 21.242 17.572 12.908 1.00 0.00 228 ARG A N 19
ATOM 28680 C CA . ARG A 1 9 ? 21.815 18.067 14.177 1.00 0.00 228 ARG A CA 19
ATOM 28681 C C . ARG A 1 9 ? 22.891 17.105 14.717 1.00 0.00 228 ARG A C 19
ATOM 28682 O O . ARG A 1 9 ? 23.891 17.565 15.254 1.00 0.00 228 ARG A O 19
ATOM 28703 N N . LEU A 1 10 ? 22.701 15.770 14.533 1.00 0.00 229 LEU A N 19
ATOM 28704 C CA . LEU A 1 10 ? 23.657 14.760 15.043 1.00 0.00 229 LEU A CA 19
ATOM 28705 C C . LEU A 1 10 ? 24.937 14.746 14.191 1.00 0.00 229 LEU A C 19
ATOM 28706 O O . LEU A 1 10 ? 26.034 14.568 14.722 1.00 0.00 229 LEU A O 19
ATOM 28722 N N . ALA A 1 11 ? 24.781 14.969 12.871 1.00 0.00 230 ALA A N 19
ATOM 28723 C CA . ALA A 1 11 ? 25.903 14.964 11.915 1.00 0.00 230 ALA A CA 19
ATOM 28724 C C . ALA A 1 11 ? 26.772 16.226 12.084 1.00 0.00 230 ALA A C 19
ATOM 28725 O O . ALA A 1 11 ? 27.999 16.171 11.951 1.00 0.00 230 ALA A O 19
ATOM 28732 N N . SER A 1 12 ? 26.113 17.351 12.398 1.00 0.00 231 SER A N 19
ATOM 28733 C CA . SER A 1 12 ? 26.785 18.634 12.672 1.00 0.00 231 SER A CA 19
ATOM 28734 C C . SER A 1 12 ? 27.494 18.588 14.045 1.00 0.00 231 SER A C 19
ATOM 28735 O O . SER A 1 12 ? 28.614 19.082 14.194 1.00 0.00 231 SER A O 19
ATOM 28743 N N . ALA A 1 13 ? 26.834 17.950 15.033 1.00 0.00 232 ALA A N 19
ATOM 28744 C CA . ALA A 1 13 ? 27.364 17.775 16.403 1.00 0.00 232 ALA A CA 19
ATOM 28745 C C . ALA A 1 13 ? 28.468 16.699 16.465 1.00 0.00 232 ALA A C 19
ATOM 28746 O O . ALA A 1 13 ? 29.158 16.580 17.482 1.00 0.00 232 ALA A O 19
ATOM 28753 N N . ALA A 1 14 ? 28.586 15.890 15.389 1.00 0.00 233 ALA A N 19
ATOM 28754 C CA . ALA A 1 14 ? 29.645 14.866 15.236 1.00 0.00 233 ALA A CA 19
ATOM 28755 C C . ALA A 1 14 ? 30.849 15.412 14.439 1.00 0.00 233 ALA A C 19
ATOM 28756 O O . ALA A 1 14 ? 31.572 14.633 13.805 1.00 0.00 233 ALA A O 19
ATOM 28763 N N . ARG A 1 15 ? 31.067 16.744 14.493 1.00 0.00 234 ARG A N 19
ATOM 28764 C CA . ARG A 1 15 ? 32.180 17.411 13.787 1.00 0.00 234 ARG A CA 19
ATOM 28765 C C . ARG A 1 15 ? 33.544 16.995 14.397 1.00 0.00 234 ARG A C 19
ATOM 28766 O O . ARG A 1 15 ? 34.065 17.641 15.320 1.00 0.00 234 ARG A O 19
ATOM 28787 N N . HIS A 1 16 ? 34.061 15.854 13.912 1.00 0.00 235 HIS A N 19
ATOM 28788 C CA . HIS A 1 16 ? 35.382 15.304 14.277 1.00 0.00 235 HIS A CA 19
ATOM 28789 C C . HIS A 1 16 ? 36.018 14.709 13.021 1.00 0.00 235 HIS A C 19
ATOM 28790 O O . HIS A 1 16 ? 35.297 14.211 12.139 1.00 0.00 235 HIS A O 19
ATOM 28805 N N . ASN A 1 17 ? 37.368 14.758 12.957 1.00 0.00 236 ASN A N 19
ATOM 28806 C CA . ASN A 1 17 ? 38.165 14.282 11.799 1.00 0.00 236 ASN A CA 19
ATOM 28807 C C . ASN A 1 17 ? 37.835 15.077 10.511 1.00 0.00 236 ASN A C 19
ATOM 28808 O O . ASN A 1 17 ? 37.104 16.079 10.557 1.00 0.00 236 ASN A O 19
ATOM 28819 N N . HIS A 1 18 ? 38.428 14.638 9.385 1.00 0.00 237 HIS A N 19
ATOM 28820 C CA . HIS A 1 18 ? 38.110 15.121 8.027 1.00 0.00 237 HIS A CA 19
ATOM 28821 C C . HIS A 1 18 ? 38.802 14.192 7.020 1.00 0.00 237 HIS A C 19
ATOM 28822 O O . HIS A 1 18 ? 38.157 13.321 6.434 1.00 0.00 237 HIS A O 19
ATOM 28837 N N . SER A 1 19 ? 40.132 14.346 6.875 1.00 0.00 238 SER A N 19
ATOM 28838 C CA . SER A 1 19 ? 40.930 13.571 5.910 1.00 0.00 238 SER A CA 19
ATOM 28839 C C . SER A 1 19 ? 42.343 13.309 6.464 1.00 0.00 238 SER A C 19
ATOM 28840 O O . SER A 1 19 ? 42.702 12.162 6.754 1.00 0.00 238 SER A O 19
ATOM 28848 N N . ALA A 1 20 ? 43.125 14.400 6.645 1.00 0.00 239 ALA A N 19
ATOM 28849 C CA . ALA A 1 20 ? 44.511 14.337 7.176 1.00 0.00 239 ALA A CA 19
ATOM 28850 C C . ALA A 1 20 ? 44.530 13.941 8.666 1.00 0.00 239 ALA A C 19
ATOM 28851 O O . ALA A 1 20 ? 45.545 13.459 9.181 1.00 0.00 239 ALA A O 19
ATOM 28858 N N . ASN A 1 21 ? 43.383 14.148 9.346 1.00 0.00 240 ASN A N 19
ATOM 28859 C CA . ASN A 1 21 ? 43.200 13.754 10.755 1.00 0.00 240 ASN A CA 19
ATOM 28860 C C . ASN A 1 21 ? 43.177 12.221 10.897 1.00 0.00 240 ASN A C 19
ATOM 28861 O O . ASN A 1 21 ? 43.583 11.702 11.930 1.00 0.00 240 ASN A O 19
ATOM 28872 N N . GLN A 1 22 ? 42.710 11.513 9.838 1.00 0.00 241 GLN A N 19
ATOM 28873 C CA . GLN A 1 22 ? 42.664 10.029 9.806 1.00 0.00 241 GLN A CA 19
ATOM 28874 C C . GLN A 1 22 ? 44.087 9.423 9.793 1.00 0.00 241 GLN A C 19
ATOM 28875 O O . GLN A 1 22 ? 44.288 8.277 10.219 1.00 0.00 241 GLN A O 19
ATOM 28889 N N . THR A 1 23 ? 45.049 10.207 9.279 1.00 0.00 242 THR A N 19
ATOM 28890 C CA . THR A 1 23 ? 46.478 9.883 9.339 1.00 0.00 242 THR A CA 19
ATOM 28891 C C . THR A 1 23 ? 46.994 9.957 10.788 1.00 0.00 242 THR A C 19
ATOM 28892 O O . THR A 1 23 ? 47.603 9.004 11.261 1.00 0.00 242 THR A O 19
ATOM 28903 N N . ASN A 1 24 ? 46.738 11.097 11.478 1.00 0.00 243 ASN A N 19
ATOM 28904 C CA . ASN A 1 24 ? 47.134 11.294 12.899 1.00 0.00 243 ASN A CA 19
ATOM 28905 C C . ASN A 1 24 ? 46.511 10.199 13.779 1.00 0.00 243 ASN A C 19
ATOM 28906 O O . ASN A 1 24 ? 47.177 9.638 14.669 1.00 0.00 243 ASN A O 19
ATOM 28917 N N . GLU A 1 25 ? 45.234 9.898 13.463 1.00 0.00 244 GLU A N 19
ATOM 28918 C CA . GLU A 1 25 ? 44.462 8.802 14.050 1.00 0.00 244 GLU A CA 19
ATOM 28919 C C . GLU A 1 25 ? 45.224 7.481 13.882 1.00 0.00 244 GLU A C 19
ATOM 28920 O O . GLU A 1 25 ? 45.460 6.800 14.864 1.00 0.00 244 GLU A O 19
ATOM 28932 N N . ALA A 1 26 ? 45.669 7.175 12.642 1.00 0.00 245 ALA A N 19
ATOM 28933 C CA . ALA A 1 26 ? 46.370 5.917 12.331 1.00 0.00 245 ALA A CA 19
ATOM 28934 C C . ALA A 1 26 ? 47.732 5.822 13.035 1.00 0.00 245 ALA A C 19
ATOM 28935 O O . ALA A 1 26 ? 48.112 4.743 13.473 1.00 0.00 245 ALA A O 19
ATOM 28942 N N . LEU A 1 27 ? 48.445 6.963 13.159 1.00 0.00 246 LEU A N 19
ATOM 28943 C CA . LEU A 1 27 ? 49.762 7.027 13.832 1.00 0.00 246 LEU A CA 19
ATOM 28944 C C . LEU A 1 27 ? 49.641 6.574 15.301 1.00 0.00 246 LEU A C 19
ATOM 28945 O O . LEU A 1 27 ? 50.285 5.591 15.722 1.00 0.00 246 LEU A O 19
ATOM 28961 N N . ARG A 1 28 ? 48.761 7.277 16.046 1.00 0.00 247 ARG A N 19
ATOM 28962 C CA . ARG A 1 28 ? 48.518 7.002 17.478 1.00 0.00 247 ARG A CA 19
ATOM 28963 C C . ARG A 1 28 ? 47.842 5.626 17.676 1.00 0.00 247 ARG A C 19
ATOM 28964 O O . ARG A 1 28 ? 48.133 4.944 18.651 1.00 0.00 247 ARG A O 19
ATOM 28985 N N . ARG A 1 29 ? 46.989 5.213 16.702 1.00 0.00 248 ARG A N 19
ATOM 28986 C CA . ARG A 1 29 ? 46.338 3.873 16.681 1.00 0.00 248 ARG A CA 19
ATOM 28987 C C . ARG A 1 29 ? 47.386 2.766 16.776 1.00 0.00 248 ARG A C 19
ATOM 28988 O O . ARG A 1 29 ? 47.311 1.908 17.667 1.00 0.00 248 ARG A O 19
ATOM 29009 N N . LEU A 1 30 ? 48.376 2.826 15.856 1.00 0.00 249 LEU A N 19
ATOM 29010 C CA . LEU A 1 30 ? 49.438 1.819 15.779 1.00 0.00 249 LEU A CA 19
ATOM 29011 C C . LEU A 1 30 ? 50.287 1.844 17.055 1.00 0.00 249 LEU A C 19
ATOM 29012 O O . LEU A 1 30 ? 50.631 0.791 17.584 1.00 0.00 249 LEU A O 19
ATOM 29028 N N . THR A 1 31 ? 50.558 3.058 17.572 1.00 0.00 250 THR A N 19
ATOM 29029 C CA . THR A 1 31 ? 51.371 3.240 18.790 1.00 0.00 250 THR A CA 19
ATOM 29030 C C . THR A 1 31 ? 50.738 2.536 20.015 1.00 0.00 250 THR A C 19
ATOM 29031 O O . THR A 1 31 ? 51.440 1.900 20.812 1.00 0.00 250 THR A O 19
ATOM 29042 N N . GLN A 1 32 ? 49.399 2.628 20.129 1.00 0.00 251 GLN A N 19
ATOM 29043 C CA . GLN A 1 32 ? 48.657 2.104 21.299 1.00 0.00 251 GLN A CA 19
ATOM 29044 C C . GLN A 1 32 ? 48.353 0.604 21.143 1.00 0.00 251 GLN A C 19
ATOM 29045 O O . GLN A 1 32 ? 48.239 -0.116 22.147 1.00 0.00 251 GLN A O 19
ATOM 29059 N N . GLU A 1 33 ? 48.233 0.138 19.882 1.00 0.00 252 GLU A N 19
ATOM 29060 C CA . GLU A 1 33 ? 47.905 -1.270 19.586 1.00 0.00 252 GLU A CA 19
ATOM 29061 C C . GLU A 1 33 ? 49.148 -2.166 19.802 1.00 0.00 252 GLU A C 19
ATOM 29062 O O . GLU A 1 33 ? 49.007 -3.365 20.065 1.00 0.00 252 GLU A O 19
ATOM 29074 N N . GLY A 1 34 ? 50.367 -1.574 19.689 1.00 0.00 253 GLY A N 19
ATOM 29075 C CA . GLY A 1 34 ? 51.617 -2.292 19.993 1.00 0.00 253 GLY A CA 19
ATOM 29076 C C . GLY A 1 34 ? 52.785 -1.903 19.093 1.00 0.00 253 GLY A C 19
ATOM 29077 O O . GLY A 1 34 ? 53.941 -2.189 19.424 1.00 0.00 253 GLY A O 19
ATOM 29081 N N . VAL A 1 35 ? 52.484 -1.272 17.950 1.00 0.00 254 VAL A N 19
ATOM 29082 C CA . VAL A 1 35 ? 53.502 -0.889 16.948 1.00 0.00 254 VAL A CA 19
ATOM 29083 C C . VAL A 1 35 ? 54.294 0.365 17.410 1.00 0.00 254 VAL A C 19
ATOM 29084 O O . VAL A 1 35 ? 53.703 1.386 17.754 1.00 0.00 254 VAL A O 19
ATOM 29097 N N . ASP A 1 36 ? 55.634 0.257 17.408 1.00 0.00 255 ASP A N 19
ATOM 29098 C CA . ASP A 1 36 ? 56.552 1.359 17.758 1.00 0.00 255 ASP A CA 19
ATOM 29099 C C . ASP A 1 36 ? 56.603 2.384 16.612 1.00 0.00 255 ASP A C 19
ATOM 29100 O O . ASP A 1 36 ? 56.608 1.992 15.450 1.00 0.00 255 ASP A O 19
ATOM 29109 N N . MET A 1 37 ? 56.670 3.686 16.958 1.00 0.00 256 MET A N 19
ATOM 29110 C CA . MET A 1 37 ? 56.623 4.801 15.980 1.00 0.00 256 MET A CA 19
ATOM 29111 C C . MET A 1 37 ? 57.791 4.771 14.969 1.00 0.00 256 MET A C 19
ATOM 29112 O O . MET A 1 37 ? 57.582 4.984 13.767 1.00 0.00 256 MET A O 19
ATOM 29126 N N . GLU A 1 38 ? 59.011 4.514 15.473 1.00 0.00 257 GLU A N 19
ATOM 29127 C CA . GLU A 1 38 ? 60.243 4.524 14.654 1.00 0.00 257 GLU A CA 19
ATOM 29128 C C . GLU A 1 38 ? 60.357 3.246 13.803 1.00 0.00 257 GLU A C 19
ATOM 29129 O O . GLU A 1 38 ? 60.826 3.315 12.669 1.00 0.00 257 GLU A O 19
ATOM 29141 N N . ARG A 1 39 ? 59.893 2.094 14.346 1.00 0.00 258 ARG A N 19
ATOM 29142 C CA . ARG A 1 39 ? 59.889 0.794 13.618 1.00 0.00 258 ARG A CA 19
ATOM 29143 C C . ARG A 1 39 ? 58.889 0.864 12.454 1.00 0.00 258 ARG A C 19
ATOM 29144 O O . ARG A 1 39 ? 59.169 0.414 11.328 1.00 0.00 258 ARG A O 19
ATOM 29165 N N . LEU A 1 40 ? 57.727 1.455 12.781 1.00 0.00 259 LEU A N 19
ATOM 29166 C CA . LEU A 1 40 ? 56.662 1.807 11.837 1.00 0.00 259 LEU A CA 19
ATOM 29167 C C . LEU A 1 40 ? 57.230 2.669 10.702 1.00 0.00 259 LEU A C 19
ATOM 29168 O O . LEU A 1 40 ? 57.073 2.317 9.542 1.00 0.00 259 LEU A O 19
ATOM 29184 N N . ARG A 1 41 ? 57.936 3.756 11.059 1.00 0.00 260 ARG A N 19
ATOM 29185 C CA . ARG A 1 41 ? 58.463 4.735 10.090 1.00 0.00 260 ARG A CA 19
ATOM 29186 C C . ARG A 1 41 ? 59.551 4.115 9.192 1.00 0.00 260 ARG A C 19
ATOM 29187 O O . ARG A 1 41 ? 59.644 4.459 8.010 1.00 0.00 260 ARG A O 19
ATOM 29208 N N . THR A 1 42 ? 60.360 3.211 9.763 1.00 0.00 261 THR A N 19
ATOM 29209 C CA . THR A 1 42 ? 61.423 2.507 9.024 1.00 0.00 261 THR A CA 19
ATOM 29210 C C . THR A 1 42 ? 60.819 1.608 7.924 1.00 0.00 261 THR A C 19
ATOM 29211 O O . THR A 1 42 ? 61.219 1.689 6.762 1.00 0.00 261 THR A O 19
ATOM 29222 N N . SER A 1 43 ? 59.819 0.801 8.310 1.00 0.00 262 SER A N 19
ATOM 29223 C CA . SER A 1 43 ? 59.193 -0.199 7.420 1.00 0.00 262 SER A CA 19
ATOM 29224 C C . SER A 1 43 ? 58.239 0.455 6.404 1.00 0.00 262 SER A C 19
ATOM 29225 O O . SER A 1 43 ? 58.096 -0.029 5.277 1.00 0.00 262 SER A O 19
ATOM 29233 N N . LEU A 1 44 ? 57.591 1.553 6.829 1.00 0.00 263 LEU A N 19
ATOM 29234 C CA . LEU A 1 44 ? 56.631 2.310 6.002 1.00 0.00 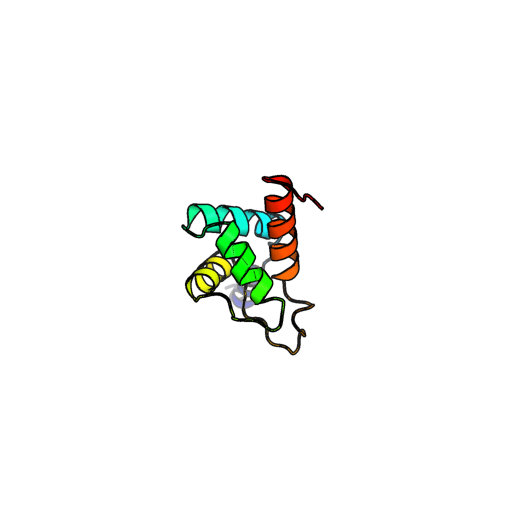263 LEU A CA 19
ATOM 29235 C C . LEU A 1 44 ? 57.415 3.100 4.944 1.00 0.00 263 LEU A C 19
ATOM 29236 O O . LEU A 1 44 ? 57.057 3.112 3.758 1.00 0.00 263 LEU A O 19
ATOM 29252 N N . GLY A 1 45 ? 58.493 3.753 5.417 1.00 0.00 264 GLY A N 19
ATOM 29253 C CA . GLY A 1 45 ? 59.413 4.489 4.563 1.00 0.00 264 GLY A CA 19
ATOM 29254 C C . GLY A 1 45 ? 60.116 3.581 3.570 1.00 0.00 264 GLY A C 19
ATOM 29255 O O . GLY A 1 45 ? 60.368 3.988 2.442 1.00 0.00 264 GLY A O 19
ATOM 29259 N N . ARG A 1 46 ? 60.396 2.326 3.989 1.00 0.00 265 ARG A N 19
ATOM 29260 C CA . ARG A 1 46 ? 61.064 1.321 3.135 1.00 0.00 265 ARG A CA 19
ATOM 29261 C C . ARG A 1 46 ? 60.075 0.697 2.126 1.00 0.00 265 ARG A C 19
ATOM 29262 O O . ARG A 1 46 ? 60.475 0.290 1.036 1.00 0.00 265 ARG A O 19
ATOM 29283 N N . TYR A 1 47 ? 58.781 0.647 2.502 1.00 0.00 266 TYR A N 19
ATOM 29284 C CA . TYR A 1 47 ? 57.687 0.192 1.605 1.00 0.00 266 TYR A CA 19
ATOM 29285 C C . TYR A 1 47 ? 57.610 1.089 0.338 1.00 0.00 266 TYR A C 19
ATOM 29286 O O . TYR A 1 47 ? 57.294 0.608 -0.759 1.00 0.00 266 TYR A O 19
ATOM 29304 N N . ILE A 1 48 ? 57.911 2.386 0.508 1.00 0.00 267 ILE A N 19
ATOM 29305 C CA . ILE A 1 48 ? 57.831 3.380 -0.581 1.00 0.00 267 ILE A CA 19
ATOM 29306 C C . ILE A 1 48 ? 59.202 3.561 -1.267 1.00 0.00 267 ILE A C 19
ATOM 29307 O O . ILE A 1 48 ? 59.317 3.419 -2.489 1.00 0.00 267 ILE A O 19
ATOM 29323 N N . MET A 1 49 ? 60.223 3.879 -0.455 1.00 0.00 268 MET A N 19
ATOM 29324 C CA . MET A 1 49 ? 61.581 4.237 -0.932 1.00 0.00 268 MET A CA 19
ATOM 29325 C C . MET A 1 49 ? 62.317 3.014 -1.522 1.00 0.00 268 MET A C 19
ATOM 29326 O O . MET A 1 49 ? 63.152 3.160 -2.417 1.00 0.00 268 MET A O 19
ATOM 29340 N N . SER A 1 50 ? 62.000 1.812 -1.021 1.00 0.00 269 SER A N 19
ATOM 29341 C CA . SER A 1 50 ? 62.602 0.546 -1.491 1.00 0.00 269 SER A CA 19
ATOM 29342 C C . SER A 1 50 ? 61.510 -0.365 -2.079 1.00 0.00 269 SER A C 19
ATOM 29343 O O . SER A 1 50 ? 60.310 -0.063 -1.994 1.00 0.00 269 SER A O 19
ATOM 29351 N N . LEU A 1 51 ? 61.946 -1.478 -2.695 1.00 0.00 270 LEU A N 19
ATOM 29352 C CA . LEU A 1 51 ? 61.048 -2.466 -3.325 1.00 0.00 270 LEU A CA 19
ATOM 29353 C C . LEU A 1 51 ? 60.657 -3.568 -2.317 1.00 0.00 270 LEU A C 19
ATOM 29354 O O . LEU A 1 51 ? 59.942 -4.513 -2.673 1.00 0.00 270 LEU A O 19
ATOM 29370 N N . GLU A 1 52 ? 61.137 -3.442 -1.062 1.00 0.00 271 GLU A N 19
ATOM 29371 C CA . GLU A 1 52 ? 60.729 -4.308 0.055 1.00 0.00 271 GLU A CA 19
ATOM 29372 C C . GLU A 1 52 ? 59.494 -3.696 0.755 1.00 0.00 271 GLU A C 19
ATOM 29373 O O . GLU A 1 52 ? 59.612 -2.611 1.342 1.00 0.00 271 GLU A O 19
ATOM 29385 N N . PRO A 1 53 ? 58.295 -4.371 0.703 1.00 0.00 272 PRO A N 19
ATOM 29386 C CA . PRO A 1 53 ? 57.065 -3.855 1.348 1.00 0.00 272 PRO A CA 19
ATOM 29387 C C . PRO A 1 53 ? 57.127 -3.954 2.888 1.00 0.00 272 PRO A C 19
ATOM 29388 O O . PRO A 1 53 ? 57.962 -4.674 3.448 1.00 0.00 272 PRO A O 19
ATOM 29399 N N . LEU A 1 54 ? 56.230 -3.212 3.545 1.00 0.00 273 LEU A N 19
ATOM 29400 C CA . LEU A 1 54 ? 56.037 -3.256 5.009 1.00 0.00 273 LEU A CA 19
ATOM 29401 C C . LEU A 1 54 ? 55.577 -4.673 5.465 1.00 0.00 273 LEU A C 19
ATOM 29402 O O . LEU A 1 54 ? 54.897 -5.366 4.691 1.00 0.00 273 LEU A O 19
ATOM 29418 N N . PRO A 1 55 ? 55.937 -5.126 6.720 1.00 0.00 274 PRO A N 19
ATOM 29419 C CA . PRO A 1 55 ? 55.604 -6.490 7.208 1.00 0.00 274 PRO A CA 19
ATOM 29420 C C . PRO A 1 55 ? 54.072 -6.684 7.427 1.00 0.00 274 PRO A C 19
ATOM 29421 O O . PRO A 1 55 ? 53.348 -5.688 7.571 1.00 0.00 274 PRO A O 19
ATOM 29432 N N . PRO A 1 56 ? 53.560 -7.969 7.468 1.00 0.00 275 PRO A N 19
ATOM 29433 C CA . PRO A 1 56 ? 52.115 -8.274 7.664 1.00 0.00 275 PRO A CA 19
ATOM 29434 C C . PRO A 1 56 ? 51.544 -7.738 8.996 1.00 0.00 275 PRO A C 19
ATOM 29435 O O . PRO A 1 56 ? 50.330 -7.578 9.112 1.00 0.00 275 PRO A O 19
ATOM 29446 N N . ASP A 1 57 ? 52.430 -7.487 9.986 1.00 0.00 276 ASP A N 19
ATOM 29447 C CA . ASP A 1 57 ? 52.056 -6.868 11.280 1.00 0.00 276 ASP A CA 19
ATOM 29448 C C . ASP A 1 57 ? 51.659 -5.389 11.067 1.00 0.00 276 ASP A C 19
ATOM 29449 O O . ASP A 1 57 ? 50.644 -4.905 11.593 1.00 0.00 276 ASP A O 19
ATOM 29458 N N . LEU A 1 58 ? 52.474 -4.689 10.258 1.00 0.00 277 LEU A N 19
ATOM 29459 C CA . LEU A 1 58 ? 52.246 -3.276 9.912 1.00 0.00 277 LEU A CA 19
ATOM 29460 C C . LEU A 1 58 ? 50.990 -3.164 9.008 1.00 0.00 277 LEU A C 19
ATOM 29461 O O . LEU A 1 58 ? 50.204 -2.213 9.120 1.00 0.00 277 LEU A O 19
ATOM 29477 N N . ARG A 1 59 ? 50.825 -4.178 8.129 1.00 0.00 278 ARG A N 19
ATOM 29478 C CA . ARG A 1 59 ? 49.710 -4.264 7.176 1.00 0.00 278 ARG A CA 19
ATOM 29479 C C . ARG A 1 59 ? 48.362 -4.336 7.917 1.00 0.00 278 ARG A C 19
ATOM 29480 O O . ARG A 1 59 ? 47.497 -3.480 7.720 1.00 0.00 278 ARG A O 19
ATOM 29501 N N . ARG A 1 60 ? 48.229 -5.371 8.779 1.00 0.00 279 ARG A N 19
ATOM 29502 C CA . ARG A 1 60 ? 47.001 -5.644 9.560 1.00 0.00 279 ARG A CA 19
ATOM 29503 C C . ARG A 1 60 ? 46.645 -4.447 10.468 1.00 0.00 279 ARG A C 19
ATOM 29504 O O . ARG A 1 60 ? 45.466 -4.145 10.652 1.00 0.00 279 ARG A O 19
ATOM 29525 N N . ALA A 1 61 ? 47.693 -3.779 11.019 1.00 0.00 280 ALA A N 19
ATOM 29526 C CA . ALA A 1 61 ? 47.543 -2.614 11.907 1.00 0.00 280 ALA A CA 19
ATOM 29527 C C . ALA A 1 61 ? 46.853 -1.450 11.167 1.00 0.00 280 ALA A C 19
ATOM 29528 O O . ALA A 1 61 ? 45.806 -0.937 11.614 1.00 0.00 280 ALA A O 19
ATOM 29535 N N . LEU A 1 62 ? 47.427 -1.095 10.001 1.00 0.00 281 LEU A N 19
ATOM 29536 C CA . LEU A 1 62 ? 46.905 -0.023 9.133 1.00 0.00 281 LEU A CA 19
ATOM 29537 C C . LEU A 1 62 ? 45.474 -0.309 8.666 1.00 0.00 281 LEU A C 19
ATOM 29538 O O . LEU A 1 62 ? 44.627 0.584 8.704 1.00 0.00 281 LEU A O 19
ATOM 29554 N N . GLU A 1 63 ? 45.230 -1.553 8.225 1.00 0.00 282 GLU A N 19
ATOM 29555 C CA . GLU A 1 63 ? 43.910 -1.995 7.731 1.00 0.00 282 GLU A CA 19
ATOM 29556 C C . GLU A 1 63 ? 42.851 -1.940 8.837 1.00 0.00 282 GLU A C 19
ATOM 29557 O O . GLU A 1 63 ? 41.684 -1.645 8.572 1.00 0.00 282 GLU A O 19
ATOM 29569 N N . SER A 1 64 ? 43.282 -2.229 10.070 1.00 0.00 283 SER A N 19
ATOM 29570 C CA . SER A 1 64 ? 42.412 -2.197 11.250 1.00 0.00 283 SER A CA 19
ATOM 29571 C C . SER A 1 64 ? 41.971 -0.754 11.561 1.00 0.00 283 SER A C 19
ATOM 29572 O O . SER A 1 64 ? 40.851 -0.534 12.048 1.00 0.00 283 SER A O 19
ATOM 29580 N N . VAL A 1 65 ? 42.855 0.226 11.257 1.00 0.00 284 VAL A N 19
ATOM 29581 C CA . VAL A 1 65 ? 42.485 1.663 11.313 1.00 0.00 284 VAL A CA 19
ATOM 29582 C C . VAL A 1 65 ? 41.531 2.018 10.148 1.00 0.00 284 VAL A C 19
ATOM 29583 O O . VAL A 1 65 ? 40.548 2.743 10.339 1.00 0.00 284 VAL A O 19
ATOM 29596 N N . GLY A 1 66 ? 41.840 1.483 8.949 1.00 0.00 285 GLY A N 19
ATOM 29597 C CA . GLY A 1 66 ? 41.075 1.760 7.726 1.00 0.00 285 GLY A CA 19
ATOM 29598 C C . GLY A 1 66 ? 41.946 2.196 6.553 1.00 0.00 285 GLY A C 19
ATOM 29599 O O . GLY A 1 66 ? 41.421 2.428 5.458 1.00 0.00 285 GLY A O 19
ATOM 29603 N N . ILE A 1 67 ? 43.273 2.328 6.774 1.00 0.00 286 ILE A N 19
ATOM 29604 C CA . ILE A 1 67 ? 44.236 2.650 5.699 1.00 0.00 286 ILE A CA 19
ATOM 29605 C C . ILE A 1 67 ? 44.793 1.342 5.120 1.00 0.00 286 ILE A C 19
ATOM 29606 O O . ILE A 1 67 ? 45.490 0.609 5.811 1.00 0.00 286 ILE A O 19
ATOM 29622 N N . ASN A 1 68 ? 44.471 1.036 3.860 1.00 0.00 287 ASN A N 19
ATOM 29623 C CA . ASN A 1 68 ? 45.035 -0.143 3.187 1.00 0.00 287 ASN A CA 19
ATOM 29624 C C . ASN A 1 68 ? 46.452 0.209 2.693 1.00 0.00 287 ASN A C 19
ATOM 29625 O O . ASN A 1 68 ? 46.611 1.230 2.020 1.00 0.00 287 ASN A O 19
ATOM 29636 N N . PRO A 1 69 ? 47.507 -0.579 3.078 1.00 0.00 288 PRO A N 19
ATOM 29637 C CA . PRO A 1 69 ? 48.896 -0.340 2.631 1.00 0.00 288 PRO A CA 19
ATOM 29638 C C . PRO A 1 69 ? 49.245 -0.945 1.249 1.00 0.00 288 PRO A C 19
ATOM 29639 O O . PRO A 1 69 ? 49.991 -0.329 0.491 1.00 0.00 288 PRO A O 19
ATOM 29650 N N . PHE A 1 70 ? 48.717 -2.141 0.917 1.00 0.00 289 PHE A N 19
ATOM 29651 C CA . PHE A 1 70 ? 49.069 -2.842 -0.338 1.00 0.00 289 PHE A CA 19
ATOM 29652 C C . PHE A 1 70 ? 48.267 -2.275 -1.521 1.00 0.00 289 PHE A C 19
ATOM 29653 O O . PHE A 1 70 ? 47.099 -2.611 -1.731 1.00 0.00 289 PHE A O 19
ATOM 29670 N N . ILE A 1 71 ? 48.917 -1.361 -2.255 1.00 0.00 290 ILE A N 19
ATOM 29671 C CA . ILE A 1 71 ? 48.351 -0.666 -3.419 1.00 0.00 290 ILE A CA 19
ATOM 29672 C C . ILE A 1 71 ? 49.033 -1.187 -4.714 1.00 0.00 290 ILE A C 19
ATOM 29673 O O . ILE A 1 71 ? 50.251 -1.378 -4.721 1.00 0.00 290 ILE A O 19
ATOM 29689 N N . PRO A 1 72 ? 48.243 -1.450 -5.818 1.00 0.00 291 PRO A N 19
ATOM 29690 C CA . PRO A 1 72 ? 48.801 -1.852 -7.146 1.00 0.00 291 PRO A CA 19
ATOM 29691 C C . PRO A 1 72 ? 49.571 -0.716 -7.873 1.00 0.00 291 PRO A C 19
ATOM 29692 O O . PRO A 1 72 ? 49.526 0.458 -7.481 1.00 0.00 291 PRO A O 19
ATOM 29703 N N . GLU A 1 73 ? 50.224 -1.086 -8.991 1.00 0.00 292 GLU A N 19
ATOM 29704 C CA . GLU A 1 73 ? 51.140 -0.200 -9.740 1.00 0.00 292 GLU A CA 19
ATOM 29705 C C . GLU A 1 73 ? 50.368 0.822 -10.599 1.00 0.00 292 GLU A C 19
ATOM 29706 O O . GLU A 1 73 ? 50.977 1.712 -11.200 1.00 0.00 292 GLU A O 19
ATOM 29718 N N . GLU A 1 74 ? 49.025 0.687 -10.650 1.00 0.00 293 GLU A N 19
ATOM 29719 C CA . GLU A 1 74 ? 48.144 1.641 -11.354 1.00 0.00 293 GLU A CA 19
ATOM 29720 C C . GLU A 1 74 ? 48.063 2.994 -10.599 1.00 0.00 293 GLU A C 19
ATOM 29721 O O . GLU A 1 74 ? 47.759 4.029 -11.200 1.00 0.00 293 GLU A O 19
ATOM 29733 N N . LEU A 1 75 ? 48.328 2.967 -9.277 1.00 0.00 294 LEU A N 19
ATOM 29734 C CA . LEU A 1 75 ? 48.539 4.191 -8.460 1.00 0.00 294 LEU A CA 19
ATOM 29735 C C . LEU A 1 75 ? 50.045 4.536 -8.394 1.00 0.00 294 LEU A C 19
ATOM 29736 O O . LEU A 1 75 ? 50.401 5.647 -8.000 1.00 0.00 294 LEU A O 19
ATOM 29752 N N . SER A 1 76 ? 50.901 3.534 -8.727 1.00 0.00 295 SER A N 19
ATOM 29753 C CA . SER A 1 76 ? 52.379 3.648 -8.801 1.00 0.00 295 SER A CA 19
ATOM 29754 C C . SER A 1 76 ? 53.027 3.890 -7.422 1.00 0.00 295 SER A C 19
ATOM 29755 O O . SER A 1 76 ? 54.189 4.299 -7.353 1.00 0.00 295 SER A O 19
ATOM 29763 N N . LEU A 1 77 ? 52.256 3.612 -6.333 1.00 0.00 296 LEU A N 19
ATOM 29764 C CA . LEU A 1 77 ? 52.618 3.958 -4.936 1.00 0.00 296 LEU A CA 19
ATOM 29765 C C . LEU A 1 77 ? 52.776 5.479 -4.754 1.00 0.00 296 LEU A C 19
ATOM 29766 O O . LEU A 1 77 ? 53.371 5.937 -3.780 1.00 0.00 296 LEU A O 19
ATOM 29782 N N . VAL A 1 78 ? 52.199 6.251 -5.687 1.00 0.00 297 VAL A N 19
ATOM 29783 C CA . VAL A 1 78 ? 52.113 7.704 -5.591 1.00 0.00 297 VAL A CA 19
ATOM 29784 C C . VAL A 1 78 ? 50.749 8.058 -5.004 1.00 0.00 297 VAL A C 19
ATOM 29785 O O . VAL A 1 78 ? 50.659 8.516 -3.885 1.00 0.00 297 VAL A O 19
ATOM 29798 N N . ASP A 1 79 ? 49.684 7.716 -5.738 1.00 0.00 298 ASP A N 19
ATOM 29799 C CA . ASP A 1 79 ? 48.292 8.101 -5.400 1.00 0.00 298 ASP A CA 19
ATOM 29800 C C . ASP A 1 79 ? 47.742 7.335 -4.154 1.00 0.00 298 ASP A C 19
ATOM 29801 O O . ASP A 1 79 ? 46.624 7.586 -3.715 1.00 0.00 298 ASP A O 19
ATOM 29810 N N . HIS A 1 80 ? 48.557 6.434 -3.560 1.00 0.00 299 HIS A N 19
ATOM 29811 C CA . HIS A 1 80 ? 48.151 5.605 -2.396 1.00 0.00 299 HIS A CA 19
ATOM 29812 C C . HIS A 1 80 ? 47.735 6.480 -1.168 1.00 0.00 299 HIS A C 19
ATOM 29813 O O . HIS A 1 80 ? 48.305 7.557 -0.969 1.00 0.00 299 HIS A O 19
ATOM 29828 N N . PRO A 1 81 ? 46.736 6.028 -0.321 1.00 0.00 300 PRO A N 19
ATOM 29829 C CA . PRO A 1 81 ? 46.316 6.765 0.925 1.00 0.00 300 PRO A CA 19
ATOM 29830 C C . PRO A 1 81 ? 47.451 6.820 1.974 1.00 0.00 300 PRO A C 19
ATOM 29831 O O . PRO A 1 81 ? 47.454 7.654 2.889 1.00 0.00 300 PRO A O 19
ATOM 29842 N N . VAL A 1 82 ? 48.426 5.919 1.783 1.00 0.00 301 VAL A N 19
ATOM 29843 C CA . VAL A 1 82 ? 49.593 5.748 2.659 1.00 0.00 301 VAL A CA 19
ATOM 29844 C C . VAL A 1 82 ? 50.630 6.897 2.456 1.00 0.00 301 VAL A C 19
ATOM 29845 O O . VAL A 1 82 ? 51.612 6.982 3.199 1.00 0.00 301 VAL A O 19
ATOM 29858 N N . LEU A 1 83 ? 50.400 7.758 1.425 1.00 0.00 302 LEU A N 19
ATOM 29859 C CA . LEU A 1 83 ? 51.271 8.918 1.118 1.00 0.00 302 LEU A CA 19
ATOM 29860 C C . LEU A 1 83 ? 51.216 9.923 2.279 1.00 0.00 302 LEU A C 19
ATOM 29861 O O . LEU A 1 83 ? 52.240 10.214 2.898 1.00 0.00 302 LEU A O 19
ATOM 29877 N N . ASN A 1 84 ? 49.990 10.431 2.557 1.00 0.00 303 ASN A N 19
ATOM 29878 C CA . ASN A 1 84 ? 49.742 11.422 3.630 1.00 0.00 303 ASN A CA 19
ATOM 29879 C C . ASN A 1 84 ? 50.146 10.842 4.999 1.00 0.00 303 ASN A C 19
ATOM 29880 O O . ASN A 1 84 ? 50.623 11.572 5.885 1.00 0.00 303 ASN A O 19
ATOM 29891 N N . PHE A 1 85 ? 49.971 9.506 5.134 1.00 0.00 304 PHE A N 19
ATOM 29892 C CA . PHE A 1 85 ? 50.352 8.756 6.335 1.00 0.00 304 PHE A CA 19
ATOM 29893 C C . PHE A 1 85 ? 51.869 8.851 6.586 1.00 0.00 304 PHE A C 19
ATOM 29894 O O . PHE A 1 85 ? 52.290 9.299 7.658 1.00 0.00 304 PHE A O 19
ATOM 29911 N N . SER A 1 86 ? 52.662 8.452 5.572 1.00 0.00 305 SER A N 19
ATOM 29912 C CA . SER A 1 86 ? 54.131 8.451 5.629 1.00 0.00 305 SER A CA 19
ATOM 29913 C C . SER A 1 86 ? 54.688 9.865 5.831 1.00 0.00 305 SER A C 19
ATOM 29914 O O . SER A 1 86 ? 55.626 10.053 6.604 1.00 0.00 305 SER A O 19
ATOM 29922 N N . ALA A 1 87 ? 54.074 10.841 5.124 1.00 0.00 306 ALA A N 19
ATOM 29923 C CA . ALA A 1 87 ? 54.482 12.257 5.134 1.00 0.00 306 ALA A CA 19
ATOM 29924 C C . ALA A 1 87 ? 54.436 12.818 6.564 1.00 0.00 306 ALA A C 19
ATOM 29925 O O . ALA A 1 87 ? 55.458 13.295 7.092 1.00 0.00 306 ALA A O 19
ATOM 29932 N N . ALA A 1 88 ? 53.255 12.664 7.200 1.00 0.00 307 ALA A N 19
ATOM 29933 C CA . ALA A 1 88 ? 53.012 13.122 8.578 1.00 0.00 307 ALA A CA 19
ATOM 29934 C C . ALA A 1 88 ? 53.884 12.368 9.588 1.00 0.00 307 ALA A C 19
ATOM 29935 O O . ALA A 1 88 ? 54.373 12.958 10.541 1.00 0.00 307 ALA A O 19
ATOM 29942 N N . LEU A 1 89 ? 54.085 11.073 9.326 1.00 0.00 308 LEU A N 19
ATOM 29943 C CA . LEU A 1 89 ? 54.869 10.166 10.183 1.00 0.00 308 LEU A CA 19
ATOM 29944 C C . LEU A 1 89 ? 56.353 10.597 10.286 1.00 0.00 308 LEU A C 19
ATOM 29945 O O . LEU A 1 89 ? 56.877 10.812 11.402 1.00 0.00 308 LEU A O 19
ATOM 29961 N N . ASN A 1 90 ? 57.008 10.763 9.112 1.00 0.00 309 ASN A N 19
ATOM 29962 C CA . ASN A 1 90 ? 58.450 11.071 9.049 1.00 0.00 309 ASN A CA 19
ATOM 29963 C C . ASN A 1 90 ? 58.714 12.495 9.566 1.00 0.00 309 ASN A C 19
ATOM 29964 O O . ASN A 1 90 ? 59.687 12.715 10.291 1.00 0.00 309 ASN A O 19
ATOM 29975 N N . ARG A 1 91 ? 57.808 13.451 9.226 1.00 0.00 310 ARG A N 19
ATOM 29976 C CA . ARG A 1 91 ? 57.951 14.863 9.649 1.00 0.00 310 ARG A CA 19
ATOM 29977 C C . ARG A 1 91 ? 57.661 15.022 11.155 1.00 0.00 310 ARG A C 19
ATOM 29978 O O . ARG A 1 91 ? 58.190 15.936 11.788 1.00 0.00 310 ARG A O 19
ATOM 29999 N N . MET A 1 92 ? 56.810 14.125 11.707 1.00 0.00 311 MET A N 19
ATOM 30000 C CA . MET A 1 92 ? 56.468 14.109 13.139 1.00 0.00 311 MET A CA 19
ATOM 30001 C C . MET A 1 92 ? 57.697 13.742 13.962 1.00 0.00 311 MET A C 19
ATOM 30002 O O . MET A 1 92 ? 58.059 14.465 14.894 1.00 0.00 311 MET A O 19
ATOM 30016 N N . LEU A 1 93 ? 58.354 12.631 13.583 1.00 0.00 312 LEU A N 19
ATOM 30017 C CA . LEU A 1 93 ? 59.563 12.157 14.282 1.00 0.00 312 LEU A CA 19
ATOM 30018 C C . LEU A 1 93 ? 60.758 13.106 14.032 1.00 0.00 312 LEU A C 19
ATOM 30019 O O . LEU A 1 93 ? 61.638 13.236 14.888 1.00 0.00 312 LEU A O 19
ATOM 30035 N N . ALA A 1 94 ? 60.756 13.783 12.863 1.00 0.00 313 ALA A N 19
ATOM 30036 C CA . ALA A 1 94 ? 61.772 14.804 12.509 1.00 0.00 313 ALA A CA 19
ATOM 30037 C C . ALA A 1 94 ? 61.523 16.132 13.249 1.00 0.00 313 ALA A C 19
ATOM 30038 O O . ALA A 1 94 ? 62.436 16.943 13.403 1.00 0.00 313 ALA A O 19
ATOM 30045 N N . SER A 1 95 ? 60.268 16.355 13.677 1.00 0.00 314 SER A N 19
ATOM 30046 C CA . SER A 1 95 ? 59.885 17.523 14.495 1.00 0.00 314 SER A CA 19
ATOM 30047 C C . SER A 1 95 ? 60.287 17.297 15.966 1.00 0.00 314 SER A C 19
ATOM 30048 O O . SER A 1 95 ? 60.704 18.230 16.657 1.00 0.00 314 SER A O 19
ATOM 30056 N N . ARG A 1 96 ? 60.163 16.033 16.414 1.00 0.00 315 ARG A N 19
ATOM 30057 C CA . ARG A 1 96 ? 60.489 15.603 17.794 1.00 0.00 315 ARG A CA 19
ATOM 30058 C C . ARG A 1 96 ? 62.009 15.635 18.046 1.00 0.00 315 ARG A C 19
ATOM 30059 O O . ARG A 1 96 ? 62.459 15.870 19.178 1.00 0.00 315 ARG A O 19
ATOM 30080 N N . GLN A 1 97 ? 62.787 15.393 16.981 1.00 0.00 316 GLN A N 19
ATOM 30081 C CA . GLN A 1 97 ? 64.259 15.265 17.058 1.00 0.00 316 GLN A CA 19
ATOM 30082 C C . GLN A 1 97 ? 64.951 16.401 16.290 1.00 0.00 316 GLN A C 19
ATOM 30083 O O . GLN A 1 97 ? 64.337 17.026 15.430 1.00 0.00 316 GLN A O 19
ATOM 30097 N N . THR A 1 98 ? 66.237 16.656 16.611 1.00 0.00 317 THR A N 19
ATOM 30098 C CA . THR A 1 98 ? 67.063 17.640 15.890 1.00 0.00 317 THR A CA 19
ATOM 30099 C C . THR A 1 98 ? 67.619 17.000 14.601 1.00 0.00 317 THR A C 19
ATOM 30100 O O . THR A 1 98 ? 68.747 16.488 14.581 1.00 0.00 317 THR A O 19
ATOM 30111 N N . THR A 1 99 ? 66.772 16.991 13.550 1.00 0.00 318 THR A N 19
ATOM 30112 C CA . THR A 1 99 ? 67.137 16.474 12.223 1.00 0.00 318 THR A CA 19
ATOM 30113 C C . THR A 1 99 ? 68.157 17.429 11.555 1.00 0.00 318 THR A C 19
ATOM 30114 O O . THR A 1 99 ? 67.808 18.499 11.044 1.00 0.00 318 THR A O 19
ATOM 30125 N N . THR A 1 100 ? 69.436 17.043 11.627 1.00 0.00 319 THR A N 19
ATOM 30126 C CA . THR A 1 100 ? 70.570 17.864 11.179 1.00 0.00 319 THR A CA 19
ATOM 30127 C C . THR A 1 100 ? 71.537 17.005 10.338 1.00 0.00 319 THR A C 19
ATOM 30128 O O . THR A 1 100 ? 72.070 16.002 10.832 1.00 0.00 319 THR A O 19
ATOM 30139 N N . ASN A 1 101 ? 71.724 17.383 9.064 1.00 0.00 320 ASN A N 19
ATOM 30140 C CA . ASN A 1 101 ? 72.647 16.701 8.139 1.00 0.00 320 ASN A CA 19
ATOM 30141 C C . ASN A 1 101 ? 74.069 17.283 8.325 1.00 0.00 320 ASN A C 19
ATOM 30142 O O . ASN A 1 101 ? 74.290 18.456 7.958 1.00 0.00 320 ASN A O 19
ATOM 30154 N N . GLN A 1 1 ? 23.433 12.871 25.005 1.00 0.00 220 GLN A N 20
ATOM 30155 C CA . GLN A 1 1 ? 23.509 13.005 26.471 1.00 0.00 220 GLN A CA 20
ATOM 30156 C C . GLN A 1 1 ? 24.199 11.768 27.067 1.00 0.00 220 GLN A C 20
ATOM 30157 O O . GLN A 1 1 ? 24.196 10.691 26.454 1.00 0.00 220 GLN A O 20
ATOM 30173 N N . GLY A 1 2 ? 24.789 11.942 28.260 1.00 0.00 221 GLY A N 20
ATOM 30174 C CA . GLY A 1 2 ? 25.431 10.856 29.000 1.00 0.00 221 GLY A CA 20
ATOM 30175 C C . GLY A 1 2 ? 26.762 11.278 29.603 1.00 0.00 221 GLY A C 20
ATOM 30176 O O . GLY A 1 2 ? 27.030 12.479 29.757 1.00 0.00 221 GLY A O 20
ATOM 30180 N N . LEU A 1 3 ? 27.604 10.283 29.923 1.00 0.00 222 LEU A N 20
ATOM 30181 C CA . LEU A 1 3 ? 28.935 10.492 30.530 1.00 0.00 222 LEU A CA 20
ATOM 30182 C C . LEU A 1 3 ? 30.039 10.104 29.527 1.00 0.00 222 LEU A C 20
ATOM 30183 O O . LEU A 1 3 ? 29.811 9.267 28.645 1.00 0.00 222 LEU A O 20
ATOM 30199 N N . ASP A 1 4 ? 31.222 10.730 29.684 1.00 0.00 223 ASP A N 20
ATOM 30200 C CA . ASP A 1 4 ? 32.404 10.506 28.828 1.00 0.00 223 ASP A CA 20
ATOM 30201 C C . ASP A 1 4 ? 32.065 10.798 27.342 1.00 0.00 223 ASP A C 20
ATOM 30202 O O . ASP A 1 4 ? 32.285 9.978 26.434 1.00 0.00 223 ASP A O 20
ATOM 30211 N N . LEU A 1 5 ? 31.526 12.014 27.128 1.00 0.00 224 LEU A N 20
ATOM 30212 C CA . LEU A 1 5 ? 31.103 12.493 25.803 1.00 0.00 224 LEU A CA 20
ATOM 30213 C C . LEU A 1 5 ? 32.303 12.732 24.865 1.00 0.00 224 LEU A C 20
ATOM 30214 O O . LEU A 1 5 ? 32.116 12.836 23.654 1.00 0.00 224 LEU A O 20
ATOM 30230 N N . GLU A 1 6 ? 33.525 12.814 25.441 1.00 0.00 225 GLU A N 20
ATOM 30231 C CA . GLU A 1 6 ? 34.786 12.892 24.672 1.00 0.00 225 GLU A CA 20
ATOM 30232 C C . GLU A 1 6 ? 34.982 11.627 23.805 1.00 0.00 225 GLU A C 20
ATOM 30233 O O . GLU A 1 6 ? 35.330 11.718 22.621 1.00 0.00 225 GLU A O 20
ATOM 30245 N N . SER A 1 7 ? 34.728 10.452 24.404 1.00 0.00 226 SER A N 20
ATOM 30246 C CA . SER A 1 7 ? 34.791 9.160 23.688 1.00 0.00 226 SER A CA 20
ATOM 30247 C C . SER A 1 7 ? 33.609 8.999 22.714 1.00 0.00 226 SER A C 20
ATOM 30248 O O . SER A 1 7 ? 33.745 8.371 21.656 1.00 0.00 226 SER A O 20
ATOM 30256 N N . ALA A 1 8 ? 32.461 9.596 23.075 1.00 0.00 227 ALA A N 20
ATOM 30257 C CA . ALA A 1 8 ? 31.230 9.531 22.266 1.00 0.00 227 ALA A CA 20
ATOM 30258 C C . ALA A 1 8 ? 31.374 10.305 20.938 1.00 0.00 227 ALA A C 20
ATOM 30259 O O . ALA A 1 8 ? 30.921 9.830 19.894 1.00 0.00 227 ALA A O 20
ATOM 30266 N N . ARG A 1 9 ? 32.026 11.492 20.985 1.00 0.00 228 ARG A N 20
ATOM 30267 C CA . ARG A 1 9 ? 32.159 12.368 19.797 1.00 0.00 228 ARG A CA 20
ATOM 30268 C C . ARG A 1 9 ? 33.239 11.870 18.809 1.00 0.00 228 ARG A C 20
ATOM 30269 O O . ARG A 1 9 ? 33.094 12.070 17.598 1.00 0.00 228 ARG A O 20
ATOM 30290 N N . LEU A 1 10 ? 34.315 11.220 19.321 1.00 0.00 229 LEU A N 20
ATOM 30291 C CA . LEU A 1 10 ? 35.387 10.669 18.449 1.00 0.00 229 LEU A CA 20
ATOM 30292 C C . LEU A 1 10 ? 34.873 9.412 17.733 1.00 0.00 229 LEU A C 20
ATOM 30293 O O . LEU A 1 10 ? 35.274 9.127 16.603 1.00 0.00 229 LEU A O 20
ATOM 30309 N N . ALA A 1 11 ? 33.975 8.676 18.419 1.00 0.00 230 ALA A N 20
ATOM 30310 C CA . ALA A 1 11 ? 33.280 7.505 17.863 1.00 0.00 230 ALA A CA 20
ATOM 30311 C C . ALA A 1 11 ? 32.255 7.939 16.798 1.00 0.00 230 ALA A C 20
ATOM 30312 O O . ALA A 1 11 ? 32.096 7.278 15.766 1.00 0.00 230 ALA A O 20
ATOM 30319 N N . SER A 1 12 ? 31.584 9.075 17.070 1.00 0.00 231 SER A N 20
ATOM 30320 C CA . SER A 1 12 ? 30.622 9.702 16.145 1.00 0.00 231 SER A CA 20
ATOM 30321 C C . SER A 1 12 ? 31.341 10.223 14.874 1.00 0.00 231 SER A C 20
ATOM 30322 O O . SER A 1 12 ? 30.776 10.201 13.780 1.00 0.00 231 SER A O 20
ATOM 30330 N N . ALA A 1 13 ? 32.600 10.668 15.042 1.00 0.00 232 ALA A N 20
ATOM 30331 C CA . ALA A 1 13 ? 33.461 11.106 13.924 1.00 0.00 232 ALA A CA 20
ATOM 30332 C C . ALA A 1 13 ? 33.997 9.890 13.139 1.00 0.00 232 ALA A C 20
ATOM 30333 O O . ALA A 1 13 ? 34.075 9.923 11.908 1.00 0.00 232 ALA A O 20
ATOM 30340 N N . ALA A 1 14 ? 34.309 8.802 13.873 1.00 0.00 233 ALA A N 20
ATOM 30341 C CA . ALA A 1 14 ? 34.891 7.564 13.302 1.00 0.00 233 ALA A CA 20
ATOM 30342 C C . ALA A 1 14 ? 33.884 6.777 12.430 1.00 0.00 233 ALA A C 20
ATOM 30343 O O . ALA A 1 14 ? 34.281 5.843 11.726 1.00 0.00 233 ALA A O 20
ATOM 30350 N N . ARG A 1 15 ? 32.584 7.161 12.493 1.00 0.00 234 ARG A N 20
ATOM 30351 C CA . ARG A 1 15 ? 31.517 6.562 11.655 1.00 0.00 234 ARG A CA 20
ATOM 30352 C C . ARG A 1 15 ? 31.816 6.754 10.148 1.00 0.00 234 ARG A C 20
ATOM 30353 O O . ARG A 1 15 ? 31.510 5.881 9.332 1.00 0.00 234 ARG A O 20
ATOM 30374 N N . HIS A 1 16 ? 32.405 7.917 9.803 1.00 0.00 235 HIS A N 20
ATOM 30375 C CA . HIS A 1 16 ? 32.905 8.222 8.446 1.00 0.00 235 HIS A CA 20
ATOM 30376 C C . HIS A 1 16 ? 34.224 9.004 8.586 1.00 0.00 235 HIS A C 20
ATOM 30377 O O . HIS A 1 16 ? 34.221 10.238 8.625 1.00 0.00 235 HIS A O 20
ATOM 30392 N N . ASN A 1 17 ? 35.344 8.272 8.736 1.00 0.00 236 ASN A N 20
ATOM 30393 C CA . ASN A 1 17 ? 36.688 8.874 8.890 1.00 0.00 236 ASN A CA 20
ATOM 30394 C C . ASN A 1 17 ? 37.488 8.730 7.576 1.00 0.00 236 ASN A C 20
ATOM 30395 O O . ASN A 1 17 ? 37.650 7.620 7.060 1.00 0.00 236 ASN A O 20
ATOM 30406 N N . HIS A 1 18 ? 37.929 9.885 7.026 1.00 0.00 237 HIS A N 20
ATOM 30407 C CA . HIS A 1 18 ? 38.768 9.968 5.809 1.00 0.00 237 HIS A CA 20
ATOM 30408 C C . HIS A 1 18 ? 39.338 11.403 5.685 1.00 0.00 237 HIS A C 20
ATOM 30409 O O . HIS A 1 18 ? 38.893 12.213 4.862 1.00 0.00 237 HIS A O 20
ATOM 30424 N N . SER A 1 19 ? 40.320 11.721 6.547 1.00 0.00 238 SER A N 20
ATOM 30425 C CA . SER A 1 19 ? 40.833 13.102 6.714 1.00 0.00 238 SER A CA 20
ATOM 30426 C C . SER A 1 19 ? 42.301 13.106 7.191 1.00 0.00 238 SER A C 20
ATOM 30427 O O . SER A 1 19 ? 42.901 12.046 7.411 1.00 0.00 238 SER A O 20
ATOM 30435 N N . ALA A 1 20 ? 42.851 14.325 7.362 1.00 0.00 239 ALA A N 20
ATOM 30436 C CA . ALA A 1 20 ? 44.170 14.545 7.981 1.00 0.00 239 ALA A CA 20
ATOM 30437 C C . ALA A 1 20 ? 44.136 14.152 9.469 1.00 0.00 239 ALA A C 20
ATOM 30438 O O . ALA A 1 20 ? 45.139 13.685 10.016 1.00 0.00 239 ALA A O 20
ATOM 30445 N N . ASN A 1 21 ? 42.955 14.344 10.104 1.00 0.00 240 ASN A N 20
ATOM 30446 C CA . ASN A 1 21 ? 42.690 13.880 11.483 1.00 0.00 240 ASN A CA 20
ATOM 30447 C C . ASN A 1 21 ? 42.848 12.364 11.580 1.00 0.00 240 ASN A C 20
ATOM 30448 O O . ASN A 1 21 ? 43.456 11.868 12.519 1.00 0.00 240 ASN A O 20
ATOM 30459 N N . GLN A 1 22 ? 42.291 11.657 10.573 1.00 0.00 241 GLN A N 20
ATOM 30460 C CA . GLN A 1 22 ? 42.321 10.187 10.496 1.00 0.00 241 GLN A CA 20
ATOM 30461 C C . GLN A 1 22 ? 43.769 9.667 10.350 1.00 0.00 241 GLN A C 20
ATOM 30462 O O . GLN A 1 22 ? 44.085 8.556 10.772 1.00 0.00 241 GLN A O 20
ATOM 30476 N N . THR A 1 23 ? 44.629 10.491 9.734 1.00 0.00 242 THR A N 20
ATOM 30477 C CA . THR A 1 23 ? 46.048 10.180 9.546 1.00 0.00 242 THR A CA 20
ATOM 30478 C C . THR A 1 23 ? 46.813 10.210 10.891 1.00 0.00 242 THR A C 20
ATOM 30479 O O . THR A 1 23 ? 47.548 9.271 11.215 1.00 0.00 242 THR A O 20
ATOM 30490 N N . ASN A 1 24 ? 46.624 11.299 11.668 1.00 0.00 243 ASN A N 20
ATOM 30491 C CA . ASN A 1 24 ? 47.227 11.434 13.020 1.00 0.00 243 ASN A CA 20
ATOM 30492 C C . ASN A 1 24 ? 46.598 10.419 13.984 1.00 0.00 243 ASN A C 20
ATOM 30493 O O . ASN A 1 24 ? 47.258 9.935 14.917 1.00 0.00 243 ASN A O 20
ATOM 30504 N N . GLU A 1 25 ? 45.313 10.101 13.722 1.00 0.00 244 GLU A N 20
ATOM 30505 C CA . GLU A 1 25 ? 44.584 9.031 14.408 1.00 0.00 244 GLU A CA 20
ATOM 30506 C C . GLU A 1 25 ? 45.264 7.690 14.122 1.00 0.00 244 GLU A C 20
ATOM 30507 O O . GLU A 1 25 ? 45.443 6.907 15.026 1.00 0.00 244 GLU A O 20
ATOM 30519 N N . ALA A 1 26 ? 45.672 7.473 12.861 1.00 0.00 245 ALA A N 20
ATOM 30520 C CA . ALA A 1 26 ? 46.335 6.232 12.431 1.00 0.00 245 ALA A CA 20
ATOM 30521 C C . ALA A 1 26 ? 47.664 6.040 13.169 1.00 0.00 245 ALA A C 20
ATOM 30522 O O . ALA A 1 26 ? 47.912 4.968 13.711 1.00 0.00 245 ALA A O 20
ATOM 30529 N N . LEU A 1 27 ? 48.478 7.110 13.209 1.00 0.00 246 LEU A N 20
ATOM 30530 C CA . LEU A 1 27 ? 49.776 7.128 13.920 1.00 0.00 246 LEU A CA 20
ATOM 30531 C C . LEU A 1 27 ? 49.616 6.713 15.405 1.00 0.00 246 LEU A C 20
ATOM 30532 O O . LEU A 1 27 ? 50.230 5.728 15.863 1.00 0.00 246 LEU A O 20
ATOM 30548 N N . ARG A 1 28 ? 48.745 7.459 16.128 1.00 0.00 247 ARG A N 20
ATOM 30549 C CA . ARG A 1 28 ? 48.506 7.247 17.573 1.00 0.00 247 ARG A CA 20
ATOM 30550 C C . ARG A 1 28 ? 47.832 5.888 17.835 1.00 0.00 247 ARG A C 20
ATOM 30551 O O . ARG A 1 28 ? 48.111 5.258 18.851 1.00 0.00 247 ARG A O 20
ATOM 30572 N N . ARG A 1 29 ? 46.959 5.440 16.895 1.00 0.00 248 ARG A N 20
ATOM 30573 C CA . ARG A 1 29 ? 46.255 4.146 17.007 1.00 0.00 248 ARG A CA 20
ATOM 30574 C C . ARG A 1 29 ? 47.259 3.006 17.021 1.00 0.00 248 ARG A C 20
ATOM 30575 O O . ARG A 1 29 ? 47.202 2.177 17.914 1.00 0.00 248 ARG A O 20
ATOM 30596 N N . LEU A 1 30 ? 48.191 3.008 16.041 1.00 0.00 249 LEU A N 20
ATOM 30597 C CA . LEU A 1 30 ? 49.244 1.980 15.932 1.00 0.00 249 LEU A CA 20
ATOM 30598 C C . LEU A 1 30 ? 50.111 1.982 17.195 1.00 0.00 249 LEU A C 20
ATOM 30599 O O . LEU A 1 30 ? 50.485 0.926 17.688 1.00 0.00 249 LEU A O 20
ATOM 30615 N N . THR A 1 31 ? 50.377 3.189 17.730 1.00 0.00 250 THR A N 20
ATOM 30616 C CA . THR A 1 31 ? 51.136 3.363 18.978 1.00 0.00 250 THR A CA 20
ATOM 30617 C C . THR A 1 31 ? 50.422 2.686 20.187 1.00 0.00 250 THR A C 20
ATOM 30618 O O . THR A 1 31 ? 51.078 2.063 21.023 1.00 0.00 250 THR A O 20
ATOM 30629 N N . GLN A 1 32 ? 49.076 2.800 20.256 1.00 0.00 251 GLN A N 20
ATOM 30630 C CA . GLN A 1 32 ? 48.276 2.205 21.365 1.00 0.00 251 GLN A CA 20
ATOM 30631 C C . GLN A 1 32 ? 47.919 0.729 21.068 1.00 0.00 251 GLN A C 20
ATOM 30632 O O . GLN A 1 32 ? 47.533 -0.022 21.973 1.00 0.00 251 GLN A O 20
ATOM 30646 N N . GLU A 1 33 ? 48.064 0.340 19.785 1.00 0.00 252 GLU A N 20
ATOM 30647 C CA . GLU A 1 33 ? 47.769 -1.004 19.273 1.00 0.00 252 GLU A CA 20
ATOM 30648 C C . GLU A 1 33 ? 48.969 -1.929 19.571 1.00 0.00 252 GLU A C 20
ATOM 30649 O O . GLU A 1 33 ? 48.800 -3.118 19.835 1.00 0.00 252 GLU A O 20
ATOM 30661 N N . GLY A 1 34 ? 50.179 -1.345 19.590 1.00 0.00 253 GLY A N 20
ATOM 30662 C CA . GLY A 1 34 ? 51.409 -2.082 19.906 1.00 0.00 253 GLY A CA 20
ATOM 30663 C C . GLY A 1 34 ? 52.383 -2.108 18.745 1.00 0.00 253 GLY A C 20
ATOM 30664 O O . GLY A 1 34 ? 52.975 -3.145 18.440 1.00 0.00 253 GLY A O 20
ATOM 30668 N N . VAL A 1 35 ? 52.543 -0.954 18.088 1.00 0.00 254 VAL A N 20
ATOM 30669 C CA . VAL A 1 35 ? 53.504 -0.759 16.986 1.00 0.00 254 VAL A CA 20
ATOM 30670 C C . VAL A 1 35 ? 54.408 0.436 17.332 1.00 0.00 254 VAL A C 20
ATOM 30671 O O . VAL A 1 35 ? 53.910 1.556 17.559 1.00 0.00 254 VAL A O 20
ATOM 30684 N N . ASP A 1 36 ? 55.728 0.178 17.391 1.00 0.00 255 ASP A N 20
ATOM 30685 C CA . ASP A 1 36 ? 56.745 1.202 17.696 1.00 0.00 255 ASP A CA 20
ATOM 30686 C C . ASP A 1 36 ? 56.850 2.198 16.533 1.00 0.00 255 ASP A C 20
ATOM 30687 O O . ASP A 1 36 ? 56.813 1.791 15.377 1.00 0.00 255 ASP A O 20
ATOM 30696 N N . MET A 1 37 ? 57.005 3.489 16.864 1.00 0.00 256 MET A N 20
ATOM 30697 C CA . MET A 1 37 ? 56.990 4.594 15.882 1.00 0.00 256 MET A CA 20
ATOM 30698 C C . MET A 1 37 ? 58.149 4.497 14.866 1.00 0.00 256 MET A C 20
ATOM 30699 O O . MET A 1 37 ? 57.939 4.715 13.670 1.00 0.00 256 MET A O 20
ATOM 30713 N N . GLU A 1 38 ? 59.358 4.158 15.354 1.00 0.00 257 GLU A N 20
ATOM 30714 C CA . GLU A 1 38 ? 60.574 4.081 14.509 1.00 0.00 257 GLU A CA 20
ATOM 30715 C C . GLU A 1 38 ? 60.544 2.828 13.615 1.00 0.00 257 GLU A C 20
ATOM 30716 O O . GLU A 1 38 ? 60.983 2.876 12.472 1.00 0.00 257 GLU A O 20
ATOM 30728 N N . ARG A 1 39 ? 60.009 1.716 14.159 1.00 0.00 258 ARG A N 20
ATOM 30729 C CA . ARG A 1 39 ? 59.881 0.424 13.434 1.00 0.00 258 ARG A CA 20
ATOM 30730 C C . ARG A 1 39 ? 58.896 0.593 12.271 1.00 0.00 258 ARG A C 20
ATOM 30731 O O . ARG A 1 39 ? 59.132 0.136 11.147 1.00 0.00 258 ARG A O 20
ATOM 30752 N N . LEU A 1 40 ? 57.804 1.283 12.601 1.00 0.00 259 LEU A N 20
ATOM 30753 C CA . LEU A 1 40 ? 56.749 1.690 11.677 1.00 0.00 259 LEU A CA 20
ATOM 30754 C C . LEU A 1 40 ? 57.306 2.612 10.572 1.00 0.00 259 LEU A C 20
ATOM 30755 O O . LEU A 1 40 ? 57.034 2.384 9.397 1.00 0.00 259 LEU A O 20
ATOM 30771 N N . ARG A 1 41 ? 58.112 3.617 10.961 1.00 0.00 260 ARG A N 20
ATOM 30772 C CA . ARG A 1 41 ? 58.655 4.628 10.024 1.00 0.00 260 ARG A CA 20
ATOM 30773 C C . ARG A 1 41 ? 59.688 4.018 9.069 1.00 0.00 260 ARG A C 20
ATOM 30774 O O . ARG A 1 41 ? 59.739 4.390 7.892 1.00 0.00 260 ARG A O 20
ATOM 30795 N N . THR A 1 42 ? 60.504 3.087 9.586 1.00 0.00 261 THR A N 20
ATOM 30796 C CA . THR A 1 42 ? 61.490 2.359 8.778 1.00 0.00 261 THR A CA 20
ATOM 30797 C C . THR A 1 42 ? 60.763 1.496 7.729 1.00 0.00 261 THR A C 20
ATOM 30798 O O . THR A 1 42 ? 61.052 1.586 6.540 1.00 0.00 261 THR A O 20
ATOM 30809 N N . SER A 1 43 ? 59.775 0.715 8.199 1.00 0.00 262 SER A N 20
ATOM 30810 C CA . SER A 1 43 ? 58.979 -0.200 7.353 1.00 0.00 262 SER A CA 20
ATOM 30811 C C . SER A 1 43 ? 58.190 0.562 6.265 1.00 0.00 262 SER A C 20
ATOM 30812 O O . SER A 1 43 ? 58.069 0.088 5.129 1.00 0.00 262 SER A O 20
ATOM 30820 N N . LEU A 1 44 ? 57.671 1.742 6.642 1.00 0.00 263 LEU A N 20
ATOM 30821 C CA . LEU A 1 44 ? 56.843 2.589 5.765 1.00 0.00 263 LEU A CA 20
ATOM 30822 C C . LEU A 1 44 ? 57.743 3.280 4.709 1.00 0.00 263 LEU A C 20
ATOM 30823 O O . LEU A 1 44 ? 57.348 3.448 3.546 1.00 0.00 263 LEU A O 20
ATOM 30839 N N . GLY A 1 45 ? 58.943 3.697 5.160 1.00 0.00 264 GLY A N 20
ATOM 30840 C CA . GLY A 1 45 ? 59.941 4.322 4.294 1.00 0.00 264 GLY A CA 20
ATOM 30841 C C . GLY A 1 45 ? 60.498 3.342 3.272 1.00 0.00 264 GLY A C 20
ATOM 30842 O O . GLY A 1 45 ? 60.777 3.715 2.131 1.00 0.00 264 GLY A O 20
ATOM 30846 N N . ARG A 1 46 ? 60.632 2.067 3.685 1.00 0.00 265 ARG A N 20
ATOM 30847 C CA . ARG A 1 46 ? 61.061 0.980 2.784 1.00 0.00 265 ARG A CA 20
ATOM 30848 C C . ARG A 1 46 ? 59.958 0.697 1.758 1.00 0.00 265 ARG A C 20
ATOM 30849 O O . ARG A 1 46 ? 60.253 0.444 0.603 1.00 0.00 265 ARG A O 20
ATOM 30870 N N . TYR A 1 47 ? 58.693 0.780 2.214 1.00 0.00 266 TYR A N 20
ATOM 30871 C CA . TYR A 1 47 ? 57.506 0.577 1.371 1.00 0.00 266 TYR A CA 20
ATOM 30872 C C . TYR A 1 47 ? 57.453 1.595 0.197 1.00 0.00 266 TYR A C 20
ATOM 30873 O O . TYR A 1 47 ? 57.245 1.202 -0.956 1.00 0.00 266 TYR A O 20
ATOM 30891 N N . ILE A 1 48 ? 57.644 2.898 0.491 1.00 0.00 267 ILE A N 20
ATOM 30892 C CA . ILE A 1 48 ? 57.569 3.953 -0.549 1.00 0.00 267 ILE A CA 20
ATOM 30893 C C . ILE A 1 48 ? 58.940 4.175 -1.218 1.00 0.00 267 ILE A C 20
ATOM 30894 O O . ILE A 1 48 ? 59.116 3.860 -2.393 1.00 0.00 267 ILE A O 20
ATOM 30910 N N . MET A 1 49 ? 59.903 4.712 -0.440 1.00 0.00 268 MET A N 20
ATOM 30911 C CA . MET A 1 49 ? 61.199 5.209 -0.960 1.00 0.00 268 MET A CA 20
ATOM 30912 C C . MET A 1 49 ? 62.030 4.081 -1.600 1.00 0.00 268 MET A C 20
ATOM 30913 O O . MET A 1 49 ? 62.599 4.253 -2.684 1.00 0.00 268 MET A O 20
ATOM 30927 N N . SER A 1 50 ? 62.069 2.919 -0.928 1.00 0.00 269 SER A N 20
ATOM 30928 C CA . SER A 1 50 ? 62.865 1.765 -1.387 1.00 0.00 269 SER A CA 20
ATOM 30929 C C . SER A 1 50 ? 62.000 0.766 -2.202 1.00 0.00 269 SER A C 20
ATOM 30930 O O . SER A 1 50 ? 62.529 -0.230 -2.712 1.00 0.00 269 SER A O 20
ATOM 30938 N N . LEU A 1 51 ? 60.669 1.042 -2.303 1.00 0.00 270 LEU A N 20
ATOM 30939 C CA . LEU A 1 51 ? 59.703 0.280 -3.151 1.00 0.00 270 LEU A CA 20
ATOM 30940 C C . LEU A 1 51 ? 59.550 -1.204 -2.712 1.00 0.00 270 LEU A C 20
ATOM 30941 O O . LEU A 1 51 ? 59.073 -2.043 -3.485 1.00 0.00 270 LEU A O 20
ATOM 30957 N N . GLU A 1 52 ? 59.933 -1.493 -1.464 1.00 0.00 271 GLU A N 20
ATOM 30958 C CA . GLU A 1 52 ? 59.874 -2.842 -0.861 1.00 0.00 271 GLU A CA 20
ATOM 30959 C C . GLU A 1 52 ? 58.469 -3.127 -0.265 1.00 0.00 271 GLU A C 20
ATOM 30960 O O . GLU A 1 52 ? 57.661 -2.207 -0.124 1.00 0.00 271 GLU A O 20
ATOM 30972 N N . PRO A 1 53 ? 58.131 -4.418 0.061 1.00 0.00 272 PRO A N 20
ATOM 30973 C CA . PRO A 1 53 ? 56.938 -4.736 0.884 1.00 0.00 272 PRO A CA 20
ATOM 30974 C C . PRO A 1 53 ? 57.162 -4.392 2.378 1.00 0.00 272 PRO A C 20
ATOM 30975 O O . PRO A 1 53 ? 58.231 -3.896 2.772 1.00 0.00 272 PRO A O 20
ATOM 30986 N N . LEU A 1 54 ? 56.141 -4.669 3.198 1.00 0.00 273 LEU A N 20
ATOM 30987 C CA . LEU A 1 54 ? 56.168 -4.408 4.649 1.00 0.00 273 LEU A CA 20
ATOM 30988 C C . LEU A 1 54 ? 55.609 -5.640 5.399 1.00 0.00 273 LEU A C 20
ATOM 30989 O O . LEU A 1 54 ? 54.796 -6.381 4.820 1.00 0.00 273 LEU A O 20
ATOM 31005 N N . PRO A 1 55 ? 56.047 -5.898 6.689 1.00 0.00 274 PRO A N 20
ATOM 31006 C CA . PRO A 1 55 ? 55.611 -7.087 7.474 1.00 0.00 274 PRO A CA 20
ATOM 31007 C C . PRO A 1 55 ? 54.074 -7.140 7.712 1.00 0.00 274 PRO A C 20
ATOM 31008 O O . PRO A 1 55 ? 53.413 -6.091 7.710 1.00 0.00 274 PRO A O 20
ATOM 31019 N N . PRO A 1 56 ? 53.501 -8.381 7.937 1.00 0.00 275 PRO A N 20
ATOM 31020 C CA . PRO A 1 56 ? 52.051 -8.592 8.212 1.00 0.00 275 PRO A CA 20
ATOM 31021 C C . PRO A 1 56 ? 51.530 -7.778 9.417 1.00 0.00 275 PRO A C 20
ATOM 31022 O O . PRO A 1 56 ? 50.335 -7.484 9.486 1.00 0.00 275 PRO A O 20
ATOM 31033 N N . ASP A 1 57 ? 52.442 -7.444 10.359 1.00 0.00 276 ASP A N 20
ATOM 31034 C CA . ASP A 1 57 ? 52.140 -6.605 11.539 1.00 0.00 276 ASP A CA 20
ATOM 31035 C C . ASP A 1 57 ? 51.704 -5.193 11.105 1.00 0.00 276 ASP A C 20
ATOM 31036 O O . ASP A 1 57 ? 50.592 -4.741 11.413 1.00 0.00 276 ASP A O 20
ATOM 31045 N N . LEU A 1 58 ? 52.607 -4.522 10.376 1.00 0.00 277 LEU A N 20
ATOM 31046 C CA . LEU A 1 58 ? 52.377 -3.170 9.840 1.00 0.00 277 LEU A CA 20
ATOM 31047 C C . LEU A 1 58 ? 51.177 -3.143 8.875 1.00 0.00 277 LEU A C 20
ATOM 31048 O O . LEU A 1 58 ? 50.424 -2.157 8.841 1.00 0.00 277 LEU A O 20
ATOM 31064 N N . ARG A 1 59 ? 51.011 -4.251 8.118 1.00 0.00 278 ARG A N 20
ATOM 31065 C CA . ARG A 1 59 ? 49.892 -4.425 7.191 1.00 0.00 278 ARG A CA 20
ATOM 31066 C C . ARG A 1 59 ? 48.545 -4.309 7.938 1.00 0.00 278 ARG A C 20
ATOM 31067 O O . ARG A 1 59 ? 47.762 -3.396 7.670 1.00 0.00 278 ARG A O 20
ATOM 31088 N N . ARG A 1 60 ? 48.321 -5.232 8.897 1.00 0.00 279 ARG A N 20
ATOM 31089 C CA . ARG A 1 60 ? 47.037 -5.359 9.616 1.00 0.00 279 ARG A CA 20
ATOM 31090 C C . ARG A 1 60 ? 46.738 -4.112 10.464 1.00 0.00 279 ARG A C 20
ATOM 31091 O O . ARG A 1 60 ? 45.580 -3.763 10.649 1.00 0.00 279 ARG A O 20
ATOM 31112 N N . ALA A 1 61 ? 47.802 -3.462 10.982 1.00 0.00 280 ALA A N 20
ATOM 31113 C CA . ALA A 1 61 ? 47.693 -2.241 11.805 1.00 0.00 280 ALA A CA 20
ATOM 31114 C C . ALA A 1 61 ? 47.092 -1.079 10.983 1.00 0.00 280 ALA A C 20
ATOM 31115 O O . ALA A 1 61 ? 46.088 -0.443 11.391 1.00 0.00 280 ALA A O 20
ATOM 31122 N N . LEU A 1 62 ? 47.700 -0.838 9.805 1.00 0.00 281 LEU A N 20
ATOM 31123 C CA . LEU A 1 62 ? 47.220 0.176 8.849 1.00 0.00 281 LEU A CA 20
ATOM 31124 C C . LEU A 1 62 ? 45.764 -0.104 8.441 1.00 0.00 281 LEU A C 20
ATOM 31125 O O . LEU A 1 62 ? 44.910 0.793 8.505 1.00 0.00 281 LEU A O 20
ATOM 31141 N N . GLU A 1 63 ? 45.504 -1.363 8.035 1.00 0.00 282 GLU A N 20
ATOM 31142 C CA . GLU A 1 63 ? 44.166 -1.845 7.630 1.00 0.00 282 GLU A CA 20
ATOM 31143 C C . GLU A 1 63 ? 43.134 -1.677 8.756 1.00 0.00 282 GLU A C 20
ATOM 31144 O O . GLU A 1 63 ? 41.955 -1.446 8.490 1.00 0.00 282 GLU A O 20
ATOM 31156 N N . SER A 1 64 ? 43.603 -1.799 10.003 1.00 0.00 283 SER A N 20
ATOM 31157 C CA . SER A 1 64 ? 42.761 -1.703 11.200 1.00 0.00 283 SER A CA 20
ATOM 31158 C C . SER A 1 64 ? 42.244 -0.268 11.393 1.00 0.00 283 SER A C 20
ATOM 31159 O O . SER A 1 64 ? 41.119 -0.075 11.872 1.00 0.00 283 SER A O 20
ATOM 31167 N N . VAL A 1 65 ? 43.070 0.741 11.026 1.00 0.00 284 VAL A N 20
ATOM 31168 C CA . VAL A 1 65 ? 42.596 2.151 10.997 1.00 0.00 284 VAL A CA 20
ATOM 31169 C C . VAL A 1 65 ? 41.726 2.417 9.739 1.00 0.00 284 VAL A C 20
ATOM 31170 O O . VAL A 1 65 ? 40.790 3.231 9.779 1.00 0.00 284 VAL A O 20
ATOM 31183 N N . GLY A 1 66 ? 42.041 1.718 8.634 1.00 0.00 285 GLY A N 20
ATOM 31184 C CA . GLY A 1 66 ? 41.280 1.830 7.375 1.00 0.00 285 GLY A CA 20
ATOM 31185 C C . GLY A 1 66 ? 42.163 2.115 6.167 1.00 0.00 285 GLY A C 20
ATOM 31186 O O . GLY A 1 66 ? 41.670 2.158 5.032 1.00 0.00 285 GLY A O 20
ATOM 31190 N N . ILE A 1 67 ? 43.468 2.321 6.411 1.00 0.00 286 ILE A N 20
ATOM 31191 C CA . ILE A 1 67 ? 44.462 2.575 5.351 1.00 0.00 286 ILE A CA 20
ATOM 31192 C C . ILE A 1 67 ? 45.019 1.240 4.847 1.00 0.00 286 ILE A C 20
ATOM 31193 O O . ILE A 1 67 ? 45.698 0.541 5.589 1.00 0.00 286 ILE A O 20
ATOM 31209 N N . ASN A 1 68 ? 44.737 0.869 3.597 1.00 0.00 287 ASN A N 20
ATOM 31210 C CA . ASN A 1 68 ? 45.310 -0.356 3.025 1.00 0.00 287 ASN A CA 20
ATOM 31211 C C . ASN A 1 68 ? 46.777 -0.074 2.619 1.00 0.00 287 ASN A C 20
ATOM 31212 O O . ASN A 1 68 ? 47.026 0.944 1.979 1.00 0.00 287 ASN A O 20
ATOM 31223 N N . PRO A 1 69 ? 47.768 -0.907 3.074 1.00 0.00 288 PRO A N 20
ATOM 31224 C CA . PRO A 1 69 ? 49.198 -0.755 2.710 1.00 0.00 288 PRO A CA 20
ATOM 31225 C C . PRO A 1 69 ? 49.553 -1.269 1.291 1.00 0.00 288 PRO A C 20
ATOM 31226 O O . PRO A 1 69 ? 50.232 -0.568 0.551 1.00 0.00 288 PRO A O 20
ATOM 31237 N N . PHE A 1 70 ? 49.106 -2.485 0.916 1.00 0.00 289 PHE A N 20
ATOM 31238 C CA . PHE A 1 70 ? 49.519 -3.134 -0.352 1.00 0.00 289 PHE A CA 20
ATOM 31239 C C . PHE A 1 70 ? 48.745 -2.544 -1.550 1.00 0.00 289 PHE A C 20
ATOM 31240 O O . PHE A 1 70 ? 47.639 -2.987 -1.883 1.00 0.00 289 PHE A O 20
ATOM 31257 N N . ILE A 1 71 ? 49.344 -1.503 -2.158 1.00 0.00 290 ILE A N 20
ATOM 31258 C CA . ILE A 1 71 ? 48.789 -0.789 -3.324 1.00 0.00 290 ILE A CA 20
ATOM 31259 C C . ILE A 1 71 ? 49.398 -1.342 -4.640 1.00 0.00 290 ILE A C 20
ATOM 31260 O O . ILE A 1 71 ? 50.608 -1.599 -4.694 1.00 0.00 290 ILE A O 20
ATOM 31276 N N . PRO A 1 72 ? 48.557 -1.556 -5.707 1.00 0.00 291 PRO A N 20
ATOM 31277 C CA . PRO A 1 72 ? 49.042 -1.980 -7.042 1.00 0.00 291 PRO A CA 20
ATOM 31278 C C . PRO A 1 72 ? 49.715 -0.828 -7.830 1.00 0.00 291 PRO A C 20
ATOM 31279 O O . PRO A 1 72 ? 49.526 0.365 -7.524 1.00 0.00 291 PRO A O 20
ATOM 31290 N N . GLU A 1 73 ? 50.460 -1.205 -8.879 1.00 0.00 292 GLU A N 20
ATOM 31291 C CA . GLU A 1 73 ? 51.327 -0.278 -9.639 1.00 0.00 292 GLU A CA 20
ATOM 31292 C C . GLU A 1 73 ? 50.528 0.600 -10.630 1.00 0.00 292 GLU A C 20
ATOM 31293 O O . GLU A 1 73 ? 51.108 1.455 -11.309 1.00 0.00 292 GLU A O 20
ATOM 31305 N N . GLU A 1 74 ? 49.205 0.393 -10.696 1.00 0.00 293 GLU A N 20
ATOM 31306 C CA . GLU A 1 74 ? 48.282 1.281 -11.433 1.00 0.00 293 GLU A CA 20
ATOM 31307 C C . GLU A 1 74 ? 48.155 2.651 -10.711 1.00 0.00 293 GLU A C 20
ATOM 31308 O O . GLU A 1 74 ? 47.897 3.677 -11.352 1.00 0.00 293 GLU A O 20
ATOM 31320 N N . LEU A 1 75 ? 48.351 2.647 -9.370 1.00 0.00 294 LEU A N 20
ATOM 31321 C CA . LEU A 1 75 ? 48.491 3.892 -8.563 1.00 0.00 294 LEU A CA 20
ATOM 31322 C C . LEU A 1 75 ? 49.961 4.370 -8.583 1.00 0.00 294 LEU A C 20
ATOM 31323 O O . LEU A 1 75 ? 50.239 5.540 -8.304 1.00 0.00 294 LEU A O 20
ATOM 31339 N N . SER A 1 76 ? 50.880 3.412 -8.856 1.00 0.00 295 SER A N 20
ATOM 31340 C CA . SER A 1 76 ? 52.343 3.630 -8.967 1.00 0.00 295 SER A CA 20
ATOM 31341 C C . SER A 1 76 ? 52.974 4.043 -7.619 1.00 0.00 295 SER A C 20
ATOM 31342 O O . SER A 1 76 ? 54.096 4.561 -7.594 1.00 0.00 295 SER A O 20
ATOM 31350 N N . LEU A 1 77 ? 52.234 3.780 -6.504 1.00 0.00 296 LEU A N 20
ATOM 31351 C CA . LEU A 1 77 ? 52.598 4.201 -5.126 1.00 0.00 296 LEU A CA 20
ATOM 31352 C C . LEU A 1 77 ? 52.654 5.739 -5.011 1.00 0.00 296 LEU A C 20
ATOM 31353 O O . LEU A 1 77 ? 53.235 6.283 -4.066 1.00 0.00 296 LEU A O 20
ATOM 31369 N N . VAL A 1 78 ? 51.994 6.420 -5.969 1.00 0.00 297 VAL A N 20
ATOM 31370 C CA . VAL A 1 78 ? 51.876 7.875 -5.992 1.00 0.00 297 VAL A CA 20
ATOM 31371 C C . VAL A 1 78 ? 50.572 8.254 -5.295 1.00 0.00 297 VAL A C 20
ATOM 31372 O O . VAL A 1 78 ? 50.587 8.629 -4.133 1.00 0.00 297 VAL A O 20
ATOM 31385 N N . ASP A 1 79 ? 49.427 8.069 -5.981 1.00 0.00 298 ASP A N 20
ATOM 31386 C CA . ASP A 1 79 ? 48.119 8.466 -5.437 1.00 0.00 298 ASP A CA 20
ATOM 31387 C C . ASP A 1 79 ? 47.537 7.307 -4.613 1.00 0.00 298 ASP A C 20
ATOM 31388 O O . ASP A 1 79 ? 46.603 6.630 -5.034 1.00 0.00 298 ASP A O 20
ATOM 31397 N N . HIS A 1 80 ? 48.147 7.067 -3.440 1.00 0.00 299 HIS A N 20
ATOM 31398 C CA . HIS A 1 80 ? 47.765 5.979 -2.516 1.00 0.00 299 HIS A CA 20
ATOM 31399 C C . HIS A 1 80 ? 47.458 6.555 -1.108 1.00 0.00 299 HIS A C 20
ATOM 31400 O O . HIS A 1 80 ? 47.998 7.611 -0.762 1.00 0.00 299 HIS A O 20
ATOM 31415 N N . PRO A 1 81 ? 46.600 5.880 -0.261 1.00 0.00 300 PRO A N 20
ATOM 31416 C CA . PRO A 1 81 ? 46.205 6.413 1.083 1.00 0.00 300 PRO A CA 20
ATOM 31417 C C . PRO A 1 81 ? 47.387 6.489 2.075 1.00 0.00 300 PRO A C 20
ATOM 31418 O O . PRO A 1 81 ? 47.342 7.217 3.078 1.00 0.00 300 PRO A O 20
ATOM 31429 N N . VAL A 1 82 ? 48.450 5.741 1.755 1.00 0.00 301 VAL A N 20
ATOM 31430 C CA . VAL A 1 82 ? 49.644 5.617 2.600 1.00 0.00 301 VAL A CA 20
ATOM 31431 C C . VAL A 1 82 ? 50.596 6.827 2.394 1.00 0.00 301 VAL A C 20
ATOM 31432 O O . VAL A 1 82 ? 51.584 6.968 3.121 1.00 0.00 301 VAL A O 20
ATOM 31445 N N . LEU A 1 83 ? 50.288 7.683 1.386 1.00 0.00 302 LEU A N 20
ATOM 31446 C CA . LEU A 1 83 ? 51.036 8.936 1.108 1.00 0.00 302 LEU A CA 20
ATOM 31447 C C . LEU A 1 83 ? 50.916 9.868 2.318 1.00 0.00 302 LEU A C 20
ATOM 31448 O O . LEU A 1 83 ? 51.916 10.243 2.922 1.00 0.00 302 LEU A O 20
ATOM 31464 N N . ASN A 1 84 ? 49.655 10.219 2.630 1.00 0.00 303 ASN A N 20
ATOM 31465 C CA . ASN A 1 84 ? 49.287 11.148 3.714 1.00 0.00 303 ASN A CA 20
ATOM 31466 C C . ASN A 1 84 ? 49.822 10.643 5.060 1.00 0.00 303 ASN A C 20
ATOM 31467 O O . ASN A 1 84 ? 50.345 11.419 5.875 1.00 0.00 303 ASN A O 20
ATOM 31478 N N . PHE A 1 85 ? 49.706 9.313 5.242 1.00 0.00 304 PHE A N 20
ATOM 31479 C CA . PHE A 1 85 ? 50.178 8.615 6.435 1.00 0.00 304 PHE A CA 20
ATOM 31480 C C . PHE A 1 85 ? 51.695 8.797 6.617 1.00 0.00 304 PHE A C 20
ATOM 31481 O O . PHE A 1 85 ? 52.141 9.237 7.677 1.00 0.00 304 PHE A O 20
ATOM 31498 N N . SER A 1 86 ? 52.457 8.452 5.560 1.00 0.00 305 SER A N 20
ATOM 31499 C CA . SER A 1 86 ? 53.925 8.556 5.532 1.00 0.00 305 SER A CA 20
ATOM 31500 C C . SER A 1 86 ? 54.379 9.986 5.804 1.00 0.00 305 SER A C 20
ATOM 31501 O O . SER A 1 86 ? 55.293 10.190 6.588 1.00 0.00 305 SER A O 20
ATOM 31509 N N . ALA A 1 87 ? 53.695 10.951 5.154 1.00 0.00 306 ALA A N 20
ATOM 31510 C CA . ALA A 1 87 ? 53.993 12.388 5.240 1.00 0.00 306 ALA A CA 20
ATOM 31511 C C . ALA A 1 87 ? 53.992 12.844 6.704 1.00 0.00 306 ALA A C 20
ATOM 31512 O O . ALA A 1 87 ? 55.013 13.343 7.215 1.00 0.00 306 ALA A O 20
ATOM 31519 N N . ALA A 1 88 ? 52.862 12.558 7.378 1.00 0.00 307 ALA A N 20
ATOM 31520 C CA . ALA A 1 88 ? 52.651 12.894 8.789 1.00 0.00 307 ALA A CA 20
ATOM 31521 C C . ALA A 1 88 ? 53.632 12.151 9.701 1.00 0.00 307 ALA A C 20
ATOM 31522 O O . ALA A 1 88 ? 54.116 12.717 10.672 1.00 0.00 307 ALA A O 20
ATOM 31529 N N . LEU A 1 89 ? 53.935 10.898 9.343 1.00 0.00 308 LEU A N 20
ATOM 31530 C CA . LEU A 1 89 ? 54.800 10.006 10.133 1.00 0.00 308 LEU A CA 20
ATOM 31531 C C . LEU A 1 89 ? 56.257 10.512 10.174 1.00 0.00 308 LEU A C 20
ATOM 31532 O O . LEU A 1 89 ? 56.837 10.670 11.266 1.00 0.00 308 LEU A O 20
ATOM 31548 N N . ASN A 1 90 ? 56.833 10.783 8.983 1.00 0.00 309 ASN A N 20
ATOM 31549 C CA . ASN A 1 90 ? 58.252 11.162 8.860 1.00 0.00 309 ASN A CA 20
ATOM 31550 C C . ASN A 1 90 ? 58.489 12.567 9.438 1.00 0.00 309 ASN A C 20
ATOM 31551 O O . ASN A 1 90 ? 59.511 12.792 10.090 1.00 0.00 309 ASN A O 20
ATOM 31562 N N . ARG A 1 91 ? 57.527 13.506 9.210 1.00 0.00 310 ARG A N 20
ATOM 31563 C CA . ARG A 1 91 ? 57.644 14.889 9.733 1.00 0.00 310 ARG A CA 20
ATOM 31564 C C . ARG A 1 91 ? 57.479 14.906 11.269 1.00 0.00 310 ARG A C 20
ATOM 31565 O O . ARG A 1 91 ? 58.132 15.696 11.961 1.00 0.00 310 ARG A O 20
ATOM 31586 N N . MET A 1 92 ? 56.603 14.008 11.785 1.00 0.00 311 MET A N 20
ATOM 31587 C CA . MET A 1 92 ? 56.331 13.891 13.228 1.00 0.00 311 MET A CA 20
ATOM 31588 C C . MET A 1 92 ? 57.595 13.466 13.975 1.00 0.00 311 MET A C 20
ATOM 31589 O O . MET A 1 92 ? 58.024 14.140 14.918 1.00 0.00 311 MET A O 20
ATOM 31603 N N . LEU A 1 93 ? 58.213 12.358 13.507 1.00 0.00 312 LEU A N 20
ATOM 31604 C CA . LEU A 1 93 ? 59.417 11.802 14.141 1.00 0.00 312 LEU A CA 20
ATOM 31605 C C . LEU A 1 93 ? 60.642 12.703 13.903 1.00 0.00 312 LEU A C 20
ATOM 31606 O O . LEU A 1 93 ? 61.539 12.735 14.731 1.00 0.00 312 LEU A O 20
ATOM 31622 N N . ALA A 1 94 ? 60.653 13.441 12.775 1.00 0.00 313 ALA A N 20
ATOM 31623 C CA . ALA A 1 94 ? 61.686 14.463 12.494 1.00 0.00 313 ALA A CA 20
ATOM 31624 C C . ALA A 1 94 ? 61.656 15.561 13.570 1.00 0.00 313 ALA A C 20
ATOM 31625 O O . ALA A 1 94 ? 62.696 15.991 14.065 1.00 0.00 313 ALA A O 20
ATOM 31632 N N . SER A 1 95 ? 60.432 15.969 13.947 1.00 0.00 314 SER A N 20
ATOM 31633 C CA . SER A 1 95 ? 60.210 17.000 14.971 1.00 0.00 314 SER A CA 20
ATOM 31634 C C . SER A 1 95 ? 60.462 16.447 16.400 1.00 0.00 314 SER A C 20
ATOM 31635 O O . SER A 1 95 ? 60.773 17.212 17.312 1.00 0.00 314 SER A O 20
ATOM 31643 N N . ARG A 1 96 ? 60.311 15.113 16.583 1.00 0.00 315 ARG A N 20
ATOM 31644 C CA . ARG A 1 96 ? 60.594 14.433 17.874 1.00 0.00 315 ARG A CA 20
ATOM 31645 C C . ARG A 1 96 ? 62.109 14.228 18.063 1.00 0.00 315 ARG A C 20
ATOM 31646 O O . ARG A 1 96 ? 62.608 14.229 19.192 1.00 0.00 315 ARG A O 20
ATOM 31667 N N . GLN A 1 97 ? 62.828 14.059 16.937 1.00 0.00 316 GLN A N 20
ATOM 31668 C CA . GLN A 1 97 ? 64.307 14.041 16.895 1.00 0.00 316 GLN A CA 20
ATOM 31669 C C . GLN A 1 97 ? 64.825 15.479 16.671 1.00 0.00 316 GLN A C 20
ATOM 31670 O O . GLN A 1 97 ? 65.724 15.720 15.860 1.00 0.00 316 GLN A O 20
ATOM 31684 N N . THR A 1 98 ? 64.270 16.427 17.462 1.00 0.00 317 THR A N 20
ATOM 31685 C CA . THR A 1 98 ? 64.594 17.866 17.372 1.00 0.00 317 THR A CA 20
ATOM 31686 C C . THR A 1 98 ? 66.016 18.175 17.907 1.00 0.00 317 THR A C 20
ATOM 31687 O O . THR A 1 98 ? 66.488 19.310 17.820 1.00 0.00 317 THR A O 20
ATOM 31698 N N . THR A 1 99 ? 66.681 17.149 18.454 1.00 0.00 318 THR A N 20
ATOM 31699 C CA . THR A 1 99 ? 68.086 17.217 18.883 1.00 0.00 318 THR A CA 20
ATOM 31700 C C . THR A 1 99 ? 69.039 17.342 17.671 1.00 0.00 318 THR A C 20
ATOM 31701 O O . THR A 1 99 ? 70.142 17.892 17.793 1.00 0.00 318 THR A O 20
ATOM 31712 N N . THR A 1 100 ? 68.602 16.816 16.508 1.00 0.00 319 THR A N 20
ATOM 31713 C CA . THR A 1 100 ? 69.360 16.883 15.249 1.00 0.00 319 THR A CA 20
ATOM 31714 C C . THR A 1 100 ? 68.376 17.026 14.067 1.00 0.00 319 THR A C 20
ATOM 31715 O O . THR A 1 100 ? 67.747 16.044 13.650 1.00 0.00 319 THR A O 20
ATOM 31726 N N . ASN A 1 101 ? 68.224 18.263 13.554 1.00 0.00 320 ASN A N 20
ATOM 31727 C CA . ASN A 1 101 ? 67.391 18.565 12.365 1.00 0.00 320 ASN A CA 20
ATOM 31728 C C . ASN A 1 101 ? 68.274 19.273 11.314 1.00 0.00 320 ASN A C 20
ATOM 31729 O O . ASN A 1 101 ? 68.819 18.585 10.426 1.00 0.00 320 ASN A O 20
#

Nearest PDB structures (foldseek):
  2lf6-assembly1_A  TM=8.798E-01  e=2.531E-13  Pseudomonas savastanoi pv. phaseolicola 1448A
  2lf3-assembly1_A  TM=8.325E-01  e=2.409E-05  Pseudomonas syringae pv. maculicola
  3tl8-assembly2_F  TM=7.959E-01  e=3.035E-05  Pseudomonas syringae pv. tomato
  3tl8-assembly1_B  TM=7.872E-01  e=2.164E-04  Pseudomonas syringae pv. tomato
  2lf6-assembly1_A  TM=8.232E-01  e=1.102E-13  Pseudomonas savastanoi pv. phaseolicola 1448A

Sequence (101 aa):
QGLDLESARLASAARHNHSANQTNEALRRLTQEGVDMERLRTSLGRYIMSLEPLPPDLRRALESVGINPFIPEELSLVDHPVLNFSAALNRMLASRQTTTNQGLDLESARLASAARHNHSANQTNEALRRLTQEGVDMERLRTSLGRYIMSLEPLPPDLRRALESVGINPFIPEELSLVDHPVLNFSAALNRMLASRQTTTNQGLDLESARLASAARHNHSANQTNEALRRLTQEGVDMERLRTSLGRYIMSLEPLPPDLRRALESVGINPFIPEELSLVDHPVLNFSAALNRMLASRQTTTNQGLDLESARLASAARHNHSANQTNEALRRLTQEGVDMERLRTSLGRYIMSLEPLPPDLRRALESVGINPFIPEELSLVDHPVLNFSAALNRMLASRQTTTNQGLDLESARLASAARHNHSANQTNEALRRLTQEGVDMERLRTSLGRYIMSLEPLPPDLRRALESVGINPFIPEELSLVDHPVLNFSAALNRMLASRQTTTNQGLDLESARLASAARHNHSANQTNEALRRLTQEGVDMERLRTSLGRYIMSLEPLPPDLRRALESVGINPFIPEELSLVDHPVLNFSAALNRMLASRQTTTNQGLDLESARLASAARHNHSANQTNEALRRLTQEGVDMERLRTSLGRYIMSLEPLPPDLRRALESVGINPFIPEELSLVDHPVLNFSAALNRMLASRQTTTNQGLDLESARLASAARHNHSANQTNEALRRLTQEGVDMERLRTSLGRYIMSLEPLPPDLRRALESVGINPFIPEELSLVDHPVLNFSAALNRMLASRQTTTNQGLDLESARLASAARHNHSANQTNEALRRLTQEGVDMERLRTSLGRYIMSLEPLPPDLRRALESVGINPFIPEELSLVDHPVLNFSAALNRMLASRQTTTNQGLDLESARLASAARHNHSANQTNEALRRLTQEGVDMERLRTSLGRYIMSLEPLPPDLRRALESVGINPFIPEELSLVDHPVLNFSAALNRMLASRQTTTNQGLDLESARLASAARHNHSANQTNEALRRLTQEGVDMERLRTSLGRYIMSLEPLPPDLRRALESVGINPFIPEELSLVDHPVLNFSAALNRMLASRQTTTNQGLDLESARLASAARHNHSANQTNEALRRLTQEGVDMERLRTSLGRYIMSLEPLPPDLRRALESVGINPFIPEELSLVDHPVLNFSAALNRMLASRQTTTNQGLDLESARLASAARHNHSANQTNEALRRLTQEGVDMERLRTSLGRYIMSLEPLPPDLRRALESVGINPFIPEELSLVDHPVLNFSAALNRMLASRQTTTNQGLDLESARLASAARHNHSANQTNEALRRLTQEGVDMERLRTSLGRYIMSLEPLPPDLRRALESVGINPFIPEELSLVDHPVLNFSAALNRMLASRQTTTNQGLDLESARLASAARHNHSANQTNEALRRLTQEGVDMERLRTSLGRYIMSLEPLPPDLRRALESVGINPFIPEELSLVDHPVLNFSAALNRMLASRQTTTNQGLDLESARLASAARHNHSANQTNEALRRLTQEGVDMERLRTSLGRYIMSLEPLPPDLRRALESVGINPFIPEELSLVDHPVLNFSAALNRMLASRQTTTNQGLDLESARLASAARHNHSANQTNEALRRLTQEGVDMERLRTSLGRYIMSLEPLPPDLRRALESVGINPFIPEELSLVDHPVLNFSAALNRMLASRQTTTNQGLDLESARLASAARHNHSANQTNEALRRLTQEGVDMERLRTSLGRYIMSLEPLPPDLRRALESVGINPFIPEELSLVDHPVLNFSAALNRMLASRQTTTNQGLDLESARLASAARHNHSANQTNEALRRLTQEGVDMERLRTSLGRYIMSLEPLPPDLRRALESVGINPFIPEELSLVDHPVLNFSAALNRMLASRQTTTNQGLDLESARLASAARHNHSANQTNEALRRLTQEGVDMERLRTSLGRYIMSLEPLPPDLRRALESVGINPFIPEELSLVDHPVLNFSAALNRMLASRQTTTN

Foldseek 3Di:
DDPPCVVVVVVVCLVDDDDLVLLVVLQVQLVVVPHDLVLLLVQLCCVQVVVDHHDPSNQVSCVVSPAHSDDDCVCPSPPGSSVSNNVCSVVVVVVVVVVPD

Solvent-accessible surface area: 7591 Å² total; per-residue (Å²): 235,56,155,95,110,109,57,66,156,113,64,83,86,84,176,172,85,153,71,77,98,68,19,76,49,0,3,167,108,1,61,148,94,64,7,90,23,104,141,0,104,51,16,0,17,80,18,61,117,120,100,109,94,5,58,94,49,6,110,145,2,0,69,86,25,62,16,59,0,88,25,74,150,156,48,78,37,100,118,4,67,0,69,105,0,9,36,4,0,72,153,42,17,29,98,148,139,78,114,111,222

InterPro domains:
  IPR015133 Effector protein HopAB, E3 ubiquitin ligase domain [PF09046] (418-539)
  IPR031759 Effector protein HopAB, BAK1-binding domain [PF16847] (228-315)
  IPR031759 Effector protein HopAB, BAK1-binding domain [cd12803] (234-313)
  IPR033743 Effector protein HopAB, Pto-binding domain [cd12802] (90-168)
  IPR038342 Effector protein HopAB, BAK1-binding domain superfamily [G3DSA:1.20.1280.220] (220-320)
  IPR038448 Effector protein HopAB, E3 ubiquitin ligase domain superfamily [G3DSA:3.30.40.110] (420-539)

Radius of gyration: 17.32 Å; Cα contacts (8 Å, |Δi|>4): 72; chains: 1; bounding box: 69×26×33 Å